Protein 6OW4 (pdb70)

Structure (mmCIF, N/CA/C/O backbone):
data_6OW4
#
_entry.id   6OW4
#
_cell.length_a   165.078
_cell.length_b   134.710
_cell.length_c   96.396
_cell.angle_alpha   90.00
_cell.angle_beta   100.15
_cell.angle_gamma   90.00
#
_symmetry.space_group_name_H-M   'C 1 2 1'
#
loop_
_entity.id
_entity.type
_entity.pdbx_description
1 polymer 'Oxidoreductase, short chain dehydrogenase/reductase family protein'
2 non-polymer NICOTINAMIDE-ADENINE-DINUCLEOTIDE
3 water water
#
loop_
_atom_site.group_PDB
_atom_site.id
_atom_site.type_symbol
_atom_site.label_atom_id
_atom_site.label_alt_id
_atom_site.label_comp_id
_atom_site.label_asym_id
_atom_site.label_entity_id
_atom_site.label_seq_id
_atom_site.pdbx_PDB_ins_code
_atom_site.Cartn_x
_atom_site.Cartn_y
_atom_site.Cartn_z
_atom_site.occupancy
_atom_site.B_iso_or_equiv
_atom_site.auth_seq_id
_atom_site.auth_comp_id
_atom_site.auth_asym_id
_atom_site.auth_atom_id
_atom_site.pdbx_PDB_model_num
ATOM 1 N N . PHE A 1 17 ? 51.271 38.448 32.825 1.00 67.00 17 PHE A N 1
ATOM 2 C CA . PHE A 1 17 ? 52.141 39.385 33.602 1.00 66.53 17 PHE A CA 1
ATOM 3 C C . PHE A 1 17 ? 53.338 39.788 32.737 1.00 67.93 17 PHE A C 1
ATOM 4 O O . PHE A 1 17 ? 53.760 38.965 31.902 1.00 68.61 17 PHE A O 1
ATOM 12 N N . ASP A 1 18 ? 53.853 41.008 32.929 1.00 70.45 18 ASP A N 1
ATOM 13 C CA . ASP A 1 18 ? 55.052 41.551 32.230 1.00 69.82 18 ASP A CA 1
ATOM 14 C C . ASP A 1 18 ? 54.750 41.700 30.734 1.00 66.11 18 ASP A C 1
ATOM 15 O O . ASP A 1 18 ? 54.888 42.822 30.209 1.00 64.96 18 ASP A O 1
ATOM 20 N N . GLU A 1 19 ? 54.366 40.595 30.088 1.00 63.56 19 GLU A N 1
ATOM 21 C CA . GLU A 1 19 ? 54.089 40.495 28.630 1.00 60.27 19 GLU A CA 1
ATOM 22 C C . GLU A 1 19 ? 52.838 41.310 28.269 1.00 53.92 19 GLU A C 1
ATOM 23 O O . GLU A 1 19 ? 52.808 41.859 27.148 1.00 54.95 19 GLU A O 1
ATOM 29 N N . ARG A 1 20 ? 51.850 41.396 29.171 1.00 48.91 20 ARG A N 1
ATOM 30 C CA . ARG A 1 20 ? 50.572 42.125 28.933 1.00 45.71 20 ARG A CA 1
ATOM 31 C C . ARG A 1 20 ? 50.547 43.462 29.688 1.00 41.90 20 ARG A C 1
ATOM 32 O O . ARG A 1 20 ? 49.560 44.202 29.512 1.00 41.44 20 ARG A O 1
ATOM 40 N N . TYR A 1 21 ? 51.577 43.767 30.486 1.00 38.46 21 TYR A N 1
ATOM 41 C CA . TYR A 1 21 ? 51.736 45.059 31.208 1.00 35.96 21 TYR A CA 1
ATOM 42 C C . TYR A 1 21 ? 53.113 45.650 30.911 1.00 35.17 21 TYR A C 1
ATOM 43 O O . TYR A 1 21 ? 53.984 45.649 31.779 1.00 36.07 21 TYR A O 1
ATOM 52 N N . PRO A 1 22 ? 53.360 46.171 29.684 1.00 34.25 22 PRO A N 1
ATOM 53 C CA . PRO A 1 22 ? 54.644 46.792 29.351 1.00 33.70 22 PRO A CA 1
ATOM 54 C C . PRO A 1 22 ? 54.989 47.970 30.277 1.00 33.20 22 PRO A C 1
ATOM 55 O O . PRO A 1 22 ? 54.131 48.804 30.515 1.00 33.01 22 PRO A O 1
ATOM 59 N N . LEU A 1 23 ? 56.234 48.014 30.761 1.00 32.85 23 LEU A N 1
ATOM 60 C CA . LEU A 1 23 ? 56.708 48.994 31.776 1.00 32.02 23 LEU A CA 1
ATOM 61 C C . LEU A 1 23 ? 57.143 50.297 31.094 1.00 31.68 23 LEU A C 1
ATOM 62 O O . LEU A 1 23 ? 56.900 51.369 31.686 1.00 31.67 23 LEU A O 1
ATOM 67 N N . ASP A 1 24 ? 57.761 50.212 29.910 1.00 31.63 24 ASP A N 1
ATOM 68 C CA . ASP A 1 24 ? 58.385 51.371 29.213 1.00 31.00 24 ASP A CA 1
ATOM 69 C C . ASP A 1 24 ? 58.143 51.275 27.702 1.00 30.97 24 ASP A C 1
ATOM 70 O O . ASP A 1 24 ? 59.073 50.870 26.977 1.00 30.35 24 ASP A O 1
ATOM 75 N N . LYS A 1 25 ? 56.948 51.668 27.249 1.00 30.30 25 LYS A N 1
ATOM 76 C CA . LYS A 1 25 ? 56.555 51.693 25.811 1.00 31.00 25 LYS A CA 1
ATOM 77 C C . LYS A 1 25 ? 57.378 52.747 25.058 1.00 32.34 25 LYS A C 1
ATOM 78 O O . LYS A 1 25 ? 57.633 52.539 23.854 1.00 33.06 25 LYS A O 1
ATOM 84 N N . TRP A 1 26 ? 57.776 53.829 25.740 1.00 32.24 26 TRP A N 1
ATOM 85 C CA . TRP A 1 26 ? 58.585 54.947 25.174 1.00 32.39 26 TRP A CA 1
ATOM 86 C C . TRP A 1 26 ? 59.925 54.435 24.624 1.00 34.46 26 TRP A C 1
ATOM 87 O O . TRP A 1 26 ? 60.518 55.145 23.785 1.00 34.69 26 TRP A O 1
ATOM 98 N N . LYS A 1 27 ? 60.389 53.263 25.076 1.00 35.42 27 LYS A N 1
ATOM 99 C CA . LYS A 1 27 ? 61.650 52.628 24.600 1.00 37.36 27 LYS A CA 1
ATOM 100 C C . LYS A 1 27 ? 61.472 52.091 23.171 1.00 38.83 27 LYS A C 1
ATOM 101 O O . LYS A 1 27 ? 62.501 51.810 22.528 1.00 39.13 27 LYS A O 1
ATOM 107 N N . ASP A 1 28 ? 60.227 51.942 22.700 1.00 39.75 28 ASP A N 1
ATOM 108 C CA . ASP A 1 28 ? 59.886 51.664 21.277 1.00 40.08 28 ASP A CA 1
ATOM 109 C C . ASP A 1 28 ? 59.923 52.988 20.504 1.00 40.51 28 ASP A C 1
ATOM 110 O O . ASP A 1 28 ? 59.128 53.885 20.840 1.00 40.73 28 ASP A O 1
ATOM 115 N N . SER A 1 29 ? 60.802 53.095 19.503 1.00 41.72 29 SER A N 1
ATOM 116 C CA . SER A 1 29 ? 61.069 54.336 18.726 1.00 43.14 29 SER A CA 1
ATOM 117 C C . SER A 1 29 ? 59.870 54.689 17.835 1.00 43.05 29 SER A C 1
ATOM 118 O O . SER A 1 29 ? 59.712 55.885 17.518 1.00 45.27 29 SER A O 1
ATOM 121 N N . ASN A 1 30 ? 59.063 53.693 17.447 1.00 42.08 30 ASN A N 1
ATOM 122 C CA . ASN A 1 30 ? 57.882 53.863 16.556 1.00 41.37 30 ASN A CA 1
ATOM 123 C C . ASN A 1 30 ? 56.627 54.172 17.383 1.00 39.95 30 ASN A C 1
ATOM 124 O O . ASN A 1 30 ? 55.566 54.393 16.766 1.00 41.60 30 ASN A O 1
ATOM 129 N N . TYR A 1 31 ? 56.737 54.185 18.716 1.00 37.00 31 TYR A N 1
ATOM 130 C CA . TYR A 1 31 ? 55.657 54.590 19.657 1.00 33.99 31 TYR A CA 1
ATOM 131 C C . TYR A 1 31 ? 55.793 56.088 19.957 1.00 32.01 31 TYR A C 1
ATOM 132 O O . TYR A 1 31 ? 56.930 56.602 19.955 1.00 32.10 31 TYR A O 1
ATOM 141 N N . SER A 1 32 ? 54.662 56.761 20.190 1.00 29.83 32 SER A N 1
ATOM 142 C CA . SER A 1 32 ? 54.592 58.171 20.657 1.00 28.54 32 SER A CA 1
ATOM 143 C C . SER A 1 32 ? 53.344 58.373 21.521 1.00 27.22 32 SER A C 1
ATOM 144 O O . SER A 1 32 ? 52.238 58.016 21.066 1.00 26.00 32 SER A O 1
ATOM 147 N N . ILE A 1 33 ? 53.530 58.946 22.713 1.00 26.86 33 ILE A N 1
ATOM 148 C CA . ILE A 1 33 ? 52.446 59.254 23.693 1.00 26.96 33 ILE A CA 1
ATOM 149 C C . ILE A 1 33 ? 51.379 60.124 23.011 1.00 26.83 33 ILE A C 1
ATOM 150 O O . ILE A 1 33 ? 50.190 59.958 23.341 1.00 26.02 33 ILE A O 1
ATOM 155 N N . LEU A 1 34 ? 51.795 61.002 22.090 1.00 27.67 34 LEU A N 1
ATOM 156 C CA . LEU A 1 34 ? 50.916 61.969 21.374 1.00 27.68 34 LEU A CA 1
ATOM 157 C C . LEU A 1 34 ? 49.929 61.224 20.462 1.00 27.01 34 LEU A C 1
ATOM 158 O O . LEU A 1 34 ? 48.838 61.770 20.226 1.00 25.97 34 LEU A O 1
ATOM 163 N N . ASP A 1 35 ? 50.283 60.023 19.989 1.00 28.12 35 ASP A N 1
ATOM 164 C CA . ASP A 1 35 ? 49.419 59.176 19.118 1.00 28.09 35 ASP A CA 1
ATOM 165 C C . ASP A 1 35 ? 48.140 58.765 19.862 1.00 27.31 35 ASP A C 1
ATOM 166 O O . ASP A 1 35 ? 47.171 58.388 19.182 1.00 26.72 35 ASP A O 1
ATOM 171 N N . LYS A 1 36 ? 48.140 58.822 21.198 1.00 26.80 36 LYS A N 1
ATOM 172 C CA . LYS A 1 36 ? 46.987 58.420 22.050 1.00 26.80 36 LYS A CA 1
ATOM 173 C C . LYS A 1 36 ? 45.860 59.458 21.953 1.00 25.49 36 LYS A C 1
ATOM 174 O O . LYS A 1 36 ? 44.708 59.096 22.270 1.00 24.80 36 LYS A O 1
ATOM 180 N N . PHE A 1 37 ? 46.175 60.688 21.535 1.00 24.43 37 PHE A N 1
ATOM 181 C CA . PHE A 1 37 ? 45.211 61.815 21.401 1.00 24.58 37 PHE A CA 1
ATOM 182 C C . PHE A 1 37 ? 44.604 61.841 19.992 1.00 24.13 37 PHE A C 1
ATOM 183 O O . PHE A 1 37 ? 43.691 62.661 19.754 1.00 24.26 37 PHE A O 1
ATOM 191 N N . SER A 1 38 ? 45.087 60.978 19.090 1.00 24.27 38 SER A N 1
ATOM 192 C CA . SER A 1 38 ? 44.547 60.802 17.715 1.00 24.20 38 SER A CA 1
ATOM 193 C C . SER A 1 38 ? 43.137 60.205 17.792 1.00 24.16 38 SER A C 1
ATOM 194 O O . SER A 1 38 ? 42.876 59.420 18.730 1.00 23.87 38 SER A O 1
ATOM 197 N N . MET A 1 39 ? 42.268 60.583 16.848 1.00 24.18 39 MET A N 1
ATOM 198 C CA . MET A 1 39 ? 40.891 60.039 16.694 1.00 24.44 39 MET A CA 1
ATOM 199 C C . MET A 1 39 ? 40.666 59.583 15.244 1.00 25.29 39 MET A C 1
ATOM 200 O O . MET A 1 39 ? 39.497 59.405 14.867 1.00 25.70 39 MET A O 1
ATOM 205 N N . ARG A 1 40 ? 41.733 59.386 14.460 1.00 27.06 40 ARG A N 1
ATOM 206 C CA . ARG A 1 40 ? 41.633 58.939 13.042 1.00 28.50 40 ARG A CA 1
ATOM 207 C C . ARG A 1 40 ? 41.168 57.478 13.027 1.00 28.31 40 ARG A C 1
ATOM 208 O O . ARG A 1 40 ? 41.752 56.661 13.764 1.00 27.87 40 ARG A O 1
ATOM 216 N N . GLY A 1 41 ? 40.133 57.183 12.234 1.00 27.93 41 GLY A N 1
ATOM 217 C CA . GLY A 1 41 ? 39.458 55.872 12.183 1.00 27.57 41 GLY A CA 1
ATOM 218 C C . GLY A 1 41 ? 38.314 55.781 13.181 1.00 26.76 41 GLY A C 1
ATOM 219 O O . GLY A 1 41 ? 37.695 54.707 13.259 1.00 27.88 41 GLY A O 1
ATOM 220 N N . ARG A 1 42 ? 38.033 56.864 13.913 1.00 25.45 42 ARG A N 1
ATOM 221 C CA . ARG A 1 42 ? 36.966 56.924 14.948 1.00 24.64 42 ARG A CA 1
ATOM 222 C C . ARG A 1 42 ? 35.738 57.635 14.371 1.00 23.36 42 ARG A C 1
ATOM 223 O O . ARG A 1 42 ? 35.911 58.532 13.523 1.00 22.76 42 ARG A O 1
ATOM 231 N N . LYS A 1 43 ? 34.547 57.240 14.825 1.00 22.33 43 LYS A N 1
ATOM 232 C CA . LYS A 1 43 ? 33.251 57.848 14.425 1.00 22.16 43 LYS A CA 1
ATOM 233 C C . LYS A 1 43 ? 32.366 57.975 15.666 1.00 19.97 43 LYS A C 1
ATOM 234 O O . LYS A 1 43 ? 32.365 57.037 16.483 1.00 20.21 43 LYS A O 1
ATOM 240 N N . GLY A 1 44 ? 31.648 59.092 15.788 1.00 17.95 44 GLY A N 1
ATOM 241 C CA . GLY A 1 44 ? 30.738 59.360 16.915 1.00 16.15 44 GLY A CA 1
ATOM 242 C C . GLY A 1 44 ? 29.846 60.554 16.648 1.00 14.89 44 GLY A C 1
ATOM 243 O O . GLY A 1 44 ? 29.764 60.986 15.480 1.00 14.61 44 GLY A O 1
ATOM 244 N N . PHE A 1 45 ? 29.202 61.074 17.693 1.00 13.59 45 PHE A N 1
ATOM 245 C CA . PHE A 1 45 ? 28.283 62.235 17.604 1.00 13.51 45 PHE A CA 1
ATOM 246 C C . PHE A 1 45 ? 28.373 63.095 18.869 1.00 13.12 45 PHE A C 1
ATOM 247 O O . PHE A 1 45 ? 28.989 62.684 19.877 1.00 12.84 45 PHE A O 1
ATOM 255 N N . VAL A 1 46 ? 27.773 64.283 18.785 1.00 13.17 46 VAL A N 1
ATOM 256 C CA . VAL A 1 46 ? 27.723 65.314 19.860 1.00 13.02 46 VAL A CA 1
ATOM 257 C C . VAL A 1 46 ? 26.314 65.911 19.868 1.00 13.04 46 VAL A C 1
ATOM 258 O O . VAL A 1 46 ? 25.911 66.448 18.823 1.00 13.21 46 VAL A O 1
ATOM 262 N N . THR A 1 47 ? 25.589 65.813 20.986 1.00 12.84 47 THR A N 1
ATOM 263 C CA . THR A 1 47 ? 24.279 66.492 21.174 1.00 13.24 47 THR A CA 1
ATOM 264 C C . THR A 1 47 ? 24.551 67.918 21.662 1.00 13.65 47 THR A C 1
ATOM 265 O O . THR A 1 47 ? 25.642 68.154 22.221 1.00 13.97 47 THR A O 1
ATOM 269 N N . GLY A 1 48 ? 23.606 68.832 21.429 1.00 14.05 48 GLY A N 1
ATOM 270 C CA . GLY A 1 48 ? 23.762 70.273 21.702 1.00 14.34 48 GLY A CA 1
ATOM 271 C C . GLY A 1 48 ? 24.855 70.896 20.845 1.00 14.49 48 GLY A C 1
ATOM 272 O O . GLY A 1 48 ? 25.475 71.875 21.305 1.00 14.68 48 GLY A O 1
ATOM 273 N N . ALA A 1 49 ? 25.055 70.377 19.626 1.00 14.55 49 ALA A N 1
ATOM 274 C CA . ALA A 1 49 ? 26.203 70.681 18.737 1.00 14.65 49 ALA A CA 1
ATOM 275 C C . ALA A 1 49 ? 26.051 72.060 18.084 1.00 14.69 49 ALA A C 1
ATOM 276 O O . ALA A 1 49 ? 26.990 72.473 17.379 1.00 14.59 49 ALA A O 1
ATOM 278 N N . ALA A 1 50 ? 24.911 72.729 18.275 1.00 14.97 50 ALA A N 1
ATOM 279 C CA . ALA A 1 50 ? 24.679 74.129 17.849 1.00 15.38 50 ALA A CA 1
ATOM 280 C C . ALA A 1 50 ? 25.282 75.078 18.890 1.00 14.94 50 ALA A C 1
ATOM 281 O O . ALA A 1 50 ? 25.711 76.179 18.497 1.00 14.90 50 ALA A O 1
ATOM 283 N N . GLY A 1 51 ? 25.322 74.647 20.158 1.00 14.64 51 GLY A N 1
ATOM 284 C CA . GLY A 1 51 ? 25.838 75.421 21.306 1.00 14.51 51 GLY A CA 1
ATOM 285 C C . GLY A 1 51 ? 27.358 75.424 21.371 1.00 14.30 51 GLY A C 1
ATOM 286 O O . GLY A 1 51 ? 27.984 74.599 20.676 1.00 14.14 51 GLY A O 1
ATOM 287 N N . GLY A 1 52 ? 27.924 76.311 22.196 1.00 14.20 52 GLY A N 1
ATOM 288 C CA . GLY A 1 52 ? 29.374 76.574 22.299 1.00 14.11 52 GLY A CA 1
ATOM 289 C C . GLY A 1 52 ? 30.180 75.313 22.562 1.00 13.75 52 GLY A C 1
ATOM 290 O O . GLY A 1 52 ? 31.047 74.983 21.727 1.00 13.58 52 GLY A O 1
ATOM 291 N N . LEU A 1 53 ? 29.913 74.641 23.685 1.00 13.62 53 LEU A N 1
ATOM 292 C CA . LEU A 1 53 ? 30.620 73.401 24.114 1.00 13.54 53 LEU A CA 1
ATOM 293 C C . LEU A 1 53 ? 30.524 72.346 23.004 1.00 13.74 53 LEU A C 1
ATOM 294 O O . LEU A 1 53 ? 31.580 71.829 22.590 1.00 13.91 53 LEU A O 1
ATOM 299 N N . GLY A 1 54 ? 29.303 72.061 22.538 1.00 13.90 54 GLY A N 1
ATOM 300 C CA . GLY A 1 54 ? 28.994 70.998 21.559 1.00 14.00 54 GLY A CA 1
ATOM 301 C C . GLY A 1 54 ? 29.766 71.143 20.256 1.00 14.03 54 GLY A C 1
ATOM 302 O O . GLY A 1 54 ? 30.426 70.165 19.850 1.00 13.95 54 GLY A O 1
ATOM 303 N N . ARG A 1 55 ? 29.693 72.309 19.608 1.00 13.98 55 ARG A N 1
ATOM 304 C CA . ARG A 1 55 ? 30.296 72.534 18.264 1.00 14.37 55 ARG A CA 1
ATOM 305 C C . ARG A 1 55 ? 31.827 72.544 18.374 1.00 14.22 55 ARG A C 1
ATOM 306 O O . ARG A 1 55 ? 32.488 72.049 17.446 1.00 14.26 55 ARG A O 1
ATOM 314 N N . ASN A 1 56 ? 32.372 73.072 19.469 1.00 14.21 56 ASN A N 1
ATOM 315 C CA . ASN A 1 56 ? 33.840 73.193 19.677 1.00 14.31 56 ASN A CA 1
ATOM 316 C C . ASN A 1 56 ? 34.429 71.810 19.980 1.00 14.17 56 ASN A C 1
ATOM 317 O O . ASN A 1 56 ? 35.532 71.520 19.477 1.00 14.37 56 ASN A O 1
ATOM 322 N N . ALA A 1 57 ? 33.720 70.992 20.764 1.00 13.79 57 ALA A N 1
ATOM 323 C CA . ALA A 1 57 ? 34.061 69.575 21.023 1.00 13.87 57 ALA A CA 1
ATOM 324 C C . ALA A 1 57 ? 34.062 68.806 19.694 1.00 14.17 57 ALA A C 1
ATOM 325 O O . ALA A 1 57 ? 35.053 68.108 19.407 1.00 14.20 57 ALA A O 1
ATOM 327 N N . ALA A 1 58 ? 32.995 68.956 18.905 1.00 14.23 58 ALA A N 1
ATOM 328 C CA . ALA A 1 58 ? 32.815 68.306 17.586 1.00 14.29 58 ALA A CA 1
ATOM 329 C C . ALA A 1 58 ? 33.976 68.672 16.652 1.00 14.39 58 ALA A C 1
ATOM 330 O O . ALA A 1 58 ? 34.461 67.775 15.945 1.00 14.71 58 ALA A O 1
ATOM 332 N N . ALA A 1 59 ? 34.412 69.936 16.662 1.00 14.67 59 ALA A N 1
ATOM 333 C CA . ALA A 1 59 ? 35.492 70.471 15.797 1.00 15.08 59 ALA A CA 1
ATOM 334 C C . ALA A 1 59 ? 36.848 69.919 16.253 1.00 15.15 59 ALA A C 1
ATOM 335 O O . ALA A 1 59 ? 37.688 69.618 15.384 1.00 15.23 59 ALA A O 1
ATOM 337 N N . ALA A 1 60 ? 37.051 69.803 17.569 1.00 15.33 60 ALA A N 1
ATOM 338 C CA . ALA A 1 60 ? 38.268 69.231 18.191 1.00 15.53 60 ALA A CA 1
ATOM 339 C C . ALA A 1 60 ? 38.428 67.772 17.750 1.00 15.45 60 ALA A C 1
ATOM 340 O O . ALA A 1 60 ? 39.521 67.415 17.266 1.00 15.62 60 ALA A O 1
ATOM 342 N N . LEU A 1 61 ? 37.368 66.975 17.906 1.00 15.42 61 LEU A N 1
ATOM 343 C CA . LEU A 1 61 ? 37.339 65.525 17.567 1.00 15.94 61 LEU A CA 1
ATOM 344 C C . LEU A 1 61 ? 37.598 65.336 16.067 1.00 16.48 61 LEU A C 1
ATOM 345 O O . LEU A 1 61 ? 38.354 64.409 15.717 1.00 16.77 61 LEU A O 1
ATOM 350 N N . ALA A 1 62 ? 37.012 66.192 15.225 1.00 16.92 62 ALA A N 1
ATOM 351 C CA . ALA A 1 62 ? 37.187 66.186 13.753 1.00 17.95 62 ALA A CA 1
ATOM 352 C C . ALA A 1 62 ? 38.637 66.537 13.396 1.00 18.55 62 ALA A C 1
ATOM 353 O O . ALA A 1 62 ? 39.214 65.853 12.528 1.00 18.74 62 ALA A O 1
ATOM 355 N N . GLN A 1 63 ? 39.206 67.555 14.048 1.00 18.97 63 GLN A N 1
ATOM 356 C CA . GLN A 1 63 ? 40.612 67.996 13.833 1.00 19.67 63 GLN A CA 1
ATOM 357 C C . GLN A 1 63 ? 41.570 66.885 14.281 1.00 19.69 63 GLN A C 1
ATOM 358 O O . GLN A 1 63 ? 42.664 66.788 13.694 1.00 20.36 63 GLN A O 1
ATOM 364 N N . ALA A 1 64 ? 41.170 66.086 15.278 1.00 20.25 64 ALA A N 1
ATOM 365 C CA . ALA A 1 64 ? 41.921 64.913 15.784 1.00 20.77 64 ALA A CA 1
ATOM 366 C C . ALA A 1 64 ? 41.796 63.744 14.797 1.00 21.00 64 ALA A C 1
ATOM 367 O O . ALA A 1 64 ? 42.621 62.815 14.890 1.00 21.44 64 ALA A O 1
ATOM 369 N N . GLY A 1 65 ? 40.791 63.786 13.911 1.00 20.95 65 GLY A N 1
ATOM 370 C CA . GLY A 1 65 ? 40.669 62.908 12.729 1.00 20.88 65 GLY A CA 1
ATOM 371 C C . GLY A 1 65 ? 39.397 62.069 12.710 1.00 20.40 65 GLY A C 1
ATOM 372 O O . GLY A 1 65 ? 39.332 61.151 11.874 1.00 20.48 65 GLY A O 1
ATOM 373 N N . ALA A 1 66 ? 38.409 62.375 13.559 1.00 20.00 66 ALA A N 1
ATOM 374 C CA . ALA A 1 66 ? 37.151 61.600 13.701 1.00 19.94 66 ALA A CA 1
ATOM 375 C C . ALA A 1 66 ? 36.087 62.101 12.717 1.00 20.03 66 ALA A C 1
ATOM 376 O O . ALA A 1 66 ? 36.101 63.297 12.364 1.00 19.86 66 ALA A O 1
ATOM 378 N N . ASP A 1 67 ? 35.190 61.206 12.301 1.00 20.28 67 ASP A N 1
ATOM 379 C CA . ASP A 1 67 ? 33.894 61.564 11.668 1.00 20.30 67 ASP A CA 1
ATOM 380 C C . ASP A 1 67 ? 32.916 61.888 12.801 1.00 19.00 67 ASP A C 1
ATOM 381 O O . ASP A 1 67 ? 32.846 61.094 13.758 1.00 18.52 67 ASP A O 1
ATOM 386 N N . VAL A 1 68 ? 32.207 63.014 12.704 1.00 18.78 68 VAL A N 1
ATOM 387 C CA . VAL A 1 68 ? 31.318 63.535 13.785 1.00 18.14 68 VAL A CA 1
ATOM 388 C C . VAL A 1 68 ? 29.939 63.852 13.197 1.00 18.04 68 VAL A C 1
ATOM 389 O O . VAL A 1 68 ? 29.880 64.509 12.140 1.00 18.23 68 VAL A O 1
ATOM 393 N N . ALA A 1 69 ? 28.876 63.414 13.878 1.00 17.53 69 ALA A N 1
ATOM 394 C CA . ALA A 1 69 ? 27.488 63.875 13.652 1.00 17.06 69 ALA A CA 1
ATOM 395 C C . ALA A 1 69 ? 27.182 65.003 14.644 1.00 16.71 69 ALA A C 1
ATOM 396 O O . ALA A 1 69 ? 27.328 64.780 15.864 1.00 16.00 69 ALA A O 1
ATOM 398 N N . LEU A 1 70 ? 26.812 66.177 14.125 1.00 16.99 70 LEU A N 1
ATOM 399 C CA . LEU A 1 70 ? 26.333 67.339 14.918 1.00 16.60 70 LEU A CA 1
ATOM 400 C C . LEU A 1 70 ? 24.832 67.147 15.152 1.00 16.67 70 LEU A C 1
ATOM 401 O O . LEU A 1 70 ? 24.071 67.177 14.166 1.00 16.50 70 LEU A O 1
ATOM 406 N N . VAL A 1 71 ? 24.434 66.916 16.404 1.00 16.56 71 VAL A N 1
ATOM 407 C CA . VAL A 1 71 ? 23.017 66.649 16.785 1.00 16.66 71 VAL A CA 1
ATOM 408 C C . VAL A 1 71 ? 22.510 67.814 17.641 1.00 16.54 71 VAL A C 1
ATOM 409 O O . VAL A 1 71 ? 23.219 68.217 18.587 1.00 15.82 71 VAL A O 1
ATOM 413 N N . ASP A 1 72 ? 21.338 68.349 17.288 1.00 17.58 72 ASP A N 1
ATOM 414 C CA . ASP A 1 72 ? 20.634 69.414 18.051 1.00 18.09 72 ASP A CA 1
ATOM 415 C C . ASP A 1 72 ? 19.157 69.412 17.639 1.00 18.64 72 ASP A C 1
ATOM 416 O O . ASP A 1 72 ? 18.738 68.451 16.962 1.00 19.39 72 ASP A O 1
ATOM 421 N N . LEU A 1 73 ? 18.400 70.437 18.040 1.00 18.51 73 LEU A N 1
ATOM 422 C CA . LEU A 1 73 ? 16.939 70.550 17.784 1.00 18.80 73 LEU A CA 1
ATOM 423 C C . LEU A 1 73 ? 16.679 70.704 16.286 1.00 19.58 73 LEU A C 1
ATOM 424 O O . LEU A 1 73 ? 17.532 71.206 15.556 1.00 19.88 73 LEU A O 1
ATOM 429 N N . PRO A 1 74 ? 15.507 70.247 15.781 1.00 19.91 74 PRO A N 1
ATOM 430 C CA . PRO A 1 74 ? 15.101 70.488 14.393 1.00 20.32 74 PRO A CA 1
ATOM 431 C C . PRO A 1 74 ? 15.261 71.941 13.912 1.00 20.60 74 PRO A C 1
ATOM 432 O O . PRO A 1 74 ? 15.628 72.133 12.767 1.00 20.28 74 PRO A O 1
ATOM 436 N N . SER A 1 75 ? 15.000 72.914 14.792 1.00 20.62 75 SER A N 1
ATOM 437 C CA . SER A 1 75 ? 15.067 74.374 14.509 1.00 20.58 75 SER A CA 1
ATOM 438 C C . SER A 1 75 ? 16.512 74.826 14.250 1.00 21.29 75 SER A C 1
ATOM 439 O O . SER A 1 75 ? 16.681 75.940 13.722 1.00 21.99 75 SER A O 1
ATOM 442 N N . GLN A 1 76 ? 17.510 74.007 14.608 1.00 21.17 76 GLN A N 1
ATOM 443 C CA . GLN A 1 76 ? 18.957 74.320 14.446 1.00 21.70 76 GLN A CA 1
ATOM 444 C C . GLN A 1 76 ? 19.518 73.681 13.166 1.00 21.95 76 GLN A C 1
ATOM 445 O O . GLN A 1 76 ? 20.740 73.808 12.950 1.00 21.71 76 GLN A O 1
ATOM 451 N N . GLU A 1 77 ? 18.674 73.046 12.342 1.00 22.24 77 GLU A N 1
ATOM 452 C CA . GLU A 1 77 ? 19.108 72.240 11.166 1.00 22.94 77 GLU A CA 1
ATOM 453 C C . GLU A 1 77 ? 19.996 73.072 10.231 1.00 23.19 77 GLU A C 1
ATOM 454 O O . GLU A 1 77 ? 21.030 72.540 9.783 1.00 22.89 77 GLU A O 1
ATOM 460 N N . ASP A 1 78 ? 19.586 74.304 9.914 1.00 23.74 78 ASP A N 1
ATOM 461 C CA . ASP A 1 78 ? 20.307 75.200 8.968 1.00 24.46 78 ASP A CA 1
ATOM 462 C C . ASP A 1 78 ? 21.702 75.497 9.528 1.00 23.60 78 ASP A C 1
ATOM 463 O O . ASP A 1 78 ? 22.689 75.316 8.784 1.00 22.37 78 ASP A O 1
ATOM 468 N N . LYS A 1 79 ? 21.777 75.904 10.798 1.00 23.05 79 LYS A N 1
ATOM 469 C CA . LYS A 1 79 ? 23.057 76.200 11.496 1.00 22.86 79 LYS A CA 1
ATOM 470 C C . LYS A 1 79 ? 23.933 74.941 11.516 1.00 21.52 79 LYS A C 1
ATOM 471 O O . LYS A 1 79 ? 25.125 75.054 11.168 1.00 21.76 79 LYS A O 1
ATOM 477 N N . LEU A 1 80 ? 23.363 73.794 11.901 1.00 20.30 80 LEU A N 1
ATOM 478 C CA . LEU A 1 80 ? 24.082 72.492 11.972 1.00 20.55 80 LEU A CA 1
ATOM 479 C C . LEU A 1 80 ? 24.682 72.164 10.600 1.00 21.10 80 LEU A C 1
ATOM 480 O O . LEU A 1 80 ? 25.875 71.798 10.550 1.00 21.36 80 LEU A O 1
ATOM 485 N N . THR A 1 81 ? 23.881 72.283 9.537 1.00 21.71 81 THR A N 1
ATOM 486 C CA . THR A 1 81 ? 24.279 71.989 8.133 1.00 22.32 81 THR A CA 1
ATOM 487 C C . THR A 1 81 ? 25.458 72.888 7.742 1.00 23.17 81 THR A C 1
ATOM 488 O O . THR A 1 81 ? 26.411 72.366 7.135 1.00 23.36 81 THR A O 1
ATOM 492 N N . GLU A 1 82 ? 25.385 74.179 8.084 1.00 23.98 82 GLU A N 1
ATOM 493 C CA . GLU A 1 82 ? 26.461 75.183 7.857 1.00 25.85 82 GLU A CA 1
ATOM 494 C C . GLU A 1 82 ? 27.735 74.734 8.589 1.00 24.89 82 GLU A C 1
ATOM 495 O O . GLU A 1 82 ? 28.796 74.642 7.936 1.00 25.30 82 GLU A O 1
ATOM 501 N N . LEU A 1 83 ? 27.625 74.451 9.891 1.00 23.30 83 LEU A N 1
ATOM 502 C CA . LEU A 1 83 ? 28.753 74.015 10.760 1.00 23.09 83 LEU A CA 1
ATOM 503 C C . LEU A 1 83 ? 29.373 72.727 10.206 1.00 23.54 83 LEU A C 1
ATOM 504 O O . LEU A 1 83 ? 30.611 72.672 10.085 1.00 22.68 83 LEU A O 1
ATOM 509 N N . ALA A 1 84 ? 28.539 71.733 9.891 1.00 24.24 84 ALA A N 1
ATOM 510 C CA . ALA A 1 84 ? 28.957 70.403 9.390 1.00 24.90 84 ALA A CA 1
ATOM 511 C C . ALA A 1 84 ? 29.782 70.569 8.107 1.00 26.17 84 ALA A C 1
ATOM 512 O O . ALA A 1 84 ? 30.842 69.923 7.998 1.00 25.38 84 ALA A O 1
ATOM 514 N N . LYS A 1 85 ? 29.319 71.419 7.185 1.00 27.36 85 LYS A N 1
ATOM 515 C CA . LYS A 1 85 ? 30.007 71.716 5.898 1.00 29.68 85 LYS A CA 1
ATOM 516 C C . LYS A 1 85 ? 31.370 72.355 6.185 1.00 27.92 85 LYS A C 1
ATOM 517 O O . LYS A 1 85 ? 32.367 71.927 5.567 1.00 28.38 85 LYS A O 1
ATOM 523 N N . ASP A 1 86 ? 31.397 73.335 7.095 1.00 26.48 86 ASP A N 1
ATOM 524 C CA . ASP A 1 86 ? 32.602 74.119 7.477 1.00 25.59 86 ASP A CA 1
ATOM 525 C C . ASP A 1 86 ? 33.686 73.178 8.022 1.00 24.19 86 ASP A C 1
ATOM 526 O O . ASP A 1 86 ? 34.844 73.282 7.574 1.00 24.57 86 ASP A O 1
ATOM 531 N N . MET A 1 87 ? 33.320 72.295 8.952 1.00 22.58 87 MET A N 1
ATOM 532 C CA . MET A 1 87 ? 34.265 71.399 9.667 1.00 22.36 87 MET A CA 1
ATOM 533 C C . MET A 1 87 ? 34.805 70.335 8.703 1.00 23.27 87 MET A C 1
ATOM 534 O O . MET A 1 87 ? 36.017 70.044 8.772 1.00 23.33 87 MET A O 1
ATOM 539 N N . SER A 1 88 ? 33.948 69.796 7.830 1.00 23.04 88 SER A N 1
ATOM 540 C CA . SER A 1 88 ? 34.313 68.800 6.788 1.00 23.21 88 SER A CA 1
ATOM 541 C C . SER A 1 88 ? 35.434 69.361 5.908 1.00 23.91 88 SER A C 1
ATOM 542 O O . SER A 1 88 ? 36.431 68.649 5.704 1.00 22.98 88 SER A O 1
ATOM 545 N N . GLU A 1 89 ? 35.274 70.597 5.427 1.00 25.92 89 GLU A N 1
ATOM 546 C CA . GLU A 1 89 ? 36.238 71.285 4.522 1.00 27.50 89 GLU A CA 1
ATOM 547 C C . GLU A 1 89 ? 37.558 71.539 5.258 1.00 26.39 89 GLU A C 1
ATOM 548 O O . GLU A 1 89 ? 38.620 71.285 4.662 1.00 26.31 89 GLU A O 1
ATOM 554 N N . ARG A 1 90 ? 37.486 72.016 6.504 1.00 25.70 90 ARG A N 1
ATOM 555 C CA . ARG A 1 90 ? 38.663 72.448 7.305 1.00 25.40 90 ARG A CA 1
ATOM 556 C C . ARG A 1 90 ? 39.523 71.239 7.692 1.00 25.62 90 ARG A C 1
ATOM 557 O O . ARG A 1 90 ? 40.762 71.354 7.606 1.00 26.29 90 ARG A O 1
ATOM 565 N N . PHE A 1 91 ? 38.895 70.135 8.108 1.00 24.82 91 PHE A N 1
ATOM 566 C CA . PHE A 1 91 ? 39.572 68.981 8.759 1.00 25.28 91 PHE A CA 1
ATOM 567 C C . PHE A 1 91 ? 39.591 67.749 7.843 1.00 26.27 91 PHE A C 1
ATOM 568 O O . PHE A 1 91 ? 40.357 66.816 8.156 1.00 27.66 91 PHE A O 1
ATOM 576 N N . GLY A 1 92 ? 38.793 67.738 6.768 1.00 26.16 92 GLY A N 1
ATOM 577 C CA . GLY A 1 92 ? 38.795 66.676 5.742 1.00 26.38 92 GLY A CA 1
ATOM 578 C C . GLY A 1 92 ? 38.242 65.361 6.268 1.00 26.27 92 GLY A C 1
ATOM 579 O O . GLY A 1 92 ? 38.710 64.300 5.812 1.00 27.78 92 GLY A O 1
ATOM 580 N N . THR A 1 93 ? 37.279 65.423 7.190 1.00 25.50 93 THR A N 1
ATOM 581 C CA . THR A 1 93 ? 36.572 64.249 7.765 1.00 25.70 93 THR A CA 1
ATOM 582 C C . THR A 1 93 ? 35.082 64.363 7.439 1.00 25.13 93 THR A C 1
ATOM 583 O O . THR A 1 93 ? 34.664 65.433 6.960 1.00 25.36 93 THR A O 1
ATOM 587 N N . ASN A 1 94 ? 34.323 63.295 7.688 1.00 24.33 94 ASN A N 1
ATOM 588 C CA . ASN A 1 94 ? 32.858 63.244 7.445 1.00 23.96 94 ASN A CA 1
ATOM 589 C C . ASN A 1 94 ? 32.145 63.860 8.652 1.00 23.11 94 ASN A C 1
ATOM 590 O O . ASN A 1 94 ? 31.912 63.132 9.636 1.00 23.29 94 ASN A O 1
ATOM 595 N N . VAL A 1 95 ? 31.836 65.159 8.578 1.00 22.43 95 VAL A N 1
ATOM 596 C CA . VAL A 1 95 ? 31.023 65.892 9.593 1.00 22.18 95 VAL A CA 1
ATOM 597 C C . VAL A 1 95 ? 29.648 66.178 8.979 1.00 21.98 95 VAL A C 1
ATOM 598 O O . VAL A 1 95 ? 29.599 66.830 7.918 1.00 22.43 95 VAL A O 1
ATOM 602 N N . ILE A 1 96 ? 28.583 65.700 9.630 1.00 21.48 96 ILE A N 1
ATOM 603 C CA . ILE A 1 96 ? 27.182 65.732 9.115 1.00 20.98 96 ILE A CA 1
ATOM 604 C C . ILE A 1 96 ? 26.267 66.333 10.187 1.00 19.89 96 ILE A C 1
ATOM 605 O O . ILE A 1 96 ? 26.618 66.262 11.379 1.00 18.76 96 ILE A O 1
ATOM 610 N N . ALA A 1 97 ? 25.138 66.898 9.757 1.00 20.01 97 ALA A N 1
ATOM 611 C CA . ALA A 1 97 ? 24.069 67.450 10.618 1.00 19.93 97 ALA A CA 1
ATOM 612 C C . ALA A 1 97 ? 22.939 66.422 10.725 1.00 20.26 97 ALA A C 1
ATOM 613 O O . ALA A 1 97 ? 22.480 65.943 9.672 1.00 20.21 97 ALA A O 1
ATOM 615 N N . LEU A 1 98 ? 22.531 66.086 11.952 1.00 20.47 98 LEU A N 1
ATOM 616 C CA . LEU A 1 98 ? 21.403 65.163 12.244 1.00 20.69 98 LEU A CA 1
ATOM 617 C C . LEU A 1 98 ? 20.559 65.759 13.369 1.00 20.79 98 LEU A C 1
ATOM 618 O O . LEU A 1 98 ? 21.078 65.892 14.483 1.00 21.38 98 LEU A O 1
ATOM 623 N N . THR A 1 99 ? 19.308 66.109 13.073 1.00 21.16 99 THR A N 1
ATOM 624 C CA . THR A 1 99 ? 18.377 66.759 14.028 1.00 21.86 99 THR A CA 1
ATOM 625 C C . THR A 1 99 ? 17.743 65.688 14.917 1.00 22.14 99 THR A C 1
ATOM 626 O O . THR A 1 99 ? 17.476 64.581 14.418 1.00 22.17 99 THR A O 1
ATOM 630 N N . CYS A 1 100 ? 17.540 66.016 16.193 1.00 22.02 100 CYS A N 1
ATOM 631 C CA . CYS A 1 100 ? 16.850 65.166 17.193 1.00 22.35 100 CYS A CA 1
ATOM 632 C C . CYS A 1 100 ? 16.465 66.018 18.404 1.00 21.92 100 CYS A C 1
ATOM 633 O O . CYS A 1 100 ? 17.370 66.616 19.018 1.00 21.85 100 CYS A O 1
ATOM 636 N N . ASP A 1 101 ? 15.167 66.091 18.699 1.00 21.51 101 ASP A N 1
ATOM 637 C CA . ASP A 1 101 ? 14.640 66.531 20.015 1.00 21.03 101 ASP A CA 1
ATOM 638 C C . ASP A 1 101 ? 14.732 65.331 20.962 1.00 20.52 101 ASP A C 1
ATOM 639 O O . ASP A 1 101 ? 14.045 64.324 20.703 1.00 20.28 101 ASP A O 1
ATOM 644 N N . VAL A 1 102 ? 15.552 65.440 22.012 1.00 19.89 102 VAL A N 1
ATOM 645 C CA . VAL A 1 102 ? 15.909 64.314 22.926 1.00 19.32 102 VAL A CA 1
ATOM 646 C C . VAL A 1 102 ? 14.725 64.001 23.851 1.00 18.73 102 VAL A C 1
ATOM 647 O O . VAL A 1 102 ? 14.758 62.934 24.488 1.00 17.93 102 VAL A O 1
ATOM 651 N N . THR A 1 103 ? 13.725 64.886 23.926 1.00 18.76 103 THR A N 1
ATOM 652 C CA . THR A 1 103 ? 12.453 64.643 24.661 1.00 18.64 103 THR A CA 1
ATOM 653 C C . THR A 1 103 ? 11.544 63.729 23.829 1.00 18.72 103 THR A C 1
ATOM 654 O O . THR A 1 103 ? 10.705 63.042 24.435 1.00 18.32 103 THR A O 1
ATOM 658 N N . ASP A 1 104 ? 11.710 63.727 22.501 1.00 18.95 104 ASP A N 1
ATOM 659 C CA . ASP A 1 104 ? 10.906 62.922 21.541 1.00 19.57 104 ASP A CA 1
ATOM 660 C C . ASP A 1 104 ? 11.586 61.565 21.328 1.00 18.78 104 ASP A C 1
ATOM 661 O O . ASP A 1 104 ? 12.661 61.535 20.699 1.00 18.51 104 ASP A O 1
ATOM 666 N N . THR A 1 105 ? 10.968 60.486 21.821 1.00 18.45 105 THR A N 1
ATOM 667 C CA . THR A 1 105 ? 11.502 59.096 21.767 1.00 18.81 105 THR A CA 1
ATOM 668 C C . THR A 1 105 ? 11.515 58.590 20.316 1.00 19.00 105 THR A C 1
ATOM 669 O O . THR A 1 105 ? 12.409 57.788 19.982 1.00 18.80 105 THR A O 1
ATOM 673 N N . VAL A 1 106 ? 10.567 59.040 19.485 1.00 19.41 106 VAL A N 1
ATOM 674 C CA . VAL A 1 106 ? 10.458 58.649 18.045 1.00 20.01 106 VAL A CA 1
ATOM 675 C C . VAL A 1 106 ? 11.690 59.179 17.299 1.00 19.88 106 VAL A C 1
ATOM 676 O O . VAL A 1 106 ? 12.278 58.411 16.518 1.00 20.14 106 VAL A O 1
ATOM 680 N N . GLN A 1 107 ? 12.061 60.440 17.538 1.00 20.00 107 GLN A N 1
ATOM 681 C CA . GLN A 1 107 ? 13.204 61.121 16.870 1.00 20.18 107 GLN A CA 1
ATOM 682 C C . GLN A 1 107 ? 14.524 60.490 17.323 1.00 20.08 107 GLN A C 1
ATOM 683 O O . GLN A 1 107 ? 15.463 60.439 16.505 1.00 20.14 107 GLN A O 1
ATOM 689 N N . VAL A 1 108 ? 14.588 60.051 18.582 1.00 20.15 108 VAL A N 1
ATOM 690 C CA . VAL A 1 108 ? 15.786 59.394 19.183 1.00 19.81 108 VAL A CA 1
ATOM 691 C C . VAL A 1 108 ? 15.958 58.014 18.537 1.00 19.49 108 VAL A C 1
ATOM 692 O O . VAL A 1 108 ? 17.107 57.659 18.223 1.00 20.20 108 VAL A O 1
ATOM 696 N N . ALA A 1 109 ? 14.861 57.282 18.321 1.00 19.94 109 ALA A N 1
ATOM 697 C CA . ALA A 1 109 ? 14.844 55.969 17.632 1.00 20.25 109 ALA A CA 1
ATOM 698 C C . ALA A 1 109 ? 15.339 56.140 16.190 1.00 20.13 109 ALA A C 1
ATOM 699 O O . ALA A 1 109 ? 16.100 55.275 15.715 1.00 19.07 109 ALA A O 1
ATOM 701 N N . GLU A 1 110 ? 14.920 57.221 15.526 1.00 20.32 110 GLU A N 1
ATOM 702 C CA A GLU A 1 110 ? 15.313 57.539 14.126 0.42 20.74 110 GLU A CA 1
ATOM 703 C CA B GLU A 1 110 ? 15.314 57.533 14.124 0.58 20.80 110 GLU A CA 1
ATOM 704 C C . GLU A 1 110 ? 16.784 57.973 14.097 1.00 21.04 110 GLU A C 1
ATOM 705 O O . GLU A 1 110 ? 17.466 57.658 13.102 1.00 22.27 110 GLU A O 1
ATOM 716 N N . LEU A 1 111 ? 17.238 58.666 15.148 1.00 20.71 111 LEU A N 1
ATOM 717 C CA . LEU A 1 111 ? 18.635 59.165 15.279 1.00 20.11 111 LEU A CA 1
ATOM 718 C C . LEU A 1 111 ? 19.597 57.972 15.271 1.00 20.22 111 LEU A C 1
ATOM 719 O O . LEU A 1 111 ? 20.615 58.043 14.560 1.00 20.73 111 LEU A O 1
ATOM 724 N N . LYS A 1 112 ? 19.275 56.923 16.035 1.00 20.21 112 LYS A N 1
ATOM 725 C CA . LYS A 1 112 ? 20.053 55.656 16.113 1.00 20.73 112 LYS A CA 1
ATOM 726 C C . LYS A 1 112 ? 20.281 55.119 14.695 1.00 21.07 112 LYS A C 1
ATOM 727 O O . LYS A 1 112 ? 21.439 54.815 14.353 1.00 21.98 112 LYS A O 1
ATOM 733 N N . THR A 1 113 ? 19.207 55.027 13.905 1.00 21.13 113 THR A N 1
ATOM 734 C CA . THR A 1 113 ? 19.194 54.474 12.525 1.00 21.18 113 THR A CA 1
ATOM 735 C C . THR A 1 113 ? 20.102 55.313 11.621 1.00 21.10 113 THR A C 1
ATOM 736 O O . THR A 1 113 ? 20.957 54.722 10.938 1.00 22.21 113 THR A O 1
ATOM 740 N N . GLN A 1 114 ? 19.917 56.634 11.626 1.00 20.92 114 GLN A N 1
ATOM 741 C CA . GLN A 1 114 ? 20.628 57.583 10.729 1.00 21.95 114 GLN A CA 1
ATOM 742 C C . GLN A 1 114 ? 22.110 57.674 11.115 1.00 21.40 114 GLN A C 1
ATOM 743 O O . GLN A 1 114 ? 22.940 57.827 10.196 1.00 21.11 114 GLN A O 1
ATOM 749 N N . LEU A 1 115 ? 22.432 57.593 12.411 1.00 20.97 115 LEU A N 1
ATOM 750 C CA . LEU A 1 115 ? 23.835 57.528 12.904 1.00 20.89 115 LEU A CA 1
ATOM 751 C C . LEU A 1 115 ? 24.541 56.356 12.212 1.00 21.36 115 LEU A C 1
ATOM 752 O O . LEU A 1 115 ? 25.607 56.577 11.616 1.00 22.12 115 LEU A O 1
ATOM 757 N N . VAL A 1 116 ? 23.939 55.165 12.267 1.00 21.10 116 VAL A N 1
ATOM 758 C CA . VAL A 1 116 ? 24.490 53.903 11.686 1.00 22.31 116 VAL A CA 1
ATOM 759 C C . VAL A 1 116 ? 24.561 54.031 10.156 1.00 23.17 116 VAL A C 1
ATOM 760 O O . VAL A 1 116 ? 25.574 53.606 9.571 1.00 23.22 116 VAL A O 1
ATOM 764 N N . GLU A 1 117 ? 23.526 54.596 9.532 1.00 24.21 117 GLU A N 1
ATOM 765 C CA . GLU A 1 117 ? 23.383 54.653 8.053 1.00 25.77 117 GLU A CA 1
ATOM 766 C C . GLU A 1 117 ? 24.370 55.665 7.454 1.00 26.36 117 GLU A C 1
ATOM 767 O O . GLU A 1 117 ? 24.936 55.356 6.388 1.00 27.83 117 GLU A O 1
ATOM 773 N N . GLN A 1 118 ? 24.582 56.813 8.109 1.00 26.14 118 GLN A N 1
ATOM 774 C CA . GLN A 1 118 ? 25.330 57.967 7.536 1.00 26.26 118 GLN A CA 1
ATOM 775 C C . GLN A 1 118 ? 26.786 57.990 8.032 1.00 25.85 118 GLN A C 1
ATOM 776 O O . GLN A 1 118 ? 27.633 58.506 7.274 1.00 25.97 118 GLN A O 1
ATOM 782 N N . LEU A 1 119 ? 27.077 57.460 9.231 1.00 26.02 119 LEU A N 1
ATOM 783 C CA . LEU A 1 119 ? 28.461 57.341 9.782 1.00 25.14 119 LEU A CA 1
ATOM 784 C C . LEU A 1 119 ? 29.008 55.926 9.552 1.00 25.37 119 LEU A C 1
ATOM 785 O O . LEU A 1 119 ? 30.174 55.812 9.125 1.00 25.98 119 LEU A O 1
ATOM 790 N N . GLY A 1 120 ? 28.213 54.897 9.862 1.00 24.07 120 GLY A N 1
ATOM 791 C CA . GLY A 1 120 ? 28.630 53.482 9.814 1.00 23.60 120 GLY A CA 1
ATOM 792 C C . GLY A 1 120 ? 28.582 52.839 11.189 1.00 23.17 120 GLY A C 1
ATOM 793 O O . GLY A 1 120 ? 28.048 51.721 11.295 1.00 22.82 120 GLY A O 1
ATOM 794 N N . THR A 1 121 ? 29.125 53.518 12.205 1.00 22.75 121 THR A N 1
ATOM 795 C CA . THR A 1 121 ? 29.100 53.080 13.629 1.00 22.26 121 THR A CA 1
ATOM 796 C C . THR A 1 121 ? 29.298 54.287 14.555 1.00 20.89 121 THR A C 1
ATOM 797 O O . THR A 1 121 ? 29.456 55.412 14.041 1.00 20.56 121 THR A O 1
ATOM 801 N N . VAL A 1 122 ? 29.288 54.043 15.870 1.00 20.06 122 VAL A N 1
ATOM 802 C CA . VAL A 1 122 ? 29.535 55.056 16.940 1.00 19.31 122 VAL A CA 1
ATOM 803 C C . VAL A 1 122 ? 30.609 54.506 17.886 1.00 19.13 122 VAL A C 1
ATOM 804 O O . VAL A 1 122 ? 30.334 53.488 18.547 1.00 19.33 122 VAL A O 1
ATOM 808 N N . ASP A 1 123 ? 31.779 55.156 17.923 1.00 18.91 123 ASP A N 1
ATOM 809 C CA . ASP A 1 123 ? 32.940 54.827 18.797 1.00 18.80 123 ASP A CA 1
ATOM 810 C C . ASP A 1 123 ? 33.012 55.798 19.982 1.00 17.64 123 ASP A C 1
ATOM 811 O O . ASP A 1 123 ? 33.770 55.514 20.929 1.00 17.46 123 ASP A O 1
ATOM 816 N N . PHE A 1 124 ? 32.301 56.925 19.909 1.00 16.23 124 PHE A N 1
ATOM 817 C CA . PHE A 1 124 ? 32.215 57.934 20.994 1.00 15.60 124 PHE A CA 1
ATOM 818 C C . PHE A 1 124 ? 30.899 58.706 20.874 1.00 15.11 124 PHE A C 1
ATOM 819 O O . PHE A 1 124 ? 30.349 58.826 19.765 1.00 15.42 124 PHE A O 1
ATOM 827 N N . ALA A 1 125 ? 30.412 59.214 22.003 1.00 14.45 125 ALA A N 1
ATOM 828 C CA . ALA A 1 125 ? 29.258 60.133 22.082 1.00 14.25 125 ALA A CA 1
ATOM 829 C C . ALA A 1 125 ? 29.541 61.175 23.166 1.00 14.02 125 ALA A C 1
ATOM 830 O O . ALA A 1 125 ? 29.914 60.778 24.289 1.00 14.04 125 ALA A O 1
ATOM 832 N N . PHE A 1 126 ? 29.416 62.457 22.816 1.00 14.05 126 PHE A N 1
ATOM 833 C CA . PHE A 1 126 ? 29.429 63.601 23.760 1.00 13.94 126 PHE A CA 1
ATOM 834 C C . PHE A 1 126 ? 27.979 64.048 23.986 1.00 13.87 126 PHE A C 1
ATOM 835 O O . PHE A 1 126 ? 27.433 64.818 23.180 1.00 13.54 126 PHE A O 1
ATOM 843 N N . LEU A 1 127 ? 27.372 63.543 25.060 1.00 14.15 127 LEU A N 1
ATOM 844 C CA . LEU A 1 127 ? 25.943 63.756 25.406 1.00 14.44 127 LEU A CA 1
ATOM 845 C C . LEU A 1 127 ? 25.845 65.040 26.235 1.00 14.44 127 LEU A C 1
ATOM 846 O O . LEU A 1 127 ? 25.876 64.963 27.481 1.00 14.59 127 LEU A O 1
ATOM 851 N N . ASN A 1 128 ? 25.753 66.171 25.533 1.00 14.46 128 ASN A N 1
ATOM 852 C CA . ASN A 1 128 ? 26.059 67.533 26.041 1.00 14.49 128 ASN A CA 1
ATOM 853 C C . ASN A 1 128 ? 24.775 68.373 26.110 1.00 15.00 128 ASN A C 1
ATOM 854 O O . ASN A 1 128 ? 24.784 69.396 26.815 1.00 15.53 128 ASN A O 1
ATOM 859 N N . ALA A 1 129 ? 23.706 67.957 25.422 1.00 15.50 129 ALA A N 1
ATOM 860 C CA . ALA A 1 129 ? 22.415 68.682 25.363 1.00 16.10 129 ALA A CA 1
ATOM 861 C C . ALA A 1 129 ? 21.908 68.928 26.789 1.00 16.65 129 ALA A C 1
ATOM 862 O O . ALA A 1 129 ? 21.932 67.983 27.601 1.00 17.28 129 ALA A O 1
ATOM 864 N N . GLY A 1 130 ? 21.491 70.162 27.080 1.00 16.96 130 GLY A N 1
ATOM 865 C CA . GLY A 1 130 ? 20.944 70.566 28.389 1.00 17.44 130 GLY A CA 1
ATOM 866 C C . GLY A 1 130 ? 20.401 71.982 28.350 1.00 18.01 130 GLY A C 1
ATOM 867 O O . GLY A 1 130 ? 20.815 72.749 27.457 1.00 17.62 130 GLY A O 1
ATOM 868 N N . VAL A 1 131 ? 19.496 72.308 29.278 1.00 18.96 131 VAL A N 1
ATOM 869 C CA . VAL A 1 131 ? 18.870 73.656 29.418 1.00 20.01 131 VAL A CA 1
ATOM 870 C C . VAL A 1 131 ? 18.910 74.073 30.889 1.00 20.92 131 VAL A C 1
ATOM 871 O O . VAL A 1 131 ? 19.004 73.185 31.758 1.00 21.04 131 VAL A O 1
ATOM 875 N N . ASN A 1 132 ? 18.821 75.382 31.132 1.00 22.03 132 ASN A N 1
ATOM 876 C CA . ASN A 1 132 ? 18.565 75.993 32.462 1.00 23.08 132 ASN A CA 1
ATOM 877 C C . ASN A 1 132 ? 17.218 76.721 32.372 1.00 22.82 132 ASN A C 1
ATOM 878 O O . ASN A 1 132 ? 17.186 77.850 31.845 1.00 23.42 132 ASN A O 1
ATOM 883 N N . VAL A 1 133 ? 16.140 76.077 32.824 1.00 21.89 133 VAL A N 1
ATOM 884 C CA . VAL A 1 133 ? 14.758 76.639 32.763 1.00 22.29 133 VAL A CA 1
ATOM 885 C C . VAL A 1 133 ? 14.679 77.784 33.770 1.00 22.44 133 VAL A C 1
ATOM 886 O O . VAL A 1 133 ? 15.106 77.627 34.911 1.00 23.06 133 VAL A O 1
ATOM 890 N N . PRO A 1 134 ? 14.179 78.980 33.380 1.00 22.62 134 PRO A N 1
ATOM 891 C CA . PRO A 1 134 ? 13.977 80.077 34.329 1.00 22.48 134 PRO A CA 1
ATOM 892 C C . PRO A 1 134 ? 13.012 79.717 35.470 1.00 22.58 134 PRO A C 1
ATOM 893 O O . PRO A 1 134 ? 12.171 78.858 35.277 1.00 22.40 134 PRO A O 1
ATOM 897 N N . GLY A 1 135 ? 13.162 80.380 36.622 1.00 22.77 135 GLY A N 1
ATOM 898 C CA . GLY A 1 135 ? 12.362 80.140 37.840 1.00 23.71 135 GLY A CA 1
ATOM 899 C C . GLY A 1 135 ? 12.679 78.795 38.477 1.00 24.13 135 GLY A C 1
ATOM 900 O O . GLY A 1 135 ? 11.773 78.211 39.108 1.00 25.12 135 GLY A O 1
ATOM 901 N N . ASP A 1 136 ? 13.922 78.324 38.330 1.00 24.15 136 ASP A N 1
ATOM 902 C CA . ASP A 1 136 ? 14.395 77.005 38.831 1.00 24.62 136 ASP A CA 1
ATOM 903 C C . ASP A 1 136 ? 14.968 77.197 40.243 1.00 24.98 136 ASP A C 1
ATOM 904 O O . ASP A 1 136 ? 16.164 76.914 40.449 1.00 23.67 136 ASP A O 1
ATOM 909 N N . ASP A 1 137 ? 14.128 77.651 41.180 1.00 26.39 137 ASP A N 1
ATOM 910 C CA . ASP A 1 137 ? 14.514 77.979 42.579 1.00 27.23 137 ASP A CA 1
ATOM 911 C C . ASP A 1 137 ? 13.743 77.054 43.531 1.00 27.18 137 ASP A C 1
ATOM 912 O O . ASP A 1 137 ? 13.295 75.985 43.070 1.00 25.23 137 ASP A O 1
ATOM 917 N N . GLN A 1 138 ? 13.626 77.435 44.810 1.00 28.01 138 GLN A N 1
ATOM 918 C CA . GLN A 1 138 ? 12.887 76.672 45.856 1.00 29.03 138 GLN A CA 1
ATOM 919 C C . GLN A 1 138 ? 11.415 76.517 45.445 1.00 29.84 138 GLN A C 1
ATOM 920 O O . GLN A 1 138 ? 10.824 75.462 45.759 1.00 30.33 138 GLN A O 1
ATOM 926 N N . ASP A 1 139 ? 10.855 77.521 44.759 1.00 30.28 139 ASP A N 1
ATOM 927 C CA . ASP A 1 139 ? 9.438 77.549 44.307 1.00 30.71 139 ASP A CA 1
ATOM 928 C C . ASP A 1 139 ? 9.358 77.131 42.834 1.00 31.09 139 ASP A C 1
ATOM 929 O O . ASP A 1 139 ? 8.551 77.730 42.090 1.00 30.79 139 ASP A O 1
ATOM 934 N N . ALA A 1 140 ? 10.143 76.125 42.434 1.00 31.01 140 ALA A N 1
ATOM 935 C CA . ALA A 1 140 ? 10.091 75.510 41.087 1.00 30.92 140 ALA A CA 1
ATOM 936 C C . ALA A 1 140 ? 8.704 74.889 40.889 1.00 30.86 140 ALA A C 1
ATOM 937 O O . ALA A 1 140 ? 8.306 74.055 41.726 1.00 30.12 140 ALA A O 1
ATOM 939 N N . THR A 1 141 ? 7.991 75.308 39.841 1.00 30.62 141 THR A N 1
ATOM 940 C CA . THR A 1 141 ? 6.642 74.798 39.474 1.00 30.11 141 THR A CA 1
ATOM 941 C C . THR A 1 141 ? 6.791 73.415 38.833 1.00 28.45 141 THR A C 1
ATOM 942 O O . THR A 1 141 ? 7.928 73.057 38.451 1.00 28.05 141 THR A O 1
ATOM 946 N N . GLU A 1 142 ? 5.682 72.678 38.721 1.00 27.21 142 GLU A N 1
ATOM 947 C CA . GLU A 1 142 ? 5.627 71.322 38.110 1.00 26.47 142 GLU A CA 1
ATOM 948 C C . GLU A 1 142 ? 6.245 71.377 36.711 1.00 26.09 142 GLU A C 1
ATOM 949 O O . GLU A 1 142 ? 6.995 70.449 36.360 1.00 24.45 142 GLU A O 1
ATOM 955 N N . GLU A 1 143 ? 5.947 72.444 35.965 1.00 26.75 143 GLU A N 1
ATOM 956 C CA . GLU A 1 143 ? 6.390 72.658 34.562 1.00 27.20 143 GLU A CA 1
ATOM 957 C C . GLU A 1 143 ? 7.914 72.814 34.539 1.00 26.02 143 GLU A C 1
ATOM 958 O O . GLU A 1 143 ? 8.571 72.065 33.793 1.00 25.13 143 GLU A O 1
ATOM 964 N N . VAL A 1 144 ? 8.440 73.743 35.343 1.00 25.43 144 VAL A N 1
ATOM 965 C CA . VAL A 1 144 ? 9.891 74.095 35.406 1.00 24.98 144 VAL A CA 1
ATOM 966 C C . VAL A 1 144 ? 10.684 72.839 35.787 1.00 24.12 144 VAL A C 1
ATOM 967 O O . VAL A 1 144 ? 11.718 72.575 35.143 1.00 23.64 144 VAL A O 1
ATOM 971 N N . TRP A 1 145 ? 10.207 72.095 36.787 1.00 24.49 145 TRP A N 1
ATOM 972 C CA . TRP A 1 145 ? 10.870 70.874 37.315 1.00 24.46 145 TRP A CA 1
ATOM 973 C C . TRP A 1 145 ? 10.890 69.786 36.232 1.00 24.16 145 TRP A C 1
ATOM 974 O O . TRP A 1 145 ? 11.993 69.400 35.801 1.00 24.04 145 TRP A O 1
ATOM 985 N N . THR A 1 146 ? 9.710 69.335 35.793 1.00 23.52 146 THR A N 1
ATOM 986 C CA . THR A 1 146 ? 9.523 68.201 34.846 1.00 22.97 146 THR A CA 1
ATOM 987 C C . THR A 1 146 ? 10.201 68.505 33.505 1.00 22.62 146 THR A C 1
ATOM 988 O O . THR A 1 146 ? 10.740 67.557 32.900 1.00 22.24 146 THR A O 1
ATOM 992 N N . ARG A 1 147 ? 10.156 69.761 33.050 1.00 22.18 147 ARG A N 1
ATOM 993 C CA . ARG A 1 147 ? 10.814 70.200 31.791 1.00 22.22 147 ARG A CA 1
ATOM 994 C C . ARG A 1 147 ? 12.328 69.987 31.915 1.00 21.07 147 ARG A C 1
ATOM 995 O O . ARG A 1 147 ? 12.938 69.495 30.945 1.00 20.66 147 ARG A O 1
ATOM 1003 N N . THR A 1 148 ? 12.905 70.344 33.066 1.00 20.18 148 THR A N 1
ATOM 1004 C CA . THR A 1 148 ? 14.360 70.225 33.351 1.00 19.30 148 THR A CA 1
ATOM 1005 C C . THR A 1 148 ? 14.749 68.742 33.383 1.00 18.63 148 THR A C 1
ATOM 1006 O O . THR A 1 148 ? 15.783 68.404 32.780 1.00 18.23 148 THR A O 1
ATOM 1010 N N . ILE A 1 149 ? 13.949 67.905 34.055 1.00 18.43 149 ILE A N 1
ATOM 1011 C CA . ILE A 1 149 ? 14.162 66.427 34.159 1.00 18.59 149 ILE A CA 1
ATOM 1012 C C . ILE A 1 149 ? 14.038 65.805 32.760 1.00 18.27 149 ILE A C 1
ATOM 1013 O O . ILE A 1 149 ? 14.932 65.021 32.383 1.00 17.31 149 ILE A O 1
ATOM 1018 N N . ASN A 1 150 ? 12.974 66.141 32.024 1.00 18.48 150 ASN A N 1
ATOM 1019 C CA . ASN A 1 150 ? 12.644 65.533 30.706 1.00 18.36 150 ASN A CA 1
ATOM 1020 C C . ASN A 1 150 ? 13.779 65.798 29.714 1.00 17.93 150 ASN A C 1
ATOM 1021 O O . ASN A 1 150 ? 14.119 64.867 28.963 1.00 17.82 150 ASN A O 1
ATOM 1026 N N . ILE A 1 151 ? 14.350 67.007 29.723 1.00 18.27 151 ILE A N 1
ATOM 1027 C CA . ILE A 1 151 ? 15.435 67.419 28.782 1.00 18.35 151 ILE A CA 1
ATOM 1028 C C . ILE A 1 151 ? 16.778 66.896 29.303 1.00 18.02 151 ILE A C 1
ATOM 1029 O O . ILE A 1 151 ? 17.436 66.135 28.566 1.00 18.52 151 ILE A O 1
ATOM 1034 N N . ASN A 1 152 ? 17.171 67.303 30.513 1.00 17.37 152 ASN A N 1
ATOM 1035 C CA . ASN A 1 152 ? 18.532 67.071 31.067 1.00 16.97 152 ASN A CA 1
ATOM 1036 C C . ASN A 1 152 ? 18.702 65.592 31.429 1.00 16.20 152 ASN A C 1
ATOM 1037 O O . ASN A 1 152 ? 19.718 65.005 31.016 1.00 15.61 152 ASN A O 1
ATOM 1042 N N . LEU A 1 153 ? 17.755 65.014 32.173 1.00 16.12 153 LEU A N 1
ATOM 1043 C CA . LEU A 1 153 ? 17.898 63.648 32.744 1.00 15.98 153 LEU A CA 1
ATOM 1044 C C . LEU A 1 153 ? 17.436 62.605 31.718 1.00 15.55 153 LEU A C 1
ATOM 1045 O O . LEU A 1 153 ? 18.296 61.849 31.224 1.00 15.30 153 LEU A O 1
ATOM 1050 N N . ASN A 1 154 ? 16.138 62.574 31.403 1.00 15.59 154 ASN A N 1
ATOM 1051 C CA . ASN A 1 154 ? 15.519 61.571 30.493 1.00 15.56 154 ASN A CA 1
ATOM 1052 C C . ASN A 1 154 ? 16.132 61.693 29.093 1.00 14.85 154 ASN A C 1
ATOM 1053 O O . ASN A 1 154 ? 16.465 60.646 28.504 1.00 14.85 154 ASN A O 1
ATOM 1058 N N . GLY A 1 155 ? 16.268 62.921 28.588 1.00 14.48 155 GLY A N 1
ATOM 1059 C CA . GLY A 1 155 ? 16.852 63.212 27.265 1.00 14.39 155 GLY A CA 1
ATOM 1060 C C . GLY A 1 155 ? 18.262 62.662 27.138 1.00 14.33 155 GLY A C 1
ATOM 1061 O O . GLY A 1 155 ? 18.568 62.051 26.098 1.00 14.03 155 GLY A O 1
ATOM 1062 N N . THR A 1 156 ? 19.091 62.864 28.164 1.00 14.37 156 THR A N 1
ATOM 1063 C CA . THR A 1 156 ? 20.516 62.441 28.193 1.00 14.47 156 THR A CA 1
ATOM 1064 C C . THR A 1 156 ? 20.597 60.914 28.302 1.00 14.56 156 THR A C 1
ATOM 1065 O O . THR A 1 156 ? 21.482 60.330 27.651 1.00 14.69 156 THR A O 1
ATOM 1069 N N . TYR A 1 157 ? 19.715 60.305 29.100 1.00 14.64 157 TYR A N 1
ATOM 1070 C CA . TYR A 1 157 ? 19.624 58.834 29.291 1.00 15.04 157 TYR A CA 1
ATOM 1071 C C . TYR A 1 157 ? 19.471 58.152 27.926 1.00 14.99 157 TYR A C 1
ATOM 1072 O O . TYR A 1 157 ? 20.321 57.317 27.572 1.00 14.88 157 TYR A O 1
ATOM 1081 N N . ARG A 1 158 ? 18.430 58.515 27.174 1.00 15.24 158 ARG A N 1
ATOM 1082 C CA . ARG A 1 158 ? 18.018 57.784 25.945 1.00 15.30 158 ARG A CA 1
ATOM 1083 C C . ARG A 1 158 ? 19.035 58.033 24.823 1.00 14.99 158 ARG A C 1
ATOM 1084 O O . ARG A 1 158 ? 19.296 57.076 24.066 1.00 14.99 158 ARG A O 1
ATOM 1092 N N . THR A 1 159 ? 19.601 59.241 24.732 1.00 14.76 159 THR A N 1
ATOM 1093 C CA . THR A 1 159 ? 20.696 59.581 23.779 1.00 14.76 159 THR A CA 1
ATOM 1094 C C . THR A 1 159 ? 21.962 58.800 24.157 1.00 14.50 159 THR A C 1
ATOM 1095 O O . THR A 1 159 ? 22.685 58.366 23.239 1.00 14.25 159 THR A O 1
ATOM 1099 N N . GLY A 1 160 ? 22.230 58.645 25.455 1.00 14.55 160 GLY A N 1
ATOM 1100 C CA . GLY A 1 160 ? 23.306 57.774 25.963 1.00 14.73 160 GLY A CA 1
ATOM 1101 C C . GLY A 1 160 ? 23.034 56.319 25.618 1.00 14.97 160 GLY A C 1
ATOM 1102 O O . GLY A 1 160 ? 23.987 55.607 25.234 1.00 14.74 160 GLY A O 1
ATOM 1103 N N . ARG A 1 161 ? 21.769 55.901 25.728 1.00 15.15 161 ARG A N 1
ATOM 1104 C CA . ARG A 1 161 ? 21.325 54.492 25.550 1.00 15.69 161 ARG A CA 1
ATOM 1105 C C . ARG A 1 161 ? 21.605 54.026 24.115 1.00 15.69 161 ARG A C 1
ATOM 1106 O O . ARG A 1 161 ? 22.149 52.916 23.966 1.00 15.50 161 ARG A O 1
ATOM 1114 N N . ILE A 1 162 ? 21.254 54.834 23.106 1.00 15.72 162 ILE A N 1
ATOM 1115 C CA . ILE A 1 162 ? 21.401 54.458 21.666 1.00 15.96 162 ILE A CA 1
ATOM 1116 C C . ILE A 1 162 ? 22.893 54.392 21.304 1.00 16.13 162 ILE A C 1
ATOM 1117 O O . ILE A 1 162 ? 23.239 53.603 20.401 1.00 15.95 162 ILE A O 1
ATOM 1122 N N . ALA A 1 163 ? 23.742 55.166 21.989 1.00 16.37 163 ALA A N 1
ATOM 1123 C CA . ALA A 1 163 ? 25.204 55.231 21.749 1.00 16.84 163 ALA A CA 1
ATOM 1124 C C . ALA A 1 163 ? 25.860 53.887 22.090 1.00 17.40 163 ALA A C 1
ATOM 1125 O O . ALA A 1 163 ? 26.613 53.372 21.238 1.00 18.08 163 ALA A O 1
ATOM 1127 N N . HIS A 1 164 ? 25.592 53.335 23.280 1.00 17.48 164 HIS A N 1
ATOM 1128 C CA . HIS A 1 164 ? 26.217 52.072 23.764 1.00 17.81 164 HIS A CA 1
ATOM 1129 C C . HIS A 1 164 ? 25.471 50.855 23.199 1.00 18.03 164 HIS A C 1
ATOM 1130 O O . HIS A 1 164 ? 26.091 49.772 23.140 1.00 18.39 164 HIS A O 1
ATOM 1137 N N . GLU A 1 165 ? 24.212 51.024 22.778 1.00 17.90 165 GLU A N 1
ATOM 1138 C CA . GLU A 1 165 ? 23.443 49.996 22.022 1.00 17.73 165 GLU A CA 1
ATOM 1139 C C . GLU A 1 165 ? 24.142 49.739 20.682 1.00 17.79 165 GLU A C 1
ATOM 1140 O O . GLU A 1 165 ? 24.373 48.564 20.360 1.00 17.73 165 GLU A O 1
ATOM 1146 N N . ILE A 1 166 ? 24.467 50.806 19.945 1.00 17.84 166 ILE A N 1
ATOM 1147 C CA . ILE A 1 166 ? 25.174 50.755 18.628 1.00 18.43 166 ILE A CA 1
ATOM 1148 C C . ILE A 1 166 ? 26.553 50.112 18.824 1.00 19.40 166 ILE A C 1
ATOM 1149 O O . ILE A 1 166 ? 26.920 49.247 17.999 1.00 20.31 166 ILE A O 1
ATOM 1154 N N . MET A 1 167 ? 27.286 50.527 19.864 1.00 19.83 167 MET A N 1
ATOM 1155 C CA . MET A 1 167 ? 28.650 50.023 20.186 1.00 20.24 167 MET A CA 1
ATOM 1156 C C . MET A 1 167 ? 28.611 48.499 20.347 1.00 20.45 167 MET A C 1
ATOM 1157 O O . MET A 1 167 ? 29.425 47.820 19.687 1.00 21.34 167 MET A O 1
ATOM 1162 N N . ARG A 1 168 ? 27.696 47.992 21.181 1.00 20.47 168 ARG A N 1
ATOM 1163 C CA . ARG A 1 168 ? 27.592 46.549 21.543 1.00 20.86 168 ARG A CA 1
ATOM 1164 C C . ARG A 1 168 ? 27.108 45.739 20.333 1.00 21.60 168 ARG A C 1
ATOM 1165 O O . ARG A 1 168 ? 27.666 44.651 20.101 1.00 21.57 168 ARG A O 1
ATOM 1173 N N . GLU A 1 169 ? 26.122 46.253 19.589 1.00 21.70 169 GLU A N 1
ATOM 1174 C CA . GLU A 1 169 ? 25.554 45.608 18.372 1.00 22.20 169 GLU A CA 1
ATOM 1175 C C . GLU A 1 169 ? 26.641 45.437 17.303 1.00 22.81 169 GLU A C 1
ATOM 1176 O O . GLU A 1 169 ? 26.576 44.443 16.560 1.00 22.98 169 GLU A O 1
ATOM 1182 N N . HIS A 1 170 ? 27.595 46.371 17.229 1.00 23.08 170 HIS A N 1
ATOM 1183 C CA . HIS A 1 170 ? 28.695 46.399 16.225 1.00 23.17 170 HIS A CA 1
ATOM 1184 C C . HIS A 1 170 ? 29.956 45.730 16.790 1.00 22.61 170 HIS A C 1
ATOM 1185 O O . HIS A 1 170 ? 30.969 45.680 16.061 1.00 22.96 170 HIS A O 1
ATOM 1192 N N . GLY A 1 171 ? 29.896 45.249 18.038 1.00 21.62 171 GLY A N 1
ATOM 1193 C CA . GLY A 1 171 ? 30.902 44.358 18.650 1.00 21.17 171 GLY A CA 1
ATOM 1194 C C . GLY A 1 171 ? 32.248 45.035 18.853 1.00 20.64 171 GLY A C 1
ATOM 1195 O O . GLY A 1 171 ? 33.276 44.372 18.623 1.00 20.04 171 GLY A O 1
ATOM 1196 N N . HIS A 1 172 ? 32.257 46.300 19.279 1.00 20.35 172 HIS A N 1
ATOM 1197 C CA . HIS A 1 172 ? 33.497 47.045 19.635 1.00 20.58 172 HIS A CA 1
ATOM 1198 C C . HIS A 1 172 ? 33.235 47.998 20.807 1.00 19.72 172 HIS A C 1
ATOM 1199 O O . HIS A 1 172 ? 32.057 48.260 21.129 1.00 19.47 172 HIS A O 1
ATOM 1206 N N . GLY A 1 173 ? 34.313 48.482 21.424 1.00 19.40 173 GLY A N 1
ATOM 1207 C CA . GLY A 1 173 ? 34.267 49.409 22.567 1.00 18.72 173 GLY A CA 1
ATOM 1208 C C . GLY A 1 173 ? 33.945 50.823 22.123 1.00 18.22 173 GLY A C 1
ATOM 1209 O O . GLY A 1 173 ? 33.485 51.002 20.978 1.00 18.71 173 GLY A O 1
ATOM 1210 N N . GLY A 1 174 ? 34.188 51.794 23.003 1.00 17.25 174 GLY A N 1
ATOM 1211 C CA . GLY A 1 174 ? 33.941 53.225 22.750 1.00 16.36 174 GLY A CA 1
ATOM 1212 C C . GLY A 1 174 ? 33.982 54.020 24.040 1.00 15.44 174 GLY A C 1
ATOM 1213 O O . GLY A 1 174 ? 34.227 53.410 25.095 1.00 15.31 174 GLY A O 1
ATOM 1214 N N . SER A 1 175 ? 33.749 55.331 23.959 1.00 14.73 175 SER A N 1
ATOM 1215 C CA . SER A 1 175 ? 33.836 56.275 25.102 1.00 14.19 175 SER A CA 1
ATOM 1216 C C . SER A 1 175 ? 32.596 57.174 25.133 1.00 13.68 175 SER A C 1
ATOM 1217 O O . SER A 1 175 ? 32.372 57.904 24.152 1.00 13.77 175 SER A O 1
ATOM 1220 N N . LEU A 1 176 ? 31.823 57.114 26.219 1.00 13.28 176 LEU A N 1
ATOM 1221 C CA . LEU A 1 176 ? 30.694 58.043 26.484 1.00 12.81 176 LEU A CA 1
ATOM 1222 C C . LEU A 1 176 ? 31.212 59.198 27.343 1.00 12.58 176 LEU A C 1
ATOM 1223 O O . LEU A 1 176 ? 31.858 58.921 28.375 1.00 12.70 176 LEU A O 1
ATOM 1228 N N . ILE A 1 177 ? 30.958 60.436 26.912 1.00 12.44 177 ILE A N 1
ATOM 1229 C CA . ILE A 1 177 ? 31.210 61.670 27.710 1.00 12.35 177 ILE A CA 1
ATOM 1230 C C . ILE A 1 177 ? 29.863 62.363 27.929 1.00 12.31 177 ILE A C 1
ATOM 1231 O O . ILE A 1 177 ? 29.239 62.770 26.931 1.00 12.30 177 ILE A O 1
ATOM 1236 N N . PHE A 1 178 ? 29.431 62.458 29.189 1.00 12.30 178 PHE A N 1
ATOM 1237 C CA . PHE A 1 178 ? 28.202 63.172 29.618 1.00 12.72 178 PHE A CA 1
ATOM 1238 C C . PHE A 1 178 ? 28.595 64.530 30.204 1.00 12.63 178 PHE A C 1
ATOM 1239 O O . PHE A 1 178 ? 29.432 64.563 31.118 1.00 12.55 178 PHE A O 1
ATOM 1247 N N . THR A 1 179 ? 28.015 65.620 29.701 1.00 12.92 179 THR A N 1
ATOM 1248 C CA . THR A 1 179 ? 28.155 66.961 30.319 1.00 13.27 179 THR A CA 1
ATOM 1249 C C . THR A 1 179 ? 27.279 67.000 31.572 1.00 13.88 179 THR A C 1
ATOM 1250 O O . THR A 1 179 ? 26.043 67.068 31.430 1.00 13.99 179 THR A O 1
ATOM 1254 N N . ALA A 1 180 ? 27.902 66.924 32.749 1.00 14.38 180 ALA A N 1
ATOM 1255 C CA . ALA A 1 180 ? 27.269 67.233 34.050 1.00 15.30 180 ALA A CA 1
ATOM 1256 C C . ALA A 1 180 ? 27.354 68.751 34.255 1.00 16.09 180 ALA A C 1
ATOM 1257 O O . ALA A 1 180 ? 27.237 69.492 33.258 1.00 15.70 180 ALA A O 1
ATOM 1259 N N . ALA A 1 181 ? 27.546 69.204 35.492 1.00 17.39 181 ALA A N 1
ATOM 1260 C CA . ALA A 1 181 ? 27.786 70.624 35.824 1.00 18.90 181 ALA A CA 1
ATOM 1261 C C . ALA A 1 181 ? 28.303 70.732 37.257 1.00 20.82 181 ALA A C 1
ATOM 1262 O O . ALA A 1 181 ? 28.114 69.784 38.049 1.00 21.78 181 ALA A O 1
ATOM 1264 N N . LEU A 1 182 ? 28.927 71.867 37.560 1.00 22.73 182 LEU A N 1
ATOM 1265 C CA . LEU A 1 182 ? 29.336 72.264 38.928 1.00 24.42 182 LEU A CA 1
ATOM 1266 C C . LEU A 1 182 ? 28.095 72.339 39.829 1.00 24.73 182 LEU A C 1
ATOM 1267 O O . LEU A 1 182 ? 28.218 72.012 41.021 1.00 25.77 182 LEU A O 1
ATOM 1272 N N . SER A 1 183 ? 26.948 72.743 39.269 1.00 25.02 183 SER A N 1
ATOM 1273 C CA . SER A 1 183 ? 25.622 72.782 39.945 1.00 25.59 183 SER A CA 1
ATOM 1274 C C . SER A 1 183 ? 25.260 71.394 40.492 1.00 26.54 183 SER A C 1
ATOM 1275 O O . SER A 1 183 ? 24.540 71.333 41.513 1.00 27.27 183 SER A O 1
ATOM 1278 N N . GLY A 1 184 ? 25.731 70.331 39.826 1.00 27.32 184 GLY A N 1
ATOM 1279 C CA . GLY A 1 184 ? 25.536 68.921 40.221 1.00 27.22 184 GLY A CA 1
ATOM 1280 C C . GLY A 1 184 ? 26.249 68.570 41.518 1.00 27.84 184 GLY A C 1
ATOM 1281 O O . GLY A 1 184 ? 25.759 67.666 42.218 1.00 26.48 184 GLY A O 1
ATOM 1282 N N . HIS A 1 185 ? 27.368 69.240 41.821 1.00 28.83 185 HIS A N 1
ATOM 1283 C CA . HIS A 1 185 ? 28.178 69.056 43.058 1.00 29.93 185 HIS A CA 1
ATOM 1284 C C . HIS A 1 185 ? 27.754 70.065 44.130 1.00 31.58 185 HIS A C 1
ATOM 1285 O O . HIS A 1 185 ? 27.504 69.648 45.283 1.00 30.24 185 HIS A O 1
ATOM 1292 N N . ASN A 1 186 ? 27.724 71.346 43.751 1.00 32.81 186 ASN A N 1
ATOM 1293 C CA . ASN A 1 186 ? 27.507 72.519 44.638 1.00 33.27 186 ASN A CA 1
ATOM 1294 C C . ASN A 1 186 ? 26.399 73.397 44.050 1.00 33.38 186 ASN A C 1
ATOM 1295 O O . ASN A 1 186 ? 26.229 73.379 42.819 1.00 31.95 186 ASN A O 1
ATOM 1300 N N . ALA A 1 187 ? 25.681 74.135 44.901 1.00 33.41 187 ALA A N 1
ATOM 1301 C CA . ALA A 1 187 ? 24.736 75.206 44.505 1.00 34.07 187 ALA A CA 1
ATOM 1302 C C . ALA A 1 187 ? 25.538 76.485 44.240 1.00 35.37 187 ALA A C 1
ATOM 1303 O O . ALA A 1 187 ? 26.238 76.939 45.161 1.00 36.06 187 ALA A O 1
ATOM 1305 N N . ASN A 1 188 ? 25.448 77.031 43.023 1.00 35.39 188 ASN A N 1
ATOM 1306 C CA . ASN A 1 188 ? 26.257 78.194 42.566 1.00 35.23 188 ASN A CA 1
ATOM 1307 C C . ASN A 1 188 ? 26.010 79.381 43.506 1.00 37.74 188 ASN A C 1
ATOM 1308 O O . ASN A 1 188 ? 24.853 79.827 43.604 1.00 37.86 188 ASN A O 1
ATOM 1313 N N . TYR A 1 189 ? 27.064 79.852 44.179 1.00 39.99 189 TYR A N 1
ATOM 1314 C CA . TYR A 1 189 ? 27.037 80.999 45.127 1.00 42.41 189 TYR A CA 1
ATOM 1315 C C . TYR A 1 189 ? 27.063 82.311 44.336 1.00 42.86 189 TYR A C 1
ATOM 1316 O O . TYR A 1 189 ? 27.873 82.431 43.397 1.00 42.41 189 TYR A O 1
ATOM 1325 N N . MET A 1 190 ? 26.208 83.265 44.717 1.00 44.79 190 MET A N 1
ATOM 1326 C CA . MET A 1 190 ? 26.267 84.672 44.238 1.00 45.80 190 MET A CA 1
ATOM 1327 C C . MET A 1 190 ? 25.660 85.600 45.297 1.00 45.93 190 MET A C 1
ATOM 1328 O O . MET A 1 190 ? 24.417 85.635 45.413 1.00 44.30 190 MET A O 1
ATOM 1333 N N . MET A 1 191 ? 26.525 86.304 46.039 1.00 46.88 191 MET A N 1
ATOM 1334 C CA . MET A 1 191 ? 26.175 87.415 46.967 1.00 46.93 191 MET A CA 1
ATOM 1335 C C . MET A 1 191 ? 25.207 86.912 48.046 1.00 44.18 191 MET A C 1
ATOM 1336 O O . MET A 1 191 ? 24.102 87.476 48.171 1.00 42.32 191 MET A O 1
ATOM 1341 N N . GLY A 1 192 ? 25.615 85.878 48.787 1.00 43.12 192 GLY A N 1
ATOM 1342 C CA . GLY A 1 192 ? 24.889 85.355 49.961 1.00 43.32 192 GLY A CA 1
ATOM 1343 C C . GLY A 1 192 ? 23.958 84.208 49.606 1.00 43.11 192 GLY A C 1
ATOM 1344 O O . GLY A 1 192 ? 23.943 83.217 50.358 1.00 44.92 192 GLY A O 1
ATOM 1345 N N . SER A 1 193 ? 23.203 84.333 48.510 1.00 43.13 193 SER A N 1
ATOM 1346 C CA . SER A 1 193 ? 22.144 83.376 48.090 1.00 42.31 193 SER A CA 1
ATOM 1347 C C . SER A 1 193 ? 22.639 82.497 46.942 1.00 40.31 193 SER A C 1
ATOM 1348 O O . SER A 1 193 ? 23.577 82.861 46.234 1.00 39.45 193 SER A O 1
ATOM 1351 N N . PRO A 1 194 ? 22.029 81.305 46.734 1.00 37.91 194 PRO A N 1
ATOM 1352 C CA . PRO A 1 194 ? 22.343 80.462 45.582 1.00 35.61 194 PRO A CA 1
ATOM 1353 C C . PRO A 1 194 ? 21.586 80.910 44.323 1.00 33.71 194 PRO A C 1
ATOM 1354 O O . PRO A 1 194 ? 20.529 81.499 44.459 1.00 33.67 194 PRO A O 1
ATOM 1358 N N . THR A 1 195 ? 22.134 80.612 43.142 1.00 31.14 195 THR A N 1
ATOM 1359 C CA . THR A 1 195 ? 21.478 80.857 41.829 1.00 29.71 195 THR A CA 1
ATOM 1360 C C . THR A 1 195 ? 20.394 79.801 41.636 1.00 28.90 195 THR A C 1
ATOM 1361 O O . THR A 1 195 ? 20.495 78.708 42.190 1.00 28.52 195 THR A O 1
ATOM 1365 N N . PRO A 1 196 ? 19.321 80.090 40.863 1.00 27.83 196 PRO A N 1
ATOM 1366 C CA . PRO A 1 196 ? 18.261 79.109 40.626 1.00 26.40 196 PRO A CA 1
ATOM 1367 C C . PRO A 1 196 ? 18.744 77.930 39.765 1.00 24.24 196 PRO A C 1
ATOM 1368 O O . PRO A 1 196 ? 18.736 78.033 38.551 1.00 23.31 196 PRO A O 1
ATOM 1372 N N . VAL A 1 197 ? 19.161 76.845 40.426 1.00 22.44 197 VAL A N 1
ATOM 1373 C CA . VAL A 1 197 ? 19.649 75.583 39.791 1.00 21.48 197 VAL A CA 1
ATOM 1374 C C . VAL A 1 197 ? 19.100 74.387 40.586 1.00 20.90 197 VAL A C 1
ATOM 1375 O O . VAL A 1 197 ? 19.793 73.352 40.657 1.00 20.63 197 VAL A O 1
ATOM 1379 N N . ASN A 1 198 ? 17.887 74.524 41.137 1.00 20.23 198 ASN A N 1
ATOM 1380 C CA . ASN A 1 198 ? 17.205 73.497 41.972 1.00 20.02 198 ASN A CA 1
ATOM 1381 C C . ASN A 1 198 ? 17.086 72.195 41.168 1.00 19.97 198 ASN A C 1
ATOM 1382 O O . ASN A 1 198 ? 17.770 71.217 41.524 1.00 21.18 198 ASN A O 1
ATOM 1387 N N . ALA A 1 199 ? 16.253 72.191 40.125 1.00 19.65 199 ALA A N 1
ATOM 1388 C CA . ALA A 1 199 ? 16.013 71.038 39.226 1.00 19.56 199 ALA A CA 1
ATOM 1389 C C . ALA A 1 199 ? 17.261 70.767 38.378 1.00 19.03 199 ALA A C 1
ATOM 1390 O O . ALA A 1 199 ? 17.606 69.585 38.207 1.00 19.30 199 ALA A O 1
ATOM 1392 N N . TYR A 1 200 ? 17.899 71.823 37.862 1.00 18.24 200 TYR A N 1
ATOM 1393 C CA . TYR A 1 200 ? 19.125 71.747 37.023 1.00 17.80 200 TYR A CA 1
ATOM 1394 C C . TYR A 1 200 ? 20.192 70.927 37.755 1.00 17.39 200 TYR A C 1
ATOM 1395 O O . TYR A 1 200 ? 20.663 69.919 37.199 1.00 17.32 200 TYR A O 1
ATOM 1404 N N . GLY A 1 201 ? 20.540 71.347 38.975 1.00 17.42 201 GLY A N 1
ATOM 1405 C CA . GLY A 1 201 ? 21.533 70.682 39.840 1.00 17.20 201 GLY A CA 1
ATOM 1406 C C . GLY A 1 201 ? 21.202 69.216 40.060 1.00 17.10 201 GLY A C 1
ATOM 1407 O O . GLY A 1 201 ? 22.136 68.393 40.023 1.00 17.20 201 GLY A O 1
ATOM 1408 N N . ALA A 1 202 ? 19.921 68.899 40.272 1.00 16.88 202 ALA A N 1
ATOM 1409 C CA . ALA A 1 202 ? 19.417 67.526 40.520 1.00 17.21 202 ALA A CA 1
ATOM 1410 C C . ALA A 1 202 ? 19.686 66.631 39.299 1.00 16.78 202 ALA A C 1
ATOM 1411 O O . ALA A 1 202 ? 20.168 65.496 39.498 1.00 16.67 202 ALA A O 1
ATOM 1413 N N . THR A 1 203 ? 19.407 67.120 38.085 1.00 16.60 203 THR A N 1
ATOM 1414 C CA . THR A 1 203 ? 19.559 66.348 36.819 1.00 16.62 203 THR A CA 1
ATOM 1415 C C . THR A 1 203 ? 21.045 66.074 36.548 1.00 16.52 203 THR A C 1
ATOM 1416 O O . THR A 1 203 ? 21.360 64.965 36.083 1.00 17.13 203 THR A O 1
ATOM 1420 N N . LYS A 1 204 ? 21.924 67.036 36.837 1.00 16.34 204 LYS A N 1
ATOM 1421 C CA . LYS A 1 204 ? 23.387 66.922 36.589 1.00 16.36 204 LYS A CA 1
ATOM 1422 C C . LYS A 1 204 ? 24.009 65.942 37.593 1.00 16.02 204 LYS A C 1
ATOM 1423 O O . LYS A 1 204 ? 24.953 65.226 37.207 1.00 15.64 204 LYS A O 1
ATOM 1429 N N . ALA A 1 205 ? 23.503 65.906 38.828 1.00 15.99 205 ALA A N 1
ATOM 1430 C CA . ALA A 1 205 ? 23.908 64.933 39.871 1.00 16.29 205 ALA A CA 1
ATOM 1431 C C . ALA A 1 205 ? 23.480 63.522 39.446 1.00 16.43 205 ALA A C 1
ATOM 1432 O O . ALA A 1 205 ? 24.266 62.578 39.660 1.00 16.86 205 ALA A O 1
ATOM 1434 N N . ALA A 1 206 ? 22.283 63.391 38.865 1.00 16.29 206 ALA A N 1
ATOM 1435 C CA . ALA A 1 206 ? 21.706 62.115 38.378 1.00 16.16 206 ALA A CA 1
ATOM 1436 C C . ALA A 1 206 ? 22.555 61.567 37.226 1.00 16.00 206 ALA A C 1
ATOM 1437 O O . ALA A 1 206 ? 22.851 60.354 37.237 1.00 16.02 206 ALA A O 1
ATOM 1439 N N . ILE A 1 207 ? 22.918 62.432 36.272 1.00 15.91 207 ILE A N 1
ATOM 1440 C CA . ILE A 1 207 ? 23.762 62.102 35.083 1.00 15.76 207 ILE A CA 1
ATOM 1441 C C . ILE A 1 207 ? 25.115 61.556 35.560 1.00 16.13 207 ILE A C 1
ATOM 1442 O O . ILE A 1 207 ? 25.624 60.604 34.935 1.00 15.92 207 ILE A O 1
ATOM 1447 N N . MET A 1 208 ? 25.683 62.140 36.618 1.00 16.89 208 MET A N 1
ATOM 1448 C CA . MET A 1 208 ? 27.004 61.729 37.167 1.00 17.63 208 MET A CA 1
ATOM 1449 C C . MET A 1 208 ? 26.913 60.306 37.735 1.00 17.60 208 MET A C 1
ATOM 1450 O O . MET A 1 208 ? 27.844 59.516 37.481 1.00 17.03 208 MET A O 1
ATOM 1455 N N . GLU A 1 209 ? 25.833 59.984 38.453 1.00 17.42 209 GLU A N 1
ATOM 1456 C CA . GLU A 1 209 ? 25.626 58.637 39.052 1.00 18.07 209 GLU A CA 1
ATOM 1457 C C . GLU A 1 209 ? 25.128 57.672 37.970 1.00 17.31 209 GLU A C 1
ATOM 1458 O O . GLU A 1 209 ? 25.348 56.456 38.122 1.00 17.51 209 GLU A O 1
ATOM 1464 N N . HIS A 1 210 ? 24.492 58.191 36.917 1.00 16.65 210 HIS A N 1
ATOM 1465 C CA . HIS A 1 210 ? 24.080 57.407 35.722 1.00 16.39 210 HIS A CA 1
ATOM 1466 C C . HIS A 1 210 ? 25.339 56.926 34.989 1.00 15.66 210 HIS A C 1
ATOM 1467 O O . HIS A 1 210 ? 25.461 55.704 34.771 1.00 16.00 210 HIS A O 1
ATOM 1474 N N . SER A 1 211 ? 26.243 57.851 34.652 1.00 15.11 211 SER A N 1
ATOM 1475 C CA . SER A 1 211 ? 27.522 57.579 33.941 1.00 15.34 211 SER A CA 1
ATOM 1476 C C . SER A 1 211 ? 28.370 56.583 34.739 1.00 15.96 211 SER A C 1
ATOM 1477 O O . SER A 1 211 ? 29.041 55.743 34.109 1.00 15.70 211 SER A O 1
ATOM 1480 N N . ARG A 1 212 ? 28.343 56.684 36.072 1.00 17.16 212 ARG A N 1
ATOM 1481 C CA . ARG A 1 212 ? 29.112 55.805 36.993 1.00 18.31 212 ARG A CA 1
ATOM 1482 C C . ARG A 1 212 ? 28.605 54.366 36.855 1.00 18.83 212 ARG A C 1
ATOM 1483 O O . ARG A 1 212 ? 29.450 53.462 36.705 1.00 19.01 212 ARG A O 1
ATOM 1491 N N . TYR A 1 213 ? 27.284 54.158 36.872 1.00 18.83 213 TYR A N 1
ATOM 1492 C CA . TYR A 1 213 ? 26.675 52.812 36.713 1.00 18.79 213 TYR A CA 1
ATOM 1493 C C . TYR A 1 213 ? 27.110 52.204 35.373 1.00 17.79 213 TYR A C 1
ATOM 1494 O O . TYR A 1 213 ? 27.564 51.042 35.361 1.00 17.78 213 TYR A O 1
ATOM 1503 N N . LEU A 1 214 ? 26.952 52.961 34.283 1.00 16.90 214 LEU A N 1
ATOM 1504 C CA . LEU A 1 214 ? 27.268 52.512 32.899 1.00 16.72 214 LEU A CA 1
ATOM 1505 C C . LEU A 1 214 ? 28.750 52.140 32.804 1.00 16.73 214 LEU A C 1
ATOM 1506 O O . LEU A 1 214 ? 29.050 51.126 32.154 1.00 16.19 214 LEU A O 1
ATOM 1511 N N . ALA A 1 215 ? 29.633 52.931 33.424 1.00 16.65 215 ALA A N 1
ATOM 1512 C CA . ALA A 1 215 ? 31.092 52.681 33.477 1.00 16.96 215 ALA A CA 1
ATOM 1513 C C . ALA A 1 215 ? 31.347 51.281 34.046 1.00 17.37 215 ALA A C 1
ATOM 1514 O O . ALA A 1 215 ? 32.175 50.554 33.472 1.00 17.90 215 ALA A O 1
ATOM 1516 N N . ALA A 1 216 ? 30.643 50.919 35.122 1.00 18.15 216 ALA A N 1
ATOM 1517 C CA . ALA A 1 216 ? 30.764 49.614 35.814 1.00 19.09 216 ALA A CA 1
ATOM 1518 C C . ALA A 1 216 ? 30.091 48.512 34.989 1.00 19.50 216 ALA A C 1
ATOM 1519 O O . ALA A 1 216 ? 30.670 47.416 34.891 1.00 20.56 216 ALA A O 1
ATOM 1521 N N . ALA A 1 217 ? 28.909 48.794 34.435 1.00 19.65 217 ALA A N 1
ATOM 1522 C CA . ALA A 1 217 ? 28.056 47.820 33.714 1.00 20.04 217 ALA A CA 1
ATOM 1523 C C . ALA A 1 217 ? 28.646 47.491 32.336 1.00 19.77 217 ALA A C 1
ATOM 1524 O O . ALA A 1 217 ? 28.529 46.325 31.921 1.00 20.31 217 ALA A O 1
ATOM 1526 N N . LEU A 1 218 ? 29.249 48.469 31.650 1.00 19.00 218 LEU A N 1
ATOM 1527 C CA . LEU A 1 218 ? 29.652 48.344 30.220 1.00 18.96 218 LEU A CA 1
ATOM 1528 C C . LEU A 1 218 ? 31.163 48.132 30.067 1.00 19.55 218 LEU A C 1
ATOM 1529 O O . LEU A 1 218 ? 31.629 48.138 28.907 1.00 19.47 218 LEU A O 1
ATOM 1534 N N . ALA A 1 219 ? 31.902 47.940 31.166 1.00 19.84 219 ALA A N 1
ATOM 1535 C CA . ALA A 1 219 ? 33.353 47.636 31.140 1.00 20.08 219 ALA A CA 1
ATOM 1536 C C . ALA A 1 219 ? 33.583 46.315 30.390 1.00 20.58 219 ALA A C 1
ATOM 1537 O O . ALA A 1 219 ? 34.513 46.273 29.566 1.00 20.27 219 ALA A O 1
ATOM 1539 N N . LYS A 1 220 ? 32.741 45.300 30.638 1.00 21.78 220 LYS A N 1
ATOM 1540 C CA . LYS A 1 220 ? 32.717 43.988 29.921 1.00 23.07 220 LYS A CA 1
ATOM 1541 C C . LYS A 1 220 ? 32.873 44.197 28.411 1.00 22.62 220 LYS A C 1
ATOM 1542 O O . LYS A 1 220 ? 33.592 43.403 27.776 1.00 23.12 220 LYS A O 1
ATOM 1548 N N . ASP A 1 221 ? 32.182 45.209 27.871 1.00 22.08 221 ASP A N 1
ATOM 1549 C CA . ASP A 1 221 ? 32.004 45.458 26.414 1.00 21.15 221 ASP A CA 1
ATOM 1550 C C . ASP A 1 221 ? 33.070 46.439 25.912 1.00 20.11 221 ASP A C 1
ATOM 1551 O O . ASP A 1 221 ? 32.995 46.828 24.732 1.00 20.34 221 ASP A O 1
ATOM 1556 N N . GLY A 1 222 ? 34.016 46.823 26.776 1.00 19.68 222 GLY A N 1
ATOM 1557 C CA . GLY A 1 222 ? 35.135 47.728 26.450 1.00 18.65 222 GLY A CA 1
ATOM 1558 C C . GLY A 1 222 ? 34.676 49.162 26.247 1.00 17.30 222 GLY A C 1
ATOM 1559 O O . GLY A 1 222 ? 35.349 49.887 25.495 1.00 16.99 222 GLY A O 1
ATOM 1560 N N . ILE A 1 223 ? 33.578 49.563 26.897 1.00 16.57 223 ILE A N 1
ATOM 1561 C CA . ILE A 1 223 ? 32.998 50.937 26.802 1.00 16.18 223 ILE A CA 1
ATOM 1562 C C . ILE A 1 223 ? 33.321 51.698 28.093 1.00 15.22 223 ILE A C 1
ATOM 1563 O O . ILE A 1 223 ? 33.020 51.172 29.184 1.00 15.08 223 ILE A O 1
ATOM 1568 N N . ARG A 1 224 ? 33.909 52.890 27.961 1.00 14.27 224 ARG A N 1
ATOM 1569 C CA . ARG A 1 224 ? 34.203 53.810 29.090 1.00 13.80 224 ARG A CA 1
ATOM 1570 C C . ARG A 1 224 ? 33.111 54.883 29.147 1.00 13.51 224 ARG A C 1
ATOM 1571 O O . ARG A 1 224 ? 32.642 55.315 28.073 1.00 13.49 224 ARG A O 1
ATOM 1579 N N . SER A 1 225 ? 32.703 55.265 30.359 1.00 13.22 225 SER A N 1
ATOM 1580 C CA . SER A 1 225 ? 31.701 56.329 30.629 1.00 13.08 225 SER A CA 1
ATOM 1581 C C . SER A 1 225 ? 32.246 57.285 31.693 1.00 12.95 225 SER A C 1
ATOM 1582 O O . SER A 1 225 ? 32.552 56.820 32.812 1.00 13.21 225 SER A O 1
ATOM 1585 N N . ASN A 1 226 ? 32.362 58.568 31.343 1.00 12.83 226 ASN A N 1
ATOM 1586 C CA . ASN A 1 226 ? 32.905 59.638 32.218 1.00 12.83 226 ASN A CA 1
ATOM 1587 C C . ASN A 1 226 ? 32.050 60.893 32.048 1.00 12.59 226 ASN A C 1
ATOM 1588 O O . ASN A 1 226 ? 31.374 61.005 31.009 1.00 12.94 226 ASN A O 1
ATOM 1593 N N . THR A 1 227 ? 32.078 61.790 33.036 1.00 12.36 227 THR A N 1
ATOM 1594 C CA . THR A 1 227 ? 31.393 63.105 32.993 1.00 12.35 227 THR A CA 1
ATOM 1595 C C . THR A 1 227 ? 32.428 64.231 32.992 1.00 12.16 227 THR A C 1
ATOM 1596 O O . THR A 1 227 ? 33.513 64.055 33.575 1.00 12.04 227 THR A O 1
ATOM 1600 N N . ILE A 1 228 ? 32.093 65.334 32.328 1.00 12.26 228 ILE A N 1
ATOM 1601 C CA . ILE A 1 228 ? 32.764 66.652 32.487 1.00 12.36 228 ILE A CA 1
ATOM 1602 C C . ILE A 1 228 ? 31.787 67.546 33.250 1.00 12.48 228 ILE A C 1
ATOM 1603 O O . ILE A 1 228 ? 30.591 67.545 32.898 1.00 12.45 228 ILE A O 1
ATOM 1608 N N . SER A 1 229 ? 32.278 68.228 34.284 1.00 12.72 229 SER A N 1
ATOM 1609 C CA . SER A 1 229 ? 31.519 69.199 35.110 1.00 13.16 229 SER A CA 1
ATOM 1610 C C . SER A 1 229 ? 32.098 70.591 34.879 1.00 13.31 229 SER A C 1
ATOM 1611 O O . SER A 1 229 ? 32.992 71.017 35.605 1.00 13.41 229 SER A O 1
ATOM 1614 N N . PRO A 1 230 ? 31.641 71.328 33.840 1.00 13.41 230 PRO A N 1
ATOM 1615 C CA . PRO A 1 230 ? 32.111 72.688 33.603 1.00 13.65 230 PRO A CA 1
ATOM 1616 C C . PRO A 1 230 ? 31.677 73.610 34.751 1.00 13.94 230 PRO A C 1
ATOM 1617 O O . PRO A 1 230 ? 30.608 73.399 35.300 1.00 14.19 230 PRO A O 1
ATOM 1621 N N . GLY A 1 231 ? 32.516 74.588 35.093 1.00 14.65 231 GLY A N 1
ATOM 1622 C CA . GLY A 1 231 ? 32.158 75.671 36.025 1.00 15.39 231 GLY A CA 1
ATOM 1623 C C . GLY A 1 231 ? 31.382 76.742 35.290 1.00 16.05 231 GLY A C 1
ATOM 1624 O O . GLY A 1 231 ? 30.253 76.459 34.862 1.00 17.34 231 GLY A O 1
ATOM 1625 N N . TYR A 1 232 ? 31.983 77.918 35.122 1.00 16.23 232 TYR A N 1
ATOM 1626 C CA . TYR A 1 232 ? 31.473 79.023 34.275 1.00 16.44 232 TYR A CA 1
ATOM 1627 C C . TYR A 1 232 ? 32.285 79.047 32.977 1.00 15.76 232 TYR A C 1
ATOM 1628 O O . TYR A 1 232 ? 33.486 79.365 33.028 1.00 15.31 232 TYR A O 1
ATOM 1637 N N . VAL A 1 233 ? 31.649 78.693 31.857 1.00 15.51 233 VAL A N 1
ATOM 1638 C CA . VAL A 1 233 ? 32.267 78.685 30.497 1.00 15.15 233 VAL A CA 1
ATOM 1639 C C . VAL A 1 233 ? 31.529 79.707 29.628 1.00 15.44 233 VAL A C 1
ATOM 1640 O O . VAL A 1 233 ? 30.302 79.565 29.464 1.00 15.26 233 VAL A O 1
ATOM 1644 N N . TRP A 1 234 ? 32.258 80.688 29.090 1.00 15.75 234 TRP A N 1
ATOM 1645 C CA . TRP A 1 234 ? 31.730 81.718 28.158 1.00 16.40 234 TRP A CA 1
ATOM 1646 C C . TRP A 1 234 ? 31.487 81.074 26.789 1.00 16.18 234 TRP A C 1
ATOM 1647 O O . TRP A 1 234 ? 32.321 81.266 25.880 1.00 15.67 234 TRP A O 1
ATOM 1658 N N . SER A 1 235 ? 30.378 80.338 26.662 1.00 16.23 235 SER A N 1
ATOM 1659 C CA . SER A 1 235 ? 30.061 79.437 25.521 1.00 16.30 235 SER A CA 1
ATOM 1660 C C . SER A 1 235 ? 29.340 80.197 24.403 1.00 16.68 235 SER A C 1
ATOM 1661 O O . SER A 1 235 ? 29.337 79.697 23.265 1.00 16.91 235 SER A O 1
ATOM 1664 N N . GLY A 1 236 ? 28.770 81.362 24.719 1.00 17.74 236 GLY A N 1
ATOM 1665 C CA . GLY A 1 236 ? 27.843 82.108 23.847 1.00 18.70 236 GLY A CA 1
ATOM 1666 C C . GLY A 1 236 ? 26.529 82.373 24.561 1.00 19.59 236 GLY A C 1
ATOM 1667 O O . GLY A 1 236 ? 25.830 83.331 24.178 1.00 20.39 236 GLY A O 1
ATOM 1668 N N . ILE A 1 237 ? 26.228 81.571 25.587 1.00 20.10 237 ILE A N 1
ATOM 1669 C CA . ILE A 1 237 ? 24.921 81.557 26.311 1.00 21.00 237 ILE A CA 1
ATOM 1670 C C . ILE A 1 237 ? 24.816 82.781 27.236 1.00 21.34 237 ILE A C 1
ATOM 1671 O O . ILE A 1 237 ? 23.680 83.142 27.588 1.00 22.29 237 ILE A O 1
ATOM 1676 N N . PHE A 1 238 ? 25.944 83.395 27.615 1.00 21.18 238 PHE A N 1
ATOM 1677 C CA . PHE A 1 238 ? 26.006 84.542 28.563 1.00 21.65 238 PHE A CA 1
ATOM 1678 C C . PHE A 1 238 ? 26.050 85.879 27.809 1.00 21.61 238 PHE A C 1
ATOM 1679 O O . PHE A 1 238 ? 25.884 86.926 28.463 1.00 20.61 238 PHE A O 1
ATOM 1687 N N . ASN A 1 239 ? 26.258 85.848 26.488 1.00 22.18 239 ASN A N 1
ATOM 1688 C CA . ASN A 1 239 ? 26.443 87.058 25.640 1.00 22.17 239 ASN A CA 1
ATOM 1689 C C . ASN A 1 239 ? 25.247 87.999 25.823 1.00 22.55 239 ASN A C 1
ATOM 1690 O O . ASN A 1 239 ? 24.104 87.557 25.588 1.00 21.23 239 ASN A O 1
ATOM 1695 N N . GLY A 1 240 ? 25.512 89.236 26.257 1.00 24.02 240 GLY A N 1
ATOM 1696 C CA . GLY A 1 240 ? 24.520 90.325 26.356 1.00 25.52 240 GLY A CA 1
ATOM 1697 C C . GLY A 1 240 ? 23.592 90.177 27.551 1.00 27.31 240 GLY A C 1
ATOM 1698 O O . GLY A 1 240 ? 22.673 91.005 27.669 1.00 29.00 240 GLY A O 1
ATOM 1699 N N . ARG A 1 241 ? 23.815 89.177 28.411 1.00 28.66 241 ARG A N 1
ATOM 1700 C CA . ARG A 1 241 ? 22.977 88.902 29.611 1.00 30.75 241 ARG A CA 1
ATOM 1701 C C . ARG A 1 241 ? 23.654 89.460 30.871 1.00 31.54 241 ARG A C 1
ATOM 1702 O O . ARG A 1 241 ? 22.918 89.818 31.815 1.00 31.11 241 ARG A O 1
ATOM 1710 N N . ILE A 1 242 ? 24.991 89.528 30.895 1.00 31.77 242 ILE A N 1
ATOM 1711 C CA . ILE A 1 242 ? 25.771 90.013 32.074 1.00 31.09 242 ILE A CA 1
ATOM 1712 C C . ILE A 1 242 ? 26.584 91.254 31.684 1.00 29.99 242 ILE A C 1
ATOM 1713 O O . ILE A 1 242 ? 26.973 91.374 30.505 1.00 29.90 242 ILE A O 1
ATOM 1718 N N . ASP A 1 243 ? 26.812 92.139 32.658 1.00 29.77 243 ASP A N 1
ATOM 1719 C CA . ASP A 1 243 ? 27.710 93.320 32.558 1.00 29.75 243 ASP A CA 1
ATOM 1720 C C . ASP A 1 243 ? 28.996 92.997 33.330 1.00 29.11 243 ASP A C 1
ATOM 1721 O O . ASP A 1 243 ? 29.094 91.871 33.858 1.00 28.50 243 ASP A O 1
ATOM 1726 N N . MET A 1 244 ? 29.942 93.939 33.393 1.00 29.82 244 MET A N 1
ATOM 1727 C CA . MET A 1 244 ? 31.277 93.720 34.012 1.00 30.12 244 MET A CA 1
ATOM 1728 C C . MET A 1 244 ? 31.135 93.507 35.519 1.00 30.45 244 MET A C 1
ATOM 1729 O O . MET A 1 244 ? 31.716 92.565 36.053 1.00 30.38 244 MET A O 1
ATOM 1734 N N . PRO A 1 245 ? 30.382 94.353 36.266 1.00 30.45 245 PRO A N 1
ATOM 1735 C CA . PRO A 1 245 ? 30.154 94.113 37.693 1.00 30.19 245 PRO A CA 1
ATOM 1736 C C . PRO A 1 245 ? 29.576 92.717 37.977 1.00 29.01 245 PRO A C 1
ATOM 1737 O O . PRO A 1 245 ? 30.039 92.077 38.901 1.00 30.63 245 PRO A O 1
ATOM 1741 N N . GLY A 1 246 ? 28.594 92.285 37.181 1.00 28.04 246 GLY A N 1
ATOM 1742 C CA . GLY A 1 246 ? 28.000 90.935 37.256 1.00 27.02 246 GLY A CA 1
ATOM 1743 C C . GLY A 1 246 ? 29.030 89.856 36.968 1.00 25.44 246 GLY A C 1
ATOM 1744 O O . GLY A 1 246 ? 29.069 88.863 37.716 1.00 24.25 246 GLY A O 1
ATOM 1745 N N . HIS A 1 247 ? 29.837 90.055 35.920 1.00 25.30 247 HIS A N 1
ATOM 1746 C CA . HIS A 1 247 ? 30.960 89.172 35.500 1.00 24.92 247 HIS A CA 1
ATOM 1747 C C . HIS A 1 247 ? 31.910 88.938 36.683 1.00 24.90 247 HIS A C 1
ATOM 1748 O O . HIS A 1 247 ? 32.140 87.766 37.038 1.00 23.41 247 HIS A O 1
ATOM 1755 N N . ASP A 1 248 ? 32.425 90.021 37.272 1.00 25.74 248 ASP A N 1
ATOM 1756 C CA . ASP A 1 248 ? 33.380 89.997 38.414 1.00 26.24 248 ASP A CA 1
ATOM 1757 C C . ASP A 1 248 ? 32.705 89.368 39.639 1.00 26.83 248 ASP A C 1
ATOM 1758 O O . ASP A 1 248 ? 33.370 88.573 40.329 1.00 26.70 248 ASP A O 1
ATOM 1763 N N . ALA A 1 249 ? 31.437 89.711 39.890 1.00 27.23 249 ALA A N 1
ATOM 1764 C CA . ALA A 1 249 ? 30.631 89.241 41.044 1.00 27.78 249 ALA A CA 1
ATOM 1765 C C . ALA A 1 249 ? 30.446 87.721 40.982 1.00 27.65 249 ALA A C 1
ATOM 1766 O O . ALA A 1 249 ? 30.548 87.074 42.042 1.00 27.42 249 ALA A O 1
ATOM 1768 N N . MET A 1 250 ? 30.168 87.182 39.792 1.00 27.34 250 MET A N 1
ATOM 1769 C CA . MET A 1 250 ? 29.991 85.723 39.547 1.00 27.49 250 MET A CA 1
ATOM 1770 C C . MET A 1 250 ? 31.312 84.984 39.790 1.00 25.66 250 MET A C 1
ATOM 1771 O O . MET A 1 250 ? 31.257 83.849 40.296 1.00 25.70 250 MET A O 1
ATOM 1776 N N . LEU A 1 251 ? 32.444 85.601 39.431 1.00 25.28 251 LEU A N 1
ATOM 1777 C CA . LEU A 1 251 ? 33.794 84.972 39.457 1.00 24.80 251 LEU A CA 1
ATOM 1778 C C . LEU A 1 251 ? 34.505 85.259 40.785 1.00 25.20 251 LEU A C 1
ATOM 1779 O O . LEU A 1 251 ? 35.717 84.978 40.864 1.00 24.48 251 LEU A O 1
ATOM 1784 N N . GLU A 1 252 ? 33.789 85.791 41.782 1.00 26.99 252 GLU A N 1
ATOM 1785 C CA . GLU A 1 252 ? 34.312 86.036 43.154 1.00 28.44 252 GLU A CA 1
ATOM 1786 C C . GLU A 1 252 ? 34.824 84.709 43.730 1.00 26.99 252 GLU A C 1
ATOM 1787 O O . GLU A 1 252 ? 35.913 84.711 44.334 1.00 27.46 252 GLU A O 1
ATOM 1793 N N . VAL A 1 253 ? 34.084 83.619 43.497 1.00 25.76 253 VAL A N 1
ATOM 1794 C CA . VAL A 1 253 ? 34.340 82.265 44.079 1.00 24.73 253 VAL A CA 1
ATOM 1795 C C . VAL A 1 253 ? 35.093 81.382 43.069 1.00 21.88 253 VAL A C 1
ATOM 1796 O O . VAL A 1 253 ? 35.152 80.158 43.294 1.00 20.73 253 VAL A O 1
ATOM 1800 N N . VAL A 1 254 ? 35.667 81.975 42.015 1.00 20.82 254 VAL A N 1
ATOM 1801 C CA . VAL A 1 254 ? 36.485 81.268 40.982 1.00 19.87 254 VAL A CA 1
ATOM 1802 C C . VAL A 1 254 ? 37.923 81.773 41.084 1.00 19.30 254 VAL A C 1
ATOM 1803 O O . VAL A 1 254 ? 38.217 82.892 40.666 1.00 19.22 254 VAL A O 1
ATOM 1807 N N . PRO A 1 255 ? 38.856 80.975 41.654 1.00 18.61 255 PRO A N 1
ATOM 1808 C CA . PRO A 1 255 ? 40.249 81.398 41.818 1.00 18.49 255 PRO A CA 1
ATOM 1809 C C . PRO A 1 255 ? 40.883 82.056 40.582 1.00 18.16 255 PRO A C 1
ATOM 1810 O O . PRO A 1 255 ? 41.519 83.082 40.737 1.00 18.22 255 PRO A O 1
ATOM 1814 N N . MET A 1 256 ? 40.696 81.472 39.395 1.00 17.45 256 MET A N 1
ATOM 1815 C CA . MET A 1 256 ? 41.305 81.969 38.130 1.00 17.89 256 MET A CA 1
ATOM 1816 C C . MET A 1 256 ? 40.703 83.329 37.750 1.00 18.52 256 MET A C 1
ATOM 1817 O O . MET A 1 256 ? 41.338 84.041 36.945 1.00 18.57 256 MET A O 1
ATOM 1822 N N . HIS A 1 257 ? 39.533 83.666 38.306 1.00 19.04 257 HIS A N 1
ATOM 1823 C CA . HIS A 1 257 ? 38.849 84.984 38.177 1.00 19.82 257 HIS A CA 1
ATOM 1824 C C . HIS A 1 257 ? 38.574 85.278 36.696 1.00 19.07 257 HIS A C 1
ATOM 1825 O O . HIS A 1 257 ? 38.781 86.424 36.253 1.00 19.23 257 HIS A O 1
ATOM 1832 N N . ARG A 1 258 ? 38.120 84.264 35.961 1.00 17.56 258 ARG A N 1
ATOM 1833 C CA . ARG A 1 258 ? 37.735 84.374 34.533 1.00 17.25 258 ARG A CA 1
ATOM 1834 C C . ARG A 1 258 ? 36.813 83.204 34.193 1.00 16.83 258 ARG A C 1
ATOM 1835 O O . ARG A 1 258 ? 36.954 82.139 34.829 1.00 16.89 258 ARG A O 1
ATOM 1843 N N . PHE A 1 259 ? 35.901 83.407 33.242 1.00 16.56 259 PHE A N 1
ATOM 1844 C CA . PHE A 1 259 ? 35.130 82.320 32.588 1.00 16.08 259 PHE A CA 1
ATOM 1845 C C . PHE A 1 259 ? 36.123 81.421 31.844 1.00 15.25 259 PHE A C 1
ATOM 1846 O O . PHE A 1 259 ? 37.161 81.923 31.368 1.00 14.37 259 PHE A O 1
ATOM 1854 N N . GLY A 1 260 ? 35.822 80.126 31.773 1.00 15.05 260 GLY A N 1
ATOM 1855 C CA . GLY A 1 260 ? 36.477 79.192 30.841 1.00 15.27 260 GLY A CA 1
ATOM 1856 C C . GLY A 1 260 ? 36.011 79.466 29.423 1.00 15.34 260 GLY A C 1
ATOM 1857 O O . GLY A 1 260 ? 35.008 80.189 29.266 1.00 15.91 260 GLY A O 1
ATOM 1858 N N . THR A 1 261 ? 36.710 78.929 28.423 1.00 15.18 261 THR A N 1
ATOM 1859 C CA . THR A 1 261 ? 36.354 79.070 26.987 1.00 15.46 261 THR A CA 1
ATOM 1860 C C . THR A 1 261 ? 36.006 77.689 26.421 1.00 15.48 261 THR A C 1
ATOM 1861 O O . THR A 1 261 ? 36.312 76.686 27.089 1.00 15.53 261 THR A O 1
ATOM 1865 N N . ASN A 1 262 ? 35.373 77.654 25.243 1.00 15.56 262 ASN A N 1
ATOM 1866 C CA . ASN A 1 262 ? 34.847 76.416 24.604 1.00 15.27 262 ASN A CA 1
ATOM 1867 C C . ASN A 1 262 ? 36.002 75.459 24.282 1.00 15.26 262 ASN A C 1
ATOM 1868 O O . ASN A 1 262 ? 35.788 74.236 24.376 1.00 15.32 262 ASN A O 1
ATOM 1873 N N . ASP A 1 263 ? 37.175 75.996 23.929 1.00 15.35 263 ASP A N 1
ATOM 1874 C CA . ASP A 1 263 ? 38.401 75.219 23.588 1.00 15.48 263 ASP A CA 1
ATOM 1875 C C . ASP A 1 263 ? 38.905 74.446 24.814 1.00 15.00 263 ASP A C 1
ATOM 1876 O O . ASP A 1 263 ? 39.510 73.373 24.624 1.00 14.68 263 ASP A O 1
ATOM 1881 N N . GLU A 1 264 ? 38.677 74.978 26.019 1.00 15.16 264 GLU A N 1
ATOM 1882 C CA . GLU A 1 264 ? 39.160 74.398 27.302 1.00 15.21 264 GLU A CA 1
ATOM 1883 C C . GLU A 1 264 ? 38.283 73.205 27.701 1.00 14.67 264 GLU A C 1
ATOM 1884 O O . GLU A 1 264 ? 38.799 72.295 28.380 1.00 14.84 264 GLU A O 1
ATOM 1890 N N . ILE A 1 265 ? 37.008 73.208 27.305 1.00 14.27 265 ILE A N 1
ATOM 1891 C CA . ILE A 1 265 ? 36.101 72.026 27.421 1.00 13.93 265 ILE A CA 1
ATOM 1892 C C . ILE A 1 265 ? 36.456 71.039 26.302 1.00 13.71 265 ILE A C 1
ATOM 1893 O O . ILE A 1 265 ? 36.520 69.830 26.583 1.00 13.37 265 ILE A O 1
ATOM 1898 N N . ALA A 1 266 ? 36.692 71.546 25.088 1.00 13.88 266 ALA A N 1
ATOM 1899 C CA . ALA A 1 266 ? 36.946 70.745 23.866 1.00 14.16 266 ALA A CA 1
ATOM 1900 C C . ALA A 1 266 ? 38.191 69.866 24.055 1.00 14.17 266 ALA A C 1
ATOM 1901 O O . ALA A 1 266 ? 38.141 68.686 23.660 1.00 14.11 266 ALA A O 1
ATOM 1903 N N . SER A 1 267 ? 39.262 70.412 24.638 1.00 14.16 267 SER A N 1
ATOM 1904 C CA . SER A 1 267 ? 40.527 69.681 24.921 1.00 14.20 267 SER A CA 1
ATOM 1905 C C . SER A 1 267 ? 40.260 68.538 25.910 1.00 14.20 267 SER A C 1
ATOM 1906 O O . SER A 1 267 ? 40.888 67.473 25.754 1.00 14.62 267 SER A O 1
ATOM 1909 N N . THR A 1 268 ? 39.361 68.749 26.878 1.00 14.26 268 THR A N 1
ATOM 1910 C CA . THR A 1 268 ? 38.990 67.753 27.921 1.00 14.59 268 THR A CA 1
ATOM 1911 C C . THR A 1 268 ? 38.161 66.625 27.294 1.00 14.66 268 THR A C 1
ATOM 1912 O O . THR A 1 268 ? 38.352 65.467 27.707 1.00 14.84 268 THR A O 1
ATOM 1916 N N . VAL A 1 269 ? 37.268 66.952 26.352 1.00 14.64 269 VAL A N 1
ATOM 1917 C CA . VAL A 1 269 ? 36.398 65.966 25.638 1.00 14.67 269 VAL A CA 1
ATOM 1918 C C . VAL A 1 269 ? 37.288 65.067 24.772 1.00 14.48 269 VAL A C 1
ATOM 1919 O O . VAL A 1 269 ? 37.008 63.861 24.701 1.00 14.15 269 VAL A O 1
ATOM 1923 N N . LEU A 1 270 ? 38.311 65.639 24.133 1.00 14.62 270 LEU A N 1
ATOM 1924 C CA . LEU A 1 270 ? 39.293 64.894 23.301 1.00 14.85 270 LEU A CA 1
ATOM 1925 C C . LEU A 1 270 ? 40.060 63.904 24.186 1.00 14.77 270 LEU A C 1
ATOM 1926 O O . LEU A 1 270 ? 40.241 62.754 23.757 1.00 15.13 270 LEU A O 1
ATOM 1931 N N . PHE A 1 271 ? 40.489 64.334 25.375 1.00 14.33 271 PHE A N 1
ATOM 1932 C CA . PHE A 1 271 ? 41.221 63.487 26.353 1.00 14.24 271 PHE A CA 1
ATOM 1933 C C . PHE A 1 271 ? 40.377 62.252 26.699 1.00 14.21 271 PHE A C 1
ATOM 1934 O O . PHE A 1 271 ? 40.887 61.125 26.546 1.00 14.28 271 PHE A O 1
ATOM 1942 N N . LEU A 1 272 ? 39.127 62.459 27.131 1.00 13.97 272 LEU A N 1
ATOM 1943 C CA . LEU A 1 272 ? 38.203 61.388 27.605 1.00 14.05 272 LEU A CA 1
ATOM 1944 C C . LEU A 1 272 ? 37.757 60.495 26.438 1.00 14.35 272 LEU A C 1
ATOM 1945 O O . LEU A 1 272 ? 37.551 59.289 26.678 1.00 14.44 272 LEU A O 1
ATOM 1950 N N . ALA A 1 273 ? 37.596 61.057 25.235 1.00 14.70 273 ALA A N 1
ATOM 1951 C CA . ALA A 1 273 ? 37.163 60.330 24.016 1.00 15.32 273 ALA A CA 1
ATOM 1952 C C . ALA A 1 273 ? 38.316 59.478 23.471 1.00 15.99 273 ALA A C 1
ATOM 1953 O O . ALA A 1 273 ? 38.050 58.354 23.011 1.00 16.11 273 ALA A O 1
ATOM 1955 N N . SER A 1 274 ? 39.546 59.996 23.527 1.00 16.84 274 SER A N 1
ATOM 1956 C CA . SER A 1 274 ? 40.769 59.360 22.969 1.00 17.51 274 SER A CA 1
ATOM 1957 C C . SER A 1 274 ? 41.315 58.298 23.934 1.00 17.95 274 SER A C 1
ATOM 1958 O O . SER A 1 274 ? 40.774 58.164 25.053 1.00 17.38 274 SER A O 1
ATOM 1961 N N . ASP A 1 275 ? 42.359 57.582 23.502 1.00 19.15 275 ASP A N 1
ATOM 1962 C CA . ASP A 1 275 ? 42.996 56.462 24.245 1.00 19.81 275 ASP A CA 1
ATOM 1963 C C . ASP A 1 275 ? 43.918 57.004 25.344 1.00 19.71 275 ASP A C 1
ATOM 1964 O O . ASP A 1 275 ? 44.411 56.185 26.148 1.00 20.69 275 ASP A O 1
ATOM 1969 N N . ALA A 1 276 ? 44.160 58.319 25.372 1.00 18.60 276 ALA A N 1
ATOM 1970 C CA . ALA A 1 276 ? 44.899 59.011 26.455 1.00 18.21 276 ALA A CA 1
ATOM 1971 C C . ALA A 1 276 ? 44.250 58.684 27.806 1.00 17.65 276 ALA A C 1
ATOM 1972 O O . ALA A 1 276 ? 44.984 58.589 28.809 1.00 18.51 276 ALA A O 1
ATOM 1974 N N . SER A 1 277 ? 42.925 58.503 27.817 1.00 16.85 277 SER A N 1
ATOM 1975 C CA . SER A 1 277 ? 42.098 58.227 29.020 1.00 16.36 277 SER A CA 1
ATOM 1976 C C . SER A 1 277 ? 41.686 56.750 29.065 1.00 16.42 277 SER A C 1
ATOM 1977 O O . SER A 1 277 ? 40.643 56.455 29.672 1.00 16.81 277 SER A O 1
ATOM 1980 N N . SER A 1 278 ? 42.491 55.856 28.480 1.00 16.66 278 SER A N 1
ATOM 1981 C CA . SER A 1 278 ? 42.171 54.417 28.272 1.00 16.99 278 SER A CA 1
ATOM 1982 C C . SER A 1 278 ? 41.852 53.706 29.596 1.00 17.06 278 SER A C 1
ATOM 1983 O O . SER A 1 278 ? 41.090 52.732 29.551 1.00 17.57 278 SER A O 1
ATOM 1986 N N . TYR A 1 279 ? 42.425 54.138 30.726 1.00 17.07 279 TYR A N 1
ATOM 1987 C CA . TYR A 1 279 ? 42.192 53.510 32.055 1.00 16.91 279 TYR A CA 1
ATOM 1988 C C . TYR A 1 279 ? 41.314 54.417 32.927 1.00 16.17 279 TYR A C 1
ATOM 1989 O O . TYR A 1 279 ? 41.226 54.164 34.146 1.00 16.53 279 TYR A O 1
ATOM 1998 N N . VAL A 1 280 ? 40.662 55.415 32.321 1.00 15.27 280 VAL A N 1
ATOM 1999 C CA . VAL A 1 280 ? 39.797 56.408 33.023 1.00 14.73 280 VAL A CA 1
ATOM 2000 C C . VAL A 1 280 ? 38.334 56.111 32.677 1.00 14.47 280 VAL A C 1
ATOM 2001 O O . VAL A 1 280 ? 37.942 56.313 31.506 1.00 14.14 280 VAL A O 1
ATOM 2005 N N . THR A 1 281 ? 37.559 55.660 33.666 1.00 14.51 281 THR A N 1
ATOM 2006 C CA . THR A 1 281 ? 36.118 55.329 33.520 1.00 14.37 281 THR A CA 1
ATOM 2007 C C . THR A 1 281 ? 35.426 55.466 34.882 1.00 14.61 281 THR A C 1
ATOM 2008 O O . THR A 1 281 ? 36.094 55.245 35.907 1.00 14.85 281 THR A O 1
ATOM 2012 N N . GLY A 1 282 ? 34.138 55.824 34.872 1.00 14.55 282 GLY A N 1
ATOM 2013 C CA . GLY A 1 282 ? 33.277 55.937 36.065 1.00 14.57 282 GLY A CA 1
ATOM 2014 C C . GLY A 1 282 ? 33.702 57.078 36.969 1.00 14.39 282 GLY A C 1
ATOM 2015 O O . GLY A 1 282 ? 33.471 56.980 38.190 1.00 14.53 282 GLY A O 1
ATOM 2016 N N . THR A 1 283 ? 34.296 58.129 36.398 1.00 14.45 283 THR A N 1
ATOM 2017 C CA . THR A 1 283 ? 34.821 59.298 37.148 1.00 14.69 283 THR A CA 1
ATOM 2018 C C . THR A 1 283 ? 34.325 60.591 36.497 1.00 14.65 283 THR A C 1
ATOM 2019 O O . THR A 1 283 ? 33.621 60.515 35.465 1.00 14.66 283 THR A O 1
ATOM 2023 N N . ASP A 1 284 ? 34.681 61.727 37.100 1.00 14.33 284 ASP A N 1
ATOM 2024 C CA . ASP A 1 284 ? 34.258 63.088 36.685 1.00 14.60 284 ASP A CA 1
ATOM 2025 C C . ASP A 1 284 ? 35.498 63.982 36.608 1.00 14.48 284 ASP A C 1
ATOM 2026 O O . ASP A 1 284 ? 36.324 63.907 37.529 1.00 14.88 284 ASP A O 1
ATOM 2031 N N . ILE A 1 285 ? 35.615 64.798 35.558 1.00 14.33 285 ILE A N 1
ATOM 2032 C CA . ILE A 1 285 ? 36.684 65.832 35.432 1.00 14.24 285 ILE A CA 1
ATOM 2033 C C . ILE A 1 285 ? 36.030 67.213 35.547 1.00 14.18 285 ILE A C 1
ATOM 2034 O O . ILE A 1 285 ? 35.334 67.621 34.595 1.00 14.34 285 ILE A O 1
ATOM 2039 N N . ARG A 1 286 ? 36.239 67.889 36.681 1.00 14.12 286 ARG A N 1
ATOM 2040 C CA . ARG A 1 286 ? 35.774 69.280 36.922 1.00 14.33 286 ARG A CA 1
ATOM 2041 C C . ARG A 1 286 ? 36.679 70.232 36.139 1.00 13.38 286 ARG A C 1
ATOM 2042 O O . ARG A 1 286 ? 37.913 70.099 36.245 1.00 13.06 286 ARG A O 1
ATOM 2050 N N . VAL A 1 287 ? 36.072 71.136 35.369 1.00 12.94 287 VAL A N 1
ATOM 2051 C CA . VAL A 1 287 ? 36.759 72.161 34.534 1.00 12.89 287 VAL A CA 1
ATOM 2052 C C . VAL A 1 287 ? 36.129 73.511 34.894 1.00 13.12 287 VAL A C 1
ATOM 2053 O O . VAL A 1 287 ? 35.290 74.006 34.115 1.00 12.74 287 VAL A O 1
ATOM 2057 N N . ASP A 1 288 ? 36.485 74.049 36.066 1.00 13.45 288 ASP A N 1
ATOM 2058 C CA . ASP A 1 288 ? 35.746 75.160 36.724 1.00 14.03 288 ASP A CA 1
ATOM 2059 C C . ASP A 1 288 ? 36.696 76.260 37.216 1.00 14.55 288 ASP A C 1
ATOM 2060 O O . ASP A 1 288 ? 36.212 77.152 37.934 1.00 14.83 288 ASP A O 1
ATOM 2065 N N . GLY A 1 289 ? 37.977 76.222 36.835 1.00 15.13 289 GLY A N 1
ATOM 2066 C CA . GLY A 1 289 ? 38.987 77.221 37.240 1.00 15.63 289 GLY A CA 1
ATOM 2067 C C . GLY A 1 289 ? 39.180 77.266 38.748 1.00 15.79 289 GLY A C 1
ATOM 2068 O O . GLY A 1 289 ? 39.490 78.354 39.268 1.00 15.52 289 GLY A O 1
ATOM 2069 N N . GLY A 1 290 ? 39.000 76.125 39.423 1.00 16.34 290 GLY A N 1
ATOM 2070 C CA . GLY A 1 290 ? 39.238 75.953 40.867 1.00 16.74 290 GLY A CA 1
ATOM 2071 C C . GLY A 1 290 ? 38.040 76.343 41.715 1.00 17.98 290 GLY A C 1
ATOM 2072 O O . GLY A 1 290 ? 38.223 76.494 42.937 1.00 17.95 290 GLY A O 1
ATOM 2073 N N . TYR A 1 291 ? 36.856 76.505 41.116 1.00 18.95 291 TYR A N 1
ATOM 2074 C CA . TYR A 1 291 ? 35.609 76.845 41.851 1.00 21.21 291 TYR A CA 1
ATOM 2075 C C . TYR A 1 291 ? 35.432 75.871 43.022 1.00 22.06 291 TYR A C 1
ATOM 2076 O O . TYR A 1 291 ? 35.339 76.336 44.179 1.00 22.90 291 TYR A O 1
ATOM 2085 N N . SER A 1 292 ? 35.403 74.566 42.722 1.00 22.65 292 SER A N 1
ATOM 2086 C CA . SER A 1 292 ? 35.040 73.462 43.654 1.00 23.51 292 SER A CA 1
ATOM 2087 C C . SER A 1 292 ? 35.901 73.505 44.922 1.00 24.58 292 SER A C 1
ATOM 2088 O O . SER A 1 292 ? 35.440 72.976 45.955 1.00 24.27 292 SER A O 1
ATOM 2091 N N . VAL A 1 293 ? 37.107 74.082 44.836 1.00 25.80 293 VAL A N 1
ATOM 2092 C CA . VAL A 1 293 ? 38.048 74.255 45.985 1.00 27.05 293 VAL A CA 1
ATOM 2093 C C . VAL A 1 293 ? 37.282 74.901 47.147 1.00 28.35 293 VAL A C 1
ATOM 2094 O O . VAL A 1 293 ? 37.349 74.357 48.267 1.00 28.84 293 VAL A O 1
ATOM 2098 N N . PHE A 1 294 ? 36.581 76.011 46.882 1.00 29.96 294 PHE A N 1
ATOM 2099 C CA . PHE A 1 294 ? 35.709 76.721 47.857 1.00 30.70 294 PHE A CA 1
ATOM 2100 C C . PHE A 1 294 ? 34.415 75.921 48.059 1.00 33.14 294 PHE A C 1
ATOM 2101 O O . PHE A 1 294 ? 33.820 75.386 47.116 1.00 34.13 294 PHE A O 1
ATOM 2109 N N . TYR B 1 21 ? 17.573 40.024 62.748 1.00 44.28 21 TYR B N 1
ATOM 2110 C CA . TYR B 1 21 ? 17.172 41.377 62.247 1.00 44.45 21 TYR B CA 1
ATOM 2111 C C . TYR B 1 21 ? 15.726 41.670 62.646 1.00 44.97 21 TYR B C 1
ATOM 2112 O O . TYR B 1 21 ? 14.805 41.394 61.880 1.00 46.77 21 TYR B O 1
ATOM 2121 N N . PRO B 1 22 ? 15.474 42.227 63.853 1.00 45.46 22 PRO B N 1
ATOM 2122 C CA . PRO B 1 22 ? 14.128 42.657 64.236 1.00 44.06 22 PRO B CA 1
ATOM 2123 C C . PRO B 1 22 ? 13.629 43.775 63.309 1.00 42.95 22 PRO B C 1
ATOM 2124 O O . PRO B 1 22 ? 14.438 44.586 62.896 1.00 45.05 22 PRO B O 1
ATOM 2128 N N . LEU B 1 23 ? 12.328 43.786 63.004 1.00 42.21 23 LEU B N 1
ATOM 2129 C CA . LEU B 1 23 ? 11.703 44.718 62.025 1.00 42.03 23 LEU B CA 1
ATOM 2130 C C . LEU B 1 23 ? 11.021 45.886 62.746 1.00 41.13 23 LEU B C 1
ATOM 2131 O O . LEU B 1 23 ? 10.951 46.975 62.146 1.00 39.78 23 LEU B O 1
ATOM 2136 N N . ASP B 1 24 ? 10.532 45.669 63.971 1.00 41.86 24 ASP B N 1
ATOM 2137 C CA . ASP B 1 24 ? 9.658 46.630 64.696 1.00 42.93 24 ASP B CA 1
ATOM 2138 C C . ASP B 1 24 ? 9.911 46.519 66.205 1.00 44.66 24 ASP B C 1
ATOM 2139 O O . ASP B 1 24 ? 9.058 45.949 66.915 1.00 44.81 24 ASP B O 1
ATOM 2144 N N . LYS B 1 25 ? 11.043 47.057 66.668 1.00 44.35 25 LYS B N 1
ATOM 2145 C CA . LYS B 1 25 ? 11.422 47.130 68.106 1.00 44.50 25 LYS B CA 1
ATOM 2146 C C . LYS B 1 25 ? 10.459 48.068 68.844 1.00 47.08 25 LYS B C 1
ATOM 2147 O O . LYS B 1 25 ? 10.210 47.823 70.041 1.00 47.80 25 LYS B O 1
ATOM 2153 N N . TRP B 1 26 ? 9.946 49.098 68.158 1.00 47.51 26 TRP B N 1
ATOM 2154 C CA . TRP B 1 26 ? 8.971 50.083 68.703 1.00 48.59 26 TRP B CA 1
ATOM 2155 C C . TRP B 1 26 ? 7.734 49.357 69.247 1.00 49.67 26 TRP B C 1
ATOM 2156 O O . TRP B 1 26 ? 7.129 49.870 70.207 1.00 48.06 26 TRP B O 1
ATOM 2167 N N . LYS B 1 27 ? 7.372 48.213 68.654 1.00 53.95 27 LYS B N 1
ATOM 2168 C CA . LYS B 1 27 ? 6.316 47.304 69.176 1.00 56.89 27 LYS B CA 1
ATOM 2169 C C . LYS B 1 27 ? 6.913 46.464 70.311 1.00 58.77 27 LYS B C 1
ATOM 2170 O O . LYS B 1 27 ? 7.069 45.240 70.136 1.00 62.28 27 LYS B O 1
ATOM 2176 N N . ASP B 1 28 ? 7.238 47.119 71.428 1.00 60.12 28 ASP B N 1
ATOM 2177 C CA . ASP B 1 28 ? 7.817 46.500 72.650 1.00 59.96 28 ASP B CA 1
ATOM 2178 C C . ASP B 1 28 ? 7.772 47.540 73.774 1.00 59.06 28 ASP B C 1
ATOM 2179 O O . ASP B 1 28 ? 8.343 48.633 73.585 1.00 54.54 28 ASP B O 1
ATOM 2184 N N . SER B 1 29 ? 7.097 47.212 74.881 1.00 60.57 29 SER B N 1
ATOM 2185 C CA . SER B 1 29 ? 6.928 48.080 76.077 1.00 60.21 29 SER B CA 1
ATOM 2186 C C . SER B 1 29 ? 8.289 48.353 76.732 1.00 59.30 29 SER B C 1
ATOM 2187 O O . SER B 1 29 ? 8.463 49.461 77.277 1.00 59.38 29 SER B O 1
ATOM 2190 N N . ASN B 1 30 ? 9.214 47.386 76.673 1.00 60.39 30 ASN B N 1
ATOM 2191 C CA . ASN B 1 30 ? 10.609 47.523 77.175 1.00 60.13 30 ASN B CA 1
ATOM 2192 C C . ASN B 1 30 ? 11.532 47.904 76.008 1.00 59.11 30 ASN B C 1
ATOM 2193 O O . ASN B 1 30 ? 12.482 47.146 75.723 1.00 59.38 30 ASN B O 1
ATOM 2198 N N . TYR B 1 31 ? 11.258 49.040 75.362 1.00 56.69 31 TYR B N 1
ATOM 2199 C CA . TYR B 1 31 ? 12.112 49.642 74.304 1.00 53.56 31 TYR B CA 1
ATOM 2200 C C . TYR B 1 31 ? 11.799 51.138 74.178 1.00 51.29 31 TYR B C 1
ATOM 2201 O O . TYR B 1 31 ? 10.608 51.507 74.176 1.00 52.29 31 TYR B O 1
ATOM 2210 N N . SER B 1 32 ? 12.847 51.962 74.076 1.00 49.18 32 SER B N 1
ATOM 2211 C CA . SER B 1 32 ? 12.771 53.418 73.790 1.00 48.78 32 SER B CA 1
ATOM 2212 C C . SER B 1 32 ? 13.918 53.813 72.856 1.00 47.48 32 SER B C 1
ATOM 2213 O O . SER B 1 32 ? 15.064 53.405 73.122 1.00 48.48 32 SER B O 1
ATOM 2216 N N . ILE B 1 33 ? 13.611 54.572 71.801 1.00 46.70 33 ILE B N 1
ATOM 2217 C CA . ILE B 1 33 ? 14.608 55.072 70.808 1.00 45.22 33 ILE B CA 1
ATOM 2218 C C . ILE B 1 33 ? 15.542 56.065 71.515 1.00 43.86 33 ILE B C 1
ATOM 2219 O O . ILE B 1 33 ? 16.732 56.121 71.141 1.00 43.48 33 ILE B O 1
ATOM 2224 N N . LEU B 1 34 ? 15.028 56.792 72.516 1.00 43.45 34 LEU B N 1
ATOM 2225 C CA . LEU B 1 34 ? 15.793 57.786 73.322 1.00 42.10 34 LEU B CA 1
ATOM 2226 C C . LEU B 1 34 ? 16.884 57.082 74.141 1.00 40.62 34 LEU B C 1
ATOM 2227 O O . LEU B 1 34 ? 17.932 57.714 74.377 1.00 38.68 34 LEU B O 1
ATOM 2232 N N . ASP B 1 35 ? 16.650 55.832 74.555 1.00 40.40 35 ASP B N 1
ATOM 2233 C CA . ASP B 1 35 ? 17.604 55.030 75.370 1.00 41.67 35 ASP B CA 1
ATOM 2234 C C . ASP B 1 35 ? 18.894 54.780 74.576 1.00 40.77 35 ASP B C 1
ATOM 2235 O O . ASP B 1 35 ? 19.946 54.610 75.220 1.00 40.94 35 ASP B O 1
ATOM 2240 N N . LYS B 1 36 ? 18.823 54.769 73.240 1.00 39.71 36 LYS B N 1
ATOM 2241 C CA . LYS B 1 36 ? 19.995 54.580 72.340 1.00 38.34 36 LYS B CA 1
ATOM 2242 C C . LYS B 1 36 ? 20.994 55.734 72.506 1.00 36.56 36 LYS B C 1
ATOM 2243 O O . LYS B 1 36 ? 22.174 55.526 72.161 1.00 35.52 36 LYS B O 1
ATOM 2249 N N . PHE B 1 37 ? 20.541 56.898 72.995 1.00 36.37 37 PHE B N 1
ATOM 2250 C CA . PHE B 1 37 ? 21.365 58.123 73.197 1.00 36.23 37 PHE B CA 1
ATOM 2251 C C . PHE B 1 37 ? 21.937 58.169 74.621 1.00 36.06 37 PHE B C 1
ATOM 2252 O O . PHE B 1 37 ? 22.561 59.191 74.970 1.00 34.58 37 PHE B O 1
ATOM 2260 N N . SER B 1 38 ? 21.739 57.110 75.414 1.00 36.72 38 SER B N 1
ATOM 2261 C CA . SER B 1 38 ? 22.284 56.971 76.791 1.00 36.44 38 SER B CA 1
ATOM 2262 C C . SER B 1 38 ? 23.750 56.528 76.727 1.00 37.02 38 SER B C 1
ATOM 2263 O O . SER B 1 38 ? 24.126 55.853 75.746 1.00 36.73 38 SER B O 1
ATOM 2266 N N . MET B 1 39 ? 24.537 56.901 77.740 1.00 36.05 39 MET B N 1
ATOM 2267 C CA . MET B 1 39 ? 25.965 56.513 77.894 1.00 35.93 39 MET B CA 1
ATOM 2268 C C . MET B 1 39 ? 26.192 55.960 79.308 1.00 36.89 39 MET B C 1
ATOM 2269 O O . MET B 1 39 ? 27.335 56.043 79.799 1.00 35.94 39 MET B O 1
ATOM 2274 N N . ARG B 1 40 ? 25.145 55.409 79.931 1.00 38.44 40 ARG B N 1
ATOM 2275 C CA . ARG B 1 40 ? 25.203 54.817 81.294 1.00 39.77 40 ARG B CA 1
ATOM 2276 C C . ARG B 1 40 ? 26.170 53.628 81.276 1.00 39.59 40 ARG B C 1
ATOM 2277 O O . ARG B 1 40 ? 25.940 52.697 80.481 1.00 38.26 40 ARG B O 1
ATOM 2285 N N . GLY B 1 41 ? 27.221 53.684 82.102 1.00 39.69 41 GLY B N 1
ATOM 2286 C CA . GLY B 1 41 ? 28.233 52.620 82.248 1.00 39.95 41 GLY B CA 1
ATOM 2287 C C . GLY B 1 41 ? 29.368 52.756 81.247 1.00 39.10 41 GLY B C 1
ATOM 2288 O O . GLY B 1 41 ? 30.344 51.986 81.361 1.00 39.74 41 GLY B O 1
ATOM 2289 N N . ARG B 1 42 ? 29.259 53.696 80.302 1.00 38.11 42 ARG B N 1
ATOM 2290 C CA . ARG B 1 42 ? 30.281 53.943 79.252 1.00 37.22 42 ARG B CA 1
ATOM 2291 C C . ARG B 1 42 ? 31.429 54.750 79.864 1.00 35.96 42 ARG B C 1
ATOM 2292 O O . ARG B 1 42 ? 31.152 55.647 80.684 1.00 36.92 42 ARG B O 1
ATOM 2300 N N . LYS B 1 43 ? 32.664 54.428 79.476 1.00 33.65 43 LYS B N 1
ATOM 2301 C CA . LYS B 1 43 ? 33.905 55.107 79.931 1.00 32.47 43 LYS B CA 1
ATOM 2302 C C . LYS B 1 43 ? 34.714 55.513 78.699 1.00 30.00 43 LYS B C 1
ATOM 2303 O O . LYS B 1 43 ? 34.742 54.733 77.728 1.00 29.20 43 LYS B O 1
ATOM 2309 N N . GLY B 1 44 ? 35.330 56.695 78.735 1.00 27.48 44 GLY B N 1
ATOM 2310 C CA . GLY B 1 44 ? 36.114 57.230 77.609 1.00 26.00 44 GLY B CA 1
ATOM 2311 C C . GLY B 1 44 ? 36.804 58.529 77.965 1.00 25.39 44 GLY B C 1
ATOM 2312 O O . GLY B 1 44 ? 36.736 58.932 79.141 1.00 25.63 44 GLY B O 1
ATOM 2313 N N . PHE B 1 45 ? 37.442 59.162 76.978 1.00 23.68 45 PHE B N 1
ATOM 2314 C CA . PHE B 1 45 ? 38.233 60.405 77.153 1.00 22.96 45 PHE B CA 1
ATOM 2315 C C . PHE B 1 45 ? 38.000 61.355 75.973 1.00 21.76 45 PHE B C 1
ATOM 2316 O O . PHE B 1 45 ? 37.552 60.917 74.895 1.00 20.89 45 PHE B O 1
ATOM 2324 N N . VAL B 1 46 ? 38.288 62.637 76.209 1.00 21.73 46 VAL B N 1
ATOM 2325 C CA . VAL B 1 46 ? 38.170 63.758 75.233 1.00 21.19 46 VAL B CA 1
ATOM 2326 C C . VAL B 1 46 ? 39.495 64.527 75.237 1.00 21.80 46 VAL B C 1
ATOM 2327 O O . VAL B 1 46 ? 39.824 65.120 76.284 1.00 22.17 46 VAL B O 1
ATOM 2331 N N . THR B 1 47 ? 40.234 64.509 74.125 1.00 21.20 47 THR B N 1
ATOM 2332 C CA . THR B 1 47 ? 41.451 65.342 73.932 1.00 21.71 47 THR B CA 1
ATOM 2333 C C . THR B 1 47 ? 40.990 66.745 73.519 1.00 22.40 47 THR B C 1
ATOM 2334 O O . THR B 1 47 ? 39.920 66.846 72.890 1.00 23.24 47 THR B O 1
ATOM 2338 N N . GLY B 1 48 ? 41.754 67.778 73.879 1.00 23.26 48 GLY B N 1
ATOM 2339 C CA . GLY B 1 48 ? 41.380 69.192 73.675 1.00 23.77 48 GLY B CA 1
ATOM 2340 C C . GLY B 1 48 ? 40.231 69.613 74.581 1.00 24.58 48 GLY B C 1
ATOM 2341 O O . GLY B 1 48 ? 39.453 70.494 74.170 1.00 25.16 48 GLY B O 1
ATOM 2342 N N . ALA B 1 49 ? 40.156 69.043 75.789 1.00 24.73 49 ALA B N 1
ATOM 2343 C CA . ALA B 1 49 ? 39.014 69.161 76.729 1.00 25.02 49 ALA B CA 1
ATOM 2344 C C . ALA B 1 49 ? 39.002 70.523 77.437 1.00 25.47 49 ALA B C 1
ATOM 2345 O O . ALA B 1 49 ? 38.019 70.787 78.147 1.00 26.81 49 ALA B O 1
ATOM 2347 N N . ALA B 1 50 ? 40.048 71.342 77.282 1.00 25.33 50 ALA B N 1
ATOM 2348 C CA . ALA B 1 50 ? 40.097 72.732 77.798 1.00 25.53 50 ALA B CA 1
ATOM 2349 C C . ALA B 1 50 ? 39.265 73.641 76.884 1.00 25.51 50 ALA B C 1
ATOM 2350 O O . ALA B 1 50 ? 38.519 74.487 77.416 1.00 26.51 50 ALA B O 1
ATOM 2352 N N . GLY B 1 51 ? 39.388 73.457 75.564 1.00 24.29 51 GLY B N 1
ATOM 2353 C CA . GLY B 1 51 ? 38.672 74.229 74.528 1.00 23.69 51 GLY B CA 1
ATOM 2354 C C . GLY B 1 51 ? 37.165 74.017 74.577 1.00 22.98 51 GLY B C 1
ATOM 2355 O O . GLY B 1 51 ? 36.709 73.120 75.317 1.00 22.19 51 GLY B O 1
ATOM 2356 N N . GLY B 1 52 ? 36.421 74.810 73.798 1.00 22.62 52 GLY B N 1
ATOM 2357 C CA . GLY B 1 52 ? 34.944 74.832 73.782 1.00 22.20 52 GLY B CA 1
ATOM 2358 C C . GLY B 1 52 ? 34.340 73.500 73.367 1.00 21.64 52 GLY B C 1
ATOM 2359 O O . GLY B 1 52 ? 33.465 73.002 74.100 1.00 22.46 52 GLY B O 1
ATOM 2360 N N . LEU B 1 53 ? 34.779 72.946 72.231 1.00 21.35 53 LEU B N 1
ATOM 2361 C CA . LEU B 1 53 ? 34.218 71.698 71.640 1.00 21.28 53 LEU B CA 1
ATOM 2362 C C . LEU B 1 53 ? 34.494 70.519 72.580 1.00 21.41 53 LEU B C 1
ATOM 2363 O O . LEU B 1 53 ? 33.563 69.729 72.814 1.00 21.69 53 LEU B O 1
ATOM 2368 N N . GLY B 1 54 ? 35.724 70.416 73.090 1.00 21.13 54 GLY B N 1
ATOM 2369 C CA . GLY B 1 54 ? 36.164 69.343 74.004 1.00 21.45 54 GLY B CA 1
ATOM 2370 C C . GLY B 1 54 ? 35.350 69.296 75.289 1.00 21.64 54 GLY B C 1
ATOM 2371 O O . GLY B 1 54 ? 34.756 68.239 75.568 1.00 20.76 54 GLY B O 1
ATOM 2372 N N . ARG B 1 55 ? 35.318 70.392 76.051 1.00 21.84 55 ARG B N 1
ATOM 2373 C CA . ARG B 1 55 ? 34.689 70.430 77.400 1.00 22.99 55 ARG B CA 1
ATOM 2374 C C . ARG B 1 55 ? 33.165 70.279 77.273 1.00 23.60 55 ARG B C 1
ATOM 2375 O O . ARG B 1 55 ? 32.572 69.629 78.153 1.00 24.49 55 ARG B O 1
ATOM 2383 N N . ASN B 1 56 ? 32.551 70.840 76.225 1.00 23.21 56 ASN B N 1
ATOM 2384 C CA . ASN B 1 56 ? 31.076 70.789 76.022 1.00 22.86 56 ASN B CA 1
ATOM 2385 C C . ASN B 1 56 ? 30.673 69.387 75.554 1.00 22.86 56 ASN B C 1
ATOM 2386 O O . ASN B 1 56 ? 29.588 68.931 75.961 1.00 22.84 56 ASN B O 1
ATOM 2391 N N . ALA B 1 57 ? 31.510 68.735 74.738 1.00 22.60 57 ALA B N 1
ATOM 2392 C CA . ALA B 1 57 ? 31.360 67.314 74.337 1.00 23.05 57 ALA B CA 1
ATOM 2393 C C . ALA B 1 57 ? 31.404 66.431 75.591 1.00 24.35 57 ALA B C 1
ATOM 2394 O O . ALA B 1 57 ? 30.482 65.606 75.776 1.00 25.19 57 ALA B O 1
ATOM 2396 N N . ALA B 1 58 ? 32.435 66.613 76.422 1.00 24.15 58 ALA B N 1
ATOM 2397 C CA . ALA B 1 58 ? 32.641 65.897 77.703 1.00 23.96 58 ALA B CA 1
ATOM 2398 C C . ALA B 1 58 ? 31.398 66.059 78.585 1.00 23.94 58 ALA B C 1
ATOM 2399 O O . ALA B 1 58 ? 30.892 65.036 79.082 1.00 23.82 58 ALA B O 1
ATOM 2401 N N . ALA B 1 59 ? 30.922 67.299 78.743 1.00 24.39 59 ALA B N 1
ATOM 2402 C CA . ALA B 1 59 ? 29.737 67.668 79.554 1.00 25.63 59 ALA B CA 1
ATOM 2403 C C . ALA B 1 59 ? 28.498 66.922 79.046 1.00 26.31 59 ALA B C 1
ATOM 2404 O O . ALA B 1 59 ? 27.728 66.414 79.884 1.00 27.90 59 ALA B O 1
ATOM 2406 N N . ALA B 1 60 ? 28.315 66.867 77.723 1.00 26.03 60 ALA B N 1
ATOM 2407 C CA . ALA B 1 60 ? 27.183 66.188 77.050 1.00 26.36 60 ALA B CA 1
ATOM 2408 C C . ALA B 1 60 ? 27.238 64.681 77.327 1.00 26.79 60 ALA B C 1
ATOM 2409 O O . ALA B 1 60 ? 26.184 64.106 77.657 1.00 27.84 60 ALA B O 1
ATOM 2411 N N . LEU B 1 61 ? 28.422 64.074 77.197 1.00 26.87 61 LEU B N 1
ATOM 2412 C CA . LEU B 1 61 ? 28.656 62.622 77.438 1.00 27.62 61 LEU B CA 1
ATOM 2413 C C . LEU B 1 61 ? 28.498 62.310 78.932 1.00 28.16 61 LEU B C 1
ATOM 2414 O O . LEU B 1 61 ? 27.971 61.230 79.255 1.00 27.94 61 LEU B O 1
ATOM 2419 N N . ALA B 1 62 ? 28.934 63.222 79.807 1.00 29.18 62 ALA B N 1
ATOM 2420 C CA . ALA B 1 62 ? 28.803 63.109 81.279 1.00 30.84 62 ALA B CA 1
ATOM 2421 C C . ALA B 1 62 ? 27.318 63.130 81.659 1.00 32.21 62 ALA B C 1
ATOM 2422 O O . ALA B 1 62 ? 26.894 62.244 82.426 1.00 33.65 62 ALA B O 1
ATOM 2424 N N . GLN B 1 63 ? 26.557 64.083 81.112 1.00 32.81 63 GLN B N 1
ATOM 2425 C CA . GLN B 1 63 ? 25.104 64.263 81.385 1.00 33.92 63 GLN B CA 1
ATOM 2426 C C . GLN B 1 63 ? 24.317 63.040 80.892 1.00 33.89 63 GLN B C 1
ATOM 2427 O O . GLN B 1 63 ? 23.258 62.752 81.482 1.00 33.41 63 GLN B O 1
ATOM 2433 N N . ALA B 1 64 ? 24.814 62.357 79.853 1.00 33.84 64 ALA B N 1
ATOM 2434 C CA . ALA B 1 64 ? 24.252 61.096 79.308 1.00 33.88 64 ALA B CA 1
ATOM 2435 C C . ALA B 1 64 ? 24.586 59.924 80.242 1.00 34.45 64 ALA B C 1
ATOM 2436 O O . ALA B 1 64 ? 23.970 58.851 80.083 1.00 34.37 64 ALA B O 1
ATOM 2438 N N . GLY B 1 65 ? 25.544 60.119 81.156 1.00 34.85 65 GLY B N 1
ATOM 2439 C CA . GLY B 1 65 ? 25.870 59.190 82.255 1.00 35.90 65 GLY B CA 1
ATOM 2440 C C . GLY B 1 65 ? 27.155 58.417 82.007 1.00 35.73 65 GLY B C 1
ATOM 2441 O O . GLY B 1 65 ? 27.228 57.255 82.448 1.00 36.90 65 GLY B O 1
ATOM 2442 N N . ALA B 1 66 ? 28.142 59.033 81.350 1.00 34.60 66 ALA B N 1
ATOM 2443 C CA . ALA B 1 66 ? 29.462 58.425 81.055 1.00 34.66 66 ALA B CA 1
ATOM 2444 C C . ALA B 1 66 ? 30.503 58.936 82.055 1.00 35.23 66 ALA B C 1
ATOM 2445 O O . ALA B 1 66 ? 30.386 60.099 82.493 1.00 35.95 66 ALA B O 1
ATOM 2447 N N . ASP B 1 67 ? 31.474 58.086 82.400 1.00 35.76 67 ASP B N 1
ATOM 2448 C CA . ASP B 1 67 ? 32.754 58.497 83.035 1.00 35.17 67 ASP B CA 1
ATOM 2449 C C . ASP B 1 67 ? 33.633 59.086 81.930 1.00 32.97 67 ASP B C 1
ATOM 2450 O O . ASP B 1 67 ? 33.822 58.405 80.903 1.00 32.24 67 ASP B O 1
ATOM 2455 N N . VAL B 1 68 ? 34.121 60.314 82.120 1.00 31.37 68 VAL B N 1
ATOM 2456 C CA . VAL B 1 68 ? 34.835 61.097 81.069 1.00 29.75 68 VAL B CA 1
ATOM 2457 C C . VAL B 1 68 ? 36.154 61.612 81.652 1.00 28.82 68 VAL B C 1
ATOM 2458 O O . VAL B 1 68 ? 36.126 62.207 82.742 1.00 28.12 68 VAL B O 1
ATOM 2462 N N . ALA B 1 69 ? 37.261 61.377 80.946 1.00 27.61 69 ALA B N 1
ATOM 2463 C CA . ALA B 1 69 ? 38.595 61.948 81.241 1.00 27.81 69 ALA B CA 1
ATOM 2464 C C . ALA B 1 69 ? 38.822 63.171 80.348 1.00 26.62 69 ALA B C 1
ATOM 2465 O O . ALA B 1 69 ? 38.819 63.009 79.114 1.00 26.32 69 ALA B O 1
ATOM 2467 N N . LEU B 1 70 ? 38.993 64.348 80.955 1.00 26.78 70 LEU B N 1
ATOM 2468 C CA . LEU B 1 70 ? 39.346 65.606 80.244 1.00 25.95 70 LEU B CA 1
ATOM 2469 C C . LEU B 1 70 ? 40.859 65.603 80.014 1.00 25.58 70 LEU B C 1
ATOM 2470 O O . LEU B 1 70 ? 41.607 65.599 81.007 1.00 25.81 70 LEU B O 1
ATOM 2475 N N . VAL B 1 71 ? 41.283 65.567 78.750 1.00 24.68 71 VAL B N 1
ATOM 2476 C CA . VAL B 1 71 ? 42.714 65.462 78.342 1.00 24.84 71 VAL B CA 1
ATOM 2477 C C . VAL B 1 71 ? 43.083 66.724 77.558 1.00 24.72 71 VAL B C 1
ATOM 2478 O O . VAL B 1 71 ? 42.388 67.032 76.570 1.00 25.00 71 VAL B O 1
ATOM 2482 N N . ASP B 1 72 ? 44.129 67.429 77.998 1.00 24.96 72 ASP B N 1
ATOM 2483 C CA . ASP B 1 72 ? 44.656 68.643 77.320 1.00 24.99 72 ASP B CA 1
ATOM 2484 C C . ASP B 1 72 ? 46.129 68.826 77.706 1.00 25.55 72 ASP B C 1
ATOM 2485 O O . ASP B 1 72 ? 46.689 67.906 78.330 1.00 26.84 72 ASP B O 1
ATOM 2490 N N . LEU B 1 73 ? 46.731 69.959 77.330 1.00 25.58 73 LEU B N 1
ATOM 2491 C CA . LEU B 1 73 ? 48.159 70.284 77.599 1.00 26.60 73 LEU B CA 1
ATOM 2492 C C . LEU B 1 73 ? 48.402 70.346 79.105 1.00 27.99 73 LEU B C 1
ATOM 2493 O O . LEU B 1 73 ? 47.501 70.700 79.865 1.00 27.63 73 LEU B O 1
ATOM 2498 N N . PRO B 1 74 ? 49.626 70.009 79.578 1.00 29.47 74 PRO B N 1
ATOM 2499 C CA . PRO B 1 74 ? 49.969 70.127 80.997 1.00 30.10 74 PRO B CA 1
ATOM 2500 C C . PRO B 1 74 ? 49.676 71.517 81.585 1.00 31.02 74 PRO B C 1
ATOM 2501 O O . PRO B 1 74 ? 49.329 71.593 82.749 1.00 32.46 74 PRO B O 1
ATOM 2505 N N . SER B 1 75 ? 49.799 72.567 80.766 1.00 30.53 75 SER B N 1
ATOM 2506 C CA . SER B 1 75 ? 49.535 73.985 81.132 1.00 30.73 75 SER B CA 1
ATOM 2507 C C . SER B 1 75 ? 48.061 74.201 81.510 1.00 31.80 75 SER B C 1
ATOM 2508 O O . SER B 1 75 ? 47.770 75.234 82.144 1.00 32.21 75 SER B O 1
ATOM 2511 N N . GLN B 1 76 ? 47.166 73.279 81.130 1.00 32.20 76 GLN B N 1
ATOM 2512 C CA . GLN B 1 76 ? 45.696 73.388 81.340 1.00 32.12 76 GLN B CA 1
ATOM 2513 C C . GLN B 1 76 ? 45.253 72.563 82.555 1.00 32.43 76 GLN B C 1
ATOM 2514 O O . GLN B 1 76 ? 44.033 72.496 82.792 1.00 31.57 76 GLN B O 1
ATOM 2520 N N . GLU B 1 77 ? 46.199 71.980 83.301 1.00 32.95 77 GLU B N 1
ATOM 2521 C CA . GLU B 1 77 ? 45.932 71.023 84.411 1.00 34.65 77 GLU B CA 1
ATOM 2522 C C . GLU B 1 77 ? 44.946 71.636 85.415 1.00 35.28 77 GLU B C 1
ATOM 2523 O O . GLU B 1 77 ? 43.986 70.939 85.789 1.00 34.38 77 GLU B O 1
ATOM 2529 N N . ASP B 1 78 ? 45.179 72.884 85.834 1.00 36.59 78 ASP B N 1
ATOM 2530 C CA . ASP B 1 78 ? 44.356 73.600 86.847 1.00 38.06 78 ASP B CA 1
ATOM 2531 C C . ASP B 1 78 ? 42.928 73.776 86.314 1.00 37.88 78 ASP B C 1
ATOM 2532 O O . ASP B 1 78 ? 41.977 73.458 87.057 1.00 39.96 78 ASP B O 1
ATOM 2537 N N . LYS B 1 79 ? 42.791 74.254 85.073 1.00 37.70 79 LYS B N 1
ATOM 2538 C CA . LYS B 1 79 ? 41.488 74.476 84.387 1.00 37.39 79 LYS B CA 1
ATOM 2539 C C . LYS B 1 79 ? 40.729 73.147 84.255 1.00 35.52 79 LYS B C 1
ATOM 2540 O O . LYS B 1 79 ? 39.503 73.144 84.508 1.00 34.64 79 LYS B O 1
ATOM 2546 N N . LEU B 1 80 ? 41.424 72.072 83.859 1.00 34.17 80 LEU B N 1
ATOM 2547 C CA . LEU B 1 80 ? 40.846 70.712 83.659 1.00 33.20 80 LEU B CA 1
ATOM 2548 C C . LEU B 1 80 ? 40.268 70.188 84.980 1.00 34.26 80 LEU B C 1
ATOM 2549 O O . LEU B 1 80 ? 39.153 69.633 84.951 1.00 33.53 80 LEU B O 1
ATOM 2554 N N . THR B 1 81 ? 41.010 70.343 86.082 1.00 34.57 81 THR B N 1
ATOM 2555 C CA . THR B 1 81 ? 40.625 69.882 87.445 1.00 35.46 81 THR B CA 1
ATOM 2556 C C . THR B 1 81 ? 39.333 70.586 87.876 1.00 35.81 81 THR B C 1
ATOM 2557 O O . THR B 1 81 ? 38.401 69.884 88.322 1.00 36.94 81 THR B O 1
ATOM 2561 N N . GLU B 1 82 ? 39.291 71.916 87.742 1.00 36.67 82 GLU B N 1
ATOM 2562 C CA . GLU B 1 82 ? 38.123 72.769 88.095 1.00 38.49 82 GLU B CA 1
ATOM 2563 C C . GLU B 1 82 ? 36.893 72.292 87.312 1.00 36.50 82 GLU B C 1
ATOM 2564 O O . GLU B 1 82 ? 35.817 72.176 87.927 1.00 36.86 82 GLU B O 1
ATOM 2570 N N . LEU B 1 83 ? 37.057 72.019 86.013 1.00 34.89 83 LEU B N 1
ATOM 2571 C CA . LEU B 1 83 ? 35.986 71.498 85.118 1.00 33.78 83 LEU B CA 1
ATOM 2572 C C . LEU B 1 83 ? 35.580 70.088 85.566 1.00 34.42 83 LEU B C 1
ATOM 2573 O O . LEU B 1 83 ? 34.374 69.862 85.766 1.00 34.74 83 LEU B O 1
ATOM 2578 N N . ALA B 1 84 ? 36.556 69.185 85.718 1.00 34.86 84 ALA B N 1
ATOM 2579 C CA . ALA B 1 84 ? 36.366 67.757 86.077 1.00 35.31 84 ALA B CA 1
ATOM 2580 C C . ALA B 1 84 ? 35.545 67.638 87.369 1.00 36.26 84 ALA B C 1
ATOM 2581 O O . ALA B 1 84 ? 34.688 66.733 87.449 1.00 35.18 84 ALA B O 1
ATOM 2583 N N . LYS B 1 85 ? 35.803 68.522 88.338 1.00 37.89 85 LYS B N 1
ATOM 2584 C CA . LYS B 1 85 ? 35.093 68.588 89.643 1.00 39.06 85 LYS B CA 1
ATOM 2585 C C . LYS B 1 85 ? 33.685 69.159 89.427 1.00 38.39 85 LYS B C 1
ATOM 2586 O O . LYS B 1 85 ? 32.728 68.600 89.999 1.00 39.08 85 LYS B O 1
ATOM 2592 N N . ASP B 1 86 ? 33.574 70.226 88.628 1.00 36.66 86 ASP B N 1
ATOM 2593 C CA . ASP B 1 86 ? 32.299 70.913 88.279 1.00 36.96 86 ASP B CA 1
ATOM 2594 C C . ASP B 1 86 ? 31.358 69.912 87.594 1.00 37.68 86 ASP B C 1
ATOM 2595 O O . ASP B 1 86 ? 30.179 69.845 87.992 1.00 38.66 86 ASP B O 1
ATOM 2600 N N . MET B 1 87 ? 31.866 69.160 86.613 1.00 37.69 87 MET B N 1
ATOM 2601 C CA . MET B 1 87 ? 31.082 68.190 85.798 1.00 38.48 87 MET B CA 1
ATOM 2602 C C . MET B 1 87 ? 30.672 66.985 86.656 1.00 40.16 87 MET B C 1
ATOM 2603 O O . MET B 1 87 ? 29.541 66.491 86.472 1.00 40.84 87 MET B O 1
ATOM 2608 N N . SER B 1 88 ? 31.554 66.526 87.550 1.00 40.78 88 SER B N 1
ATOM 2609 C CA . SER B 1 88 ? 31.314 65.372 88.458 1.00 41.48 88 SER B CA 1
ATOM 2610 C C . SER B 1 88 ? 30.154 65.685 89.411 1.00 41.72 88 SER B C 1
ATOM 2611 O O . SER B 1 88 ? 29.315 64.790 89.625 1.00 41.61 88 SER B O 1
ATOM 2614 N N . GLU B 1 89 ? 30.114 66.910 89.946 1.00 44.27 89 GLU B N 1
ATOM 2615 C CA . GLU B 1 89 ? 29.059 67.403 90.876 1.00 45.55 89 GLU B CA 1
ATOM 2616 C C . GLU B 1 89 ? 27.695 67.397 90.173 1.00 43.40 89 GLU B C 1
ATOM 2617 O O . GLU B 1 89 ? 26.737 66.858 90.757 1.00 44.03 89 GLU B O 1
ATOM 2623 N N . ARG B 1 90 ? 27.623 67.970 88.967 1.00 41.74 90 ARG B N 1
ATOM 2624 C CA . ARG B 1 90 ? 26.359 68.271 88.239 1.00 40.13 90 ARG B CA 1
ATOM 2625 C C . ARG B 1 90 ? 25.697 66.988 87.722 1.00 39.39 90 ARG B C 1
ATOM 2626 O O . ARG B 1 90 ? 24.452 66.917 87.770 1.00 38.07 90 ARG B O 1
ATOM 2634 N N . PHE B 1 91 ? 26.489 66.032 87.223 1.00 38.89 91 PHE B N 1
ATOM 2635 C CA . PHE B 1 91 ? 26.008 64.847 86.462 1.00 39.07 91 PHE B CA 1
ATOM 2636 C C . PHE B 1 91 ? 26.236 63.547 87.245 1.00 40.30 91 PHE B C 1
ATOM 2637 O O . PHE B 1 91 ? 25.790 62.490 86.758 1.00 40.96 91 PHE B O 1
ATOM 2645 N N . GLY B 1 92 ? 26.884 63.617 88.413 1.00 40.28 92 GLY B N 1
ATOM 2646 C CA . GLY B 1 92 ? 27.103 62.466 89.311 1.00 41.78 92 GLY B CA 1
ATOM 2647 C C . GLY B 1 92 ? 27.757 61.296 88.594 1.00 41.34 92 GLY B C 1
ATOM 2648 O O . GLY B 1 92 ? 27.239 60.167 88.712 1.00 42.23 92 GLY B O 1
ATOM 2649 N N . THR B 1 93 ? 28.845 61.558 87.864 1.00 40.35 93 THR B N 1
ATOM 2650 C CA . THR B 1 93 ? 29.697 60.536 87.198 1.00 39.59 93 THR B CA 1
ATOM 2651 C C . THR B 1 93 ? 31.169 60.853 87.477 1.00 38.75 93 THR B C 1
ATOM 2652 O O . THR B 1 93 ? 31.478 62.021 87.792 1.00 36.71 93 THR B O 1
ATOM 2656 N N . ASN B 1 94 ? 32.033 59.842 87.362 1.00 38.36 94 ASN B N 1
ATOM 2657 C CA . ASN B 1 94 ? 33.501 59.972 87.554 1.00 37.65 94 ASN B CA 1
ATOM 2658 C C . ASN B 1 94 ? 34.083 60.725 86.352 1.00 35.62 94 ASN B C 1
ATOM 2659 O O . ASN B 1 94 ? 34.470 60.064 85.367 1.00 34.21 94 ASN B O 1
ATOM 2664 N N . VAL B 1 95 ? 34.116 62.059 86.429 1.00 34.36 95 VAL B N 1
ATOM 2665 C CA . VAL B 1 95 ? 34.769 62.948 85.423 1.00 33.85 95 VAL B CA 1
ATOM 2666 C C . VAL B 1 95 ? 36.108 63.420 86.001 1.00 33.38 95 VAL B C 1
ATOM 2667 O O . VAL B 1 95 ? 36.093 64.154 87.006 1.00 32.48 95 VAL B O 1
ATOM 2671 N N . ILE B 1 96 ? 37.214 63.009 85.373 1.00 33.63 96 ILE B N 1
ATOM 2672 C CA . ILE B 1 96 ? 38.609 63.201 85.872 1.00 33.38 96 ILE B CA 1
ATOM 2673 C C . ILE B 1 96 ? 39.372 64.101 84.892 1.00 32.39 96 ILE B C 1
ATOM 2674 O O . ILE B 1 96 ? 38.829 64.395 83.810 1.00 30.94 96 ILE B O 1
ATOM 2679 N N . ALA B 1 97 ? 40.589 64.504 85.267 1.00 32.63 97 ALA B N 1
ATOM 2680 C CA . ALA B 1 97 ? 41.501 65.352 84.466 1.00 32.33 97 ALA B CA 1
ATOM 2681 C C . ALA B 1 97 ? 42.847 64.639 84.302 1.00 32.71 97 ALA B C 1
ATOM 2682 O O . ALA B 1 97 ? 43.399 64.193 85.322 1.00 34.08 97 ALA B O 1
ATOM 2684 N N . LEU B 1 98 ? 43.343 64.534 83.065 1.00 31.61 98 LEU B N 1
ATOM 2685 C CA . LEU B 1 98 ? 44.682 63.973 82.737 1.00 31.40 98 LEU B CA 1
ATOM 2686 C C . LEU B 1 98 ? 45.408 64.930 81.790 1.00 31.17 98 LEU B C 1
ATOM 2687 O O . LEU B 1 98 ? 44.811 65.334 80.781 1.00 32.27 98 LEU B O 1
ATOM 2692 N N . THR B 1 99 ? 46.648 65.288 82.121 1.00 31.78 99 THR B N 1
ATOM 2693 C CA . THR B 1 99 ? 47.546 66.105 81.266 1.00 31.33 99 THR B CA 1
ATOM 2694 C C . THR B 1 99 ? 48.191 65.188 80.225 1.00 28.77 99 THR B C 1
ATOM 2695 O O . THR B 1 99 ? 48.488 64.034 80.567 1.00 27.88 99 THR B O 1
ATOM 2699 N N . CYS B 1 100 ? 48.384 65.682 79.001 1.00 27.24 100 CYS B N 1
ATOM 2700 C CA . CYS B 1 100 ? 49.096 64.965 77.910 1.00 27.36 100 CYS B CA 1
ATOM 2701 C C . CYS B 1 100 ? 49.318 65.907 76.723 1.00 26.94 100 CYS B C 1
ATOM 2702 O O . CYS B 1 100 ? 48.323 66.428 76.186 1.00 27.56 100 CYS B O 1
ATOM 2705 N N . ASP B 1 101 ? 50.581 66.124 76.354 1.00 26.26 101 ASP B N 1
ATOM 2706 C CA . ASP B 1 101 ? 50.980 66.723 75.055 1.00 25.05 101 ASP B CA 1
ATOM 2707 C C . ASP B 1 101 ? 51.005 65.595 74.019 1.00 25.05 101 ASP B C 1
ATOM 2708 O O . ASP B 1 101 ? 51.783 64.641 74.207 1.00 25.20 101 ASP B O 1
ATOM 2713 N N . VAL B 1 102 ? 50.183 65.706 72.971 1.00 24.56 102 VAL B N 1
ATOM 2714 C CA . VAL B 1 102 ? 49.981 64.646 71.938 1.00 24.09 102 VAL B CA 1
ATOM 2715 C C . VAL B 1 102 ? 51.218 64.569 71.033 1.00 22.77 102 VAL B C 1
ATOM 2716 O O . VAL B 1 102 ? 51.336 63.569 70.311 1.00 22.62 102 VAL B O 1
ATOM 2720 N N . THR B 1 103 ? 52.097 65.578 71.069 1.00 22.73 103 THR B N 1
ATOM 2721 C CA . THR B 1 103 ? 53.391 65.605 70.330 1.00 22.73 103 THR B CA 1
ATOM 2722 C C . THR B 1 103 ? 54.442 64.770 71.074 1.00 23.03 103 THR B C 1
ATOM 2723 O O . THR B 1 103 ? 55.464 64.437 70.443 1.00 22.74 103 THR B O 1
ATOM 2727 N N . ASP B 1 104 ? 54.203 64.462 72.356 1.00 23.72 104 ASP B N 1
ATOM 2728 C CA . ASP B 1 104 ? 55.134 63.725 73.253 1.00 24.32 104 ASP B CA 1
ATOM 2729 C C . ASP B 1 104 ? 54.643 62.280 73.417 1.00 24.32 104 ASP B C 1
ATOM 2730 O O . ASP B 1 104 ? 53.638 62.073 74.124 1.00 24.69 104 ASP B O 1
ATOM 2735 N N . THR B 1 105 ? 55.353 61.323 72.809 1.00 23.55 105 THR B N 1
ATOM 2736 C CA . THR B 1 105 ? 55.010 59.874 72.777 1.00 23.44 105 THR B CA 1
ATOM 2737 C C . THR B 1 105 ? 55.060 59.274 74.191 1.00 24.53 105 THR B C 1
ATOM 2738 O O . THR B 1 105 ? 54.316 58.305 74.444 1.00 23.59 105 THR B O 1
ATOM 2742 N N . VAL B 1 106 ? 55.915 59.807 75.070 1.00 25.53 106 VAL B N 1
ATOM 2743 C CA . VAL B 1 106 ? 56.088 59.317 76.471 1.00 26.83 106 VAL B CA 1
ATOM 2744 C C . VAL B 1 106 ? 54.814 59.641 77.263 1.00 27.43 106 VAL B C 1
ATOM 2745 O O . VAL B 1 106 ? 54.358 58.772 78.026 1.00 28.51 106 VAL B O 1
ATOM 2749 N N . GLN B 1 107 ? 54.263 60.842 77.077 1.00 27.27 107 GLN B N 1
ATOM 2750 C CA . GLN B 1 107 ? 53.042 61.318 77.781 1.00 27.63 107 GLN B CA 1
ATOM 2751 C C . GLN B 1 107 ? 51.816 60.540 77.287 1.00 27.90 107 GLN B C 1
ATOM 2752 O O . GLN B 1 107 ? 50.900 60.312 78.102 1.00 27.69 107 GLN B O 1
ATOM 2758 N N . VAL B 1 108 ? 51.802 60.151 76.008 1.00 27.98 108 VAL B N 1
ATOM 2759 C CA . VAL B 1 108 ? 50.706 59.352 75.381 1.00 28.10 108 VAL B CA 1
ATOM 2760 C C . VAL B 1 108 ? 50.731 57.933 75.963 1.00 29.03 108 VAL B C 1
ATOM 2761 O O . VAL B 1 108 ? 49.642 57.396 76.249 1.00 30.02 108 VAL B O 1
ATOM 2765 N N . ALA B 1 109 ? 51.923 57.345 76.107 1.00 29.44 109 ALA B N 1
ATOM 2766 C CA . ALA B 1 109 ? 52.144 56.028 76.749 1.00 29.61 109 ALA B CA 1
ATOM 2767 C C . ALA B 1 109 ? 51.657 56.091 78.201 1.00 30.61 109 ALA B C 1
ATOM 2768 O O . ALA B 1 109 ? 50.954 55.157 78.633 1.00 31.06 109 ALA B O 1
ATOM 2770 N N . GLU B 1 110 ? 52.014 57.165 78.912 1.00 32.30 110 GLU B N 1
ATOM 2771 C CA . GLU B 1 110 ? 51.597 57.436 80.316 1.00 34.09 110 GLU B CA 1
ATOM 2772 C C . GLU B 1 110 ? 50.073 57.600 80.378 1.00 32.66 110 GLU B C 1
ATOM 2773 O O . GLU B 1 110 ? 49.469 57.120 81.359 1.00 33.28 110 GLU B O 1
ATOM 2779 N N . LEU B 1 111 ? 49.480 58.260 79.377 1.00 31.70 111 LEU B N 1
ATOM 2780 C CA . LEU B 1 111 ? 48.013 58.498 79.284 1.00 30.65 111 LEU B CA 1
ATOM 2781 C C . LEU B 1 111 ? 47.284 57.151 79.208 1.00 30.85 111 LEU B C 1
ATOM 2782 O O . LEU B 1 111 ? 46.329 56.961 79.987 1.00 31.64 111 LEU B O 1
ATOM 2787 N N . LYS B 1 112 ? 47.724 56.257 78.313 1.00 30.47 112 LYS B N 1
ATOM 2788 C CA . LYS B 1 112 ? 47.110 54.919 78.085 1.00 30.37 112 LYS B CA 1
ATOM 2789 C C . LYS B 1 112 ? 46.986 54.176 79.419 1.00 32.14 112 LYS B C 1
ATOM 2790 O O . LYS B 1 112 ? 45.893 53.658 79.717 1.00 32.28 112 LYS B O 1
ATOM 2796 N N . THR B 1 113 ? 48.080 54.121 80.180 1.00 33.60 113 THR B N 1
ATOM 2797 C CA . THR B 1 113 ? 48.174 53.409 81.481 1.00 34.92 113 THR B CA 1
ATOM 2798 C C . THR B 1 113 ? 47.261 54.105 82.499 1.00 34.97 113 THR B C 1
ATOM 2799 O O . THR B 1 113 ? 46.535 53.390 83.217 1.00 35.18 113 THR B O 1
ATOM 2803 N N . GLN B 1 114 ? 47.272 55.441 82.530 1.00 34.59 114 GLN B N 1
ATOM 2804 C CA . GLN B 1 114 ? 46.474 56.258 83.486 1.00 35.44 114 GLN B CA 1
ATOM 2805 C C . GLN B 1 114 ? 44.982 56.164 83.143 1.00 35.14 114 GLN B C 1
ATOM 2806 O O . GLN B 1 114 ? 44.173 56.134 84.091 1.00 35.04 114 GLN B O 1
ATOM 2812 N N . LEU B 1 115 ? 44.634 56.123 81.851 1.00 34.36 115 LEU B N 1
ATOM 2813 C CA . LEU B 1 115 ? 43.232 55.962 81.372 1.00 33.59 115 LEU B CA 1
ATOM 2814 C C . LEU B 1 115 ? 42.653 54.669 81.955 1.00 35.26 115 LEU B C 1
ATOM 2815 O O . LEU B 1 115 ? 41.592 54.735 82.600 1.00 35.54 115 LEU B O 1
ATOM 2820 N N . VAL B 1 116 ? 43.348 53.547 81.752 1.00 36.71 116 VAL B N 1
ATOM 2821 C CA . VAL B 1 116 ? 42.942 52.194 82.238 1.00 38.61 116 VAL B CA 1
ATOM 2822 C C . VAL B 1 116 ? 42.873 52.211 83.772 1.00 39.90 116 VAL B C 1
ATOM 2823 O O . VAL B 1 116 ? 41.918 51.632 84.322 1.00 41.90 116 VAL B O 1
ATOM 2827 N N . GLU B 1 117 ? 43.840 52.855 84.431 1.00 40.21 117 GLU B N 1
ATOM 2828 C CA . GLU B 1 117 ? 44.015 52.807 85.908 1.00 41.36 117 GLU B CA 1
ATOM 2829 C C . GLU B 1 117 ? 42.931 53.633 86.614 1.00 40.45 117 GLU B C 1
ATOM 2830 O O . GLU B 1 117 ? 42.476 53.190 87.686 1.00 41.22 117 GLU B O 1
ATOM 2836 N N . GLN B 1 118 ? 42.537 54.779 86.051 1.00 39.69 118 GLN B N 1
ATOM 2837 C CA . GLN B 1 118 ? 41.623 55.752 86.710 1.00 39.27 118 GLN B CA 1
ATOM 2838 C C . GLN B 1 118 ? 40.171 55.541 86.249 1.00 38.23 118 GLN B C 1
ATOM 2839 O O . GLN B 1 118 ? 39.270 55.791 87.073 1.00 37.95 118 GLN B O 1
ATOM 2845 N N . LEU B 1 119 ? 39.947 55.106 85.001 1.00 38.98 119 LEU B N 1
ATOM 2846 C CA . LEU B 1 119 ? 38.591 54.879 84.416 1.00 38.23 119 LEU B CA 1
ATOM 2847 C C . LEU B 1 119 ? 38.201 53.399 84.499 1.00 37.65 119 LEU B C 1
ATOM 2848 O O . LEU B 1 119 ? 37.004 53.123 84.723 1.00 36.50 119 LEU B O 1
ATOM 2853 N N . GLY B 1 120 ? 39.158 52.492 84.277 1.00 37.95 120 GLY B N 1
ATOM 2854 C CA . GLY B 1 120 ? 38.926 51.035 84.219 1.00 38.75 120 GLY B CA 1
ATOM 2855 C C . GLY B 1 120 ? 39.095 50.514 82.804 1.00 39.08 120 GLY B C 1
ATOM 2856 O O . GLY B 1 120 ? 39.857 49.548 82.616 1.00 40.27 120 GLY B O 1
ATOM 2857 N N . THR B 1 121 ? 38.406 51.135 81.843 1.00 38.30 121 THR B N 1
ATOM 2858 C CA . THR B 1 121 ? 38.528 50.850 80.388 1.00 37.06 121 THR B CA 1
ATOM 2859 C C . THR B 1 121 ? 38.092 52.078 79.582 1.00 35.22 121 THR B C 1
ATOM 2860 O O . THR B 1 121 ? 37.624 53.058 80.196 1.00 36.03 121 THR B O 1
ATOM 2864 N N . VAL B 1 122 ? 38.240 52.004 78.257 1.00 33.49 122 VAL B N 1
ATOM 2865 C CA . VAL B 1 122 ? 37.860 53.071 77.287 1.00 32.32 122 VAL B CA 1
ATOM 2866 C C . VAL B 1 122 ? 36.878 52.466 76.278 1.00 31.95 122 VAL B C 1
ATOM 2867 O O . VAL B 1 122 ? 37.307 51.602 75.488 1.00 31.46 122 VAL B O 1
ATOM 2871 N N . ASP B 1 123 ? 35.611 52.895 76.336 1.00 31.00 123 ASP B N 1
ATOM 2872 C CA . ASP B 1 123 ? 34.510 52.473 75.428 1.00 31.10 123 ASP B CA 1
ATOM 2873 C C . ASP B 1 123 ? 34.345 53.494 74.294 1.00 28.88 123 ASP B C 1
ATOM 2874 O O . ASP B 1 123 ? 33.638 53.176 73.316 1.00 28.82 123 ASP B O 1
ATOM 2879 N N . PHE B 1 124 ? 34.947 54.681 74.419 1.00 26.32 124 PHE B N 1
ATOM 2880 C CA . PHE B 1 124 ? 34.875 55.754 73.392 1.00 23.87 124 PHE B CA 1
ATOM 2881 C C . PHE B 1 124 ? 36.047 56.729 73.547 1.00 22.11 124 PHE B C 1
ATOM 2882 O O . PHE B 1 124 ? 36.595 56.867 74.655 1.00 21.27 124 PHE B O 1
ATOM 2890 N N . ALA B 1 125 ? 36.397 57.396 72.446 1.00 20.29 125 ALA B N 1
ATOM 2891 C CA . ALA B 1 125 ? 37.455 58.427 72.368 1.00 19.71 125 ALA B CA 1
ATOM 2892 C C . ALA B 1 125 ? 37.012 59.524 71.397 1.00 18.67 125 ALA B C 1
ATOM 2893 O O . ALA B 1 125 ? 36.688 59.194 70.237 1.00 17.86 125 ALA B O 1
ATOM 2895 N N . PHE B 1 126 ? 36.981 60.773 71.868 1.00 18.77 126 PHE B N 1
ATOM 2896 C CA . PHE B 1 126 ? 36.768 61.982 71.033 1.00 17.69 126 PHE B CA 1
ATOM 2897 C C . PHE B 1 126 ? 38.123 62.678 70.858 1.00 17.68 126 PHE B C 1
ATOM 2898 O O . PHE B 1 126 ? 38.506 63.500 71.717 1.00 17.58 126 PHE B O 1
ATOM 2906 N N . LEU B 1 127 ? 38.831 62.322 69.781 1.00 17.46 127 LEU B N 1
ATOM 2907 C CA . LEU B 1 127 ? 40.163 62.875 69.413 1.00 16.99 127 LEU B CA 1
ATOM 2908 C C . LEU B 1 127 ? 39.935 64.244 68.760 1.00 16.77 127 LEU B C 1
ATOM 2909 O O . LEU B 1 127 ? 39.795 64.300 67.518 1.00 15.85 127 LEU B O 1
ATOM 2914 N N . ASN B 1 128 ? 39.880 65.292 69.591 1.00 16.96 128 ASN B N 1
ATOM 2915 C CA . ASN B 1 128 ? 39.375 66.650 69.251 1.00 16.98 128 ASN B CA 1
ATOM 2916 C C . ASN B 1 128 ? 40.508 67.686 69.302 1.00 17.22 128 ASN B C 1
ATOM 2917 O O . ASN B 1 128 ? 40.309 68.788 68.761 1.00 17.14 128 ASN B O 1
ATOM 2922 N N . ALA B 1 129 ? 41.646 67.362 69.927 1.00 17.26 129 ALA B N 1
ATOM 2923 C CA . ALA B 1 129 ? 42.821 68.258 70.048 1.00 17.39 129 ALA B CA 1
ATOM 2924 C C . ALA B 1 129 ? 43.276 68.693 68.650 1.00 17.24 129 ALA B C 1
ATOM 2925 O O . ALA B 1 129 ? 43.389 67.821 67.766 1.00 17.02 129 ALA B O 1
ATOM 2927 N N . GLY B 1 130 ? 43.510 69.996 68.461 1.00 17.67 130 GLY B N 1
ATOM 2928 C CA . GLY B 1 130 ? 43.952 70.583 67.181 1.00 17.54 130 GLY B CA 1
ATOM 2929 C C . GLY B 1 130 ? 44.427 72.017 67.341 1.00 17.62 130 GLY B C 1
ATOM 2930 O O . GLY B 1 130 ? 44.086 72.646 68.364 1.00 17.00 130 GLY B O 1
ATOM 2931 N N . VAL B 1 131 ? 45.205 72.509 66.372 1.00 17.50 131 VAL B N 1
ATOM 2932 C CA . VAL B 1 131 ? 45.729 73.908 66.327 1.00 18.28 131 VAL B CA 1
ATOM 2933 C C . VAL B 1 131 ? 45.630 74.429 64.892 1.00 18.57 131 VAL B C 1
ATOM 2934 O O . VAL B 1 131 ? 45.761 73.617 63.958 1.00 17.85 131 VAL B O 1
ATOM 2938 N N . ASN B 1 132 ? 45.424 75.739 64.745 1.00 19.76 132 ASN B N 1
ATOM 2939 C CA . ASN B 1 132 ? 45.577 76.488 63.470 1.00 20.65 132 ASN B CA 1
ATOM 2940 C C . ASN B 1 132 ? 46.793 77.409 63.624 1.00 21.00 132 ASN B C 1
ATOM 2941 O O . ASN B 1 132 ? 46.671 78.425 64.333 1.00 22.23 132 ASN B O 1
ATOM 2946 N N . VAL B 1 133 ? 47.929 77.046 63.019 1.00 20.27 133 VAL B N 1
ATOM 2947 C CA . VAL B 1 133 ? 49.223 77.782 63.144 1.00 20.54 133 VAL B CA 1
ATOM 2948 C C . VAL B 1 133 ? 49.195 78.975 62.191 1.00 20.37 133 VAL B C 1
ATOM 2949 O O . VAL B 1 133 ? 48.933 78.807 61.002 1.00 20.61 133 VAL B O 1
ATOM 2953 N N . PRO B 1 134 ? 49.458 80.213 62.673 1.00 20.47 134 PRO B N 1
ATOM 2954 C CA . PRO B 1 134 ? 49.549 81.381 61.794 1.00 20.32 134 PRO B CA 1
ATOM 2955 C C . PRO B 1 134 ? 50.708 81.279 60.787 1.00 19.84 134 PRO B C 1
ATOM 2956 O O . PRO B 1 134 ? 51.715 80.672 61.111 1.00 19.53 134 PRO B O 1
ATOM 2960 N N . GLY B 1 135 ? 50.537 81.888 59.609 1.00 19.64 135 GLY B N 1
ATOM 2961 C CA . GLY B 1 135 ? 51.483 81.821 58.478 1.00 19.34 135 GLY B CA 1
ATOM 2962 C C . GLY B 1 135 ? 51.341 80.528 57.690 1.00 18.84 135 GLY B C 1
ATOM 2963 O O . GLY B 1 135 ? 52.309 80.155 56.999 1.00 19.38 135 GLY B O 1
ATOM 2964 N N . ASP B 1 136 ? 50.177 79.872 57.779 1.00 18.09 136 ASP B N 1
ATOM 2965 C CA . ASP B 1 136 ? 49.885 78.560 57.139 1.00 17.87 136 ASP B CA 1
ATOM 2966 C C . ASP B 1 136 ? 49.215 78.821 55.785 1.00 17.52 136 ASP B C 1
ATOM 2967 O O . ASP B 1 136 ? 48.071 78.367 55.582 1.00 17.24 136 ASP B O 1
ATOM 2972 N N . ASP B 1 137 ? 49.912 79.539 54.900 1.00 18.01 137 ASP B N 1
ATOM 2973 C CA . ASP B 1 137 ? 49.433 79.900 53.540 1.00 18.07 137 ASP B CA 1
ATOM 2974 C C . ASP B 1 137 ? 50.276 79.132 52.514 1.00 18.29 137 ASP B C 1
ATOM 2975 O O . ASP B 1 137 ? 50.872 78.108 52.899 1.00 17.74 137 ASP B O 1
ATOM 2980 N N . GLN B 1 138 ? 50.305 79.590 51.257 1.00 18.97 138 GLN B N 1
ATOM 2981 C CA . GLN B 1 138 ? 51.062 78.936 50.154 1.00 19.50 138 GLN B CA 1
ATOM 2982 C C . GLN B 1 138 ? 52.558 78.944 50.493 1.00 19.59 138 GLN B C 1
ATOM 2983 O O . GLN B 1 138 ? 53.272 78.052 50.001 1.00 19.45 138 GLN B O 1
ATOM 2989 N N . ASP B 1 139 ? 53.001 79.909 51.306 1.00 19.95 139 ASP B N 1
ATOM 2990 C CA . ASP B 1 139 ? 54.403 80.044 51.785 1.00 20.25 139 ASP B CA 1
ATOM 2991 C C . ASP B 1 139 ? 54.503 79.583 53.244 1.00 20.32 139 ASP B C 1
ATOM 2992 O O . ASP B 1 139 ? 55.312 80.168 53.991 1.00 20.82 139 ASP B O 1
ATOM 2997 N N . ALA B 1 140 ? 53.730 78.565 53.634 1.00 19.99 140 ALA B N 1
ATOM 2998 C CA . ALA B 1 140 ? 53.877 77.874 54.937 1.00 19.94 140 ALA B CA 1
ATOM 2999 C C . ALA B 1 140 ? 55.304 77.322 55.020 1.00 20.26 140 ALA B C 1
ATOM 3000 O O . ALA B 1 140 ? 55.686 76.526 54.140 1.00 19.61 140 ALA B O 1
ATOM 3002 N N . THR B 1 141 ? 56.071 77.768 56.019 1.00 20.69 141 THR B N 1
ATOM 3003 C CA . THR B 1 141 ? 57.491 77.381 56.231 1.00 21.06 141 THR B CA 1
ATOM 3004 C C . THR B 1 141 ? 57.550 75.943 56.755 1.00 20.80 141 THR B C 1
ATOM 3005 O O . THR B 1 141 ? 56.487 75.400 57.133 1.00 20.27 141 THR B O 1
ATOM 3009 N N . GLU B 1 142 ? 58.750 75.359 56.766 1.00 21.27 142 GLU B N 1
ATOM 3010 C CA . GLU B 1 142 ? 59.037 74.028 57.363 1.00 21.26 142 GLU B CA 1
ATOM 3011 C C . GLU B 1 142 ? 58.488 73.984 58.792 1.00 20.82 142 GLU B C 1
ATOM 3012 O O . GLU B 1 142 ? 57.854 72.980 59.150 1.00 19.98 142 GLU B O 1
ATOM 3018 N N . GLU B 1 143 ? 58.713 75.056 59.554 1.00 20.86 143 GLU B N 1
ATOM 3019 C CA . GLU B 1 143 ? 58.350 75.165 60.991 1.00 20.77 143 GLU B CA 1
ATOM 3020 C C . GLU B 1 143 ? 56.822 75.162 61.134 1.00 20.05 143 GLU B C 1
ATOM 3021 O O . GLU B 1 143 ? 56.321 74.414 61.994 1.00 19.57 143 GLU B O 1
ATOM 3027 N N . VAL B 1 144 ? 56.113 75.958 60.324 1.00 19.42 144 VAL B N 1
ATOM 3028 C CA . VAL B 1 144 ? 54.625 76.099 60.377 1.00 19.35 144 VAL B CA 1
ATOM 3029 C C . VAL B 1 144 ? 53.980 74.789 59.909 1.00 18.55 144 VAL B C 1
ATOM 3030 O O . VAL B 1 144 ? 53.011 74.347 60.555 1.00 18.17 144 VAL B O 1
ATOM 3034 N N . TRP B 1 145 ? 54.494 74.205 58.823 1.00 18.31 145 TRP B N 1
ATOM 3035 C CA . TRP B 1 145 ? 53.976 72.951 58.216 1.00 18.02 145 TRP B CA 1
ATOM 3036 C C . TRP B 1 145 ? 54.125 71.794 59.210 1.00 18.09 145 TRP B C 1
ATOM 3037 O O . TRP B 1 145 ? 53.092 71.205 59.589 1.00 18.17 145 TRP B O 1
ATOM 3048 N N . THR B 1 146 ? 55.362 71.491 59.614 1.00 18.31 146 THR B N 1
ATOM 3049 C CA . THR B 1 146 ? 55.726 70.320 60.462 1.00 18.17 146 THR B CA 1
ATOM 3050 C C . THR B 1 146 ? 55.033 70.410 61.825 1.00 17.83 146 THR B C 1
ATOM 3051 O O . THR B 1 146 ? 54.655 69.352 62.345 1.00 18.00 146 THR B O 1
ATOM 3055 N N . ARG B 1 147 ? 54.881 71.616 62.378 1.00 17.62 147 ARG B N 1
ATOM 3056 C CA . ARG B 1 147 ? 54.186 71.847 63.673 1.00 18.17 147 ARG B CA 1
ATOM 3057 C C . ARG B 1 147 ? 52.726 71.396 63.557 1.00 17.18 147 ARG B C 1
ATOM 3058 O O . ARG B 1 147 ? 52.227 70.764 64.510 1.00 17.06 147 ARG B O 1
ATOM 3066 N N . THR B 1 148 ? 52.072 71.721 62.437 1.00 16.76 148 THR B N 1
ATOM 3067 C CA . THR B 1 148 ? 50.648 71.393 62.163 1.00 16.14 148 THR B CA 1
ATOM 3068 C C . THR B 1 148 ? 50.498 69.877 61.998 1.00 15.27 148 THR B C 1
ATOM 3069 O O . THR B 1 148 ? 49.524 69.334 62.542 1.00 14.97 148 THR B O 1
ATOM 3073 N N . ILE B 1 149 ? 51.421 69.233 61.272 1.00 15.02 149 ILE B N 1
ATOM 3074 C CA . ILE B 1 149 ? 51.435 67.753 61.056 1.00 15.07 149 ILE B CA 1
ATOM 3075 C C . ILE B 1 149 ? 51.679 67.074 62.408 1.00 15.15 149 ILE B C 1
ATOM 3076 O O . ILE B 1 149 ? 50.926 66.146 62.747 1.00 14.87 149 ILE B O 1
ATOM 3081 N N . ASN B 1 150 ? 52.693 67.525 63.149 1.00 15.20 150 ASN B N 1
ATOM 3082 C CA . ASN B 1 150 ? 53.082 66.947 64.462 1.00 15.64 150 ASN B CA 1
ATOM 3083 C C . ASN B 1 150 ? 51.849 66.914 65.367 1.00 15.39 150 ASN B C 1
ATOM 3084 O O . ASN B 1 150 ? 51.514 65.829 65.863 1.00 15.68 150 ASN B O 1
ATOM 3089 N N . ILE B 1 151 ? 51.182 68.056 65.528 1.00 15.58 151 ILE B N 1
ATOM 3090 C CA . ILE B 1 151 ? 50.028 68.225 66.459 1.00 15.98 151 ILE B CA 1
ATOM 3091 C C . ILE B 1 151 ? 48.785 67.544 65.871 1.00 15.81 151 ILE B C 1
ATOM 3092 O O . ILE B 1 151 ? 48.265 66.615 66.521 1.00 16.50 151 ILE B O 1
ATOM 3097 N N . ASN B 1 152 ? 48.323 67.986 64.698 1.00 15.35 152 ASN B N 1
ATOM 3098 C CA . ASN B 1 152 ? 46.987 67.624 64.149 1.00 15.16 152 ASN B CA 1
ATOM 3099 C C . ASN B 1 152 ? 46.991 66.174 63.655 1.00 14.94 152 ASN B C 1
ATOM 3100 O O . ASN B 1 152 ? 46.050 65.443 63.998 1.00 15.06 152 ASN B O 1
ATOM 3105 N N . LEU B 1 153 ? 47.992 65.775 62.869 1.00 14.69 153 LEU B N 1
ATOM 3106 C CA . LEU B 1 153 ? 48.014 64.436 62.221 1.00 14.48 153 LEU B CA 1
ATOM 3107 C C . LEU B 1 153 ? 48.577 63.398 63.200 1.00 14.49 153 LEU B C 1
ATOM 3108 O O . LEU B 1 153 ? 47.797 62.532 63.643 1.00 14.13 153 LEU B O 1
ATOM 3113 N N . ASN B 1 154 ? 49.870 63.494 63.528 1.00 14.69 154 ASN B N 1
ATOM 3114 C CA . ASN B 1 154 ? 50.622 62.471 64.308 1.00 15.24 154 ASN B CA 1
ATOM 3115 C C . ASN B 1 154 ? 50.041 62.363 65.725 1.00 15.48 154 ASN B C 1
ATOM 3116 O O . ASN B 1 154 ? 49.968 61.234 66.242 1.00 15.20 154 ASN B O 1
ATOM 3121 N N . GLY B 1 155 ? 49.646 63.493 66.323 1.00 15.94 155 GLY B N 1
ATOM 3122 C CA . GLY B 1 155 ? 49.080 63.564 67.686 1.00 16.37 155 GLY B CA 1
ATOM 3123 C C . GLY B 1 155 ? 47.710 62.912 67.770 1.00 16.32 155 GLY B C 1
ATOM 3124 O O . GLY B 1 155 ? 47.438 62.232 68.782 1.00 16.62 155 GLY B O 1
ATOM 3125 N N . THR B 1 156 ? 46.877 63.109 66.743 1.00 16.21 156 THR B N 1
ATOM 3126 C CA . THR B 1 156 ? 45.503 62.550 66.631 1.00 16.18 156 THR B CA 1
ATOM 3127 C C . THR B 1 156 ? 45.588 61.037 66.402 1.00 16.35 156 THR B C 1
ATOM 3128 O O . THR B 1 156 ? 44.757 60.309 66.981 1.00 16.58 156 THR B O 1
ATOM 3132 N N . TYR B 1 157 ? 46.548 60.591 65.586 1.00 16.80 157 TYR B N 1
ATOM 3133 C CA . TYR B 1 157 ? 46.831 59.157 65.310 1.00 17.35 157 TYR B CA 1
ATOM 3134 C C . TYR B 1 157 ? 47.210 58.451 66.620 1.00 17.76 157 TYR B C 1
ATOM 3135 O O . TYR B 1 157 ? 46.634 57.386 66.901 1.00 18.33 157 TYR B O 1
ATOM 3144 N N . ARG B 1 158 ? 48.143 59.030 67.385 1.00 18.07 158 ARG B N 1
ATOM 3145 C CA . ARG B 1 158 ? 48.634 58.509 68.694 1.00 18.97 158 ARG B CA 1
ATOM 3146 C C . ARG B 1 158 ? 47.466 58.285 69.656 1.00 18.77 158 ARG B C 1
ATOM 3147 O O . ARG B 1 158 ? 47.306 57.145 70.138 1.00 19.24 158 ARG B O 1
ATOM 3155 N N . THR B 1 159 ? 46.715 59.352 69.944 1.00 18.09 159 THR B N 1
ATOM 3156 C CA . THR B 1 159 ? 45.596 59.366 70.921 1.00 17.93 159 THR B CA 1
ATOM 3157 C C . THR B 1 159 ? 44.497 58.420 70.433 1.00 17.58 159 THR B C 1
ATOM 3158 O O . THR B 1 159 ? 43.856 57.781 71.285 1.00 18.16 159 THR B O 1
ATOM 3162 N N . GLY B 1 160 ? 44.304 58.333 69.115 1.00 17.35 160 GLY B N 1
ATOM 3163 C CA . GLY B 1 160 ? 43.412 57.346 68.479 1.00 17.56 160 GLY B CA 1
ATOM 3164 C C . GLY B 1 160 ? 43.918 55.926 68.681 1.00 17.83 160 GLY B C 1
ATOM 3165 O O . GLY B 1 160 ? 43.093 55.051 69.001 1.00 18.32 160 GLY B O 1
ATOM 3166 N N . ARG B 1 161 ? 45.225 55.704 68.506 1.00 17.83 161 ARG B N 1
ATOM 3167 C CA . ARG B 1 161 ? 45.856 54.357 68.535 1.00 18.90 161 ARG B CA 1
ATOM 3168 C C . ARG B 1 161 ? 45.713 53.743 69.934 1.00 19.54 161 ARG B C 1
ATOM 3169 O O . ARG B 1 161 ? 45.361 52.553 70.017 1.00 19.93 161 ARG B O 1
ATOM 3177 N N . ILE B 1 162 ? 45.976 54.515 70.993 1.00 20.11 162 ILE B N 1
ATOM 3178 C CA . ILE B 1 162 ? 45.915 54.018 72.402 1.00 20.76 162 ILE B CA 1
ATOM 3179 C C . ILE B 1 162 ? 44.455 53.706 72.761 1.00 21.23 162 ILE B C 1
ATOM 3180 O O . ILE B 1 162 ? 44.240 52.822 73.606 1.00 21.63 162 ILE B O 1
ATOM 3185 N N . ALA B 1 163 ? 43.498 54.396 72.133 1.00 21.54 163 ALA B N 1
ATOM 3186 C CA . ALA B 1 163 ? 42.043 54.241 72.370 1.00 21.68 163 ALA B CA 1
ATOM 3187 C C . ALA B 1 163 ? 41.581 52.856 71.903 1.00 21.87 163 ALA B C 1
ATOM 3188 O O . ALA B 1 163 ? 40.947 52.147 72.709 1.00 22.41 163 ALA B O 1
ATOM 3190 N N . HIS B 1 164 ? 41.883 52.481 70.655 1.00 21.74 164 HIS B N 1
ATOM 3191 C CA . HIS B 1 164 ? 41.450 51.189 70.053 1.00 22.25 164 HIS B CA 1
ATOM 3192 C C . HIS B 1 164 ? 42.382 50.060 70.511 1.00 22.84 164 HIS B C 1
ATOM 3193 O O . HIS B 1 164 ? 41.971 48.889 70.408 1.00 23.64 164 HIS B O 1
ATOM 3200 N N . GLU B 1 165 ? 43.577 50.396 71.010 1.00 23.03 165 GLU B N 1
ATOM 3201 C CA . GLU B 1 165 ? 44.484 49.438 71.699 1.00 23.63 165 GLU B CA 1
ATOM 3202 C C . GLU B 1 165 ? 43.793 48.932 72.971 1.00 24.25 165 GLU B C 1
ATOM 3203 O O . GLU B 1 165 ? 43.714 47.703 73.152 1.00 25.04 165 GLU B O 1
ATOM 3209 N N . ILE B 1 166 ? 43.303 49.849 73.809 1.00 24.59 166 ILE B N 1
ATOM 3210 C CA . ILE B 1 166 ? 42.609 49.536 75.095 1.00 25.74 166 ILE B CA 1
ATOM 3211 C C . ILE B 1 166 ? 41.359 48.698 74.790 1.00 26.73 166 ILE B C 1
ATOM 3212 O O . ILE B 1 166 ? 41.246 47.591 75.349 1.00 26.91 166 ILE B O 1
ATOM 3217 N N . MET B 1 167 ? 40.472 49.204 73.925 1.00 27.46 167 MET B N 1
ATOM 3218 C CA . MET B 1 167 ? 39.197 48.541 73.533 1.00 28.25 167 MET B CA 1
ATOM 3219 C C . MET B 1 167 ? 39.452 47.059 73.219 1.00 29.42 167 MET B C 1
ATOM 3220 O O . MET B 1 167 ? 38.742 46.204 73.788 1.00 31.16 167 MET B O 1
ATOM 3225 N N . ARG B 1 168 ? 40.437 46.774 72.359 1.00 28.52 168 ARG B N 1
ATOM 3226 C CA . ARG B 1 168 ? 40.729 45.412 71.833 1.00 28.70 168 ARG B CA 1
ATOM 3227 C C . ARG B 1 168 ? 41.399 44.556 72.914 1.00 30.13 168 ARG B C 1
ATOM 3228 O O . ARG B 1 168 ? 41.001 43.383 73.062 1.00 30.77 168 ARG B O 1
ATOM 3236 N N . GLU B 1 169 ? 42.375 45.115 73.636 1.00 30.93 169 GLU B N 1
ATOM 3237 C CA . GLU B 1 169 ? 43.057 44.449 74.780 1.00 31.78 169 GLU B CA 1
ATOM 3238 C C . GLU B 1 169 ? 42.013 44.020 75.819 1.00 33.22 169 GLU B C 1
ATOM 3239 O O . GLU B 1 169 ? 42.163 42.920 76.388 1.00 33.65 169 GLU B O 1
ATOM 3245 N N . HIS B 1 170 ? 40.992 44.854 76.039 1.00 33.19 170 HIS B N 1
ATOM 3246 C CA . HIS B 1 170 ? 39.906 44.636 77.033 1.00 34.03 170 HIS B CA 1
ATOM 3247 C C . HIS B 1 170 ? 38.746 43.868 76.385 1.00 34.29 170 HIS B C 1
ATOM 3248 O O . HIS B 1 170 ? 37.748 43.609 77.087 1.00 34.78 170 HIS B O 1
ATOM 3255 N N . GLY B 1 171 ? 38.874 43.536 75.094 1.00 34.15 171 GLY B N 1
ATOM 3256 C CA . GLY B 1 171 ? 38.042 42.547 74.380 1.00 34.32 171 GLY B CA 1
ATOM 3257 C C . GLY B 1 171 ? 36.599 42.992 74.213 1.00 34.32 171 GLY B C 1
ATOM 3258 O O . GLY B 1 171 ? 35.711 42.119 74.255 1.00 36.08 171 GLY B O 1
ATOM 3259 N N . HIS B 1 172 ? 36.366 44.292 74.009 1.00 33.07 172 HIS B N 1
ATOM 3260 C CA . HIS B 1 172 ? 35.018 44.881 73.783 1.00 32.35 172 HIS B CA 1
ATOM 3261 C C . HIS B 1 172 ? 35.093 45.990 72.729 1.00 30.83 172 HIS B C 1
ATOM 3262 O O . HIS B 1 172 ? 36.195 46.530 72.499 1.00 31.02 172 HIS B O 1
ATOM 3269 N N . GLY B 1 173 ? 33.945 46.322 72.135 1.00 29.81 173 GLY B N 1
ATOM 3270 C CA . GLY B 1 173 ? 33.817 47.349 71.087 1.00 27.74 173 GLY B CA 1
ATOM 3271 C C . GLY B 1 173 ? 33.843 48.751 71.667 1.00 26.22 173 GLY B C 1
ATOM 3272 O O . GLY B 1 173 ? 34.112 48.897 72.875 1.00 25.73 173 GLY B O 1
ATOM 3273 N N . GLY B 1 174 ? 33.565 49.748 70.826 1.00 24.64 174 GLY B N 1
ATOM 3274 C CA . GLY B 1 174 ? 33.584 51.172 71.203 1.00 23.96 174 GLY B CA 1
ATOM 3275 C C . GLY B 1 174 ? 33.378 52.076 70.002 1.00 22.30 174 GLY B C 1
ATOM 3276 O O . GLY B 1 174 ? 33.164 51.554 68.890 1.00 22.40 174 GLY B O 1
ATOM 3277 N N . SER B 1 175 ? 33.448 53.390 70.223 1.00 21.27 175 SER B N 1
ATOM 3278 C CA . SER B 1 175 ? 33.164 54.441 69.215 1.00 19.99 175 SER B CA 1
ATOM 3279 C C . SER B 1 175 ? 34.297 55.469 69.231 1.00 19.44 175 SER B C 1
ATOM 3280 O O . SER B 1 175 ? 34.456 56.148 70.261 1.00 19.40 175 SER B O 1
ATOM 3283 N N . LEU B 1 176 ? 35.065 55.548 68.141 1.00 19.14 176 LEU B N 1
ATOM 3284 C CA . LEU B 1 176 ? 36.094 56.596 67.913 1.00 19.24 176 LEU B CA 1
ATOM 3285 C C . LEU B 1 176 ? 35.438 57.757 67.162 1.00 18.58 176 LEU B C 1
ATOM 3286 O O . LEU B 1 176 ? 34.721 57.492 66.178 1.00 18.90 176 LEU B O 1
ATOM 3291 N N . ILE B 1 177 ? 35.667 58.984 67.633 1.00 18.50 177 ILE B N 1
ATOM 3292 C CA . ILE B 1 177 ? 35.178 60.244 67.002 1.00 17.69 177 ILE B CA 1
ATOM 3293 C C . ILE B 1 177 ? 36.376 61.186 66.846 1.00 17.26 177 ILE B C 1
ATOM 3294 O O . ILE B 1 177 ? 36.937 61.608 67.871 1.00 16.86 177 ILE B O 1
ATOM 3299 N N . PHE B 1 178 ? 36.765 61.472 65.603 1.00 16.51 178 PHE B N 1
ATOM 3300 C CA . PHE B 1 178 ? 37.875 62.392 65.252 1.00 16.33 178 PHE B CA 1
ATOM 3301 C C . PHE B 1 178 ? 37.286 63.718 64.769 1.00 16.06 178 PHE B C 1
ATOM 3302 O O . PHE B 1 178 ? 36.443 63.695 63.865 1.00 15.97 178 PHE B O 1
ATOM 3310 N N . THR B 1 179 ? 37.711 64.840 65.352 1.00 16.47 179 THR B N 1
ATOM 3311 C CA . THR B 1 179 ? 37.351 66.195 64.859 1.00 16.89 179 THR B CA 1
ATOM 3312 C C . THR B 1 179 ? 38.180 66.482 63.606 1.00 17.04 179 THR B C 1
ATOM 3313 O O . THR B 1 179 ? 39.393 66.740 63.739 1.00 17.10 179 THR B O 1
ATOM 3317 N N . ALA B 1 180 ? 37.550 66.397 62.434 1.00 17.30 180 ALA B N 1
ATOM 3318 C CA . ALA B 1 180 ? 38.117 66.854 61.146 1.00 17.99 180 ALA B CA 1
ATOM 3319 C C . ALA B 1 180 ? 37.864 68.363 61.033 1.00 18.67 180 ALA B C 1
ATOM 3320 O O . ALA B 1 180 ? 37.953 69.055 62.062 1.00 18.59 180 ALA B O 1
ATOM 3322 N N . ALA B 1 181 ? 37.564 68.864 59.836 1.00 20.22 181 ALA B N 1
ATOM 3323 C CA . ALA B 1 181 ? 37.198 70.278 59.602 1.00 21.27 181 ALA B CA 1
ATOM 3324 C C . ALA B 1 181 ? 36.602 70.425 58.205 1.00 22.48 181 ALA B C 1
ATOM 3325 O O . ALA B 1 181 ? 36.854 69.548 57.347 1.00 22.93 181 ALA B O 1
ATOM 3327 N N . LEU B 1 182 ? 35.849 71.509 58.004 1.00 23.29 182 LEU B N 1
ATOM 3328 C CA . LEU B 1 182 ? 35.423 72.013 56.674 1.00 23.18 182 LEU B CA 1
ATOM 3329 C C . LEU B 1 182 ? 36.673 72.201 55.800 1.00 22.77 182 LEU B C 1
ATOM 3330 O O . LEU B 1 182 ? 36.624 71.829 54.608 1.00 21.64 182 LEU B O 1
ATOM 3335 N N . SER B 1 183 ? 37.754 72.722 56.398 1.00 22.32 183 SER B N 1
ATOM 3336 C CA . SER B 1 183 ? 39.096 72.945 55.788 1.00 21.68 183 SER B CA 1
ATOM 3337 C C . SER B 1 183 ? 39.665 71.647 55.195 1.00 21.55 183 SER B C 1
ATOM 3338 O O . SER B 1 183 ? 40.505 71.743 54.280 1.00 21.10 183 SER B O 1
ATOM 3341 N N . GLY B 1 184 ? 39.247 70.487 55.713 1.00 21.35 184 GLY B N 1
ATOM 3342 C CA . GLY B 1 184 ? 39.620 69.156 55.193 1.00 21.19 184 GLY B CA 1
ATOM 3343 C C . GLY B 1 184 ? 38.957 68.844 53.859 1.00 21.43 184 GLY B C 1
ATOM 3344 O O . GLY B 1 184 ? 39.567 68.102 53.067 1.00 20.65 184 GLY B O 1
ATOM 3345 N N . HIS B 1 185 ? 37.750 69.375 53.625 1.00 21.49 185 HIS B N 1
ATOM 3346 C CA . HIS B 1 185 ? 36.948 69.190 52.384 1.00 21.80 185 HIS B CA 1
ATOM 3347 C C . HIS B 1 185 ? 37.207 70.334 51.395 1.00 22.81 185 HIS B C 1
ATOM 3348 O O . HIS B 1 185 ? 37.404 70.052 50.196 1.00 22.20 185 HIS B O 1
ATOM 3355 N N . ASN B 1 186 ? 37.148 71.576 51.886 1.00 23.50 186 ASN B N 1
ATOM 3356 C CA . ASN B 1 186 ? 37.213 72.819 51.074 1.00 24.71 186 ASN B CA 1
ATOM 3357 C C . ASN B 1 186 ? 38.153 73.819 51.750 1.00 26.03 186 ASN B C 1
ATOM 3358 O O . ASN B 1 186 ? 38.156 73.871 52.994 1.00 26.96 186 ASN B O 1
ATOM 3363 N N . ALA B 1 187 ? 38.908 74.586 50.957 1.00 27.02 187 ALA B N 1
ATOM 3364 C CA . ALA B 1 187 ? 39.677 75.765 51.418 1.00 27.24 187 ALA B CA 1
ATOM 3365 C C . ALA B 1 187 ? 38.686 76.870 51.798 1.00 27.77 187 ALA B C 1
ATOM 3366 O O . ALA B 1 187 ? 37.977 77.357 50.896 1.00 27.08 187 ALA B O 1
ATOM 3368 N N . ASN B 1 188 ? 38.622 77.222 53.087 1.00 27.89 188 ASN B N 1
ATOM 3369 C CA . ASN B 1 188 ? 37.723 78.271 53.641 1.00 28.81 188 ASN B CA 1
ATOM 3370 C C . ASN B 1 188 ? 37.800 79.527 52.762 1.00 30.99 188 ASN B C 1
ATOM 3371 O O . ASN B 1 188 ? 38.925 79.950 52.423 1.00 31.58 188 ASN B O 1
ATOM 3376 N N . TYR B 1 189 ? 36.641 80.095 52.415 1.00 32.41 189 TYR B N 1
ATOM 3377 C CA . TYR B 1 189 ? 36.491 81.246 51.486 1.00 35.06 189 TYR B CA 1
ATOM 3378 C C . TYR B 1 189 ? 36.212 82.528 52.280 1.00 36.23 189 TYR B C 1
ATOM 3379 O O . TYR B 1 189 ? 35.328 82.508 53.160 1.00 36.41 189 TYR B O 1
ATOM 3388 N N . MET B 1 190 ? 36.930 83.609 51.958 1.00 38.41 190 MET B N 1
ATOM 3389 C CA . MET B 1 190 ? 36.713 84.961 52.539 1.00 42.19 190 MET B CA 1
ATOM 3390 C C . MET B 1 190 ? 37.105 86.029 51.512 1.00 44.05 190 MET B C 1
ATOM 3391 O O . MET B 1 190 ? 38.285 86.053 51.104 1.00 44.63 190 MET B O 1
ATOM 3396 N N . MET B 1 191 ? 36.137 86.865 51.119 1.00 46.55 191 MET B N 1
ATOM 3397 C CA . MET B 1 191 ? 36.280 87.981 50.143 1.00 48.48 191 MET B CA 1
ATOM 3398 C C . MET B 1 191 ? 37.277 87.593 49.040 1.00 44.61 191 MET B C 1
ATOM 3399 O O . MET B 1 191 ? 38.336 88.244 48.927 1.00 42.68 191 MET B O 1
ATOM 3404 N N . GLY B 1 192 ? 36.947 86.540 48.286 1.00 41.52 192 GLY B N 1
ATOM 3405 C CA . GLY B 1 192 ? 37.571 86.190 46.994 1.00 39.28 192 GLY B CA 1
ATOM 3406 C C . GLY B 1 192 ? 38.884 85.436 47.133 1.00 37.01 192 GLY B C 1
ATOM 3407 O O . GLY B 1 192 ? 39.496 85.151 46.085 1.00 36.66 192 GLY B O 1
ATOM 3408 N N . SER B 1 193 ? 39.309 85.109 48.357 1.00 34.32 193 SER B N 1
ATOM 3409 C CA . SER B 1 193 ? 40.614 84.451 48.640 1.00 32.50 193 SER B CA 1
ATOM 3410 C C . SER B 1 193 ? 40.438 83.312 49.641 1.00 30.00 193 SER B C 1
ATOM 3411 O O . SER B 1 193 ? 39.554 83.360 50.496 1.00 30.49 193 SER B O 1
ATOM 3414 N N . PRO B 1 194 ? 41.284 82.257 49.564 1.00 26.82 194 PRO B N 1
ATOM 3415 C CA . PRO B 1 194 ? 41.312 81.217 50.591 1.00 25.33 194 PRO B CA 1
ATOM 3416 C C . PRO B 1 194 ? 41.999 81.738 51.861 1.00 23.91 194 PRO B C 1
ATOM 3417 O O . PRO B 1 194 ? 42.980 82.448 51.737 1.00 23.87 194 PRO B O 1
ATOM 3421 N N . THR B 1 195 ? 41.468 81.386 53.035 1.00 22.76 195 THR B N 1
ATOM 3422 C CA . THR B 1 195 ? 42.069 81.698 54.360 1.00 21.94 195 THR B CA 1
ATOM 3423 C C . THR B 1 195 ? 43.265 80.768 54.552 1.00 20.74 195 THR B C 1
ATOM 3424 O O . THR B 1 195 ? 43.334 79.720 53.914 1.00 20.51 195 THR B O 1
ATOM 3428 N N . PRO B 1 196 ? 44.254 81.120 55.406 1.00 20.33 196 PRO B N 1
ATOM 3429 C CA . PRO B 1 196 ? 45.467 80.311 55.542 1.00 19.79 196 PRO B CA 1
ATOM 3430 C C . PRO B 1 196 ? 45.214 78.998 56.302 1.00 18.88 196 PRO B C 1
ATOM 3431 O O . PRO B 1 196 ? 45.282 78.996 57.516 1.00 19.12 196 PRO B O 1
ATOM 3435 N N . VAL B 1 197 ? 44.926 77.920 55.561 1.00 18.06 197 VAL B N 1
ATOM 3436 C CA . VAL B 1 197 ? 44.640 76.556 56.103 1.00 17.36 197 VAL B CA 1
ATOM 3437 C C . VAL B 1 197 ? 45.343 75.510 55.227 1.00 16.14 197 VAL B C 1
ATOM 3438 O O . VAL B 1 197 ? 44.767 74.426 55.030 1.00 15.29 197 VAL B O 1
ATOM 3442 N N . ASN B 1 198 ? 46.559 75.816 54.757 1.00 16.03 198 ASN B N 1
ATOM 3443 C CA . ASN B 1 198 ? 47.366 74.954 53.848 1.00 16.15 198 ASN B CA 1
ATOM 3444 C C . ASN B 1 198 ? 47.618 73.597 54.524 1.00 15.67 198 ASN B C 1
ATOM 3445 O O . ASN B 1 198 ? 46.968 72.610 54.121 1.00 14.98 198 ASN B O 1
ATOM 3450 N N . ALA B 1 199 ? 48.517 73.556 55.516 1.00 15.64 199 ALA B N 1
ATOM 3451 C CA . ALA B 1 199 ? 48.857 72.360 56.325 1.00 15.32 199 ALA B CA 1
ATOM 3452 C C . ALA B 1 199 ? 47.629 71.895 57.111 1.00 14.77 199 ALA B C 1
ATOM 3453 O O . ALA B 1 199 ? 47.409 70.678 57.183 1.00 14.36 199 ALA B O 1
ATOM 3455 N N . TYR B 1 200 ? 46.870 72.835 57.684 1.00 14.79 200 TYR B N 1
ATOM 3456 C CA . TYR B 1 200 ? 45.654 72.566 58.497 1.00 15.14 200 TYR B CA 1
ATOM 3457 C C . TYR B 1 200 ? 44.703 71.667 57.702 1.00 14.90 200 TYR B C 1
ATOM 3458 O O . TYR B 1 200 ? 44.399 70.554 58.170 1.00 15.55 200 TYR B O 1
ATOM 3467 N N . GLY B 1 201 ? 44.267 72.138 56.529 1.00 14.68 201 GLY B N 1
ATOM 3468 C CA . GLY B 1 201 ? 43.360 71.411 55.623 1.00 14.39 201 GLY B CA 1
ATOM 3469 C C . GLY B 1 201 ? 43.888 70.026 55.295 1.00 14.11 201 GLY B C 1
ATOM 3470 O O . GLY B 1 201 ? 43.084 69.076 55.307 1.00 14.14 201 GLY B O 1
ATOM 3471 N N . ALA B 1 202 ? 45.191 69.918 55.018 1.00 14.08 202 ALA B N 1
ATOM 3472 C CA . ALA B 1 202 ? 45.894 68.652 54.699 1.00 14.23 202 ALA B CA 1
ATOM 3473 C C . ALA B 1 202 ? 45.737 67.653 55.854 1.00 13.86 202 ALA B C 1
ATOM 3474 O O . ALA B 1 202 ? 45.394 66.491 55.575 1.00 13.89 202 ALA B O 1
ATOM 3476 N N . THR B 1 203 ? 45.973 68.084 57.098 1.00 14.07 203 THR B N 1
ATOM 3477 C CA . THR B 1 203 ? 45.924 67.216 58.309 1.00 14.30 203 THR B CA 1
ATOM 3478 C C . THR B 1 203 ? 44.488 66.735 58.539 1.00 14.48 203 THR B C 1
ATOM 3479 O O . THR B 1 203 ? 44.308 65.545 58.849 1.00 15.01 203 THR B O 1
ATOM 3483 N N . LYS B 1 204 ? 43.511 67.630 58.389 1.00 14.15 204 LYS B N 1
ATOM 3484 C CA . LYS B 1 204 ? 42.073 67.341 58.634 1.00 14.21 204 LYS B CA 1
ATOM 3485 C C . LYS B 1 204 ? 41.563 66.348 57.580 1.00 14.12 204 LYS B C 1
ATOM 3486 O O . LYS B 1 204 ? 40.746 65.478 57.949 1.00 14.19 204 LYS B O 1
ATOM 3492 N N . ALA B 1 205 ? 42.044 66.454 56.335 1.00 13.83 205 ALA B N 1
ATOM 3493 C CA . ALA B 1 205 ? 41.760 65.509 55.227 1.00 13.93 205 ALA B CA 1
ATOM 3494 C C . ALA B 1 205 ? 42.379 64.138 55.534 1.00 14.17 205 ALA B C 1
ATOM 3495 O O . ALA B 1 205 ? 41.703 63.119 55.303 1.00 14.92 205 ALA B O 1
ATOM 3497 N N . ALA B 1 206 ? 43.617 64.117 56.033 1.00 14.16 206 ALA B N 1
ATOM 3498 C CA . ALA B 1 206 ? 44.357 62.893 56.426 1.00 14.10 206 ALA B CA 1
ATOM 3499 C C . ALA B 1 206 ? 43.616 62.175 57.560 1.00 13.93 206 ALA B C 1
ATOM 3500 O O . ALA B 1 206 ? 43.548 60.935 57.524 1.00 13.52 206 ALA B O 1
ATOM 3502 N N . ILE B 1 207 ? 43.088 62.935 58.524 1.00 14.05 207 ILE B N 1
ATOM 3503 C CA . ILE B 1 207 ? 42.356 62.403 59.714 1.00 14.48 207 ILE B CA 1
ATOM 3504 C C . ILE B 1 207 ? 41.082 61.694 59.242 1.00 14.80 207 ILE B C 1
ATOM 3505 O O . ILE B 1 207 ? 40.716 60.673 59.857 1.00 14.68 207 ILE B O 1
ATOM 3510 N N . MET B 1 208 ? 40.431 62.216 58.198 1.00 15.37 208 MET B N 1
ATOM 3511 C CA . MET B 1 208 ? 39.158 61.657 57.672 1.00 15.82 208 MET B CA 1
ATOM 3512 C C . MET B 1 208 ? 39.424 60.295 57.018 1.00 15.92 208 MET B C 1
ATOM 3513 O O . MET B 1 208 ? 38.659 59.356 57.311 1.00 16.50 208 MET B O 1
ATOM 3518 N N . GLU B 1 209 ? 40.481 60.173 56.207 1.00 15.83 209 GLU B N 1
ATOM 3519 C CA . GLU B 1 209 ? 40.841 58.894 55.534 1.00 16.12 209 GLU B CA 1
ATOM 3520 C C . GLU B 1 209 ? 41.430 57.922 56.565 1.00 16.31 209 GLU B C 1
ATOM 3521 O O . GLU B 1 209 ? 41.226 56.705 56.407 1.00 16.15 209 GLU B O 1
ATOM 3527 N N . HIS B 1 210 ? 42.134 58.438 57.576 1.00 16.48 210 HIS B N 1
ATOM 3528 C CA . HIS B 1 210 ? 42.621 57.660 58.747 1.00 16.91 210 HIS B CA 1
ATOM 3529 C C . HIS B 1 210 ? 41.418 56.998 59.435 1.00 16.95 210 HIS B C 1
ATOM 3530 O O . HIS B 1 210 ? 41.439 55.762 59.592 1.00 17.50 210 HIS B O 1
ATOM 3537 N N . SER B 1 211 ? 40.403 57.790 59.794 1.00 16.61 211 SER B N 1
ATOM 3538 C CA . SER B 1 211 ? 39.150 57.335 60.457 1.00 16.84 211 SER B CA 1
ATOM 3539 C C . SER B 1 211 ? 38.447 56.281 59.595 1.00 17.41 211 SER B C 1
ATOM 3540 O O . SER B 1 211 ? 37.957 55.284 60.159 1.00 17.06 211 SER B O 1
ATOM 3543 N N . ARG B 1 212 ? 38.385 56.510 58.280 1.00 18.02 212 ARG B N 1
ATOM 3544 C CA . ARG B 1 212 ? 37.751 55.586 57.302 1.00 18.72 212 ARG B CA 1
ATOM 3545 C C . ARG B 1 212 ? 38.492 54.242 57.315 1.00 18.88 212 ARG B C 1
ATOM 3546 O O . ARG B 1 212 ? 37.805 53.200 57.339 1.00 19.08 212 ARG B O 1
ATOM 3554 N N . TYR B 1 213 ? 39.830 54.251 57.319 1.00 18.62 213 TYR B N 1
ATOM 3555 C CA . TYR B 1 213 ? 40.650 53.011 57.349 1.00 19.12 213 TYR B CA 1
ATOM 3556 C C . TYR B 1 213 ? 40.363 52.235 58.642 1.00 18.92 213 TYR B C 1
ATOM 3557 O O . TYR B 1 213 ? 40.193 51.001 58.580 1.00 18.95 213 TYR B O 1
ATOM 3566 N N . LEU B 1 214 ? 40.346 52.930 59.781 1.00 18.39 214 LEU B N 1
ATOM 3567 C CA . LEU B 1 214 ? 40.102 52.311 61.110 1.00 18.69 214 LEU B CA 1
ATOM 3568 C C . LEU B 1 214 ? 38.710 51.669 61.117 1.00 18.91 214 LEU B C 1
ATOM 3569 O O . LEU B 1 214 ? 38.603 50.513 61.565 1.00 19.28 214 LEU B O 1
ATOM 3574 N N . ALA B 1 215 ? 37.701 52.375 60.601 1.00 18.81 215 ALA B N 1
ATOM 3575 C CA . ALA B 1 215 ? 36.303 51.896 60.497 1.00 18.87 215 ALA B CA 1
ATOM 3576 C C . ALA B 1 215 ? 36.276 50.525 59.809 1.00 18.91 215 ALA B C 1
ATOM 3577 O O . ALA B 1 215 ? 35.590 49.624 60.321 1.00 19.51 215 ALA B O 1
ATOM 3579 N N . ALA B 1 216 ? 37.012 50.370 58.705 1.00 18.92 216 ALA B N 1
ATOM 3580 C CA . ALA B 1 216 ? 37.079 49.121 57.907 1.00 19.73 216 ALA B CA 1
ATOM 3581 C C . ALA B 1 216 ? 37.892 48.055 58.653 1.00 20.12 216 ALA B C 1
ATOM 3582 O O . ALA B 1 216 ? 37.463 46.886 58.655 1.00 20.45 216 ALA B O 1
ATOM 3584 N N . ALA B 1 217 ? 39.015 48.450 59.261 1.00 20.36 217 ALA B N 1
ATOM 3585 C CA . ALA B 1 217 ? 40.002 47.548 59.906 1.00 20.61 217 ALA B CA 1
ATOM 3586 C C . ALA B 1 217 ? 39.465 46.999 61.235 1.00 20.74 217 ALA B C 1
ATOM 3587 O O . ALA B 1 217 ? 39.767 45.829 61.542 1.00 20.19 217 ALA B O 1
ATOM 3589 N N . LEU B 1 218 ? 38.710 47.805 61.993 1.00 21.30 218 LEU B N 1
ATOM 3590 C CA . LEU B 1 218 ? 38.317 47.509 63.399 1.00 22.30 218 LEU B CA 1
ATOM 3591 C C . LEU B 1 218 ? 36.828 47.153 63.504 1.00 23.40 218 LEU B C 1
ATOM 3592 O O . LEU B 1 218 ? 36.367 46.946 64.645 1.00 24.36 218 LEU B O 1
ATOM 3597 N N . ALA B 1 219 ? 36.108 47.071 62.380 1.00 23.93 219 ALA B N 1
ATOM 3598 C CA . ALA B 1 219 ? 34.672 46.699 62.336 1.00 25.26 219 ALA B CA 1
ATOM 3599 C C . ALA B 1 219 ? 34.451 45.382 63.093 1.00 26.19 219 ALA B C 1
ATOM 3600 O O . ALA B 1 219 ? 33.536 45.332 63.939 1.00 27.38 219 ALA B O 1
ATOM 3602 N N . LYS B 1 220 ? 35.276 44.369 62.808 1.00 27.17 220 LYS B N 1
ATOM 3603 C CA . LYS B 1 220 ? 35.192 43.000 63.394 1.00 27.96 220 LYS B CA 1
ATOM 3604 C C . LYS B 1 220 ? 35.405 43.042 64.914 1.00 27.31 220 LYS B C 1
ATOM 3605 O O . LYS B 1 220 ? 34.921 42.119 65.590 1.00 26.91 220 LYS B O 1
ATOM 3611 N N . ASP B 1 221 ? 36.100 44.064 65.427 1.00 26.84 221 ASP B N 1
ATOM 3612 C CA . ASP B 1 221 ? 36.384 44.252 66.876 1.00 26.54 221 ASP B CA 1
ATOM 3613 C C . ASP B 1 221 ? 35.215 44.969 67.562 1.00 25.93 221 ASP B C 1
ATOM 3614 O O . ASP B 1 221 ? 35.319 45.210 68.780 1.00 25.89 221 ASP B O 1
ATOM 3619 N N . GLY B 1 222 ? 34.154 45.300 66.817 1.00 25.49 222 GLY B N 1
ATOM 3620 C CA . GLY B 1 222 ? 32.970 46.021 67.324 1.00 25.05 222 GLY B CA 1
ATOM 3621 C C . GLY B 1 222 ? 33.260 47.496 67.549 1.00 23.87 222 GLY B C 1
ATOM 3622 O O . GLY B 1 222 ? 32.494 48.143 68.288 1.00 23.53 222 GLY B O 1
ATOM 3623 N N . ILE B 1 223 ? 34.321 48.016 66.927 1.00 22.97 223 ILE B N 1
ATOM 3624 C CA . ILE B 1 223 ? 34.771 49.432 67.068 1.00 22.73 223 ILE B CA 1
ATOM 3625 C C . ILE B 1 223 ? 34.307 50.212 65.834 1.00 21.66 223 ILE B C 1
ATOM 3626 O O . ILE B 1 223 ? 34.543 49.734 64.702 1.00 21.09 223 ILE B O 1
ATOM 3631 N N . ARG B 1 224 ? 33.655 51.358 66.055 1.00 20.81 224 ARG B N 1
ATOM 3632 C CA . ARG B 1 224 ? 33.236 52.308 64.991 1.00 19.66 224 ARG B CA 1
ATOM 3633 C C . ARG B 1 224 ? 34.201 53.495 64.985 1.00 18.50 224 ARG B C 1
ATOM 3634 O O . ARG B 1 224 ? 34.648 53.892 66.077 1.00 18.22 224 ARG B O 1
ATOM 3642 N N . SER B 1 225 ? 34.508 54.021 63.796 1.00 17.31 225 SER B N 1
ATOM 3643 C CA . SER B 1 225 ? 35.361 55.218 63.575 1.00 16.65 225 SER B CA 1
ATOM 3644 C C . SER B 1 225 ? 34.647 56.186 62.624 1.00 15.96 225 SER B C 1
ATOM 3645 O O . SER B 1 225 ? 34.368 55.791 61.471 1.00 15.64 225 SER B O 1
ATOM 3648 N N . ASN B 1 226 ? 34.357 57.398 63.105 1.00 16.05 226 ASN B N 1
ATOM 3649 C CA . ASN B 1 226 ? 33.668 58.474 62.344 1.00 15.76 226 ASN B CA 1
ATOM 3650 C C . ASN B 1 226 ? 34.379 59.803 62.599 1.00 15.22 226 ASN B C 1
ATOM 3651 O O . ASN B 1 226 ? 35.085 59.904 63.619 1.00 15.19 226 ASN B O 1
ATOM 3656 N N . THR B 1 227 ? 34.184 60.779 61.710 1.00 14.71 227 THR B N 1
ATOM 3657 C CA . THR B 1 227 ? 34.690 62.165 61.868 1.00 14.63 227 THR B CA 1
ATOM 3658 C C . THR B 1 227 ? 33.509 63.133 61.971 1.00 14.58 227 THR B C 1
ATOM 3659 O O . THR B 1 227 ? 32.425 62.814 61.455 1.00 13.45 227 THR B O 1
ATOM 3663 N N . ILE B 1 228 ? 33.724 64.251 62.666 1.00 15.33 228 ILE B N 1
ATOM 3664 C CA . ILE B 1 228 ? 32.864 65.468 62.632 1.00 16.07 228 ILE B CA 1
ATOM 3665 C C . ILE B 1 228 ? 33.687 66.577 61.974 1.00 15.82 228 ILE B C 1
ATOM 3666 O O . ILE B 1 228 ? 34.850 66.757 62.376 1.00 15.73 228 ILE B O 1
ATOM 3671 N N . SER B 1 229 ? 33.102 67.268 60.994 1.00 16.20 229 SER B N 1
ATOM 3672 C CA . SER B 1 229 ? 33.725 68.386 60.240 1.00 16.20 229 SER B CA 1
ATOM 3673 C C . SER B 1 229 ? 32.970 69.676 60.543 1.00 16.57 229 SER B C 1
ATOM 3674 O O . SER B 1 229 ? 32.048 70.035 59.816 1.00 16.81 229 SER B O 1
ATOM 3677 N N . PRO B 1 230 ? 33.310 70.392 61.641 1.00 16.80 230 PRO B N 1
ATOM 3678 C CA . PRO B 1 230 ? 32.686 71.679 61.941 1.00 16.68 230 PRO B CA 1
ATOM 3679 C C . PRO B 1 230 ? 33.035 72.734 60.881 1.00 16.53 230 PRO B C 1
ATOM 3680 O O . PRO B 1 230 ? 34.119 72.677 60.326 1.00 15.46 230 PRO B O 1
ATOM 3684 N N . GLY B 1 231 ? 32.104 73.654 60.622 1.00 17.19 231 GLY B N 1
ATOM 3685 C CA . GLY B 1 231 ? 32.340 74.851 59.796 1.00 17.92 231 GLY B CA 1
ATOM 3686 C C . GLY B 1 231 ? 32.949 75.955 60.638 1.00 18.51 231 GLY B C 1
ATOM 3687 O O . GLY B 1 231 ? 34.139 75.850 60.964 1.00 19.76 231 GLY B O 1
ATOM 3688 N N . TYR B 1 232 ? 32.151 76.963 60.992 1.00 18.80 232 TYR B N 1
ATOM 3689 C CA . TYR B 1 232 ? 32.516 78.055 61.929 1.00 19.09 232 TYR B CA 1
ATOM 3690 C C . TYR B 1 232 ? 31.690 77.885 63.205 1.00 19.44 232 TYR B C 1
ATOM 3691 O O . TYR B 1 232 ? 30.456 78.033 63.149 1.00 19.60 232 TYR B O 1
ATOM 3700 N N . VAL B 1 233 ? 32.360 77.551 64.310 1.00 19.28 233 VAL B N 1
ATOM 3701 C CA . VAL B 1 233 ? 31.737 77.334 65.648 1.00 19.35 233 VAL B CA 1
ATOM 3702 C C . VAL B 1 233 ? 32.369 78.330 66.619 1.00 19.66 233 VAL B C 1
ATOM 3703 O O . VAL B 1 233 ? 33.612 78.323 66.746 1.00 19.45 233 VAL B O 1
ATOM 3707 N N . TRP B 1 234 ? 31.544 79.163 67.256 1.00 20.17 234 TRP B N 1
ATOM 3708 C CA . TRP B 1 234 ? 31.986 80.124 68.298 1.00 20.85 234 TRP B CA 1
ATOM 3709 C C . TRP B 1 234 ? 32.276 79.348 69.587 1.00 20.53 234 TRP B C 1
ATOM 3710 O O . TRP B 1 234 ? 31.405 79.315 70.480 1.00 20.21 234 TRP B O 1
ATOM 3721 N N . SER B 1 235 ? 33.458 78.730 69.655 1.00 19.89 235 SER B N 1
ATOM 3722 C CA . SER B 1 235 ? 33.889 77.807 70.736 1.00 20.18 235 SER B CA 1
ATOM 3723 C C . SER B 1 235 ? 34.584 78.580 71.863 1.00 20.40 235 SER B C 1
ATOM 3724 O O . SER B 1 235 ? 34.678 78.033 72.974 1.00 20.42 235 SER B O 1
ATOM 3727 N N . GLY B 1 236 ? 35.036 79.805 71.580 1.00 21.08 236 GLY B N 1
ATOM 3728 C CA . GLY B 1 236 ? 35.869 80.625 72.479 1.00 21.35 236 GLY B CA 1
ATOM 3729 C C . GLY B 1 236 ? 37.176 81.014 71.811 1.00 21.63 236 GLY B C 1
ATOM 3730 O O . GLY B 1 236 ? 37.774 82.017 72.233 1.00 22.24 236 GLY B O 1
ATOM 3731 N N . ILE B 1 237 ? 37.593 80.257 70.791 1.00 21.40 237 ILE B N 1
ATOM 3732 C CA . ILE B 1 237 ? 38.895 80.435 70.080 1.00 22.31 237 ILE B CA 1
ATOM 3733 C C . ILE B 1 237 ? 38.867 81.734 69.257 1.00 22.18 237 ILE B C 1
ATOM 3734 O O . ILE B 1 237 ? 39.957 82.294 69.007 1.00 23.11 237 ILE B O 1
ATOM 3739 N N . PHE B 1 238 ? 37.680 82.206 68.862 1.00 21.54 238 PHE B N 1
ATOM 3740 C CA . PHE B 1 238 ? 37.494 83.425 68.031 1.00 22.07 238 PHE B CA 1
ATOM 3741 C C . PHE B 1 238 ? 37.334 84.669 68.915 1.00 22.75 238 PHE B C 1
ATOM 3742 O O . PHE B 1 238 ? 37.325 85.781 68.352 1.00 24.09 238 PHE B O 1
ATOM 3750 N N . ASN B 1 239 ? 37.209 84.501 70.236 1.00 22.73 239 ASN B N 1
ATOM 3751 C CA . ASN B 1 239 ? 36.937 85.616 71.185 1.00 23.08 239 ASN B CA 1
ATOM 3752 C C . ASN B 1 239 ? 38.027 86.683 71.045 1.00 23.48 239 ASN B C 1
ATOM 3753 O O . ASN B 1 239 ? 39.197 86.370 71.319 1.00 23.73 239 ASN B O 1
ATOM 3758 N N . GLY B 1 240 ? 37.641 87.882 70.599 1.00 24.65 240 GLY B N 1
ATOM 3759 C CA . GLY B 1 240 ? 38.507 89.074 70.507 1.00 25.56 240 GLY B CA 1
ATOM 3760 C C . GLY B 1 240 ? 39.431 89.050 69.298 1.00 26.31 240 GLY B C 1
ATOM 3761 O O . GLY B 1 240 ? 40.284 89.953 69.207 1.00 26.61 240 GLY B O 1
ATOM 3762 N N . ARG B 1 241 ? 39.271 88.078 68.393 1.00 27.13 241 ARG B N 1
ATOM 3763 C CA . ARG B 1 241 ? 40.192 87.852 67.244 1.00 27.45 241 ARG B CA 1
ATOM 3764 C C . ARG B 1 241 ? 39.533 88.279 65.923 1.00 27.09 241 ARG B C 1
ATOM 3765 O O . ARG B 1 241 ? 40.272 88.418 64.925 1.00 26.01 241 ARG B O 1
ATOM 3773 N N . ILE B 1 242 ? 38.208 88.474 65.905 1.00 27.17 242 ILE B N 1
ATOM 3774 C CA . ILE B 1 242 ? 37.454 88.956 64.707 1.00 27.03 242 ILE B CA 1
ATOM 3775 C C . ILE B 1 242 ? 36.477 90.064 65.125 1.00 27.16 242 ILE B C 1
ATOM 3776 O O . ILE B 1 242 ? 35.939 89.996 66.249 1.00 27.54 242 ILE B O 1
ATOM 3781 N N . ASP B 1 243 ? 36.272 91.045 64.240 1.00 27.35 243 ASP B N 1
ATOM 3782 C CA . ASP B 1 243 ? 35.286 92.150 64.398 1.00 27.77 243 ASP B CA 1
ATOM 3783 C C . ASP B 1 243 ? 34.013 91.779 63.624 1.00 27.67 243 ASP B C 1
ATOM 3784 O O . ASP B 1 243 ? 33.990 90.688 63.014 1.00 25.67 243 ASP B O 1
ATOM 3789 N N . MET B 1 244 ? 32.990 92.640 63.660 1.00 28.38 244 MET B N 1
ATOM 3790 C CA . MET B 1 244 ? 31.657 92.382 63.047 1.00 28.87 244 MET B CA 1
ATOM 3791 C C . MET B 1 244 ? 31.773 92.288 61.525 1.00 28.69 244 MET B C 1
ATOM 3792 O O . MET B 1 244 ? 31.265 91.333 60.944 1.00 28.01 244 MET B O 1
ATOM 3797 N N . PRO B 1 245 ? 32.406 93.256 60.816 1.00 29.22 245 PRO B N 1
ATOM 3798 C CA . PRO B 1 245 ? 32.618 93.125 59.372 1.00 29.46 245 PRO B CA 1
ATOM 3799 C C . PRO B 1 245 ? 33.301 91.803 58.978 1.00 29.06 245 PRO B C 1
ATOM 3800 O O . PRO B 1 245 ? 32.850 91.176 58.036 1.00 29.63 245 PRO B O 1
ATOM 3804 N N . GLY B 1 246 ? 34.354 91.410 59.701 1.00 27.87 246 GLY B N 1
ATOM 3805 C CA . GLY B 1 246 ? 35.059 90.127 59.508 1.00 27.42 246 GLY B CA 1
ATOM 3806 C C . GLY B 1 246 ? 34.135 88.944 59.743 1.00 27.22 246 GLY B C 1
ATOM 3807 O O . GLY B 1 246 ? 34.187 87.986 58.948 1.00 26.80 246 GLY B O 1
ATOM 3808 N N . HIS B 1 247 ? 33.317 89.016 60.798 1.00 27.52 247 HIS B N 1
ATOM 3809 C CA . HIS B 1 247 ? 32.291 88.007 61.181 1.00 27.31 247 HIS B CA 1
ATOM 3810 C C . HIS B 1 247 ? 31.323 87.785 60.012 1.00 27.69 247 HIS B C 1
ATOM 3811 O O . HIS B 1 247 ? 31.125 86.618 59.626 1.00 28.56 247 HIS B O 1
ATOM 3818 N N . ASP B 1 248 ? 30.767 88.872 59.468 1.00 27.79 248 ASP B N 1
ATOM 3819 C CA . ASP B 1 248 ? 29.741 88.855 58.390 1.00 27.74 248 ASP B CA 1
ATOM 3820 C C . ASP B 1 248 ? 30.379 88.390 57.075 1.00 27.97 248 ASP B C 1
ATOM 3821 O O . ASP B 1 248 ? 29.709 87.646 56.330 1.00 29.12 248 ASP B O 1
ATOM 3826 N N . ALA B 1 249 ? 31.619 88.811 56.806 1.00 28.04 249 ALA B N 1
ATOM 3827 C CA . ALA B 1 249 ? 32.397 88.457 55.594 1.00 27.52 249 ALA B CA 1
ATOM 3828 C C . ALA B 1 249 ? 32.626 86.941 55.539 1.00 27.31 249 ALA B C 1
ATOM 3829 O O . ALA B 1 249 ? 32.694 86.394 54.423 1.00 26.60 249 ALA B O 1
ATOM 3831 N N . MET B 1 250 ? 32.738 86.292 56.701 1.00 27.26 250 MET B N 1
ATOM 3832 C CA . MET B 1 250 ? 32.957 84.825 56.828 1.00 27.27 250 MET B CA 1
ATOM 3833 C C . MET B 1 250 ? 31.635 84.071 56.623 1.00 25.75 250 MET B C 1
ATOM 3834 O O . MET B 1 250 ? 31.683 82.955 56.073 1.00 23.83 250 MET B O 1
ATOM 3839 N N . LEU B 1 251 ? 30.508 84.659 57.042 1.00 25.65 251 LEU B N 1
ATOM 3840 C CA . LEU B 1 251 ? 29.160 84.020 57.025 1.00 25.78 251 LEU B CA 1
ATOM 3841 C C . LEU B 1 251 ? 28.442 84.290 55.696 1.00 26.47 251 LEU B C 1
ATOM 3842 O O . LEU B 1 251 ? 27.287 83.838 55.560 1.00 24.97 251 LEU B O 1
ATOM 3847 N N . GLU B 1 252 ? 29.092 84.992 54.759 1.00 28.25 252 GLU B N 1
ATOM 3848 C CA . GLU B 1 252 ? 28.613 85.180 53.362 1.00 29.80 252 GLU B CA 1
ATOM 3849 C C . GLU B 1 252 ? 28.246 83.820 52.751 1.00 28.49 252 GLU B C 1
ATOM 3850 O O . GLU B 1 252 ? 27.195 83.741 52.085 1.00 29.21 252 GLU B O 1
ATOM 3856 N N . VAL B 1 253 ? 29.083 82.800 52.980 1.00 27.23 253 VAL B N 1
ATOM 3857 C CA . VAL B 1 253 ? 28.987 81.452 52.338 1.00 25.71 253 VAL B CA 1
ATOM 3858 C C . VAL B 1 253 ? 28.367 80.445 53.318 1.00 23.27 253 VAL B C 1
ATOM 3859 O O . VAL B 1 253 ? 28.376 79.244 53.000 1.00 23.27 253 VAL B O 1
ATOM 3863 N N . VAL B 1 254 ? 27.843 80.910 54.455 1.00 21.68 254 VAL B N 1
ATOM 3864 C CA . VAL B 1 254 ? 27.078 80.074 55.428 1.00 21.40 254 VAL B CA 1
ATOM 3865 C C . VAL B 1 254 ? 25.610 80.488 55.342 1.00 21.56 254 VAL B C 1
ATOM 3866 O O . VAL B 1 254 ? 25.239 81.564 55.806 1.00 21.84 254 VAL B O 1
ATOM 3870 N N . PRO B 1 255 ? 24.738 79.662 54.715 1.00 22.03 255 PRO B N 1
ATOM 3871 C CA . PRO B 1 255 ? 23.322 80.000 54.552 1.00 22.22 255 PRO B CA 1
ATOM 3872 C C . PRO B 1 255 ? 22.598 80.354 55.861 1.00 22.64 255 PRO B C 1
ATOM 3873 O O . PRO B 1 255 ? 21.764 81.237 55.835 1.00 23.10 255 PRO B O 1
ATOM 3877 N N . MET B 1 256 ? 22.924 79.666 56.960 1.00 22.57 256 MET B N 1
ATOM 3878 C CA . MET B 1 256 ? 22.346 79.939 58.304 1.00 23.01 256 MET B CA 1
ATOM 3879 C C . MET B 1 256 ? 22.820 81.309 58.812 1.00 23.28 256 MET B C 1
ATOM 3880 O O . MET B 1 256 ? 22.181 81.833 59.744 1.00 23.95 256 MET B O 1
ATOM 3885 N N . HIS B 1 257 ? 23.895 81.857 58.230 1.00 23.74 257 HIS B N 1
ATOM 3886 C CA . HIS B 1 257 ? 24.380 83.250 58.435 1.00 25.06 257 HIS B CA 1
ATOM 3887 C C . HIS B 1 257 ? 24.684 83.494 59.917 1.00 23.84 257 HIS B C 1
ATOM 3888 O O . HIS B 1 257 ? 24.446 84.618 60.397 1.00 24.30 257 HIS B O 1
ATOM 3895 N N . ARG B 1 258 ? 25.201 82.474 60.606 1.00 22.55 258 ARG B N 1
ATOM 3896 C CA . ARG B 1 258 ? 25.639 82.556 62.022 1.00 21.78 258 ARG B CA 1
ATOM 3897 C C . ARG B 1 258 ? 26.694 81.476 62.270 1.00 20.85 258 ARG B C 1
ATOM 3898 O O . ARG B 1 258 ? 26.703 80.473 61.529 1.00 19.84 258 ARG B O 1
ATOM 3906 N N . PHE B 1 259 ? 27.550 81.694 63.268 1.00 20.36 259 PHE B N 1
ATOM 3907 C CA . PHE B 1 259 ? 28.477 80.671 63.812 1.00 20.13 259 PHE B CA 1
ATOM 3908 C C . PHE B 1 259 ? 27.644 79.604 64.524 1.00 19.96 259 PHE B C 1
ATOM 3909 O O . PHE B 1 259 ? 26.566 79.933 65.056 1.00 19.46 259 PHE B O 1
ATOM 3917 N N . GLY B 1 260 ? 28.128 78.362 64.519 1.00 19.94 260 GLY B N 1
ATOM 3918 C CA . GLY B 1 260 ? 27.616 77.290 65.387 1.00 20.40 260 GLY B CA 1
ATOM 3919 C C . GLY B 1 260 ? 27.998 77.551 66.834 1.00 20.83 260 GLY B C 1
ATOM 3920 O O . GLY B 1 260 ? 28.833 78.446 67.077 1.00 20.73 260 GLY B O 1
ATOM 3921 N N . THR B 1 261 ? 27.401 76.804 67.765 1.00 21.21 261 THR B N 1
ATOM 3922 C CA . THR B 1 261 ? 27.707 76.863 69.216 1.00 21.60 261 THR B CA 1
ATOM 3923 C C . THR B 1 261 ? 28.129 75.468 69.689 1.00 22.31 261 THR B C 1
ATOM 3924 O O . THR B 1 261 ? 27.770 74.478 69.019 1.00 22.85 261 THR B O 1
ATOM 3928 N N . ASN B 1 262 ? 28.872 75.410 70.797 1.00 22.48 262 ASN B N 1
ATOM 3929 C CA . ASN B 1 262 ? 29.539 74.183 71.307 1.00 22.42 262 ASN B CA 1
ATOM 3930 C C . ASN B 1 262 ? 28.503 73.071 71.514 1.00 22.67 262 ASN B C 1
ATOM 3931 O O . ASN B 1 262 ? 28.846 71.902 71.256 1.00 22.72 262 ASN B O 1
ATOM 3936 N N . ASP B 1 263 ? 27.289 73.426 71.949 1.00 23.05 263 ASP B N 1
ATOM 3937 C CA . ASP B 1 263 ? 26.167 72.478 72.205 1.00 23.72 263 ASP B CA 1
ATOM 3938 C C . ASP B 1 263 ? 25.779 71.746 70.913 1.00 23.50 263 ASP B C 1
ATOM 3939 O O . ASP B 1 263 ? 25.418 70.553 70.998 1.00 24.50 263 ASP B O 1
ATOM 3944 N N . GLU B 1 264 ? 25.843 72.430 69.768 1.00 22.65 264 GLU B N 1
ATOM 3945 C CA . GLU B 1 264 ? 25.437 71.880 68.446 1.00 22.31 264 GLU B CA 1
ATOM 3946 C C . GLU B 1 264 ? 26.462 70.834 67.986 1.00 20.84 264 GLU B C 1
ATOM 3947 O O . GLU B 1 264 ? 26.060 69.896 67.275 1.00 20.69 264 GLU B O 1
ATOM 3953 N N . ILE B 1 265 ? 27.729 70.983 68.387 1.00 20.38 265 ILE B N 1
ATOM 3954 C CA . ILE B 1 265 ? 28.805 69.970 68.162 1.00 19.90 265 ILE B CA 1
ATOM 3955 C C . ILE B 1 265 ? 28.629 68.825 69.168 1.00 19.62 265 ILE B C 1
ATOM 3956 O O . ILE B 1 265 ? 28.786 67.657 68.764 1.00 18.84 265 ILE B O 1
ATOM 3961 N N . ALA B 1 266 ? 28.315 69.150 70.426 1.00 19.75 266 ALA B N 1
ATOM 3962 C CA . ALA B 1 266 ? 28.196 68.183 71.542 1.00 21.01 266 ALA B CA 1
ATOM 3963 C C . ALA B 1 266 ? 27.096 67.158 71.232 1.00 21.49 266 ALA B C 1
ATOM 3964 O O . ALA B 1 266 ? 27.350 65.947 71.411 1.00 21.89 266 ALA B O 1
ATOM 3966 N N . SER B 1 267 ? 25.929 67.626 70.776 1.00 22.03 267 SER B N 1
ATOM 3967 C CA . SER B 1 267 ? 24.767 66.780 70.393 1.00 22.42 267 SER B CA 1
ATOM 3968 C C . SER B 1 267 ? 25.176 65.797 69.286 1.00 22.25 267 SER B C 1
ATOM 3969 O O . SER B 1 267 ? 24.738 64.631 69.349 1.00 22.17 267 SER B O 1
ATOM 3972 N N . THR B 1 268 ? 25.998 66.242 68.327 1.00 22.30 268 THR B N 1
ATOM 3973 C CA . THR B 1 268 ? 26.522 65.413 67.203 1.00 22.36 268 THR B CA 1
ATOM 3974 C C . THR B 1 268 ? 27.503 64.366 67.751 1.00 22.84 268 THR B C 1
ATOM 3975 O O . THR B 1 268 ? 27.412 63.198 67.320 1.00 23.42 268 THR B O 1
ATOM 3979 N N . VAL B 1 269 ? 28.405 64.769 68.656 1.00 22.94 269 VAL B N 1
ATOM 3980 C CA . VAL B 1 269 ? 29.414 63.876 69.306 1.00 22.66 269 VAL B CA 1
ATOM 3981 C C . VAL B 1 269 ? 28.673 62.761 70.058 1.00 22.75 269 VAL B C 1
ATOM 3982 O O . VAL B 1 269 ? 29.094 61.595 69.937 1.00 22.42 269 VAL B O 1
ATOM 3986 N N . LEU B 1 270 ? 27.612 63.109 70.796 1.00 23.05 270 LEU B N 1
ATOM 3987 C CA . LEU B 1 270 ? 26.793 62.156 71.598 1.00 23.85 270 LEU B CA 1
ATOM 3988 C C . LEU B 1 270 ? 26.158 61.108 70.672 1.00 23.78 270 LEU B C 1
ATOM 3989 O O . LEU B 1 270 ? 26.217 59.909 71.013 1.00 24.39 270 LEU B O 1
ATOM 3994 N N . PHE B 1 271 ? 25.577 61.543 69.550 1.00 23.18 271 PHE B N 1
ATOM 3995 C CA . PHE B 1 271 ? 24.950 60.670 68.522 1.00 23.07 271 PHE B CA 1
ATOM 3996 C C . PHE B 1 271 ? 25.969 59.631 68.035 1.00 23.05 271 PHE B C 1
ATOM 3997 O O . PHE B 1 271 ? 25.631 58.430 67.998 1.00 23.50 271 PHE B O 1
ATOM 4005 N N . LEU B 1 272 ? 27.178 60.081 67.685 1.00 22.61 272 LEU B N 1
ATOM 4006 C CA . LEU B 1 272 ? 28.256 59.231 67.107 1.00 22.69 272 LEU B CA 1
ATOM 4007 C C . LEU B 1 272 ? 28.852 58.313 68.182 1.00 23.25 272 LEU B C 1
ATOM 4008 O O . LEU B 1 272 ? 29.276 57.198 67.822 1.00 24.00 272 LEU B O 1
ATOM 4013 N N . ALA B 1 273 ? 28.898 58.763 69.441 1.00 24.31 273 ALA B N 1
ATOM 4014 C CA . ALA B 1 273 ? 29.434 57.996 70.592 1.00 25.05 273 ALA B CA 1
ATOM 4015 C C . ALA B 1 273 ? 28.435 56.910 71.003 1.00 26.00 273 ALA B C 1
ATOM 4016 O O . ALA B 1 273 ? 28.877 55.776 71.272 1.00 27.09 273 ALA B O 1
ATOM 4018 N N . SER B 1 274 ? 27.144 57.256 71.049 1.00 26.66 274 SER B N 1
ATOM 4019 C CA . SER B 1 274 ? 26.046 56.414 71.595 1.00 26.81 274 SER B CA 1
ATOM 4020 C C . SER B 1 274 ? 25.592 55.382 70.556 1.00 26.85 274 SER B C 1
ATOM 4021 O O . SER B 1 274 ? 26.011 55.489 69.384 1.00 26.52 274 SER B O 1
ATOM 4024 N N . ASP B 1 275 ? 24.749 54.435 70.984 1.00 27.74 275 ASP B N 1
ATOM 4025 C CA . ASP B 1 275 ? 24.219 53.312 70.162 1.00 28.46 275 ASP B CA 1
ATOM 4026 C C . ASP B 1 275 ? 23.264 53.840 69.083 1.00 28.40 275 ASP B C 1
ATOM 4027 O O . ASP B 1 275 ? 23.011 53.097 68.113 1.00 28.21 275 ASP B O 1
ATOM 4032 N N . ALA B 1 276 ? 22.753 55.066 69.240 1.00 27.49 276 ALA B N 1
ATOM 4033 C CA . ALA B 1 276 ? 21.906 55.767 68.245 1.00 27.02 276 ALA B CA 1
ATOM 4034 C C . ALA B 1 276 ? 22.511 55.628 66.840 1.00 26.30 276 ALA B C 1
ATOM 4035 O O . ALA B 1 276 ? 21.729 55.532 65.873 1.00 27.10 276 ALA B O 1
ATOM 4037 N N . SER B 1 277 ? 23.847 55.614 66.739 1.00 24.88 277 SER B N 1
ATOM 4038 C CA . SER B 1 277 ? 24.620 55.545 65.470 1.00 23.18 277 SER B CA 1
ATOM 4039 C C . SER B 1 277 ? 25.301 54.177 65.318 1.00 22.57 277 SER B C 1
ATOM 4040 O O . SER B 1 277 ? 26.406 54.131 64.742 1.00 21.41 277 SER B O 1
ATOM 4043 N N . SER B 1 278 ? 24.645 53.101 65.769 1.00 23.13 278 SER B N 1
ATOM 4044 C CA . SER B 1 278 ? 25.208 51.725 65.854 1.00 23.49 278 SER B CA 1
ATOM 4045 C C . SER B 1 278 ? 25.601 51.188 64.470 1.00 23.23 278 SER B C 1
ATOM 4046 O O . SER B 1 278 ? 26.479 50.309 64.424 1.00 23.52 278 SER B O 1
ATOM 4049 N N . TYR B 1 279 ? 24.981 51.674 63.388 1.00 22.41 279 TYR B N 1
ATOM 4050 C CA . TYR B 1 279 ? 25.264 51.223 61.998 1.00 22.16 279 TYR B CA 1
ATOM 4051 C C . TYR B 1 279 ? 25.997 52.319 61.211 1.00 20.76 279 TYR B C 1
ATOM 4052 O O . TYR B 1 279 ? 26.121 52.185 59.978 1.00 20.31 279 TYR B O 1
ATOM 4061 N N . VAL B 1 280 ? 26.498 53.348 61.903 1.00 20.11 280 VAL B N 1
ATOM 4062 C CA . VAL B 1 280 ? 27.233 54.502 61.305 1.00 19.39 280 VAL B CA 1
ATOM 4063 C C . VAL B 1 280 ? 28.724 54.341 61.612 1.00 18.59 280 VAL B C 1
ATOM 4064 O O . VAL B 1 280 ? 29.101 54.470 62.791 1.00 19.15 280 VAL B O 1
ATOM 4068 N N . THR B 1 281 ? 29.540 54.080 60.589 1.00 17.88 281 THR B N 1
ATOM 4069 C CA . THR B 1 281 ? 31.016 53.953 60.711 1.00 17.73 281 THR B CA 1
ATOM 4070 C C . THR B 1 281 ? 31.675 54.287 59.365 1.00 17.55 281 THR B C 1
ATOM 4071 O O . THR B 1 281 ? 31.035 54.067 58.320 1.00 17.40 281 THR B O 1
ATOM 4075 N N . GLY B 1 282 ? 32.899 54.817 59.408 1.00 17.62 282 GLY B N 1
ATOM 4076 C CA . GLY B 1 282 ? 33.730 55.115 58.226 1.00 17.78 282 GLY B CA 1
ATOM 4077 C C . GLY B 1 282 ? 33.153 56.242 57.391 1.00 17.84 282 GLY B C 1
ATOM 4078 O O . GLY B 1 282 ? 33.377 56.239 56.163 1.00 17.89 282 GLY B O 1
ATOM 4079 N N . THR B 1 283 ? 32.440 57.174 58.031 1.00 18.26 283 THR B N 1
ATOM 4080 C CA . THR B 1 283 ? 31.774 58.329 57.372 1.00 17.99 283 THR B CA 1
ATOM 4081 C C . THR B 1 283 ? 32.074 59.603 58.166 1.00 17.65 283 THR B C 1
ATOM 4082 O O . THR B 1 283 ? 32.826 59.520 59.158 1.00 17.47 283 THR B O 1
ATOM 4086 N N . ASP B 1 284 ? 31.495 60.726 57.733 1.00 17.03 284 ASP B N 1
ATOM 4087 C CA . ASP B 1 284 ? 31.740 62.082 58.287 1.00 16.95 284 ASP B CA 1
ATOM 4088 C C . ASP B 1 284 ? 30.404 62.821 58.395 1.00 16.76 284 ASP B C 1
ATOM 4089 O O . ASP B 1 284 ? 29.622 62.756 57.435 1.00 16.24 284 ASP B O 1
ATOM 4094 N N . ILE B 1 285 ? 30.164 63.502 59.518 1.00 16.99 285 ILE B N 1
ATOM 4095 C CA . ILE B 1 285 ? 28.995 64.408 59.710 1.00 17.38 285 ILE B CA 1
ATOM 4096 C C . ILE B 1 285 ? 29.507 65.850 59.692 1.00 17.44 285 ILE B C 1
ATOM 4097 O O . ILE B 1 285 ? 30.181 66.248 60.664 1.00 17.12 285 ILE B O 1
ATOM 4102 N N . ARG B 1 286 ? 29.206 66.585 58.617 1.00 17.68 286 ARG B N 1
ATOM 4103 C CA . ARG B 1 286 ? 29.515 68.031 58.481 1.00 18.12 286 ARG B CA 1
ATOM 4104 C C . ARG B 1 286 ? 28.504 68.820 59.316 1.00 17.74 286 ARG B C 1
ATOM 4105 O O . ARG B 1 286 ? 27.290 68.565 59.178 1.00 17.74 286 ARG B O 1
ATOM 4113 N N . VAL B 1 287 ? 29.002 69.722 60.162 1.00 17.55 287 VAL B N 1
ATOM 4114 C CA . VAL B 1 287 ? 28.192 70.612 61.040 1.00 17.32 287 VAL B CA 1
ATOM 4115 C C . VAL B 1 287 ? 28.649 72.048 60.760 1.00 17.10 287 VAL B C 1
ATOM 4116 O O . VAL B 1 287 ? 29.424 72.594 61.568 1.00 16.72 287 VAL B O 1
ATOM 4120 N N . ASP B 1 288 ? 28.213 72.609 59.627 1.00 17.00 288 ASP B N 1
ATOM 4121 C CA . ASP B 1 288 ? 28.746 73.878 59.058 1.00 17.16 288 ASP B CA 1
ATOM 4122 C C . ASP B 1 288 ? 27.608 74.845 58.693 1.00 17.22 288 ASP B C 1
ATOM 4123 O O . ASP B 1 288 ? 27.896 75.854 58.022 1.00 16.75 288 ASP B O 1
ATOM 4128 N N . GLY B 1 289 ? 26.372 74.558 59.115 1.00 17.48 289 GLY B N 1
ATOM 4129 C CA . GLY B 1 289 ? 25.188 75.399 58.849 1.00 17.91 289 GLY B CA 1
ATOM 4130 C C . GLY B 1 289 ? 24.960 75.632 57.362 1.00 17.88 289 GLY B C 1
ATOM 4131 O O . GLY B 1 289 ? 24.448 76.713 57.013 1.00 17.61 289 GLY B O 1
ATOM 4132 N N . GLY B 1 290 ? 25.329 74.659 56.518 1.00 18.24 290 GLY B N 1
ATOM 4133 C CA . GLY B 1 290 ? 25.071 74.666 55.066 1.00 18.36 290 GLY B CA 1
ATOM 4134 C C . GLY B 1 290 ? 26.269 75.085 54.226 1.00 19.16 290 GLY B C 1
ATOM 4135 O O . GLY B 1 290 ? 26.099 75.157 52.999 1.00 18.81 290 GLY B O 1
ATOM 4136 N N . TYR B 1 291 ? 27.438 75.337 54.830 1.00 19.77 291 TYR B N 1
ATOM 4137 C CA . TYR B 1 291 ? 28.652 75.826 54.119 1.00 21.35 291 TYR B CA 1
ATOM 4138 C C . TYR B 1 291 ? 28.924 74.962 52.882 1.00 21.53 291 TYR B C 1
ATOM 4139 O O . TYR B 1 291 ? 29.173 75.534 51.805 1.00 20.45 291 TYR B O 1
ATOM 4148 N N . SER B 1 292 ? 28.887 73.634 53.049 1.00 22.27 292 SER B N 1
ATOM 4149 C CA . SER B 1 292 ? 29.342 72.619 52.059 1.00 23.40 292 SER B CA 1
ATOM 4150 C C . SER B 1 292 ? 28.553 72.730 50.746 1.00 24.56 292 SER B C 1
ATOM 4151 O O . SER B 1 292 ? 29.065 72.238 49.721 1.00 24.14 292 SER B O 1
ATOM 4154 N N . VAL B 1 293 ? 27.361 73.336 50.773 1.00 26.16 293 VAL B N 1
ATOM 4155 C CA . VAL B 1 293 ? 26.451 73.445 49.592 1.00 27.76 293 VAL B CA 1
ATOM 4156 C C . VAL B 1 293 ? 27.075 74.383 48.548 1.00 29.17 293 VAL B C 1
ATOM 4157 O O . VAL B 1 293 ? 26.818 74.161 47.351 1.00 32.63 293 VAL B O 1
ATOM 4161 N N . PHE B 1 294 ? 27.860 75.381 48.974 1.00 29.87 294 PHE B N 1
ATOM 4162 C CA . PHE B 1 294 ? 28.538 76.364 48.084 1.00 30.81 294 PHE B CA 1
ATOM 4163 C C . PHE B 1 294 ? 29.922 75.837 47.686 1.00 30.65 294 PHE B C 1
ATOM 4164 O O . PHE B 1 294 ? 30.413 74.849 48.230 1.00 31.17 294 PHE B O 1
ATOM 4172 N N . PHE C 1 17 ? 83.352 3.822 81.305 1.00 53.25 17 PHE C N 1
ATOM 4173 C CA . PHE C 1 17 ? 83.755 4.900 82.266 1.00 54.88 17 PHE C CA 1
ATOM 4174 C C . PHE C 1 17 ? 84.770 5.832 81.594 1.00 54.97 17 PHE C C 1
ATOM 4175 O O . PHE C 1 17 ? 84.408 6.984 81.284 1.00 56.93 17 PHE C O 1
ATOM 4183 N N . ASP C 1 18 ? 85.995 5.343 81.373 1.00 55.60 18 ASP C N 1
ATOM 4184 C CA . ASP C 1 18 ? 87.087 6.084 80.682 1.00 56.41 18 ASP C CA 1
ATOM 4185 C C . ASP C 1 18 ? 86.633 6.398 79.252 1.00 53.99 18 ASP C C 1
ATOM 4186 O O . ASP C 1 18 ? 86.924 7.510 78.762 1.00 52.92 18 ASP C O 1
ATOM 4191 N N . GLU C 1 19 ? 85.936 5.444 78.626 1.00 52.87 19 GLU C N 1
ATOM 4192 C CA . GLU C 1 19 ? 85.393 5.542 77.245 1.00 50.47 19 GLU C CA 1
ATOM 4193 C C . GLU C 1 19 ? 84.149 6.437 77.245 1.00 45.74 19 GLU C C 1
ATOM 4194 O O . GLU C 1 19 ? 84.031 7.275 76.332 1.00 45.55 19 GLU C O 1
ATOM 4200 N N . ARG C 1 20 ? 83.261 6.265 78.228 1.00 42.01 20 ARG C N 1
ATOM 4201 C CA . ARG C 1 20 ? 81.956 6.978 78.294 1.00 41.16 20 ARG C CA 1
ATOM 4202 C C . ARG C 1 20 ? 82.175 8.444 78.694 1.00 37.66 20 ARG C C 1
ATOM 4203 O O . ARG C 1 20 ? 81.358 9.290 78.280 1.00 36.08 20 ARG C O 1
ATOM 4211 N N . TYR C 1 21 ? 83.230 8.731 79.463 1.00 35.49 21 TYR C N 1
ATOM 4212 C CA . TYR C 1 21 ? 83.540 10.079 80.010 1.00 34.05 21 TYR C CA 1
ATOM 4213 C C . TYR C 1 21 ? 84.992 10.445 79.715 1.00 33.74 21 TYR C C 1
ATOM 4214 O O . TYR C 1 21 ? 85.852 10.312 80.582 1.00 33.67 21 TYR C O 1
ATOM 4223 N N . PRO C 1 22 ? 85.315 10.915 78.487 1.00 33.73 22 PRO C N 1
ATOM 4224 C CA . PRO C 1 22 ? 86.656 11.417 78.182 1.00 32.97 22 PRO C CA 1
ATOM 4225 C C . PRO C 1 22 ? 87.021 12.616 79.071 1.00 32.25 22 PRO C C 1
ATOM 4226 O O . PRO C 1 22 ? 86.170 13.461 79.287 1.00 30.48 22 PRO C O 1
ATOM 4230 N N . LEU C 1 23 ? 88.266 12.658 79.554 1.00 32.48 23 LEU C N 1
ATOM 4231 C CA . LEU C 1 23 ? 88.753 13.657 80.545 1.00 32.22 23 LEU C CA 1
ATOM 4232 C C . LEU C 1 23 ? 89.319 14.887 79.825 1.00 31.88 23 LEU C C 1
ATOM 4233 O O . LEU C 1 23 ? 89.098 16.007 80.328 1.00 30.38 23 LEU C O 1
ATOM 4238 N N . ASP C 1 24 ? 90.022 14.684 78.704 1.00 32.61 24 ASP C N 1
ATOM 4239 C CA . ASP C 1 24 ? 90.815 15.736 78.011 1.00 32.00 24 ASP C CA 1
ATOM 4240 C C . ASP C 1 24 ? 90.611 15.629 76.495 1.00 32.24 24 ASP C C 1
ATOM 4241 O O . ASP C 1 24 ? 91.531 15.153 75.803 1.00 33.27 24 ASP C O 1
ATOM 4246 N N . LYS C 1 25 ? 89.454 16.086 76.006 1.00 31.02 25 LYS C N 1
ATOM 4247 C CA . LYS C 1 25 ? 89.093 16.112 74.561 1.00 31.04 25 LYS C CA 1
ATOM 4248 C C . LYS C 1 25 ? 90.020 17.080 73.814 1.00 31.72 25 LYS C C 1
ATOM 4249 O O . LYS C 1 25 ? 90.246 16.863 72.605 1.00 31.29 25 LYS C O 1
ATOM 4255 N N . TRP C 1 26 ? 90.531 18.102 74.513 1.00 31.38 26 TRP C N 1
ATOM 4256 C CA . TRP C 1 26 ? 91.428 19.158 73.964 1.00 31.46 26 TRP C CA 1
ATOM 4257 C C . TRP C 1 26 ? 92.741 18.547 73.456 1.00 32.59 26 TRP C C 1
ATOM 4258 O O . TRP C 1 26 ? 93.386 19.186 72.604 1.00 33.46 26 TRP C O 1
ATOM 4269 N N . LYS C 1 27 ? 93.113 17.360 73.947 1.00 33.99 27 LYS C N 1
ATOM 4270 C CA . LYS C 1 27 ? 94.359 16.645 73.553 1.00 35.30 27 LYS C CA 1
ATOM 4271 C C . LYS C 1 27 ? 94.211 16.051 72.144 1.00 35.45 27 LYS C C 1
ATOM 4272 O O . LYS C 1 27 ? 95.241 15.640 71.579 1.00 35.22 27 LYS C O 1
ATOM 4278 N N . ASP C 1 28 ? 92.987 15.994 71.605 1.00 36.11 28 ASP C N 1
ATOM 4279 C CA . ASP C 1 28 ? 92.704 15.653 70.183 1.00 36.30 28 ASP C CA 1
ATOM 4280 C C . ASP C 1 28 ? 92.833 16.930 69.341 1.00 36.01 28 ASP C C 1
ATOM 4281 O O . ASP C 1 28 ? 91.998 17.840 69.511 1.00 33.77 28 ASP C O 1
ATOM 4286 N N . SER C 1 29 ? 93.835 16.983 68.457 1.00 36.79 29 SER C N 1
ATOM 4287 C CA . SER C 1 29 ? 94.222 18.187 67.673 1.00 37.57 29 SER C CA 1
ATOM 4288 C C . SER C 1 29 ? 93.120 18.569 66.675 1.00 38.22 29 SER C C 1
ATOM 4289 O O . SER C 1 29 ? 93.100 19.741 66.248 1.00 40.04 29 SER C O 1
ATOM 4292 N N . ASN C 1 30 ? 92.243 17.624 66.315 1.00 38.43 30 ASN C N 1
ATOM 4293 C CA . ASN C 1 30 ? 91.066 17.868 65.437 1.00 38.54 30 ASN C CA 1
ATOM 4294 C C . ASN C 1 30 ? 89.957 18.554 66.244 1.00 36.49 30 ASN C C 1
ATOM 4295 O O . ASN C 1 30 ? 89.273 19.420 65.669 1.00 38.21 30 ASN C O 1
ATOM 4300 N N . TYR C 1 31 ? 89.790 18.183 67.519 1.00 34.98 31 TYR C N 1
ATOM 4301 C CA . TYR C 1 31 ? 88.715 18.684 68.421 1.00 32.86 31 TYR C CA 1
ATOM 4302 C C . TYR C 1 31 ? 88.917 20.177 68.704 1.00 31.31 31 TYR C C 1
ATOM 4303 O O . TYR C 1 31 ? 90.075 20.612 68.864 1.00 30.84 31 TYR C O 1
ATOM 4312 N N . SER C 1 32 ? 87.809 20.923 68.777 1.00 29.67 32 SER C N 1
ATOM 4313 C CA . SER C 1 32 ? 87.755 22.360 69.156 1.00 29.66 32 SER C CA 1
ATOM 4314 C C . SER C 1 32 ? 86.523 22.624 70.027 1.00 29.37 32 SER C C 1
ATOM 4315 O O . SER C 1 32 ? 85.425 22.166 69.662 1.00 29.52 32 SER C O 1
ATOM 4318 N N . ILE C 1 33 ? 86.709 23.345 71.135 1.00 29.69 33 ILE C N 1
ATOM 4319 C CA . ILE C 1 33 ? 85.617 23.775 72.060 1.00 29.40 33 ILE C CA 1
ATOM 4320 C C . ILE C 1 33 ? 84.666 24.716 71.306 1.00 29.71 33 ILE C C 1
ATOM 4321 O O . ILE C 1 33 ? 83.461 24.703 71.613 1.00 31.24 33 ILE C O 1
ATOM 4326 N N . LEU C 1 34 ? 85.193 25.487 70.348 1.00 29.55 34 LEU C N 1
ATOM 4327 C CA . LEU C 1 34 ? 84.454 26.545 69.605 1.00 29.18 34 LEU C CA 1
ATOM 4328 C C . LEU C 1 34 ? 83.425 25.917 68.654 1.00 28.58 34 LEU C C 1
ATOM 4329 O O . LEU C 1 34 ? 82.465 26.620 68.290 1.00 27.79 34 LEU C O 1
ATOM 4334 N N . ASP C 1 35 ? 83.611 24.648 68.274 1.00 28.47 35 ASP C N 1
ATOM 4335 C CA . ASP C 1 35 ? 82.688 23.898 67.379 1.00 28.37 35 ASP C CA 1
ATOM 4336 C C . ASP C 1 35 ? 81.359 23.624 68.095 1.00 26.77 35 ASP C C 1
ATOM 4337 O O . ASP C 1 35 ? 80.362 23.388 67.391 1.00 26.07 35 ASP C O 1
ATOM 4342 N N . LYS C 1 36 ? 81.344 23.653 69.431 1.00 25.98 36 LYS C N 1
ATOM 4343 C CA . LYS C 1 36 ? 80.129 23.432 70.262 1.00 26.10 36 LYS C CA 1
ATOM 4344 C C . LYS C 1 36 ? 79.085 24.523 69.984 1.00 25.23 36 LYS C C 1
ATOM 4345 O O . LYS C 1 36 ? 77.882 24.224 70.108 1.00 25.33 36 LYS C O 1
ATOM 4351 N N . PHE C 1 37 ? 79.528 25.733 69.624 1.00 24.77 37 PHE C N 1
ATOM 4352 C CA . PHE C 1 37 ? 78.675 26.939 69.448 1.00 25.53 37 PHE C CA 1
ATOM 4353 C C . PHE C 1 37 ? 78.133 27.030 68.015 1.00 25.47 37 PHE C C 1
ATOM 4354 O O . PHE C 1 37 ? 77.324 27.945 67.748 1.00 25.42 37 PHE C O 1
ATOM 4362 N N . SER C 1 38 ? 78.564 26.132 67.123 1.00 25.58 38 SER C N 1
ATOM 4363 C CA . SER C 1 38 ? 78.051 26.023 65.732 1.00 25.64 38 SER C CA 1
ATOM 4364 C C . SER C 1 38 ? 76.632 25.447 65.756 1.00 25.59 38 SER C C 1
ATOM 4365 O O . SER C 1 38 ? 76.327 24.644 66.661 1.00 25.06 38 SER C O 1
ATOM 4368 N N . MET C 1 39 ? 75.804 25.856 64.793 1.00 25.97 39 MET C N 1
ATOM 4369 C CA . MET C 1 39 ? 74.427 25.339 64.578 1.00 25.56 39 MET C CA 1
ATOM 4370 C C . MET C 1 39 ? 74.319 24.793 63.149 1.00 26.61 39 MET C C 1
ATOM 4371 O O . MET C 1 39 ? 73.200 24.778 62.605 1.00 27.23 39 MET C O 1
ATOM 4376 N N . ARG C 1 40 ? 75.446 24.359 62.573 1.00 28.25 40 ARG C N 1
ATOM 4377 C CA . ARG C 1 40 ? 75.524 23.787 61.201 1.00 29.74 40 ARG C CA 1
ATOM 4378 C C . ARG C 1 40 ? 74.658 22.525 61.135 1.00 29.73 40 ARG C C 1
ATOM 4379 O O . ARG C 1 40 ? 74.891 21.611 61.945 1.00 30.90 40 ARG C O 1
ATOM 4387 N N . GLY C 1 41 ? 73.687 22.498 60.218 1.00 29.65 41 GLY C N 1
ATOM 4388 C CA . GLY C 1 41 ? 72.793 21.346 59.986 1.00 30.12 41 GLY C CA 1
ATOM 4389 C C . GLY C 1 41 ? 71.605 21.333 60.934 1.00 29.61 41 GLY C C 1
ATOM 4390 O O . GLY C 1 41 ? 70.807 20.381 60.850 1.00 31.39 41 GLY C O 1
ATOM 4391 N N . ARG C 1 42 ? 71.485 22.342 61.803 1.00 28.47 42 ARG C N 1
ATOM 4392 C CA . ARG C 1 42 ? 70.360 22.486 62.764 1.00 27.57 42 ARG C CA 1
ATOM 4393 C C . ARG C 1 42 ? 69.211 23.226 62.071 1.00 26.28 42 ARG C C 1
ATOM 4394 O O . ARG C 1 42 ? 69.483 24.036 61.161 1.00 25.83 42 ARG C O 1
ATOM 4402 N N . LYS C 1 43 ? 67.976 22.939 62.487 1.00 25.31 43 LYS C N 1
ATOM 4403 C CA . LYS C 1 43 ? 66.741 23.622 62.022 1.00 24.77 43 LYS C CA 1
ATOM 4404 C C . LYS C 1 43 ? 65.835 23.846 63.233 1.00 22.60 43 LYS C C 1
ATOM 4405 O O . LYS C 1 43 ? 65.797 22.966 64.110 1.00 23.06 43 LYS C O 1
ATOM 4411 N N . GLY C 1 44 ? 65.142 24.981 63.273 1.00 21.08 44 GLY C N 1
ATOM 4412 C CA . GLY C 1 44 ? 64.245 25.347 64.383 1.00 20.12 44 GLY C CA 1
ATOM 4413 C C . GLY C 1 44 ? 63.438 26.583 64.054 1.00 19.66 44 GLY C C 1
ATOM 4414 O O . GLY C 1 44 ? 63.463 27.007 62.881 1.00 19.80 44 GLY C O 1
ATOM 4415 N N . PHE C 1 45 ? 62.755 27.145 65.052 1.00 18.41 45 PHE C N 1
ATOM 4416 C CA . PHE C 1 45 ? 61.872 28.327 64.889 1.00 18.37 45 PHE C CA 1
ATOM 4417 C C . PHE C 1 45 ? 61.956 29.232 66.123 1.00 17.84 45 PHE C C 1
ATOM 4418 O O . PHE C 1 45 ? 62.420 28.793 67.194 1.00 17.51 45 PHE C O 1
ATOM 4426 N N . VAL C 1 46 ? 61.531 30.482 65.941 1.00 17.65 46 VAL C N 1
ATOM 4427 C CA . VAL C 1 46 ? 61.547 31.565 66.965 1.00 17.68 46 VAL C CA 1
ATOM 4428 C C . VAL C 1 46 ? 60.180 32.255 66.935 1.00 17.81 46 VAL C C 1
ATOM 4429 O O . VAL C 1 46 ? 59.849 32.844 65.890 1.00 18.18 46 VAL C O 1
ATOM 4433 N N . THR C 1 47 ? 59.410 32.172 68.022 1.00 17.52 47 THR C N 1
ATOM 4434 C CA . THR C 1 47 ? 58.109 32.880 68.168 1.00 18.00 47 THR C CA 1
ATOM 4435 C C . THR C 1 47 ? 58.395 34.310 68.634 1.00 18.48 47 THR C C 1
ATOM 4436 O O . THR C 1 47 ? 59.451 34.526 69.264 1.00 19.07 47 THR C O 1
ATOM 4440 N N . GLY C 1 48 ? 57.501 35.249 68.318 1.00 18.83 48 GLY C N 1
ATOM 4441 C CA . GLY C 1 48 ? 57.711 36.691 68.550 1.00 19.25 48 GLY C CA 1
ATOM 4442 C C . GLY C 1 48 ? 58.887 37.230 67.745 1.00 19.31 48 GLY C C 1
ATOM 4443 O O . GLY C 1 48 ? 59.571 38.145 68.242 1.00 19.06 48 GLY C O 1
ATOM 4444 N N . ALA C 1 49 ? 59.090 36.707 66.530 1.00 19.49 49 ALA C N 1
ATOM 4445 C CA . ALA C 1 49 ? 60.285 36.930 65.679 1.00 19.96 49 ALA C CA 1
ATOM 4446 C C . ALA C 1 49 ? 60.281 38.335 65.064 1.00 20.41 49 ALA C C 1
ATOM 4447 O O . ALA C 1 49 ? 61.330 38.729 64.533 1.00 21.36 49 ALA C O 1
ATOM 4449 N N . ALA C 1 50 ? 59.151 39.048 65.097 1.00 20.76 50 ALA C N 1
ATOM 4450 C CA . ALA C 1 50 ? 59.039 40.455 64.642 1.00 21.12 50 ALA C CA 1
ATOM 4451 C C . ALA C 1 50 ? 59.727 41.375 65.656 1.00 21.02 50 ALA C C 1
ATOM 4452 O O . ALA C 1 50 ? 60.287 42.407 65.231 1.00 20.92 50 ALA C O 1
ATOM 4454 N N . GLY C 1 51 ? 59.684 41.002 66.942 1.00 20.86 51 GLY C N 1
ATOM 4455 C CA . GLY C 1 51 ? 60.253 41.765 68.069 1.00 20.60 51 GLY C CA 1
ATOM 4456 C C . GLY C 1 51 ? 61.773 41.722 68.097 1.00 20.49 51 GLY C C 1
ATOM 4457 O O . GLY C 1 51 ? 62.364 40.923 67.346 1.00 20.04 51 GLY C O 1
ATOM 4458 N N . GLY C 1 52 ? 62.380 42.546 68.958 1.00 20.74 52 GLY C N 1
ATOM 4459 C CA . GLY C 1 52 ? 63.841 42.713 69.085 1.00 20.50 52 GLY C CA 1
ATOM 4460 C C . GLY C 1 52 ? 64.549 41.414 69.432 1.00 20.03 52 GLY C C 1
ATOM 4461 O O . GLY C 1 52 ? 65.461 41.025 68.672 1.00 20.76 52 GLY C O 1
ATOM 4462 N N . LEU C 1 53 ? 64.154 40.765 70.534 1.00 18.80 53 LEU C N 1
ATOM 4463 C CA . LEU C 1 53 ? 64.796 39.515 71.029 1.00 18.11 53 LEU C CA 1
ATOM 4464 C C . LEU C 1 53 ? 64.658 38.424 69.961 1.00 17.88 53 LEU C C 1
ATOM 4465 O O . LEU C 1 53 ? 65.671 37.763 69.662 1.00 17.51 53 LEU C O 1
ATOM 4470 N N . GLY C 1 54 ? 63.449 38.256 69.415 1.00 17.56 54 GLY C N 1
ATOM 4471 C CA . GLY C 1 54 ? 63.105 37.213 68.430 1.00 17.61 54 GLY C CA 1
ATOM 4472 C C . GLY C 1 54 ? 63.974 37.279 67.184 1.00 17.91 54 GLY C C 1
ATOM 4473 O O . GLY C 1 54 ? 64.646 36.272 66.883 1.00 17.50 54 GLY C O 1
ATOM 4474 N N . ARG C 1 55 ? 63.970 38.418 66.481 1.00 18.41 55 ARG C N 1
ATOM 4475 C CA . ARG C 1 55 ? 64.647 38.574 65.164 1.00 19.26 55 ARG C CA 1
ATOM 4476 C C . ARG C 1 55 ? 66.170 38.495 65.344 1.00 19.76 55 ARG C C 1
ATOM 4477 O O . ARG C 1 55 ? 66.836 37.978 64.430 1.00 21.16 55 ARG C O 1
ATOM 4485 N N . ASN C 1 56 ? 66.699 38.968 66.476 1.00 19.68 56 ASN C N 1
ATOM 4486 C CA . ASN C 1 56 ? 68.160 38.962 66.768 1.00 19.71 56 ASN C CA 1
ATOM 4487 C C . ASN C 1 56 ? 68.612 37.546 67.155 1.00 19.53 56 ASN C C 1
ATOM 4488 O O . ASN C 1 56 ? 69.743 37.175 66.788 1.00 19.35 56 ASN C O 1
ATOM 4493 N N . ALA C 1 57 ? 67.769 36.781 67.854 1.00 19.89 57 ALA C N 1
ATOM 4494 C CA . ALA C 1 57 ? 68.013 35.357 68.188 1.00 20.50 57 ALA C CA 1
ATOM 4495 C C . ALA C 1 57 ? 68.086 34.534 66.893 1.00 20.94 57 ALA C C 1
ATOM 4496 O O . ALA C 1 57 ? 69.056 33.764 66.727 1.00 21.90 57 ALA C O 1
ATOM 4498 N N . ALA C 1 58 ? 67.100 34.703 66.006 1.00 20.56 58 ALA C N 1
ATOM 4499 C CA . ALA C 1 58 ? 67.028 34.048 64.679 1.00 20.23 58 ALA C CA 1
ATOM 4500 C C . ALA C 1 58 ? 68.297 34.364 63.877 1.00 19.93 58 ALA C C 1
ATOM 4501 O O . ALA C 1 58 ? 68.906 33.424 63.332 1.00 19.28 58 ALA C O 1
ATOM 4503 N N . ALA C 1 59 ? 68.678 35.645 63.823 1.00 19.96 59 ALA C N 1
ATOM 4504 C CA . ALA C 1 59 ? 69.847 36.160 63.072 1.00 20.34 59 ALA C CA 1
ATOM 4505 C C . ALA C 1 59 ? 71.129 35.508 63.599 1.00 20.32 59 ALA C C 1
ATOM 4506 O O . ALA C 1 59 ? 71.999 35.167 62.777 1.00 20.86 59 ALA C O 1
ATOM 4508 N N . ALA C 1 60 ? 71.229 35.339 64.922 1.00 20.08 60 ALA C N 1
ATOM 4509 C CA . ALA C 1 60 ? 72.377 34.707 65.615 1.00 19.96 60 ALA C CA 1
ATOM 4510 C C . ALA C 1 60 ? 72.462 33.224 65.235 1.00 19.83 60 ALA C C 1
ATOM 4511 O O . ALA C 1 60 ? 73.559 32.775 64.854 1.00 20.25 60 ALA C O 1
ATOM 4513 N N . LEU C 1 61 ? 71.343 32.501 65.336 1.00 19.48 61 LEU C N 1
ATOM 4514 C CA . LEU C 1 61 ? 71.260 31.042 65.054 1.00 19.76 61 LEU C CA 1
ATOM 4515 C C . LEU C 1 61 ? 71.543 30.789 63.569 1.00 20.26 61 LEU C C 1
ATOM 4516 O O . LEU C 1 61 ? 72.222 29.793 63.264 1.00 20.58 61 LEU C O 1
ATOM 4521 N N . ALA C 1 62 ? 71.039 31.660 62.690 1.00 20.97 62 ALA C N 1
ATOM 4522 C CA . ALA C 1 62 ? 71.261 31.614 61.225 1.00 21.75 62 ALA C CA 1
ATOM 4523 C C . ALA C 1 62 ? 72.753 31.800 60.930 1.00 22.00 62 ALA C C 1
ATOM 4524 O O . ALA C 1 62 ? 73.311 30.994 60.165 1.00 21.90 62 ALA C O 1
ATOM 4526 N N . GLN C 1 63 ? 73.374 32.816 61.536 1.00 22.65 63 GLN C N 1
ATOM 4527 C CA . GLN C 1 63 ? 74.817 33.127 61.362 1.00 23.41 63 GLN C CA 1
ATOM 4528 C C . GLN C 1 63 ? 75.655 31.965 61.909 1.00 23.44 63 GLN C C 1
ATOM 4529 O O . GLN C 1 63 ? 76.730 31.696 61.338 1.00 22.74 63 GLN C O 1
ATOM 4535 N N . ALA C 1 64 ? 75.170 31.300 62.964 1.00 24.15 64 ALA C N 1
ATOM 4536 C CA . ALA C 1 64 ? 75.778 30.088 63.565 1.00 24.52 64 ALA C CA 1
ATOM 4537 C C . ALA C 1 64 ? 75.633 28.897 62.607 1.00 25.40 64 ALA C C 1
ATOM 4538 O O . ALA C 1 64 ? 76.378 27.913 62.787 1.00 26.34 64 ALA C O 1
ATOM 4540 N N . GLY C 1 65 ? 74.700 28.979 61.648 1.00 25.41 65 GLY C N 1
ATOM 4541 C CA . GLY C 1 65 ? 74.606 28.070 60.488 1.00 25.77 65 GLY C CA 1
ATOM 4542 C C . GLY C 1 65 ? 73.310 27.273 60.438 1.00 26.09 65 GLY C C 1
ATOM 4543 O O . GLY C 1 65 ? 73.254 26.320 59.638 1.00 27.30 65 GLY C O 1
ATOM 4544 N N . ALA C 1 66 ? 72.297 27.643 61.229 1.00 26.00 66 ALA C N 1
ATOM 4545 C CA . ALA C 1 66 ? 70.996 26.937 61.313 1.00 26.01 66 ALA C CA 1
ATOM 4546 C C . ALA C 1 66 ? 70.017 27.490 60.271 1.00 26.18 66 ALA C C 1
ATOM 4547 O O . ALA C 1 66 ? 70.158 28.666 59.878 1.00 26.48 66 ALA C O 1
ATOM 4549 N N . ASP C 1 67 ? 69.064 26.655 59.844 1.00 26.63 67 ASP C N 1
ATOM 4550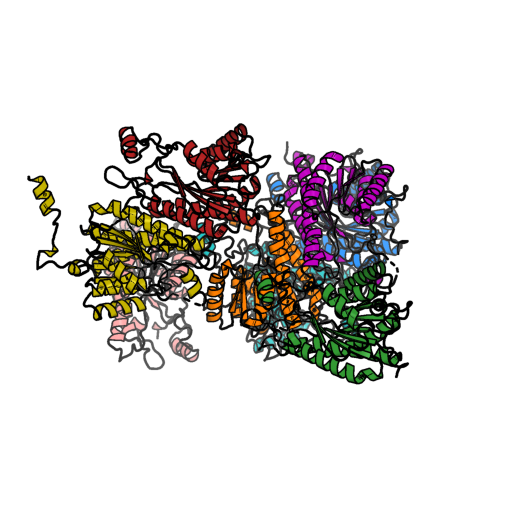 C CA . ASP C 1 67 ? 67.807 27.078 59.173 1.00 26.43 67 ASP C CA 1
ATOM 4551 C C . ASP C 1 67 ? 66.838 27.521 60.270 1.00 25.00 67 ASP C C 1
ATOM 4552 O O . ASP C 1 67 ? 66.765 26.823 61.298 1.00 24.82 67 ASP C O 1
ATOM 4557 N N . VAL C 1 68 ? 66.144 28.644 60.069 1.00 24.26 68 VAL C N 1
ATOM 4558 C CA . VAL C 1 68 ? 65.276 29.274 61.107 1.00 23.86 68 VAL C CA 1
ATOM 4559 C C . VAL C 1 68 ? 63.935 29.656 60.475 1.00 23.72 68 VAL C C 1
ATOM 4560 O O . VAL C 1 68 ? 63.931 30.148 59.332 1.00 23.79 68 VAL C O 1
ATOM 4564 N N . ALA C 1 69 ? 62.843 29.425 61.208 1.00 22.87 69 ALA C N 1
ATOM 4565 C CA . ALA C 1 69 ? 61.479 29.889 60.874 1.00 22.72 69 ALA C CA 1
ATOM 4566 C C . ALA C 1 69 ? 61.125 31.070 61.782 1.00 22.44 69 ALA C C 1
ATOM 4567 O O . ALA C 1 69 ? 61.064 30.880 63.014 1.00 22.00 69 ALA C O 1
ATOM 4569 N N . LEU C 1 70 ? 60.934 32.249 61.187 1.00 22.59 70 LEU C N 1
ATOM 4570 C CA . LEU C 1 70 ? 60.439 33.468 61.878 1.00 22.63 70 LEU C CA 1
ATOM 4571 C C . LEU C 1 70 ? 58.923 33.330 62.053 1.00 22.94 70 LEU C C 1
ATOM 4572 O O . LEU C 1 70 ? 58.220 33.222 61.027 1.00 22.78 70 LEU C O 1
ATOM 4577 N N . VAL C 1 71 ? 58.452 33.303 63.303 1.00 22.94 71 VAL C N 1
ATOM 4578 C CA . VAL C 1 71 ? 57.016 33.114 63.667 1.00 22.94 71 VAL C CA 1
ATOM 4579 C C . VAL C 1 71 ? 56.541 34.328 64.474 1.00 23.05 71 VAL C C 1
ATOM 4580 O O . VAL C 1 71 ? 57.230 34.705 65.442 1.00 23.37 71 VAL C O 1
ATOM 4584 N N . ASP C 1 72 ? 55.405 34.913 64.082 1.00 23.46 72 ASP C N 1
ATOM 4585 C CA . ASP C 1 72 ? 54.754 36.049 64.790 1.00 23.68 72 ASP C CA 1
ATOM 4586 C C . ASP C 1 72 ? 53.310 36.180 64.290 1.00 24.16 72 ASP C C 1
ATOM 4587 O O . ASP C 1 72 ? 52.893 35.340 63.466 1.00 24.96 72 ASP C O 1
ATOM 4592 N N . LEU C 1 73 ? 52.581 37.191 64.772 1.00 24.08 73 LEU C N 1
ATOM 4593 C CA . LEU C 1 73 ? 51.154 37.442 64.430 1.00 24.45 73 LEU C CA 1
ATOM 4594 C C . LEU C 1 73 ? 50.995 37.556 62.915 1.00 25.36 73 LEU C C 1
ATOM 4595 O O . LEU C 1 73 ? 51.901 38.028 62.228 1.00 25.81 73 LEU C O 1
ATOM 4600 N N . PRO C 1 74 ? 49.841 37.123 62.351 1.00 26.13 74 PRO C N 1
ATOM 4601 C CA . PRO C 1 74 ? 49.539 37.332 60.933 1.00 26.34 74 PRO C CA 1
ATOM 4602 C C . PRO C 1 74 ? 49.763 38.778 60.461 1.00 26.57 74 PRO C C 1
ATOM 4603 O O . PRO C 1 74 ? 50.184 38.960 59.334 1.00 27.50 74 PRO C O 1
ATOM 4607 N N . SER C 1 75 ? 49.501 39.754 61.338 1.00 25.86 75 SER C N 1
ATOM 4608 C CA . SER C 1 75 ? 49.626 41.213 61.073 1.00 26.23 75 SER C CA 1
ATOM 4609 C C . SER C 1 75 ? 51.085 41.606 60.796 1.00 26.85 75 SER C C 1
ATOM 4610 O O . SER C 1 75 ? 51.300 42.759 60.370 1.00 27.25 75 SER C O 1
ATOM 4613 N N . GLN C 1 76 ? 52.043 40.700 61.032 1.00 26.42 76 GLN C N 1
ATOM 4614 C CA . GLN C 1 76 ? 53.503 40.955 60.891 1.00 26.32 76 GLN C CA 1
ATOM 4615 C C . GLN C 1 76 ? 54.076 40.224 59.668 1.00 26.49 76 GLN C C 1
ATOM 4616 O O . GLN C 1 76 ? 55.311 40.255 59.506 1.00 24.59 76 GLN C O 1
ATOM 4622 N N . GLU C 1 77 ? 53.225 39.624 58.825 1.00 27.51 77 GLU C N 1
ATOM 4623 C CA . GLU C 1 77 ? 53.641 38.743 57.696 1.00 28.44 77 GLU C CA 1
ATOM 4624 C C . GLU C 1 77 ? 54.662 39.457 56.796 1.00 27.73 77 GLU C C 1
ATOM 4625 O O . GLU C 1 77 ? 55.664 38.814 56.425 1.00 27.29 77 GLU C O 1
ATOM 4631 N N . ASP C 1 78 ? 54.411 40.724 56.448 1.00 27.78 78 ASP C N 1
ATOM 4632 C CA . ASP C 1 78 ? 55.237 41.510 55.489 1.00 28.66 78 ASP C CA 1
ATOM 4633 C C . ASP C 1 78 ? 56.629 41.764 56.082 1.00 27.50 78 ASP C C 1
ATOM 4634 O O . ASP C 1 78 ? 57.623 41.567 55.357 1.00 26.23 78 ASP C O 1
ATOM 4639 N N . LYS C 1 79 ? 56.697 42.181 57.349 1.00 27.34 79 LYS C N 1
ATOM 4640 C CA . LYS C 1 79 ? 57.973 42.430 58.073 1.00 27.57 79 LYS C CA 1
ATOM 4641 C C . LYS C 1 79 ? 58.764 41.120 58.208 1.00 26.60 79 LYS C C 1
ATOM 4642 O O . LYS C 1 79 ? 60.000 41.170 58.049 1.00 26.30 79 LYS C O 1
ATOM 4648 N N . LEU C 1 80 ? 58.086 40.004 58.500 1.00 25.72 80 LEU C N 1
ATOM 4649 C CA . LEU C 1 80 ? 58.711 38.664 58.693 1.00 25.70 80 LEU C CA 1
ATOM 4650 C C . LEU C 1 80 ? 59.344 38.194 57.379 1.00 25.89 80 LEU C C 1
ATOM 4651 O O . LEU C 1 80 ? 60.503 37.741 57.409 1.00 24.50 80 LEU C O 1
ATOM 4656 N N . THR C 1 81 ? 58.598 38.285 56.276 1.00 26.00 81 THR C N 1
ATOM 4657 C CA . THR C 1 81 ? 59.056 37.906 54.914 1.00 27.10 81 THR C CA 1
ATOM 4658 C C . THR C 1 81 ? 60.284 38.748 54.553 1.00 27.89 81 THR C C 1
ATOM 4659 O O . THR C 1 81 ? 61.257 38.177 54.032 1.00 28.76 81 THR C O 1
ATOM 4663 N N . GLU C 1 82 ? 60.234 40.051 54.844 1.00 29.21 82 GLU C N 1
ATOM 4664 C CA . GLU C 1 82 ? 61.337 41.019 54.595 1.00 31.43 82 GLU C CA 1
ATOM 4665 C C . GLU C 1 82 ? 62.595 40.574 55.356 1.00 29.93 82 GLU C C 1
ATOM 4666 O O . GLU C 1 82 ? 63.671 40.513 54.731 1.00 30.80 82 GLU C O 1
ATOM 4672 N N . LEU C 1 83 ? 62.455 40.275 56.652 1.00 28.09 83 LEU C N 1
ATOM 4673 C CA . LEU C 1 83 ? 63.563 39.838 57.545 1.00 28.04 83 LEU C CA 1
ATOM 4674 C C . LEU C 1 83 ? 64.110 38.484 57.075 1.00 28.19 83 LEU C C 1
ATOM 4675 O O . LEU C 1 83 ? 65.348 38.349 56.972 1.00 26.29 83 LEU C O 1
ATOM 4680 N N . ALA C 1 84 ? 63.219 37.525 56.809 1.00 28.27 84 ALA C N 1
ATOM 4681 C CA . ALA C 1 84 ? 63.556 36.146 56.382 1.00 28.62 84 ALA C CA 1
ATOM 4682 C C . ALA C 1 84 ? 64.402 36.198 55.103 1.00 30.10 84 ALA C C 1
ATOM 4683 O O . ALA C 1 84 ? 65.420 35.480 55.033 1.00 31.46 84 ALA C O 1
ATOM 4685 N N . LYS C 1 85 ? 63.998 37.032 54.141 1.00 31.15 85 LYS C N 1
ATOM 4686 C CA . LYS C 1 85 ? 64.735 37.294 52.874 1.00 33.30 85 LYS C CA 1
ATOM 4687 C C . LYS C 1 85 ? 66.123 37.857 53.208 1.00 32.46 85 LYS C C 1
ATOM 4688 O O . LYS C 1 85 ? 67.123 37.341 52.665 1.00 33.00 85 LYS C O 1
ATOM 4694 N N . ASP C 1 86 ? 66.164 38.871 54.080 1.00 31.60 86 ASP C N 1
ATOM 4695 C CA . ASP C 1 86 ? 67.386 39.610 54.501 1.00 30.48 86 ASP C CA 1
ATOM 4696 C C . ASP C 1 86 ? 68.387 38.625 55.116 1.00 29.69 86 ASP C C 1
ATOM 4697 O O . ASP C 1 86 ? 69.550 38.610 54.669 1.00 28.42 86 ASP C O 1
ATOM 4702 N N . MET C 1 87 ? 67.938 37.829 56.093 1.00 28.85 87 MET C N 1
ATOM 4703 C CA . MET C 1 87 ? 68.786 36.876 56.860 1.00 29.49 87 MET C CA 1
ATOM 4704 C C . MET C 1 87 ? 69.312 35.771 55.932 1.00 30.37 87 MET C C 1
ATOM 4705 O O . MET C 1 87 ? 70.509 35.441 56.039 1.00 31.96 87 MET C O 1
ATOM 4710 N N . SER C 1 88 ? 68.458 35.225 55.059 1.00 30.65 88 SER C N 1
ATOM 4711 C CA . SER C 1 88 ? 68.813 34.173 54.068 1.00 31.15 88 SER C CA 1
ATOM 4712 C C . SER C 1 88 ? 69.979 34.651 53.195 1.00 31.92 88 SER C C 1
ATOM 4713 O O . SER C 1 88 ? 70.933 33.871 53.001 1.00 30.96 88 SER C O 1
ATOM 4716 N N . GLU C 1 89 ? 69.897 35.892 52.702 1.00 33.59 89 GLU C N 1
ATOM 4717 C CA . GLU C 1 89 ? 70.906 36.526 51.809 1.00 35.31 89 GLU C CA 1
ATOM 4718 C C . GLU C 1 89 ? 72.227 36.739 52.561 1.00 35.18 89 GLU C C 1
ATOM 4719 O O . GLU C 1 89 ? 73.283 36.660 51.909 1.00 38.63 89 GLU C O 1
ATOM 4725 N N . ARG C 1 90 ? 72.172 36.999 53.871 1.00 32.99 90 ARG C N 1
ATOM 4726 C CA . ARG C 1 90 ? 73.353 37.377 54.696 1.00 31.76 90 ARG C CA 1
ATOM 4727 C C . ARG C 1 90 ? 74.099 36.128 55.178 1.00 30.72 90 ARG C C 1
ATOM 4728 O O . ARG C 1 90 ? 75.340 36.111 55.059 1.00 30.04 90 ARG C O 1
ATOM 4736 N N . PHE C 1 91 ? 73.378 35.137 55.711 1.00 29.45 91 PHE C N 1
ATOM 4737 C CA . PHE C 1 91 ? 73.948 33.980 56.456 1.00 28.87 91 PHE C CA 1
ATOM 4738 C C . PHE C 1 91 ? 73.921 32.703 55.602 1.00 29.25 91 PHE C C 1
ATOM 4739 O O . PHE C 1 91 ? 74.489 31.691 56.052 1.00 28.60 91 PHE C O 1
ATOM 4747 N N . GLY C 1 92 ? 73.300 32.750 54.417 1.00 29.63 92 GLY C N 1
ATOM 4748 C CA . GLY C 1 92 ? 73.292 31.651 53.429 1.00 30.43 92 GLY C CA 1
ATOM 4749 C C . GLY C 1 92 ? 72.655 30.380 53.971 1.00 30.03 92 GLY C C 1
ATOM 4750 O O . GLY C 1 92 ? 73.198 29.289 53.705 1.00 31.79 92 GLY C O 1
ATOM 4751 N N . THR C 1 93 ? 71.543 30.511 54.701 1.00 28.97 93 THR C N 1
ATOM 4752 C CA . THR C 1 93 ? 70.741 29.386 55.253 1.00 27.99 93 THR C CA 1
ATOM 4753 C C . THR C 1 93 ? 69.264 29.626 54.932 1.00 27.08 93 THR C C 1
ATOM 4754 O O . THR C 1 93 ? 68.906 30.782 54.637 1.00 27.44 93 THR C O 1
ATOM 4758 N N . ASN C 1 94 ? 68.447 28.572 54.989 1.00 26.48 94 ASN C N 1
ATOM 4759 C CA . ASN C 1 94 ? 66.987 28.64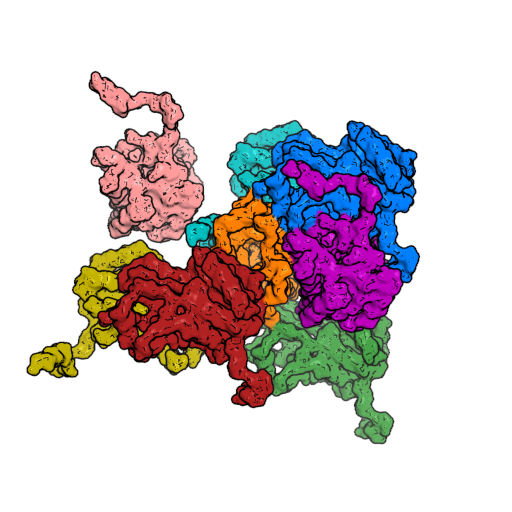6 54.727 1.00 26.06 94 ASN C CA 1
ATOM 4760 C C . ASN C 1 94 ? 66.299 29.302 55.929 1.00 24.85 94 ASN C C 1
ATOM 4761 O O . ASN C 1 94 ? 65.962 28.577 56.883 1.00 24.35 94 ASN C O 1
ATOM 4766 N N . VAL C 1 95 ? 66.115 30.625 55.878 1.00 24.59 95 VAL C N 1
ATOM 4767 C CA . VAL C 1 95 ? 65.312 31.409 56.863 1.00 24.39 95 VAL C CA 1
ATOM 4768 C C . VAL C 1 95 ? 63.995 31.811 56.192 1.00 24.52 95 VAL C C 1
ATOM 4769 O O . VAL C 1 95 ? 64.050 32.485 55.149 1.00 23.98 95 VAL C O 1
ATOM 4773 N N . ILE C 1 96 ? 62.864 31.418 56.787 1.00 24.47 96 ILE C N 1
ATOM 4774 C CA . ILE C 1 96 ? 61.495 31.558 56.204 1.00 24.42 96 ILE C CA 1
ATOM 4775 C C . ILE C 1 96 ? 60.581 32.257 57.218 1.00 23.87 96 ILE C C 1
ATOM 4776 O O . ILE C 1 96 ? 60.892 32.222 58.423 1.00 23.26 96 ILE C O 1
ATOM 4781 N N . ALA C 1 97 ? 59.491 32.857 56.730 1.00 24.40 97 ALA C N 1
ATOM 4782 C CA . ALA C 1 97 ? 58.432 33.507 57.536 1.00 24.54 97 ALA C CA 1
ATOM 4783 C C . ALA C 1 97 ? 57.206 32.590 57.594 1.00 24.86 97 ALA C C 1
ATOM 4784 O O . ALA C 1 97 ? 56.705 32.208 56.521 1.00 25.08 97 ALA C O 1
ATOM 4786 N N . LEU C 1 98 ? 56.758 32.241 58.802 1.00 24.92 98 LEU C N 1
ATOM 4787 C CA . LEU C 1 98 ? 55.509 31.473 59.052 1.00 25.53 98 LEU C CA 1
ATOM 4788 C C . LEU C 1 98 ? 54.697 32.207 60.121 1.00 26.68 98 LEU C C 1
ATOM 4789 O O . LEU C 1 98 ? 55.168 32.272 61.269 1.00 27.98 98 LEU C O 1
ATOM 4794 N N . THR C 1 99 ? 53.531 32.743 59.754 1.00 27.06 99 THR C N 1
ATOM 4795 C CA . THR C 1 99 ? 52.645 33.503 60.673 1.00 26.44 99 THR C CA 1
ATOM 4796 C C . THR C 1 99 ? 51.900 32.510 61.567 1.00 25.24 99 THR C C 1
ATOM 4797 O O . THR C 1 99 ? 51.653 31.380 61.115 1.00 24.69 99 THR C O 1
ATOM 4801 N N . CYS C 1 100 ? 51.579 32.924 62.792 1.00 24.24 100 CYS C N 1
ATOM 4802 C CA . CYS C 1 100 ? 50.772 32.149 63.769 1.00 24.25 100 CYS C CA 1
ATOM 4803 C C . CYS C 1 100 ? 50.378 33.053 64.939 1.00 24.11 100 CYS C C 1
ATOM 4804 O O . CYS C 1 100 ? 51.249 33.786 65.446 1.00 23.51 100 CYS C O 1
ATOM 4807 N N . ASP C 1 101 ? 49.099 33.012 65.314 1.00 24.51 101 ASP C N 1
ATOM 4808 C CA . ASP C 1 101 ? 48.572 33.530 66.602 1.00 24.15 101 ASP C CA 1
ATOM 4809 C C . ASP C 1 101 ? 48.579 32.362 67.595 1.00 24.09 101 ASP C C 1
ATOM 4810 O O . ASP C 1 101 ? 47.853 31.378 67.347 1.00 25.90 101 ASP C O 1
ATOM 4815 N N . VAL C 1 102 ? 49.374 32.464 68.665 1.00 23.07 102 VAL C N 1
ATOM 4816 C CA . VAL C 1 102 ? 49.604 31.367 69.655 1.00 22.13 102 VAL C CA 1
ATOM 4817 C C . VAL C 1 102 ? 48.335 31.159 70.494 1.00 20.59 102 VAL C C 1
ATOM 4818 O O . VAL C 1 102 ? 48.228 30.099 71.134 1.00 19.93 102 VAL C O 1
ATOM 4822 N N . THR C 1 103 ? 47.414 32.128 70.490 1.00 20.27 103 THR C N 1
ATOM 4823 C CA . THR C 1 103 ? 46.091 32.046 71.165 1.00 19.92 103 THR C CA 1
ATOM 4824 C C . THR C 1 103 ? 45.124 31.209 70.315 1.00 20.16 103 THR C C 1
ATOM 4825 O O . THR C 1 103 ? 44.102 30.762 70.871 1.00 20.37 103 THR C O 1
ATOM 4829 N N . ASP C 1 104 ? 45.427 31.019 69.023 1.00 20.24 104 ASP C N 1
ATOM 4830 C CA . ASP C 1 104 ? 44.593 30.262 68.051 1.00 21.15 104 ASP C CA 1
ATOM 4831 C C . ASP C 1 104 ? 45.146 28.838 67.907 1.00 20.67 104 ASP C C 1
ATOM 4832 O O . ASP C 1 104 ? 46.168 28.669 67.215 1.00 20.79 104 ASP C O 1
ATOM 4837 N N . THR C 1 105 ? 44.475 27.857 68.521 1.00 20.41 105 THR C N 1
ATOM 4838 C CA . THR C 1 105 ? 44.855 26.416 68.534 1.00 20.66 105 THR C CA 1
ATOM 4839 C C . THR C 1 105 ? 44.897 25.859 67.102 1.00 21.06 105 THR C C 1
ATOM 4840 O O . THR C 1 105 ? 45.758 24.996 66.827 1.00 20.91 105 THR C O 1
ATOM 4844 N N . VAL C 1 106 ? 43.998 26.324 66.230 1.00 21.67 106 VAL C N 1
ATOM 4845 C CA . VAL C 1 106 ? 43.892 25.872 64.809 1.00 22.04 106 VAL C CA 1
ATOM 4846 C C . VAL C 1 106 ? 45.136 26.343 64.045 1.00 21.77 106 VAL C C 1
ATOM 4847 O O . VAL C 1 106 ? 45.641 25.566 63.217 1.00 22.70 106 VAL C O 1
ATOM 4851 N N . GLN C 1 107 ? 45.606 27.564 64.311 1.00 21.31 107 GLN C N 1
ATOM 4852 C CA . GLN C 1 107 ? 46.809 28.151 63.660 1.00 21.86 107 GLN C CA 1
ATOM 4853 C C . GLN C 1 107 ? 48.071 27.445 64.168 1.00 21.68 107 GLN C C 1
ATOM 4854 O O . GLN C 1 107 ? 48.993 27.231 63.356 1.00 22.21 107 GLN C O 1
ATOM 4860 N N . VAL C 1 108 ? 48.117 27.111 65.461 1.00 21.27 108 VAL C N 1
ATOM 4861 C CA . VAL C 1 108 ? 49.260 26.386 66.091 1.00 20.97 108 VAL C CA 1
ATOM 4862 C C . VAL C 1 108 ? 49.358 24.985 65.471 1.00 21.02 108 VAL C C 1
ATOM 4863 O O . VAL C 1 108 ? 50.491 24.559 65.173 1.00 20.09 108 VAL C O 1
ATOM 4867 N N . ALA C 1 109 ? 48.223 24.303 65.281 1.00 21.85 109 ALA C N 1
ATOM 4868 C CA . ALA C 1 109 ? 48.136 22.969 64.637 1.00 22.59 109 ALA C CA 1
ATOM 4869 C C . ALA C 1 109 ? 48.649 23.058 63.193 1.00 23.52 109 ALA C C 1
ATOM 4870 O O . ALA C 1 109 ? 49.350 22.125 62.754 1.00 24.14 109 ALA C O 1
ATOM 4872 N N . GLU C 1 110 ? 48.314 24.142 62.488 1.00 24.49 110 GLU C N 1
ATOM 4873 C CA . GLU C 1 110 ? 48.783 24.418 61.102 1.00 26.10 110 GLU C CA 1
ATOM 4874 C C . GLU C 1 110 ? 50.283 24.741 61.124 1.00 25.25 110 GLU C C 1
ATOM 4875 O O . GLU C 1 110 ? 50.999 24.275 60.216 1.00 26.21 110 GLU C O 1
ATOM 4881 N N . LEU C 1 111 ? 50.740 25.505 62.123 1.00 24.18 111 LEU C N 1
ATOM 4882 C CA . LEU C 1 111 ? 52.169 25.888 62.291 1.00 22.95 111 LEU C CA 1
ATOM 4883 C C . LEU C 1 111 ? 53.029 24.620 62.357 1.00 22.46 111 LEU C C 1
ATOM 4884 O O . LEU C 1 111 ? 54.064 24.584 61.668 1.00 23.30 111 LEU C O 1
ATOM 4889 N N . LYS C 1 112 ? 52.608 23.622 63.142 1.00 21.79 112 LYS C N 1
ATOM 4890 C CA . LYS C 1 112 ? 53.316 22.319 63.279 1.00 21.51 112 LYS C CA 1
ATOM 4891 C C . LYS C 1 112 ? 53.540 21.722 61.886 1.00 22.19 112 LYS C C 1
ATOM 4892 O O . LYS C 1 112 ? 54.689 21.358 61.578 1.00 21.80 112 LYS C O 1
ATOM 4898 N N . THR C 1 113 ? 52.476 21.641 61.083 1.00 22.73 113 THR C N 1
ATOM 4899 C CA . THR C 1 113 ? 52.472 21.066 59.711 1.00 23.77 113 THR C CA 1
ATOM 4900 C C . THR C 1 113 ? 53.486 21.811 58.838 1.00 24.27 113 THR C C 1
ATOM 4901 O O . THR C 1 113 ? 54.351 21.142 58.241 1.00 25.08 113 THR C O 1
ATOM 4905 N N . GLN C 1 114 ? 53.379 23.142 58.782 1.00 24.32 114 GLN C N 1
ATOM 4906 C CA . GLN C 1 114 ? 54.210 24.017 57.912 1.00 25.28 114 GLN C CA 1
ATOM 4907 C C . GLN C 1 114 ? 55.686 23.913 58.322 1.00 25.03 114 GLN C C 1
ATOM 4908 O O . GLN C 1 114 ? 56.539 23.877 57.412 1.00 26.41 114 GLN C O 1
ATOM 4914 N N . LEU C 1 115 ? 55.977 23.866 59.629 1.00 24.33 115 LEU C N 1
ATOM 4915 C CA . LEU C 1 115 ? 57.357 23.711 60.169 1.00 23.84 115 LEU C CA 1
ATOM 4916 C C . LEU C 1 115 ? 57.992 22.452 59.568 1.00 23.96 115 LEU C C 1
ATOM 4917 O O . LEU C 1 115 ? 59.111 22.550 59.038 1.00 24.09 115 LEU C O 1
ATOM 4922 N N . VAL C 1 116 ? 57.284 21.323 59.632 1.00 23.80 116 VAL C N 1
ATOM 4923 C CA . VAL C 1 116 ? 57.748 20.005 59.106 1.00 25.09 116 VAL C CA 1
ATOM 4924 C C . VAL C 1 116 ? 57.878 20.096 57.579 1.00 25.93 116 VAL C C 1
ATOM 4925 O O . VAL C 1 116 ? 58.904 19.634 57.052 1.00 27.44 116 VAL C O 1
ATOM 4929 N N . GLU C 1 117 ? 56.879 20.675 56.903 1.00 27.19 117 GLU C N 1
ATOM 4930 C CA . GLU C 1 117 ? 56.803 20.764 55.417 1.00 28.62 117 GLU C CA 1
ATOM 4931 C C . GLU C 1 117 ? 57.954 21.611 54.863 1.00 29.28 117 GLU C C 1
ATOM 4932 O O . GLU C 1 117 ? 58.546 21.191 53.853 1.00 31.11 117 GLU C O 1
ATOM 4938 N N . GLN C 1 118 ? 58.246 22.757 55.486 1.00 28.53 118 GLN C N 1
ATOM 4939 C CA . GLN C 1 118 ? 59.104 23.829 54.906 1.00 29.13 118 GLN C CA 1
ATOM 4940 C C . GLN C 1 118 ? 60.531 23.763 55.472 1.00 28.57 118 GLN C C 1
ATOM 4941 O O . GLN C 1 118 ? 61.463 24.061 54.700 1.00 28.57 118 GLN C O 1
ATOM 4947 N N . LEU C 1 119 ? 60.707 23.398 56.750 1.00 28.25 119 LEU C N 1
ATOM 4948 C CA . LEU C 1 119 ? 62.048 23.220 57.381 1.00 28.30 119 LEU C CA 1
ATOM 4949 C C . LEU C 1 119 ? 62.526 21.776 57.194 1.00 28.08 119 LEU C C 1
ATOM 4950 O O . LEU C 1 119 ? 63.713 21.591 56.865 1.00 28.65 119 LEU C O 1
ATOM 4955 N N . GLY C 1 120 ? 61.637 20.801 57.409 1.00 27.48 120 GLY C N 1
ATOM 4956 C CA . GLY C 1 120 ? 61.950 19.360 57.362 1.00 26.79 120 GLY C CA 1
ATOM 4957 C C . GLY C 1 120 ? 61.837 18.739 58.741 1.00 26.04 120 GLY C C 1
ATOM 4958 O O . GLY C 1 120 ? 61.186 17.683 58.869 1.00 26.81 120 GLY C O 1
ATOM 4959 N N . THR C 1 121 ? 62.445 19.382 59.739 1.00 24.92 121 THR C N 1
ATOM 4960 C CA . THR C 1 121 ? 62.392 18.977 61.168 1.00 24.81 121 THR C CA 1
ATOM 4961 C C . THR C 1 121 ? 62.632 20.204 62.055 1.00 23.72 121 THR C C 1
ATOM 4962 O O . THR C 1 121 ? 62.910 21.287 61.507 1.00 23.39 121 THR C O 1
ATOM 4966 N N . VAL C 1 122 ? 62.526 20.021 63.373 1.00 23.68 122 VAL C N 1
ATOM 4967 C CA . VAL C 1 122 ? 62.773 21.067 64.407 1.00 23.33 122 VAL C CA 1
ATOM 4968 C C . VAL C 1 122 ? 63.764 20.500 65.429 1.00 23.14 122 VAL C C 1
ATOM 4969 O O . VAL C 1 122 ? 63.394 19.543 66.134 1.00 23.23 122 VAL C O 1
ATOM 4973 N N . ASP C 1 123 ? 64.977 21.063 65.473 1.00 22.60 123 ASP C N 1
ATOM 4974 C CA . ASP C 1 123 ? 66.078 20.678 66.398 1.00 22.55 123 ASP C CA 1
ATOM 4975 C C . ASP C 1 123 ? 66.133 21.644 67.588 1.00 21.96 123 ASP C C 1
ATOM 4976 O O . ASP C 1 123 ? 66.731 21.271 68.611 1.00 22.32 123 ASP C O 1
ATOM 4981 N N . PHE C 1 124 ? 65.574 22.850 67.453 1.00 20.60 124 PHE C N 1
ATOM 4982 C CA . PHE C 1 124 ? 65.505 23.865 68.536 1.00 19.72 124 PHE C CA 1
ATOM 4983 C C . PHE C 1 124 ? 64.241 24.714 68.380 1.00 19.03 124 PHE C C 1
ATOM 4984 O O . PHE C 1 124 ? 63.718 24.831 67.260 1.00 19.36 124 PHE C O 1
ATOM 4992 N N . ALA C 1 125 ? 63.781 25.300 69.485 1.00 18.27 125 ALA C N 1
ATOM 4993 C CA . ALA C 1 125 ? 62.636 26.236 69.539 1.00 18.13 125 ALA C CA 1
ATOM 4994 C C . ALA C 1 125 ? 62.924 27.320 70.580 1.00 17.75 125 ALA C C 1
ATOM 4995 O O . ALA C 1 125 ? 63.288 26.974 71.720 1.00 17.98 125 ALA C O 1
ATOM 4997 N N . PHE C 1 126 ? 62.787 28.584 70.182 1.00 17.85 126 PHE C N 1
ATOM 4998 C CA . PHE C 1 126 ? 62.852 29.760 71.081 1.00 17.43 126 PHE C CA 1
ATOM 4999 C C . PHE C 1 126 ? 61.428 30.302 71.242 1.00 17.24 126 PHE C C 1
ATOM 5000 O O . PHE C 1 126 ? 60.959 31.055 70.366 1.00 17.03 126 PHE C O 1
ATOM 5008 N N . LEU C 1 127 ? 60.754 29.888 72.318 1.00 17.40 127 LEU C N 1
ATOM 5009 C CA . LEU C 1 127 ? 59.364 30.295 72.650 1.00 17.50 127 LEU C CA 1
ATOM 5010 C C . LEU C 1 127 ? 59.438 31.653 73.359 1.00 18.16 127 LEU C C 1
ATOM 5011 O O . LEU C 1 127 ? 59.449 31.688 74.610 1.00 17.90 127 LEU C O 1
ATOM 5016 N N . ASN C 1 128 ? 59.522 32.720 72.558 1.00 18.36 128 ASN C N 1
ATOM 5017 C CA . ASN C 1 128 ? 59.911 34.092 72.974 1.00 18.64 128 ASN C CA 1
ATOM 5018 C C . ASN C 1 128 ? 58.687 35.017 72.942 1.00 19.41 128 ASN C C 1
ATOM 5019 O O . ASN C 1 128 ? 58.738 36.071 73.595 1.00 19.72 128 ASN C O 1
ATOM 5024 N N . ALA C 1 129 ? 57.632 34.650 72.207 1.00 20.42 129 ALA C N 1
ATOM 5025 C CA . ALA C 1 129 ? 56.393 35.452 72.075 1.00 20.88 129 ALA C CA 1
ATOM 5026 C C . ALA C 1 129 ? 55.847 35.762 73.475 1.00 20.90 129 ALA C C 1
ATOM 5027 O O . ALA C 1 129 ? 55.734 34.826 74.291 1.00 21.63 129 ALA C O 1
ATOM 5029 N N . GLY C 1 130 ? 55.552 37.035 73.741 1.00 21.28 130 GLY C N 1
ATOM 5030 C CA . GLY C 1 130 ? 55.018 37.506 75.033 1.00 21.12 130 GLY C CA 1
ATOM 5031 C C . GLY C 1 130 ? 54.435 38.904 74.929 1.00 21.46 130 GLY C C 1
ATOM 5032 O O . GLY C 1 130 ? 54.745 39.614 73.948 1.00 20.83 130 GLY C O 1
ATOM 5033 N N . VAL C 1 131 ? 53.616 39.280 75.911 1.00 21.37 131 VAL C N 1
ATOM 5034 C CA . VAL C 1 131 ? 52.907 40.590 75.962 1.00 22.29 131 VAL C CA 1
ATOM 5035 C C . VAL C 1 131 ? 52.838 41.056 77.420 1.00 23.27 131 VAL C C 1
ATOM 5036 O O . VAL C 1 131 ? 52.878 40.198 78.319 1.00 22.83 131 VAL C O 1
ATOM 5040 N N . ASN C 1 132 ? 52.731 42.369 77.627 1.00 24.59 132 ASN C N 1
ATOM 5041 C CA . ASN C 1 132 ? 52.517 43.011 78.950 1.00 25.46 132 ASN C CA 1
ATOM 5042 C C . ASN C 1 132 ? 51.275 43.904 78.839 1.00 26.12 132 ASN C C 1
ATOM 5043 O O . ASN C 1 132 ? 51.412 45.053 78.383 1.00 28.03 132 ASN C O 1
ATOM 5048 N N . VAL C 1 133 ? 50.106 43.382 79.221 1.00 24.89 133 VAL C N 1
ATOM 5049 C CA . VAL C 1 133 ? 48.788 44.071 79.073 1.00 25.79 133 VAL C CA 1
ATOM 5050 C C . VAL C 1 133 ? 48.737 45.234 80.063 1.00 26.30 133 VAL C C 1
ATOM 5051 O O . VAL C 1 133 ? 48.989 45.045 81.249 1.00 27.71 133 VAL C O 1
ATOM 5055 N N . PRO C 1 134 ? 48.450 46.478 79.611 1.00 26.08 134 PRO C N 1
ATOM 5056 C CA . PRO C 1 134 ? 48.216 47.598 80.526 1.00 25.93 134 PRO C CA 1
ATOM 5057 C C . PRO C 1 134 ? 47.060 47.360 81.514 1.00 25.62 134 PRO C C 1
ATOM 5058 O O . PRO C 1 134 ? 46.134 46.640 81.176 1.00 25.56 134 PRO C O 1
ATOM 5062 N N . GLY C 1 135 ? 47.151 47.972 82.701 1.00 25.18 135 GLY C N 1
ATOM 5063 C CA . GLY C 1 135 ? 46.192 47.818 83.815 1.00 23.92 135 GLY C CA 1
ATOM 5064 C C . GLY C 1 135 ? 46.476 46.576 84.645 1.00 22.93 135 GLY C C 1
ATOM 5065 O O . GLY C 1 135 ? 45.574 46.149 85.395 1.00 21.75 135 GLY C O 1
ATOM 5066 N N . ASP C 1 136 ? 47.690 46.026 84.531 1.00 22.54 136 ASP C N 1
ATOM 5067 C CA . ASP C 1 136 ? 48.094 44.733 85.148 1.00 22.42 136 ASP C CA 1
ATOM 5068 C C . ASP C 1 136 ? 48.660 45.007 86.548 1.00 22.38 136 ASP C C 1
ATOM 5069 O O . ASP C 1 136 ? 49.848 44.705 86.789 1.00 21.60 136 ASP C O 1
ATOM 5074 N N . ASP C 1 137 ? 47.823 45.549 87.437 1.00 22.68 137 ASP C N 1
ATOM 5075 C CA . ASP C 1 137 ? 48.183 45.900 88.836 1.00 23.60 137 ASP C CA 1
ATOM 5076 C C . ASP C 1 137 ? 47.387 44.990 89.781 1.00 23.72 137 ASP C C 1
ATOM 5077 O O . ASP C 1 137 ? 46.923 43.928 89.320 1.00 23.43 137 ASP C O 1
ATOM 5082 N N . GLN C 1 138 ? 47.242 45.382 91.051 1.00 24.54 138 GLN C N 1
ATOM 5083 C CA . GLN C 1 138 ? 46.490 44.616 92.083 1.00 25.00 138 GLN C CA 1
ATOM 5084 C C . GLN C 1 138 ? 45.005 44.535 91.698 1.00 25.24 138 GLN C C 1
ATOM 5085 O O . GLN C 1 138 ? 44.341 43.574 92.133 1.00 26.71 138 GLN C O 1
ATOM 5091 N N . ASP C 1 139 ? 44.507 45.500 90.915 1.00 24.92 139 ASP C N 1
ATOM 5092 C CA . ASP C 1 139 ? 43.083 45.597 90.495 1.00 25.29 139 ASP C CA 1
ATOM 5093 C C . ASP C 1 139 ? 42.913 45.100 89.054 1.00 25.22 139 ASP C C 1
ATOM 5094 O O . ASP C 1 139 ? 41.837 45.361 88.475 1.00 25.12 139 ASP C O 1
ATOM 5099 N N . ALA C 1 140 ? 43.914 44.398 88.507 1.00 25.41 140 ALA C N 1
ATOM 5100 C CA . ALA C 1 140 ? 43.891 43.805 87.147 1.00 24.55 140 ALA C CA 1
ATOM 5101 C C . ALA C 1 140 ? 42.576 43.041 86.957 1.00 24.26 140 ALA C C 1
ATOM 5102 O O . ALA C 1 140 ? 42.276 42.160 87.785 1.00 24.02 140 ALA C O 1
ATOM 5104 N N . THR C 1 141 ? 41.821 43.388 85.912 1.00 24.28 141 THR C N 1
ATOM 5105 C CA . THR C 1 141 ? 40.456 42.868 85.635 1.00 24.36 141 THR C CA 1
ATOM 5106 C C . THR C 1 141 ? 40.541 41.470 85.010 1.00 23.51 141 THR C C 1
ATOM 5107 O O . THR C 1 141 ? 41.648 41.067 84.592 1.00 23.72 141 THR C O 1
ATOM 5111 N N . GLU C 1 142 ? 39.402 40.773 84.952 1.00 23.52 142 GLU C N 1
ATOM 5112 C CA . GLU C 1 142 ? 39.242 39.447 84.296 1.00 23.34 142 GLU C CA 1
ATOM 5113 C C . GLU C 1 142 ? 39.850 39.504 82.890 1.00 23.31 142 GLU C C 1
ATOM 5114 O O . GLU C 1 142 ? 40.523 38.536 82.499 1.00 23.07 142 GLU C O 1
ATOM 5120 N N . GLU C 1 143 ? 39.625 40.614 82.180 1.00 23.61 143 GLU C N 1
ATOM 5121 C CA . GLU C 1 143 ? 40.071 40.842 80.779 1.00 23.74 143 GLU C CA 1
ATOM 5122 C C . GLU C 1 143 ? 41.603 40.912 80.738 1.00 22.31 143 GLU C C 1
ATOM 5123 O O . GLU C 1 143 ? 42.203 40.162 79.941 1.00 21.56 143 GLU C O 1
ATOM 5129 N N . VAL C 1 144 ? 42.206 41.771 81.567 1.00 22.09 144 VAL C N 1
ATOM 5130 C CA . VAL C 1 144 ? 43.686 41.973 81.630 1.00 21.76 144 VAL C CA 1
ATOM 5131 C C . VAL C 1 144 ? 44.336 40.641 82.019 1.00 21.13 144 VAL C C 1
ATOM 5132 O O . VAL C 1 144 ? 45.296 40.228 81.337 1.00 21.05 144 VAL C O 1
ATOM 5136 N N . TRP C 1 145 ? 43.820 40.000 83.070 1.00 20.63 145 TRP C N 1
ATOM 5137 C CA . TRP C 1 145 ? 44.376 38.747 83.643 1.00 20.68 145 TRP C CA 1
ATOM 5138 C C . TRP C 1 145 ? 44.369 37.643 82.579 1.00 20.18 145 TRP C C 1
ATOM 5139 O O . TRP C 1 145 ? 45.462 37.162 82.224 1.00 19.82 145 TRP C O 1
ATOM 5150 N N . THR C 1 146 ? 43.183 37.283 82.080 1.00 19.87 146 THR C N 1
ATOM 5151 C CA . THR C 1 146 ? 42.959 36.131 81.164 1.00 19.66 146 THR C CA 1
ATOM 5152 C C . THR C 1 146 ? 43.709 36.346 79.844 1.00 19.54 146 THR C C 1
ATOM 5153 O O . THR C 1 146 ? 44.281 35.362 79.339 1.00 20.20 146 THR C O 1
ATOM 5157 N N . ARG C 1 147 ? 43.711 37.570 79.308 1.00 19.37 147 ARG C N 1
ATOM 5158 C CA . ARG C 1 147 ? 44.441 37.911 78.056 1.00 20.05 147 ARG C CA 1
ATOM 5159 C C . ARG C 1 147 ? 45.930 37.600 78.245 1.00 19.19 147 ARG C C 1
ATOM 5160 O O . ARG C 1 147 ? 46.520 36.984 77.330 1.00 18.38 147 ARG C O 1
ATOM 5168 N N . THR C 1 148 ? 46.500 38.005 79.388 1.00 18.59 148 THR C N 1
ATOM 5169 C CA . THR C 1 148 ? 47.932 37.807 79.748 1.00 17.98 148 THR C CA 1
ATOM 5170 C C . THR C 1 148 ? 48.233 36.306 79.828 1.00 16.97 148 THR C C 1
ATOM 5171 O O . THR C 1 148 ? 49.231 35.879 79.217 1.00 16.66 148 THR C O 1
ATOM 5175 N N . ILE C 1 149 ? 47.402 35.547 80.553 1.00 16.71 149 ILE C N 1
ATOM 5176 C CA . ILE C 1 149 ? 47.518 34.064 80.703 1.00 16.66 149 ILE C CA 1
ATOM 5177 C C . ILE C 1 149 ? 47.375 33.419 79.318 1.00 16.62 149 ILE C C 1
ATOM 5178 O O . ILE C 1 149 ? 48.251 32.618 78.946 1.00 16.28 149 ILE C O 1
ATOM 5183 N N . ASN C 1 150 ? 46.317 33.770 78.582 1.00 16.74 150 ASN C N 1
ATOM 5184 C CA . ASN C 1 150 ? 45.987 33.183 77.255 1.00 16.89 150 ASN C CA 1
ATOM 5185 C C . ASN C 1 150 ? 47.204 33.287 76.330 1.00 16.33 150 ASN C C 1
ATOM 5186 O O . ASN C 1 150 ? 47.534 32.278 75.687 1.00 16.30 150 ASN C O 1
ATOM 5191 N N . ILE C 1 151 ? 47.850 34.453 76.281 1.00 16.43 151 ILE C N 1
ATOM 5192 C CA . ILE C 1 151 ? 48.980 34.731 75.345 1.00 16.34 151 ILE C CA 1
ATOM 5193 C C . ILE C 1 151 ? 50.271 34.149 75.931 1.00 15.95 151 ILE C C 1
ATOM 5194 O O . ILE C 1 151 ? 50.870 33.280 75.271 1.00 15.65 151 ILE C O 1
ATOM 5199 N N . ASN C 1 152 ? 50.679 34.610 77.117 1.00 15.67 152 ASN C N 1
ATOM 5200 C CA . ASN C 1 152 ? 52.014 34.320 77.709 1.00 15.44 152 ASN C CA 1
ATOM 5201 C C . ASN C 1 152 ? 52.107 32.846 78.120 1.00 15.00 152 ASN C C 1
ATOM 5202 O O . ASN C 1 152 ? 53.122 32.215 77.779 1.00 15.32 152 ASN C O 1
ATOM 5207 N N . LEU C 1 153 ? 51.109 32.327 78.841 1.00 14.72 153 LEU C N 1
ATOM 5208 C CA . LEU C 1 153 ? 51.173 30.975 79.462 1.00 14.66 153 LEU C CA 1
ATOM 5209 C C . LEU C 1 153 ? 50.692 29.916 78.463 1.00 14.44 153 LEU C C 1
ATOM 5210 O O . LEU C 1 153 ? 51.517 29.070 78.063 1.00 14.40 153 LEU C O 1
ATOM 5215 N N . ASN C 1 154 ? 49.411 29.960 78.084 1.00 14.69 154 ASN C N 1
ATOM 5216 C CA . ASN C 1 154 ? 48.758 28.943 77.215 1.00 14.71 154 ASN C CA 1
ATOM 5217 C C . ASN C 1 154 ? 49.432 28.949 75.838 1.00 14.64 154 ASN C C 1
ATOM 5218 O O . ASN C 1 154 ? 49.719 27.855 75.320 1.00 14.70 154 ASN C O 1
ATOM 5223 N N . GLY C 1 155 ? 49.676 30.137 75.278 1.00 14.73 155 GLY C N 1
ATOM 5224 C CA . GLY C 1 155 ? 50.309 30.318 73.958 1.00 15.20 155 GLY C CA 1
ATOM 5225 C C . GLY C 1 155 ? 51.705 29.718 73.902 1.00 15.49 155 GLY C C 1
ATOM 5226 O O . GLY C 1 155 ? 52.029 29.074 72.881 1.00 16.29 155 GLY C O 1
ATOM 5227 N N . THR C 1 156 ? 52.506 29.916 74.954 1.00 15.44 156 THR C N 1
ATOM 5228 C CA . THR C 1 156 ? 53.909 29.428 75.054 1.00 15.36 156 THR C CA 1
ATOM 5229 C C . THR C 1 156 ? 53.905 27.904 75.221 1.00 15.63 156 THR C C 1
ATOM 5230 O O . THR C 1 156 ? 54.766 27.238 74.600 1.00 16.13 156 THR C O 1
ATOM 5234 N N . TYR C 1 157 ? 52.982 27.381 76.033 1.00 15.58 157 TYR C N 1
ATOM 5235 C CA . TYR C 1 157 ? 52.745 25.927 76.224 1.00 15.60 157 TYR C CA 1
ATOM 5236 C C . TYR C 1 157 ? 52.487 25.277 74.858 1.00 15.79 157 TYR C C 1
ATOM 5237 O O . TYR C 1 157 ? 53.180 24.297 74.524 1.00 15.83 157 TYR C O 1
ATOM 5246 N N . ARG C 1 158 ? 51.525 25.819 74.102 1.00 16.09 158 ARG C N 1
ATOM 5247 C CA . ARG C 1 158 ? 51.127 25.362 72.739 1.00 16.65 158 ARG C CA 1
ATOM 5248 C C . ARG C 1 158 ? 52.359 25.235 71.840 1.00 16.30 158 ARG C C 1
ATOM 5249 O O . ARG C 1 158 ? 52.627 24.118 71.354 1.00 16.36 158 ARG C O 1
ATOM 5257 N N . THR C 1 159 ? 53.046 26.356 71.613 1.00 16.09 159 THR C N 1
ATOM 5258 C CA . THR C 1 159 ? 54.198 26.481 70.681 1.00 15.72 159 THR C CA 1
ATOM 5259 C C . THR C 1 159 ? 55.340 25.586 71.172 1.00 15.18 159 THR C C 1
ATOM 5260 O O . THR C 1 159 ? 56.051 25.029 70.322 1.00 14.97 159 THR C O 1
ATOM 5264 N N . GLY C 1 160 ? 55.497 25.452 72.491 1.00 15.17 160 GLY C N 1
ATOM 5265 C CA . GLY C 1 160 ? 56.446 24.511 73.113 1.00 15.22 160 GLY C CA 1
ATOM 5266 C C . GLY C 1 160 ? 56.080 23.068 72.807 1.00 15.13 160 GLY C C 1
ATOM 5267 O O . GLY C 1 160 ? 56.994 22.285 72.481 1.00 15.08 160 GLY C O 1
ATOM 5268 N N . ARG C 1 161 ? 54.791 22.728 72.908 1.00 15.09 161 ARG C N 1
ATOM 5269 C CA . ARG C 1 161 ? 54.278 21.339 72.754 1.00 15.69 161 ARG C CA 1
ATOM 5270 C C . ARG C 1 161 ? 54.554 20.835 71.332 1.00 15.99 161 ARG C C 1
ATOM 5271 O O . ARG C 1 161 ? 55.007 19.679 71.199 1.00 16.32 161 ARG C O 1
ATOM 5279 N N . ILE C 1 162 ? 54.287 21.657 70.312 1.00 15.74 162 ILE C N 1
ATOM 5280 C CA . ILE C 1 162 ? 54.445 21.257 68.881 1.00 15.97 162 ILE C CA 1
ATOM 5281 C C . ILE C 1 162 ? 55.939 21.066 68.588 1.00 16.33 162 ILE C C 1
ATOM 5282 O O . ILE C 1 162 ? 56.258 20.253 67.700 1.00 16.79 162 ILE C O 1
ATOM 5287 N N . ALA C 1 163 ? 56.811 21.767 69.324 1.00 16.30 163 ALA C N 1
ATOM 5288 C CA . ALA C 1 163 ? 58.286 21.725 69.168 1.00 16.34 163 ALA C CA 1
ATOM 5289 C C . ALA C 1 163 ? 58.826 20.355 69.594 1.00 16.39 163 ALA C C 1
ATOM 5290 O O . ALA C 1 163 ? 59.557 19.745 68.794 1.00 16.13 163 ALA C O 1
ATOM 5292 N N . HIS C 1 164 ? 58.487 19.889 70.801 1.00 16.75 164 HIS C N 1
ATOM 5293 C CA . HIS C 1 164 ? 59.003 18.609 71.364 1.00 17.40 164 HIS C CA 1
ATOM 5294 C C . HIS C 1 164 ? 58.210 17.419 70.805 1.00 17.70 164 HIS C C 1
ATOM 5295 O O . HIS C 1 164 ? 58.722 16.293 70.903 1.00 18.18 164 HIS C O 1
ATOM 5302 N N . GLU C 1 165 ? 57.028 17.656 70.225 1.00 17.66 165 GLU C N 1
ATOM 5303 C CA . GLU C 1 165 ? 56.255 16.629 69.471 1.00 17.74 165 GLU C CA 1
ATOM 5304 C C . GLU C 1 165 ? 57.013 16.263 68.190 1.00 18.38 165 GLU C C 1
ATOM 5305 O O . GLU C 1 165 ? 57.234 15.058 67.959 1.00 18.45 165 GLU C O 1
ATOM 5311 N N . ILE C 1 166 ? 57.388 17.269 67.395 1.00 18.38 166 ILE C N 1
ATOM 5312 C CA . ILE C 1 166 ? 58.139 17.106 66.113 1.00 19.38 166 ILE C CA 1
ATOM 5313 C C . ILE C 1 166 ? 59.461 16.380 66.398 1.00 19.88 166 ILE C C 1
ATOM 5314 O O . ILE C 1 166 ? 59.810 15.460 65.623 1.00 20.48 166 ILE C O 1
ATOM 5319 N N . MET C 1 167 ? 60.163 16.779 67.466 1.00 19.76 167 MET C N 1
ATOM 5320 C CA . MET C 1 167 ? 61.478 16.213 67.871 1.00 19.84 167 MET C CA 1
ATOM 5321 C C . MET C 1 167 ? 61.345 14.704 68.106 1.00 19.91 167 MET C C 1
ATOM 5322 O O . MET C 1 167 ? 62.168 13.948 67.555 1.00 20.68 167 MET C O 1
ATOM 5327 N N . ARG C 1 168 ? 60.345 14.292 68.891 1.00 19.79 168 ARG C N 1
ATOM 5328 C CA . ARG C 1 168 ? 60.141 12.881 69.316 1.00 20.44 168 ARG C CA 1
ATOM 5329 C C . ARG C 1 168 ? 59.616 12.053 68.137 1.00 21.21 168 ARG C C 1
ATOM 5330 O O . ARG C 1 168 ? 60.071 10.902 67.982 1.00 20.94 168 ARG C O 1
ATOM 5338 N N . GLU C 1 169 ? 58.709 12.623 67.337 1.00 21.75 169 GLU C N 1
ATOM 5339 C CA . GLU C 1 169 ? 58.122 11.975 66.133 1.00 22.75 169 GLU C CA 1
ATOM 5340 C C . GLU C 1 169 ? 59.224 11.684 65.105 1.00 23.01 169 GLU C C 1
ATOM 5341 O O . GLU C 1 169 ? 59.110 10.660 64.406 1.00 23.43 169 GLU C O 1
ATOM 5347 N N . HIS C 1 170 ? 60.247 12.543 65.020 1.00 22.95 170 HIS C N 1
ATOM 5348 C CA . HIS C 1 170 ? 61.400 12.408 64.086 1.00 23.17 170 HIS C CA 1
ATOM 5349 C C . HIS C 1 170 ? 62.569 11.690 64.772 1.00 23.00 170 HIS C C 1
ATOM 5350 O O . HIS C 1 170 ? 63.627 11.548 64.131 1.00 22.46 170 HIS C O 1
ATOM 5357 N N . GLY C 1 171 ? 62.383 11.262 66.024 1.00 22.99 171 GLY C N 1
ATOM 5358 C CA . GLY C 1 171 ? 63.296 10.359 66.751 1.00 23.34 171 GLY C CA 1
ATOM 5359 C C . GLY C 1 171 ? 64.678 10.957 66.960 1.00 23.40 171 GLY C C 1
ATOM 5360 O O . GLY C 1 171 ? 65.664 10.194 66.862 1.00 23.47 171 GLY C O 1
ATOM 5361 N N . HIS C 1 172 ? 64.762 12.261 67.249 1.00 23.47 172 HIS C N 1
ATOM 5362 C CA . HIS C 1 172 ? 66.029 12.951 67.619 1.00 23.17 172 HIS C CA 1
ATOM 5363 C C . HIS C 1 172 ? 65.791 13.962 68.749 1.00 22.11 172 HIS C C 1
ATOM 5364 O O . HIS C 1 172 ? 64.635 14.385 68.962 1.00 21.69 172 HIS C O 1
ATOM 5371 N N . GLY C 1 173 ? 66.869 14.325 69.444 1.00 21.68 173 GLY C N 1
ATOM 5372 C CA . GLY C 1 173 ? 66.853 15.295 70.551 1.00 21.20 173 GLY C CA 1
ATOM 5373 C C . GLY C 1 173 ? 66.748 16.719 70.038 1.00 20.96 173 GLY C C 1
ATOM 5374 O O . GLY C 1 173 ? 66.550 16.903 68.820 1.00 21.50 173 GLY C O 1
ATOM 5375 N N . GLY C 1 174 ? 66.883 17.692 70.939 1.00 19.88 174 GLY C N 1
ATOM 5376 C CA . GLY C 1 174 ? 66.794 19.128 70.619 1.00 19.27 174 GLY C CA 1
ATOM 5377 C C . GLY C 1 174 ? 66.893 19.990 71.861 1.00 18.26 174 GLY C C 1
ATOM 5378 O O . GLY C 1 174 ? 67.115 19.439 72.955 1.00 18.53 174 GLY C O 1
ATOM 5379 N N . SER C 1 175 ? 66.730 21.301 71.697 1.00 17.61 175 SER C N 1
ATOM 5380 C CA . SER C 1 175 ? 66.878 22.317 72.769 1.00 17.03 175 SER C CA 1
ATOM 5381 C C . SER C 1 175 ? 65.686 23.280 72.734 1.00 16.74 175 SER C C 1
ATOM 5382 O O . SER C 1 175 ? 65.504 23.963 71.708 1.00 16.68 175 SER C O 1
ATOM 5385 N N . LEU C 1 176 ? 64.895 23.315 73.808 1.00 16.09 176 LEU C N 1
ATOM 5386 C CA . LEU C 1 176 ? 63.812 24.314 74.003 1.00 15.62 176 LEU C CA 1
ATOM 5387 C C . LEU C 1 176 ? 64.359 25.456 74.864 1.00 14.93 176 LEU C C 1
ATOM 5388 O O . LEU C 1 176 ? 64.931 25.164 75.932 1.00 14.86 176 LEU C O 1
ATOM 5393 N N . ILE C 1 177 ? 64.207 26.700 74.402 1.00 14.44 177 ILE C N 1
ATOM 5394 C CA . ILE C 1 177 ? 64.492 27.926 75.201 1.00 14.21 177 ILE C CA 1
ATOM 5395 C C . ILE C 1 177 ? 63.192 28.726 75.323 1.00 13.68 177 ILE C C 1
ATOM 5396 O O . ILE C 1 177 ? 62.641 29.119 74.280 1.00 13.40 177 ILE C O 1
ATOM 5401 N N . PHE C 1 178 ? 62.726 28.930 76.558 1.00 13.51 178 PHE C N 1
ATOM 5402 C CA . PHE C 1 178 ? 61.511 29.706 76.910 1.00 13.71 178 PHE C CA 1
ATOM 5403 C C . PHE C 1 178 ? 61.927 31.048 77.517 1.00 14.17 178 PHE C C 1
ATOM 5404 O O . PHE C 1 178 ? 62.630 31.053 78.542 1.00 14.09 178 PHE C O 1
ATOM 5412 N N . THR C 1 179 ? 61.507 32.159 76.912 1.00 14.89 179 THR C N 1
ATOM 5413 C CA . THR C 1 179 ? 61.715 33.513 77.482 1.00 15.30 179 THR C CA 1
ATOM 5414 C C . THR C 1 179 ? 60.770 33.676 78.674 1.00 15.92 179 THR C C 1
ATOM 5415 O O . THR C 1 179 ? 59.569 33.910 78.457 1.00 16.08 179 THR C O 1
ATOM 5419 N N . ALA C 1 180 ? 61.300 33.508 79.885 1.00 16.55 180 ALA C N 1
ATOM 5420 C CA . ALA C 1 180 ? 60.647 33.909 81.148 1.00 17.70 180 ALA C CA 1
ATOM 5421 C C . ALA C 1 180 ? 60.842 35.421 81.302 1.00 18.92 180 ALA C C 1
ATOM 5422 O O . ALA C 1 180 ? 60.769 36.134 80.283 1.00 19.24 180 ALA C O 1
ATOM 5424 N N . ALA C 1 181 ? 61.085 35.898 82.521 1.00 20.92 181 ALA C N 1
ATOM 5425 C CA . ALA C 1 181 ? 61.464 37.299 82.803 1.00 22.37 181 ALA C CA 1
ATOM 5426 C C . ALA C 1 181 ? 61.945 37.405 84.248 1.00 23.60 181 ALA C C 1
ATOM 5427 O O . ALA C 1 181 ? 61.662 36.485 85.045 1.00 24.39 181 ALA C O 1
ATOM 5429 N N . LEU C 1 182 ? 62.654 38.492 84.549 1.00 24.99 182 LEU C N 1
ATOM 5430 C CA . LEU C 1 182 ? 62.956 38.953 85.926 1.00 25.17 182 LEU C CA 1
ATOM 5431 C C . LEU C 1 182 ? 61.643 39.044 86.715 1.00 24.49 182 LEU C C 1
ATOM 5432 O O . LEU C 1 182 ? 61.632 38.628 87.890 1.00 24.11 182 LEU C O 1
ATOM 5437 N N . SER C 1 183 ? 60.579 39.540 86.069 1.00 23.83 183 SER C N 1
ATOM 5438 C CA . SER C 1 183 ? 59.207 39.698 86.626 1.00 23.89 183 SER C CA 1
ATOM 5439 C C . SER C 1 183 ? 58.692 38.373 87.210 1.00 24.08 183 SER C C 1
ATOM 5440 O O . SER C 1 183 ? 57.924 38.427 88.191 1.00 24.40 183 SER C O 1
ATOM 5443 N N . GLY C 1 184 ? 59.091 37.238 86.625 1.00 24.39 184 GLY C N 1
ATOM 5444 C CA . GLY C 1 184 ? 58.771 35.881 87.114 1.00 24.68 184 GLY C CA 1
ATOM 5445 C C . GLY C 1 184 ? 59.434 35.567 88.449 1.00 25.11 184 GLY C C 1
ATOM 5446 O O . GLY C 1 184 ? 58.832 34.811 89.239 1.00 23.72 184 GLY C O 1
ATOM 5447 N N . HIS C 1 185 ? 60.634 36.110 88.689 1.00 25.64 185 HIS C N 1
ATOM 5448 C CA . HIS C 1 185 ? 61.413 35.948 89.946 1.00 26.50 185 HIS C CA 1
ATOM 5449 C C . HIS C 1 185 ? 60.979 36.999 90.976 1.00 28.20 185 HIS C C 1
ATOM 5450 O O . HIS C 1 185 ? 60.711 36.617 92.134 1.00 29.20 185 HIS C O 1
ATOM 5457 N N . ASN C 1 186 ? 60.936 38.271 90.563 1.00 29.20 186 ASN C N 1
ATOM 5458 C CA . ASN C 1 186 ? 60.696 39.452 91.438 1.00 30.11 186 ASN C CA 1
ATOM 5459 C C . ASN C 1 186 ? 59.647 40.370 90.802 1.00 30.33 186 ASN C C 1
ATOM 5460 O O . ASN C 1 186 ? 59.434 40.267 89.582 1.00 30.46 186 ASN C O 1
ATOM 5465 N N . ALA C 1 187 ? 59.024 41.236 91.606 1.00 30.35 187 ALA C N 1
ATOM 5466 C CA . ALA C 1 187 ? 58.163 42.353 91.147 1.00 30.83 187 ALA C CA 1
ATOM 5467 C C . ALA C 1 187 ? 59.047 43.583 90.908 1.00 31.74 187 ALA C C 1
ATOM 5468 O O . ALA C 1 187 ? 59.599 44.114 91.892 1.00 31.76 187 ALA C O 1
ATOM 5470 N N . ASN C 1 188 ? 59.186 44.002 89.647 1.00 32.85 188 ASN C N 1
ATOM 5471 C CA . ASN C 1 188 ? 60.073 45.121 89.224 1.00 33.44 188 ASN C CA 1
ATOM 5472 C C . ASN C 1 188 ? 59.808 46.345 90.111 1.00 35.22 188 ASN C C 1
ATOM 5473 O O . ASN C 1 188 ? 58.651 46.805 90.155 1.00 34.15 188 ASN C O 1
ATOM 5478 N N . TYR C 1 189 ? 60.846 46.835 90.796 1.00 37.46 189 TYR C N 1
ATOM 5479 C CA . TYR C 1 189 ? 60.831 48.061 91.638 1.00 41.73 189 TYR C CA 1
ATOM 5480 C C . TYR C 1 189 ? 61.241 49.249 90.759 1.00 44.16 189 TYR C C 1
ATOM 5481 O O . TYR C 1 189 ? 62.049 49.038 89.835 1.00 49.09 189 TYR C O 1
ATOM 5490 N N . MET C 1 190 ? 60.713 50.449 91.028 1.00 47.55 190 MET C N 1
ATOM 5491 C CA . MET C 1 190 ? 61.095 51.684 90.286 1.00 50.66 190 MET C CA 1
ATOM 5492 C C . MET C 1 190 ? 61.378 52.838 91.260 1.00 53.39 190 MET C C 1
ATOM 5493 O O . MET C 1 190 ? 62.515 53.358 91.228 1.00 54.21 190 MET C O 1
ATOM 5498 N N . MET C 1 191 ? 60.392 53.233 92.075 1.00 54.37 191 MET C N 1
ATOM 5499 C CA . MET C 1 191 ? 60.527 54.337 93.067 1.00 54.21 191 MET C CA 1
ATOM 5500 C C . MET C 1 191 ? 59.519 54.136 94.207 1.00 49.56 191 MET C C 1
ATOM 5501 O O . MET C 1 191 ? 58.546 54.914 94.296 1.00 44.90 191 MET C O 1
ATOM 5506 N N . GLY C 1 192 ? 59.756 53.116 95.038 1.00 46.88 192 GLY C N 1
ATOM 5507 C CA . GLY C 1 192 ? 59.003 52.843 96.278 1.00 45.53 192 GLY C CA 1
ATOM 5508 C C . GLY C 1 192 ? 57.723 52.063 96.031 1.00 43.29 192 GLY C C 1
ATOM 5509 O O . GLY C 1 192 ? 56.863 52.058 96.932 1.00 46.91 192 GLY C O 1
ATOM 5510 N N . SER C 1 193 ? 57.587 51.424 94.864 1.00 39.59 193 SER C N 1
ATOM 5511 C CA . SER C 1 193 ? 56.398 50.612 94.491 1.00 38.14 193 SER C CA 1
ATOM 5512 C C . SER C 1 193 ? 56.742 49.661 93.348 1.00 35.17 193 SER C C 1
ATOM 5513 O O . SER C 1 193 ? 57.679 49.909 92.589 1.00 35.26 193 SER C O 1
ATOM 5516 N N . PRO C 1 194 ? 55.997 48.540 93.196 1.00 32.65 194 PRO C N 1
ATOM 5517 C CA . PRO C 1 194 ? 56.195 47.629 92.071 1.00 30.65 194 PRO C CA 1
ATOM 5518 C C . PRO C 1 194 ? 55.487 48.144 90.808 1.00 28.21 194 PRO C C 1
ATOM 5519 O O . PRO C 1 194 ? 54.467 48.801 90.932 1.00 28.36 194 PRO C O 1
ATOM 5523 N N . THR C 1 195 ? 56.043 47.837 89.634 1.00 26.13 195 THR C N 1
ATOM 5524 C CA . THR C 1 195 ? 55.461 48.172 88.308 1.00 25.29 195 THR C CA 1
ATOM 5525 C C . THR C 1 195 ? 54.309 47.204 88.045 1.00 24.60 195 THR C C 1
ATOM 5526 O O . THR C 1 195 ? 54.259 46.132 88.645 1.00 23.77 195 THR C O 1
ATOM 5530 N N . PRO C 1 196 ? 53.341 47.547 87.165 1.00 24.40 196 PRO C N 1
ATOM 5531 C CA . PRO C 1 196 ? 52.188 46.679 86.917 1.00 23.65 196 PRO C CA 1
ATOM 5532 C C . PRO C 1 196 ? 52.550 45.432 86.093 1.00 22.79 196 PRO C C 1
ATOM 5533 O O . PRO C 1 196 ? 52.451 45.477 84.881 1.00 23.08 196 PRO C O 1
ATOM 5537 N N . VAL C 1 197 ? 52.957 44.358 86.777 1.00 21.19 197 VAL C N 1
ATOM 5538 C CA . VAL C 1 197 ? 53.375 43.055 86.174 1.00 20.10 197 VAL C CA 1
ATOM 5539 C C . VAL C 1 197 ? 52.752 41.911 86.986 1.00 18.71 197 VAL C C 1
ATOM 5540 O O . VAL C 1 197 ? 53.414 40.870 87.150 1.00 17.96 197 VAL C O 1
ATOM 5544 N N . ASN C 1 198 ? 51.509 42.102 87.441 1.00 18.23 198 ASN C N 1
ATOM 5545 C CA . ASN C 1 198 ? 50.746 41.162 88.306 1.00 18.17 198 ASN C CA 1
ATOM 5546 C C . ASN C 1 198 ? 50.597 39.821 87.574 1.00 17.56 198 ASN C C 1
ATOM 5547 O O . ASN C 1 198 ? 51.277 38.852 87.971 1.00 17.86 198 ASN C O 1
ATOM 5552 N N . ALA C 1 199 ? 49.745 39.778 86.544 1.00 17.10 199 ALA C N 1
ATOM 5553 C CA . ALA C 1 199 ? 49.514 38.611 85.661 1.00 16.60 199 ALA C CA 1
ATOM 5554 C C . ALA C 1 199 ? 50.804 38.258 84.912 1.00 15.98 199 ALA C C 1
ATOM 5555 O O . ALA C 1 199 ? 51.101 37.060 84.790 1.00 15.34 199 ALA C O 1
ATOM 5557 N N . TYR C 1 200 ? 51.533 39.267 84.422 1.00 15.72 200 TYR C N 1
ATOM 5558 C CA . TYR C 1 200 ? 52.776 39.097 83.623 1.00 15.74 200 TYR C CA 1
ATOM 5559 C C . TYR C 1 200 ? 53.770 38.233 84.405 1.00 15.57 200 TYR C C 1
ATOM 5560 O O . TYR C 1 200 ? 54.204 37.192 83.880 1.00 15.63 200 TYR C O 1
ATOM 5569 N N . GLY C 1 201 ? 54.106 38.659 85.625 1.00 15.51 201 GLY C N 1
ATOM 5570 C CA . GLY C 1 201 ? 55.004 37.936 86.545 1.00 15.33 201 GLY C CA 1
ATOM 5571 C C . GLY C 1 201 ? 54.532 36.513 86.781 1.00 14.94 201 GLY C C 1
ATOM 5572 O O . GLY C 1 201 ? 55.372 35.595 86.709 1.00 15.29 201 GLY C O 1
ATOM 5573 N N . ALA C 1 202 ? 53.234 36.335 87.042 1.00 14.71 202 ALA C N 1
ATOM 5574 C CA . ALA C 1 202 ? 52.591 35.023 87.291 1.00 15.01 202 ALA C CA 1
ATOM 5575 C C . ALA C 1 202 ? 52.830 34.086 86.097 1.00 14.71 202 ALA C C 1
ATOM 5576 O O . ALA C 1 202 ? 53.289 32.952 86.330 1.00 15.01 202 ALA C O 1
ATOM 5578 N N . THR C 1 203 ? 52.559 34.540 84.868 1.00 14.31 203 THR C N 1
ATOM 5579 C CA . THR C 1 203 ? 52.693 33.717 83.634 1.00 14.47 203 THR C CA 1
ATOM 5580 C C . THR C 1 203 ? 54.160 33.324 83.425 1.00 14.70 203 THR C C 1
ATOM 5581 O O . THR C 1 203 ? 54.402 32.170 83.034 1.00 14.69 203 THR C O 1
ATOM 5585 N N . LYS C 1 204 ? 55.097 34.246 83.674 1.00 14.90 204 LYS C N 1
ATOM 5586 C CA . LYS C 1 204 ? 56.552 34.032 83.443 1.00 15.37 204 LYS C CA 1
ATOM 5587 C C . LYS C 1 204 ? 57.107 33.066 84.499 1.00 15.28 204 LYS C C 1
ATOM 5588 O O . LYS C 1 204 ? 58.019 32.283 84.158 1.00 15.04 204 LYS C O 1
ATOM 5594 N N . ALA C 1 205 ? 56.571 33.101 85.723 1.00 15.50 205 ALA C N 1
ATOM 5595 C CA . ALA C 1 205 ? 56.887 32.137 86.804 1.00 15.65 205 ALA C CA 1
ATOM 5596 C C . ALA C 1 205 ? 56.380 30.743 86.408 1.00 15.67 205 ALA C C 1
ATOM 5597 O O . ALA C 1 205 ? 57.091 29.755 86.679 1.00 15.47 205 ALA C O 1
ATOM 5599 N N . ALA C 1 206 ? 55.200 30.670 85.785 1.00 15.42 206 ALA C N 1
ATOM 5600 C CA . ALA C 1 206 ? 54.560 29.413 85.331 1.00 15.11 206 ALA C CA 1
ATOM 5601 C C . ALA C 1 206 ? 55.420 28.768 84.240 1.00 14.92 206 ALA C C 1
ATOM 5602 O O . ALA C 1 206 ? 55.627 27.540 84.302 1.00 14.63 206 ALA C O 1
ATOM 5604 N N . ILE C 1 207 ? 55.896 29.578 83.288 1.00 15.04 207 ILE C N 1
ATOM 5605 C CA . ILE C 1 207 ? 56.743 29.151 82.133 1.00 15.26 207 ILE C CA 1
ATOM 5606 C C . ILE C 1 207 ? 58.030 28.504 82.659 1.00 15.59 207 ILE C C 1
ATOM 5607 O O . ILE C 1 207 ? 58.466 27.499 82.067 1.00 16.03 207 ILE C O 1
ATOM 5612 N N . MET C 1 208 ? 58.621 29.064 83.718 1.00 16.04 208 MET C N 1
ATOM 5613 C CA . MET C 1 208 ? 59.909 28.583 84.290 1.00 16.40 208 MET C CA 1
ATOM 5614 C C . MET C 1 208 ? 59.727 27.185 84.893 1.00 15.97 208 MET C C 1
ATOM 5615 O O . MET C 1 208 ? 60.623 26.349 84.690 1.00 15.83 208 MET C O 1
ATOM 5620 N N . GLU C 1 209 ? 58.610 26.936 85.585 1.00 15.64 209 GLU C N 1
ATOM 5621 C CA . GLU C 1 209 ? 58.319 25.625 86.225 1.00 15.83 209 GLU C CA 1
ATOM 5622 C C . GLU C 1 209 ? 57.780 24.647 85.174 1.00 15.53 209 GLU C C 1
ATOM 5623 O O . GLU C 1 209 ? 57.942 23.432 85.373 1.00 15.65 209 GLU C O 1
ATOM 5629 N N . HIS C 1 210 ? 57.159 25.153 84.105 1.00 15.29 210 HIS C N 1
ATOM 5630 C CA . HIS C 1 210 ? 56.756 24.353 82.917 1.00 15.39 210 HIS C CA 1
ATOM 5631 C C . HIS C 1 210 ? 58.021 23.784 82.265 1.00 14.99 210 HIS C C 1
ATOM 5632 O O . HIS C 1 210 ? 58.112 22.548 82.126 1.00 14.92 210 HIS C O 1
ATOM 5639 N N . SER C 1 211 ? 58.963 24.664 81.911 1.00 14.83 211 SER C N 1
ATOM 5640 C CA . SER C 1 211 ? 60.267 24.326 81.283 1.00 14.72 211 SER C CA 1
ATOM 5641 C C . SER C 1 211 ? 61.028 23.333 82.165 1.00 15.07 211 SER C C 1
ATOM 5642 O O . SER C 1 211 ? 61.658 22.414 81.610 1.00 14.79 211 SER C O 1
ATOM 5645 N N . ARG C 1 212 ? 60.970 23.525 83.487 1.00 15.51 212 ARG C N 1
ATOM 5646 C CA . ARG C 1 212 ? 61.642 22.654 84.489 1.00 16.04 212 ARG C CA 1
ATOM 5647 C C . ARG C 1 212 ? 61.032 21.249 84.439 1.00 16.06 212 ARG C C 1
ATOM 5648 O O . ARG C 1 212 ? 61.812 20.278 84.468 1.00 15.90 212 ARG C O 1
ATOM 5656 N N . TYR C 1 213 ? 59.702 21.139 84.352 1.00 15.83 213 TYR C N 1
ATOM 5657 C CA . TYR C 1 213 ? 59.004 19.832 84.241 1.00 15.80 213 TYR C CA 1
ATOM 5658 C C . TYR C 1 213 ? 59.415 19.132 82.939 1.00 15.32 213 TYR C C 1
ATOM 5659 O O . TYR C 1 213 ? 59.746 17.930 82.982 1.00 14.87 213 TYR C O 1
ATOM 5668 N N . LEU C 1 214 ? 59.356 19.853 81.815 1.00 15.05 214 LEU C N 1
ATOM 5669 C CA . LEU C 1 214 ? 59.669 19.313 80.465 1.00 15.07 214 LEU C CA 1
ATOM 5670 C C . LEU C 1 214 ? 61.114 18.804 80.450 1.00 15.18 214 LEU C C 1
ATOM 5671 O O . LEU C 1 214 ? 61.343 17.735 79.864 1.00 15.58 214 LEU C O 1
ATOM 5676 N N . ALA C 1 215 ? 62.037 19.536 81.082 1.00 14.95 215 ALA C N 1
ATOM 5677 C CA . ALA C 1 215 ? 63.474 19.189 81.178 1.00 15.12 215 ALA C CA 1
ATOM 5678 C C . ALA C 1 215 ? 63.627 17.800 81.808 1.00 15.50 215 ALA C C 1
ATOM 5679 O O . ALA C 1 215 ? 64.393 16.986 81.263 1.00 15.39 215 ALA C O 1
ATOM 5681 N N . ALA C 1 216 ? 62.913 17.544 82.909 1.00 16.09 216 ALA C N 1
ATOM 5682 C CA . ALA C 1 216 ? 62.933 16.261 83.652 1.00 16.73 216 ALA C CA 1
ATOM 5683 C C . ALA C 1 216 ? 62.264 15.160 82.823 1.00 17.20 216 ALA C C 1
ATOM 5684 O O . ALA C 1 216 ? 62.807 14.038 82.787 1.00 17.71 216 ALA C O 1
ATOM 5686 N N . 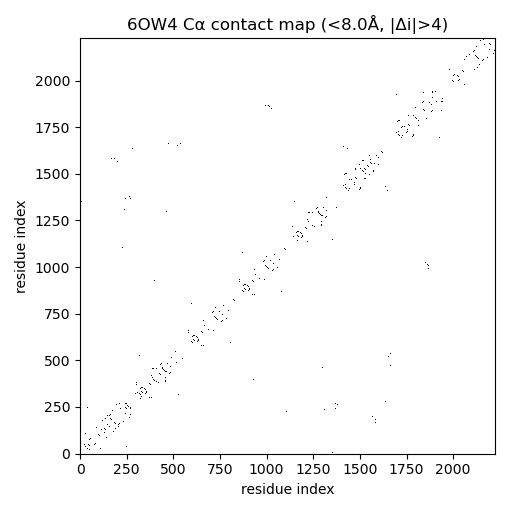ALA C 1 217 ? 61.129 15.472 82.190 1.00 17.62 217 ALA C N 1
ATOM 5687 C CA . ALA C 1 217 ? 60.270 14.510 81.458 1.00 18.03 217 ALA C CA 1
ATOM 5688 C C . ALA C 1 217 ? 60.923 14.098 80.131 1.00 18.12 217 ALA C C 1
ATOM 5689 O O . ALA C 1 217 ? 60.828 12.907 79.781 1.00 18.64 217 ALA C O 1
ATOM 5691 N N . LEU C 1 218 ? 61.563 15.035 79.425 1.00 18.20 218 LEU C N 1
ATOM 5692 C CA . LEU C 1 218 ? 62.009 14.847 78.016 1.00 18.79 218 LEU C CA 1
ATOM 5693 C C . LEU C 1 218 ? 63.519 14.591 77.933 1.00 19.46 218 LEU C C 1
ATOM 5694 O O . LEU C 1 218 ? 64.023 14.495 76.795 1.00 20.08 218 LEU C O 1
ATOM 5699 N N . ALA C 1 219 ? 64.211 14.472 79.072 1.00 19.50 219 ALA C N 1
ATOM 5700 C CA . ALA C 1 219 ? 65.648 14.113 79.140 1.00 19.68 219 ALA C CA 1
ATOM 5701 C C . ALA C 1 219 ? 65.881 12.766 78.438 1.00 20.26 219 ALA C C 1
ATOM 5702 O O . ALA C 1 219 ? 66.901 12.643 77.738 1.00 19.94 219 ALA C O 1
ATOM 5704 N N . LYS C 1 220 ? 64.961 11.806 78.605 1.00 21.06 220 LYS C N 1
ATOM 5705 C CA . LYS C 1 220 ? 65.028 10.451 77.979 1.00 21.91 220 LYS C CA 1
ATOM 5706 C C . LYS C 1 220 ? 65.113 10.586 76.452 1.00 21.25 220 LYS C C 1
ATOM 5707 O O . LYS C 1 220 ? 65.788 9.747 75.822 1.00 20.93 220 LYS C O 1
ATOM 5713 N N . ASP C 1 221 ? 64.434 11.593 75.892 1.00 20.30 221 ASP C N 1
ATOM 5714 C CA . ASP C 1 221 ? 64.255 11.799 74.430 1.00 20.01 221 ASP C CA 1
ATOM 5715 C C . ASP C 1 221 ? 65.383 12.680 73.872 1.00 18.86 221 ASP C C 1
ATOM 5716 O O . ASP C 1 221 ? 65.308 13.032 72.679 1.00 19.19 221 ASP C O 1
ATOM 5721 N N . GLY C 1 222 ? 66.388 13.016 74.690 1.00 18.54 222 GLY C N 1
ATOM 5722 C CA . GLY C 1 222 ? 67.540 13.849 74.293 1.00 18.03 222 GLY C CA 1
ATOM 5723 C C . GLY C 1 222 ? 67.156 15.309 74.106 1.00 17.55 222 GLY C C 1
ATOM 5724 O O . GLY C 1 222 ? 67.907 16.033 73.428 1.00 16.93 222 GLY C O 1
ATOM 5725 N N . ILE C 1 223 ? 66.033 15.735 74.693 1.00 18.00 223 ILE C N 1
ATOM 5726 C CA . ILE C 1 223 ? 65.497 17.125 74.582 1.00 18.24 223 ILE C CA 1
ATOM 5727 C C . ILE C 1 223 ? 65.821 17.873 75.877 1.00 17.83 223 ILE C C 1
ATOM 5728 O O . ILE C 1 223 ? 65.463 17.362 76.959 1.00 18.47 223 ILE C O 1
ATOM 5733 N N . ARG C 1 224 ? 66.468 19.036 75.753 1.00 16.91 224 ARG C N 1
ATOM 5734 C CA . ARG C 1 224 ? 66.770 19.962 76.874 1.00 16.05 224 ARG C CA 1
ATOM 5735 C C . ARG C 1 224 ? 65.738 21.094 76.861 1.00 15.87 224 ARG C C 1
ATOM 5736 O O . ARG C 1 224 ? 65.342 21.529 75.758 1.00 16.01 224 ARG C O 1
ATOM 5744 N N . SER C 1 225 ? 65.311 21.530 78.047 1.00 15.55 225 SER C N 1
ATOM 5745 C CA . SER C 1 225 ? 64.395 22.679 78.260 1.00 15.26 225 SER C CA 1
ATOM 5746 C C . SER C 1 225 ? 64.995 23.615 79.313 1.00 15.06 225 SER C C 1
ATOM 5747 O O . SER C 1 225 ? 65.207 23.166 80.455 1.00 15.43 225 SER C O 1
ATOM 5750 N N . ASN C 1 226 ? 65.269 24.862 78.925 1.00 14.83 226 ASN C N 1
ATOM 5751 C CA . ASN C 1 226 ? 65.829 25.920 79.806 1.00 14.64 226 ASN C CA 1
ATOM 5752 C C . ASN C 1 226 ? 65.051 27.215 79.570 1.00 14.48 226 ASN C C 1
ATOM 5753 O O . ASN C 1 226 ? 64.386 27.320 78.518 1.00 14.87 226 ASN C O 1
ATOM 5758 N N . THR C 1 227 ? 65.135 28.158 80.510 1.00 13.91 227 THR C N 1
ATOM 5759 C CA . THR C 1 227 ? 64.545 29.514 80.384 1.00 14.04 227 THR C CA 1
ATOM 5760 C C . THR C 1 227 ? 65.654 30.569 80.354 1.00 13.88 227 THR C C 1
ATOM 5761 O O . THR C 1 227 ? 66.758 30.298 80.854 1.00 13.46 227 THR C O 1
ATOM 5765 N N . ILE C 1 228 ? 65.353 31.716 79.748 1.00 14.21 228 ILE C N 1
ATOM 5766 C CA . ILE C 1 228 ? 66.121 32.984 79.886 1.00 14.52 228 ILE C CA 1
ATOM 5767 C C . ILE C 1 228 ? 65.202 33.980 80.592 1.00 14.53 228 ILE C C 1
ATOM 5768 O O . ILE C 1 228 ? 64.022 34.068 80.204 1.00 14.38 228 ILE C O 1
ATOM 5773 N N . SER C 1 229 ? 65.722 34.673 81.606 1.00 14.84 229 SER C N 1
ATOM 5774 C CA . SER C 1 229 ? 65.009 35.720 82.381 1.00 15.43 229 SER C CA 1
ATOM 5775 C C . SER C 1 229 ? 65.684 37.067 82.142 1.00 15.81 229 SER C C 1
ATOM 5776 O O . SER C 1 229 ? 66.570 37.458 82.900 1.00 16.34 229 SER C O 1
ATOM 5779 N N . PRO C 1 230 ? 65.308 37.805 81.071 1.00 16.03 230 PRO C N 1
ATOM 5780 C CA . PRO C 1 230 ? 65.842 39.144 80.833 1.00 16.39 230 PRO C CA 1
ATOM 5781 C C . PRO C 1 230 ? 65.369 40.138 81.905 1.00 16.90 230 PRO C C 1
ATOM 5782 O O . PRO C 1 230 ? 64.279 39.973 82.427 1.00 16.90 230 PRO C O 1
ATOM 5786 N N . GLY C 1 231 ? 66.201 41.135 82.210 1.00 17.89 231 GLY C N 1
ATOM 5787 C CA . GLY C 1 231 ? 65.872 42.222 83.149 1.00 18.85 231 GLY C CA 1
ATOM 5788 C C . GLY C 1 231 ? 65.223 43.377 82.414 1.00 19.68 231 GLY C C 1
ATOM 5789 O O . GLY C 1 231 ? 63.986 43.396 82.317 1.00 21.47 231 GLY C O 1
ATOM 5790 N N . TYR C 1 232 ? 66.041 44.297 81.904 1.00 20.00 232 TYR C N 1
ATOM 5791 C CA . TYR C 1 232 ? 65.631 45.416 81.021 1.00 20.20 232 TYR C CA 1
ATOM 5792 C C . TYR C 1 232 ? 66.505 45.381 79.768 1.00 19.83 232 TYR C C 1
ATOM 5793 O O . TYR C 1 232 ? 67.720 45.640 79.875 1.00 18.68 232 TYR C O 1
ATOM 5802 N N . VAL C 1 233 ? 65.902 45.044 78.625 1.00 19.87 233 VAL C N 1
ATOM 5803 C CA . VAL C 1 233 ? 66.586 44.994 77.301 1.00 20.07 233 VAL C CA 1
ATOM 5804 C C . VAL C 1 233 ? 65.921 46.020 76.384 1.00 20.32 233 VAL C C 1
ATOM 5805 O O . VAL C 1 233 ? 64.694 45.938 76.191 1.00 20.39 233 VAL C O 1
ATOM 5809 N N . TRP C 1 234 ? 66.712 46.956 75.855 1.00 21.01 234 TRP C N 1
ATOM 5810 C CA . TRP C 1 234 ? 66.261 47.964 74.863 1.00 21.88 234 TRP C CA 1
ATOM 5811 C C . TRP C 1 234 ? 66.090 47.262 73.513 1.00 21.88 234 TRP C C 1
ATOM 5812 O O . TRP C 1 234 ? 66.973 47.400 72.647 1.00 22.24 234 TRP C O 1
ATOM 5823 N N . SER C 1 235 ? 64.995 46.512 73.372 1.00 22.04 235 SER C N 1
ATOM 5824 C CA . SER C 1 235 ? 64.701 45.612 72.227 1.00 22.47 235 SER C CA 1
ATOM 5825 C C . SER C 1 235 ? 64.052 46.395 71.082 1.00 23.39 235 SER C C 1
ATOM 5826 O O . SER C 1 235 ? 64.079 45.896 69.944 1.00 24.34 235 SER C O 1
ATOM 5829 N N . GLY C 1 236 ? 63.510 47.578 71.383 1.00 24.60 236 GLY C N 1
ATOM 5830 C CA . GLY C 1 236 ? 62.682 48.386 70.468 1.00 24.85 236 GLY C CA 1
ATOM 5831 C C . GLY C 1 236 ? 61.315 48.661 71.072 1.00 25.22 236 GLY C C 1
ATOM 5832 O O . GLY C 1 236 ? 60.672 49.634 70.641 1.00 26.38 236 GLY C O 1
ATOM 5833 N N . ILE C 1 237 ? 60.902 47.849 72.052 1.00 24.62 237 ILE C N 1
ATOM 5834 C CA . ILE C 1 237 ? 59.553 47.909 72.691 1.00 25.33 237 ILE C CA 1
ATOM 5835 C C . ILE C 1 237 ? 59.412 49.188 73.533 1.00 25.02 237 ILE C C 1
ATOM 5836 O O . ILE C 1 237 ? 58.260 49.647 73.695 1.00 25.76 237 ILE C O 1
ATOM 5841 N N . PHE C 1 238 ? 60.518 49.738 74.050 1.00 24.03 238 PHE C N 1
ATOM 5842 C CA . PHE C 1 238 ? 60.533 50.930 74.945 1.00 24.19 238 PHE C CA 1
ATOM 5843 C C . PHE C 1 238 ? 60.674 52.231 74.141 1.00 24.12 238 PHE C C 1
ATOM 5844 O O . PHE C 1 238 ? 60.562 53.309 74.761 1.00 23.57 238 PHE C O 1
ATOM 5852 N N . ASN C 1 239 ? 60.916 52.147 72.827 1.00 24.49 239 ASN C N 1
ATOM 5853 C CA . ASN C 1 239 ? 61.141 53.328 71.947 1.00 24.32 239 ASN C CA 1
ATOM 5854 C C . ASN C 1 239 ? 59.953 54.287 72.077 1.00 24.28 239 ASN C C 1
ATOM 5855 O O . ASN C 1 239 ? 58.819 53.857 71.804 1.00 23.01 239 ASN C O 1
ATOM 5860 N N . GLY C 1 240 ? 60.216 55.522 72.520 1.00 25.24 240 GLY C N 1
ATOM 5861 C CA . GLY C 1 240 ? 59.228 56.614 72.627 1.00 26.22 240 GLY C CA 1
ATOM 5862 C C . GLY C 1 240 ? 58.326 56.494 73.848 1.00 27.51 240 GLY C C 1
ATOM 5863 O O . GLY C 1 240 ? 57.486 57.395 74.032 1.00 27.31 240 GLY C O 1
ATOM 5864 N N . ARG C 1 241 ? 58.480 55.437 74.656 1.00 28.65 241 ARG C N 1
ATOM 5865 C CA . ARG C 1 241 ? 57.637 55.163 75.853 1.00 30.98 241 ARG C CA 1
ATOM 5866 C C . ARG C 1 241 ? 58.292 55.737 77.116 1.00 31.54 241 ARG C C 1
ATOM 5867 O O . ARG C 1 241 ? 57.565 55.942 78.108 1.00 32.22 241 ARG C O 1
ATOM 5875 N N . ILE C 1 242 ? 59.606 55.987 77.079 1.00 32.27 242 ILE C N 1
ATOM 5876 C CA . ILE C 1 242 ? 60.449 56.258 78.283 1.00 32.29 242 ILE C CA 1
ATOM 5877 C C . ILE C 1 242 ? 61.322 57.494 78.037 1.00 32.42 242 ILE C C 1
ATOM 5878 O O . ILE C 1 242 ? 61.932 57.582 76.957 1.00 33.37 242 ILE C O 1
ATOM 5883 N N . ASP C 1 243 ? 61.373 58.401 79.019 1.00 32.49 243 ASP C N 1
ATOM 5884 C CA . ASP C 1 243 ? 62.264 59.594 79.042 1.00 33.08 243 ASP C CA 1
ATOM 5885 C C . ASP C 1 243 ? 63.494 59.258 79.897 1.00 32.93 243 ASP C C 1
ATOM 5886 O O . ASP C 1 243 ? 63.541 58.137 80.442 1.00 33.31 243 ASP C O 1
ATOM 5891 N N . MET C 1 244 ? 64.451 60.184 80.006 1.00 33.10 244 MET C N 1
ATOM 5892 C CA . MET C 1 244 ? 65.742 59.957 80.711 1.00 33.34 244 MET C CA 1
ATOM 5893 C C . MET C 1 244 ? 65.507 59.771 82.211 1.00 33.96 244 MET C C 1
ATOM 5894 O O . MET C 1 244 ? 66.127 58.899 82.818 1.00 33.80 244 MET C O 1
ATOM 5899 N N . PRO C 1 245 ? 64.633 60.573 82.868 1.00 34.76 245 PRO C N 1
ATOM 5900 C CA . PRO C 1 245 ? 64.285 60.341 84.272 1.00 34.87 245 PRO C CA 1
ATOM 5901 C C . PRO C 1 245 ? 63.750 58.924 84.546 1.00 33.49 245 PRO C C 1
ATOM 5902 O O . PRO C 1 245 ? 64.131 58.345 85.547 1.00 35.12 245 PRO C O 1
ATOM 5906 N N . GLY C 1 246 ? 62.887 58.408 83.665 1.00 32.25 246 GLY C N 1
ATOM 5907 C CA . GLY C 1 246 ? 62.348 57.036 83.750 1.00 31.41 246 GLY C CA 1
ATOM 5908 C C . GLY C 1 246 ? 63.440 56.002 83.537 1.00 29.52 246 GLY C C 1
ATOM 5909 O O . GLY C 1 246 ? 63.568 55.092 84.379 1.00 28.66 246 GLY C O 1
ATOM 5910 N N . HIS C 1 247 ? 64.202 56.148 82.447 1.00 29.28 247 HIS C N 1
ATOM 5911 C CA . HIS C 1 247 ? 65.374 55.304 82.088 1.00 27.73 247 HIS C CA 1
ATOM 5912 C C . HIS C 1 247 ? 66.269 55.105 83.319 1.00 28.25 247 HIS C C 1
ATOM 5913 O O . HIS C 1 247 ? 66.535 53.941 83.665 1.00 26.23 247 HIS C O 1
ATOM 5920 N N . ASP C 1 248 ? 66.686 56.202 83.961 1.00 28.27 248 ASP C N 1
ATOM 5921 C CA . ASP C 1 248 ? 67.626 56.209 85.117 1.00 28.42 248 ASP C CA 1
ATOM 5922 C C . ASP C 1 248 ? 66.937 55.622 86.356 1.00 28.71 248 ASP C C 1
ATOM 5923 O O . ASP C 1 248 ? 67.605 54.873 87.095 1.00 29.37 248 ASP C O 1
ATOM 5928 N N . ALA C 1 249 ? 65.659 55.952 86.574 1.00 29.04 249 ALA C N 1
ATOM 5929 C CA . ALA C 1 249 ? 64.841 55.494 87.724 1.00 28.75 249 ALA C CA 1
ATOM 5930 C C . ALA C 1 249 ? 64.678 53.970 87.677 1.00 29.02 249 ALA C C 1
ATOM 5931 O O . ALA C 1 249 ? 64.690 53.340 88.757 1.00 28.80 249 ALA C O 1
ATOM 5933 N N . MET C 1 250 ? 64.525 53.407 86.474 1.00 28.74 250 MET C N 1
ATOM 5934 C CA . MET C 1 250 ? 64.437 51.940 86.233 1.00 29.10 250 MET C CA 1
ATOM 5935 C C . MET C 1 250 ? 65.795 51.289 86.517 1.00 27.65 250 MET C C 1
ATOM 5936 O O . MET C 1 250 ? 65.804 50.198 87.117 1.00 25.82 250 MET C O 1
ATOM 5941 N N . LEU C 1 251 ? 66.890 51.941 86.107 1.00 27.58 251 LEU C N 1
ATOM 5942 C CA . LEU C 1 251 ? 68.279 51.405 86.181 1.00 27.60 251 LEU C CA 1
ATOM 5943 C C . LEU C 1 251 ? 68.919 51.726 87.536 1.00 28.34 251 LEU C C 1
ATOM 5944 O O . LEU C 1 251 ? 70.121 51.435 87.688 1.00 28.35 251 LEU C O 1
ATOM 5949 N N . GLU C 1 252 ? 68.159 52.295 88.478 1.00 29.66 252 GLU C N 1
ATOM 5950 C CA . GLU C 1 252 ? 68.614 52.560 89.870 1.00 30.96 252 GLU C CA 1
ATOM 5951 C C . GLU C 1 252 ? 69.025 51.232 90.520 1.00 29.38 252 GLU C C 1
ATOM 5952 O O . GLU C 1 252 ? 70.041 51.222 91.237 1.00 28.76 252 GLU C O 1
ATOM 5958 N N . VAL C 1 253 ? 68.285 50.153 90.234 1.00 28.94 253 VAL C N 1
ATOM 5959 C CA . VAL C 1 253 ? 68.450 48.808 90.867 1.00 27.81 253 VAL C CA 1
ATOM 5960 C C . VAL C 1 253 ? 69.164 47.845 89.903 1.00 25.04 253 VAL C C 1
ATOM 5961 O O . VAL C 1 253 ? 69.150 46.630 90.175 1.00 24.14 253 VAL C O 1
ATOM 5965 N N . VAL C 1 254 ? 69.782 48.359 88.835 1.00 23.46 254 VAL C N 1
ATOM 5966 C CA . VAL C 1 254 ? 70.605 47.563 87.875 1.00 22.93 254 VAL C CA 1
ATOM 5967 C C . VAL C 1 254 ? 72.057 48.002 88.038 1.00 22.31 254 VAL C C 1
ATOM 5968 O O . VAL C 1 254 ? 72.420 49.100 87.615 1.00 21.70 254 VAL C O 1
ATOM 5972 N N . PRO C 1 255 ? 72.917 47.173 88.677 1.00 21.61 255 PRO C N 1
ATOM 5973 C CA . PRO C 1 255 ? 74.321 47.524 88.902 1.00 21.79 255 PRO C CA 1
ATOM 5974 C C . PRO C 1 255 ? 75.069 48.037 87.662 1.00 22.20 255 PRO C C 1
ATOM 5975 O O . PRO C 1 255 ? 75.846 48.961 87.803 1.00 22.81 255 PRO C O 1
ATOM 5979 N N . MET C 1 256 ? 74.819 47.445 86.490 1.00 21.69 256 MET C N 1
ATOM 5980 C CA . MET C 1 256 ? 75.465 47.845 85.208 1.00 22.11 256 MET C CA 1
ATOM 5981 C C . MET C 1 256 ? 74.908 49.193 84.729 1.00 22.64 256 MET C C 1
ATOM 5982 O O . MET C 1 256 ? 75.489 49.755 83.777 1.00 22.33 256 MET C O 1
ATOM 5987 N N . HIS C 1 257 ? 73.834 49.687 85.360 1.00 23.10 257 HIS C N 1
ATOM 5988 C CA . HIS C 1 257 ? 73.241 51.036 85.140 1.00 24.38 257 HIS C CA 1
ATOM 5989 C C . HIS C 1 257 ? 73.077 51.283 83.635 1.00 23.37 257 HIS C C 1
ATOM 5990 O O . HIS C 1 257 ? 73.520 52.336 83.144 1.00 22.82 257 HIS C O 1
ATOM 5997 N N . ARG C 1 258 ? 72.478 50.320 82.932 1.00 22.12 258 ARG C N 1
ATOM 5998 C CA . ARG C 1 258 ? 72.163 50.404 81.483 1.00 21.06 258 ARG C CA 1
ATOM 5999 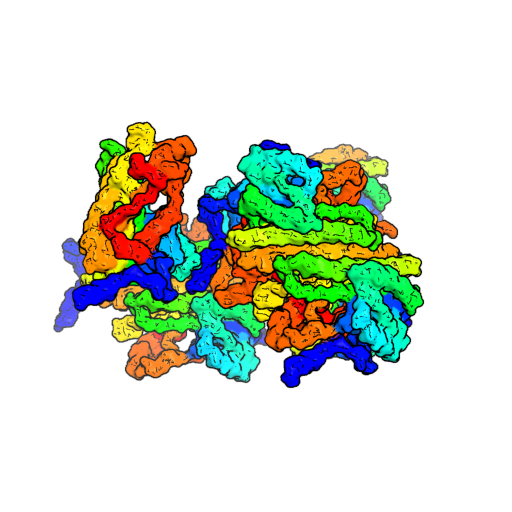C C . ARG C 1 258 ? 71.208 49.267 81.121 1.00 20.60 258 ARG C C 1
ATOM 6000 O O . ARG C 1 258 ? 71.245 48.222 81.801 1.00 20.76 258 ARG C O 1
ATOM 6008 N N . PHE C 1 259 ? 70.391 49.475 80.089 1.00 20.03 259 PHE C N 1
ATOM 6009 C CA . PHE C 1 259 ? 69.581 48.413 79.443 1.00 19.77 259 PHE C CA 1
ATOM 6010 C C . PHE C 1 259 ? 70.537 47.461 78.721 1.00 19.31 259 PHE C C 1
ATOM 6011 O O . PHE C 1 259 ? 71.602 47.906 78.253 1.00 18.97 259 PHE C O 1
ATOM 6019 N N . GLY C 1 260 ? 70.172 46.182 78.655 1.00 19.07 260 GLY C N 1
ATOM 6020 C CA . GLY C 1 260 ? 70.815 45.210 77.756 1.00 18.90 260 GLY C CA 1
ATOM 6021 C C . GLY C 1 260 ? 70.414 45.489 76.319 1.00 18.57 260 GLY C C 1
ATOM 6022 O O . GLY C 1 260 ? 69.477 46.281 76.112 1.00 17.88 260 GLY C O 1
ATOM 6023 N N . THR C 1 261 ? 71.104 44.872 75.361 1.00 18.79 261 THR C N 1
ATOM 6024 C CA . THR C 1 261 ? 70.789 44.955 73.912 1.00 18.89 261 THR C CA 1
ATOM 6025 C C . THR C 1 261 ? 70.440 43.552 73.407 1.00 19.01 261 THR C C 1
ATOM 6026 O O . THR C 1 261 ? 70.757 42.573 74.109 1.00 18.84 261 THR C O 1
ATOM 6030 N N . ASN C 1 262 ? 69.796 43.473 72.240 1.00 18.97 262 ASN C N 1
ATOM 6031 C CA . ASN C 1 262 ? 69.239 42.217 71.669 1.00 18.85 262 ASN C CA 1
ATOM 6032 C C . ASN C 1 262 ? 70.363 41.190 71.477 1.00 18.81 262 ASN C C 1
ATOM 6033 O O . ASN C 1 262 ? 70.088 39.986 71.659 1.00 18.91 262 ASN C O 1
ATOM 6038 N N . ASP C 1 263 ? 71.572 41.652 71.136 1.00 18.48 263 ASP C N 1
ATOM 6039 C CA . ASP C 1 263 ? 72.762 40.799 70.857 1.00 18.59 263 ASP C CA 1
ATOM 6040 C C . ASP C 1 263 ? 73.178 40.043 72.126 1.00 18.22 263 ASP C C 1
ATOM 6041 O O . ASP C 1 263 ? 73.684 38.906 71.992 1.00 18.39 263 ASP C O 1
ATOM 6046 N N . GLU C 1 264 ? 72.971 40.644 73.303 1.00 18.07 264 GLU C N 1
ATOM 6047 C CA . GLU C 1 264 ? 73.356 40.065 74.620 1.00 17.67 264 GLU C CA 1
ATOM 6048 C C . GLU C 1 264 ? 72.395 38.925 74.983 1.00 16.85 264 GLU C C 1
ATOM 6049 O O . GLU C 1 264 ? 72.855 37.945 75.600 1.00 16.82 264 GLU C O 1
ATOM 6055 N N . ILE C 1 265 ? 71.119 39.036 74.600 1.00 16.32 265 ILE C N 1
ATOM 6056 C CA . ILE C 1 265 ? 70.107 37.943 74.725 1.00 15.85 265 ILE C CA 1
ATO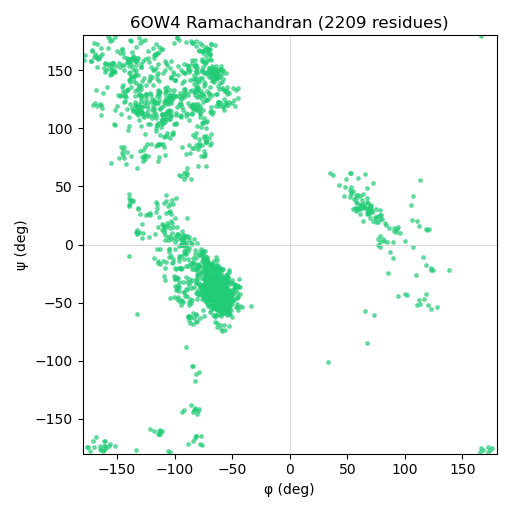M 6057 C C . ILE C 1 265 ? 70.399 36.884 73.654 1.00 15.38 265 ILE C C 1
ATOM 6058 O O . ILE C 1 265 ? 70.355 35.687 73.983 1.00 15.06 265 ILE C O 1
ATOM 6063 N N . ALA C 1 266 ? 70.685 37.320 72.423 1.00 15.19 266 ALA C N 1
ATOM 6064 C CA . ALA C 1 266 ? 70.916 36.457 71.240 1.00 15.56 266 ALA C CA 1
ATOM 6065 C C . ALA C 1 266 ? 72.071 35.483 71.506 1.00 15.53 266 ALA C C 1
ATOM 6066 O O . ALA C 1 266 ? 71.926 34.293 71.176 1.00 15.53 266 ALA C O 1
ATOM 6068 N N . SER C 1 267 ? 73.175 35.976 72.072 1.00 15.71 267 SER C N 1
ATOM 6069 C CA . SER C 1 267 ? 74.387 35.183 72.407 1.00 16.10 267 SER C CA 1
ATOM 6070 C C . SER C 1 267 ? 74.037 34.092 73.427 1.00 15.74 267 SER C C 1
ATOM 6071 O O . SER C 1 267 ? 74.564 32.973 73.292 1.00 15.68 267 SER C O 1
ATOM 6074 N N . THR C 1 268 ? 73.180 34.410 74.405 1.00 15.59 268 THR C N 1
ATOM 6075 C CA . THR C 1 268 ? 72.707 33.469 75.457 1.00 15.61 268 THR C CA 1
ATOM 6076 C C . THR C 1 268 ? 71.806 32.401 74.823 1.00 15.83 268 THR C C 1
ATOM 6077 O O . THR C 1 268 ? 71.914 31.230 75.232 1.00 15.25 268 THR C O 1
ATOM 6081 N N . VAL C 1 269 ? 70.950 32.789 73.870 1.00 16.01 269 VAL C N 1
ATOM 6082 C CA . VAL C 1 269 ? 70.041 31.856 73.136 1.00 16.44 269 VAL C CA 1
ATOM 6083 C C . VAL C 1 269 ? 70.897 30.868 72.334 1.00 16.88 269 VAL C C 1
ATOM 6084 O O . VAL C 1 269 ? 70.553 29.669 72.325 1.00 17.19 269 VAL C O 1
ATOM 6088 N N . LEU C 1 270 ? 71.967 31.351 71.695 1.00 17.24 270 LEU C N 1
ATOM 6089 C CA . LEU C 1 270 ? 72.914 30.513 70.911 1.00 17.94 270 LEU C CA 1
ATOM 6090 C C . LEU C 1 270 ? 73.570 29.482 71.838 1.00 18.14 270 LEU C C 1
ATOM 6091 O O . LEU C 1 270 ? 73.653 28.307 71.441 1.00 19.45 270 LEU C O 1
ATOM 6096 N N . PHE C 1 271 ? 74.016 29.908 73.022 1.00 17.82 271 PHE C N 1
ATOM 6097 C CA . PHE C 1 271 ? 74.625 29.038 74.064 1.00 17.54 271 PHE C CA 1
ATOM 6098 C C . PHE C 1 271 ? 73.667 27.888 74.407 1.00 17.21 271 PHE C C 1
ATOM 6099 O O . PHE C 1 271 ? 74.083 26.713 74.325 1.00 16.76 271 PHE C O 1
ATOM 6107 N N . LEU C 1 272 ? 72.421 28.223 74.761 1.00 16.81 272 LEU C N 1
ATOM 6108 C CA . LEU C 1 272 ? 71.394 27.268 75.264 1.00 16.46 272 LEU C CA 1
ATOM 6109 C C . LEU C 1 272 ? 70.931 26.333 74.141 1.00 16.74 272 LEU C C 1
ATOM 6110 O O . LEU C 1 272 ? 70.636 25.161 74.445 1.00 16.53 272 LEU C O 1
ATOM 6115 N N . ALA C 1 273 ? 70.860 26.830 72.903 1.00 17.51 273 ALA C N 1
ATOM 6116 C CA . ALA C 1 273 ? 70.413 26.065 71.715 1.00 18.24 273 ALA C CA 1
ATOM 6117 C C . ALA C 1 273 ? 71.524 25.116 71.253 1.00 18.54 273 ALA C C 1
ATOM 6118 O O . ALA C 1 273 ? 71.186 24.004 70.802 1.00 19.46 273 ALA C O 1
ATOM 6120 N N . SER C 1 274 ? 72.789 25.536 71.357 1.00 18.54 274 SER C N 1
ATOM 6121 C CA . SER C 1 274 ? 73.969 24.799 70.830 1.00 19.59 274 SER C CA 1
ATOM 6122 C C . SER C 1 274 ? 74.449 23.752 71.846 1.00 19.77 274 SER C C 1
ATOM 6123 O O . SER C 1 274 ? 73.926 23.734 72.978 1.00 20.26 274 SER C O 1
ATOM 6126 N N . ASP C 1 275 ? 75.414 22.919 71.443 1.00 20.95 275 ASP C N 1
ATOM 6127 C CA . ASP C 1 275 ? 75.982 21.808 72.255 1.00 21.50 275 ASP C CA 1
ATOM 6128 C C . ASP C 1 275 ? 76.935 22.355 73.325 1.00 21.40 275 ASP C C 1
ATOM 6129 O O . ASP C 1 275 ? 77.428 21.543 74.134 1.00 21.50 275 ASP C O 1
ATOM 6134 N N . ALA C 1 276 ? 77.203 23.666 73.320 1.00 20.89 276 ALA C N 1
ATOM 6135 C CA . ALA C 1 276 ? 77.936 24.383 74.390 1.00 20.53 276 ALA C CA 1
ATOM 6136 C C . ALA C 1 276 ? 77.254 24.125 75.740 1.00 20.07 276 ALA C C 1
ATOM 6137 O O . ALA C 1 276 ? 77.975 23.988 76.752 1.00 20.56 276 ALA C O 1
ATOM 6139 N N . SER C 1 277 ? 75.918 24.052 75.744 1.00 18.85 277 SER C N 1
ATOM 6140 C CA . SER C 1 277 ? 75.065 23.874 76.948 1.00 18.32 277 SER C CA 1
ATOM 6141 C C . SER C 1 277 ? 74.518 22.442 77.018 1.00 17.98 277 SER C C 1
ATOM 6142 O O . SER C 1 277 ? 73.402 22.268 77.545 1.00 17.89 277 SER C O 1
ATOM 6145 N N . SER C 1 278 ? 75.290 21.453 76.549 1.00 18.24 278 SER C N 1
ATOM 6146 C CA . SER C 1 278 ? 74.847 20.048 76.332 1.00 18.43 278 SER C CA 1
ATOM 6147 C C . SER C 1 278 ? 74.482 19.357 77.654 1.00 18.47 278 SER C C 1
ATOM 6148 O O . SER C 1 278 ? 73.715 18.378 77.596 1.00 19.10 278 SER C O 1
ATOM 6151 N N . TYR C 1 279 ? 75.011 19.817 78.793 1.00 17.82 279 TYR C N 1
ATOM 6152 C CA . TYR C 1 279 ? 74.697 19.267 80.140 1.00 17.76 279 TYR C CA 1
ATOM 6153 C C . TYR C 1 279 ? 73.879 20.279 80.956 1.00 17.19 279 TYR C C 1
ATOM 6154 O O . TYR C 1 279 ? 73.720 20.073 82.176 1.00 17.54 279 TYR C O 1
ATOM 6163 N N . VAL C 1 280 ? 73.364 21.327 80.303 1.00 16.57 280 VAL C N 1
ATOM 6164 C CA . VAL C 1 280 ? 72.505 22.377 80.928 1.00 15.87 280 VAL C CA 1
ATOM 6165 C C . VAL C 1 280 ? 71.050 22.115 80.525 1.00 15.57 280 VAL C C 1
ATOM 6166 O O . VAL C 1 280 ? 70.728 22.285 79.333 1.00 15.70 280 VAL C O 1
ATOM 6170 N N . THR C 1 281 ? 70.209 21.721 81.482 1.00 15.06 281 THR C N 1
ATOM 6171 C CA . THR C 1 281 ? 68.754 21.497 81.280 1.00 15.01 281 THR C CA 1
ATOM 6172 C C . THR C 1 281 ? 68.002 21.739 82.596 1.00 14.94 281 THR C C 1
ATOM 6173 O O . THR C 1 281 ? 68.588 21.505 83.667 1.00 14.92 281 THR C O 1
ATOM 6177 N N . GLY C 1 282 ? 66.755 22.207 82.504 1.00 14.89 282 GLY C N 1
ATOM 6178 C CA . GLY C 1 282 ? 65.845 22.410 83.648 1.00 14.96 282 GLY C CA 1
ATOM 6179 C C . GLY C 1 282 ? 66.299 23.538 84.557 1.00 14.95 282 GLY C C 1
ATOM 6180 O O . GLY C 1 282 ? 65.967 23.493 85.761 1.00 14.73 282 GLY C O 1
ATOM 6181 N N . THR C 1 283 ? 67.021 24.520 84.008 1.00 14.98 283 THR C N 1
ATOM 6182 C CA . THR C 1 283 ? 67.563 25.684 84.757 1.00 15.12 283 THR C CA 1
ATOM 6183 C C . THR C 1 283 ? 67.202 26.974 84.011 1.00 15.16 283 THR C C 1
ATOM 6184 O O . THR C 1 283 ? 66.648 26.884 82.895 1.00 14.69 283 THR C O 1
ATOM 6188 N N . ASP C 1 284 ? 67.503 28.119 84.629 1.00 15.29 284 ASP C N 1
ATOM 6189 C CA . ASP C 1 284 ? 67.201 29.482 84.120 1.00 15.63 284 ASP C CA 1
ATOM 6190 C C . ASP C 1 284 ? 68.502 30.289 84.072 1.00 15.76 284 ASP C C 1
ATOM 6191 O O . ASP C 1 284 ? 69.281 30.199 85.035 1.00 15.89 284 ASP C O 1
ATOM 6196 N N . ILE C 1 285 ? 68.716 31.055 83.001 1.00 15.73 285 ILE C N 1
ATOM 6197 C CA . ILE C 1 285 ? 69.867 31.995 82.867 1.00 16.14 285 ILE C CA 1
ATOM 6198 C C . ILE C 1 285 ? 69.326 33.427 82.909 1.00 16.49 285 ILE C C 1
ATOM 6199 O O . ILE C 1 285 ? 68.694 33.847 81.922 1.00 16.14 285 ILE C O 1
ATOM 6204 N N . ARG C 1 286 ? 69.568 34.136 84.017 1.00 16.91 286 ARG C N 1
ATOM 6205 C CA . ARG C 1 286 ? 69.192 35.561 84.205 1.00 17.61 286 ARG C CA 1
ATOM 6206 C C . ARG C 1 286 ? 70.149 36.440 83.394 1.00 17.10 286 ARG C C 1
ATOM 6207 O O . ARG C 1 286 ? 71.374 36.274 83.544 1.00 17.51 286 ARG C O 1
ATOM 6215 N N . VAL C 1 287 ? 69.601 37.334 82.568 1.00 16.75 287 VAL C N 1
ATOM 6216 C CA . VAL C 1 287 ? 70.372 38.312 81.746 1.00 16.84 287 VAL C CA 1
ATOM 6217 C C . VAL C 1 287 ? 69.826 39.707 82.072 1.00 16.87 287 VAL C C 1
ATOM 6218 O O . VAL C 1 287 ? 69.094 40.273 81.239 1.00 16.16 287 VAL C O 1
ATOM 6222 N N . ASP C 1 288 ? 70.159 40.219 83.262 1.00 16.75 288 ASP C N 1
ATOM 6223 C CA . ASP C 1 288 ? 69.515 41.413 83.873 1.00 17.31 288 ASP C CA 1
ATOM 6224 C C . ASP C 1 288 ? 70.558 42.453 84.307 1.00 17.42 288 ASP C C 1
ATOM 6225 O O . ASP C 1 288 ? 70.150 43.455 84.922 1.00 17.36 288 ASP C O 1
ATOM 6230 N N . GLY C 1 289 ? 71.841 42.243 83.993 1.00 17.53 289 GLY C N 1
ATOM 6231 C CA . GLY C 1 289 ? 72.943 43.152 84.368 1.00 18.18 289 GLY C CA 1
ATOM 6232 C C . GLY C 1 289 ? 73.086 43.295 85.876 1.00 18.52 289 GLY C C 1
ATOM 6233 O O . GLY C 1 289 ? 73.511 44.375 86.321 1.00 18.49 289 GLY C O 1
ATOM 6234 N N . GLY C 1 290 ? 72.747 42.244 86.631 1.00 19.15 290 GLY C N 1
ATOM 6235 C CA . GLY C 1 290 ? 72.949 42.156 88.090 1.00 19.74 290 GLY C CA 1
ATOM 6236 C C . GLY C 1 290 ? 71.729 42.580 88.891 1.00 20.95 290 GLY C C 1
ATOM 6237 O O . GLY C 1 290 ? 71.892 42.807 90.106 1.00 21.35 290 GLY C O 1
ATOM 6238 N N . TYR C 1 291 ? 70.551 42.680 88.264 1.00 21.54 291 TYR C N 1
ATOM 6239 C CA . TYR C 1 291 ? 69.280 43.046 88.947 1.00 23.61 291 TYR C CA 1
ATOM 6240 C C . TYR C 1 291 ? 69.014 42.068 90.097 1.00 24.09 291 TYR C C 1
ATOM 6241 O O . TYR C 1 291 ? 68.722 42.533 91.214 1.00 24.44 291 TYR C O 1
ATOM 6250 N N . SER C 1 292 ? 69.109 40.762 89.819 1.00 25.67 292 SER C N 1
ATOM 6251 C CA . SER C 1 292 ? 68.837 39.642 90.763 1.00 26.25 292 SER C CA 1
ATOM 6252 C C . SER C 1 292 ? 69.473 39.921 92.132 1.00 26.54 292 SER C C 1
ATOM 6253 O O . SER C 1 292 ? 68.926 39.444 93.143 1.00 25.99 292 SER C O 1
ATOM 6256 N N . VAL C 1 293 ? 70.582 40.665 92.155 1.00 27.60 293 VAL C N 1
ATOM 6257 C CA . VAL C 1 293 ? 71.285 41.118 93.393 1.00 29.27 293 VAL C CA 1
ATOM 6258 C C . VAL C 1 293 ? 70.510 42.303 93.991 1.00 29.66 293 VAL C C 1
ATOM 6259 O O . VAL C 1 293 ? 69.419 42.185 94.554 1.00 30.25 293 VAL C O 1
ATOM 6263 N N . TYR D 1 21 ? 82.242 74.384 78.524 1.00 39.37 21 TYR D N 1
ATOM 6264 C CA . TYR D 1 21 ? 82.264 75.869 78.698 1.00 39.00 21 TYR D CA 1
ATOM 6265 C C . TYR D 1 21 ? 83.615 76.421 78.250 1.00 39.67 21 TYR D C 1
ATOM 6266 O O . TYR D 1 21 ? 84.601 76.307 78.975 1.00 39.07 21 TYR D O 1
ATOM 6275 N N . PRO D 1 22 ? 83.710 77.023 77.041 1.00 41.08 22 PRO D N 1
ATOM 6276 C CA . PRO D 1 22 ? 84.927 77.717 76.616 1.00 40.98 22 PRO D CA 1
ATOM 6277 C C . PRO D 1 22 ? 85.373 78.792 77.622 1.00 40.52 22 PRO D C 1
ATOM 6278 O O . PRO D 1 22 ? 84.528 79.540 78.091 1.00 40.77 22 PRO D O 1
ATOM 6282 N N . LEU D 1 23 ? 86.676 78.837 77.923 1.00 39.93 23 LEU D N 1
ATOM 6283 C CA . LEU D 1 23 ? 87.289 79.771 78.909 1.00 39.32 23 LEU D CA 1
ATOM 6284 C C . LEU D 1 23 ? 87.874 80.996 78.195 1.00 38.73 23 LEU D C 1
ATOM 6285 O O . LEU D 1 23 ? 87.828 82.089 78.788 1.00 38.16 23 LEU D O 1
ATOM 6290 N N . ASP D 1 24 ? 88.417 80.817 76.985 1.00 38.95 24 ASP D N 1
ATOM 6291 C CA . ASP D 1 24 ? 89.189 81.857 76.253 1.00 37.99 24 ASP D CA 1
ATOM 6292 C C . ASP D 1 24 ? 88.897 81.747 74.751 1.00 37.99 24 ASP D C 1
ATOM 6293 O O . ASP D 1 24 ? 89.781 81.271 74.009 1.00 37.50 24 ASP D O 1
ATOM 6298 N N . LYS D 1 25 ? 87.708 82.190 74.327 1.00 37.78 25 LYS D N 1
ATOM 6299 C CA . LYS D 1 25 ? 87.260 82.184 72.906 1.00 38.36 25 LYS D CA 1
ATOM 6300 C C . LYS D 1 25 ? 87.932 83.327 72.133 1.00 39.44 25 LYS D C 1
ATOM 6301 O O . LYS D 1 25 ? 87.878 83.299 70.887 1.00 39.31 25 LYS D O 1
ATOM 6307 N N . TRP D 1 26 ? 88.541 84.287 72.839 1.00 39.51 26 TRP D N 1
ATOM 6308 C CA . TRP D 1 26 ? 89.326 85.408 72.249 1.00 39.89 26 TRP D CA 1
ATOM 6309 C C . TRP D 1 26 ? 90.586 84.876 71.549 1.00 38.97 26 TRP D C 1
ATOM 6310 O O . TRP D 1 26 ? 91.208 85.656 70.804 1.00 38.03 26 TRP D O 1
ATOM 6321 N N . LYS D 1 27 ? 90.956 83.613 71.789 1.00 39.54 27 LYS D N 1
ATOM 6322 C CA . LYS D 1 27 ? 92.112 82.939 71.137 1.00 42.19 27 LYS D CA 1
ATOM 6323 C C . LYS D 1 27 ? 91.648 82.146 69.907 1.00 42.83 27 LYS D C 1
ATOM 6324 O O . LYS D 1 27 ? 92.506 81.853 69.051 1.00 43.94 27 LYS D O 1
ATOM 6330 N N . ASP D 1 28 ? 90.356 81.800 69.827 1.00 44.36 28 ASP D N 1
ATOM 6331 C CA . ASP D 1 28 ? 89.753 81.063 68.682 1.00 44.21 28 ASP D CA 1
ATOM 6332 C C . ASP D 1 28 ? 89.848 81.917 67.414 1.00 44.17 28 ASP D C 1
ATOM 6333 O O . ASP D 1 28 ? 89.689 83.154 67.514 1.00 42.14 28 ASP D O 1
ATOM 6338 N N . SER D 1 29 ? 90.090 81.270 66.271 1.00 44.27 29 SER D N 1
ATOM 6339 C CA . SER D 1 29 ? 90.047 81.888 64.920 1.00 43.64 29 SER D CA 1
ATOM 6340 C C . SER D 1 29 ? 88.585 82.172 64.555 1.00 45.41 29 SER D C 1
ATOM 6341 O O . SER D 1 29 ? 87.706 81.403 65.000 1.00 45.84 29 SER D O 1
ATOM 6344 N N . ASN D 1 30 ? 88.339 83.247 63.798 1.00 45.90 30 ASN D N 1
ATOM 6345 C CA . ASN D 1 30 ? 86.993 83.647 63.305 1.00 46.22 30 ASN D CA 1
ATOM 6346 C C . ASN D 1 30 ? 86.114 84.066 64.493 1.00 43.93 30 ASN D C 1
ATOM 6347 O O . ASN D 1 30 ? 84.902 83.776 64.457 1.00 45.26 30 ASN D O 1
ATOM 6352 N N . TYR D 1 31 ? 86.696 84.727 65.502 1.00 41.58 31 TYR D N 1
ATOM 6353 C CA . TYR D 1 31 ? 85.979 85.254 66.696 1.00 39.92 31 TYR D CA 1
ATOM 6354 C C . TYR D 1 31 ? 86.235 86.758 66.845 1.00 38.05 31 TYR D C 1
ATOM 6355 O O . TYR D 1 31 ? 87.406 87.162 66.968 1.00 37.37 31 TYR D O 1
ATOM 6364 N N . SER D 1 32 ? 85.158 87.550 66.852 1.00 36.69 32 SER D N 1
ATOM 6365 C CA . SER D 1 32 ? 85.158 89.000 67.179 1.00 35.42 32 SER D CA 1
ATOM 6366 C C . SER D 1 32 ? 84.100 89.277 68.250 1.00 33.25 32 SER D C 1
ATOM 6367 O O . SER D 1 32 ? 82.940 88.863 68.056 1.00 31.84 32 SER D O 1
ATOM 6370 N N . ILE D 1 33 ? 84.495 89.946 69.337 1.00 32.62 33 ILE D N 1
ATOM 6371 C CA . ILE D 1 33 ? 83.575 90.395 70.424 1.00 31.29 33 ILE D CA 1
ATOM 6372 C C . ILE D 1 33 ? 82.520 91.325 69.808 1.00 29.85 33 ILE D C 1
ATOM 6373 O O . ILE D 1 33 ? 81.362 91.275 70.259 1.00 27.58 33 ILE D O 1
ATOM 6378 N N . LEU D 1 34 ? 82.909 92.112 68.798 1.00 30.39 34 LEU D N 1
ATOM 6379 C CA . LEU D 1 34 ? 82.038 93.097 68.097 1.00 30.54 34 LEU D CA 1
ATOM 6380 C C . LEU D 1 34 ? 80.944 92.372 67.299 1.00 30.60 34 LEU D C 1
ATOM 6381 O O . LEU D 1 34 ? 79.856 92.962 67.130 1.00 29.74 34 LEU D O 1
ATOM 6386 N N . ASP D 1 35 ? 81.209 91.146 66.836 1.00 31.45 35 ASP D N 1
ATOM 6387 C CA . ASP D 1 35 ? 80.244 90.333 66.044 1.00 32.35 35 ASP D CA 1
ATOM 6388 C C . ASP D 1 35 ? 79.077 89.880 66.933 1.00 30.75 35 ASP D C 1
ATOM 6389 O O . ASP D 1 35 ? 78.016 89.559 66.371 1.00 31.75 35 ASP D O 1
ATOM 6394 N N . LYS D 1 36 ? 79.250 89.862 68.259 1.00 29.79 36 LYS D N 1
ATOM 6395 C CA . LYS D 1 36 ? 78.171 89.526 69.231 1.00 29.26 36 LYS D CA 1
ATOM 6396 C C . LYS D 1 36 ? 77.059 90.584 69.188 1.00 28.22 36 LYS D C 1
ATOM 6397 O O . LYS D 1 36 ? 75.946 90.269 69.651 1.00 26.06 36 LYS D O 1
ATOM 6403 N N . PHE D 1 37 ? 77.352 91.784 68.672 1.00 27.86 37 PHE D N 1
ATOM 6404 C CA . PHE D 1 37 ? 76.412 92.934 68.579 1.00 28.24 37 PHE D CA 1
ATOM 6405 C C . PHE D 1 37 ? 75.726 92.972 67.207 1.00 28.66 37 PHE D C 1
ATOM 6406 O O . PHE D 1 37 ? 74.897 93.878 66.991 1.00 29.09 37 PHE D O 1
ATOM 6414 N N . SER D 1 38 ? 76.051 92.028 66.316 1.00 28.50 38 SER D N 1
ATOM 6415 C CA . SER D 1 38 ? 75.441 91.887 64.966 1.00 28.04 38 SER D CA 1
ATOM 6416 C C . SER D 1 38 ? 74.026 91.306 65.093 1.00 27.88 38 SER D C 1
ATOM 6417 O O . SER D 1 38 ? 73.791 90.510 66.027 1.00 27.82 38 SER D O 1
ATOM 6420 N N . MET D 1 39 ? 73.121 91.704 64.191 1.00 26.27 39 MET D N 1
ATOM 6421 C CA . MET D 1 39 ? 71.727 91.190 64.096 1.00 25.85 39 MET D CA 1
ATOM 6422 C C . MET D 1 39 ? 71.473 90.655 62.678 1.00 26.69 39 MET D C 1
ATOM 6423 O O . MET D 1 39 ? 70.303 90.630 62.254 1.00 26.59 39 MET D O 1
ATOM 6428 N N . ARG D 1 40 ? 72.531 90.236 61.976 1.00 28.81 40 ARG D N 1
ATOM 6429 C CA . ARG D 1 40 ? 72.446 89.683 60.599 1.00 30.31 40 ARG D CA 1
ATOM 6430 C C . ARG D 1 40 ? 71.636 88.383 60.640 1.00 29.58 40 ARG D C 1
ATOM 6431 O O . ARG D 1 40 ? 71.929 87.529 61.499 1.00 30.14 40 ARG D O 1
ATOM 6439 N N . GLY D 1 41 ? 70.631 88.266 59.768 1.00 29.04 41 GLY D N 1
ATOM 6440 C CA . GLY D 1 41 ? 69.744 87.091 59.665 1.00 29.02 41 GLY D CA 1
ATOM 6441 C C . GLY D 1 41 ? 68.673 87.078 60.743 1.00 28.55 41 GLY D C 1
ATOM 6442 O O . GLY D 1 41 ? 67.891 86.105 60.778 1.00 29.07 41 GLY D O 1
ATOM 6443 N N . ARG D 1 42 ? 68.626 88.111 61.592 1.00 28.00 42 ARG D N 1
ATOM 6444 C CA . ARG D 1 42 ? 67.633 88.243 62.692 1.00 26.80 42 ARG D CA 1
ATOM 6445 C C . ARG D 1 42 ? 66.443 89.055 62.176 1.00 25.78 42 ARG D C 1
ATOM 6446 O O . ARG D 1 42 ? 66.668 90.031 61.436 1.00 24.70 42 ARG D O 1
ATOM 6454 N N . LYS D 1 43 ? 65.226 88.647 62.542 1.00 24.30 43 LYS D N 1
ATOM 6455 C CA . LYS D 1 43 ? 63.962 89.327 62.155 1.00 23.25 43 LYS D CA 1
ATOM 6456 C C . LYS D 1 43 ? 63.154 89.614 63.421 1.00 20.65 43 LYS D C 1
ATOM 6457 O O . LYS D 1 43 ? 63.191 88.780 64.344 1.00 20.04 43 LYS D O 1
ATOM 6463 N N . GLY D 1 44 ? 62.470 90.758 63.460 1.00 18.57 44 GLY D N 1
ATOM 6464 C CA . GLY D 1 44 ? 61.647 91.170 64.610 1.00 17.44 44 GLY D CA 1
ATOM 6465 C C . GLY D 1 44 ? 60.900 92.463 64.351 1.00 16.66 44 GLY D C 1
ATOM 6466 O O . GLY D 1 44 ? 60.964 92.970 63.216 1.00 16.18 44 GLY D O 1
ATOM 6467 N N . PHE D 1 45 ? 60.214 92.976 65.374 1.00 15.43 45 PHE D N 1
ATOM 6468 C CA . PHE D 1 45 ? 59.367 94.191 65.287 1.00 15.25 45 PHE D CA 1
ATOM 6469 C C . PHE D 1 45 ? 59.588 95.080 66.514 1.00 14.69 45 PHE D C 1
ATOM 6470 O O . PHE D 1 45 ? 60.108 94.613 67.549 1.00 14.37 45 PHE D O 1
ATOM 6478 N N . VAL D 1 46 ? 59.204 96.347 66.361 1.00 14.69 46 VAL D N 1
ATOM 6479 C CA . VAL D 1 46 ? 59.298 97.427 67.383 1.00 14.19 46 VAL D CA 1
ATOM 6480 C C . VAL D 1 46 ? 57.933 98.118 67.435 1.00 14.53 46 VAL D C 1
ATOM 6481 O O . VAL D 1 46 ? 57.541 98.690 66.403 1.00 14.35 46 VAL D O 1
ATOM 6485 N N . THR D 1 47 ? 57.227 98.049 68.567 1.00 14.59 47 THR D N 1
ATOM 6486 C CA . THR D 1 47 ? 55.964 98.806 68.785 1.00 15.16 47 THR D CA 1
ATOM 6487 C C . THR D 1 47 ? 56.332 100.232 69.209 1.00 15.75 47 THR D C 1
ATOM 6488 O O . THR D 1 47 ? 57.478 100.436 69.658 1.00 15.97 47 THR D O 1
ATOM 6492 N N . GLY D 1 48 ? 55.402 101.176 69.044 1.00 16.32 48 GLY D N 1
ATOM 6493 C CA . GLY D 1 48 ? 55.638 102.618 69.252 1.00 16.63 48 GLY D CA 1
ATOM 6494 C C . GLY D 1 48 ? 56.707 103.151 68.311 1.00 17.22 48 GLY D C 1
ATOM 6495 O O . GLY D 1 48 ? 57.424 104.085 68.710 1.00 17.89 48 GLY D O 1
ATOM 6496 N N . ALA D 1 49 ? 56.782 102.605 67.091 1.00 17.62 49 ALA D N 1
ATOM 6497 C CA . ALA D 1 49 ? 57.894 102.801 66.128 1.00 17.60 49 ALA D CA 1
ATOM 6498 C C . ALA D 1 49 ? 57.819 104.178 65.455 1.00 17.50 49 ALA D C 1
ATOM 6499 O O . ALA D 1 49 ? 58.771 104.506 64.727 1.00 17.48 49 ALA D O 1
ATOM 6501 N N . ALA D 1 50 ? 56.740 104.939 65.660 1.00 17.48 50 ALA D N 1
ATOM 6502 C CA . ALA D 1 50 ? 56.602 106.332 65.169 1.00 17.89 50 ALA D CA 1
ATOM 6503 C C . ALA D 1 50 ? 57.335 107.288 66.119 1.00 17.71 50 ALA D C 1
ATOM 6504 O O . ALA D 1 50 ? 57.823 108.327 65.636 1.00 18.43 50 ALA D O 1
ATOM 6506 N N . GLY D 1 51 ? 57.409 106.939 67.410 1.00 17.21 51 GLY D N 1
ATOM 6507 C CA . GLY D 1 51 ? 58.035 107.752 68.474 1.00 17.12 51 GLY D CA 1
ATOM 6508 C C . GLY D 1 51 ? 59.555 107.695 68.432 1.00 16.88 51 GLY D C 1
ATOM 6509 O O . GLY D 1 51 ? 60.099 106.869 67.672 1.00 17.03 51 GLY D O 1
ATOM 6510 N N . GLY D 1 52 ? 60.213 108.532 69.241 1.00 16.86 52 GLY D N 1
ATOM 6511 C CA . GLY D 1 52 ? 61.679 108.716 69.263 1.00 16.55 52 GLY D CA 1
ATOM 6512 C C . GLY D 1 52 ? 62.431 107.435 69.590 1.00 16.18 52 GLY D C 1
ATOM 6513 O O . GLY D 1 52 ? 63.294 107.039 68.779 1.00 16.46 52 GLY D O 1
ATOM 6514 N N . LEU D 1 53 ? 62.135 106.818 70.739 1.00 15.65 53 LEU D N 1
ATOM 6515 C CA . LEU D 1 53 ? 62.796 105.570 71.215 1.00 15.44 53 LEU D CA 1
ATOM 6516 C C . LEU D 1 53 ? 62.582 104.454 70.185 1.00 15.19 53 LEU D C 1
ATOM 6517 O O . LEU D 1 53 ? 63.574 103.789 69.824 1.00 14.50 53 LEU D O 1
ATOM 6522 N N . GLY D 1 54 ? 61.338 104.280 69.728 1.00 15.17 54 GLY D N 1
ATOM 6523 C CA . GLY D 1 54 ? 60.904 103.193 68.827 1.00 15.45 54 GLY D CA 1
ATOM 6524 C C . GLY D 1 54 ? 61.642 103.192 67.496 1.00 15.83 54 GLY D C 1
ATOM 6525 O O . GLY D 1 54 ? 62.199 102.138 67.132 1.00 16.15 54 GLY D O 1
ATOM 6526 N N . ARG D 1 55 ? 61.650 104.321 66.782 1.00 15.97 55 ARG D N 1
ATOM 6527 C CA . ARG D 1 55 ? 62.203 104.408 65.402 1.00 16.53 55 ARG D CA 1
ATOM 6528 C C . ARG D 1 55 ? 63.737 104.364 65.448 1.00 16.88 55 ARG D C 1
ATOM 6529 O O . ARG D 1 55 ? 64.332 103.808 64.508 1.00 17.95 55 ARG D O 1
ATOM 6537 N N . ASN D 1 56 ? 64.355 104.915 66.495 1.00 16.50 56 ASN D N 1
ATOM 6538 C CA . ASN D 1 56 ? 65.835 104.946 66.640 1.00 16.75 56 ASN D CA 1
ATOM 6539 C C . ASN D 1 56 ? 66.344 103.544 66.997 1.00 16.78 56 ASN D C 1
ATOM 6540 O O . ASN D 1 56 ? 67.402 103.153 66.462 1.00 17.29 56 ASN D O 1
ATOM 6545 N N . ALA D 1 57 ? 65.622 102.817 67.856 1.00 16.46 57 ALA D N 1
ATOM 6546 C CA . ALA D 1 57 ? 65.882 101.392 68.171 1.00 16.26 57 ALA D CA 1
ATOM 6547 C C . ALA D 1 57 ? 65.760 100.565 66.884 1.00 16.54 57 ALA D C 1
ATOM 6548 O O . ALA D 1 57 ? 66.670 99.756 66.600 1.00 16.14 57 ALA D O 1
ATOM 6550 N N . ALA D 1 58 ? 64.683 100.783 66.124 1.00 16.63 58 ALA D N 1
ATOM 6551 C CA . ALA D 1 58 ? 64.407 100.118 64.828 1.00 16.85 58 ALA D CA 1
ATOM 6552 C C . ALA D 1 58 ? 65.562 100.380 63.854 1.00 17.21 58 ALA D C 1
ATOM 6553 O O . ALA D 1 58 ? 66.046 99.417 63.244 1.00 17.42 58 ALA D O 1
ATOM 6555 N N . ALA D 1 59 ? 65.992 101.638 63.734 1.00 17.91 59 ALA D N 1
ATOM 6556 C CA . ALA D 1 59 ? 67.125 102.078 62.885 1.00 18.89 59 ALA D CA 1
ATOM 6557 C C . ALA D 1 59 ? 68.419 101.376 63.321 1.00 19.19 59 ALA D C 1
ATOM 6558 O O . ALA D 1 59 ? 69.207 100.984 62.437 1.00 19.91 59 ALA D O 1
ATOM 6560 N N . ALA D 1 60 ? 68.627 101.232 64.634 1.00 19.01 60 ALA D N 1
ATOM 6561 C CA . ALA D 1 60 ? 69.823 100.602 65.239 1.00 18.94 60 ALA D CA 1
ATOM 6562 C C . ALA D 1 60 ? 69.853 99.108 64.907 1.00 18.93 60 ALA D C 1
ATOM 6563 O O . ALA D 1 60 ? 70.922 98.616 64.495 1.00 19.81 60 ALA D O 1
ATOM 6565 N N . LEU D 1 61 ? 68.724 98.417 65.087 1.00 18.59 61 LEU D N 1
ATOM 6566 C CA . LEU D 1 61 ? 68.586 96.959 64.821 1.00 18.96 61 LEU D CA 1
ATOM 6567 C C . LEU D 1 61 ? 68.744 96.694 63.319 1.00 19.49 61 LEU D C 1
ATOM 6568 O O . LEU D 1 61 ? 69.396 95.693 62.962 1.00 20.17 61 LEU D O 1
ATOM 6573 N N . ALA D 1 62 ? 68.183 97.569 62.481 1.00 19.88 62 ALA D N 1
ATOM 6574 C CA . ALA D 1 62 ? 68.270 97.507 61.003 1.00 20.71 62 ALA D CA 1
ATOM 6575 C C . ALA D 1 62 ? 69.735 97.639 60.573 1.00 21.21 62 ALA D C 1
ATOM 6576 O O . ALA D 1 62 ? 70.215 96.758 59.840 1.00 21.10 62 ALA D O 1
ATOM 6578 N N . GLN D 1 63 ? 70.422 98.683 61.045 1.00 22.29 63 GLN D N 1
ATOM 6579 C CA . GLN D 1 63 ? 71.844 98.975 60.713 1.00 23.31 63 GLN D CA 1
ATOM 6580 C C . GLN D 1 63 ? 72.734 97.797 61.135 1.00 23.50 63 GLN D C 1
ATOM 6581 O O . GLN D 1 63 ? 73.739 97.552 60.444 1.00 24.23 63 GLN D O 1
ATOM 6587 N N . ALA D 1 64 ? 72.376 97.098 62.219 1.00 23.50 64 ALA D N 1
ATOM 6588 C CA . ALA D 1 64 ? 73.090 95.904 62.735 1.00 24.05 64 ALA D CA 1
ATOM 6589 C C . ALA D 1 64 ? 72.831 94.689 61.830 1.00 24.76 64 ALA D C 1
ATOM 6590 O O . ALA D 1 64 ? 73.527 93.667 62.007 1.00 24.69 64 ALA D O 1
ATOM 6592 N N . GLY D 1 65 ? 71.860 94.788 60.914 1.00 24.39 65 GLY D N 1
ATOM 6593 C CA . GLY D 1 65 ? 71.601 93.798 59.847 1.00 24.47 65 GLY D CA 1
ATOM 6594 C C . GLY D 1 65 ? 70.288 93.049 60.025 1.00 23.74 65 GLY D C 1
ATOM 6595 O O . GLY D 1 65 ? 70.119 92.019 59.350 1.00 24.27 65 GLY D O 1
ATOM 6596 N N . ALA D 1 66 ? 69.378 93.539 60.873 1.00 22.94 66 ALA D N 1
ATOM 6597 C CA . ALA D 1 66 ? 68.073 92.896 61.158 1.00 22.31 66 ALA D CA 1
ATOM 6598 C C . ALA D 1 66 ? 67.013 93.371 60.159 1.00 22.63 66 ALA D C 1
ATOM 6599 O O . ALA D 1 66 ? 67.116 94.515 59.671 1.00 22.47 66 ALA D O 1
ATOM 6601 N N . ASP D 1 67 ? 66.037 92.505 59.873 1.00 22.81 67 ASP D N 1
ATOM 6602 C CA . ASP D 1 67 ? 64.741 92.867 59.238 1.00 23.01 67 ASP D CA 1
ATOM 6603 C C . ASP D 1 67 ? 63.803 93.331 60.355 1.00 22.23 67 ASP D C 1
ATOM 6604 O O . ASP D 1 67 ? 63.551 92.535 61.279 1.00 21.84 67 ASP D O 1
ATOM 6609 N N . VAL D 1 68 ? 63.327 94.576 60.282 1.00 21.74 68 VAL D N 1
ATOM 6610 C CA . VAL D 1 68 ? 62.521 95.225 61.357 1.00 20.61 68 VAL D CA 1
ATOM 6611 C C . VAL D 1 68 ? 61.145 95.582 60.792 1.00 20.74 68 VAL D C 1
ATOM 6612 O O . VAL D 1 68 ? 61.090 96.076 59.657 1.00 20.59 68 VAL D O 1
ATOM 6616 N N . ALA D 1 69 ? 60.087 95.331 61.567 1.00 20.29 69 ALA D N 1
ATOM 6617 C CA . ALA D 1 69 ? 58.706 95.799 61.305 1.00 20.15 69 ALA D CA 1
ATOM 6618 C C . ALA D 1 69 ? 58.390 96.961 62.252 1.00 19.66 69 ALA D C 1
ATOM 6619 O O . ALA D 1 69 ? 58.365 96.735 63.480 1.00 19.21 69 ALA D O 1
ATOM 6621 N N . LEU D 1 70 ? 58.181 98.158 61.696 1.00 19.39 70 LEU D N 1
ATOM 6622 C CA . LEU D 1 70 ? 57.776 99.375 62.447 1.00 19.06 70 LEU D CA 1
ATOM 6623 C C . LEU D 1 70 ? 56.282 99.266 62.752 1.00 19.12 70 LEU D C 1
ATOM 6624 O O . LEU D 1 70 ? 55.486 99.296 61.792 1.00 19.70 70 LEU D O 1
ATOM 6629 N N . VAL D 1 71 ? 55.923 99.130 64.031 1.00 18.58 71 VAL D N 1
ATOM 6630 C CA . VAL D 1 71 ? 54.511 98.979 64.489 1.00 18.60 71 VAL D CA 1
ATOM 6631 C C . VAL D 1 71 ? 54.120 100.213 65.312 1.00 18.63 71 VAL D C 1
ATOM 6632 O O . VAL D 1 71 ? 54.871 100.573 66.243 1.00 17.94 71 VAL D O 1
ATOM 6636 N N . ASP D 1 72 ? 53.001 100.850 64.949 1.00 19.28 72 ASP D N 1
ATOM 6637 C CA . ASP D 1 72 ? 52.381 101.980 65.694 1.00 19.26 72 ASP D CA 1
ATOM 6638 C C . ASP D 1 72 ? 50.892 102.047 65.325 1.00 19.72 72 ASP D C 1
ATOM 6639 O O . ASP D 1 72 ? 50.417 101.124 64.633 1.00 20.11 72 ASP D O 1
ATOM 6644 N N . LEU D 1 73 ? 50.178 103.082 65.784 1.00 19.64 73 LEU D N 1
ATOM 6645 C CA . LEU D 1 73 ? 48.714 103.260 65.566 1.00 19.73 73 LEU D CA 1
ATOM 6646 C C . LEU D 1 73 ? 48.413 103.413 64.075 1.00 20.20 73 LEU D C 1
ATOM 6647 O O . LEU D 1 73 ? 49.243 103.913 63.319 1.00 20.03 73 LEU D O 1
ATOM 6652 N N . PRO D 1 74 ? 47.215 102.987 63.607 1.00 20.77 74 PRO D N 1
ATOM 6653 C CA . PRO D 1 74 ? 46.784 103.220 62.226 1.00 21.22 74 PRO D CA 1
ATOM 6654 C C . PRO D 1 74 ? 46.975 104.658 61.714 1.00 22.42 74 PRO D C 1
ATOM 6655 O O . PRO D 1 74 ? 47.288 104.817 60.548 1.00 23.33 74 PRO D O 1
ATOM 6659 N N . SER D 1 75 ? 46.797 105.660 62.583 1.00 22.29 75 SER D N 1
ATOM 6660 C CA . SER D 1 75 ? 46.934 107.105 62.254 1.00 22.84 75 SER D CA 1
ATOM 6661 C C . SER D 1 75 ? 48.381 107.441 61.867 1.00 23.68 75 SER D C 1
ATOM 6662 O O . SER D 1 75 ? 48.581 108.481 61.214 1.00 24.47 75 SER D O 1
ATOM 6665 N N . GLN D 1 76 ? 49.345 106.598 62.255 1.00 23.75 76 GLN D N 1
ATOM 6666 C CA . GLN D 1 76 ? 50.797 106.800 61.996 1.00 24.09 76 GLN D CA 1
ATOM 6667 C C . GLN D 1 76 ? 51.224 106.115 60.690 1.00 25.01 76 GLN D C 1
ATOM 6668 O O . GLN D 1 76 ? 52.416 106.235 60.344 1.00 25.64 76 GLN D O 1
ATOM 6674 N N . GLU D 1 77 ? 50.298 105.456 59.982 1.00 25.60 77 GLU D N 1
ATOM 6675 C CA . GLU D 1 77 ? 50.600 104.565 58.825 1.00 26.71 77 GLU D CA 1
ATOM 6676 C C . GLU D 1 77 ? 51.498 105.289 57.809 1.00 27.30 77 GLU D C 1
ATOM 6677 O O . GLU D 1 77 ? 52.494 104.681 57.380 1.00 27.32 77 GLU D O 1
ATOM 6683 N N . ASP D 1 78 ? 51.155 106.526 57.434 1.00 27.89 78 ASP D N 1
ATOM 6684 C CA . ASP D 1 78 ? 51.899 107.328 56.422 1.00 28.23 78 ASP D CA 1
ATOM 6685 C C . ASP D 1 78 ? 53.349 107.525 56.887 1.00 27.24 78 ASP D C 1
ATOM 6686 O O . ASP D 1 78 ? 54.267 107.321 56.065 1.00 26.92 78 ASP D O 1
ATOM 6691 N N . LYS D 1 79 ? 53.547 107.901 58.154 1.00 26.36 79 LYS D N 1
ATOM 6692 C CA . LYS D 1 79 ? 54.888 108.162 58.743 1.00 25.72 79 LYS D CA 1
ATOM 6693 C C . LYS D 1 79 ? 55.695 106.858 58.795 1.00 24.20 79 LYS D C 1
ATOM 6694 O O . LYS D 1 79 ? 56.883 106.888 58.417 1.00 23.10 79 LYS D O 1
ATOM 6700 N N . LEU D 1 80 ? 55.076 105.766 59.256 1.00 23.42 80 LEU D N 1
ATOM 6701 C CA . LEU D 1 80 ? 55.711 104.423 59.348 1.00 23.81 80 LEU D CA 1
ATOM 6702 C C . LEU D 1 80 ? 56.193 103.985 57.960 1.00 24.87 80 LEU D C 1
ATOM 6703 O O . LEU D 1 80 ? 57.318 103.452 57.870 1.00 25.43 80 LEU D O 1
ATOM 6708 N N . THR D 1 81 ? 55.371 104.197 56.928 1.00 25.51 81 THR D N 1
ATOM 6709 C CA . THR D 1 81 ? 55.656 103.813 55.518 1.00 25.99 81 THR D CA 1
ATOM 6710 C C . THR D 1 81 ? 56.927 104.523 55.037 1.00 26.04 81 THR D C 1
ATOM 6711 O O . THR D 1 81 ? 57.790 103.832 54.461 1.00 25.75 81 THR D O 1
ATOM 6715 N N . GLU D 1 82 ? 57.040 105.837 55.261 1.00 26.61 82 GLU D N 1
ATOM 6716 C CA . GLU D 1 82 ? 58.188 106.648 54.771 1.00 28.57 82 GLU D CA 1
ATOM 6717 C C . GLU D 1 82 ? 59.436 106.306 55.599 1.00 28.24 82 GLU D C 1
ATOM 6718 O O . GLU D 1 82 ? 60.521 106.201 54.996 1.00 29.54 82 GLU D O 1
ATOM 6724 N N . LEU D 1 83 ? 59.287 106.111 56.915 1.00 26.83 83 LEU D N 1
ATOM 6725 C CA . LEU D 1 83 ? 60.386 105.665 57.813 1.00 26.42 83 LEU D CA 1
ATOM 6726 C C . LEU D 1 83 ? 60.896 104.297 57.345 1.00 26.23 83 LEU D C 1
ATOM 6727 O O . LEU D 1 83 ? 62.126 104.147 57.201 1.00 25.97 83 LEU D O 1
ATOM 6732 N N . ALA D 1 84 ? 59.981 103.351 57.108 1.00 26.04 84 ALA D N 1
ATOM 6733 C CA . ALA D 1 84 ? 60.279 101.952 56.713 1.00 26.80 84 ALA D CA 1
ATOM 6734 C C . ALA D 1 84 ? 61.022 101.925 55.370 1.00 27.69 84 ALA D C 1
ATOM 6735 O O . ALA D 1 84 ? 61.946 101.100 55.230 1.00 27.96 84 ALA D O 1
ATOM 6737 N N . LYS D 1 85 ? 60.640 102.790 54.423 1.00 28.54 85 LYS D N 1
ATOM 6738 C CA . LYS D 1 85 ? 61.313 102.919 53.102 1.00 30.56 85 LYS D CA 1
ATOM 6739 C C . LYS D 1 85 ? 62.690 103.570 53.290 1.00 30.91 85 LYS D C 1
ATOM 6740 O O . LYS D 1 85 ? 63.650 103.113 52.636 1.00 32.39 85 LYS D O 1
ATOM 6746 N N . ASP D 1 86 ? 62.775 104.596 54.144 1.00 30.25 86 ASP D N 1
ATOM 6747 C CA . ASP D 1 86 ? 64.025 105.344 54.454 1.00 30.26 86 ASP D CA 1
ATOM 6748 C C . ASP D 1 86 ? 65.059 104.377 55.047 1.00 29.21 86 ASP D C 1
ATOM 6749 O O . ASP D 1 86 ? 66.192 104.328 54.528 1.00 28.95 86 ASP D O 1
ATOM 6754 N N . MET D 1 87 ? 64.678 103.634 56.089 1.00 27.98 87 MET D N 1
ATOM 6755 C CA . MET D 1 87 ? 65.573 102.686 56.807 1.00 28.00 87 MET D CA 1
ATOM 6756 C C . MET D 1 87 ? 65.966 101.534 55.875 1.00 29.52 87 MET D C 1
ATOM 6757 O O . MET D 1 87 ? 67.139 101.116 55.928 1.00 31.54 87 MET D O 1
ATOM 6762 N N . SER D 1 88 ? 65.032 101.051 55.050 1.00 28.57 88 SER D N 1
ATOM 6763 C CA . SER D 1 88 ? 65.262 99.969 54.056 1.00 28.66 88 SER D CA 1
ATOM 6764 C C . SER D 1 88 ? 66.353 100.396 53.069 1.00 29.16 88 SER D C 1
ATOM 6765 O O . SER D 1 88 ? 67.254 99.579 52.804 1.00 28.86 88 SER D O 1
ATOM 6768 N N . GLU D 1 89 ? 66.272 101.633 52.566 1.00 30.52 89 GLU D N 1
ATOM 6769 C CA . GLU D 1 89 ? 67.202 102.205 51.553 1.00 32.04 89 GLU D CA 1
ATOM 6770 C C . GLU D 1 89 ? 68.605 102.368 52.153 1.00 31.21 89 GLU D C 1
ATOM 6771 O O . GLU D 1 89 ? 69.581 102.009 51.467 1.00 31.75 89 GLU D O 1
ATOM 6777 N N . ARG D 1 90 ? 68.691 102.886 53.382 1.00 30.10 90 ARG D N 1
ATOM 6778 C CA . ARG D 1 90 ? 69.964 103.262 54.057 1.00 29.20 90 ARG D CA 1
ATOM 6779 C C . ARG D 1 90 ? 70.754 102.016 54.474 1.00 28.59 90 ARG D C 1
ATOM 6780 O O . ARG D 1 90 ? 71.996 102.060 54.371 1.00 27.60 90 ARG D O 1
ATOM 6788 N N . PHE D 1 91 ? 70.070 100.968 54.950 1.00 27.69 91 PHE D N 1
ATOM 6789 C CA . PHE D 1 91 ? 70.686 99.803 55.641 1.00 28.59 91 PHE D CA 1
ATOM 6790 C C . PHE D 1 91 ? 70.502 98.507 54.840 1.00 29.26 91 PHE D C 1
ATOM 6791 O O . PHE D 1 91 ? 71.049 97.474 55.268 1.00 30.30 91 PHE D O 1
ATOM 6799 N N . GLY D 1 92 ? 69.779 98.554 53.717 1.00 29.73 92 GLY D N 1
ATOM 6800 C CA . GLY D 1 92 ? 69.625 97.421 52.783 1.00 30.46 92 GLY D CA 1
ATOM 6801 C C . GLY D 1 92 ? 69.084 96.172 53.462 1.00 29.82 92 GLY D C 1
ATOM 6802 O O . GLY D 1 92 ? 69.561 95.070 53.132 1.00 30.26 92 GLY D O 1
ATOM 6803 N N . THR D 1 93 ? 68.127 96.335 54.380 1.00 29.70 93 THR D N 1
ATOM 6804 C CA . THR D 1 93 ? 67.370 95.232 55.028 1.00 29.41 93 THR D CA 1
ATOM 6805 C C . THR D 1 93 ? 65.879 95.457 54.772 1.00 28.85 93 THR D C 1
ATOM 6806 O O . THR D 1 93 ? 65.506 96.597 54.433 1.00 28.85 93 THR D O 1
ATOM 6810 N N . ASN D 1 94 ? 65.071 94.405 54.919 1.00 28.64 94 ASN D N 1
ATOM 6811 C CA . ASN D 1 94 ? 63.591 94.470 54.790 1.00 28.24 94 ASN D CA 1
ATOM 6812 C C . ASN D 1 94 ? 63.033 95.147 56.046 1.00 27.21 94 ASN D C 1
ATOM 6813 O O . ASN D 1 94 ? 62.795 94.442 57.047 1.00 26.76 94 ASN D O 1
ATOM 6818 N N . VAL D 1 95 ? 62.873 96.473 55.997 1.00 26.27 95 VAL D N 1
ATOM 6819 C CA . VAL D 1 95 ? 62.158 97.271 57.034 1.00 25.75 95 VAL D CA 1
ATOM 6820 C C . VAL D 1 95 ? 60.777 97.630 56.479 1.00 25.00 95 VAL D C 1
ATOM 6821 O O . VAL D 1 95 ? 60.718 98.278 55.420 1.00 25.94 95 VAL D O 1
ATOM 6825 N N . ILE D 1 96 ? 59.719 97.218 57.181 1.00 23.68 96 ILE D N 1
ATOM 6826 C CA . ILE D 1 96 ? 58.300 97.306 56.728 1.00 23.62 96 ILE D CA 1
ATOM 6827 C C . ILE D 1 96 ? 57.496 98.100 57.764 1.00 22.59 96 ILE D C 1
ATOM 6828 O O . ILE D 1 96 ? 58.011 98.313 58.877 1.00 22.16 96 ILE D O 1
ATOM 6833 N N . ALA D 1 97 ? 56.279 98.509 57.398 1.00 22.28 97 ALA D N 1
ATOM 6834 C CA . ALA D 1 97 ? 55.326 99.251 58.254 1.00 21.85 97 ALA D CA 1
ATOM 6835 C C . ALA D 1 97 ? 54.065 98.406 58.458 1.00 21.70 97 ALA D C 1
ATOM 6836 O O . ALA D 1 97 ? 53.445 98.022 57.450 1.00 21.74 97 ALA D O 1
ATOM 6838 N N . LEU D 1 98 ? 53.721 98.114 59.714 1.00 21.11 98 LEU D N 1
ATOM 6839 C CA . LEU D 1 98 ? 52.463 97.425 60.104 1.00 21.40 98 LEU D CA 1
ATOM 6840 C C . LEU D 1 98 ? 51.785 98.241 61.202 1.00 21.32 98 LEU D C 1
ATOM 6841 O O . LEU D 1 98 ? 52.446 98.529 62.204 1.00 21.72 98 LEU D O 1
ATOM 6846 N N . THR D 1 99 ? 50.521 98.609 61.005 1.00 21.34 99 THR D N 1
ATOM 6847 C CA . THR D 1 99 ? 49.717 99.372 61.992 1.00 21.11 99 THR D CA 1
ATOM 6848 C C . THR D 1 99 ? 49.063 98.380 62.956 1.00 21.31 99 THR D C 1
ATOM 6849 O O . THR D 1 99 ? 48.661 97.294 62.498 1.00 21.41 99 THR D O 1
ATOM 6853 N N . CYS D 1 100 ? 48.989 98.735 64.240 1.00 20.19 100 CYS D N 1
ATOM 6854 C CA . CYS D 1 100 ? 48.263 97.967 65.283 1.00 20.11 100 CYS D CA 1
ATOM 6855 C C . CYS D 1 100 ? 48.037 98.845 66.516 1.00 19.24 100 CYS D C 1
ATOM 6856 O O . CYS D 1 100 ? 49.030 99.287 67.122 1.00 18.71 100 CYS D O 1
ATOM 6859 N N . ASP D 1 101 ? 46.769 99.101 66.844 1.00 19.51 101 ASP D N 1
ATOM 6860 C CA . ASP D 1 101 ? 46.330 99.602 68.171 1.00 19.27 101 ASP D CA 1
ATOM 6861 C C . ASP D 1 101 ? 46.400 98.427 69.152 1.00 19.29 101 ASP D C 1
ATOM 6862 O O . ASP D 1 101 ? 45.652 97.448 68.959 1.00 18.90 101 ASP D O 1
ATOM 6867 N N . VAL D 1 102 ? 47.269 98.524 70.162 1.00 19.19 102 VAL D N 1
ATOM 6868 C CA . VAL D 1 102 ? 47.572 97.416 71.116 1.00 19.31 102 VAL D CA 1
ATOM 6869 C C . VAL D 1 102 ? 46.389 97.229 72.079 1.00 19.46 102 VAL D C 1
ATOM 6870 O O . VAL D 1 102 ? 46.367 96.192 72.765 1.00 19.68 102 VAL D O 1
ATOM 6874 N N . THR D 1 103 ? 45.444 98.177 72.122 1.00 19.72 103 THR D N 1
ATOM 6875 C CA . THR D 1 103 ? 44.190 98.079 72.920 1.00 20.04 103 THR D CA 1
ATOM 6876 C C . THR D 1 103 ? 43.155 97.232 72.168 1.00 20.56 103 THR D C 1
ATOM 6877 O O . THR D 1 103 ? 42.215 96.741 72.826 1.00 21.01 103 THR D O 1
ATOM 6881 N N . ASP D 1 104 ? 43.321 97.081 70.849 1.00 20.76 104 ASP D N 1
ATOM 6882 C CA . ASP D 1 104 ? 42.419 96.298 69.962 1.00 20.94 104 ASP D CA 1
ATOM 6883 C C . ASP D 1 104 ? 42.996 94.888 69.788 1.00 20.43 104 ASP D C 1
ATOM 6884 O O . ASP D 1 104 ? 44.039 94.759 69.116 1.00 20.28 104 ASP D O 1
ATOM 6889 N N . THR D 1 105 ? 42.334 93.878 70.365 1.00 19.85 105 THR D N 1
ATOM 6890 C CA . THR D 1 105 ? 42.763 92.452 70.346 1.00 19.62 105 THR D CA 1
ATOM 6891 C C . THR D 1 105 ? 42.663 91.891 68.920 1.00 20.35 105 THR D C 1
ATOM 6892 O O . THR D 1 105 ? 43.437 90.965 68.598 1.00 20.19 105 THR D O 1
ATOM 6896 N N . VAL D 1 106 ? 41.744 92.421 68.105 1.00 20.59 106 VAL D N 1
ATOM 6897 C CA . VAL D 1 106 ? 41.517 91.990 66.691 1.00 20.89 106 VAL D CA 1
ATOM 6898 C C . VAL D 1 106 ? 42.746 92.389 65.868 1.00 20.98 106 VAL D C 1
ATOM 6899 O O . VAL D 1 106 ? 43.268 91.534 65.131 1.00 21.13 106 VAL D O 1
ATOM 6903 N N . GLN D 1 107 ? 43.189 93.641 66.005 1.00 20.86 107 GLN D N 1
ATOM 6904 C CA . GLN D 1 107 ? 44.353 94.199 65.266 1.00 20.76 107 GLN D CA 1
ATOM 6905 C C . GLN D 1 107 ? 45.627 93.472 65.715 1.00 20.60 107 GLN D C 1
ATOM 6906 O O . GLN D 1 107 ? 46.477 93.185 64.845 1.00 21.87 107 GLN D O 1
ATOM 6912 N N . VAL D 1 108 ? 45.741 93.178 67.016 1.00 20.06 108 VAL D N 1
ATOM 6913 C CA . VAL D 1 108 ? 46.867 92.403 67.616 1.00 19.69 108 VAL D CA 1
ATOM 6914 C C . VAL D 1 108 ? 46.899 91.010 66.972 1.00 19.82 108 VAL D C 1
ATOM 6915 O O . VAL D 1 108 ? 48.003 90.545 66.619 1.00 18.46 108 VAL D O 1
ATOM 6919 N N . ALA D 1 109 ? 45.734 90.368 66.837 1.00 20.82 109 ALA D N 1
ATOM 6920 C CA . ALA D 1 109 ? 45.571 89.037 66.204 1.00 21.79 109 ALA D CA 1
ATOM 6921 C C . ALA D 1 109 ? 46.011 89.115 64.738 1.00 22.85 109 ALA D C 1
ATOM 6922 O O . ALA D 1 109 ? 46.745 88.213 64.292 1.00 23.21 109 ALA D O 1
ATOM 6924 N N . GLU D 1 110 ? 45.577 90.159 64.027 1.00 24.09 110 GLU D N 1
ATOM 6925 C CA . GLU D 1 110 ? 45.946 90.426 62.610 1.00 25.48 110 GLU D CA 1
ATOM 6926 C C . GLU D 1 110 ? 47.462 90.660 62.525 1.00 24.56 110 GLU D C 1
ATOM 6927 O O . GLU D 1 110 ? 48.090 90.110 61.593 1.00 25.16 110 GLU D O 1
ATOM 6933 N N . LEU D 1 111 ? 48.019 91.431 63.468 1.00 23.36 111 LEU D N 1
ATOM 6934 C CA . LEU D 1 111 ? 49.462 91.792 63.521 1.00 21.80 111 LEU D CA 1
ATOM 6935 C C . LEU D 1 111 ? 50.317 90.518 63.531 1.00 21.57 111 LEU D C 1
ATOM 6936 O O . LEU D 1 111 ? 51.329 90.492 62.802 1.00 21.39 111 LEU D O 1
ATOM 6941 N N . LYS D 1 112 ? 49.928 89.509 64.319 1.00 21.22 112 LYS D N 1
ATOM 6942 C CA . LYS D 1 112 ? 50.680 88.231 64.467 1.00 21.51 112 LYS D CA 1
ATOM 6943 C C . LYS D 1 112 ? 50.797 87.534 63.104 1.00 22.70 112 LYS D C 1
ATOM 6944 O O . LYS D 1 112 ? 51.896 87.045 62.782 1.00 22.69 112 LYS D O 1
ATOM 6950 N N . THR D 1 113 ? 49.702 87.480 62.343 1.00 23.65 113 THR D N 1
ATOM 6951 C CA . THR D 1 113 ? 49.626 86.812 61.016 1.00 24.45 113 THR D CA 1
ATOM 6952 C C . THR D 1 113 ? 50.548 87.536 60.031 1.00 24.41 113 THR D C 1
ATOM 6953 O O . THR D 1 113 ? 51.336 86.851 59.350 1.00 24.82 113 THR D O 1
ATOM 6957 N N . GLN D 1 114 ? 50.448 88.867 59.974 1.00 24.78 114 GLN D N 1
ATOM 6958 C CA . GLN D 1 114 ? 51.201 89.727 59.023 1.00 25.69 114 GLN D CA 1
ATOM 6959 C C . GLN D 1 114 ? 52.686 89.749 59.402 1.00 25.16 114 GLN D C 1
ATOM 6960 O O . GLN D 1 114 ? 53.520 89.864 58.483 1.00 25.60 114 GLN D O 1
ATOM 6966 N N . LEU D 1 115 ? 53.006 89.640 60.694 1.00 24.45 115 LEU D N 1
ATOM 6967 C CA . LEU D 1 115 ? 54.411 89.525 61.172 1.00 23.82 115 LEU D CA 1
ATOM 6968 C C . LEU D 1 115 ? 55.026 88.255 60.572 1.00 24.71 115 LEU D C 1
ATOM 6969 O O . LEU D 1 115 ? 56.120 88.346 59.990 1.00 25.07 115 LEU D O 1
ATOM 6974 N N . VAL D 1 116 ? 54.325 87.126 60.677 1.00 25.38 116 VAL D N 1
ATOM 6975 C CA . VAL D 1 116 ? 54.801 85.804 60.169 1.00 27.02 116 VAL D CA 1
ATOM 6976 C C . VAL D 1 116 ? 54.811 85.835 58.635 1.00 27.75 116 VAL D C 1
ATOM 6977 O O . VAL D 1 116 ? 55.802 85.366 58.052 1.00 28.52 116 VAL D O 1
ATOM 6981 N N . GLU D 1 117 ? 53.759 86.378 58.013 1.00 29.06 117 GLU D N 1
ATOM 6982 C CA . GLU D 1 117 ? 53.563 86.364 56.536 1.00 30.09 117 GLU D CA 1
ATOM 6983 C C . GLU D 1 117 ? 54.635 87.212 55.839 1.00 29.86 117 GLU D C 1
ATOM 6984 O O . GLU D 1 117 ? 55.131 86.766 54.789 1.00 29.93 117 GLU D O 1
ATOM 6990 N N . GLN D 1 118 ? 54.977 88.379 56.396 1.00 29.51 118 GLN D N 1
ATOM 6991 C CA . GLN D 1 118 ? 55.771 89.430 55.700 1.00 29.31 118 GLN D CA 1
ATOM 6992 C C . GLN D 1 118 ? 57.254 89.352 56.090 1.00 28.39 118 GLN D C 1
ATOM 6993 O O . GLN D 1 118 ? 58.091 89.615 55.207 1.00 28.62 118 GLN D O 1
ATOM 6999 N N . LEU D 1 119 ? 57.573 89.025 57.349 1.00 27.79 119 LEU D N 1
ATOM 7000 C CA . LEU D 1 119 ? 58.975 88.873 57.834 1.00 26.97 119 LEU D CA 1
ATOM 7001 C C . LEU D 1 119 ? 59.419 87.412 57.699 1.00 27.18 119 LEU D C 1
ATOM 7002 O O . LEU D 1 119 ? 60.581 87.188 57.311 1.00 27.71 119 LEU D O 1
ATOM 7007 N N . GLY D 1 120 ? 58.536 86.464 58.028 1.00 26.83 120 GLY D N 1
ATOM 7008 C CA . GLY D 1 120 ? 58.827 85.017 58.029 1.00 27.25 120 GLY D CA 1
ATOM 7009 C C . GLY D 1 120 ? 58.787 84.449 59.436 1.00 26.91 120 GLY D C 1
ATOM 7010 O O . GLY D 1 120 ? 58.089 83.440 59.652 1.00 27.94 120 GLY D O 1
ATOM 7011 N N . THR D 1 121 ? 59.514 85.079 60.362 1.00 26.11 121 THR D N 1
ATOM 7012 C CA . THR D 1 121 ? 59.552 84.719 61.804 1.00 25.28 121 THR D CA 1
ATOM 7013 C C . THR D 1 121 ? 59.863 85.970 62.632 1.00 24.84 121 THR D C 1
ATOM 7014 O O . THR D 1 121 ? 60.064 87.045 62.032 1.00 26.51 121 THR D O 1
ATOM 7018 N N . VAL D 1 122 ? 59.904 85.819 63.956 1.00 23.98 122 VAL D N 1
ATOM 7019 C CA . VAL D 1 122 ? 60.264 86.893 64.929 1.00 22.83 122 VAL D CA 1
ATOM 7020 C C . VAL D 1 122 ? 61.343 86.339 65.868 1.00 22.15 122 VAL D C 1
ATOM 7021 O O . VAL D 1 122 ? 61.043 85.376 66.598 1.00 22.32 122 VAL D O 1
ATOM 7025 N N . ASP D 1 123 ? 62.552 86.907 65.810 1.00 20.91 123 ASP D N 1
ATOM 7026 C CA . ASP D 1 123 ? 63.721 86.544 66.659 1.00 20.84 123 ASP D CA 1
ATOM 7027 C C . ASP D 1 123 ? 63.889 87.566 67.794 1.00 19.49 123 ASP D C 1
ATOM 7028 O O . ASP D 1 123 ? 64.689 87.296 68.710 1.00 18.34 123 ASP D O 1
ATOM 7033 N N . PHE D 1 124 ? 63.196 88.707 67.726 1.00 18.20 124 PHE D N 1
ATOM 7034 C CA . PHE D 1 124 ? 63.239 89.774 68.761 1.00 16.95 124 PHE D CA 1
ATOM 7035 C C . PHE D 1 124 ? 61.992 90.656 68.664 1.00 15.90 124 PHE D C 1
ATOM 7036 O O . PHE D 1 124 ? 61.396 90.746 67.577 1.00 15.83 124 PHE D O 1
ATOM 7044 N N . ALA D 1 125 ? 61.629 91.299 69.776 1.00 14.79 125 ALA D N 1
ATOM 7045 C CA . ALA D 1 125 ? 60.533 92.291 69.865 1.00 14.11 125 ALA D CA 1
ATOM 7046 C C . ALA D 1 125 ? 60.885 93.356 70.908 1.00 13.51 125 ALA D C 1
ATOM 7047 O O . ALA D 1 125 ? 61.253 92.981 72.040 1.00 13.37 125 ALA D O 1
ATOM 7049 N N . PHE D 1 126 ? 60.795 94.631 70.523 1.00 13.22 126 PHE D N 1
ATOM 7050 C CA . PHE D 1 126 ? 60.896 95.805 71.426 1.00 12.70 126 PHE D CA 1
ATOM 7051 C C . PHE D 1 126 ? 59.475 96.328 71.668 1.00 12.48 126 PHE D C 1
ATOM 7052 O O . PHE D 1 126 ? 58.960 97.094 70.831 1.00 12.72 126 PHE D O 1
ATOM 7060 N N . LEU D 1 127 ? 58.855 95.884 72.768 1.00 12.32 127 LEU D N 1
ATOM 7061 C CA . LEU D 1 127 ? 57.482 96.274 73.189 1.00 12.12 127 LEU D CA 1
ATOM 7062 C C . LEU D 1 127 ? 57.585 97.631 73.893 1.00 11.91 127 LEU D C 1
ATOM 7063 O O . LEU D 1 127 ? 57.716 97.658 75.129 1.00 11.53 127 LEU D O 1
ATOM 7068 N N . ASN D 1 128 ? 57.549 98.709 73.107 1.00 12.20 128 ASN D N 1
ATOM 7069 C CA . ASN D 1 128 ? 57.989 100.073 73.502 1.00 12.47 128 ASN D CA 1
ATOM 7070 C C . ASN D 1 128 ? 56.798 101.041 73.529 1.00 12.89 128 ASN D C 1
ATOM 7071 O O . ASN D 1 128 ? 56.956 102.139 74.085 1.00 13.03 128 ASN D O 1
ATOM 7076 N N . ALA D 1 129 ? 55.652 100.661 72.954 1.00 13.78 129 ALA D N 1
ATOM 7077 C CA . ALA D 1 129 ? 54.429 101.496 72.908 1.00 14.29 129 ALA D CA 1
ATOM 7078 C C . ALA D 1 129 ? 53.996 101.827 74.342 1.00 14.72 129 ALA D C 1
ATOM 7079 O O . ALA D 1 129 ? 54.010 100.913 75.191 1.00 14.83 129 ALA D O 1
ATOM 7081 N N . GLY D 1 130 ? 53.654 103.092 74.602 1.00 15.40 130 GLY D N 1
ATOM 7082 C CA . GLY D 1 130 ? 53.198 103.566 75.923 1.00 15.58 130 GLY D CA 1
ATOM 7083 C C . GLY D 1 130 ? 52.710 105.002 75.877 1.00 16.13 130 GLY D C 1
ATOM 7084 O O . GLY D 1 130 ? 53.107 105.736 74.947 1.00 15.81 130 GLY D O 1
ATOM 7085 N N . VAL D 1 131 ? 51.874 105.385 76.846 1.00 16.51 131 VAL D N 1
ATOM 7086 C CA . VAL D 1 131 ? 51.297 106.755 76.979 1.00 17.35 131 VAL D CA 1
ATOM 7087 C C . VAL D 1 131 ? 51.421 107.208 78.436 1.00 17.76 131 VAL D C 1
ATOM 7088 O O . VAL D 1 131 ? 51.379 106.348 79.335 1.00 17.68 131 VAL D O 1
ATOM 7092 N N . ASN D 1 132 ? 51.554 108.521 78.634 1.00 18.82 132 ASN D N 1
ATOM 7093 C CA . ASN D 1 132 ? 51.467 109.204 79.949 1.00 19.41 132 ASN D CA 1
ATOM 7094 C C . ASN D 1 132 ? 50.199 110.064 79.923 1.00 19.72 132 ASN D C 1
ATOM 7095 O O . ASN D 1 132 ? 50.260 111.194 79.405 1.00 20.69 132 ASN D O 1
ATOM 7100 N N . VAL D 1 133 ? 49.086 109.526 80.424 1.00 19.26 133 VAL D N 1
ATOM 7101 C CA . VAL D 1 133 ? 47.739 110.165 80.351 1.00 19.30 133 VAL D CA 1
ATOM 7102 C C . VAL D 1 133 ? 47.727 111.354 81.310 1.00 19.18 133 VAL D C 1
ATOM 7103 O O . VAL D 1 133 ? 48.174 111.231 82.446 1.00 19.33 133 VAL D O 1
ATOM 7107 N N . PRO D 1 134 ? 47.251 112.547 80.881 1.00 19.27 134 PRO D N 1
ATOM 7108 C CA . PRO D 1 134 ? 47.145 113.702 81.774 1.00 19.10 134 PRO D CA 1
ATOM 7109 C C . PRO D 1 134 ? 46.155 113.473 82.927 1.00 18.97 134 PRO D C 1
ATOM 7110 O O . PRO D 1 134 ? 45.200 112.733 82.741 1.00 18.85 134 PRO D O 1
ATOM 7114 N N . GLY D 1 135 ? 46.401 114.124 84.069 1.00 18.83 135 GLY D N 1
ATOM 7115 C CA . GLY D 1 135 ? 45.589 114.008 85.296 1.00 19.35 135 GLY D CA 1
ATOM 7116 C C . GLY D 1 135 ? 45.872 112.716 86.044 1.00 19.60 135 GLY D C 1
ATOM 7117 O O . GLY D 1 135 ? 44.992 112.268 86.803 1.00 19.55 135 GLY D O 1
ATOM 7118 N N . ASP D 1 136 ? 47.065 112.144 85.853 1.00 19.96 136 ASP D N 1
ATOM 7119 C CA . ASP D 1 136 ? 47.483 110.843 86.441 1.00 20.46 136 ASP D CA 1
ATOM 7120 C C . ASP D 1 136 ? 48.121 111.100 87.814 1.00 20.74 136 ASP D C 1
ATOM 7121 O O . ASP D 1 136 ? 49.301 110.750 87.997 1.00 20.31 136 ASP D O 1
ATOM 7126 N N . ASP D 1 137 ? 47.353 111.676 88.744 1.00 22.03 137 ASP D N 1
ATOM 7127 C CA . ASP D 1 137 ? 47.809 112.036 90.114 1.00 22.92 137 ASP D CA 1
ATOM 7128 C C . ASP D 1 137 ? 47.053 111.161 91.125 1.00 23.77 137 ASP D C 1
ATOM 7129 O O . ASP D 1 137 ? 46.510 110.121 90.707 1.00 24.00 137 ASP D O 1
ATOM 7134 N N . GLN D 1 138 ? 47.044 111.556 92.403 1.00 24.72 138 GLN D N 1
ATOM 7135 C CA . GLN D 1 138 ? 46.362 110.828 93.511 1.00 25.46 138 GLN D CA 1
ATOM 7136 C C . GLN D 1 138 ? 44.858 110.714 93.221 1.00 25.91 138 GLN D C 1
ATOM 7137 O O . GLN D 1 138 ? 44.245 109.727 93.677 1.00 25.98 138 GLN D O 1
ATOM 7143 N N . ASP D 1 139 ? 44.292 111.681 92.489 1.00 26.16 139 ASP D N 1
ATOM 7144 C CA . ASP D 1 139 ? 42.847 111.738 92.135 1.00 26.32 139 ASP D CA 1
ATOM 7145 C C . ASP D 1 139 ? 42.631 111.227 90.704 1.00 26.25 139 ASP D C 1
ATOM 7146 O O . ASP D 1 139 ? 41.601 111.589 90.108 1.00 25.85 139 ASP D O 1
ATOM 7151 N N . ALA D 1 140 ? 43.549 110.408 90.179 1.00 26.07 140 ALA D N 1
ATOM 7152 C CA . ALA D 1 140 ? 43.435 109.772 88.844 1.00 26.31 140 ALA D CA 1
ATOM 7153 C C . ALA D 1 140 ? 42.037 109.158 88.714 1.00 27.01 140 ALA D C 1
ATOM 7154 O O . ALA D 1 140 ? 41.701 108.284 89.538 1.00 27.03 140 ALA D O 1
ATOM 7156 N N . THR D 1 141 ? 41.252 109.621 87.735 1.00 26.94 141 THR D N 1
ATOM 7157 C CA . THR D 1 141 ? 39.864 109.157 87.469 1.00 26.76 141 THR D CA 1
ATOM 7158 C C . THR D 1 141 ? 39.900 107.723 86.930 1.00 26.30 141 THR D C 1
ATOM 7159 O O . THR D 1 141 ? 40.980 107.282 86.480 1.00 26.18 141 THR D O 1
ATOM 7163 N N . GLU D 1 142 ? 38.752 107.040 86.970 1.00 26.04 142 GLU D N 1
ATOM 7164 C CA . GLU D 1 142 ? 38.545 105.676 86.413 1.00 25.06 142 GLU D CA 1
ATOM 7165 C C . GLU D 1 142 ? 39.049 105.635 84.967 1.00 24.12 142 GLU D C 1
ATOM 7166 O O . GLU D 1 142 ? 39.656 104.623 84.583 1.00 23.07 142 GLU D O 1
ATOM 7172 N N . GLU D 1 143 ? 38.812 106.710 84.211 1.00 23.82 143 GLU D N 1
ATOM 7173 C CA . GLU D 1 143 ? 39.136 106.818 82.764 1.00 23.74 143 GLU D CA 1
ATOM 7174 C C . GLU D 1 143 ? 40.656 106.929 82.593 1.00 22.40 143 GLU D C 1
ATOM 7175 O O . GLU D 1 143 ? 41.213 106.155 81.791 1.00 21.22 143 GLU D O 1
ATOM 7181 N N . VAL D 1 144 ? 41.296 107.845 83.328 1.00 22.14 144 VAL D N 1
ATOM 7182 C CA . VAL D 1 144 ? 42.774 108.073 83.295 1.00 21.85 144 VAL D CA 1
ATOM 7183 C C . VAL D 1 144 ? 43.488 106.783 83.714 1.00 21.15 144 VAL D C 1
ATOM 7184 O O . VAL D 1 144 ? 44.482 106.419 83.057 1.00 21.04 144 VAL D O 1
ATOM 7188 N N . TRP D 1 145 ? 43.006 106.131 84.776 1.00 21.13 145 TRP D N 1
ATOM 7189 C CA . TRP D 1 145 ? 43.572 104.864 85.309 1.00 20.56 145 TRP D CA 1
ATOM 7190 C C . TRP D 1 145 ? 43.425 103.752 84.263 1.00 20.41 145 TRP D C 1
ATOM 7191 O O . TRP D 1 145 ? 44.462 103.216 83.824 1.00 19.60 145 TRP D O 1
ATOM 7202 N N . THR D 1 146 ? 42.187 103.429 83.870 1.00 20.38 146 THR D N 1
ATOM 7203 C CA . THR D 1 146 ? 41.860 102.298 82.959 1.00 20.25 146 THR D CA 1
ATOM 7204 C C . THR D 1 146 ? 42.570 102.493 81.614 1.00 19.48 146 THR D C 1
ATOM 7205 O O . THR D 1 146 ? 43.106 101.498 81.097 1.00 19.04 146 THR D O 1
ATOM 7209 N N . ARG D 1 147 ? 42.579 103.719 81.079 1.00 19.40 147 ARG D N 1
ATOM 7210 C CA . ARG D 1 147 ? 43.234 104.049 79.784 1.00 19.60 147 ARG D CA 1
ATOM 7211 C C . ARG D 1 147 ? 44.723 103.693 79.863 1.00 18.28 147 ARG D C 1
ATOM 7212 O O . ARG D 1 147 ? 45.213 102.999 78.951 1.00 18.34 147 ARG D O 1
ATOM 7220 N N . THR D 1 148 ? 45.409 104.156 80.913 1.00 17.40 148 THR D N 1
ATOM 7221 C CA . THR D 1 148 ? 46.862 103.928 81.142 1.00 16.44 148 THR D CA 1
ATOM 7222 C C . THR D 1 148 ? 47.136 102.423 81.232 1.00 15.76 148 THR D C 1
ATOM 7223 O O . THR D 1 148 ? 48.140 101.978 80.643 1.00 15.15 148 THR D O 1
ATOM 7227 N N . ILE D 1 149 ? 46.279 101.691 81.956 1.00 15.30 149 ILE D N 1
ATOM 7228 C CA . ILE D 1 149 ? 46.399 100.223 82.210 1.00 14.98 149 ILE D CA 1
ATOM 7229 C C . ILE D 1 149 ? 46.124 99.475 80.900 1.00 14.82 149 ILE D C 1
ATOM 7230 O O . ILE D 1 149 ? 46.917 98.579 80.555 1.00 14.57 149 ILE D O 1
ATOM 7235 N N . ASN D 1 150 ? 45.046 99.840 80.200 1.00 14.85 150 ASN D N 1
ATOM 7236 C CA . ASN D 1 150 ? 44.627 99.220 78.914 1.00 14.84 150 ASN D CA 1
ATOM 7237 C C . ASN D 1 150 ? 45.765 99.334 77.896 1.00 14.31 150 ASN D C 1
ATOM 7238 O O . ASN D 1 150 ? 46.059 98.325 77.230 1.00 14.71 150 ASN D O 1
ATOM 7243 N N . ILE D 1 151 ? 46.386 100.511 77.792 1.00 14.15 151 ILE D N 1
ATOM 7244 C CA . ILE D 1 151 ? 47.467 100.785 76.800 1.00 14.20 151 ILE D CA 1
ATOM 7245 C C . ILE D 1 151 ? 48.781 100.172 77.300 1.00 14.17 151 ILE D C 1
ATOM 7246 O O . ILE D 1 151 ? 49.311 99.275 76.612 1.00 14.71 151 ILE D O 1
ATOM 7251 N N . ASN D 1 152 ? 49.290 100.641 78.442 1.00 13.78 152 ASN D N 1
ATOM 7252 C CA . ASN D 1 152 ? 50.667 100.333 78.912 1.00 13.51 152 ASN D CA 1
ATOM 7253 C C . ASN D 1 152 ? 50.765 98.862 79.334 1.00 13.30 152 ASN D C 1
ATOM 7254 O O . ASN D 1 152 ? 51.734 98.208 78.922 1.00 13.61 152 ASN D O 1
ATOM 7259 N N . LEU D 1 153 ? 49.810 98.362 80.122 1.00 12.90 153 LEU D N 1
ATOM 7260 C CA . LEU D 1 153 ? 49.922 97.028 80.768 1.00 12.55 153 LEU D CA 1
ATOM 7261 C C . LEU D 1 153 ? 49.363 95.944 79.838 1.00 12.55 153 LEU D C 1
ATOM 7262 O O . LEU D 1 153 ? 50.140 95.039 79.456 1.00 12.03 153 LEU D O 1
ATOM 7267 N N . ASN D 1 154 ? 48.075 96.028 79.489 1.00 12.53 154 ASN D N 1
ATOM 7268 C CA . ASN D 1 154 ? 47.361 94.987 78.700 1.00 12.75 154 ASN D CA 1
ATOM 7269 C C . ASN D 1 154 ? 47.866 94.997 77.251 1.00 12.76 154 ASN D C 1
ATOM 7270 O O . ASN D 1 154 ? 48.008 93.902 76.675 1.00 12.85 154 ASN D O 1
ATOM 7275 N N . GLY D 1 155 ? 48.126 96.183 76.690 1.00 12.83 155 GLY D N 1
ATOM 7276 C CA . GLY D 1 155 ? 48.661 96.350 75.324 1.00 13.15 155 GLY D CA 1
ATOM 7277 C C . GLY D 1 155 ? 50.050 95.745 75.178 1.00 13.21 155 GLY D C 1
ATOM 7278 O O . GLY D 1 155 ? 50.297 95.074 74.151 1.00 13.55 155 GLY D O 1
ATOM 7279 N N . THR D 1 156 ? 50.922 95.969 76.168 1.00 13.22 156 THR D N 1
ATOM 7280 C CA . THR D 1 156 ? 52.328 95.479 76.207 1.00 13.43 156 THR D CA 1
ATOM 7281 C C . THR D 1 156 ? 52.338 93.954 76.360 1.00 13.64 156 THR D C 1
ATOM 7282 O O . THR D 1 156 ? 53.152 93.302 75.679 1.00 13.77 156 THR D O 1
ATOM 7286 N N . TYR D 1 157 ? 51.482 93.418 77.236 1.00 14.12 157 TYR D N 1
ATOM 7287 C CA . TYR D 1 157 ? 51.281 91.959 77.443 1.00 14.68 157 TYR D CA 1
ATOM 7288 C C . TYR D 1 157 ? 50.941 91.296 76.101 1.00 15.22 157 TYR D C 1
ATOM 7289 O O . TYR D 1 157 ? 51.631 90.335 75.724 1.00 15.87 157 TYR D O 1
ATOM 7298 N N . ARG D 1 158 ? 49.921 91.812 75.404 1.00 15.54 158 ARG D N 1
ATOM 7299 C CA . ARG D 1 158 ? 49.400 91.281 74.112 1.00 15.95 158 ARG D CA 1
ATOM 7300 C C . ARG D 1 158 ? 50.520 91.184 73.074 1.00 15.37 158 ARG D C 1
ATOM 7301 O O . ARG D 1 158 ? 50.697 90.100 72.488 1.00 15.49 158 ARG D O 1
ATOM 7309 N N . THR D 1 159 ? 51.207 92.301 72.829 1.00 14.93 159 THR D N 1
ATOM 7310 C CA . THR D 1 159 ? 52.259 92.441 71.790 1.00 14.86 159 THR D CA 1
ATOM 7311 C C . THR D 1 159 ? 53.463 91.577 72.169 1.00 14.80 159 THR D C 1
ATOM 7312 O O . THR D 1 159 ? 54.120 91.057 71.253 1.00 14.77 159 THR D O 1
ATOM 7316 N N . GLY D 1 160 ? 53.734 91.433 73.467 1.00 14.89 160 GLY D N 1
ATOM 7317 C CA . GLY D 1 160 ? 54.746 90.499 73.990 1.00 15.09 160 GLY D CA 1
ATOM 7318 C C . GLY D 1 160 ? 54.318 89.058 73.778 1.00 15.19 160 GLY D C 1
ATOM 7319 O O . GLY D 1 160 ? 55.170 88.243 73.372 1.00 15.51 160 GLY D O 1
ATOM 7320 N N . ARG D 1 161 ? 53.040 88.758 74.032 1.00 15.04 161 ARG D N 1
ATOM 7321 C CA . ARG D 1 161 ? 52.474 87.385 73.969 1.00 15.67 161 ARG D CA 1
ATOM 7322 C C . ARG D 1 161 ? 52.607 86.832 72.546 1.00 15.70 161 ARG D C 1
ATOM 7323 O O . ARG D 1 161 ? 53.039 85.673 72.409 1.00 15.97 161 ARG D O 1
ATOM 7331 N N . ILE D 1 162 ? 52.255 87.621 71.527 1.00 15.42 162 ILE D N 1
ATOM 7332 C CA . ILE D 1 162 ? 52.306 87.176 70.101 1.00 15.60 162 ILE D CA 1
ATOM 7333 C C . ILE D 1 162 ? 53.772 87.006 69.680 1.00 15.58 162 ILE D C 1
ATOM 7334 O O . ILE D 1 162 ? 54.024 86.169 68.798 1.00 15.55 162 ILE D O 1
ATOM 7339 N N . ALA D 1 163 ? 54.696 87.750 70.298 1.00 15.66 163 ALA D N 1
ATOM 7340 C CA . ALA D 1 163 ? 56.151 87.691 70.020 1.00 15.65 163 ALA D CA 1
ATOM 7341 C C . ALA D 1 163 ? 56.713 86.321 70.424 1.00 15.70 163 ALA D C 1
ATOM 7342 O O . ALA D 1 163 ? 57.389 85.695 69.588 1.00 15.67 163 ALA D O 1
ATOM 7344 N N . HIS D 1 164 ? 56.455 85.869 71.656 1.00 15.83 164 HIS D N 1
ATOM 7345 C CA . HIS D 1 164 ? 57.014 84.598 72.194 1.00 16.31 164 HIS D CA 1
ATOM 7346 C C . HIS D 1 164 ? 56.177 83.407 71.709 1.00 16.72 164 HIS D C 1
ATOM 7347 O O . HIS D 1 164 ? 56.717 82.285 71.692 1.00 17.16 164 HIS D O 1
ATOM 7354 N N . GLU D 1 165 ? 54.924 83.637 71.310 1.00 16.96 165 GLU D N 1
ATOM 7355 C CA . GLU D 1 165 ? 54.080 82.623 70.622 1.00 17.39 165 GLU D CA 1
ATOM 7356 C C . GLU D 1 165 ? 54.748 82.230 69.296 1.00 18.04 165 GLU D C 1
ATOM 7357 O O . GLU D 1 165 ? 54.944 81.018 69.065 1.00 18.21 165 GLU D O 1
ATOM 7363 N N . ILE D 1 166 ? 55.091 83.222 68.468 1.00 18.17 166 ILE D N 1
ATOM 7364 C CA . ILE D 1 166 ? 55.732 83.034 67.131 1.00 18.74 166 ILE D CA 1
ATOM 7365 C C . ILE D 1 166 ? 57.060 82.289 67.313 1.00 19.45 166 ILE D C 1
ATOM 7366 O O . ILE D 1 166 ? 57.291 81.315 66.569 1.00 19.63 166 ILE D O 1
ATOM 7371 N N . MET D 1 167 ? 57.892 82.734 68.262 1.00 19.94 167 MET D N 1
ATOM 7372 C CA . MET D 1 167 ? 59.226 82.144 68.567 1.00 20.63 167 MET D CA 1
ATOM 7373 C C . MET D 1 167 ? 59.081 80.643 68.849 1.00 21.46 167 MET D C 1
ATOM 7374 O O . MET D 1 167 ? 59.840 79.854 68.254 1.00 22.96 167 MET D O 1
ATOM 7379 N N . ARG D 1 168 ? 58.141 80.276 69.725 1.00 21.32 168 ARG D N 1
ATOM 7380 C CA . ARG D 1 168 ? 57.934 78.885 70.211 1.00 21.46 168 ARG D CA 1
ATOM 7381 C C . ARG D 1 168 ? 57.255 78.045 69.122 1.00 22.30 168 ARG D C 1
ATOM 7382 O O . ARG D 1 168 ? 57.581 76.848 69.021 1.00 23.33 168 ARG D O 1
ATOM 7390 N N . GLU D 1 169 ? 56.350 78.648 68.345 1.00 23.17 169 GLU D N 1
ATOM 7391 C CA . GLU D 1 169 ? 55.655 77.985 67.206 1.00 23.72 169 GLU D CA 1
ATOM 7392 C C . GLU D 1 169 ? 56.671 77.661 66.105 1.00 24.13 169 GLU D C 1
ATOM 7393 O O . GLU D 1 169 ? 56.471 76.660 65.400 1.00 24.23 169 GLU D O 1
ATOM 7399 N N . HIS D 1 170 ? 57.719 78.478 65.969 1.00 24.53 170 HIS D N 1
ATOM 7400 C CA . HIS D 1 170 ? 58.775 78.338 64.931 1.00 25.10 170 HIS D CA 1
ATOM 7401 C C . HIS D 1 170 ? 59.991 77.603 65.512 1.00 25.70 170 HIS D C 1
ATOM 7402 O O . HIS D 1 170 ? 61.026 77.537 64.818 1.00 26.27 170 HIS D O 1
ATOM 7409 N N . GLY D 1 171 ? 59.862 77.063 66.729 1.00 25.92 171 GLY D N 1
ATOM 7410 C CA . GLY D 1 171 ? 60.845 76.166 67.365 1.00 26.60 171 GLY D CA 1
ATOM 7411 C C . GLY D 1 171 ? 62.232 76.780 67.429 1.00 26.63 171 GLY D C 1
ATOM 7412 O O . GLY D 1 171 ? 63.201 76.078 67.083 1.00 28.91 171 GLY D O 1
ATOM 7413 N N . HIS D 1 172 ? 62.330 78.043 67.850 1.00 25.44 172 HIS D N 1
ATOM 7414 C CA . HIS D 1 172 ? 63.619 78.747 68.083 1.00 25.18 172 HIS D CA 1
ATOM 7415 C C . HIS D 1 172 ? 63.459 79.803 69.184 1.00 24.73 172 HIS D C 1
ATOM 7416 O O . HIS D 1 172 ? 62.307 80.136 69.547 1.00 25.89 172 HIS D O 1
ATOM 7423 N N . GLY D 1 173 ? 64.590 80.306 69.685 1.00 23.62 173 GLY D N 1
ATOM 7424 C CA . GLY D 1 173 ? 64.655 81.316 70.756 1.00 22.04 173 GLY D CA 1
ATOM 7425 C C . GLY D 1 173 ? 64.614 82.728 70.203 1.00 20.80 173 GLY D C 1
ATOM 7426 O O . GLY D 1 173 ? 64.383 82.890 68.987 1.00 20.77 173 GLY D O 1
ATOM 7427 N N . GLY D 1 174 ? 64.840 83.715 71.070 1.00 18.99 174 GLY D N 1
ATOM 7428 C CA . GLY D 1 174 ? 64.785 85.146 70.727 1.00 18.44 174 GLY D CA 1
ATOM 7429 C C . GLY D 1 174 ? 64.907 86.020 71.960 1.00 17.61 174 GLY D C 1
ATOM 7430 O O . GLY D 1 174 ? 65.124 85.470 73.055 1.00 18.04 174 GLY D O 1
ATOM 7431 N N . SER D 1 175 ? 64.753 87.334 71.788 1.00 17.01 175 SER D N 1
ATOM 7432 C CA . SER D 1 175 ? 64.976 88.366 72.832 1.00 16.46 175 SER D CA 1
ATOM 7433 C C . SER D 1 175 ? 63.765 89.304 72.908 1.00 16.07 175 SER D C 1
ATOM 7434 O O . SER D 1 175 ? 63.491 90.001 71.911 1.00 15.90 175 SER D O 1
ATOM 7437 N N . LEU D 1 176 ? 63.072 89.312 74.050 1.00 15.75 176 LEU D N 1
ATOM 7438 C CA . LEU D 1 176 ? 62.004 90.296 74.375 1.00 15.57 176 LEU D CA 1
ATOM 7439 C C . LEU D 1 176 ? 62.634 91.478 75.120 1.00 14.96 176 LEU D C 1
ATOM 7440 O O . LEU D 1 176 ? 63.346 91.238 76.117 1.00 15.47 176 LEU D O 1
ATOM 7445 N N . ILE D 1 177 ? 62.395 92.699 74.636 1.00 14.06 177 ILE D N 1
ATOM 7446 C CA . ILE D 1 177 ? 62.834 93.972 75.280 1.00 13.32 177 ILE D CA 1
ATOM 7447 C C . ILE D 1 177 ? 61.585 94.820 75.541 1.00 13.06 177 ILE D C 1
ATOM 7448 O O . ILE D 1 177 ? 60.958 95.266 74.567 1.00 12.78 177 ILE D O 1
ATOM 7453 N N . PHE D 1 178 ? 61.229 95.004 76.813 1.00 12.78 178 PHE D N 1
ATOM 7454 C CA . PHE D 1 178 ? 60.081 95.829 77.267 1.00 12.82 178 PHE D CA 1
ATOM 7455 C C . PHE D 1 178 ? 60.601 97.187 77.740 1.00 12.94 178 PHE D C 1
ATOM 7456 O O . PHE D 1 178 ? 61.580 97.222 78.500 1.00 12.76 178 PHE D O 1
ATOM 7464 N N . THR D 1 179 ? 59.968 98.275 77.304 1.00 13.21 179 THR D N 1
ATOM 7465 C CA . THR D 1 179 ? 60.226 99.632 77.847 1.00 13.62 179 THR D CA 1
ATOM 7466 C C . THR D 1 179 ? 59.454 99.785 79.159 1.00 14.09 179 THR D C 1
ATOM 7467 O O . THR D 1 179 ? 58.228 99.998 79.105 1.00 14.30 179 THR D O 1
ATOM 7471 N N . ALA D 1 180 ? 60.148 99.659 80.291 1.00 14.77 180 ALA D N 1
ATOM 7472 C CA . ALA D 1 180 ? 59.647 100.059 81.624 1.00 15.48 180 ALA D CA 1
ATOM 7473 C C . ALA D 1 180 ? 59.837 101.576 81.742 1.00 16.50 180 ALA D C 1
ATOM 7474 O O . ALA D 1 180 ? 59.716 102.263 80.710 1.00 16.56 180 ALA D O 1
ATOM 7476 N N . ALA D 1 181 ? 60.129 102.092 82.936 1.00 18.14 181 ALA D N 1
ATOM 7477 C CA . ALA D 1 181 ? 60.427 103.525 83.154 1.00 19.58 181 ALA D CA 1
ATOM 7478 C C . ALA D 1 181 ? 61.098 103.711 84.514 1.00 21.54 181 ALA D C 1
ATOM 7479 O O . ALA D 1 181 ? 61.108 102.751 85.318 1.00 22.37 181 ALA D O 1
ATOM 7481 N N . LEU D 1 182 ? 61.628 104.911 84.751 1.00 23.45 182 LEU D N 1
ATOM 7482 C CA . LEU D 1 182 ? 62.073 105.363 86.093 1.00 24.67 182 LEU D CA 1
ATOM 7483 C C . LEU D 1 182 ? 60.850 105.372 87.019 1.00 24.98 182 LEU D C 1
ATOM 7484 O O . LEU D 1 182 ? 60.972 104.880 88.160 1.00 24.97 182 LEU D O 1
ATOM 7489 N N . SER D 1 183 ? 59.712 105.871 86.520 1.00 24.72 183 SER D N 1
ATOM 7490 C CA . SER D 1 183 ? 58.397 105.925 87.220 1.00 24.72 183 SER D CA 1
ATOM 7491 C C . SER D 1 183 ? 58.004 104.538 87.752 1.00 24.87 183 SER D C 1
ATOM 7492 O O . SER D 1 183 ? 57.196 104.482 88.704 1.00 24.66 183 SER D O 1
ATOM 7495 N N . GLY D 1 184 ? 58.542 103.468 87.151 1.00 24.92 184 GLY D N 1
ATOM 7496 C CA . GLY D 1 184 ? 58.378 102.072 87.599 1.00 24.32 184 GLY D CA 1
ATOM 7497 C C . GLY D 1 184 ? 59.067 101.796 88.928 1.00 24.18 184 GLY D C 1
ATOM 7498 O O . GLY D 1 184 ? 58.510 101.011 89.715 1.00 24.35 184 GLY D O 1
ATOM 7499 N N . HIS D 1 185 ? 60.238 102.398 89.167 1.00 23.96 185 HIS D N 1
ATOM 7500 C CA . HIS D 1 185 ? 61.056 102.227 90.400 1.00 24.23 185 HIS D CA 1
ATOM 7501 C C . HIS D 1 185 ? 60.704 103.309 91.430 1.00 25.26 185 HIS D C 1
ATOM 7502 O O . HIS D 1 185 ? 60.479 102.962 92.607 1.00 25.35 185 HIS D O 1
ATOM 7509 N N . ASN D 1 186 ? 60.690 104.573 90.994 1.00 25.88 186 ASN D N 1
ATOM 7510 C CA . ASN D 1 186 ? 60.525 105.777 91.852 1.00 26.38 186 ASN D CA 1
ATOM 7511 C C . ASN D 1 186 ? 59.489 106.711 91.223 1.00 27.29 186 ASN D C 1
ATOM 7512 O O . ASN D 1 186 ? 59.435 106.773 89.981 1.00 26.96 186 ASN D O 1
ATOM 7517 N N . ALA D 1 187 ? 58.714 107.418 92.052 1.00 28.77 187 ALA D N 1
ATOM 7518 C CA . ALA D 1 187 ? 57.858 108.555 91.639 1.00 29.70 187 ALA D CA 1
ATOM 7519 C C . ALA D 1 187 ? 58.768 109.748 91.325 1.00 31.21 187 ALA D C 1
ATOM 7520 O O . ALA D 1 187 ? 59.569 110.120 92.202 1.00 32.77 187 ALA D O 1
ATOM 7522 N N . ASN D 1 188 ? 58.660 110.309 90.117 1.00 31.25 188 ASN D N 1
ATOM 7523 C CA . ASN D 1 188 ? 59.562 111.382 89.616 1.00 31.08 188 ASN D CA 1
ATOM 7524 C C . ASN D 1 188 ? 59.472 112.591 90.555 1.00 33.04 188 ASN D C 1
ATOM 7525 O O . ASN D 1 188 ? 58.355 113.109 90.747 1.00 32.27 188 ASN D O 1
ATOM 7530 N N . TYR D 1 189 ? 60.608 113.003 91.124 1.00 34.49 189 TYR D N 1
ATOM 7531 C CA . TYR D 1 189 ? 60.724 114.153 92.058 1.00 36.79 189 TYR D CA 1
ATOM 7532 C C . TYR D 1 189 ? 60.607 115.467 91.277 1.00 38.09 189 TYR D C 1
ATOM 7533 O O . TYR D 1 189 ? 61.245 115.606 90.215 1.00 36.28 189 TYR D O 1
ATOM 7542 N N . MET D 1 190 ? 59.838 116.412 91.825 1.00 41.84 190 MET D N 1
ATOM 7543 C CA . MET D 1 190 ? 59.528 117.731 91.211 1.00 44.94 190 MET D CA 1
ATOM 7544 C C . MET D 1 190 ? 59.268 118.742 92.334 1.00 45.68 190 MET D C 1
ATOM 7545 O O . MET D 1 190 ? 58.187 118.671 92.950 1.00 46.31 190 MET D O 1
ATOM 7550 N N . MET D 1 191 ? 60.247 119.609 92.614 1.00 46.36 191 MET D N 1
ATOM 7551 C CA . MET D 1 191 ? 60.139 120.743 93.573 1.00 45.81 191 MET D CA 1
ATOM 7552 C C . MET D 1 191 ? 59.298 120.320 94.786 1.00 42.58 191 MET D C 1
ATOM 7553 O O . MET D 1 191 ? 58.236 120.932 95.026 1.00 41.21 191 MET D O 1
ATOM 7558 N N . GLY D 1 192 ? 59.754 119.285 95.496 1.00 40.73 192 GLY D N 1
ATOM 7559 C CA . GLY D 1 192 ? 59.164 118.786 96.754 1.00 40.89 192 GLY D CA 1
ATOM 7560 C C . GLY D 1 192 ? 57.834 118.084 96.539 1.00 40.40 192 GLY D C 1
ATOM 7561 O O . GLY D 1 192 ? 57.014 118.095 97.477 1.00 42.30 192 GLY D O 1
ATOM 7562 N N . SER D 1 193 ? 57.623 117.484 95.362 1.00 38.77 193 SER D N 1
ATOM 7563 C CA . SER D 1 193 ? 56.359 116.801 94.976 1.00 37.69 193 SER D CA 1
ATOM 7564 C C . SER D 1 193 ? 56.631 115.734 93.917 1.00 35.14 193 SER D C 1
ATOM 7565 O O . SER D 1 193 ? 57.633 115.799 93.208 1.00 35.20 193 SER D O 1
ATOM 7568 N N . PRO D 1 194 ? 55.753 114.711 93.789 1.00 32.49 194 PRO D N 1
ATOM 7569 C CA . PRO D 1 194 ? 55.817 113.775 92.668 1.00 29.89 194 PRO D CA 1
ATOM 7570 C C . PRO D 1 194 ? 55.099 114.336 91.432 1.00 28.40 194 PRO D C 1
ATOM 7571 O O . PRO D 1 194 ? 54.121 115.037 91.604 1.00 28.15 194 PRO D O 1
ATOM 7575 N N . THR D 1 195 ? 55.597 114.023 90.231 1.00 26.82 195 THR D N 1
ATOM 7576 C CA . THR D 1 195 ? 54.898 114.286 88.942 1.00 25.95 195 THR D CA 1
ATOM 7577 C C . THR D 1 195 ? 53.682 113.367 88.859 1.00 25.39 195 THR D C 1
ATOM 7578 O O . THR D 1 195 ? 53.627 112.360 89.562 1.00 25.50 195 THR D O 1
ATOM 7582 N N . PRO D 1 196 ? 52.670 113.675 88.013 1.00 24.08 196 PRO D N 1
ATOM 7583 C CA . PRO D 1 196 ? 51.523 112.786 87.838 1.00 22.72 196 PRO D CA 1
ATOM 7584 C C . PRO D 1 196 ? 51.926 111.507 87.082 1.00 20.62 196 PRO D C 1
ATOM 7585 O O . PRO D 1 196 ? 51.894 111.503 85.868 1.00 20.55 196 PRO D O 1
ATOM 7589 N N . VAL D 1 197 ? 52.309 110.459 87.819 1.00 19.07 197 VAL D N 1
ATOM 7590 C CA . VAL D 1 197 ? 52.682 109.127 87.253 1.00 17.85 197 VAL D CA 1
ATOM 7591 C C . VAL D 1 197 ? 52.109 108.020 88.150 1.00 17.26 197 VAL D C 1
ATOM 7592 O O . VAL D 1 197 ? 52.752 106.957 88.265 1.00 16.49 197 VAL D O 1
ATOM 7596 N N . ASN D 1 198 ? 50.930 108.257 88.736 1.00 17.13 198 ASN D N 1
ATOM 7597 C CA . ASN D 1 198 ? 50.211 107.301 89.623 1.00 17.36 198 ASN D CA 1
ATOM 7598 C C . ASN D 1 198 ? 50.000 105.979 88.872 1.00 17.07 198 ASN D C 1
ATOM 7599 O O . ASN D 1 198 ? 50.710 105.002 89.191 1.00 17.27 198 ASN D O 1
ATOM 7604 N N . ALA D 1 199 ? 49.071 105.959 87.909 1.00 16.59 199 ALA D N 1
ATOM 7605 C CA . ALA D 1 199 ? 48.720 104.781 87.080 1.00 16.05 199 ALA D CA 1
ATOM 7606 C C . ALA D 1 199 ? 49.912 104.391 86.202 1.00 15.14 199 ALA D C 1
ATOM 7607 O O . ALA D 1 199 ? 50.200 103.185 86.104 1.00 14.54 199 ALA D O 1
ATOM 7609 N N . TYR D 1 200 ? 50.570 105.377 85.588 1.00 14.57 200 TYR D N 1
ATOM 7610 C CA . TYR D 1 200 ? 51.747 105.184 84.700 1.00 14.45 200 TYR D CA 1
ATOM 7611 C C . TYR D 1 200 ? 52.795 104.326 85.416 1.00 13.85 200 TYR D C 1
ATOM 7612 O O . TYR D 1 200 ? 53.126 103.239 84.912 1.00 13.51 200 TYR D O 1
ATOM 7621 N N . GLY D 1 201 ? 53.278 104.802 86.566 1.00 13.76 201 GLY D N 1
ATOM 7622 C CA . GLY D 1 201 ? 54.299 104.127 87.391 1.00 13.46 201 GLY D CA 1
ATOM 7623 C C . GLY D 1 201 ? 53.902 102.700 87.728 1.00 13.03 201 GLY D C 1
ATOM 7624 O O . GLY D 1 201 ? 54.795 101.825 87.719 1.00 12.97 201 GLY D O 1
ATOM 7625 N N . ALA D 1 202 ? 52.615 102.472 88.010 1.00 12.75 202 ALA D N 1
ATOM 7626 C CA . ALA D 1 202 ? 52.042 101.146 88.343 1.00 12.87 202 ALA D CA 1
ATOM 7627 C C . ALA D 1 202 ? 52.198 100.191 87.151 1.00 12.64 202 ALA D C 1
ATOM 7628 O O . ALA D 1 202 ? 52.579 99.025 87.384 1.00 12.57 202 ALA D O 1
ATOM 7630 N N . THR D 1 203 ? 51.928 100.664 85.927 1.00 12.51 203 THR D N 1
ATOM 7631 C CA . THR D 1 203 ? 51.978 99.846 84.683 1.00 12.43 203 THR D CA 1
ATOM 7632 C C . THR D 1 203 ? 53.429 99.475 84.363 1.00 12.48 203 THR D C 1
ATOM 7633 O O . THR D 1 203 ? 53.651 98.343 83.905 1.00 12.82 203 THR D O 1
ATOM 7637 N N . LYS D 1 204 ? 54.378 100.382 84.602 1.00 12.26 204 LYS D N 1
ATOM 7638 C CA . LYS D 1 204 ? 55.818 100.158 84.310 1.00 12.38 204 LYS D CA 1
ATOM 7639 C C . LYS D 1 204 ? 56.390 99.149 85.315 1.00 12.38 204 LYS D C 1
ATOM 7640 O O . LYS D 1 204 ? 57.149 98.260 84.878 1.00 12.25 204 LYS D O 1
ATOM 7646 N N . ALA D 1 205 ? 56.018 99.256 86.594 1.00 12.31 205 ALA D N 1
ATOM 7647 C CA . ALA D 1 205 ? 56.332 98.258 87.646 1.00 12.54 205 ALA D CA 1
ATOM 7648 C C . ALA D 1 205 ? 55.796 96.884 87.223 1.00 12.67 205 ALA D C 1
ATOM 7649 O O . ALA D 1 205 ? 56.563 95.906 87.281 1.00 12.90 205 ALA D O 1
ATOM 7651 N N . ALA D 1 206 ? 54.534 96.825 86.788 1.00 12.55 206 ALA D N 1
ATOM 7652 C CA . ALA D 1 206 ? 53.844 95.592 86.341 1.00 12.58 206 ALA D CA 1
ATOM 7653 C C . ALA D 1 206 ? 54.616 94.949 85.182 1.00 12.48 206 ALA D C 1
ATOM 7654 O O . ALA D 1 206 ? 54.838 93.724 85.228 1.00 11.94 206 ALA D O 1
ATOM 7656 N N . ILE D 1 207 ? 55.008 95.750 84.185 1.00 12.65 207 ILE D N 1
ATOM 7657 C CA . ILE D 1 207 ? 55.758 95.297 82.974 1.00 12.94 207 ILE D CA 1
ATOM 7658 C C . ILE D 1 207 ? 57.084 94.650 83.405 1.00 13.66 207 ILE D C 1
ATOM 7659 O O . ILE D 1 207 ? 57.471 93.633 82.788 1.00 13.88 207 ILE D O 1
ATOM 7664 N N . MET D 1 208 ? 57.756 95.207 84.418 1.00 14.37 208 MET D N 1
ATOM 7665 C CA . MET D 1 208 ? 59.079 94.712 84.885 1.00 14.89 208 MET D CA 1
ATOM 7666 C C . MET D 1 208 ? 58.929 93.310 85.491 1.00 14.72 208 MET D C 1
ATOM 7667 O O . MET D 1 208 ? 59.750 92.441 85.140 1.00 14.30 208 MET D O 1
ATOM 7672 N N . GLU D 1 209 ? 57.916 93.088 86.335 1.00 14.39 209 GLU D N 1
ATOM 7673 C CA . GLU D 1 209 ? 57.665 91.770 86.980 1.00 14.80 209 GLU D CA 1
ATOM 7674 C C . GLU D 1 209 ? 57.070 90.794 85.953 1.00 14.35 209 GLU D C 1
ATOM 7675 O O . GLU D 1 209 ? 57.295 89.573 86.096 1.00 13.85 209 GLU D O 1
ATOM 7681 N N . HIS D 1 210 ? 56.346 91.304 84.952 1.00 13.93 210 HIS D N 1
ATOM 7682 C CA . HIS D 1 210 ? 55.825 90.511 83.806 1.00 13.51 210 HIS D CA 1
ATOM 7683 C C . HIS D 1 210 ? 57.013 89.970 83.001 1.00 13.14 210 HIS D C 1
ATOM 7684 O O . HIS D 1 210 ? 57.049 88.751 82.759 1.00 13.15 210 HIS D O 1
ATOM 7691 N N . SER D 1 211 ? 57.953 90.845 82.633 1.00 12.98 211 SER D N 1
ATOM 7692 C CA . SER D 1 211 ? 59.218 90.507 81.926 1.00 13.17 211 SER D CA 1
ATOM 7693 C C . SER D 1 211 ? 60.012 89.468 82.730 1.00 13.62 211 SER D C 1
ATOM 7694 O O . SER D 1 211 ? 60.547 88.527 82.115 1.00 13.54 211 SER D O 1
ATOM 7697 N N . ARG D 1 212 ? 60.086 89.642 84.053 1.00 14.14 212 ARG D N 1
ATOM 7698 C CA . ARG D 1 212 ? 60.820 88.730 84.973 1.00 14.84 212 ARG D CA 1
ATOM 7699 C C . ARG D 1 212 ? 60.197 87.330 84.913 1.00 15.25 212 ARG D C 1
ATOM 7700 O O . ARG D 1 212 ? 60.965 86.357 84.778 1.00 15.12 212 ARG D O 1
ATOM 7708 N N . TYR D 1 213 ? 58.865 87.226 84.987 1.00 15.48 213 TYR D N 1
ATOM 7709 C CA . TYR D 1 213 ? 58.143 85.927 84.941 1.00 15.97 213 TYR D CA 1
ATOM 7710 C C . TYR D 1 213 ? 58.428 85.219 83.610 1.00 15.41 213 TYR D C 1
ATOM 7711 O O . TYR D 1 213 ? 58.704 84.006 83.626 1.00 15.31 213 TYR D O 1
ATOM 7720 N N . LEU D 1 214 ? 58.332 85.951 82.497 1.00 15.02 214 LEU D N 1
ATOM 7721 C CA . LEU D 1 214 ? 58.566 85.420 81.128 1.00 15.05 214 LEU D CA 1
ATOM 7722 C C . LEU D 1 214 ? 59.996 84.880 81.034 1.00 14.93 214 LEU D C 1
ATOM 7723 O O . LEU D 1 214 ? 60.169 83.798 80.446 1.00 14.96 214 LEU D O 1
ATOM 7728 N N . ALA D 1 215 ? 60.970 85.605 81.595 1.00 14.90 215 ALA D N 1
ATOM 7729 C CA . ALA D 1 215 ? 62.405 85.237 81.602 1.00 15.25 215 ALA D CA 1
ATOM 7730 C C . ALA D 1 215 ? 62.579 83.864 82.261 1.00 15.57 215 ALA D C 1
ATOM 7731 O O . ALA D 1 215 ? 63.396 83.069 81.760 1.00 15.95 215 ALA D O 1
ATOM 7733 N N . ALA D 1 216 ? 61.829 83.597 83.335 1.00 15.99 216 ALA D N 1
ATOM 7734 C CA . ALA D 1 216 ? 61.837 82.309 84.069 1.00 16.56 216 ALA D CA 1
ATOM 7735 C C . ALA D 1 216 ? 61.082 81.241 83.268 1.00 17.01 216 ALA D C 1
ATOM 7736 O O . ALA D 1 216 ? 61.599 80.115 83.162 1.00 17.35 216 ALA D O 1
ATOM 7738 N N . ALA D 1 217 ? 59.907 81.584 82.730 1.00 17.19 217 ALA D N 1
ATOM 7739 C CA . ALA D 1 217 ? 58.971 80.642 82.070 1.00 17.77 217 ALA D CA 1
ATOM 7740 C C . ALA D 1 217 ? 59.507 80.206 80.698 1.00 18.32 217 ALA D C 1
ATOM 7741 O O . ALA D 1 217 ? 59.316 79.025 80.354 1.00 18.95 217 ALA D O 1
ATOM 7743 N N . LEU D 1 218 ? 60.147 81.113 79.949 1.00 18.22 218 LEU D N 1
ATOM 7744 C CA . LEU D 1 218 ? 60.536 80.896 78.526 1.00 18.66 218 LEU D CA 1
ATOM 7745 C C . LEU D 1 218 ? 62.045 80.646 78.381 1.00 19.25 218 LEU D C 1
ATOM 7746 O O . LEU D 1 218 ? 62.493 80.506 77.224 1.00 19.78 218 LEU D O 1
ATOM 7751 N N . ALA D 1 219 ? 62.798 80.577 79.485 1.00 19.40 219 ALA D N 1
ATOM 7752 C CA . ALA D 1 219 ? 64.249 80.269 79.491 1.00 19.85 219 ALA D CA 1
ATOM 7753 C C . ALA D 1 219 ? 64.505 78.957 78.739 1.00 20.47 219 ALA D C 1
ATOM 7754 O O . ALA D 1 219 ? 65.442 78.916 77.918 1.00 20.41 219 ALA D O 1
ATOM 7756 N N . LYS D 1 220 ? 63.687 77.934 79.009 1.00 21.01 220 LYS D N 1
ATOM 7757 C CA . LYS D 1 220 ? 63.793 76.566 78.428 1.00 22.03 220 LYS D CA 1
ATOM 7758 C C . LYS D 1 220 ? 63.582 76.607 76.908 1.00 21.75 220 LYS D C 1
ATOM 7759 O O . LYS D 1 220 ? 64.115 75.719 76.222 1.00 21.88 220 LYS D O 1
ATOM 7765 N N . ASP D 1 221 ? 62.824 77.587 76.408 1.00 21.29 221 ASP D N 1
ATOM 7766 C CA . ASP D 1 221 ? 62.542 77.784 74.959 1.00 21.02 221 ASP D CA 1
ATOM 7767 C C . ASP D 1 221 ? 63.621 78.687 74.343 1.00 20.38 221 ASP D C 1
ATOM 7768 O O . ASP D 1 221 ? 63.462 79.069 73.169 1.00 20.97 221 ASP D O 1
ATOM 7773 N N . GLY D 1 222 ? 64.674 79.008 75.103 1.00 19.99 222 GLY D N 1
ATOM 7774 C CA . GLY D 1 222 ? 65.801 79.857 74.669 1.00 19.31 222 GLY D CA 1
ATOM 7775 C C . GLY D 1 222 ? 65.377 81.291 74.399 1.00 17.93 222 GLY D C 1
ATOM 7776 O O . GLY D 1 222 ? 65.988 81.922 73.519 1.00 18.03 222 GLY D O 1
ATOM 7777 N N . ILE D 1 223 ? 64.381 81.796 75.133 1.00 16.89 223 ILE D N 1
ATOM 7778 C CA . ILE D 1 223 ? 63.832 83.178 74.977 1.00 16.01 223 ILE D CA 1
ATOM 7779 C C . ILE D 1 223 ? 64.246 84.014 76.194 1.00 15.04 223 ILE D C 1
ATOM 7780 O O . ILE D 1 223 ? 63.862 83.646 77.325 1.00 14.89 223 ILE D O 1
ATOM 7785 N N . ARG D 1 224 ? 64.987 85.101 75.956 1.00 14.45 224 ARG D N 1
ATOM 7786 C CA . ARG D 1 224 ? 65.413 86.082 76.989 1.00 13.71 224 ARG D CA 1
ATOM 7787 C C . ARG D 1 224 ? 64.375 87.208 77.065 1.00 13.15 224 ARG D C 1
ATOM 7788 O O . ARG D 1 224 ? 63.855 87.602 76.007 1.00 12.82 224 ARG D O 1
ATOM 7796 N N . SER D 1 225 ? 64.075 87.675 78.281 1.00 12.76 225 SER D N 1
ATOM 7797 C CA . SER D 1 225 ? 63.110 88.767 78.575 1.00 12.51 225 SER D CA 1
ATOM 7798 C C . SER D 1 225 ? 63.743 89.760 79.556 1.00 12.08 225 SER D C 1
ATOM 7799 O O . SER D 1 225 ? 63.993 89.376 80.717 1.00 12.06 225 SER D O 1
ATOM 7802 N N . ASN D 1 226 ? 63.993 90.985 79.088 1.00 12.05 226 ASN D N 1
ATOM 7803 C CA . ASN D 1 226 ? 64.628 92.080 79.866 1.00 11.56 226 ASN D CA 1
ATOM 7804 C C . ASN D 1 226 ? 63.831 93.369 79.658 1.00 11.42 226 ASN D C 1
ATOM 7805 O O . ASN D 1 226 ? 63.158 93.490 78.616 1.00 11.08 226 ASN D O 1
ATOM 7810 N N . THR D 1 227 ? 63.905 94.287 80.624 1.00 11.39 227 THR D N 1
ATOM 7811 C CA . THR D 1 227 ? 63.323 95.649 80.542 1.00 11.61 227 THR D CA 1
ATOM 7812 C C . THR D 1 227 ? 64.446 96.677 80.395 1.00 11.71 227 THR D C 1
ATOM 7813 O O . THR D 1 227 ? 65.564 96.410 80.872 1.00 11.51 227 THR D O 1
ATOM 7817 N N . ILE D 1 228 ? 64.144 97.791 79.727 1.00 11.99 228 ILE D N 1
ATOM 7818 C CA . ILE D 1 228 ? 64.909 99.067 79.809 1.00 12.15 228 ILE D CA 1
ATOM 7819 C C . ILE D 1 228 ? 64.037 100.053 80.586 1.00 12.20 228 ILE D C 1
ATOM 7820 O O . ILE D 1 228 ? 62.826 100.115 80.298 1.00 12.09 228 ILE D O 1
ATOM 7825 N N . SER D 1 229 ? 64.630 100.767 81.543 1.00 12.44 229 SER D N 1
ATOM 7826 C CA . SER D 1 229 ? 63.965 101.789 82.392 1.00 12.69 229 SER D CA 1
ATOM 7827 C C . SER D 1 229 ? 64.598 103.148 82.113 1.00 13.08 229 SER D C 1
ATOM 7828 O O . SER D 1 229 ? 65.533 103.545 82.801 1.00 13.06 229 SER D O 1
ATOM 7831 N N . PRO D 1 230 ? 64.145 103.886 81.073 1.00 13.48 230 PRO D N 1
ATOM 7832 C CA . PRO D 1 230 ? 64.699 105.204 80.775 1.00 13.73 230 PRO D CA 1
ATOM 7833 C C . PRO D 1 230 ? 64.325 106.219 81.864 1.00 13.91 230 PRO D C 1
ATOM 7834 O O . PRO D 1 230 ? 63.255 106.102 82.437 1.00 13.81 230 PRO D O 1
ATOM 7838 N N . GLY D 1 231 ? 65.226 107.165 82.134 1.00 14.67 231 GLY D N 1
ATOM 7839 C CA . GLY D 1 231 ? 64.950 108.352 82.964 1.00 15.21 231 GLY D CA 1
ATOM 7840 C C . GLY D 1 231 ? 64.275 109.421 82.130 1.00 15.63 231 GLY D C 1
ATOM 7841 O O . GLY D 1 231 ? 63.181 109.155 81.620 1.00 16.20 231 GLY D O 1
ATOM 7842 N N . TYR D 1 232 ? 64.920 110.576 81.969 1.00 16.19 232 TYR D N 1
ATOM 7843 C CA . TYR D 1 232 ? 64.460 111.687 81.099 1.00 16.63 232 TYR D CA 1
ATOM 7844 C C . TYR D 1 232 ? 65.209 111.608 79.764 1.00 16.54 232 TYR D C 1
ATOM 7845 O O . TYR D 1 232 ? 66.403 111.952 79.725 1.00 16.29 232 TYR D O 1
ATOM 7854 N N . VAL D 1 233 ? 64.525 111.136 78.718 1.00 16.28 233 VAL D N 1
ATOM 7855 C CA . VAL D 1 233 ? 65.043 111.057 77.319 1.00 16.36 233 VAL D CA 1
ATOM 7856 C C . VAL D 1 233 ? 64.323 112.115 76.476 1.00 16.58 233 VAL D C 1
ATOM 7857 O O . VAL D 1 233 ? 63.078 112.093 76.439 1.00 16.12 233 VAL D O 1
ATOM 7861 N N . TRP D 1 234 ? 65.083 112.999 75.824 1.00 17.11 234 TRP D N 1
ATOM 7862 C CA . TRP D 1 234 ? 64.561 114.006 74.863 1.00 17.82 234 TRP D CA 1
ATOM 7863 C C . TRP D 1 234 ? 64.246 113.305 73.538 1.00 17.99 234 TRP D C 1
ATOM 7864 O O . TRP D 1 234 ? 65.043 113.434 72.584 1.00 17.93 234 TRP D O 1
ATOM 7875 N N . SER D 1 235 ? 63.125 112.581 73.502 1.00 17.89 235 SER D N 1
ATOM 7876 C CA . SER D 1 235 ? 62.723 111.674 72.396 1.00 18.03 235 SER D CA 1
ATOM 7877 C C . SER D 1 235 ? 62.009 112.452 71.285 1.00 18.25 235 SER D C 1
ATOM 7878 O O . SER D 1 235 ? 61.915 111.912 70.173 1.00 18.59 235 SER D O 1
ATOM 7881 N N . GLY D 1 236 ? 61.546 113.670 71.579 1.00 18.63 236 GLY D N 1
ATOM 7882 C CA . GLY D 1 236 ? 60.612 114.440 70.735 1.00 19.12 236 GLY D CA 1
ATOM 7883 C C . GLY D 1 236 ? 59.313 114.722 71.471 1.00 19.55 236 GLY D C 1
ATOM 7884 O O . GLY D 1 236 ? 58.582 115.637 71.053 1.00 19.64 236 GLY D O 1
ATOM 7885 N N . ILE D 1 237 ? 59.053 113.969 72.545 1.00 20.23 237 ILE D N 1
ATOM 7886 C CA . ILE D 1 237 ? 57.784 113.987 73.334 1.00 21.12 237 ILE D CA 1
ATOM 7887 C C . ILE D 1 237 ? 57.675 115.294 74.135 1.00 21.52 237 ILE D C 1
ATOM 7888 O O . ILE D 1 237 ? 56.533 115.719 74.405 1.00 21.90 237 ILE D O 1
ATOM 7893 N N . PHE D 1 238 ? 58.806 115.907 74.505 1.00 21.76 238 PHE D N 1
ATOM 7894 C CA . PHE D 1 238 ? 58.872 117.124 75.360 1.00 22.93 238 PHE D CA 1
ATOM 7895 C C . PHE D 1 238 ? 58.988 118.394 74.508 1.00 23.59 238 PHE D C 1
ATOM 7896 O O . PHE D 1 238 ? 58.880 119.497 75.083 1.00 23.60 238 PHE D O 1
ATOM 7904 N N . ASN D 1 239 ? 59.218 118.252 73.199 1.00 23.96 239 ASN D N 1
ATOM 7905 C CA . ASN D 1 239 ? 59.514 119.391 72.289 1.00 23.83 239 ASN D CA 1
ATOM 7906 C C . ASN D 1 239 ? 58.424 120.456 72.454 1.00 24.37 239 ASN D C 1
ATOM 7907 O O . ASN D 1 239 ? 57.235 120.111 72.310 1.00 24.48 239 ASN D O 1
ATOM 7912 N N . GLY D 1 240 ? 58.828 121.680 72.813 1.00 25.19 240 GLY D N 1
ATOM 7913 C CA . GLY D 1 240 ? 57.952 122.860 72.941 1.00 25.55 240 GLY D CA 1
ATOM 7914 C C . GLY D 1 240 ? 57.113 122.854 74.212 1.00 26.42 240 GLY D C 1
ATOM 7915 O O . GLY D 1 240 ? 56.372 123.830 74.409 1.00 26.91 240 GLY D O 1
ATOM 7916 N N . ARG D 1 241 ? 57.227 121.821 75.058 1.00 27.54 241 ARG D N 1
ATOM 7917 C CA . ARG D 1 241 ? 56.355 121.627 76.252 1.00 29.37 241 ARG D CA 1
ATOM 7918 C C . ARG D 1 241 ? 57.077 122.057 77.537 1.00 28.97 241 ARG D C 1
ATOM 7919 O O . ARG D 1 241 ? 56.378 122.221 78.557 1.00 30.83 241 ARG D O 1
ATOM 7927 N N . ILE D 1 242 ? 58.404 122.231 77.505 1.00 28.28 242 ILE D N 1
ATOM 7928 C CA . ILE D 1 242 ? 59.202 122.710 78.676 1.00 28.07 242 ILE D CA 1
ATOM 7929 C C . ILE D 1 242 ? 60.092 123.885 78.250 1.00 27.69 242 ILE D C 1
ATOM 7930 O O . ILE D 1 242 ? 60.454 123.961 77.060 1.00 27.34 242 ILE D O 1
ATOM 7935 N N . ASP D 1 243 ? 60.420 124.760 79.205 1.00 28.27 243 ASP D N 1
ATOM 7936 C CA . ASP D 1 243 ? 61.351 125.911 79.046 1.00 28.53 243 ASP D CA 1
ATOM 7937 C C . ASP D 1 243 ? 62.666 125.557 79.753 1.00 28.48 243 ASP D C 1
ATOM 7938 O O . ASP D 1 243 ? 62.769 124.422 80.257 1.00 28.00 243 ASP D O 1
ATOM 7943 N N . MET D 1 244 ? 63.637 126.476 79.780 1.00 28.47 244 MET D N 1
ATOM 7944 C CA . MET D 1 244 ? 64.985 126.219 80.356 1.00 29.72 244 MET D CA 1
ATOM 7945 C C . MET D 1 244 ? 64.889 126.079 81.876 1.00 29.57 244 MET D C 1
ATOM 7946 O O . MET D 1 244 ? 65.479 125.157 82.434 1.00 30.30 244 MET D O 1
ATOM 7951 N N . PRO D 1 245 ? 64.164 126.966 82.603 1.00 29.44 245 PRO D N 1
ATOM 7952 C CA . PRO D 1 245 ? 63.934 126.769 84.037 1.00 28.57 245 PRO D CA 1
ATOM 7953 C C . PRO D 1 245 ? 63.356 125.385 84.371 1.00 27.71 245 PRO D C 1
ATOM 7954 O O . PRO D 1 245 ? 63.835 124.761 85.304 1.00 28.72 245 PRO D O 1
ATOM 7958 N N . GLY D 1 246 ? 62.352 124.944 83.606 1.00 26.30 246 GLY D N 1
ATOM 7959 C CA . GLY D 1 246 ? 61.699 123.630 83.761 1.00 25.76 246 GLY D CA 1
ATOM 7960 C C . GLY D 1 246 ? 62.642 122.491 83.413 1.00 24.88 246 GLY D C 1
ATOM 7961 O O . GLY D 1 246 ? 62.588 121.451 84.097 1.00 24.11 246 GLY D O 1
ATOM 7962 N N . HIS D 1 247 ? 63.471 122.682 82.382 1.00 24.95 247 HIS D N 1
ATOM 7963 C CA . HIS D 1 247 ? 64.529 121.733 81.939 1.00 25.04 247 HIS D CA 1
ATOM 7964 C C . HIS D 1 247 ? 65.529 121.514 83.079 1.00 24.98 247 HIS D C 1
ATOM 7965 O O . HIS D 1 247 ? 65.829 120.345 83.379 1.00 24.78 247 HIS D O 1
ATOM 7972 N N . ASP D 1 248 ? 66.005 122.602 83.691 1.00 25.39 248 ASP D N 1
ATOM 7973 C CA . ASP D 1 248 ? 67.011 122.589 84.788 1.00 25.59 248 ASP D CA 1
ATOM 7974 C C . ASP D 1 248 ? 66.373 122.045 86.071 1.00 25.95 248 ASP D C 1
ATOM 7975 O O . ASP D 1 248 ? 67.041 121.249 86.758 1.00 26.35 248 ASP D O 1
ATOM 7980 N N . ALA D 1 249 ? 65.137 122.454 86.375 1.00 25.73 249 ALA D N 1
ATOM 7981 C CA . ALA D 1 249 ? 64.365 122.001 87.558 1.00 26.75 249 ALA D CA 1
ATOM 7982 C C . ALA D 1 249 ? 64.221 120.474 87.533 1.00 27.12 249 ALA D C 1
ATOM 7983 O O . ALA D 1 249 ? 64.323 119.854 88.608 1.00 27.81 249 ALA D O 1
ATOM 7985 N N . MET D 1 250 ? 64.000 119.899 86.348 1.00 27.63 250 MET D N 1
ATOM 7986 C CA . MET D 1 250 ? 63.823 118.436 86.133 1.00 27.64 250 MET D CA 1
ATOM 7987 C C . MET D 1 250 ? 65.154 117.698 86.331 1.00 27.07 250 MET D C 1
ATOM 7988 O O . MET D 1 250 ? 65.116 116.565 86.850 1.00 27.25 250 MET D O 1
ATOM 7993 N N . LEU D 1 251 ? 66.276 118.307 85.929 1.00 26.54 251 LEU D N 1
ATOM 7994 C CA . LEU D 1 251 ? 67.621 117.666 85.921 1.00 26.34 251 LEU D CA 1
ATOM 7995 C C . LEU D 1 251 ? 68.377 117.952 87.225 1.00 27.36 251 LEU D C 1
ATOM 7996 O O . LEU D 1 251 ? 69.550 117.534 87.318 1.00 27.54 251 LEU D O 1
ATOM 8001 N N . GLU D 1 252 ? 67.744 118.627 88.192 1.00 28.51 252 GLU D N 1
ATOM 8002 C CA . GLU D 1 252 ? 68.313 118.852 89.549 1.00 29.48 252 GLU D CA 1
ATOM 8003 C C . GLU D 1 252 ? 68.697 117.505 90.170 1.00 28.24 252 GLU D C 1
ATOM 8004 O O . GLU D 1 252 ? 69.772 117.436 90.787 1.00 28.54 252 GLU D O 1
ATOM 8010 N N . VAL D 1 253 ? 67.860 116.478 89.982 1.00 27.25 253 VAL D N 1
ATOM 8011 C CA . VAL D 1 253 ? 68.017 115.124 90.597 1.00 25.93 253 VAL D CA 1
ATOM 8012 C C . VAL D 1 253 ? 68.677 114.161 89.598 1.00 23.32 253 VAL D C 1
ATOM 8013 O O . VAL D 1 253 ? 68.732 112.958 89.904 1.00 23.87 253 VAL D O 1
ATOM 8017 N N . VAL D 1 254 ? 69.172 114.663 88.463 1.00 21.54 254 VAL D N 1
ATOM 8018 C CA . VAL D 1 254 ? 69.934 113.864 87.457 1.00 21.14 254 VAL D CA 1
ATOM 8019 C C . VAL D 1 254 ? 71.391 114.317 87.503 1.00 21.32 254 VAL D C 1
ATOM 8020 O O . VAL D 1 254 ? 71.708 115.417 87.054 1.00 21.26 254 VAL D O 1
ATOM 8024 N N . PRO D 1 255 ? 72.310 113.490 88.056 1.00 21.02 255 PRO D N 1
ATOM 8025 C CA . PRO D 1 255 ? 73.722 113.860 88.176 1.00 21.00 255 PRO D CA 1
ATOM 8026 C C . PRO D 1 255 ? 74.354 114.392 86.881 1.00 20.66 255 PRO D C 1
ATOM 8027 O O . PRO D 1 255 ? 75.078 115.360 86.956 1.00 20.73 255 PRO D O 1
ATOM 8031 N N . MET D 1 256 ? 74.063 113.767 85.737 1.00 19.99 256 MET D N 1
ATOM 8032 C CA . MET D 1 256 ? 74.637 114.156 84.418 1.00 20.69 256 MET D CA 1
ATOM 8033 C C . MET D 1 256 ? 74.095 115.521 83.967 1.00 21.46 256 MET D C 1
ATOM 8034 O O . MET D 1 256 ? 74.707 116.107 83.056 1.00 22.19 256 MET D O 1
ATOM 8039 N N . HIS D 1 257 ? 72.994 115.995 84.565 1.00 21.80 257 HIS D N 1
ATOM 8040 C CA . HIS D 1 257 ? 72.417 117.355 84.370 1.00 22.51 257 HIS D CA 1
ATOM 8041 C C . HIS D 1 257 ? 72.099 117.582 82.887 1.00 21.57 257 HIS D C 1
ATOM 8042 O O . HIS D 1 257 ? 72.372 118.684 82.373 1.00 22.45 257 HIS D O 1
ATOM 8049 N N . ARG D 1 258 ? 71.531 116.567 82.236 1.00 20.13 258 ARG D N 1
ATOM 8050 C CA . ARG D 1 258 ? 71.055 116.623 80.832 1.00 19.08 258 ARG D CA 1
ATOM 8051 C C . ARG D 1 258 ? 70.065 115.481 80.610 1.00 17.78 258 ARG D C 1
ATOM 8052 O O . ARG D 1 258 ? 70.139 114.476 81.352 1.00 16.94 258 ARG D O 1
ATOM 8060 N N . PHE D 1 259 ? 69.176 115.641 79.629 1.00 17.53 259 PHE D N 1
ATOM 8061 C CA . PHE D 1 259 ? 68.299 114.559 79.116 1.00 16.71 259 PHE D CA 1
ATOM 8062 C C . PHE D 1 259 ? 69.171 113.552 78.360 1.00 16.04 259 PHE D C 1
ATOM 8063 O O . PHE D 1 259 ? 70.238 113.936 77.836 1.00 15.41 259 PHE D O 1
ATOM 8071 N N . GLY D 1 260 ? 68.732 112.293 78.329 1.00 15.57 260 GLY D N 1
ATOM 8072 C CA . GLY D 1 260 ? 69.250 111.275 77.401 1.00 15.58 260 GLY D CA 1
ATOM 8073 C C . GLY D 1 260 ? 68.759 111.562 75.996 1.00 15.64 260 GLY D C 1
ATOM 8074 O O . GLY D 1 260 ? 67.800 112.347 75.856 1.00 15.64 260 GLY D O 1
ATOM 8075 N N . THR D 1 261 ? 69.404 110.974 74.989 1.00 15.74 261 THR D N 1
ATOM 8076 C CA . THR D 1 261 ? 69.006 111.080 73.561 1.00 16.02 261 THR D CA 1
ATOM 8077 C C . THR D 1 261 ? 68.603 109.690 73.064 1.00 15.99 261 THR D C 1
ATOM 8078 O O . THR D 1 261 ? 68.923 108.699 73.751 1.00 15.93 261 THR D O 1
ATOM 8082 N N . ASN D 1 262 ? 67.917 109.633 71.921 1.00 15.93 262 ASN D N 1
ATOM 8083 C CA . ASN D 1 262 ? 67.278 108.402 71.382 1.00 15.67 262 ASN D CA 1
ATOM 8084 C C . ASN D 1 262 ? 68.346 107.338 71.098 1.00 15.84 262 ASN D C 1
ATOM 8085 O O . ASN D 1 262 ? 68.051 106.142 71.297 1.00 15.58 262 ASN D O 1
ATOM 8090 N N . ASP D 1 263 ? 69.538 107.759 70.665 1.00 16.27 263 ASP D N 1
ATOM 8091 C CA . ASP D 1 263 ? 70.665 106.866 70.275 1.00 16.75 263 ASP D CA 1
ATOM 8092 C C . ASP D 1 263 ? 71.201 106.124 71.507 1.00 16.27 263 ASP D C 1
ATOM 8093 O O . ASP D 1 263 ? 71.669 104.976 71.350 1.00 15.51 263 ASP D O 1
ATOM 8098 N N . GLU D 1 264 ? 71.132 106.754 72.683 1.00 16.44 264 GLU D N 1
ATOM 8099 C CA . GLU D 1 264 ? 71.655 106.204 73.963 1.00 16.47 264 GLU D CA 1
ATOM 8100 C C . GLU D 1 264 ? 70.737 105.078 74.455 1.00 15.82 264 GLU D C 1
ATOM 8101 O O . GLU D 1 264 ? 71.244 104.178 75.151 1.00 15.47 264 GLU D O 1
ATOM 8107 N N . ILE D 1 265 ? 69.448 105.126 74.098 1.00 15.78 265 ILE D N 1
ATOM 8108 C CA . ILE D 1 265 ? 68.459 104.029 74.344 1.00 15.53 265 ILE D CA 1
ATOM 8109 C C . ILE D 1 265 ? 68.654 102.935 73.286 1.00 15.58 265 ILE D C 1
ATOM 8110 O O . ILE D 1 265 ? 68.596 101.748 73.655 1.00 15.61 265 ILE D O 1
ATOM 8115 N N . ALA D 1 266 ? 68.854 103.322 72.022 1.00 15.77 266 ALA D N 1
ATOM 8116 C CA . ALA D 1 266 ? 68.939 102.409 70.856 1.00 16.26 266 ALA D CA 1
ATOM 8117 C C . ALA D 1 266 ? 70.109 101.431 71.026 1.00 16.36 266 ALA D C 1
ATOM 8118 O O . ALA D 1 266 ? 69.922 100.230 70.742 1.00 16.13 266 ALA D O 1
ATOM 8120 N N . SER D 1 267 ? 71.269 101.926 71.470 1.00 16.42 267 SER D N 1
ATOM 8121 C CA . SER D 1 267 ? 72.488 101.115 71.729 1.00 16.32 267 SER D CA 1
ATOM 8122 C C . SER D 1 267 ? 72.206 100.097 72.841 1.00 15.93 267 SER D C 1
ATOM 8123 O O . SER D 1 267 ? 72.720 98.967 72.741 1.00 16.27 267 SER D O 1
ATOM 8126 N N . THR D 1 268 ? 71.407 100.473 73.847 1.00 15.36 268 THR D N 1
ATOM 8127 C CA . THR D 1 268 ? 70.990 99.589 74.972 1.00 15.34 268 THR D CA 1
ATOM 8128 C C . THR D 1 268 ? 70.059 98.490 74.441 1.00 15.01 268 THR D C 1
ATOM 8129 O O . THR D 1 268 ? 70.232 97.326 74.858 1.00 14.39 268 THR D O 1
ATOM 8133 N N . VAL D 1 269 ? 69.111 98.844 73.566 1.00 15.08 269 VAL D N 1
ATOM 8134 C CA . VAL D 1 269 ? 68.155 97.888 72.928 1.00 15.04 269 VAL D CA 1
ATOM 8135 C C . VAL D 1 269 ? 68.962 96.875 72.107 1.00 15.23 269 VAL D C 1
ATOM 8136 O O . VAL D 1 269 ? 68.655 95.672 72.197 1.00 15.25 269 VAL D O 1
ATOM 8140 N N . LEU D 1 270 ? 69.953 97.345 71.344 1.00 15.80 270 LEU D N 1
ATOM 8141 C CA . LEU D 1 270 ? 70.833 96.487 70.503 1.00 16.66 270 LEU D CA 1
ATOM 8142 C C . LEU D 1 270 ? 71.588 95.491 71.394 1.00 16.94 270 LEU D C 1
ATOM 8143 O O . LEU D 1 270 ? 71.681 94.314 71.001 1.00 17.64 270 LEU D O 1
ATOM 8148 N N . PHE D 1 271 ? 72.102 95.942 72.544 1.00 16.98 271 PHE D N 1
ATOM 8149 C CA . PHE D 1 271 ? 72.832 95.098 73.529 1.00 17.04 271 PHE D CA 1
ATOM 8150 C C . PHE D 1 271 ? 71.933 93.941 73.989 1.00 16.65 271 PHE D C 1
ATOM 8151 O O . PHE D 1 271 ? 72.383 92.780 73.933 1.00 17.27 271 PHE D O 1
ATOM 8159 N N . LEU D 1 272 ? 70.706 94.252 74.421 1.00 16.18 272 LEU D N 1
ATOM 8160 C CA . LEU D 1 272 ? 69.723 93.270 74.959 1.00 15.87 272 LEU D CA 1
ATOM 8161 C C . LEU D 1 272 ? 69.209 92.358 73.838 1.00 16.19 272 LEU D C 1
ATOM 8162 O O . LEU D 1 272 ? 68.923 91.179 74.132 1.00 15.73 272 LEU D O 1
ATOM 8167 N N . ALA D 1 273 ? 69.082 92.882 72.613 1.00 16.63 273 ALA D N 1
ATOM 8168 C CA . ALA D 1 273 ? 68.570 92.155 71.427 1.00 16.99 273 ALA D CA 1
ATOM 8169 C C . ALA D 1 273 ? 69.623 91.163 70.920 1.00 17.54 273 ALA D C 1
ATOM 8170 O O . ALA D 1 273 ? 69.246 90.023 70.592 1.00 18.45 273 ALA D O 1
ATOM 8172 N N . SER D 1 274 ? 70.889 91.585 70.855 1.00 17.84 274 SER D N 1
ATOM 8173 C CA . SER D 1 274 ? 72.015 90.821 70.256 1.00 18.87 274 SER D CA 1
ATOM 8174 C C . SER D 1 274 ? 72.510 89.732 71.218 1.00 19.05 274 SER D C 1
ATOM 8175 O O . SER D 1 274 ? 72.050 89.700 72.377 1.00 19.15 274 SER D O 1
ATOM 8178 N N . ASP D 1 275 ? 73.432 88.886 70.744 1.00 19.96 275 ASP D N 1
ATOM 8179 C CA . ASP D 1 275 ? 74.075 87.796 71.528 1.00 20.34 275 ASP D CA 1
ATOM 8180 C C . ASP D 1 275 ? 74.991 88.384 72.608 1.00 20.18 275 ASP D C 1
ATOM 8181 O O . ASP D 1 275 ? 75.303 87.649 73.562 1.00 20.71 275 ASP D O 1
ATOM 8186 N N . ALA D 1 276 ? 75.414 89.646 72.462 1.00 19.57 276 ALA D N 1
ATOM 8187 C CA . ALA D 1 276 ? 76.244 90.384 73.446 1.00 18.98 276 ALA D CA 1
ATOM 8188 C C . ALA D 1 276 ? 75.702 90.160 74.862 1.00 18.09 276 ALA D C 1
ATOM 8189 O O . ALA D 1 276 ? 76.517 90.077 75.795 1.00 18.09 276 ALA D O 1
ATOM 8191 N N . SER D 1 277 ? 74.377 90.068 75.006 1.00 17.51 277 SER D N 1
ATOM 8192 C CA . SER D 1 277 ? 73.663 89.893 76.298 1.00 17.00 277 SER D CA 1
ATOM 8193 C C . SER D 1 277 ? 73.098 88.470 76.411 1.00 16.83 277 SER D C 1
ATOM 8194 O O . SER D 1 277 ? 72.010 88.316 76.998 1.00 16.85 277 SER D O 1
ATOM 8197 N N . SER D 1 278 ? 73.831 87.467 75.912 1.00 17.03 278 SER D N 1
ATOM 8198 C CA . SER D 1 278 ? 73.375 86.057 75.772 1.00 17.19 278 SER D CA 1
ATOM 8199 C C . SER D 1 278 ? 73.074 85.421 77.137 1.00 17.00 278 SER D C 1
ATOM 8200 O O . SER D 1 278 ? 72.276 84.470 77.158 1.00 16.76 278 SER D O 1
ATOM 8203 N N . TYR D 1 279 ? 73.700 85.891 78.222 1.00 16.77 279 TYR D N 1
ATOM 8204 C CA . TYR D 1 279 ? 73.517 85.341 79.594 1.00 16.49 279 TYR D CA 1
ATOM 8205 C C . TYR D 1 279 ? 72.760 86.346 80.471 1.00 15.73 279 TYR D C 1
ATOM 8206 O O . TYR D 1 279 ? 72.771 86.189 81.708 1.00 15.78 279 TYR D O 1
ATOM 8215 N N . VAL D 1 280 ? 72.098 87.324 79.845 1.00 15.36 280 VAL D N 1
ATOM 8216 C CA . VAL D 1 280 ? 71.324 88.406 80.523 1.00 14.66 280 VAL D CA 1
ATOM 8217 C C . VAL D 1 280 ? 69.833 88.178 80.252 1.00 14.23 280 VAL D C 1
ATOM 8218 O O . VAL D 1 280 ? 69.411 88.338 79.088 1.00 14.09 280 VAL D O 1
ATOM 8222 N N . THR D 1 281 ? 69.069 87.822 81.289 1.00 13.89 281 THR D N 1
ATOM 8223 C CA . THR D 1 281 ? 67.600 87.607 81.212 1.00 13.65 281 THR D CA 1
ATOM 8224 C C . THR D 1 281 ? 66.961 87.870 82.581 1.00 13.40 281 THR D C 1
ATOM 8225 O O . THR D 1 281 ? 67.629 87.637 83.605 1.00 13.14 281 THR D O 1
ATOM 8229 N N . GLY D 1 282 ? 65.710 88.335 82.577 1.00 13.32 282 GLY D N 1
ATOM 8230 C CA . GLY D 1 282 ? 64.897 88.584 83.783 1.00 13.20 282 GLY D CA 1
ATOM 8231 C C . GLY D 1 282 ? 65.449 89.727 84.611 1.00 12.97 282 GLY D C 1
ATOM 8232 O O . GLY D 1 282 ? 65.212 89.733 85.834 1.00 12.98 282 GLY D O 1
ATOM 8233 N N . THR D 1 283 ? 66.161 90.659 83.971 1.00 12.84 283 THR D N 1
ATOM 8234 C CA . THR D 1 283 ? 66.797 91.828 84.632 1.00 12.73 283 THR D CA 1
ATOM 8235 C C . THR D 1 283 ? 66.339 93.120 83.949 1.00 12.36 283 THR D C 1
ATOM 8236 O O . THR D 1 283 ? 65.599 93.047 82.944 1.00 12.17 283 THR D O 1
ATOM 8240 N N . ASP D 1 284 ? 66.779 94.250 84.497 1.00 12.10 284 ASP D N 1
ATOM 8241 C CA . ASP D 1 284 ? 66.422 95.619 84.053 1.00 12.20 284 ASP D CA 1
ATOM 8242 C C . ASP D 1 284 ? 67.720 96.411 83.871 1.00 12.30 284 ASP D C 1
ATOM 8243 O O . ASP D 1 284 ? 68.609 96.284 84.734 1.00 12.09 284 ASP D O 1
ATOM 8248 N N . ILE D 1 285 ? 67.832 97.173 82.781 1.00 12.37 285 ILE D N 1
ATOM 8249 C CA . ILE D 1 285 ? 68.945 98.140 82.557 1.00 12.67 285 ILE D CA 1
ATOM 8250 C C . ILE D 1 285 ? 68.368 99.552 82.670 1.00 12.65 285 ILE D C 1
ATOM 8251 O O . ILE D 1 285 ? 67.597 99.945 81.778 1.00 12.49 285 ILE D O 1
ATOM 8256 N N . ARG D 1 286 ? 68.727 100.269 83.738 1.00 12.92 286 ARG D N 1
ATOM 8257 C CA . ARG D 1 286 ? 68.333 101.686 83.956 1.00 13.15 286 ARG D CA 1
ATOM 8258 C C . ARG D 1 286 ? 69.228 102.582 83.096 1.00 12.49 286 ARG D C 1
ATOM 8259 O O . ARG D 1 286 ? 70.462 102.433 83.161 1.00 11.93 286 ARG D O 1
ATOM 8267 N N . VAL D 1 287 ? 68.609 103.457 82.303 1.00 12.43 287 VAL D N 1
ATOM 8268 C CA . VAL D 1 287 ? 69.297 104.426 81.401 1.00 12.68 287 VAL D CA 1
ATOM 8269 C C . VAL D 1 287 ? 68.747 105.818 81.730 1.00 13.04 287 VAL D C 1
ATOM 8270 O O . VAL D 1 287 ? 67.914 106.331 80.955 1.00 12.82 287 VAL D O 1
ATOM 8274 N N . ASP D 1 288 ? 69.189 106.381 82.860 1.00 13.27 288 ASP D N 1
ATOM 8275 C CA . ASP D 1 288 ? 68.603 107.593 83.492 1.00 13.80 288 ASP D CA 1
ATOM 8276 C C . ASP D 1 288 ? 69.696 108.599 83.882 1.00 14.18 288 ASP D C 1
ATOM 8277 O O . ASP D 1 288 ? 69.373 109.543 84.627 1.00 14.10 288 ASP D O 1
ATOM 8282 N N . GLY D 1 289 ? 70.932 108.414 83.409 1.00 14.42 289 GLY D N 1
ATOM 8283 C CA . GLY D 1 289 ? 72.074 109.300 83.707 1.00 15.26 289 GLY D CA 1
ATOM 8284 C C . GLY D 1 289 ? 72.306 109.479 85.203 1.00 15.74 289 GLY D C 1
ATOM 8285 O O . GLY D 1 289 ? 72.778 110.562 85.591 1.00 16.17 289 GLY D O 1
ATOM 8286 N N . GLY D 1 290 ? 71.988 108.463 86.015 1.00 16.36 290 GLY D N 1
ATOM 8287 C CA . GLY D 1 290 ? 72.298 108.418 87.458 1.00 16.73 290 GLY D CA 1
ATOM 8288 C C . GLY D 1 290 ? 71.154 108.876 88.352 1.00 17.56 290 GLY D C 1
ATOM 8289 O O . GLY D 1 290 ? 71.403 109.033 89.560 1.00 17.18 290 GLY D O 1
ATOM 8290 N N . TYR D 1 291 ? 69.947 109.076 87.812 1.00 18.27 291 TYR D N 1
ATOM 8291 C CA . TYR D 1 291 ? 68.743 109.461 88.597 1.00 20.78 291 TYR D CA 1
ATOM 8292 C C . TYR D 1 291 ? 68.551 108.487 89.769 1.00 21.59 291 TYR D C 1
ATOM 8293 O O . TYR D 1 291 ? 68.348 108.952 90.904 1.00 21.99 291 TYR D O 1
ATOM 8302 N N . SER D 1 292 ? 68.596 107.180 89.486 1.00 23.25 292 SER D N 1
ATOM 8303 C CA . SER D 1 292 ? 68.304 106.066 90.429 1.00 24.75 292 SER D CA 1
ATOM 8304 C C . SER D 1 292 ? 69.119 106.214 91.720 1.00 26.97 292 SER D C 1
ATOM 8305 O O . SER D 1 292 ? 68.604 105.824 92.791 1.00 27.27 292 SER D O 1
ATOM 8308 N N . VAL D 1 293 ? 70.342 106.746 91.616 1.00 29.18 293 VAL D N 1
ATOM 8309 C CA . VAL D 1 293 ? 71.275 106.960 92.763 1.00 31.29 293 VAL D CA 1
ATOM 8310 C C . VAL D 1 293 ? 70.534 107.755 93.847 1.00 32.93 293 VAL D C 1
ATOM 8311 O O . VAL D 1 293 ? 70.481 107.270 94.994 1.00 36.04 293 VAL D O 1
ATOM 8315 N N . PHE D 1 294 ? 69.978 108.917 93.491 1.00 33.77 294 PHE D N 1
ATOM 8316 C CA . PHE D 1 294 ? 69.129 109.755 94.379 1.00 35.08 294 PHE D CA 1
ATOM 8317 C C . PHE D 1 294 ? 67.771 109.069 94.569 1.00 36.76 294 PHE D C 1
ATOM 8318 O O . PHE D 1 294 ? 67.446 108.600 95.661 1.00 39.07 294 PHE D O 1
ATOM 8326 N N . LYS E 1 11 ? 35.884 98.541 23.571 1.00 47.00 11 LYS E N 1
ATOM 8327 C CA . LYS E 1 11 ? 35.442 99.735 24.366 1.00 47.54 11 LYS E CA 1
ATOM 8328 C C . LYS E 1 11 ? 34.058 99.475 24.981 1.00 47.50 11 LYS E C 1
ATOM 8329 O O . LYS E 1 11 ? 33.847 99.910 26.129 1.00 50.64 11 LYS E O 1
ATOM 8335 N N . THR E 1 12 ? 33.156 98.800 24.256 1.00 47.24 12 THR E N 1
ATOM 8336 C CA . THR E 1 12 ? 31.865 98.280 24.787 1.00 45.60 12 THR E CA 1
ATOM 8337 C C . THR E 1 12 ? 32.166 97.088 25.703 1.00 43.40 12 THR E C 1
ATOM 8338 O O . THR E 1 12 ? 33.153 96.376 25.431 1.00 42.84 12 THR E O 1
ATOM 8342 N N . VAL E 1 13 ? 31.354 96.889 26.746 1.00 41.06 13 VAL E N 1
ATOM 8343 C CA . VAL E 1 13 ? 31.507 95.773 27.731 1.00 40.02 13 VAL E CA 1
ATOM 8344 C C . VAL E 1 13 ? 31.517 94.440 26.970 1.00 38.79 13 VAL E C 1
ATOM 8345 O O . VAL E 1 13 ? 32.329 93.568 27.326 1.00 37.70 13 VAL E O 1
ATOM 8349 N N . GLU E 1 14 ? 30.660 94.307 25.951 1.00 39.60 14 GLU E N 1
ATOM 8350 C CA . GLU E 1 14 ? 30.481 93.065 25.152 1.00 38.94 14 GLU E CA 1
ATOM 8351 C C . GLU E 1 14 ? 31.679 92.872 24.214 1.00 37.71 14 GLU E C 1
ATOM 8352 O O . GLU E 1 14 ? 32.062 91.708 23.999 1.00 37.39 14 GLU E O 1
ATOM 8358 N N . GLN E 1 15 ? 32.240 93.963 23.679 1.00 38.14 15 GLN E N 1
ATOM 8359 C CA . GLN E 1 15 ? 33.459 93.948 22.823 1.00 37.85 15 GLN E CA 1
ATOM 8360 C C . GLN E 1 15 ? 34.650 93.412 23.630 1.00 35.24 15 GLN E C 1
ATOM 8361 O O . GLN E 1 15 ? 35.479 92.690 23.040 1.00 33.99 15 GLN E O 1
ATOM 8367 N N . ILE E 1 16 ? 34.731 93.749 24.923 1.00 33.89 16 ILE E N 1
ATOM 8368 C CA . ILE E 1 16 ? 35.817 93.289 25.841 1.00 33.01 16 ILE E CA 1
ATOM 8369 C C . ILE E 1 16 ? 35.652 91.784 26.084 1.00 30.25 16 ILE E C 1
ATOM 8370 O O . ILE E 1 16 ? 36.670 91.069 26.026 1.00 30.14 16 ILE E O 1
ATOM 8375 N N . PHE E 1 17 ? 34.424 91.329 26.357 1.00 28.95 17 PHE E N 1
ATOM 8376 C CA . PHE E 1 17 ? 34.080 89.896 26.569 1.00 28.60 17 PHE E CA 1
ATOM 8377 C C . PHE E 1 17 ? 34.386 89.090 25.300 1.00 28.05 17 PHE E C 1
ATOM 8378 O O . PHE E 1 17 ? 34.879 87.957 25.426 1.00 27.54 17 PHE E O 1
ATOM 8386 N N . ASP E 1 18 ? 34.096 89.651 24.120 1.00 28.82 18 ASP E N 1
ATOM 8387 C CA . ASP E 1 18 ? 34.327 88.999 22.800 1.00 29.53 18 ASP E CA 1
ATOM 8388 C C . ASP E 1 18 ? 35.832 88.788 22.594 1.00 29.85 18 ASP E C 1
ATOM 8389 O O . ASP E 1 18 ? 36.208 87.749 22.014 1.00 29.80 18 ASP E O 1
ATOM 8394 N N . GLU E 1 19 ? 36.656 89.734 23.056 1.00 30.26 19 GLU E N 1
ATOM 8395 C CA . GLU E 1 19 ? 38.139 89.688 22.944 1.00 31.06 19 GLU E CA 1
ATOM 8396 C C . GLU E 1 19 ? 38.717 88.773 24.033 1.00 28.83 19 GLU E C 1
ATOM 8397 O O . GLU E 1 19 ? 39.678 88.044 23.734 1.00 28.55 19 GLU E O 1
ATOM 8403 N N . ARG E 1 20 ? 38.162 88.809 25.248 1.00 27.19 20 ARG E N 1
ATOM 8404 C CA . ARG E 1 20 ? 38.605 87.951 26.381 1.00 26.16 20 ARG E CA 1
ATOM 8405 C C . ARG E 1 20 ? 38.325 86.479 26.058 1.00 23.97 20 ARG E C 1
ATOM 8406 O O . ARG E 1 20 ? 39.222 85.645 26.285 1.00 24.22 20 ARG E O 1
ATOM 8414 N N . TYR E 1 21 ? 37.131 86.177 25.542 1.00 21.94 21 TYR E N 1
ATOM 8415 C CA . TYR E 1 21 ? 36.589 84.800 25.413 1.00 21.07 21 TYR E CA 1
ATOM 8416 C C . TYR E 1 21 ? 36.204 84.500 23.965 1.00 20.90 21 TYR E C 1
ATOM 8417 O O . TYR E 1 21 ? 35.049 84.680 23.587 1.00 21.19 21 TYR E O 1
ATOM 8426 N N . PRO E 1 22 ? 37.144 84.023 23.112 1.00 20.45 22 PRO E N 1
ATOM 8427 C CA . PRO E 1 22 ? 36.796 83.530 21.778 1.00 20.25 22 PRO E CA 1
ATOM 8428 C C . PRO E 1 22 ? 35.888 82.293 21.858 1.00 19.69 22 PRO E C 1
ATOM 8429 O O . PRO E 1 22 ? 36.081 81.483 22.750 1.00 18.78 22 PRO E O 1
ATOM 8433 N N . LEU E 1 23 ? 34.939 82.182 20.925 1.00 19.50 23 LEU E N 1
ATOM 8434 C CA . LEU E 1 23 ? 33.874 81.144 20.921 1.00 19.69 23 LEU E CA 1
ATOM 8435 C C . LEU E 1 23 ? 34.282 79.958 20.039 1.00 19.47 23 LEU E C 1
ATOM 8436 O O . LEU E 1 23 ? 33.949 78.820 20.412 1.00 19.31 23 LEU E O 1
ATOM 8441 N N . ASP E 1 24 ? 34.967 80.211 18.919 1.00 20.10 24 ASP E N 1
ATOM 8442 C CA . ASP E 1 24 ? 35.192 79.208 17.842 1.00 20.23 24 ASP E CA 1
ATOM 8443 C C . ASP E 1 24 ? 36.603 79.374 17.270 1.00 20.58 24 ASP E C 1
ATOM 8444 O O . ASP E 1 24 ? 36.727 79.784 16.100 1.00 20.75 24 ASP E O 1
ATOM 8449 N N . LYS E 1 25 ? 37.617 79.030 18.067 1.00 20.66 25 LYS E N 1
ATOM 8450 C CA . LYS E 1 25 ? 39.057 79.145 17.712 1.00 21.43 25 LYS E CA 1
ATOM 8451 C C . LYS E 1 25 ? 39.384 78.245 16.514 1.00 22.07 25 LYS E C 1
ATOM 8452 O O . LYS E 1 25 ? 40.341 78.564 15.789 1.00 23.21 25 LYS E O 1
ATOM 8458 N N . TRP E 1 26 ? 38.624 77.162 16.322 1.00 21.88 26 TRP E N 1
ATOM 8459 C CA . TRP E 1 26 ? 38.790 76.193 15.203 1.00 22.09 26 TRP E CA 1
ATOM 8460 C C . TRP E 1 26 ? 38.583 76.880 13.843 1.00 22.92 26 TRP E C 1
ATOM 8461 O O . TRP E 1 26 ? 39.035 76.311 12.829 1.00 23.09 26 TRP E O 1
ATOM 8472 N N . LYS E 1 27 ? 37.923 78.044 13.812 1.00 24.02 27 LYS E N 1
ATOM 8473 C CA . LYS E 1 27 ? 37.690 78.842 12.575 1.00 25.44 27 LYS E CA 1
ATOM 8474 C C . LYS E 1 27 ? 38.930 79.685 12.258 1.00 26.31 27 LYS E C 1
ATOM 8475 O O . LYS E 1 27 ? 38.921 80.361 11.215 1.00 26.11 27 LYS E O 1
ATOM 8481 N N . ASP E 1 28 ? 39.936 79.662 13.137 1.00 27.07 28 ASP E N 1
ATOM 8482 C CA . ASP E 1 28 ? 41.330 80.080 12.832 1.00 27.92 28 ASP E CA 1
ATOM 8483 C C . ASP E 1 28 ? 42.033 78.889 12.170 1.00 27.47 28 ASP E C 1
ATOM 8484 O O . ASP E 1 28 ? 42.154 77.837 12.820 1.00 27.24 28 ASP E O 1
ATOM 8489 N N . SER E 1 29 ? 42.458 79.046 10.915 1.00 28.21 29 SER E N 1
ATOM 8490 C CA . SER E 1 29 ? 43.084 77.982 10.087 1.00 28.87 29 SER E CA 1
ATOM 8491 C C . SER E 1 29 ? 44.486 77.655 10.614 1.00 29.57 29 SER E C 1
ATOM 8492 O O . SER E 1 29 ? 44.981 76.558 10.307 1.00 31.68 29 SER E O 1
ATOM 8495 N N . ASN E 1 30 ? 45.095 78.571 11.372 1.00 29.55 30 ASN E N 1
ATOM 8496 C CA . ASN E 1 30 ? 46.449 78.411 11.966 1.00 30.79 30 ASN E CA 1
ATOM 8497 C C . ASN E 1 30 ? 46.344 77.687 13.317 1.00 29.25 30 ASN E C 1
ATOM 8498 O O . ASN E 1 30 ? 47.385 77.203 13.806 1.00 29.50 30 ASN E O 1
ATOM 8503 N N . TYR E 1 31 ? 45.138 77.609 13.890 1.00 27.22 31 TYR E N 1
ATOM 8504 C CA . TYR E 1 31 ? 44.852 76.996 15.215 1.00 25.73 31 TYR E CA 1
ATOM 8505 C C . TYR E 1 31 ? 44.673 75.480 15.063 1.00 25.81 31 TYR E C 1
ATOM 8506 O O . TYR E 1 31 ? 44.094 75.036 14.055 1.00 26.09 31 TYR E O 1
ATOM 8515 N N . SER E 1 32 ? 45.156 74.716 16.047 1.00 25.59 32 SER E N 1
ATOM 8516 C CA . SER E 1 32 ? 44.942 73.250 16.177 1.00 25.11 32 SER E CA 1
ATOM 8517 C C . SER E 1 32 ? 44.817 72.868 17.656 1.00 24.32 32 SER E C 1
ATOM 8518 O O . SER E 1 32 ? 45.671 73.295 18.451 1.00 24.70 32 SER E O 1
ATOM 8521 N N . ILE E 1 33 ? 43.792 72.079 17.992 1.00 23.73 33 ILE E N 1
ATOM 8522 C CA . ILE E 1 33 ? 43.483 71.607 19.375 1.00 22.71 33 ILE E CA 1
ATOM 8523 C C . ILE E 1 33 ? 44.638 70.728 19.877 1.00 22.84 33 ILE E C 1
ATOM 8524 O O . ILE E 1 33 ? 44.892 70.732 21.097 1.00 21.57 33 ILE E O 1
ATOM 8529 N N . LEU E 1 34 ? 45.319 70.026 18.964 1.00 23.50 34 LEU E N 1
ATOM 8530 C CA . LEU E 1 34 ? 46.426 69.077 19.267 1.00 23.72 34 LEU E CA 1
ATOM 8531 C C . LEU E 1 34 ? 47.664 69.835 19.766 1.00 23.65 34 LEU E C 1
ATOM 8532 O O . LEU E 1 34 ? 48.480 69.212 20.473 1.00 23.48 34 LEU E O 1
ATOM 8537 N N . ASP E 1 35 ? 47.805 71.119 19.413 1.00 23.89 35 ASP E N 1
ATOM 8538 C CA . ASP E 1 35 ? 48.939 71.984 19.842 1.00 24.20 35 ASP E CA 1
ATOM 8539 C C . ASP E 1 35 ? 48.868 72.242 21.353 1.00 23.46 35 ASP E C 1
ATOM 8540 O O . ASP E 1 35 ? 49.922 72.552 21.936 1.00 23.35 35 ASP E O 1
ATOM 8545 N N . LYS E 1 36 ? 47.681 72.119 21.957 1.00 22.89 36 LYS E N 1
ATOM 8546 C CA . LYS E 1 36 ? 47.455 72.302 23.417 1.00 22.71 36 LYS E CA 1
ATOM 8547 C C . LYS E 1 36 ? 48.192 71.228 24.226 1.00 22.50 36 LYS E C 1
ATOM 8548 O O . LYS E 1 36 ? 48.379 71.452 25.435 1.00 22.72 36 LYS E O 1
ATOM 8554 N N . PHE E 1 37 ? 48.560 70.104 23.601 1.00 22.64 37 PHE E N 1
ATOM 8555 C CA . PHE E 1 37 ? 49.208 68.937 24.259 1.00 22.74 37 PHE E CA 1
ATOM 8556 C C . PHE E 1 37 ? 50.734 69.031 24.133 1.00 22.92 37 PHE E C 1
ATOM 8557 O O . PHE E 1 37 ? 51.436 68.247 24.806 1.00 22.43 37 PHE E O 1
ATOM 8565 N N . SER E 1 38 ? 51.235 69.964 23.317 1.00 22.74 38 SER E N 1
ATOM 8566 C CA . SER E 1 38 ? 52.684 70.268 23.182 1.00 23.72 38 SER E CA 1
ATOM 8567 C C . SER E 1 38 ? 53.227 70.792 24.518 1.00 24.13 38 SER E C 1
ATOM 8568 O O . SER E 1 38 ? 52.490 71.523 25.218 1.00 23.93 38 SER E O 1
ATOM 8571 N N . MET E 1 39 ? 54.461 70.409 24.858 1.00 24.86 39 MET E N 1
ATOM 8572 C CA . MET E 1 39 ? 55.231 70.937 26.014 1.00 24.86 39 MET E CA 1
ATOM 8573 C C . MET E 1 39 ? 56.540 71.548 25.498 1.00 25.44 39 MET E C 1
ATOM 8574 O O . MET E 1 39 ? 57.510 71.622 26.275 1.00 25.33 39 MET E O 1
ATOM 8579 N N . ARG E 1 40 ? 56.562 71.980 24.233 1.00 26.38 40 ARG E N 1
ATOM 8580 C CA . ARG E 1 40 ? 57.749 72.604 23.590 1.00 27.88 40 ARG E CA 1
ATOM 8581 C C . ARG E 1 40 ? 58.020 73.958 24.259 1.00 26.72 40 ARG E C 1
ATOM 8582 O O . ARG E 1 40 ? 57.073 74.757 24.392 1.00 25.73 40 ARG E O 1
ATOM 8590 N N . GLY E 1 41 ? 59.267 74.181 24.685 1.00 26.45 41 GLY E N 1
ATOM 8591 C CA . GLY E 1 41 ? 59.705 75.404 25.384 1.00 26.63 41 GLY E CA 1
ATOM 8592 C C . GLY E 1 41 ? 59.358 75.381 26.865 1.00 25.93 41 GLY E C 1
ATOM 8593 O O . GLY E 1 41 ? 59.610 76.398 27.534 1.00 26.29 41 GLY E O 1
ATOM 8594 N N . ARG E 1 42 ? 58.806 74.270 27.365 1.00 26.18 42 ARG E N 1
ATOM 8595 C CA . ARG E 1 42 ? 58.435 74.089 28.795 1.00 26.39 42 ARG E CA 1
ATOM 8596 C C . ARG E 1 42 ? 59.533 73.277 29.491 1.00 26.87 42 ARG E C 1
ATOM 8597 O O . ARG E 1 42 ? 60.072 72.350 28.858 1.00 27.16 42 ARG E O 1
ATOM 8605 N N . LYS E 1 43 ? 59.851 73.626 30.741 1.00 26.44 43 LYS E N 1
ATOM 8606 C CA . LYS E 1 43 ? 60.904 72.971 31.562 1.00 26.50 43 LYS E CA 1
ATOM 8607 C C . LYS E 1 43 ? 60.315 72.630 32.934 1.00 24.98 43 LYS E C 1
ATOM 8608 O O . LYS E 1 43 ? 59.584 73.469 33.487 1.00 25.58 43 LYS E O 1
ATOM 8614 N N . GLY E 1 44 ? 60.618 71.439 33.453 1.00 23.69 44 GLY E N 1
ATOM 8615 C CA . GLY E 1 44 ? 60.085 70.959 34.741 1.00 22.59 44 GLY E CA 1
ATOM 8616 C C . GLY E 1 44 ? 60.860 69.766 35.261 1.00 22.04 44 GLY E C 1
ATOM 8617 O O . GLY E 1 44 ? 61.892 69.421 34.655 1.00 22.17 44 GLY E O 1
ATOM 8618 N N . PHE E 1 45 ? 60.382 69.160 36.350 1.00 21.23 45 PHE E N 1
ATOM 8619 C CA . PHE E 1 45 ? 61.024 67.992 37.003 1.00 20.54 45 PHE E CA 1
ATOM 8620 C C . PHE E 1 45 ? 59.957 67.010 37.495 1.00 19.61 45 PHE E C 1
ATOM 8621 O O . PHE E 1 45 ? 58.789 67.403 37.712 1.00 18.95 45 PHE E O 1
ATOM 8629 N N . VAL E 1 46 ? 60.374 65.753 37.648 1.00 19.59 46 VAL E N 1
ATOM 8630 C CA . VAL E 1 46 ? 59.542 64.611 38.123 1.00 18.73 46 VAL E CA 1
ATOM 8631 C C . VAL E 1 46 ? 60.281 63.962 39.293 1.00 18.67 46 VAL E C 1
ATOM 8632 O O . VAL E 1 46 ? 61.442 63.565 39.091 1.00 19.01 46 VAL E O 1
ATOM 8636 N N . THR E 1 47 ? 59.643 63.871 40.463 1.00 18.49 47 THR E N 1
ATOM 8637 C CA . THR E 1 47 ? 60.183 63.160 41.653 1.00 18.54 47 THR E CA 1
ATOM 8638 C C . THR E 1 47 ? 59.776 61.687 41.550 1.00 18.37 47 THR E C 1
ATOM 8639 O O . THR E 1 47 ? 58.759 61.406 40.891 1.00 18.07 47 THR E O 1
ATOM 8643 N N . GLY E 1 48 ? 60.557 60.791 42.155 1.00 18.75 48 GLY E N 1
ATOM 8644 C CA . GLY E 1 48 ? 60.384 59.331 42.032 1.00 19.32 48 GLY E CA 1
ATOM 8645 C C . GLY E 1 48 ? 60.557 58.874 40.594 1.00 19.78 48 GLY E C 1
ATOM 8646 O O . GLY E 1 48 ? 59.885 57.905 40.201 1.00 20.27 48 GLY E O 1
ATOM 8647 N N . ALA E 1 49 ? 61.450 59.534 39.847 1.00 20.47 49 ALA E N 1
ATOM 8648 C CA . ALA E 1 49 ? 61.617 59.402 38.379 1.00 21.12 49 ALA E CA 1
ATOM 8649 C C . ALA E 1 49 ? 62.296 58.078 38.004 1.00 22.07 49 ALA E C 1
ATOM 8650 O O . ALA E 1 49 ? 62.412 57.818 36.794 1.00 23.06 49 ALA E O 1
ATOM 8652 N N . ALA E 1 50 ? 62.752 57.287 38.983 1.00 22.62 50 ALA E N 1
ATOM 8653 C CA . ALA E 1 50 ? 63.339 55.942 38.772 1.00 23.37 50 ALA E CA 1
ATOM 8654 C C . ALA E 1 50 ? 62.221 54.894 38.700 1.00 23.64 50 ALA E C 1
ATOM 8655 O O . ALA E 1 50 ? 62.408 53.881 37.999 1.00 24.86 50 ALA E O 1
ATOM 8657 N N . GLY E 1 51 ? 61.106 55.131 39.401 1.00 23.11 51 GLY E N 1
ATOM 8658 C CA . GLY E 1 51 ? 59.915 54.258 39.389 1.00 22.89 51 GLY E CA 1
ATOM 8659 C C . GLY E 1 51 ? 59.213 54.277 38.040 1.00 22.36 51 GLY E C 1
ATOM 8660 O O . GLY E 1 51 ? 59.591 55.102 37.183 1.00 21.78 51 GLY E O 1
ATOM 8661 N N . GLY E 1 52 ? 58.217 53.402 37.865 1.00 22.51 52 GLY E N 1
ATOM 8662 C CA . GLY E 1 52 ? 57.460 53.223 36.610 1.00 22.05 52 GLY E CA 1
ATOM 8663 C C . GLY E 1 52 ? 56.681 54.469 36.227 1.00 21.04 52 GLY E C 1
ATOM 8664 O O . GLY E 1 52 ? 56.846 54.933 35.086 1.00 20.67 52 GLY E O 1
ATOM 8665 N N . LEU E 1 53 ? 55.859 54.989 37.141 1.00 20.42 53 LEU E N 1
ATOM 8666 C CA . LEU E 1 53 ? 55.041 56.215 36.921 1.00 20.73 53 LEU E CA 1
ATOM 8667 C C . LEU E 1 53 ? 55.961 57.393 36.574 1.00 20.89 53 LEU E C 1
ATOM 8668 O O . LEU E 1 53 ? 55.656 58.112 35.605 1.00 21.77 53 LEU E O 1
ATOM 8673 N N . GLY E 1 54 ? 57.045 57.566 37.333 1.00 20.93 54 GLY E N 1
ATOM 8674 C CA . GLY E 1 54 ? 57.977 58.704 37.211 1.00 21.23 54 GLY E CA 1
ATOM 8675 C C . GLY E 1 54 ? 58.625 58.786 35.838 1.00 21.66 54 GLY E C 1
ATOM 8676 O O . GLY E 1 54 ? 58.450 59.824 35.168 1.00 20.87 54 GLY E O 1
ATOM 8677 N N . ARG E 1 55 ? 59.350 57.736 35.434 1.00 22.38 55 ARG E N 1
ATOM 8678 C CA . ARG E 1 55 ? 60.183 57.721 34.198 1.00 22.66 55 ARG E CA 1
ATOM 8679 C C . ARG E 1 55 ? 59.288 57.836 32.958 1.00 22.22 55 ARG E C 1
ATOM 8680 O O . ARG E 1 55 ? 59.696 58.527 32.005 1.00 21.71 55 ARG E O 1
ATOM 8688 N N . ASN E 1 56 ? 58.115 57.197 32.975 1.00 21.82 56 ASN E N 1
ATOM 8689 C CA . ASN E 1 56 ? 57.156 57.179 31.836 1.00 21.51 56 ASN E CA 1
ATOM 8690 C C . ASN E 1 56 ? 56.538 58.573 31.665 1.00 20.78 56 ASN E C 1
ATOM 8691 O O . ASN E 1 56 ? 56.445 59.035 30.507 1.00 20.36 56 ASN E O 1
ATOM 8696 N N . ALA E 1 57 ? 56.137 59.210 32.770 1.00 19.91 57 ALA E N 1
ATOM 8697 C CA . ALA E 1 57 ? 55.619 60.599 32.807 1.00 19.63 57 ALA E CA 1
ATOM 8698 C C . ALA E 1 57 ? 56.670 61.545 32.211 1.00 19.96 57 ALA E C 1
ATOM 8699 O O . ALA E 1 57 ? 56.305 62.374 31.353 1.00 19.41 57 ALA E O 1
ATOM 8701 N N . ALA E 1 58 ? 57.927 61.405 32.644 1.00 20.33 58 ALA E N 1
ATOM 8702 C CA . ALA E 1 58 ? 59.094 62.186 32.169 1.00 20.70 58 ALA E CA 1
ATOM 8703 C C . ALA E 1 58 ? 59.318 61.935 30.671 1.00 20.79 58 ALA E C 1
ATOM 8704 O O . ALA E 1 58 ? 59.508 62.919 29.927 1.00 19.78 58 ALA E O 1
ATOM 8706 N N . ALA E 1 59 ? 59.289 60.666 30.249 1.00 21.10 59 ALA E N 1
ATOM 8707 C CA . ALA E 1 59 ? 59.455 60.241 28.838 1.00 21.95 59 ALA E CA 1
ATOM 8708 C C . ALA E 1 59 ? 58.354 60.869 27.972 1.00 22.30 59 ALA E C 1
ATOM 8709 O O . ALA E 1 59 ? 58.665 61.305 26.844 1.00 23.49 59 ALA E O 1
ATOM 8711 N N . ALA E 1 60 ? 57.118 60.913 28.483 1.00 21.57 60 ALA E N 1
ATOM 8712 C CA . ALA E 1 60 ? 55.946 61.528 27.817 1.00 21.49 60 ALA E CA 1
ATOM 8713 C C . ALA E 1 60 ? 56.189 63.031 27.633 1.00 21.72 60 ALA E C 1
ATOM 8714 O O . ALA E 1 60 ? 56.109 63.511 26.483 1.00 22.93 60 ALA E O 1
ATOM 8716 N N . LEU E 1 61 ? 56.486 63.738 28.726 1.00 21.38 61 LEU E N 1
ATOM 8717 C CA . LEU E 1 61 ? 56.661 65.216 28.753 1.00 21.42 61 LEU E CA 1
ATOM 8718 C C . LEU E 1 61 ? 57.837 65.620 27.853 1.00 22.12 61 LEU E C 1
ATOM 8719 O O . LEU E 1 61 ? 57.725 66.656 27.165 1.00 21.25 61 LEU E O 1
ATOM 8724 N N . ALA E 1 62 ? 58.916 64.832 27.852 1.00 22.94 62 ALA E N 1
ATOM 8725 C CA . ALA E 1 62 ? 60.104 65.026 26.986 1.00 23.70 62 ALA E CA 1
ATOM 8726 C C . ALA E 1 62 ? 59.685 64.886 25.518 1.00 23.91 62 ALA E C 1
ATOM 8727 O O . ALA E 1 62 ? 60.048 65.771 24.714 1.00 24.05 62 ALA E O 1
ATOM 8729 N N . GLN E 1 63 ? 58.924 63.831 25.200 1.00 24.08 63 GLN E N 1
ATOM 8730 C CA . GLN E 1 63 ? 58.425 63.527 23.829 1.00 24.01 63 GLN E CA 1
ATOM 8731 C C . GLN E 1 63 ? 57.461 64.625 23.361 1.00 23.62 63 GLN E C 1
ATOM 8732 O O . GLN E 1 63 ? 57.407 64.866 22.141 1.00 24.24 63 GLN E O 1
ATOM 8738 N N . ALA E 1 64 ? 56.727 65.255 24.286 1.00 23.02 64 ALA E N 1
ATOM 8739 C CA . ALA E 1 64 ? 55.837 66.413 24.021 1.00 22.97 64 ALA E CA 1
ATOM 8740 C C . ALA E 1 64 ? 56.675 67.677 23.775 1.00 23.02 64 ALA E C 1
ATOM 8741 O O . ALA E 1 64 ? 56.109 68.659 23.263 1.00 23.34 64 ALA E O 1
ATOM 8743 N N . GLY E 1 65 ? 57.959 67.658 24.153 1.00 22.97 65 GLY E N 1
ATOM 8744 C CA . GLY E 1 65 ? 58.962 68.677 23.780 1.00 23.10 65 GLY E CA 1
ATOM 8745 C C . GLY E 1 65 ? 59.567 69.408 24.971 1.00 22.87 65 GLY E C 1
ATOM 8746 O O . GLY E 1 65 ? 60.250 70.422 24.735 1.00 22.66 65 GLY E O 1
ATOM 8747 N N . ALA E 1 66 ? 59.365 68.921 26.200 1.00 22.77 66 ALA E N 1
ATOM 8748 C CA . ALA E 1 66 ? 59.841 69.579 27.442 1.00 23.06 66 ALA E CA 1
ATOM 8749 C C . ALA E 1 66 ? 61.272 69.143 27.781 1.00 23.94 66 ALA E C 1
ATOM 8750 O O . ALA E 1 66 ? 61.648 67.997 27.462 1.00 24.03 66 ALA E O 1
ATOM 8752 N N . ASP E 1 67 ? 62.036 70.045 28.407 1.00 24.61 67 ASP E N 1
ATOM 8753 C CA . ASP E 1 67 ? 63.261 69.719 29.185 1.00 25.37 67 ASP E CA 1
ATOM 8754 C C . ASP E 1 67 ? 62.806 69.214 30.558 1.00 24.66 67 ASP E C 1
ATOM 8755 O O . ASP E 1 67 ? 61.920 69.862 31.151 1.00 23.76 67 ASP E O 1
ATOM 8760 N N . VAL E 1 68 ? 63.372 68.101 31.037 1.00 24.92 68 VAL E N 1
ATOM 8761 C CA . VAL E 1 68 ? 62.917 67.411 32.283 1.00 24.21 68 VAL E CA 1
ATOM 8762 C C . VAL E 1 68 ? 64.130 67.044 33.147 1.00 23.84 68 VAL E C 1
ATOM 8763 O O . VAL E 1 68 ? 65.053 66.395 32.630 1.00 23.20 68 VAL E O 1
ATOM 8767 N N . ALA E 1 69 ? 64.102 67.435 34.424 1.00 23.48 69 ALA E N 1
ATOM 8768 C CA . ALA E 1 69 ? 64.998 66.927 35.489 1.00 23.59 69 ALA E CA 1
ATOM 8769 C C . ALA E 1 69 ? 64.357 65.686 36.122 1.00 23.57 69 ALA E C 1
ATOM 8770 O O . ALA E 1 69 ? 63.215 65.791 36.611 1.00 22.48 69 ALA E O 1
ATOM 8772 N N . LEU E 1 70 ? 65.064 64.552 36.085 1.00 24.18 70 LEU E N 1
ATOM 8773 C CA . LEU E 1 70 ? 64.646 63.261 36.693 1.00 23.86 70 LEU E CA 1
ATOM 8774 C C . LEU E 1 70 ? 65.168 63.213 38.134 1.00 23.85 70 LEU E C 1
ATOM 8775 O O . LEU E 1 70 ? 66.402 63.152 38.308 1.00 24.75 70 LEU E O 1
ATOM 8780 N N . VAL E 1 71 ? 64.268 63.241 39.123 1.00 22.23 71 VAL E N 1
ATOM 8781 C CA . VAL E 1 71 ? 64.611 63.376 40.572 1.00 22.27 71 VAL E CA 1
ATOM 8782 C C . VAL E 1 71 ? 64.203 62.099 41.318 1.00 22.09 71 VAL E C 1
ATOM 8783 O O . VAL E 1 71 ? 63.034 61.685 41.190 1.00 22.00 71 VAL E O 1
ATOM 8787 N N . ASP E 1 72 ? 65.140 61.514 42.074 1.00 21.87 72 ASP E N 1
ATOM 8788 C CA . ASP E 1 72 ? 64.917 60.332 42.952 1.00 22.14 72 ASP E CA 1
ATOM 8789 C C . ASP E 1 72 ? 66.056 60.248 43.981 1.00 22.34 72 ASP E C 1
ATOM 8790 O O . ASP E 1 72 ? 66.912 61.154 43.997 1.00 21.78 72 ASP E O 1
ATOM 8795 N N . LEU E 1 73 ? 66.059 59.199 44.811 1.00 23.03 73 LEU E N 1
ATOM 8796 C CA . LEU E 1 73 ? 67.033 58.995 45.916 1.00 23.98 73 LEU E CA 1
ATOM 8797 C C . LEU E 1 73 ? 68.456 58.961 45.364 1.00 25.15 73 LEU E C 1
ATOM 8798 O O . LEU E 1 73 ? 68.673 58.550 44.226 1.00 25.05 73 LEU E O 1
ATOM 8803 N N . PRO E 1 74 ? 69.459 59.402 46.161 1.00 26.73 74 PRO E N 1
ATOM 8804 C CA . PRO E 1 74 ? 70.874 59.253 45.808 1.00 27.76 74 PRO E CA 1
ATOM 8805 C C . PRO E 1 74 ? 71.283 57.847 45.336 1.00 28.00 74 PRO E C 1
ATOM 8806 O O . PRO E 1 74 ? 72.145 57.751 44.485 1.00 29.75 74 PRO E O 1
ATOM 8810 N N . SER E 1 75 ? 70.666 56.802 45.898 1.00 27.92 75 SER E N 1
ATOM 8811 C CA . SER E 1 75 ? 70.926 55.372 45.577 1.00 28.45 75 SER E CA 1
ATOM 8812 C C . SER E 1 75 ? 70.583 55.060 44.111 1.00 29.13 75 SER E C 1
ATOM 8813 O O . SER E 1 75 ? 71.153 54.089 43.575 1.00 29.44 75 SER E O 1
ATOM 8816 N N . GLN E 1 76 ? 69.692 55.846 43.491 1.00 29.57 76 GLN E N 1
ATOM 8817 C CA . GLN E 1 76 ? 69.176 55.625 42.110 1.00 30.31 76 GLN E CA 1
ATOM 8818 C C . GLN E 1 76 ? 69.955 56.467 41.087 1.00 31.36 76 GLN E C 1
ATOM 8819 O O . GLN E 1 76 ? 69.535 56.483 39.913 1.00 31.75 76 GLN E O 1
ATOM 8825 N N . GLU E 1 77 ? 71.047 57.125 41.498 1.00 31.86 77 GLU E N 1
ATOM 8826 C CA . GLU E 1 77 ? 71.784 58.120 40.670 1.00 33.23 77 GLU E CA 1
ATOM 8827 C C . GLU E 1 77 ? 72.125 57.520 39.301 1.00 33.55 77 GLU E C 1
ATOM 8828 O O . GLU E 1 77 ? 71.804 58.162 38.284 1.00 34.30 77 GLU E O 1
ATOM 8834 N N . ASP E 1 78 ? 72.761 56.346 39.284 1.00 35.00 78 ASP E N 1
ATOM 8835 C CA . ASP E 1 78 ? 73.219 55.659 38.045 1.00 34.98 78 ASP E CA 1
ATOM 8836 C C . ASP E 1 78 ? 72.020 55.439 37.117 1.00 34.03 78 ASP E C 1
ATOM 8837 O O . ASP E 1 78 ? 72.141 55.751 35.915 1.00 33.84 78 ASP E O 1
ATOM 8842 N N . LYS E 1 79 ? 70.912 54.929 37.663 1.00 33.91 79 LYS E N 1
ATOM 8843 C CA . LYS E 1 79 ? 69.667 54.630 36.906 1.00 34.99 79 LYS E CA 1
ATOM 8844 C C . LYS E 1 79 ? 69.134 55.927 36.282 1.00 33.93 79 LYS E C 1
ATOM 8845 O O . LYS E 1 79 ? 68.822 55.908 35.074 1.00 34.15 79 LYS E O 1
ATOM 8851 N N . LEU E 1 80 ? 69.054 57.006 37.072 1.00 33.28 80 LEU E N 1
ATOM 8852 C CA . LEU E 1 80 ? 68.582 58.345 36.620 1.00 32.89 80 LEU E CA 1
ATOM 8853 C C . LEU E 1 80 ? 69.468 58.842 35.471 1.00 34.06 80 LEU E C 1
ATOM 8854 O O . LEU E 1 80 ? 68.905 59.317 34.466 1.00 34.29 80 LEU E O 1
ATOM 8859 N N . THR E 1 81 ? 70.793 58.737 35.618 1.00 34.02 81 THR E N 1
ATOM 8860 C CA . THR E 1 81 ? 71.797 59.155 34.601 1.00 35.26 81 THR E CA 1
ATOM 8861 C C . THR E 1 81 ? 71.532 58.405 33.289 1.00 36.35 81 THR E C 1
ATOM 8862 O O . THR E 1 81 ? 71.442 59.073 32.241 1.00 37.19 81 THR E O 1
ATOM 8866 N N . GLU E 1 82 ? 71.401 57.074 33.358 1.00 37.24 82 GLU E N 1
ATOM 8867 C CA . GLU E 1 82 ? 71.140 56.185 32.192 1.00 38.23 82 GLU E CA 1
ATOM 8868 C C . GLU E 1 82 ? 69.832 56.605 31.508 1.00 35.77 82 GLU E C 1
ATOM 8869 O O . GLU E 1 82 ? 69.848 56.791 30.277 1.00 36.47 82 GLU E O 1
ATOM 8875 N N . LEU E 1 83 ? 68.752 56.753 32.284 1.00 33.91 83 LEU E N 1
ATOM 8876 C CA . LEU E 1 83 ? 67.402 57.151 31.795 1.00 33.16 83 LEU E CA 1
ATOM 8877 C C . LEU E 1 83 ? 67.456 58.558 31.183 1.00 32.83 83 LEU E C 1
ATOM 8878 O O . LEU E 1 83 ? 66.821 58.764 30.131 1.00 31.90 83 LEU E O 1
ATOM 8883 N N . ALA E 1 84 ? 68.174 59.486 31.825 1.00 33.30 84 ALA E N 1
ATOM 8884 C CA . ALA E 1 84 ? 68.308 60.903 31.405 1.00 32.79 84 ALA E CA 1
ATOM 8885 C C . ALA E 1 84 ? 69.061 60.984 30.071 1.00 33.44 84 ALA E C 1
ATOM 8886 O O . ALA E 1 84 ? 68.664 61.803 29.221 1.00 32.09 84 ALA E O 1
ATOM 8888 N N . LYS E 1 85 ? 70.113 60.175 29.907 1.00 35.01 85 LYS E N 1
ATOM 8889 C CA . LYS E 1 85 ? 70.921 60.095 28.659 1.00 36.34 85 LYS E CA 1
ATOM 8890 C C . LYS E 1 85 ? 70.084 59.429 27.561 1.00 36.11 85 LYS E C 1
ATOM 8891 O O . LYS E 1 85 ? 70.196 59.857 26.394 1.00 37.23 85 LYS E O 1
ATOM 8897 N N . ASP E 1 86 ? 69.275 58.430 27.931 1.00 35.17 86 ASP E N 1
ATOM 8898 C CA . ASP E 1 86 ? 68.390 57.664 27.013 1.00 34.96 86 ASP E CA 1
ATOM 8899 C C . ASP E 1 86 ? 67.335 58.608 26.419 1.00 34.61 86 ASP E C 1
ATOM 8900 O O . ASP E 1 86 ? 67.258 58.692 25.178 1.00 35.25 86 ASP E O 1
ATOM 8905 N N . MET E 1 87 ? 66.569 59.297 27.273 1.00 33.05 87 MET E N 1
ATOM 8906 C CA . MET E 1 87 ? 65.430 60.171 26.874 1.00 32.39 87 MET E CA 1
ATOM 8907 C C . MET E 1 87 ? 65.935 61.372 26.061 1.00 33.16 87 MET E C 1
ATOM 8908 O O . MET E 1 87 ? 65.194 61.823 25.165 1.00 32.80 87 MET E O 1
ATOM 8913 N N . SER E 1 88 ? 67.137 61.874 26.361 1.00 34.31 88 SER E N 1
ATOM 8914 C CA . SER E 1 88 ? 67.773 63.022 25.660 1.00 36.55 88 SER E CA 1
ATOM 8915 C C . SER E 1 88 ? 68.024 62.663 24.189 1.00 38.03 88 SER E C 1
ATOM 8916 O O . SER E 1 88 ? 67.643 63.468 23.317 1.00 38.19 88 SER E O 1
ATOM 8919 N N . GLU E 1 89 ? 68.638 61.501 23.936 1.00 40.50 89 GLU E N 1
ATOM 8920 C CA . GLU E 1 89 ? 68.921 60.969 22.573 1.00 42.12 89 GLU E CA 1
ATOM 8921 C C . GLU E 1 89 ? 67.610 60.764 21.806 1.00 40.98 89 GLU E C 1
ATOM 8922 O O . GLU E 1 89 ? 67.581 61.086 20.604 1.00 40.36 89 GLU E O 1
ATOM 8928 N N . ARG E 1 90 ? 66.580 60.240 22.480 1.00 38.94 90 ARG E N 1
ATOM 8929 C CA . ARG E 1 90 ? 65.297 59.804 21.863 1.00 37.87 90 ARG E CA 1
ATOM 8930 C C . ARG E 1 90 ? 64.478 61.017 21.411 1.00 37.54 90 ARG E C 1
ATOM 8931 O O . ARG E 1 90 ? 64.075 61.043 20.235 1.00 39.77 90 ARG E O 1
ATOM 8939 N N . PHE E 1 91 ? 64.236 61.972 22.312 1.00 35.22 91 PHE E N 1
ATOM 8940 C CA . PHE E 1 91 ? 63.246 63.068 22.135 1.00 34.76 91 PHE E CA 1
ATOM 8941 C C . PHE E 1 91 ? 63.946 64.399 21.828 1.00 33.74 91 PHE E C 1
ATOM 8942 O O . PHE E 1 91 ? 63.233 65.389 21.580 1.00 33.64 91 PHE E O 1
ATOM 8950 N N . GLY E 1 92 ? 65.284 64.420 21.833 1.00 33.14 92 GLY E N 1
ATOM 8951 C CA . GLY E 1 92 ? 66.101 65.592 21.460 1.00 32.57 92 GLY E CA 1
ATOM 8952 C C . GLY E 1 92 ? 65.837 66.798 22.347 1.00 31.71 92 GLY E C 1
ATOM 8953 O O . GLY E 1 92 ? 65.950 67.928 21.839 1.00 32.00 92 GLY E O 1
ATOM 8954 N N . THR E 1 93 ? 65.502 66.574 23.622 1.00 31.16 93 THR E N 1
ATOM 8955 C CA . THR E 1 93 ? 65.339 67.627 24.661 1.00 30.86 93 THR E CA 1
ATOM 8956 C C . THR E 1 93 ? 66.471 67.500 25.683 1.00 30.63 93 THR E C 1
ATOM 8957 O O . THR E 1 93 ? 67.188 66.476 25.651 1.00 30.96 93 THR E O 1
ATOM 8961 N N . ASN E 1 94 ? 66.618 68.509 26.547 1.00 31.09 94 ASN E N 1
ATOM 8962 C CA . ASN E 1 94 ? 67.553 68.503 27.703 1.00 31.11 94 ASN E CA 1
ATOM 8963 C C . ASN E 1 94 ? 66.877 67.761 28.861 1.00 29.61 94 ASN E C 1
ATOM 8964 O O . ASN E 1 94 ? 66.114 68.405 29.607 1.00 29.66 94 ASN E O 1
ATOM 8969 N N . VAL E 1 95 ? 67.121 66.450 28.975 1.00 29.20 95 VAL E N 1
ATOM 8970 C CA . VAL E 1 95 ? 66.661 65.597 30.112 1.00 27.84 95 VAL E CA 1
ATOM 8971 C C . VAL E 1 95 ? 67.877 65.279 30.988 1.00 28.21 95 VAL E C 1
ATOM 8972 O O . VAL E 1 95 ? 68.792 64.580 30.507 1.00 28.28 95 VAL E O 1
ATOM 8976 N N . ILE E 1 96 ? 67.872 65.776 32.226 1.00 27.69 96 ILE E N 1
ATOM 8977 C CA . ILE E 1 96 ? 69.015 65.698 33.183 1.00 28.36 96 ILE E CA 1
ATOM 8978 C C . ILE E 1 96 ? 68.578 64.876 34.400 1.00 28.07 96 ILE E C 1
ATOM 8979 O O . ILE E 1 96 ? 67.358 64.682 34.581 1.00 28.15 96 ILE E O 1
ATOM 8984 N N . ALA E 1 97 ? 69.548 64.401 35.183 1.00 28.07 97 ALA E N 1
ATOM 8985 C CA . ALA E 1 97 ? 69.341 63.703 36.472 1.00 27.53 97 ALA E CA 1
ATOM 8986 C C . ALA E 1 97 ? 69.749 64.643 37.611 1.00 27.27 97 ALA E C 1
ATOM 8987 O O . ALA E 1 97 ? 70.796 65.303 37.479 1.00 26.95 97 ALA E O 1
ATOM 8989 N N . LEU E 1 98 ? 68.930 64.721 38.663 1.00 26.98 98 LEU E N 1
ATOM 8990 C CA . LEU E 1 98 ? 69.210 65.493 39.904 1.00 26.97 98 LEU E CA 1
ATOM 8991 C C . LEU E 1 98 ? 68.714 64.686 41.108 1.00 27.44 98 LEU E C 1
ATOM 8992 O O . LEU E 1 98 ? 67.502 64.725 41.384 1.00 27.35 98 LEU E O 1
ATOM 8997 N N . THR E 1 99 ? 69.622 63.974 41.784 1.00 27.59 99 THR E N 1
ATOM 8998 C CA . THR E 1 99 ? 69.324 63.143 42.981 1.00 27.19 99 THR E CA 1
ATOM 8999 C C . THR E 1 99 ? 68.933 64.064 44.143 1.00 26.42 99 THR E C 1
ATOM 9000 O O . THR E 1 99 ? 69.544 65.140 44.272 1.00 27.03 99 THR E O 1
ATOM 9004 N N . CYS E 1 100 ? 67.942 63.658 44.942 1.00 25.27 100 CYS E N 1
ATOM 9005 C CA . CYS E 1 100 ? 67.449 64.409 46.127 1.00 24.81 100 CYS E CA 1
ATOM 9006 C C . CYS E 1 100 ? 66.591 63.504 47.018 1.00 24.21 100 CYS E C 1
ATOM 9007 O O . CYS E 1 100 ? 65.568 62.987 46.527 1.00 24.06 100 CYS E O 1
ATOM 9010 N N . ASP E 1 101 ? 66.995 63.328 48.278 1.00 24.08 101 ASP E N 1
ATOM 9011 C CA . ASP E 1 101 ? 66.148 62.737 49.347 1.00 23.90 101 ASP E CA 1
ATOM 9012 C C . ASP E 1 101 ? 65.181 63.823 49.832 1.00 24.38 101 ASP E C 1
ATOM 9013 O O . ASP E 1 101 ? 65.659 64.824 50.402 1.00 25.20 101 ASP E O 1
ATOM 9018 N N . VAL E 1 102 ? 63.876 63.621 49.628 1.00 24.03 102 VAL E N 1
ATOM 9019 C CA . VAL E 1 102 ? 62.812 64.648 49.849 1.00 24.20 102 VAL E CA 1
ATOM 9020 C C . VAL E 1 102 ? 62.634 64.894 51.353 1.00 24.09 102 VAL E C 1
ATOM 9021 O O . VAL E 1 102 ? 62.003 65.909 51.703 1.00 23.66 102 VAL E O 1
ATOM 9025 N N . THR E 1 103 ? 63.157 64.000 52.201 1.00 24.45 103 THR E N 1
ATOM 9026 C CA . THR E 1 103 ? 63.141 64.123 53.684 1.00 24.26 103 THR E CA 1
ATOM 9027 C C . THR E 1 103 ? 64.253 65.074 54.150 1.00 24.25 103 THR E C 1
ATOM 9028 O O . THR E 1 103 ? 64.168 65.544 55.300 1.00 24.64 103 THR E O 1
ATOM 9032 N N . ASP E 1 104 ? 65.249 65.342 53.298 1.00 24.42 104 ASP E N 1
ATOM 9033 C CA . ASP E 1 104 ? 66.424 66.198 53.616 1.00 25.12 104 ASP E CA 1
ATOM 9034 C C . ASP E 1 104 ? 66.201 67.609 53.058 1.00 24.00 104 ASP E C 1
ATOM 9035 O O . ASP E 1 104 ? 66.203 67.762 51.823 1.00 25.12 104 ASP E O 1
ATOM 9040 N N . THR E 1 105 ? 66.057 68.602 53.941 1.00 23.79 105 THR E N 1
ATOM 9041 C CA . THR E 1 105 ? 65.757 70.020 53.595 1.00 24.30 105 THR E CA 1
ATOM 9042 C C . THR E 1 105 ? 66.954 70.667 52.885 1.00 23.75 105 THR E C 1
ATOM 9043 O O . THR E 1 105 ? 66.722 71.587 52.083 1.00 22.97 105 THR E O 1
ATOM 9047 N N . VAL E 1 106 ? 68.179 70.218 53.178 1.00 23.95 106 VAL E N 1
ATOM 9048 C CA . VAL E 1 106 ? 69.438 70.746 52.568 1.00 24.32 106 VAL E CA 1
ATOM 9049 C C . VAL E 1 106 ? 69.538 70.250 51.118 1.00 24.16 106 VAL E C 1
ATOM 9050 O O . VAL E 1 106 ? 69.927 71.054 50.249 1.00 24.72 106 VAL E O 1
ATOM 9054 N N . GLN E 1 107 ? 69.206 68.980 50.867 1.00 23.52 107 GLN E N 1
ATOM 9055 C CA . GLN E 1 107 ? 69.207 68.371 49.507 1.00 23.82 107 GLN E CA 1
ATOM 9056 C C . GLN E 1 107 ? 68.123 69.022 48.633 1.00 23.87 107 GLN E C 1
ATOM 9057 O O . GLN E 1 107 ? 68.359 69.162 47.417 1.00 24.65 107 GLN E O 1
ATOM 9063 N N . VAL E 1 108 ? 66.981 69.391 49.223 1.00 23.27 108 VAL E N 1
ATOM 9064 C CA . VAL E 1 108 ? 65.829 70.028 48.513 1.00 22.67 108 VAL E CA 1
ATOM 9065 C C . VAL E 1 108 ? 66.177 71.490 48.193 1.00 23.47 108 VAL E C 1
ATOM 9066 O O . VAL E 1 108 ? 65.719 71.983 47.145 1.00 24.00 108 VAL E O 1
ATOM 9070 N N . ALA E 1 109 ? 66.944 72.162 49.058 1.00 23.69 109 ALA E N 1
ATOM 9071 C CA . ALA E 1 109 ? 67.483 73.523 48.819 1.00 23.42 109 ALA E CA 1
ATOM 9072 C C . ALA E 1 109 ? 68.531 73.462 47.701 1.00 23.62 109 ALA E C 1
ATOM 9073 O O . ALA E 1 109 ? 68.560 74.384 46.859 1.00 22.77 109 ALA E O 1
ATOM 9075 N N . GLU E 1 110 ? 69.356 72.408 47.701 1.00 24.40 110 GLU E N 1
ATOM 9076 C CA . GLU E 1 110 ? 70.381 72.127 46.659 1.00 24.69 110 GLU E CA 1
ATOM 9077 C C . GLU E 1 110 ? 69.679 71.791 45.337 1.00 23.86 110 GLU E C 1
ATOM 9078 O O . GLU E 1 110 ? 70.185 72.210 44.278 1.00 24.07 110 GLU E O 1
ATOM 9084 N N . LEU E 1 111 ? 68.553 71.072 45.397 1.00 22.88 111 LEU E N 1
ATOM 9085 C CA . LEU E 1 111 ? 67.733 70.720 44.205 1.00 22.74 111 LEU E CA 1
ATOM 9086 C C . LEU E 1 111 ? 67.201 72.004 43.554 1.00 22.57 111 LEU E C 1
ATOM 9087 O O . LEU E 1 111 ? 67.344 72.141 42.324 1.00 22.73 111 LEU E O 1
ATOM 9092 N N . LYS E 1 112 ? 66.620 72.902 44.357 1.00 22.39 112 LYS E N 1
ATOM 9093 C CA . LYS E 1 112 ? 66.044 74.202 43.912 1.00 22.91 112 LYS E CA 1
ATOM 9094 C C . LYS E 1 112 ? 67.108 75.009 43.159 1.00 23.55 112 LYS E C 1
ATOM 9095 O O . LYS E 1 112 ? 66.758 75.642 42.150 1.00 23.34 112 LYS E O 1
ATOM 9101 N N . THR E 1 113 ? 68.354 74.995 43.642 1.00 24.45 113 THR E N 1
ATOM 9102 C CA . THR E 1 113 ? 69.505 75.712 43.030 1.00 25.48 113 THR E CA 1
ATOM 9103 C C . THR E 1 113 ? 69.818 75.094 41.663 1.00 26.35 113 THR E C 1
ATOM 9104 O O . THR E 1 113 ? 69.884 75.853 40.677 1.00 27.14 113 THR E O 1
ATOM 9108 N N . GLN E 1 114 ? 69.997 73.770 41.615 1.00 26.77 114 GLN E N 1
ATOM 9109 C CA . GLN E 1 114 ? 70.445 73.036 40.401 1.00 27.12 114 GLN E CA 1
ATOM 9110 C C . GLN E 1 114 ? 69.341 73.056 39.338 1.00 26.65 114 GLN E C 1
ATOM 9111 O O . GLN E 1 114 ? 69.691 73.108 38.144 1.00 27.42 114 GLN E O 1
ATOM 9117 N N . LEU E 1 115 ? 68.068 73.030 39.749 1.00 25.39 115 LEU E N 1
ATOM 9118 C CA . LEU E 1 115 ? 66.902 73.170 38.835 1.00 24.95 115 LEU E CA 1
ATOM 9119 C C . LEU E 1 115 ? 67.016 74.494 38.069 1.00 26.08 115 LEU E C 1
ATOM 9120 O O . LEU E 1 115 ? 66.902 74.470 36.834 1.00 26.87 115 LEU E O 1
ATOM 9125 N N . VAL E 1 116 ? 67.254 75.600 38.777 1.00 26.80 116 VAL E N 1
ATOM 9126 C CA . VAL E 1 116 ? 67.411 76.962 38.182 1.00 28.69 116 VAL E CA 1
ATOM 9127 C C . VAL E 1 116 ? 68.731 77.027 37.397 1.00 31.09 116 VAL E C 1
ATOM 9128 O O . VAL E 1 116 ? 68.750 77.685 36.339 1.00 31.59 116 VAL E O 1
ATOM 9132 N N . GLU E 1 117 ? 69.788 76.368 37.885 1.00 33.20 117 GLU E N 1
ATOM 9133 C CA . GLU E 1 117 ? 71.162 76.461 37.319 1.00 35.33 117 GLU E CA 1
ATOM 9134 C C . GLU E 1 117 ? 71.261 75.643 36.023 1.00 35.73 117 GLU E C 1
ATOM 9135 O O . GLU E 1 117 ? 71.895 76.141 35.071 1.00 36.63 117 GLU E O 1
ATOM 9141 N N . GLN E 1 118 ? 70.661 74.447 35.984 1.00 34.62 118 GLN E N 1
ATOM 9142 C CA . GLN E 1 118 ? 70.852 73.450 34.893 1.00 34.73 118 GLN E CA 1
ATOM 9143 C C . GLN E 1 118 ? 69.691 73.518 33.887 1.00 34.44 118 GLN E C 1
ATOM 9144 O O . GLN E 1 118 ? 69.973 73.399 32.677 1.00 36.27 118 GLN E O 1
ATOM 9150 N N . LEU E 1 119 ? 68.446 73.703 34.345 1.00 32.69 119 LEU E N 1
ATOM 9151 C CA . LEU E 1 119 ? 67.253 73.839 33.459 1.00 31.61 119 LEU E CA 1
ATOM 9152 C C . LEU E 1 119 ? 67.070 75.305 33.054 1.00 30.91 119 LEU E C 1
ATOM 9153 O O . LEU E 1 119 ? 66.897 75.557 31.848 1.00 32.07 119 LEU E O 1
ATOM 9158 N N . GLY E 1 120 ? 67.088 76.222 34.025 1.00 29.51 120 GLY E N 1
ATOM 9159 C CA . GLY E 1 120 ? 66.851 77.665 33.814 1.00 28.84 120 GLY E CA 1
ATOM 9160 C C . GLY E 1 120 ? 65.628 78.142 34.575 1.00 27.11 120 GLY E C 1
ATOM 9161 O O . GLY E 1 120 ? 65.689 79.230 35.171 1.00 26.69 120 GLY E O 1
ATOM 9162 N N . THR E 1 121 ? 64.549 77.355 34.549 1.00 25.80 121 THR E N 1
ATOM 9163 C CA . THR E 1 121 ? 63.302 77.607 35.318 1.00 24.85 121 THR E CA 1
ATOM 9164 C C . THR E 1 121 ? 62.513 76.301 35.462 1.00 23.81 121 THR E C 1
ATOM 9165 O O . THR E 1 121 ? 63.025 75.244 35.044 1.00 24.01 121 THR E O 1
ATOM 9169 N N . VAL E 1 122 ? 61.314 76.391 36.040 1.00 22.74 122 VAL E N 1
ATOM 9170 C CA . VAL E 1 122 ? 60.389 75.247 36.287 1.00 22.84 122 VAL E CA 1
ATOM 9171 C C . VAL E 1 122 ? 58.960 75.716 35.982 1.00 23.04 122 VAL E C 1
ATOM 9172 O O . VAL E 1 122 ? 58.443 76.560 36.745 1.00 23.36 122 VAL E O 1
ATOM 9176 N N . ASP E 1 123 ? 58.374 75.202 34.893 1.00 22.72 123 ASP E N 1
ATOM 9177 C CA . ASP E 1 123 ? 57.007 75.523 34.397 1.00 22.61 123 ASP E CA 1
ATOM 9178 C C . ASP E 1 123 ? 56.019 74.434 34.822 1.00 21.56 123 ASP E C 1
ATOM 9179 O O . ASP E 1 123 ? 54.805 74.698 34.787 1.00 21.27 123 ASP E O 1
ATOM 9184 N N . PHE E 1 124 ? 56.515 73.239 35.151 1.00 20.75 124 PHE E N 1
ATOM 9185 C CA . PHE E 1 124 ? 55.698 72.101 35.640 1.00 19.59 124 PHE E CA 1
ATOM 9186 C C . PHE E 1 124 ? 56.514 71.274 36.637 1.00 18.70 124 PHE E C 1
ATOM 9187 O O . PHE E 1 124 ? 57.754 71.266 36.549 1.00 18.46 124 PHE E O 1
ATOM 9195 N N . ALA E 1 125 ? 55.817 70.601 37.553 1.00 17.64 125 ALA E N 1
ATOM 9196 C CA . ALA E 1 125 ? 56.393 69.666 38.544 1.00 17.21 125 ALA E CA 1
ATOM 9197 C C . ALA E 1 125 ? 55.427 68.494 38.741 1.00 16.29 125 ALA E C 1
ATOM 9198 O O . ALA E 1 125 ? 54.225 68.748 38.964 1.00 15.98 125 ALA E O 1
ATOM 9200 N N . PHE E 1 126 ? 55.933 67.264 38.624 1.00 15.99 126 PHE E N 1
ATOM 9201 C CA . PHE E 1 126 ? 55.193 66.015 38.939 1.00 15.72 126 PHE E CA 1
ATOM 9202 C C . PHE E 1 126 ? 55.742 65.452 40.255 1.00 15.49 126 PHE E C 1
ATOM 9203 O O . PHE E 1 126 ? 56.757 64.725 40.237 1.00 15.58 126 PHE E O 1
ATOM 9211 N N . LEU E 1 127 ? 55.093 65.812 41.366 1.00 15.48 127 LEU E N 1
ATOM 9212 C CA . LEU E 1 127 ? 55.467 65.374 42.735 1.00 15.63 127 LEU E CA 1
ATOM 9213 C C . LEU E 1 127 ? 54.938 63.949 42.926 1.00 16.08 127 LEU E C 1
ATOM 9214 O O . LEU E 1 127 ? 53.821 63.787 43.457 1.00 16.47 127 LEU E O 1
ATOM 9219 N N . ASN E 1 128 ? 55.722 62.966 42.477 1.00 16.66 128 ASN E N 1
ATOM 9220 C CA . ASN E 1 128 ? 55.298 61.555 42.284 1.00 17.41 128 ASN E CA 1
ATOM 9221 C C . ASN E 1 128 ? 55.960 60.651 43.330 1.00 18.06 128 ASN E C 1
ATOM 9222 O O . ASN E 1 128 ? 55.367 59.601 43.647 1.00 18.50 128 ASN E O 1
ATOM 9227 N N . ALA E 1 129 ? 57.135 61.038 43.842 1.00 18.62 129 ALA E N 1
ATOM 9228 C CA . ALA E 1 129 ? 57.892 60.295 44.879 1.00 18.86 129 ALA E CA 1
ATOM 9229 C C . ALA E 1 129 ? 56.952 59.944 46.036 1.00 18.99 129 ALA E C 1
ATOM 9230 O O . ALA E 1 129 ? 56.177 60.819 46.465 1.00 19.12 129 ALA E O 1
ATOM 9232 N N . GLY E 1 130 ? 57.019 58.698 46.502 1.00 19.59 130 GLY E N 1
ATOM 9233 C CA . GLY E 1 130 ? 56.135 58.150 47.544 1.00 20.17 130 GLY E CA 1
ATOM 9234 C C . GLY E 1 130 ? 56.517 56.722 47.877 1.00 21.52 130 GLY E C 1
ATOM 9235 O O . GLY E 1 130 ? 57.240 56.093 47.074 1.00 21.59 130 GLY E O 1
ATOM 9236 N N . VAL E 1 131 ? 56.051 56.223 49.020 1.00 22.35 131 VAL E N 1
ATOM 9237 C CA . VAL E 1 131 ? 56.444 54.890 49.557 1.00 24.27 131 VAL E CA 1
ATOM 9238 C C . VAL E 1 131 ? 55.230 54.256 50.240 1.00 25.78 131 VAL E C 1
ATOM 9239 O O . VAL E 1 131 ? 54.371 55.007 50.749 1.00 25.53 131 VAL E O 1
ATOM 9243 N N . ASN E 1 132 ? 55.170 52.923 50.220 1.00 28.15 132 ASN E N 1
ATOM 9244 C CA . ASN E 1 132 ? 54.213 52.101 51.004 1.00 29.44 132 ASN E CA 1
ATOM 9245 C C . ASN E 1 132 ? 55.037 51.265 51.990 1.00 29.16 132 ASN E C 1
ATOM 9246 O O . ASN E 1 132 ? 55.788 50.384 51.529 1.00 30.10 132 ASN E O 1
ATOM 9251 N N . VAL E 1 133 ? 54.926 51.566 53.287 1.00 28.77 133 VAL E N 1
ATOM 9252 C CA . VAL E 1 133 ? 55.785 50.996 54.369 1.00 28.80 133 VAL E CA 1
ATOM 9253 C C . VAL E 1 133 ? 55.127 49.720 54.890 1.00 29.43 133 VAL E C 1
ATOM 9254 O O . VAL E 1 133 ? 53.937 49.720 55.194 1.00 30.32 133 VAL E O 1
ATOM 9258 N N . PRO E 1 134 ? 55.872 48.594 54.999 1.00 29.61 134 PRO E N 1
ATOM 9259 C CA . PRO E 1 134 ? 55.322 47.353 55.550 1.00 29.83 134 PRO E CA 1
ATOM 9260 C C . PRO E 1 134 ? 54.776 47.520 56.977 1.00 29.10 134 PRO E C 1
ATOM 9261 O O . PRO E 1 134 ? 55.374 48.244 57.750 1.00 30.22 134 PRO E O 1
ATOM 9265 N N . GLY E 1 135 ? 53.665 46.842 57.284 1.00 28.57 135 GLY E N 1
ATOM 9266 C CA . GLY E 1 135 ? 53.001 46.867 58.603 1.00 27.12 135 GLY E CA 1
ATOM 9267 C C . GLY E 1 135 ? 52.176 48.128 58.804 1.00 25.81 135 GLY E C 1
ATOM 9268 O O . GLY E 1 135 ? 52.021 48.550 59.966 1.00 25.46 135 GLY E O 1
ATOM 9269 N N . ASP E 1 136 ? 51.645 48.696 57.715 1.00 25.36 136 ASP E N 1
ATOM 9270 C CA . ASP E 1 136 ? 50.875 49.971 57.707 1.00 24.25 136 ASP E CA 1
ATOM 9271 C C . ASP E 1 136 ? 49.388 49.652 57.912 1.00 23.47 136 ASP E C 1
ATOM 9272 O O . ASP E 1 136 ? 48.576 50.021 57.043 1.00 22.96 136 ASP E O 1
ATOM 9277 N N . ASP E 1 137 ? 49.048 49.007 59.032 1.00 23.56 137 ASP E N 1
ATOM 9278 C CA . ASP E 1 137 ? 47.664 48.571 59.359 1.00 23.84 137 ASP E CA 1
ATOM 9279 C C . ASP E 1 137 ? 47.169 49.349 60.587 1.00 23.23 137 ASP E C 1
ATOM 9280 O O . ASP E 1 137 ? 47.763 50.400 60.893 1.00 22.03 137 ASP E O 1
ATOM 9285 N N . GLN E 1 138 ? 46.103 48.871 61.241 1.00 23.91 138 GLN E N 1
ATOM 9286 C CA . GLN E 1 138 ? 45.485 49.518 62.432 1.00 24.77 138 GLN E CA 1
ATOM 9287 C C . GLN E 1 138 ? 46.523 49.634 63.558 1.00 25.40 138 GLN E C 1
ATOM 9288 O O . GLN E 1 138 ? 46.416 50.587 64.354 1.00 26.45 138 GLN E O 1
ATOM 9294 N N . ASP E 1 139 ? 47.485 48.705 63.612 1.00 25.61 139 ASP E N 1
ATOM 9295 C CA . ASP E 1 139 ? 48.593 48.675 64.605 1.00 26.06 139 ASP E CA 1
ATOM 9296 C C . ASP E 1 139 ? 49.884 49.184 63.952 1.00 25.68 139 ASP E C 1
ATOM 9297 O O . ASP E 1 139 ? 50.952 48.619 64.244 1.00 26.03 139 ASP E O 1
ATOM 9302 N N . ALA E 1 140 ? 49.790 50.208 63.100 1.00 25.63 140 ALA E N 1
ATOM 9303 C CA . ALA E 1 140 ? 50.952 50.930 62.532 1.00 25.02 140 ALA E CA 1
ATOM 9304 C C . ALA E 1 140 ? 51.718 51.586 63.686 1.00 24.81 140 ALA E C 1
ATOM 9305 O O . ALA E 1 140 ? 51.095 52.354 64.447 1.00 24.27 140 ALA E O 1
ATOM 9307 N N . THR E 1 141 ? 53.008 51.268 63.820 1.00 24.77 141 THR E N 1
ATOM 9308 C CA . THR E 1 141 ? 53.904 51.774 64.895 1.00 24.47 141 THR E CA 1
ATOM 9309 C C . THR E 1 141 ? 54.281 53.231 64.608 1.00 23.54 141 THR E C 1
ATOM 9310 O O . THR E 1 141 ? 54.057 53.687 63.471 1.00 22.95 141 THR E O 1
ATOM 9314 N N . GLU E 1 142 ? 54.847 53.919 65.604 1.00 23.01 142 GLU E N 1
ATOM 9315 C CA . GLU E 1 142 ? 55.374 55.306 65.480 1.00 23.17 142 GLU E CA 1
ATOM 9316 C C . GLU E 1 142 ? 56.378 55.357 64.319 1.00 23.97 142 GLU E C 1
ATOM 9317 O O . GLU E 1 142 ? 56.361 56.347 63.565 1.00 23.49 142 GLU E O 1
ATOM 9323 N N . GLU E 1 143 ? 57.194 54.308 64.171 1.00 24.18 143 GLU E N 1
ATOM 9324 C CA . GLU E 1 143 ? 58.263 54.201 63.143 1.00 25.24 143 GLU E CA 1
ATOM 9325 C C . GLU E 1 143 ? 57.619 54.149 61.751 1.00 24.12 143 GLU E C 1
ATOM 9326 O O . GLU E 1 143 ? 57.995 54.972 60.894 1.00 23.11 143 GLU E O 1
ATOM 9332 N N . VAL E 1 144 ? 56.674 53.226 61.548 1.00 24.41 144 VAL E N 1
ATOM 9333 C CA . VAL E 1 144 ? 55.953 53.008 60.255 1.00 23.98 144 VAL E CA 1
ATOM 9334 C C . VAL E 1 144 ? 55.162 54.274 59.900 1.00 23.25 144 VAL E C 1
ATOM 9335 O O . VAL E 1 144 ? 55.284 54.744 58.746 1.00 23.54 144 VAL E O 1
ATOM 9339 N N . TRP E 1 145 ? 54.381 54.795 60.852 1.00 21.87 145 TRP E N 1
ATOM 9340 C CA . TRP E 1 145 ? 53.516 55.991 60.671 1.00 20.56 145 TRP E CA 1
ATOM 9341 C C . TRP E 1 145 ? 54.360 57.202 60.256 1.00 20.47 145 TRP E C 1
ATOM 9342 O O . TRP E 1 145 ? 54.097 57.752 59.177 1.00 20.00 145 TRP E O 1
ATOM 9353 N N . THR E 1 146 ? 55.324 57.606 61.088 1.00 20.47 146 THR E N 1
ATOM 9354 C CA . THR E 1 146 ? 56.099 58.866 60.921 1.00 20.29 146 THR E CA 1
ATOM 9355 C C . THR E 1 146 ? 56.924 58.799 59.630 1.00 20.37 146 THR E C 1
ATOM 9356 O O . THR E 1 146 ? 57.020 59.836 58.946 1.00 18.85 146 THR E O 1
ATOM 9360 N N . ARG E 1 147 ? 57.482 57.628 59.306 1.00 21.38 147 ARG E N 1
ATOM 9361 C CA . ARG E 1 147 ? 58.280 57.407 58.070 1.00 22.56 147 ARG E CA 1
ATOM 9362 C C . ARG E 1 147 ? 57.410 57.712 56.846 1.00 21.50 147 ARG E C 1
ATOM 9363 O O . ARG E 1 147 ? 57.898 58.411 55.933 1.00 21.42 147 ARG E O 1
ATOM 9371 N N . THR E 1 148 ? 56.181 57.187 56.828 1.00 20.90 148 THR E N 1
ATOM 9372 C CA . THR E 1 148 ? 55.181 57.400 55.746 1.00 20.52 148 THR E CA 1
ATOM 9373 C C . THR E 1 148 ? 54.899 58.902 55.626 1.00 19.40 148 THR E C 1
ATOM 9374 O O . THR E 1 148 ? 55.017 59.430 54.499 1.00 19.10 148 THR E O 1
ATOM 9378 N N . ILE E 1 149 ? 54.570 59.558 56.746 1.00 18.25 149 ILE E N 1
ATOM 9379 C CA . ILE E 1 149 ? 54.233 61.014 56.813 1.00 18.05 149 ILE E CA 1
ATOM 9380 C C . ILE E 1 149 ? 55.451 61.840 56.380 1.00 18.07 149 ILE E C 1
ATOM 9381 O O . ILE E 1 149 ? 55.262 62.787 55.602 1.00 17.69 149 ILE E O 1
ATOM 9386 N N . ASN E 1 150 ? 56.648 61.500 56.868 1.00 18.63 150 ASN E N 1
ATOM 9387 C CA . ASN E 1 150 ? 57.908 62.231 56.560 1.00 19.03 150 ASN E CA 1
ATOM 9388 C C . ASN E 1 150 ? 58.155 62.220 55.047 1.00 18.97 150 ASN E C 1
ATOM 9389 O O . ASN E 1 150 ? 58.534 63.275 54.506 1.00 19.52 150 ASN E O 1
ATOM 9394 N N . ILE E 1 151 ? 57.943 61.076 54.394 1.00 19.00 151 ILE E N 1
ATOM 9395 C CA . ILE E 1 151 ? 58.222 60.889 52.939 1.00 19.38 151 ILE E CA 1
ATOM 9396 C C . ILE E 1 151 ? 57.028 61.411 52.133 1.00 18.65 151 ILE E C 1
ATOM 9397 O O . ILE E 1 151 ? 57.211 62.385 51.372 1.00 19.11 151 ILE E O 1
ATOM 9402 N N . ASN E 1 152 ? 55.856 60.792 52.302 1.00 17.86 152 ASN E N 1
ATOM 9403 C CA . ASN E 1 152 ? 54.667 61.009 51.432 1.00 17.20 152 ASN E CA 1
ATOM 9404 C C . ASN E 1 152 ? 54.176 62.454 51.567 1.00 16.57 152 ASN E C 1
ATOM 9405 O O . ASN E 1 152 ? 54.058 63.125 50.528 1.00 16.45 152 ASN E O 1
ATOM 9410 N N . LEU E 1 153 ? 53.906 62.917 52.791 1.00 15.75 153 LEU E N 1
ATOM 9411 C CA . LEU E 1 153 ? 53.263 64.237 53.028 1.00 15.42 153 LEU E CA 1
ATOM 9412 C C . LEU E 1 153 ? 54.324 65.344 53.051 1.00 15.51 153 LEU E C 1
ATOM 9413 O O . LEU E 1 153 ? 54.264 66.228 52.179 1.00 15.79 153 LEU E O 1
ATOM 9418 N N . ASN E 1 154 ? 55.256 65.290 54.005 1.00 15.97 154 ASN E N 1
ATOM 9419 C CA . ASN E 1 154 ? 56.245 66.370 54.267 1.00 16.44 154 ASN E CA 1
ATOM 9420 C C . ASN E 1 154 ? 57.188 66.510 53.065 1.00 16.57 154 ASN E C 1
ATOM 9421 O O . ASN E 1 154 ? 57.466 67.656 52.677 1.00 16.61 154 ASN E O 1
ATOM 9426 N N . GLY E 1 155 ? 57.646 65.394 52.493 1.00 16.84 155 GLY E N 1
ATOM 9427 C CA . GLY E 1 155 ? 58.540 65.375 51.317 1.00 17.22 155 GLY E CA 1
ATOM 9428 C C . GLY E 1 155 ? 57.885 66.002 50.099 1.00 17.25 155 GLY E C 1
ATOM 9429 O O . GLY E 1 155 ? 58.508 66.883 49.475 1.00 17.85 155 GLY E O 1
ATOM 9430 N N . THR E 1 156 ? 56.665 65.566 49.772 1.00 17.05 156 THR E N 1
ATOM 9431 C CA . THR E 1 156 ? 55.848 66.065 48.633 1.00 16.71 156 THR E CA 1
ATOM 9432 C C . THR E 1 156 ? 55.623 67.575 48.790 1.00 16.11 156 THR E C 1
ATOM 9433 O O . THR E 1 156 ? 55.728 68.296 47.775 1.00 15.85 156 THR E O 1
ATOM 9437 N N . TYR E 1 157 ? 55.325 68.026 50.013 1.00 15.67 157 TYR E N 1
ATOM 9438 C CA . TYR E 1 157 ? 55.117 69.455 50.370 1.00 15.56 157 TYR E CA 1
ATOM 9439 C C . TYR E 1 157 ? 56.358 70.278 49.991 1.00 16.04 157 TYR E C 1
ATOM 9440 O O . TYR E 1 157 ? 56.189 71.345 49.372 1.00 15.80 157 TYR E O 1
ATOM 9449 N N . ARG E 1 158 ? 57.555 69.800 50.352 1.00 16.56 158 ARG E N 1
ATOM 9450 C CA . ARG E 1 158 ? 58.854 70.500 50.131 1.00 17.27 158 ARG E CA 1
ATOM 9451 C C . ARG E 1 158 ? 59.118 70.653 48.634 1.00 17.20 158 ARG E C 1
ATOM 9452 O O . ARG E 1 158 ? 59.406 71.783 48.196 1.00 17.08 158 ARG E O 1
ATOM 9460 N N . THR E 1 159 ? 59.053 69.543 47.896 1.00 17.58 159 THR E N 1
ATOM 9461 C CA . THR E 1 159 ? 59.357 69.475 46.442 1.00 18.06 159 THR E CA 1
ATOM 9462 C C . THR E 1 159 ? 58.334 70.329 45.682 1.00 17.67 159 THR E C 1
ATOM 9463 O O . THR E 1 159 ? 58.751 71.075 44.774 1.00 18.85 159 THR E O 1
ATOM 9467 N N . GLY E 1 160 ? 57.055 70.243 46.063 1.00 17.07 160 GLY E N 1
ATOM 9468 C CA . GLY E 1 160 ? 55.978 71.108 45.544 1.00 16.87 160 GLY E CA 1
ATOM 9469 C C . GLY E 1 160 ? 56.252 72.577 45.827 1.00 16.95 160 GLY E C 1
ATOM 9470 O O . GLY E 1 160 ? 56.008 73.407 44.929 1.00 16.82 160 GLY E O 1
ATOM 9471 N N . ARG E 1 161 ? 56.757 72.891 47.025 1.00 16.99 161 ARG E N 1
ATOM 9472 C CA . ARG E 1 161 ? 56.982 74.286 47.496 1.00 17.29 161 ARG E CA 1
ATOM 9473 C C . ARG E 1 161 ? 58.029 74.974 46.608 1.00 17.38 161 ARG E C 1
ATOM 9474 O O . ARG E 1 161 ? 57.742 76.088 46.124 1.00 16.55 161 ARG E O 1
ATOM 9482 N N . ILE E 1 162 ? 59.187 74.340 46.395 1.00 17.62 162 ILE E N 1
ATOM 9483 C CA . ILE E 1 162 ? 60.328 74.932 45.629 1.00 18.28 162 ILE E CA 1
ATOM 9484 C C . ILE E 1 162 ? 59.904 75.138 44.167 1.00 18.21 162 ILE E C 1
ATOM 9485 O O . ILE E 1 162 ? 60.405 76.095 43.542 1.00 18.89 162 ILE E O 1
ATOM 9490 N N . ALA E 1 163 ? 59.015 74.281 43.650 1.00 18.10 163 ALA E N 1
ATOM 9491 C CA . ALA E 1 163 ? 58.470 74.354 42.274 1.00 18.09 163 ALA E CA 1
ATOM 9492 C C . ALA E 1 163 ? 57.730 75.681 42.079 1.00 17.90 163 ALA E C 1
ATOM 9493 O O . ALA E 1 163 ? 58.083 76.409 41.133 1.00 18.33 163 ALA E O 1
ATOM 9495 N N . HIS E 1 164 ? 56.752 75.987 42.941 1.00 17.20 164 HIS E N 1
ATOM 9496 C CA . HIS E 1 164 ? 55.894 77.200 42.831 1.00 17.13 164 HIS E CA 1
ATOM 9497 C C . HIS E 1 164 ? 56.634 78.424 43.382 1.00 17.56 164 HIS E C 1
ATOM 9498 O O . HIS E 1 164 ? 56.232 79.550 43.034 1.00 17.05 164 HIS E O 1
ATOM 9505 N N . GLU E 1 165 ? 57.671 78.216 44.199 1.00 18.01 165 GLU E N 1
ATOM 9506 C CA . GLU E 1 165 ? 58.615 79.287 44.618 1.00 18.74 165 GLU E CA 1
ATOM 9507 C C . GLU E 1 165 ? 59.385 79.769 43.382 1.00 19.26 165 GLU E C 1
ATOM 9508 O O . GLU E 1 165 ? 59.442 80.993 43.174 1.00 20.35 165 GLU E O 1
ATOM 9514 N N . ILE E 1 166 ? 59.941 78.842 42.593 1.00 19.32 166 ILE E N 1
ATOM 9515 C CA . ILE E 1 166 ? 60.737 79.151 41.365 1.00 19.84 166 ILE E CA 1
ATOM 9516 C C . ILE E 1 166 ? 59.842 79.886 40.359 1.00 20.18 166 ILE E C 1
ATOM 9517 O O . ILE E 1 166 ? 60.311 80.886 39.777 1.00 20.78 166 ILE E O 1
ATOM 9522 N N . MET E 1 167 ? 58.617 79.394 40.153 1.00 19.73 167 MET E N 1
ATOM 9523 C CA . MET E 1 167 ? 57.627 79.971 39.202 1.00 19.83 167 MET E CA 1
ATOM 9524 C C . MET E 1 167 ? 57.387 81.447 39.540 1.00 20.33 167 MET E C 1
ATOM 9525 O O . MET E 1 167 ? 57.525 82.294 38.630 1.00 21.26 167 MET E O 1
ATOM 9530 N N . ARG E 1 168 ? 57.046 81.736 40.800 1.00 20.04 168 ARG E N 1
ATOM 9531 C CA . ARG E 1 168 ? 56.671 83.092 41.281 1.00 20.62 168 ARG E CA 1
ATOM 9532 C C . ARG E 1 168 ? 57.902 84.004 41.283 1.00 21.49 168 ARG E C 1
ATOM 9533 O O . ARG E 1 168 ? 57.753 85.188 40.917 1.00 22.04 168 ARG E O 1
ATOM 9541 N N . GLU E 1 169 ? 59.065 83.469 41.669 1.00 22.01 169 GLU E N 1
ATOM 9542 C CA . GLU E 1 169 ? 60.366 84.190 41.657 1.00 22.72 169 GLU E CA 1
ATOM 9543 C C . GLU E 1 169 ? 60.727 84.583 40.218 1.00 23.25 169 GLU E C 1
ATOM 9544 O O . GLU E 1 169 ? 61.306 85.670 40.039 1.00 23.18 169 GLU E O 1
ATOM 9550 N N . HIS E 1 170 ? 60.389 83.740 39.236 1.00 23.28 170 HIS E N 1
ATOM 9551 C CA . HIS E 1 170 ? 60.687 83.955 37.792 1.00 24.16 170 HIS E CA 1
ATOM 9552 C C . HIS E 1 170 ? 59.516 84.663 37.097 1.00 23.95 170 HIS E C 1
ATOM 9553 O O . HIS E 1 170 ? 59.608 84.877 35.871 1.00 24.52 170 HIS E O 1
ATOM 9560 N N . GLY E 1 171 ? 58.461 85.004 37.846 1.00 23.38 171 GLY E N 1
ATOM 9561 C CA . GLY E 1 171 ? 57.349 85.865 37.398 1.00 22.98 171 GLY E CA 1
ATOM 9562 C C . GLY E 1 171 ? 56.555 85.253 36.255 1.00 22.50 171 GLY E C 1
ATOM 9563 O O . GLY E 1 171 ? 56.229 85.989 35.306 1.00 22.17 171 GLY E O 1
ATOM 9564 N N . HIS E 1 172 ? 56.241 83.958 36.337 1.00 22.36 172 HIS E N 1
ATOM 9565 C CA . HIS E 1 172 ? 55.386 83.243 35.352 1.00 21.79 172 HIS E CA 1
ATOM 9566 C C . HIS E 1 172 ? 54.584 82.140 36.050 1.00 21.75 172 HIS E C 1
ATOM 9567 O O . HIS E 1 172 ? 54.927 81.777 37.199 1.00 22.05 172 HIS E O 1
ATOM 9574 N N . GLY E 1 173 ? 53.556 81.633 35.365 1.00 20.80 173 GLY E N 1
ATOM 9575 C CA . GLY E 1 173 ? 52.676 80.555 35.850 1.00 19.51 173 GLY E CA 1
ATOM 9576 C C . GLY E 1 173 ? 53.299 79.186 35.642 1.00 18.57 173 GLY E C 1
ATOM 9577 O O . GLY E 1 173 ? 54.515 79.115 35.374 1.00 18.53 173 GLY E O 1
ATOM 9578 N N . GLY E 1 174 ? 52.487 78.134 35.752 1.00 17.38 174 GLY E N 1
ATOM 9579 C CA . GLY E 1 174 ? 52.929 76.734 35.624 1.00 17.15 174 GLY E CA 1
ATOM 9580 C C . GLY E 1 174 ? 51.876 75.768 36.135 1.00 16.70 174 GLY E C 1
ATOM 9581 O O . GLY E 1 174 ? 50.774 76.225 36.486 1.00 17.05 174 GLY E O 1
ATOM 9582 N N . SER E 1 175 ? 52.199 74.476 36.175 1.00 16.66 175 SER E N 1
ATOM 9583 C CA . SER E 1 175 ? 51.254 73.392 36.546 1.00 16.49 175 SER E CA 1
ATOM 9584 C C . SER E 1 175 ? 51.918 72.432 37.537 1.00 15.98 175 SER E C 1
ATOM 9585 O O . SER E 1 175 ? 52.956 71.843 37.183 1.00 16.51 175 SER E O 1
ATOM 9588 N N . LEU E 1 176 ? 51.333 72.292 38.729 1.00 15.47 176 LEU E N 1
ATOM 9589 C CA . LEU E 1 176 ? 51.737 71.288 39.748 1.00 15.35 176 LEU E CA 1
ATOM 9590 C C . LEU E 1 176 ? 50.837 70.058 39.603 1.00 15.17 176 LEU E C 1
ATOM 9591 O O . LEU E 1 176 ? 49.605 70.231 39.540 1.00 15.53 176 LEU E O 1
ATOM 9596 N N . ILE E 1 177 ? 51.444 68.870 39.537 1.00 15.22 177 ILE E N 1
ATOM 9597 C CA . ILE E 1 177 ? 50.738 67.558 39.488 1.00 15.15 177 ILE E CA 1
ATOM 9598 C C . ILE E 1 177 ? 51.257 66.712 40.652 1.00 15.00 177 ILE E C 1
ATOM 9599 O O . ILE E 1 177 ? 52.454 66.380 40.645 1.00 15.36 177 ILE E O 1
ATOM 9604 N N . PHE E 1 178 ? 50.390 66.405 41.617 1.00 14.91 178 PHE E N 1
ATOM 9605 C CA . PHE E 1 178 ? 50.709 65.583 42.811 1.00 15.43 178 PHE E CA 1
ATOM 9606 C C . PHE E 1 178 ? 50.095 64.193 42.640 1.00 15.73 178 PHE E C 1
ATOM 9607 O O . PHE E 1 178 ? 48.881 64.105 42.386 1.00 15.94 178 PHE E O 1
ATOM 9615 N N . THR E 1 179 ? 50.902 63.138 42.772 1.00 16.38 179 THR E N 1
ATOM 9616 C CA . THR E 1 179 ? 50.420 61.732 42.761 1.00 16.99 179 THR E CA 1
ATOM 9617 C C . THR E 1 179 ? 49.762 61.431 44.111 1.00 17.44 179 THR E C 1
ATOM 9618 O O . THR E 1 179 ? 50.499 61.274 45.105 1.00 17.84 179 THR E O 1
ATOM 9622 N N . ALA E 1 180 ? 48.428 61.382 44.143 1.00 17.44 180 ALA E N 1
ATOM 9623 C CA . ALA E 1 180 ? 47.633 60.914 45.301 1.00 18.12 180 ALA E CA 1
ATOM 9624 C C . ALA E 1 180 ? 47.515 59.387 45.204 1.00 19.09 180 ALA E C 1
ATOM 9625 O O . ALA E 1 180 ? 48.531 58.742 44.865 1.00 19.54 180 ALA E O 1
ATOM 9627 N N . ALA E 1 181 ? 46.336 58.825 45.484 1.00 19.92 181 ALA E N 1
ATOM 9628 C CA . ALA E 1 181 ? 46.024 57.391 45.285 1.00 20.71 181 ALA E CA 1
ATOM 9629 C C . ALA E 1 181 ? 44.530 57.146 45.507 1.00 21.69 181 ALA E C 1
ATOM 9630 O O . ALA E 1 181 ? 43.845 58.032 46.062 1.00 20.78 181 ALA E O 1
ATOM 9632 N N . LEU E 1 182 ? 44.064 55.969 45.086 1.00 23.02 182 LEU E N 1
ATOM 9633 C CA . LEU E 1 182 ? 42.736 55.407 45.443 1.00 24.35 182 LEU E CA 1
ATOM 9634 C C . LEU E 1 182 ? 42.622 55.345 46.973 1.00 24.45 182 LEU E C 1
ATOM 9635 O O . LEU E 1 182 ? 41.536 55.666 47.500 1.00 24.35 182 LEU E O 1
ATOM 9640 N N . SER E 1 183 ? 43.718 54.981 47.652 1.00 24.10 183 SER E N 1
ATOM 9641 C CA . SER E 1 183 ? 43.821 54.822 49.128 1.00 23.95 183 SER E CA 1
ATOM 9642 C C . SER E 1 183 ? 43.438 56.124 49.852 1.00 24.10 183 SER E C 1
ATOM 9643 O O . SER E 1 183 ? 42.981 56.034 51.010 1.00 24.64 183 SER E O 1
ATOM 9646 N N . GLY E 1 184 ? 43.627 57.281 49.204 1.00 24.07 184 GLY E N 1
ATOM 9647 C CA . GLY E 1 184 ? 43.267 58.612 49.735 1.00 23.88 184 GLY E CA 1
ATOM 9648 C C . GLY E 1 184 ? 41.763 58.841 49.781 1.00 23.82 184 GLY E C 1
ATOM 9649 O O . GLY E 1 184 ? 41.321 59.670 50.598 1.00 24.08 184 GLY E O 1
ATOM 9650 N N . HIS E 1 185 ? 40.999 58.149 48.930 1.00 24.19 185 HIS E N 1
ATOM 9651 C CA . HIS E 1 185 ? 39.515 58.234 48.847 1.00 25.04 185 HIS E CA 1
ATOM 9652 C C . HIS E 1 185 ? 38.870 57.095 49.642 1.00 25.88 185 HIS E C 1
ATOM 9653 O O . HIS E 1 185 ? 37.889 57.357 50.366 1.00 26.53 185 HIS E O 1
ATOM 9660 N N . ASN E 1 186 ? 39.389 55.876 49.468 1.00 26.76 186 ASN E N 1
ATOM 9661 C CA . ASN E 1 186 ? 38.809 54.611 49.992 1.00 28.30 186 ASN E CA 1
ATOM 9662 C C . ASN E 1 186 ? 39.934 53.709 50.508 1.00 29.50 186 ASN E C 1
ATOM 9663 O O . ASN E 1 186 ? 41.079 53.877 50.054 1.00 27.97 186 ASN E O 1
ATOM 9668 N N . ALA E 1 187 ? 39.609 52.786 51.418 1.00 31.23 187 ALA E N 1
ATOM 9669 C CA . ALA E 1 187 ? 40.498 51.686 51.857 1.00 32.62 187 ALA E CA 1
ATOM 9670 C C . ALA E 1 187 ? 40.447 50.573 50.805 1.00 35.14 187 ALA E C 1
ATOM 9671 O O . ALA E 1 187 ? 39.339 50.064 50.554 1.00 36.90 187 ALA E O 1
ATOM 9673 N N . ASN E 1 188 ? 41.596 50.226 50.212 1.00 36.39 188 ASN E N 1
ATOM 9674 C CA . ASN E 1 188 ? 41.717 49.212 49.126 1.00 36.86 188 ASN E CA 1
ATOM 9675 C C . ASN E 1 188 ? 41.125 47.881 49.606 1.00 38.28 188 ASN E C 1
ATOM 9676 O O . ASN E 1 188 ? 41.470 47.451 50.723 1.00 36.86 188 ASN E O 1
ATOM 9681 N N . TYR E 1 189 ? 40.274 47.259 48.783 1.00 40.33 189 TYR E N 1
ATOM 9682 C CA . TYR E 1 189 ? 39.478 46.054 49.135 1.00 41.97 189 TYR E CA 1
ATOM 9683 C C . TYR E 1 189 ? 40.240 44.782 48.745 1.00 44.22 189 TYR E C 1
ATOM 9684 O O . TYR E 1 189 ? 40.676 44.673 47.583 1.00 45.00 189 TYR E O 1
ATOM 9693 N N . MET E 1 190 ? 40.380 43.855 49.698 1.00 46.71 190 MET E N 1
ATOM 9694 C CA . MET E 1 190 ? 40.916 42.484 49.487 1.00 50.46 190 MET E CA 1
ATOM 9695 C C . MET E 1 190 ? 40.083 41.495 50.311 1.00 52.88 190 MET E C 1
ATOM 9696 O O . MET E 1 190 ? 40.285 41.430 51.541 1.00 52.99 190 MET E O 1
ATOM 9701 N N . MET E 1 191 ? 39.167 40.784 49.644 1.00 55.14 191 MET E N 1
ATOM 9702 C CA . MET E 1 191 ? 38.411 39.610 50.164 1.00 57.51 191 MET E CA 1
ATOM 9703 C C . MET E 1 191 ? 37.942 39.853 51.609 1.00 55.93 191 MET E C 1
ATOM 9704 O O . MET E 1 191 ? 38.195 38.987 52.470 1.00 58.61 191 MET E O 1
ATOM 9709 N N . GLY E 1 192 ? 37.278 40.989 51.857 1.00 52.50 192 GLY E N 1
ATOM 9710 C CA . GLY E 1 192 ? 36.526 41.269 53.098 1.00 50.69 192 GLY E CA 1
ATOM 9711 C C . GLY E 1 192 ? 37.185 42.318 53.983 1.00 47.97 192 GLY E C 1
ATOM 9712 O O . GLY E 1 192 ? 36.449 42.970 54.757 1.00 44.84 192 GLY E O 1
ATOM 9713 N N . SER E 1 193 ? 38.511 42.475 53.891 1.00 46.02 193 SER E N 1
ATOM 9714 C CA . SER E 1 193 ? 39.337 43.352 54.766 1.00 43.23 193 SER E CA 1
ATOM 9715 C C . SER E 1 193 ? 40.063 44.407 53.935 1.00 40.46 193 SER E C 1
ATOM 9716 O O . SER E 1 193 ? 40.359 44.184 52.764 1.00 40.51 193 SER E O 1
ATOM 9719 N N . PRO E 1 194 ? 40.390 45.582 54.521 1.00 37.70 194 PRO E N 1
ATOM 9720 C CA . PRO E 1 194 ? 41.222 46.575 53.841 1.00 35.04 194 PRO E CA 1
ATOM 9721 C C . PRO E 1 194 ? 42.698 46.149 53.816 1.00 33.47 194 PRO E C 1
ATOM 9722 O O . PRO E 1 194 ? 43.127 45.492 54.746 1.00 34.67 194 PRO E O 1
ATOM 9726 N N . THR E 1 195 ? 43.429 46.533 52.766 1.00 30.83 195 THR E N 1
ATOM 9727 C CA . THR E 1 195 ? 44.897 46.325 52.636 1.00 29.72 195 THR E CA 1
ATOM 9728 C C . THR E 1 195 ? 45.595 47.285 53.597 1.00 28.09 195 THR E C 1
ATOM 9729 O O . THR E 1 195 ? 45.007 48.286 53.995 1.00 28.23 195 THR E O 1
ATOM 9733 N N . PRO E 1 196 ? 46.857 47.023 54.004 1.00 26.80 196 PRO E N 1
ATOM 9734 C CA . PRO E 1 196 ? 47.548 47.905 54.946 1.00 26.31 196 PRO E CA 1
ATOM 9735 C C . PRO E 1 196 ? 47.974 49.234 54.295 1.00 25.05 196 PRO E C 1
ATOM 9736 O O . PRO E 1 196 ? 49.072 49.318 53.768 1.00 24.91 196 PRO E O 1
ATOM 9740 N N . VAL E 1 197 ? 47.094 50.240 54.360 1.00 24.04 197 VAL E N 1
ATOM 9741 C CA . VAL E 1 197 ? 47.321 51.618 53.823 1.00 23.09 197 VAL E CA 1
ATOM 9742 C C . VAL E 1 197 ? 46.757 52.638 54.824 1.00 21.83 197 VAL E C 1
ATOM 9743 O O . VAL E 1 197 ? 46.112 53.611 54.385 1.00 21.68 197 VAL E O 1
ATOM 9747 N N . ASN E 1 198 ? 47.009 52.434 56.121 1.00 21.10 198 ASN E N 1
ATOM 9748 C CA . ASN E 1 198 ? 46.498 53.301 57.218 1.00 20.31 198 ASN E CA 1
ATOM 9749 C C . ASN E 1 198 ? 47.117 54.700 57.085 1.00 19.05 198 ASN E C 1
ATOM 9750 O O . ASN E 1 198 ? 46.365 55.658 56.802 1.00 18.34 198 ASN E O 1
ATOM 9755 N N . ALA E 1 199 ? 48.435 54.801 57.286 1.00 18.28 199 ALA E N 1
ATOM 9756 C CA . ALA E 1 199 ? 49.233 56.044 57.160 1.00 17.50 199 ALA E CA 1
ATOM 9757 C C . ALA E 1 199 ? 49.266 56.487 55.694 1.00 16.52 199 ALA E C 1
ATOM 9758 O O . ALA E 1 199 ? 49.085 57.690 55.437 1.00 15.50 199 ALA E O 1
ATOM 9760 N N . TYR E 1 200 ? 49.493 55.543 54.774 1.00 16.39 200 TYR E N 1
ATOM 9761 C CA . TYR E 1 200 ? 49.606 55.789 53.313 1.00 16.05 200 TYR E CA 1
ATOM 9762 C C . TYR E 1 200 ? 48.359 56.535 52.827 1.00 15.48 200 TYR E C 1
ATOM 9763 O O . TYR E 1 200 ? 48.500 57.642 52.274 1.00 14.78 200 TYR E O 1
ATOM 9772 N N . GLY E 1 201 ? 47.180 55.947 53.051 1.00 15.24 201 GLY E N 1
ATOM 9773 C CA . GLY E 1 201 ? 45.874 56.543 52.709 1.00 15.26 201 GLY E CA 1
ATOM 9774 C C . GLY E 1 201 ? 45.754 57.961 53.240 1.00 15.00 201 GLY E C 1
ATOM 9775 O O . GLY E 1 201 ? 45.358 58.853 52.462 1.00 14.98 201 GLY E O 1
ATOM 9776 N N . ALA E 1 202 ? 46.111 58.166 54.512 1.00 14.89 202 ALA E N 1
ATOM 9777 C CA . ALA E 1 202 ? 46.065 59.470 55.215 1.00 14.58 202 ALA E CA 1
ATOM 9778 C C . ALA E 1 202 ? 46.904 60.511 54.458 1.00 14.19 202 ALA E C 1
ATOM 9779 O O . ALA E 1 202 ? 46.387 61.622 54.226 1.00 14.05 202 ALA E O 1
ATOM 9781 N N . THR E 1 203 ? 48.136 60.165 54.067 1.00 13.92 203 THR E N 1
ATOM 9782 C CA . THR E 1 203 ? 49.090 61.097 53.403 1.00 14.03 203 THR E CA 1
ATOM 9783 C C . THR E 1 203 ? 48.567 61.478 52.016 1.00 13.76 203 THR E C 1
ATOM 9784 O O . THR E 1 203 ? 48.740 62.647 51.627 1.00 13.93 203 THR E O 1
ATOM 9788 N N . LYS E 1 204 ? 47.962 60.531 51.297 1.00 13.73 204 LYS E N 1
ATOM 9789 C CA . LYS E 1 204 ? 47.478 60.750 49.908 1.00 13.90 204 LYS E CA 1
ATOM 9790 C C . LYS E 1 204 ? 46.228 61.638 49.941 1.00 13.75 204 LYS E C 1
ATOM 9791 O O . LYS E 1 204 ? 46.076 62.464 49.021 1.00 13.97 204 LYS E O 1
ATOM 9797 N N . ALA E 1 205 ? 45.385 61.492 50.968 1.00 13.39 205 ALA E N 1
ATOM 9798 C CA . ALA E 1 205 ? 44.204 62.354 51.216 1.00 13.13 205 ALA E CA 1
ATOM 9799 C C . ALA E 1 205 ? 44.669 63.764 51.604 1.00 12.99 205 ALA E C 1
ATOM 9800 O O . ALA E 1 205 ? 44.006 64.734 51.200 1.00 12.58 205 ALA E O 1
ATOM 9802 N N . ALA E 1 206 ? 45.769 63.869 52.358 1.00 13.05 206 ALA E N 1
ATOM 9803 C CA . ALA E 1 206 ? 46.379 65.147 52.796 1.00 13.01 206 ALA E CA 1
ATOM 9804 C C . ALA E 1 206 ? 46.942 65.894 51.583 1.00 12.82 206 ALA E C 1
ATOM 9805 O O . ALA E 1 206 ? 46.725 67.113 51.496 1.00 12.59 206 ALA E O 1
ATOM 9807 N N . ILE E 1 207 ? 47.643 65.183 50.694 1.00 13.03 207 ILE E N 1
ATOM 9808 C CA . ILE E 1 207 ? 48.221 65.734 49.431 1.00 13.20 207 ILE E CA 1
ATOM 9809 C C . ILE E 1 207 ? 47.094 66.342 48.586 1.00 13.42 207 ILE E C 1
ATOM 9810 O O . ILE E 1 207 ? 47.308 67.423 48.009 1.00 13.51 207 ILE E O 1
ATOM 9815 N N . MET E 1 208 ? 45.943 65.668 48.510 1.00 13.98 208 MET E N 1
ATOM 9816 C CA . MET E 1 208 ? 44.783 66.111 47.693 1.00 14.21 208 MET E CA 1
ATOM 9817 C C . MET E 1 208 ? 44.296 67.479 48.190 1.00 13.85 208 MET E C 1
ATOM 9818 O O . MET E 1 208 ? 44.199 68.396 47.355 1.00 14.06 208 MET E O 1
ATOM 9823 N N . GLU E 1 209 ? 44.025 67.626 49.490 1.00 13.39 209 GLU E N 1
ATOM 9824 C CA . GLU E 1 209 ? 43.499 68.894 50.065 1.00 13.46 209 GLU E CA 1
ATOM 9825 C C . GLU E 1 209 ? 44.619 69.943 50.108 1.00 12.94 209 GLU E C 1
ATOM 9826 O O . GLU E 1 209 ? 44.294 71.146 50.081 1.00 13.26 209 GLU E O 1
ATOM 9832 N N . HIS E 1 210 ? 45.882 69.510 50.171 1.00 12.55 210 HIS E N 1
ATOM 9833 C CA . HIS E 1 210 ? 47.083 70.383 50.050 1.00 12.28 210 HIS E CA 1
ATOM 9834 C C . HIS E 1 210 ? 47.111 70.997 48.647 1.00 11.83 210 HIS E C 1
ATOM 9835 O O . HIS E 1 210 ? 47.255 72.231 48.538 1.00 11.42 210 HIS E O 1
ATOM 9842 N N . SER E 1 211 ? 46.972 70.158 47.617 1.00 11.63 211 SER E N 1
ATOM 9843 C CA . SER E 1 211 ? 46.910 70.573 46.192 1.00 11.67 211 SER E CA 1
ATOM 9844 C C . SER E 1 211 ? 45.746 71.550 45.992 1.00 11.67 211 SER E C 1
ATOM 9845 O O . SER E 1 211 ? 45.944 72.576 45.313 1.00 11.92 211 SER E O 1
ATOM 9848 N N . ARG E 1 212 ? 44.586 71.248 46.581 1.00 11.73 212 ARG E N 1
ATOM 9849 C CA . ARG E 1 212 ? 43.353 72.071 46.468 1.00 12.12 212 ARG E CA 1
ATOM 9850 C C . ARG E 1 212 ? 43.600 73.462 47.062 1.00 12.09 212 ARG E C 1
ATOM 9851 O O . ARG E 1 212 ? 43.137 74.439 46.455 1.00 12.11 212 ARG E O 1
ATOM 9859 N N . TYR E 1 213 ? 44.313 73.568 48.187 1.00 12.28 213 TYR E N 1
ATOM 9860 C CA . TYR E 1 213 ? 44.635 74.885 48.794 1.00 12.53 213 TYR E CA 1
ATOM 9861 C C . TYR E 1 213 ? 45.529 75.688 47.839 1.00 12.39 213 TYR E C 1
ATOM 9862 O O . TYR E 1 213 ? 45.265 76.892 47.650 1.00 12.36 213 TYR E O 1
ATOM 9871 N N . LEU E 1 214 ? 46.566 75.057 47.282 1.00 12.30 214 LEU E N 1
ATOM 9872 C CA . LEU E 1 214 ? 47.561 75.724 46.397 1.00 12.73 214 LEU E CA 1
ATOM 9873 C C . LEU E 1 214 ? 46.857 76.260 45.146 1.00 12.77 214 LEU E C 1
ATOM 9874 O O . LEU E 1 214 ? 47.193 77.384 44.723 1.00 13.28 214 LEU E O 1
ATOM 9879 N N . ALA E 1 215 ? 45.914 75.488 44.595 1.00 12.62 215 ALA E N 1
ATOM 9880 C CA . ALA E 1 215 ? 45.114 75.842 43.400 1.00 12.50 215 ALA E CA 1
ATOM 9881 C C . ALA E 1 215 ? 44.388 77.169 43.646 1.00 12.77 215 ALA E C 1
ATOM 9882 O O . ALA E 1 215 ? 44.432 78.036 42.752 1.00 12.55 215 ALA E O 1
ATOM 9884 N N . ALA E 1 216 ? 43.763 77.325 44.817 1.00 13.07 216 ALA E N 1
ATOM 9885 C CA . ALA E 1 216 ? 43.028 78.551 45.215 1.00 13.67 216 ALA E CA 1
ATOM 9886 C C . ALA E 1 216 ? 44.018 79.697 45.454 1.00 14.04 216 ALA E C 1
ATOM 9887 O O . ALA E 1 216 ? 43.744 80.822 44.985 1.00 14.39 216 ALA E O 1
ATOM 9889 N N . ALA E 1 217 ? 45.124 79.412 46.152 1.00 14.24 217 ALA E N 1
ATOM 9890 C CA . ALA E 1 217 ? 46.134 80.401 46.597 1.00 14.58 217 ALA E CA 1
ATOM 9891 C C . ALA E 1 217 ? 46.952 80.913 45.405 1.00 15.06 217 ALA E C 1
ATOM 9892 O O . ALA E 1 217 ? 47.221 82.130 45.364 1.00 15.16 217 ALA E O 1
ATOM 9894 N N . LEU E 1 218 ? 47.327 80.024 44.478 1.00 15.25 218 LEU E N 1
ATOM 9895 C CA . LEU E 1 218 ? 48.335 80.308 43.418 1.00 15.46 218 LEU E CA 1
ATOM 9896 C C . LEU E 1 218 ? 47.675 80.655 42.074 1.00 15.73 218 LEU E C 1
ATOM 9897 O O . LEU E 1 218 ? 48.432 80.994 41.140 1.00 15.36 218 LEU E O 1
ATOM 9902 N N . ALA E 1 219 ? 46.342 80.592 41.968 1.00 15.84 219 ALA E N 1
ATOM 9903 C CA . ALA E 1 219 ? 45.590 80.938 40.735 1.00 15.89 219 ALA E CA 1
ATOM 9904 C C . ALA E 1 219 ? 45.978 82.349 40.272 1.00 16.54 219 ALA E C 1
ATOM 9905 O O . ALA E 1 219 ? 46.198 82.529 39.062 1.00 15.85 219 ALA E O 1
ATOM 9907 N N . LYS E 1 220 ? 46.089 83.302 41.206 1.00 17.55 220 LYS E N 1
ATOM 9908 C CA . LYS E 1 220 ? 46.472 84.717 40.930 1.00 19.21 220 LYS E CA 1
ATOM 9909 C C . LYS E 1 220 ? 47.890 84.781 40.341 1.00 19.35 220 LYS E C 1
ATOM 9910 O O . LYS E 1 220 ? 48.170 85.748 39.612 1.00 20.37 220 LYS E O 1
ATOM 9916 N N . ASP E 1 221 ? 48.745 83.798 40.645 1.00 19.16 221 ASP E N 1
ATOM 9917 C CA . ASP E 1 221 ? 50.151 83.718 40.162 1.00 19.45 221 ASP E CA 1
ATOM 9918 C C . ASP E 1 221 ? 50.214 82.915 38.857 1.00 18.45 221 ASP E C 1
ATOM 9919 O O . ASP E 1 221 ? 51.337 82.689 38.362 1.00 19.47 221 ASP E O 1
ATOM 9924 N N . GLY E 1 222 ? 49.060 82.501 38.326 1.00 17.45 222 GLY E N 1
ATOM 9925 C CA . GLY E 1 222 ? 48.945 81.764 37.054 1.00 16.93 222 GLY E CA 1
ATOM 9926 C C . GLY E 1 222 ? 49.405 80.322 37.184 1.00 16.11 222 GLY E C 1
ATOM 9927 O O . GLY E 1 222 ? 49.771 79.730 36.155 1.00 15.74 222 GLY E O 1
ATOM 9928 N N . ILE E 1 223 ? 49.368 79.765 38.398 1.00 15.51 223 ILE E N 1
ATOM 9929 C CA . ILE E 1 223 ? 49.829 78.377 38.696 1.00 15.19 223 ILE E CA 1
ATOM 9930 C C . ILE E 1 223 ? 48.600 77.507 38.976 1.00 14.41 223 ILE E C 1
ATOM 9931 O O . ILE E 1 223 ? 47.750 77.927 39.783 1.00 14.99 223 ILE E O 1
ATOM 9936 N N . ARG E 1 224 ? 48.528 76.346 38.320 1.00 13.94 224 ARG E N 1
ATOM 9937 C CA . ARG E 1 224 ? 47.455 75.330 38.479 1.00 13.53 224 ARG E CA 1
ATOM 9938 C C . ARG E 1 224 ? 47.998 74.174 39.327 1.00 12.86 224 ARG E C 1
ATOM 9939 O O . ARG E 1 224 ? 49.201 73.864 39.203 1.00 12.72 224 ARG E O 1
ATOM 9947 N N . SER E 1 225 ? 47.150 73.575 40.167 1.00 12.31 225 SER E N 1
ATOM 9948 C CA . SER E 1 225 ? 47.504 72.432 41.048 1.00 12.16 225 SER E CA 1
ATOM 9949 C C . SER E 1 225 ? 46.414 71.364 40.966 1.00 12.13 225 SER E C 1
ATOM 9950 O O . SER E 1 225 ? 45.253 71.668 41.298 1.00 11.98 225 SER E O 1
ATOM 9953 N N . ASN E 1 226 ? 46.790 70.160 40.538 1.00 12.40 226 ASN E N 1
ATOM 9954 C CA . ASN E 1 226 ? 45.864 69.014 40.349 1.00 12.89 226 ASN E CA 1
ATOM 9955 C C . ASN E 1 226 ? 46.534 67.746 40.879 1.00 13.35 226 ASN E C 1
ATOM 9956 O O . ASN E 1 226 ? 47.781 67.714 40.937 1.00 13.20 226 ASN E O 1
ATOM 9961 N N . THR E 1 227 ? 45.721 66.758 41.260 1.00 13.63 227 THR E N 1
ATOM 9962 C CA . THR E 1 227 ? 46.166 65.424 41.731 1.00 13.61 227 THR E CA 1
ATOM 9963 C C . THR E 1 227 ? 45.691 64.354 40.745 1.00 13.80 227 THR E C 1
ATOM 9964 O O . THR E 1 227 ? 44.583 64.497 40.200 1.00 13.63 227 THR E O 1
ATOM 9968 N N . ILE E 1 228 ? 46.522 63.337 40.521 1.00 14.17 228 ILE E N 1
ATOM 9969 C CA . ILE E 1 228 ? 46.150 62.065 39.838 1.00 14.62 228 ILE E CA 1
ATOM 9970 C C . ILE E 1 228 ? 46.044 60.987 40.919 1.00 15.17 228 ILE E C 1
ATOM 9971 O O . ILE E 1 228 ? 46.986 60.868 41.720 1.00 15.09 228 ILE E O 1
ATOM 9976 N N . SER E 1 229 ? 44.932 60.253 40.949 1.00 15.46 229 SER E N 1
ATOM 9977 C CA . SER E 1 229 ? 44.686 59.125 41.884 1.00 16.00 229 SER E CA 1
ATOM 9978 C C . SER E 1 229 ? 44.695 57.811 41.109 1.00 16.52 229 SER E C 1
ATOM 9979 O O . SER E 1 229 ? 43.645 57.340 40.675 1.00 16.39 229 SER E O 1
ATOM 9982 N N . PRO E 1 230 ? 45.881 57.191 40.904 1.00 17.34 230 PRO E N 1
ATOM 9983 C CA . PRO E 1 230 ? 45.960 55.865 40.296 1.00 18.02 230 PRO E CA 1
ATOM 9984 C C . PRO E 1 230 ? 45.241 54.817 41.157 1.00 18.85 230 PRO E C 1
ATOM 9985 O O . PRO E 1 230 ? 45.268 54.940 42.373 1.00 18.50 230 PRO E O 1
ATOM 9989 N N . GLY E 1 231 ? 44.611 53.835 40.507 1.00 20.22 231 GLY E N 1
ATOM 9990 C CA . GLY E 1 231 ? 44.079 52.623 41.156 1.00 21.77 231 GLY E CA 1
ATOM 9991 C C . GLY E 1 231 ? 45.169 51.578 41.300 1.00 23.87 231 GLY E C 1
ATOM 9992 O O . GLY E 1 231 ? 46.035 51.748 42.178 1.00 25.15 231 GLY E O 1
ATOM 9993 N N . TYR E 1 232 ? 45.138 50.547 40.453 1.00 25.19 232 TYR E N 1
ATOM 9994 C CA . TYR E 1 232 ? 46.150 49.462 40.383 1.00 26.56 232 TYR E CA 1
ATOM 9995 C C . TYR E 1 232 ? 46.903 49.584 39.058 1.00 27.21 232 TYR E C 1
ATOM 9996 O O . TYR E 1 232 ? 46.351 49.187 38.016 1.00 27.34 232 TYR E O 1
ATOM 10005 N N . VAL E 1 233 ? 48.110 50.153 39.107 1.00 27.91 233 VAL E N 1
ATOM 10006 C CA . VAL E 1 233 ? 49.032 50.305 37.943 1.00 28.78 233 VAL E CA 1
ATOM 10007 C C . VAL E 1 233 ? 50.185 49.311 38.109 1.00 29.77 233 VAL E C 1
ATOM 10008 O O . VAL E 1 233 ? 50.868 49.360 39.150 1.00 28.95 233 VAL E O 1
ATOM 10012 N N . TRP E 1 234 ? 50.385 48.443 37.115 1.00 31.62 234 TRP E N 1
ATOM 10013 C CA . TRP E 1 234 ? 51.537 47.509 37.040 1.00 33.29 234 TRP E CA 1
ATOM 10014 C C . TRP E 1 234 ? 52.780 48.300 36.615 1.00 33.81 234 TRP E C 1
ATOM 10015 O O . TRP E 1 234 ? 53.067 48.350 35.402 1.00 32.56 234 TRP E O 1
ATOM 10026 N N . SER E 1 235 ? 53.469 48.912 37.585 1.00 35.18 235 SER E N 1
ATOM 10027 C CA . SER E 1 235 ? 54.568 49.892 37.370 1.00 35.31 235 SER E CA 1
ATOM 10028 C C . SER E 1 235 ? 55.940 49.208 37.411 1.00 37.03 235 SER E C 1
ATOM 10029 O O . SER E 1 235 ? 56.900 49.801 36.880 1.00 38.04 235 SER E O 1
ATOM 10032 N N . GLY E 1 236 ? 56.026 48.013 38.007 1.00 39.38 236 GLY E N 1
ATOM 10033 C CA . GLY E 1 236 ? 57.289 47.284 38.238 1.00 41.30 236 GLY E CA 1
ATOM 10034 C C . GLY E 1 236 ? 57.580 47.115 39.721 1.00 43.49 236 GLY E C 1
ATOM 10035 O O . GLY E 1 236 ? 58.508 46.353 40.055 1.00 42.69 236 GLY E O 1
ATOM 10036 N N . ILE E 1 237 ? 56.819 47.809 40.577 1.00 46.38 237 ILE E N 1
ATOM 10037 C CA . ILE E 1 237 ? 56.844 47.656 42.065 1.00 49.54 237 ILE E CA 1
ATOM 10038 C C . ILE E 1 237 ? 56.396 46.231 42.422 1.00 53.66 237 ILE E C 1
ATOM 10039 O O . ILE E 1 237 ? 56.832 45.724 43.473 1.00 57.51 237 ILE E O 1
ATOM 10044 N N . PHE E 1 238 ? 55.558 45.617 41.576 1.00 56.72 238 PHE E N 1
ATOM 10045 C CA . PHE E 1 238 ? 55.090 44.211 41.694 1.00 59.03 238 PHE E CA 1
ATOM 10046 C C . PHE E 1 238 ? 55.989 43.309 40.838 1.00 61.74 238 PHE E C 1
ATOM 10047 O O . PHE E 1 238 ? 56.082 43.552 39.617 1.00 63.80 238 PHE E O 1
ATOM 10055 N N . ASN E 1 239 ? 56.632 42.318 41.470 1.00 64.42 239 ASN E N 1
ATOM 10056 C CA . ASN E 1 239 ? 57.484 41.277 40.827 1.00 63.80 239 ASN E CA 1
ATOM 10057 C C . ASN E 1 239 ? 58.198 41.868 39.605 1.00 65.99 239 ASN E C 1
ATOM 10058 O O . ASN E 1 239 ? 57.742 41.581 38.479 1.00 65.96 239 ASN E O 1
ATOM 10063 N N . MET E 1 244 ? 47.503 34.333 38.289 1.00 79.63 244 MET E N 1
ATOM 10064 C CA . MET E 1 244 ? 46.054 34.013 38.430 1.00 82.00 244 MET E CA 1
ATOM 10065 C C . MET E 1 244 ? 45.576 34.339 39.847 1.00 81.63 244 MET E C 1
ATOM 10066 O O . MET E 1 244 ? 44.608 35.081 39.999 1.00 83.25 244 MET E O 1
ATOM 10071 N N . PRO E 1 245 ? 46.216 33.829 40.931 1.00 80.53 245 PRO E N 1
ATOM 10072 C CA . PRO E 1 245 ? 45.742 34.102 42.289 1.00 76.06 245 PRO E CA 1
ATOM 10073 C C . PRO E 1 245 ? 46.207 35.474 42.801 1.00 73.39 245 PRO E C 1
ATOM 10074 O O . PRO E 1 245 ? 47.219 35.962 42.322 1.00 70.65 245 PRO E O 1
ATOM 10078 N N . GLY E 1 246 ? 45.461 36.057 43.747 1.00 67.67 246 GLY E N 1
ATOM 10079 C CA . GLY E 1 246 ? 45.752 37.374 44.349 1.00 64.60 246 GLY E CA 1
ATOM 10080 C C . GLY E 1 246 ? 45.459 38.507 43.380 1.00 65.04 246 GLY E C 1
ATOM 10081 O O . GLY E 1 246 ? 44.612 39.357 43.709 1.00 67.38 246 GLY E O 1
ATOM 10082 N N . HIS E 1 247 ? 46.150 38.516 42.234 1.00 61.77 247 HIS E N 1
ATOM 10083 C CA . HIS E 1 247 ? 45.938 39.430 41.077 1.00 60.19 247 HIS E CA 1
ATOM 10084 C C . HIS E 1 247 ? 44.437 39.576 40.790 1.00 56.52 247 HIS E C 1
ATOM 10085 O O . HIS E 1 247 ? 43.960 40.725 40.745 1.00 57.06 247 HIS E O 1
ATOM 10092 N N . ASP E 1 248 ? 43.729 38.453 40.628 1.00 57.73 248 ASP E N 1
ATOM 10093 C CA . ASP E 1 248 ? 42.278 38.407 40.297 1.00 54.72 248 ASP E CA 1
ATOM 10094 C C . ASP E 1 248 ? 41.448 38.857 41.507 1.00 51.00 248 ASP E C 1
ATOM 10095 O O . ASP E 1 248 ? 40.406 39.503 41.288 1.00 50.67 248 ASP E O 1
ATOM 10100 N N . ALA E 1 249 ? 41.882 38.525 42.728 1.00 48.81 249 ALA E N 1
ATOM 10101 C CA . ALA E 1 249 ? 41.223 38.918 43.998 1.00 49.13 249 ALA E CA 1
ATOM 10102 C C . ALA E 1 249 ? 41.183 40.448 44.109 1.00 47.13 249 ALA E C 1
ATOM 10103 O O . ALA E 1 249 ? 40.151 40.983 44.565 1.00 44.16 249 ALA E O 1
ATOM 10105 N N . MET E 1 250 ? 42.267 41.117 43.699 1.00 47.64 250 MET E N 1
ATOM 10106 C CA . MET E 1 250 ? 42.403 42.599 43.727 1.00 47.32 250 MET E CA 1
ATOM 10107 C C . MET E 1 250 ? 41.595 43.216 42.578 1.00 46.34 250 MET E C 1
ATOM 10108 O O . MET E 1 250 ? 41.026 44.307 42.786 1.00 47.75 250 MET E O 1
ATOM 10113 N N . LEU E 1 251 ? 41.548 42.545 41.420 1.00 43.62 251 LEU E N 1
ATOM 10114 C CA . LEU E 1 251 ? 40.838 43.023 40.201 1.00 43.65 251 LEU E CA 1
ATOM 10115 C C . LEU E 1 251 ? 39.359 42.614 40.248 1.00 44.24 251 LEU E C 1
ATOM 10116 O O . LEU E 1 251 ? 38.635 42.933 39.282 1.00 46.46 251 LEU E O 1
ATOM 10121 N N . GLU E 1 252 ? 38.923 41.954 41.326 1.00 44.13 252 GLU E N 1
ATOM 10122 C CA . GLU E 1 252 ? 37.503 41.576 41.566 1.00 43.27 252 GLU E CA 1
ATOM 10123 C C . GLU E 1 252 ? 36.629 42.839 41.571 1.00 39.95 252 GLU E C 1
ATOM 10124 O O . GLU E 1 252 ? 35.495 42.763 41.062 1.00 41.75 252 GLU E O 1
ATOM 10130 N N . VAL E 1 253 ? 37.147 43.954 42.103 1.00 36.47 253 VAL E N 1
ATOM 10131 C CA . VAL E 1 253 ? 36.403 45.237 42.301 1.00 34.32 253 VAL E CA 1
ATOM 10132 C C . VAL E 1 253 ? 36.872 46.289 41.283 1.00 31.12 253 VAL E C 1
ATOM 10133 O O . VAL E 1 253 ? 36.612 47.484 41.521 1.00 31.33 253 VAL E O 1
ATOM 10137 N N . VAL E 1 254 ? 37.520 45.871 40.190 1.00 29.16 254 VAL E N 1
ATOM 10138 C CA . VAL E 1 254 ? 37.941 46.759 39.063 1.00 27.94 254 VAL E CA 1
ATOM 10139 C C . VAL E 1 254 ? 37.169 46.337 37.815 1.00 27.64 254 VAL E C 1
ATOM 10140 O O . VAL E 1 254 ? 37.503 45.328 37.198 1.00 27.86 254 VAL E O 1
ATOM 10144 N N . PRO E 1 255 ? 36.118 47.090 37.410 1.00 26.97 255 PRO E N 1
ATOM 10145 C CA . PRO E 1 255 ? 35.286 46.723 36.263 1.00 26.84 255 PRO E CA 1
ATOM 10146 C C . PRO E 1 255 ? 36.066 46.259 35.023 1.00 26.50 255 PRO E C 1
ATOM 10147 O O . PRO E 1 255 ? 35.683 45.262 34.442 1.00 26.01 255 PRO E O 1
ATOM 10151 N N . MET E 1 256 ? 37.134 46.979 34.663 1.00 26.40 256 MET E N 1
ATOM 10152 C CA . MET E 1 256 ? 37.956 46.712 33.450 1.00 26.93 256 MET E CA 1
ATOM 10153 C C . MET E 1 256 ? 38.806 45.447 33.646 1.00 28.19 256 MET E C 1
ATOM 10154 O O . MET E 1 256 ? 39.397 44.993 32.651 1.00 29.75 256 MET E O 1
ATOM 10159 N N . HIS E 1 257 ? 38.874 44.915 34.875 1.00 29.87 257 HIS E N 1
ATOM 10160 C CA . HIS E 1 257 ? 39.486 43.603 35.231 1.00 31.07 257 HIS E CA 1
ATOM 10161 C C . HIS E 1 257 ? 40.916 43.507 34.683 1.00 28.91 257 HIS E C 1
ATOM 10162 O O . HIS E 1 257 ? 41.286 42.430 34.182 1.00 28.05 257 HIS E O 1
ATOM 10169 N N . ARG E 1 258 ? 41.684 44.594 34.778 1.00 27.28 258 ARG E N 1
ATOM 10170 C CA . ARG E 1 258 ? 43.123 44.637 34.408 1.00 26.85 258 ARG E CA 1
ATOM 10171 C C . ARG E 1 258 ? 43.798 45.788 35.161 1.00 26.92 258 ARG E C 1
ATOM 10172 O O . ARG E 1 258 ? 43.102 46.774 35.483 1.00 25.67 258 ARG E O 1
ATOM 10180 N N . PHE E 1 259 ? 45.099 45.656 35.432 1.00 27.23 259 PHE E N 1
ATOM 10181 C CA . PHE E 1 259 ? 45.954 46.748 35.965 1.00 27.26 259 PHE E CA 1
ATOM 10182 C C . PHE E 1 259 ? 46.103 47.818 34.882 1.00 25.65 259 PHE E C 1
ATOM 10183 O O . PHE E 1 259 ? 46.090 47.472 33.685 1.00 25.64 259 PHE E O 1
ATOM 10191 N N . GLY E 1 260 ? 46.237 49.079 35.293 1.00 25.05 260 GLY E N 1
ATOM 10192 C CA . GLY E 1 260 ? 46.695 50.164 34.411 1.00 24.68 260 GLY E CA 1
ATOM 10193 C C . GLY E 1 260 ? 48.154 49.960 34.044 1.00 24.69 260 GLY E C 1
ATOM 10194 O O . GLY E 1 260 ? 48.845 49.215 34.769 1.00 24.47 260 GLY E O 1
ATOM 10195 N N . THR E 1 261 ? 48.605 50.570 32.947 1.00 24.52 261 THR E N 1
ATOM 10196 C CA . THR E 1 261 ? 50.032 50.610 32.532 1.00 24.26 261 THR E CA 1
ATOM 10197 C C . THR E 1 261 ? 50.557 52.031 32.759 1.00 23.75 261 THR E C 1
ATOM 10198 O O . THR E 1 261 ? 49.730 52.962 32.825 1.00 23.28 261 THR E O 1
ATOM 10202 N N . ASN E 1 262 ? 51.879 52.173 32.892 1.00 23.69 262 ASN E N 1
ATOM 10203 C CA . ASN E 1 262 ? 52.578 53.446 33.219 1.00 22.96 262 ASN E CA 1
ATOM 10204 C C . ASN E 1 262 ? 52.215 54.526 32.191 1.00 22.71 262 ASN E C 1
ATOM 10205 O O . ASN E 1 262 ? 52.118 55.704 32.590 1.00 22.06 262 ASN E O 1
ATOM 10210 N N . ASP E 1 263 ? 52.023 54.139 30.925 1.00 22.72 263 ASP E N 1
ATOM 10211 C CA . ASP E 1 263 ? 51.714 55.069 29.804 1.00 23.18 263 ASP E CA 1
ATOM 10212 C C . ASP E 1 263 ? 50.299 55.647 29.961 1.00 21.76 263 ASP E C 1
ATOM 10213 O O . ASP E 1 263 ? 50.066 56.765 29.456 1.00 20.86 263 ASP E O 1
ATOM 10218 N N . GLU E 1 264 ? 49.390 54.924 30.623 1.00 21.16 264 GLU E N 1
ATOM 10219 C CA . GLU E 1 264 ? 47.992 55.374 30.865 1.00 21.13 264 GLU E CA 1
ATOM 10220 C C . GLU E 1 264 ? 47.983 56.468 31.942 1.00 20.72 264 GLU E C 1
ATOM 10221 O O . GLU E 1 264 ? 47.075 57.319 31.904 1.00 22.11 264 GLU E O 1
ATOM 10227 N N . ILE E 1 265 ? 48.951 56.446 32.864 1.00 20.06 265 ILE E N 1
ATOM 10228 C CA . ILE E 1 265 ? 49.174 57.530 33.869 1.00 19.60 265 ILE E CA 1
ATOM 10229 C C . ILE E 1 265 ? 49.944 58.670 33.190 1.00 19.06 265 ILE E C 1
ATOM 10230 O O . ILE E 1 265 ? 49.616 59.842 33.456 1.00 19.03 265 ILE E O 1
ATOM 10235 N N . ALA E 1 266 ? 50.929 58.335 32.351 1.00 18.85 266 ALA E N 1
ATOM 10236 C CA . ALA E 1 266 ? 51.806 59.302 31.649 1.00 18.66 266 ALA E CA 1
ATOM 10237 C C . ALA E 1 266 ? 50.963 60.246 30.781 1.00 18.17 266 ALA E C 1
ATOM 10238 O O . ALA E 1 266 ? 51.257 61.456 30.775 1.00 18.33 266 ALA E O 1
ATOM 10240 N N . SER E 1 267 ? 49.951 59.717 30.082 1.00 17.83 267 SER E N 1
ATOM 10241 C CA . SER E 1 267 ? 49.039 60.494 29.198 1.00 17.22 267 SER E CA 1
ATOM 10242 C C . SER E 1 267 ? 48.166 61.435 30.041 1.00 16.50 267 SER E C 1
ATOM 10243 O O . SER E 1 267 ? 47.867 62.548 29.559 1.00 16.14 267 SER E O 1
ATOM 10246 N N . THR E 1 268 ? 47.788 61.016 31.255 1.00 16.02 268 THR E N 1
ATOM 10247 C CA . THR E 1 268 ? 47.013 61.837 32.226 1.00 15.83 268 THR E CA 1
ATOM 10248 C C . THR E 1 268 ? 47.892 62.984 32.739 1.00 15.82 268 THR E C 1
ATOM 10249 O O . THR E 1 268 ? 47.374 64.105 32.874 1.00 15.34 268 THR E O 1
ATOM 10253 N N . VAL E 1 269 ? 49.170 62.711 33.017 1.00 16.16 269 VAL E N 1
ATOM 10254 C CA . VAL E 1 269 ? 50.156 63.733 33.482 1.00 16.40 269 VAL E CA 1
ATOM 10255 C C . VAL E 1 269 ? 50.312 64.793 32.385 1.00 16.57 269 VAL E C 1
ATOM 10256 O O . VAL E 1 269 ? 50.220 65.991 32.714 1.00 17.17 269 VAL E O 1
ATOM 10260 N N . LEU E 1 270 ? 50.528 64.371 31.135 1.00 16.36 270 LEU E N 1
ATOM 10261 C CA . LEU E 1 270 ? 50.736 65.283 29.975 1.00 16.44 270 LEU E CA 1
ATOM 10262 C C . LEU E 1 270 ? 49.513 66.193 29.804 1.00 16.12 270 LEU E C 1
ATOM 10263 O O . LEU E 1 270 ? 49.709 67.384 29.495 1.00 16.36 270 LEU E O 1
ATOM 10268 N N . PHE E 1 271 ? 48.303 65.654 29.988 1.00 15.44 271 PHE E N 1
ATOM 10269 C CA . PHE E 1 271 ? 47.032 66.423 29.945 1.00 14.83 271 PHE E CA 1
ATOM 10270 C C . PHE E 1 271 ? 47.082 67.555 30.979 1.00 14.82 271 PHE E C 1
ATOM 10271 O O . PHE E 1 271 ? 46.806 68.713 30.610 1.00 14.53 271 PHE E O 1
ATOM 10279 N N . LEU E 1 272 ? 47.443 67.229 32.225 1.00 14.95 272 LEU E N 1
ATOM 10280 C CA . LEU E 1 272 ? 47.439 68.174 33.376 1.00 14.81 272 LEU E CA 1
ATOM 10281 C C . LEU E 1 272 ? 48.619 69.152 33.287 1.00 15.04 272 LEU E C 1
ATOM 10282 O O . LEU E 1 272 ? 48.473 70.285 33.785 1.00 15.29 272 LEU E O 1
ATOM 10287 N N . ALA E 1 273 ? 49.742 68.741 32.690 1.00 15.51 273 ALA E N 1
ATOM 10288 C CA . ALA E 1 273 ? 50.971 69.563 32.566 1.00 16.17 273 ALA E CA 1
ATOM 10289 C C . ALA E 1 273 ? 50.822 70.561 31.411 1.00 16.76 273 ALA E C 1
ATOM 10290 O O . ALA E 1 273 ? 51.475 71.623 31.467 1.00 16.89 273 ALA E O 1
ATOM 10292 N N . SER E 1 274 ? 49.986 70.239 30.415 1.00 17.00 274 SER E N 1
ATOM 10293 C CA . SER E 1 274 ? 49.842 70.985 29.136 1.00 17.72 274 SER E CA 1
ATOM 10294 C C . SER E 1 274 ? 48.673 71.976 29.202 1.00 18.05 274 SER E C 1
ATOM 10295 O O . SER E 1 274 ? 47.950 71.992 30.223 1.00 17.61 274 SER E O 1
ATOM 10298 N N . ASP E 1 275 ? 48.499 72.756 28.127 1.00 18.77 275 ASP E N 1
ATOM 10299 C CA . ASP E 1 275 ? 47.430 73.779 27.965 1.00 18.89 275 ASP E CA 1
ATOM 10300 C C . ASP E 1 275 ? 46.080 73.094 27.719 1.00 18.18 275 ASP E C 1
ATOM 10301 O O . ASP E 1 275 ? 45.053 73.794 27.795 1.00 18.62 275 ASP E O 1
ATOM 10306 N N . ALA E 1 276 ? 46.078 71.787 27.437 1.00 17.31 276 ALA E N 1
ATOM 10307 C CA . ALA E 1 276 ? 44.859 70.956 27.290 1.00 16.69 276 ALA E CA 1
ATOM 10308 C C . ALA E 1 276 ? 43.975 71.095 28.537 1.00 16.05 276 ALA E C 1
ATOM 10309 O O . ALA E 1 276 ? 42.749 70.937 28.410 1.00 16.39 276 ALA E O 1
ATOM 10311 N N . SER E 1 277 ? 44.575 71.383 29.696 1.00 15.42 277 SER E N 1
ATOM 10312 C CA . SER E 1 277 ? 43.902 71.443 31.020 1.00 14.62 277 SER E CA 1
ATOM 10313 C C . SER E 1 277 ? 43.963 72.861 31.605 1.00 13.90 277 SER E C 1
ATOM 10314 O O . SER E 1 277 ? 43.909 72.981 32.844 1.00 14.21 277 SER E O 1
ATOM 10317 N N . SER E 1 278 ? 44.026 73.891 30.753 1.00 13.57 278 SER E N 1
ATOM 10318 C CA . SER E 1 278 ? 44.290 75.305 31.140 1.00 13.04 278 SER E CA 1
ATOM 10319 C C . SER E 1 278 ? 43.210 75.847 32.088 1.00 12.71 278 SER E C 1
ATOM 10320 O O . SER E 1 278 ? 43.525 76.810 32.810 1.00 12.72 278 SER E O 1
ATOM 10323 N N . TYR E 1 279 ? 41.992 75.285 32.087 1.00 12.16 279 TYR E N 1
ATOM 10324 C CA . TYR E 1 279 ? 40.892 75.692 33.006 1.00 12.27 279 TYR E CA 1
ATOM 10325 C C . TYR E 1 279 ? 40.630 74.600 34.056 1.00 12.37 279 TYR E C 1
ATOM 10326 O O . TYR E 1 279 ? 39.578 74.644 34.736 1.00 12.44 279 TYR E O 1
ATOM 10335 N N . VAL E 1 280 ?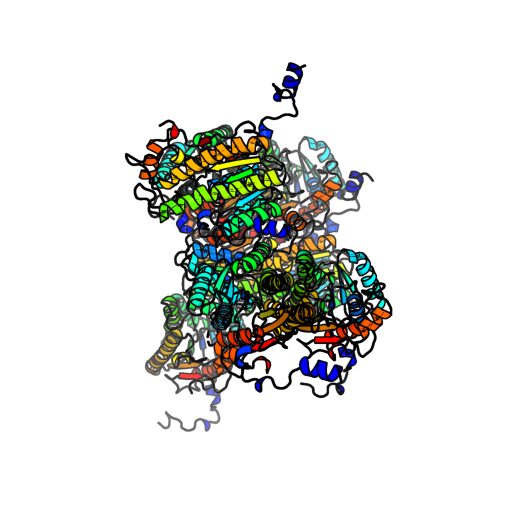 41.570 73.665 34.210 1.00 12.45 280 VAL E N 1
ATOM 10336 C CA . VAL E 1 280 ? 41.500 72.556 35.206 1.00 12.44 280 VAL E CA 1
ATOM 10337 C C . VAL E 1 280 ? 42.502 72.858 36.324 1.00 12.41 280 VAL E C 1
ATOM 10338 O O . VAL E 1 280 ? 43.717 72.855 36.044 1.00 12.71 280 VAL E O 1
ATOM 10342 N N . THR E 1 281 ? 42.002 73.120 37.533 1.00 12.31 281 THR E N 1
ATOM 10343 C CA . THR E 1 281 ? 42.818 73.352 38.753 1.00 12.06 281 THR E CA 1
ATOM 10344 C C . THR E 1 281 ? 42.002 72.974 39.994 1.00 11.92 281 THR E C 1
ATOM 10345 O O . THR E 1 281 ? 40.761 73.100 39.952 1.00 11.55 281 THR E O 1
ATOM 10349 N N . GLY E 1 282 ? 42.689 72.522 41.046 1.00 11.82 282 GLY E N 1
ATOM 10350 C CA . GLY E 1 282 ? 42.104 72.221 42.366 1.00 11.98 282 GLY E CA 1
ATOM 10351 C C . GLY E 1 282 ? 41.181 71.017 42.328 1.00 11.98 282 GLY E C 1
ATOM 10352 O O . GLY E 1 282 ? 40.213 70.994 43.114 1.00 12.10 282 GLY E O 1
ATOM 10353 N N . THR E 1 283 ? 41.461 70.046 41.454 1.00 12.23 283 THR E N 1
ATOM 10354 C CA . THR E 1 283 ? 40.661 68.802 41.327 1.00 12.63 283 THR E CA 1
ATOM 10355 C C . THR E 1 283 ? 41.574 67.584 41.164 1.00 12.76 283 THR E C 1
ATOM 10356 O O . THR E 1 283 ? 42.806 67.758 41.068 1.00 12.82 283 THR E O 1
ATOM 10360 N N . ASP E 1 284 ? 40.953 66.402 41.135 1.00 12.78 284 ASP E N 1
ATOM 10361 C CA . ASP E 1 284 ? 41.609 65.072 41.081 1.00 12.85 284 ASP E CA 1
ATOM 10362 C C . ASP E 1 284 ? 41.122 64.339 39.828 1.00 12.70 284 ASP E C 1
ATOM 10363 O O . ASP E 1 284 ? 39.953 64.530 39.457 1.00 12.65 284 ASP E O 1
ATOM 10368 N N . ILE E 1 285 ? 41.991 63.544 39.199 1.00 12.89 285 ILE E N 1
ATOM 10369 C CA . ILE E 1 285 ? 41.638 62.638 38.065 1.00 13.17 285 ILE E CA 1
ATOM 10370 C C . ILE E 1 285 ? 41.947 61.202 38.492 1.00 13.88 285 ILE E C 1
ATOM 10371 O O . ILE E 1 285 ? 43.143 60.860 38.615 1.00 13.73 285 ILE E O 1
ATOM 10376 N N . ARG E 1 286 ? 40.901 60.408 38.726 1.00 14.43 286 ARG E N 1
ATOM 10377 C CA . ARG E 1 286 ? 41.011 58.977 39.101 1.00 15.73 286 ARG E CA 1
ATOM 10378 C C . ARG E 1 286 ? 41.319 58.171 37.837 1.00 16.12 286 ARG E C 1
ATOM 10379 O O . ARG E 1 286 ? 40.500 58.210 36.895 1.00 16.31 286 ARG E O 1
ATOM 10387 N N . VAL E 1 287 ? 42.469 57.494 37.825 1.00 16.24 287 VAL E N 1
ATOM 10388 C CA . VAL E 1 287 ? 42.907 56.558 36.749 1.00 16.64 287 VAL E CA 1
ATOM 10389 C C . VAL E 1 287 ? 42.966 55.158 37.373 1.00 17.33 287 VAL E C 1
ATOM 10390 O O . VAL E 1 287 ? 44.080 54.661 37.619 1.00 17.34 287 VAL E O 1
ATOM 10394 N N . ASP E 1 288 ? 41.797 54.567 37.652 1.00 18.13 288 ASP E N 1
ATOM 10395 C CA . ASP E 1 288 ? 41.653 53.342 38.487 1.00 19.06 288 ASP E CA 1
ATOM 10396 C C . ASP E 1 288 ? 40.836 52.258 37.765 1.00 19.61 288 ASP E C 1
ATOM 10397 O O . ASP E 1 288 ? 40.485 51.261 38.424 1.00 19.80 288 ASP E O 1
ATOM 10402 N N . GLY E 1 289 ? 40.543 52.435 36.473 1.00 19.92 289 GLY E N 1
ATOM 10403 C CA . GLY E 1 289 ? 39.787 51.463 35.659 1.00 20.91 289 GLY E CA 1
ATOM 10404 C C . GLY E 1 289 ? 38.381 51.216 36.187 1.00 21.63 289 GLY E C 1
ATOM 10405 O O . GLY E 1 289 ? 37.845 50.120 35.930 1.00 22.71 289 GLY E O 1
ATOM 10406 N N . GLY E 1 290 ? 37.794 52.191 36.890 1.00 22.19 290 GLY E N 1
ATOM 10407 C CA . GLY E 1 290 ? 36.392 52.159 37.348 1.00 23.05 290 GLY E CA 1
ATOM 10408 C C . GLY E 1 290 ? 36.232 51.605 38.754 1.00 24.75 290 GLY E C 1
ATOM 10409 O O . GLY E 1 290 ? 35.082 51.303 39.125 1.00 25.81 290 GLY E O 1
ATOM 10410 N N . TYR E 1 291 ? 37.324 51.469 39.516 1.00 25.72 291 TYR E N 1
ATOM 10411 C CA . TYR E 1 291 ? 37.311 50.981 40.921 1.00 27.88 291 TYR E CA 1
ATOM 10412 C C . TYR E 1 291 ? 36.329 51.832 41.734 1.00 28.28 291 TYR E C 1
ATOM 10413 O O . TYR E 1 291 ? 35.409 51.263 42.352 1.00 27.62 291 TYR E O 1
ATOM 10422 N N . SER E 1 292 ? 36.540 53.154 41.714 1.00 29.55 292 SER E N 1
ATOM 10423 C CA . SER E 1 292 ? 35.810 54.189 42.497 1.00 30.53 292 SER E CA 1
ATOM 10424 C C . SER E 1 292 ? 34.299 53.943 42.455 1.00 32.72 292 SER E C 1
ATOM 10425 O O . SER E 1 292 ? 33.630 54.220 43.470 1.00 33.57 292 SER E O 1
ATOM 10428 N N . VAL E 1 293 ? 33.792 53.472 41.312 1.00 34.50 293 VAL E N 1
ATOM 10429 C CA . VAL E 1 293 ? 32.346 53.175 41.089 1.00 36.08 293 VAL E CA 1
ATOM 10430 C C . VAL E 1 293 ? 31.871 52.205 42.179 1.00 38.28 293 VAL E C 1
ATOM 10431 O O . VAL E 1 293 ? 30.862 52.518 42.839 1.00 40.23 293 VAL E O 1
ATOM 10435 N N . PHE E 1 294 ? 32.572 51.080 42.358 1.00 39.67 294 PHE E N 1
ATOM 10436 C CA . PHE E 1 294 ? 32.284 50.064 43.406 1.00 42.37 294 PHE E CA 1
ATOM 10437 C C . PHE E 1 294 ? 32.707 50.611 44.774 1.00 45.20 294 PHE E C 1
ATOM 10438 O O . PHE E 1 294 ? 31.867 51.021 45.577 1.00 47.66 294 PHE E O 1
ATOM 10446 N N . LYS F 1 11 ? 35.102 95.259 73.589 1.00 57.41 11 LYS F N 1
ATOM 10447 C CA . LYS F 1 11 ? 34.151 96.250 72.983 1.00 56.79 11 LYS F CA 1
ATOM 10448 C C . LYS F 1 11 ? 32.720 95.701 73.050 1.00 55.01 11 LYS F C 1
ATOM 10449 O O . LYS F 1 11 ? 32.548 94.529 73.449 1.00 52.79 11 LYS F O 1
ATOM 10455 N N . THR F 1 12 ? 31.735 96.526 72.676 1.00 54.51 12 THR F N 1
ATOM 10456 C CA . THR F 1 12 ? 30.301 96.143 72.568 1.00 52.07 12 THR F CA 1
ATOM 10457 C C . THR F 1 12 ? 30.160 95.049 71.500 1.00 49.72 12 THR F C 1
ATOM 10458 O O . THR F 1 12 ? 29.249 94.212 71.639 1.00 50.53 12 THR F O 1
ATOM 10462 N N . VAL F 1 13 ? 31.038 95.049 70.489 1.00 44.04 13 VAL F N 1
ATOM 10463 C CA . VAL F 1 13 ? 31.081 94.015 69.410 1.00 42.09 13 VAL F CA 1
ATOM 10464 C C . VAL F 1 13 ? 31.297 92.641 70.058 1.00 39.39 13 VAL F C 1
ATOM 10465 O O . VAL F 1 13 ? 30.612 91.687 69.650 1.00 38.84 13 VAL F O 1
ATOM 10469 N N . GLU F 1 14 ? 32.194 92.558 71.046 1.00 38.18 14 GLU F N 1
ATOM 10470 C CA . GLU F 1 14 ? 32.571 91.297 71.742 1.00 36.91 14 GLU F CA 1
ATOM 10471 C C . GLU F 1 14 ? 31.429 90.863 72.670 1.00 36.85 14 GLU F C 1
ATOM 10472 O O . GLU F 1 14 ? 31.178 89.647 72.760 1.00 35.50 14 GLU F O 1
ATOM 10478 N N . GLN F 1 15 ? 30.769 91.826 73.326 1.00 36.75 15 GLN F N 1
ATOM 10479 C CA . GLN F 1 15 ? 29.590 91.606 74.209 1.00 35.82 15 GLN F CA 1
ATOM 10480 C C . GLN F 1 15 ? 28.413 91.072 73.383 1.00 34.43 15 GLN F C 1
ATOM 10481 O O . GLN F 1 15 ? 27.640 90.257 73.923 1.00 35.19 15 GLN F O 1
ATOM 10487 N N . ILE F 1 16 ? 28.276 91.525 72.133 1.00 32.93 16 ILE F N 1
ATOM 10488 C CA . ILE F 1 16 ? 27.217 91.062 71.187 1.00 32.63 16 ILE F CA 1
ATOM 10489 C C . ILE F 1 16 ? 27.457 89.578 70.877 1.00 31.59 16 ILE F C 1
ATOM 10490 O O . ILE F 1 16 ? 26.488 88.800 70.969 1.00 31.20 16 ILE F O 1
ATOM 10495 N N . PHE F 1 17 ? 28.697 89.207 70.536 1.00 31.10 17 PHE F N 1
ATOM 10496 C CA . PHE F 1 17 ? 29.099 87.816 70.191 1.00 30.90 17 PHE F CA 1
ATOM 10497 C C . PHE F 1 17 ? 28.863 86.892 71.391 1.00 30.44 17 PHE F C 1
ATOM 10498 O O . PHE F 1 17 ? 28.340 85.776 71.201 1.00 29.94 17 PHE F O 1
ATOM 10506 N N . ASP F 1 18 ? 29.241 87.350 72.587 1.00 31.15 18 ASP F N 1
ATOM 10507 C CA . ASP F 1 18 ? 29.180 86.563 73.847 1.00 31.87 18 ASP F CA 1
ATOM 10508 C C . ASP F 1 18 ? 27.716 86.292 74.216 1.00 31.98 18 ASP F C 1
ATOM 10509 O O . ASP F 1 18 ? 27.459 85.252 74.851 1.00 31.16 18 ASP F O 1
ATOM 10514 N N . GLU F 1 19 ? 26.801 87.189 73.831 1.00 32.90 19 GLU F N 1
ATOM 10515 C CA . GLU F 1 19 ? 25.334 87.054 74.052 1.00 34.02 19 GLU F CA 1
ATOM 10516 C C . GLU F 1 19 ? 24.745 86.130 72.976 1.00 32.37 19 GLU F C 1
ATOM 10517 O O . GLU F 1 19 ? 23.965 85.230 73.342 1.00 32.30 19 GLU F O 1
ATOM 10523 N N . ARG F 1 20 ? 25.110 86.347 71.707 1.00 31.36 20 ARG F N 1
ATOM 10524 C CA . ARG F 1 20 ? 24.630 85.562 70.535 1.00 30.65 20 ARG F CA 1
ATOM 10525 C C . ARG F 1 20 ? 25.059 84.095 70.658 1.00 29.54 20 ARG F C 1
ATOM 10526 O O . ARG F 1 20 ? 24.264 83.221 70.259 1.00 29.09 20 ARG F O 1
ATOM 10534 N N . TYR F 1 21 ? 26.270 83.846 71.169 1.00 28.41 21 TYR F N 1
ATOM 10535 C CA . TYR F 1 21 ? 26.938 82.517 71.181 1.00 27.46 21 TYR F CA 1
ATOM 10536 C C . TYR F 1 21 ? 27.360 82.141 72.601 1.00 28.20 21 TYR F C 1
ATOM 10537 O O . TYR F 1 21 ? 28.511 82.357 72.977 1.00 28.08 21 TYR F O 1
ATOM 10546 N N . PRO F 1 22 ? 26.461 81.562 73.433 1.00 28.57 22 PRO F N 1
ATOM 10547 C CA . PRO F 1 22 ? 26.850 81.058 74.752 1.00 28.59 22 PRO F CA 1
ATOM 10548 C C . PRO F 1 22 ? 27.753 79.818 74.639 1.00 28.19 22 PRO F C 1
ATOM 10549 O O . PRO F 1 22 ? 27.450 78.943 73.845 1.00 28.79 22 PRO F O 1
ATOM 10553 N N . LEU F 1 23 ? 28.823 79.781 75.442 1.00 27.53 23 LEU F N 1
ATOM 10554 C CA . LEU F 1 23 ? 29.945 78.806 75.337 1.00 27.07 23 LEU F CA 1
ATOM 10555 C C . LEU F 1 23 ? 29.634 77.522 76.115 1.00 26.78 23 LEU F C 1
ATOM 10556 O O . LEU F 1 23 ? 30.123 76.457 75.689 1.00 26.18 23 LEU F O 1
ATOM 10561 N N . ASP F 1 24 ? 28.882 77.615 77.218 1.00 26.71 24 ASP F N 1
ATOM 10562 C CA . ASP F 1 24 ? 28.728 76.511 78.204 1.00 26.72 24 ASP F CA 1
ATOM 10563 C C . ASP F 1 24 ? 27.310 76.515 78.787 1.00 27.74 24 ASP F C 1
ATOM 10564 O O . ASP F 1 24 ? 27.127 77.017 79.912 1.00 27.87 24 ASP F O 1
ATOM 10569 N N . LYS F 1 25 ? 26.354 75.944 78.049 1.00 28.12 25 LYS F N 1
ATOM 10570 C CA . LYS F 1 25 ? 24.943 75.761 78.487 1.00 29.27 25 LYS F CA 1
ATOM 10571 C C . LYS F 1 25 ? 24.869 74.656 79.550 1.00 30.36 25 LYS F C 1
ATOM 10572 O O . LYS F 1 25 ? 23.903 74.668 80.336 1.00 32.23 25 LYS F O 1
ATOM 10578 N N . TRP F 1 26 ? 25.847 73.742 79.566 1.00 30.71 26 TRP F N 1
ATOM 10579 C CA . TRP F 1 26 ? 25.929 72.596 80.515 1.00 31.11 26 TRP F CA 1
ATOM 10580 C C . TRP F 1 26 ? 26.051 73.100 81.958 1.00 32.79 26 TRP F C 1
ATOM 10581 O O . TRP F 1 26 ? 25.761 72.308 82.878 1.00 33.02 26 TRP F O 1
ATOM 10592 N N . LYS F 1 27 ? 26.461 74.360 82.145 1.00 34.28 27 LYS F N 1
ATOM 10593 C CA . LYS F 1 27 ? 26.576 75.020 83.473 1.00 35.80 27 LYS F CA 1
ATOM 10594 C C . LYS F 1 27 ? 25.250 75.705 83.839 1.00 36.46 27 LYS F C 1
ATOM 10595 O O . LYS F 1 27 ? 25.282 76.633 84.669 1.00 37.42 27 LYS F O 1
ATOM 10601 N N . ASP F 1 28 ? 24.133 75.261 83.250 1.00 36.53 28 ASP F N 1
ATOM 10602 C CA . ASP F 1 28 ? 22.754 75.589 83.697 1.00 37.69 28 ASP F CA 1
ATOM 10603 C C . ASP F 1 28 ? 22.079 74.295 84.164 1.00 37.77 28 ASP F C 1
ATOM 10604 O O . ASP F 1 28 ? 21.990 73.350 83.356 1.00 35.98 28 ASP F O 1
ATOM 10609 N N . SER F 1 29 ? 21.629 74.267 85.422 1.00 39.59 29 SER F N 1
ATOM 10610 C CA . SER F 1 29 ? 20.949 73.115 86.073 1.00 41.89 29 SER F CA 1
ATOM 10611 C C . SER F 1 29 ? 19.714 72.706 85.263 1.00 42.26 29 SER F C 1
ATOM 10612 O O . SER F 1 29 ? 19.480 71.491 85.116 1.00 43.13 29 SER F O 1
ATOM 10615 N N . ASN F 1 30 ? 18.961 73.691 84.762 1.00 42.53 30 ASN F N 1
ATOM 10616 C CA . ASN F 1 30 ? 17.677 73.491 84.037 1.00 42.92 30 ASN F CA 1
ATOM 10617 C C . ASN F 1 30 ? 17.944 72.921 82.639 1.00 42.55 30 ASN F C 1
ATOM 10618 O O . ASN F 1 30 ? 17.047 72.236 82.109 1.00 42.62 30 ASN F O 1
ATOM 10623 N N . TYR F 1 31 ? 19.119 73.200 82.064 1.00 41.53 31 TYR F N 1
ATOM 10624 C CA . TYR F 1 31 ? 19.524 72.743 80.708 1.00 38.61 31 TYR F CA 1
ATOM 10625 C C . TYR F 1 31 ? 19.944 71.270 80.757 1.00 37.12 31 TYR F C 1
ATOM 10626 O O . TYR F 1 31 ? 20.565 70.849 81.751 1.00 38.00 31 TYR F O 1
ATOM 10635 N N . SER F 1 32 ? 19.609 70.518 79.704 1.00 35.51 32 SER F N 1
ATOM 10636 C CA . SER F 1 32 ? 20.086 69.134 79.450 1.00 35.01 32 SER F CA 1
ATOM 10637 C C . SER F 1 32 ? 20.278 68.921 77.945 1.00 34.19 32 SER F C 1
ATOM 10638 O O . SER F 1 32 ? 19.408 69.356 77.167 1.00 34.91 32 SER F O 1
ATOM 10641 N N . ILE F 1 33 ? 21.378 68.266 77.565 1.00 33.72 33 ILE F N 1
ATOM 10642 C CA . ILE F 1 33 ? 21.733 67.942 76.151 1.00 32.33 33 ILE F CA 1
ATOM 10643 C C . ILE F 1 33 ? 20.738 66.910 75.602 1.00 33.42 33 ILE F C 1
ATOM 10644 O O . ILE F 1 33 ? 20.563 66.869 74.369 1.00 33.17 33 ILE F O 1
ATOM 10649 N N . LEU F 1 34 ? 20.110 66.116 76.478 1.00 33.78 34 LEU F N 1
ATOM 10650 C CA . LEU F 1 34 ? 19.135 65.052 76.103 1.00 34.72 34 LEU F CA 1
ATOM 10651 C C . LEU F 1 34 ? 17.826 65.690 75.617 1.00 34.62 34 LEU F C 1
ATOM 10652 O O . LEU F 1 34 ? 17.152 65.062 74.776 1.00 34.42 34 LEU F O 1
ATOM 10657 N N . ASP F 1 35 ? 17.485 66.885 76.119 1.00 35.24 35 ASP F N 1
ATOM 10658 C CA . ASP F 1 35 ? 16.262 67.644 75.736 1.00 35.84 35 ASP F CA 1
ATOM 10659 C C . ASP F 1 35 ? 16.267 67.929 74.229 1.00 35.71 35 ASP F C 1
ATOM 10660 O O . ASP F 1 35 ? 15.171 68.088 73.662 1.00 37.57 35 ASP F O 1
ATOM 10665 N N . LYS F 1 36 ? 17.451 68.005 73.613 1.00 34.63 36 LYS F N 1
ATOM 10666 C CA . LYS F 1 36 ? 17.633 68.333 72.173 1.00 34.25 36 LYS F CA 1
ATOM 10667 C C . LYS F 1 36 ? 16.999 67.253 71.286 1.00 33.58 36 LYS F C 1
ATOM 10668 O O . LYS F 1 36 ? 16.552 67.602 70.181 1.00 34.02 36 LYS F O 1
ATOM 10674 N N . PHE F 1 37 ? 16.965 66.000 71.752 1.00 33.80 37 PHE F N 1
ATOM 10675 C CA . PHE F 1 37 ? 16.477 64.816 70.994 1.00 33.96 37 PHE F CA 1
ATOM 10676 C C . PHE F 1 37 ? 14.963 64.646 71.171 1.00 34.23 37 PHE F C 1
ATOM 10677 O O . PHE F 1 37 ? 14.387 63.725 70.555 1.00 33.44 37 PHE F O 1
ATOM 10685 N N . SER F 1 38 ? 14.337 65.501 71.986 1.00 34.60 38 SER F N 1
ATOM 10686 C CA . SER F 1 38 ? 12.864 65.575 72.160 1.00 36.02 38 SER F CA 1
ATOM 10687 C C . SER F 1 38 ? 12.222 66.062 70.857 1.00 36.75 38 SER F C 1
ATOM 10688 O O . SER F 1 38 ? 12.891 66.789 70.097 1.00 36.51 38 SER F O 1
ATOM 10691 N N . MET F 1 39 ? 10.975 65.658 70.613 1.00 38.71 39 MET F N 1
ATOM 10692 C CA . MET F 1 39 ? 10.138 66.147 69.487 1.00 40.63 39 MET F CA 1
ATOM 10693 C C . MET F 1 39 ? 8.753 66.525 70.028 1.00 41.76 39 MET F C 1
ATOM 10694 O O . MET F 1 39 ? 7.767 66.409 69.274 1.00 41.67 39 MET F O 1
ATOM 10699 N N . ARG F 1 40 ? 8.693 66.977 71.285 1.00 43.10 40 ARG F N 1
ATOM 10700 C CA . ARG F 1 40 ? 7.436 67.369 71.976 1.00 44.82 40 ARG F CA 1
ATOM 10701 C C . ARG F 1 40 ? 6.960 68.713 71.418 1.00 45.38 40 ARG F C 1
ATOM 10702 O O . ARG F 1 40 ? 7.810 69.597 71.192 1.00 45.96 40 ARG F O 1
ATOM 10710 N N . GLY F 1 41 ? 5.648 68.840 71.195 1.00 46.01 41 GLY F N 1
ATOM 10711 C CA . GLY F 1 41 ? 5.001 70.041 70.634 1.00 46.23 41 GLY F CA 1
ATOM 10712 C C . GLY F 1 41 ? 5.347 70.248 69.168 1.00 45.49 41 GLY F C 1
ATOM 10713 O O . GLY F 1 41 ? 5.222 71.399 68.701 1.00 49.92 41 GLY F O 1
ATOM 10714 N N . ARG F 1 42 ? 5.751 69.182 68.464 1.00 43.39 42 ARG F N 1
ATOM 10715 C CA A ARG F 1 42 ? 6.132 69.234 67.026 0.41 41.97 42 ARG F CA 1
ATOM 10716 C CA B ARG F 1 42 ? 6.136 69.229 67.027 0.59 42.25 42 ARG F CA 1
ATOM 10717 C C . ARG F 1 42 ? 5.229 68.291 66.225 1.00 42.25 42 ARG F C 1
ATOM 10718 O O . ARG F 1 42 ? 4.754 67.292 66.803 1.00 42.73 42 ARG F O 1
ATOM 10733 N N . LYS F 1 43 ? 5.011 68.623 64.952 1.00 41.61 43 LYS F N 1
ATOM 10734 C CA . LYS F 1 43 ? 4.098 67.900 64.030 1.00 41.88 43 LYS F CA 1
ATOM 10735 C C . LYS F 1 43 ? 4.781 67.768 62.666 1.00 40.11 43 LYS F C 1
ATOM 10736 O O . LYS F 1 43 ? 5.515 68.697 62.280 1.00 40.61 43 LYS F O 1
ATOM 10742 N N . GLY F 1 44 ? 4.545 66.652 61.974 1.00 37.59 44 GLY F N 1
ATOM 10743 C CA . GLY F 1 44 ? 5.151 66.357 60.664 1.00 35.98 44 GLY F CA 1
ATOM 10744 C C . GLY F 1 44 ? 4.575 65.092 60.062 1.00 35.25 44 GLY F C 1
ATOM 10745 O O . GLY F 1 44 ? 3.674 64.506 60.686 1.00 36.70 44 GLY F O 1
ATOM 10746 N N . PHE F 1 45 ? 5.078 64.682 58.896 1.00 34.14 45 PHE F N 1
ATOM 10747 C CA . PHE F 1 45 ? 4.600 63.481 58.166 1.00 34.40 45 PHE F CA 1
ATOM 10748 C C . PHE F 1 45 ? 5.791 62.655 57.670 1.00 32.68 45 PHE F C 1
ATOM 10749 O O . PHE F 1 45 ? 6.912 63.186 57.548 1.00 31.03 45 PHE F O 1
ATOM 10757 N N . VAL F 1 46 ? 5.526 61.374 57.409 1.00 33.40 46 VAL F N 1
ATOM 10758 C CA . VAL F 1 46 ? 6.506 60.366 56.911 1.00 32.73 46 VAL F CA 1
ATOM 10759 C C . VAL F 1 46 ? 5.883 59.673 55.696 1.00 31.94 46 VAL F C 1
ATOM 10760 O O . VAL F 1 46 ? 4.776 59.123 55.844 1.00 31.29 46 VAL F O 1
ATOM 10764 N N . THR F 1 47 ? 6.565 59.709 54.548 1.00 30.89 47 THR F N 1
ATOM 10765 C CA . THR F 1 47 ? 6.124 59.058 53.285 1.00 31.56 47 THR F CA 1
ATOM 10766 C C . THR F 1 47 ? 6.728 57.653 53.239 1.00 31.96 47 THR F C 1
ATOM 10767 O O . THR F 1 47 ? 7.759 57.442 53.902 1.00 32.84 47 THR F O 1
ATOM 10771 N N . GLY F 1 48 ? 6.100 56.737 52.499 1.00 32.43 48 GLY F N 1
ATOM 10772 C CA . GLY F 1 48 ? 6.453 55.305 52.489 1.00 33.14 48 GLY F CA 1
ATOM 10773 C C . GLY F 1 48 ? 6.371 54.710 53.886 1.00 34.10 48 GLY F C 1
ATOM 10774 O O . GLY F 1 48 ? 7.205 53.839 54.203 1.00 35.97 48 GLY F O 1
ATOM 10775 N N . ALA F 1 49 ? 5.391 55.154 54.683 1.00 34.25 49 ALA F N 1
ATOM 10776 C CA . ALA F 1 49 ? 5.261 54.873 56.134 1.00 35.24 49 ALA F CA 1
ATOM 10777 C C . ALA F 1 49 ? 4.592 53.513 56.381 1.00 35.92 49 ALA F C 1
ATOM 10778 O O . ALA F 1 49 ? 4.328 53.203 57.560 1.00 36.96 49 ALA F O 1
ATOM 10780 N N . ALA F 1 50 ? 4.314 52.739 55.326 1.00 35.86 50 ALA F N 1
ATOM 10781 C CA . ALA F 1 50 ? 3.880 51.324 55.409 1.00 37.03 50 ALA F CA 1
ATOM 10782 C C . ALA F 1 50 ? 5.118 50.420 55.450 1.00 36.15 50 ALA F C 1
ATOM 10783 O O . ALA F 1 50 ? 5.066 49.385 56.141 1.00 38.49 50 ALA F O 1
ATOM 10785 N N . GLY F 1 51 ? 6.187 50.809 54.743 1.00 35.32 51 GLY F N 1
ATOM 10786 C CA . GLY F 1 51 ? 7.477 50.091 54.702 1.00 35.11 51 GLY F CA 1
ATOM 10787 C C . GLY F 1 51 ? 8.224 50.173 56.025 1.00 34.99 51 GLY F C 1
ATOM 10788 O O . GLY F 1 51 ? 7.824 50.986 56.884 1.00 35.29 51 GLY F O 1
ATOM 10789 N N . GLY F 1 52 ? 9.281 49.367 56.174 1.00 35.13 52 GLY F N 1
ATOM 10790 C CA . GLY F 1 52 ? 10.048 49.192 57.424 1.00 34.98 52 GLY F CA 1
ATOM 10791 C C . GLY F 1 52 ? 10.672 50.487 57.919 1.00 33.41 52 GLY F C 1
ATOM 10792 O O . GLY F 1 52 ? 10.461 50.824 59.101 1.00 32.14 52 GLY F O 1
ATOM 10793 N N . LEU F 1 53 ? 11.421 51.183 57.058 1.00 32.65 53 LEU F N 1
ATOM 10794 C CA . LEU F 1 53 ? 12.138 52.443 57.401 1.00 32.41 53 LEU F CA 1
ATOM 10795 C C . LEU F 1 53 ? 11.121 53.527 57.765 1.00 32.58 53 LEU F C 1
ATOM 10796 O O . LEU F 1 53 ? 11.366 54.253 58.741 1.00 32.40 53 LEU F O 1
ATOM 10801 N N . GLY F 1 54 ? 10.032 53.624 56.999 1.00 32.65 54 GLY F N 1
ATOM 10802 C CA . GLY F 1 54 ? 8.980 54.644 57.172 1.00 33.17 54 GLY F CA 1
ATOM 10803 C C . GLY F 1 54 ? 8.283 54.528 58.517 1.00 33.22 54 GLY F C 1
ATOM 10804 O O . GLY F 1 54 ? 8.278 55.527 59.263 1.00 33.36 54 GLY F O 1
ATOM 10805 N N . ARG F 1 55 ? 7.723 53.354 58.826 1.00 34.21 55 ARG F N 1
ATOM 10806 C CA . ARG F 1 55 ? 6.897 53.127 60.045 1.00 35.56 55 ARG F CA 1
ATOM 10807 C C . ARG F 1 55 ? 7.785 53.200 61.295 1.00 35.66 55 ARG F C 1
ATOM 10808 O O . ARG F 1 55 ? 7.326 53.779 62.300 1.00 36.49 55 ARG F O 1
ATOM 10816 N N . ASN F 1 56 ? 9.008 52.662 61.236 1.00 35.26 56 ASN F N 1
ATOM 10817 C CA . ASN F 1 56 ? 9.964 52.656 62.378 1.00 35.55 56 ASN F CA 1
ATOM 10818 C C . ASN F 1 56 ? 10.457 54.084 62.651 1.00 34.53 56 ASN F C 1
ATOM 10819 O O . ASN F 1 56 ? 10.591 54.440 63.838 1.00 34.23 56 ASN F O 1
ATOM 10824 N N . ALA F 1 57 ? 10.727 54.864 61.599 1.00 33.03 57 ALA F N 1
ATOM 10825 C CA . ALA F 1 57 ? 11.104 56.296 61.688 1.00 33.03 57 ALA F CA 1
ATOM 10826 C C . ALA F 1 57 ? 9.967 57.072 62.359 1.00 33.54 57 ALA F C 1
ATOM 10827 O O . ALA F 1 57 ? 10.229 57.760 63.360 1.00 31.81 57 ALA F O 1
ATOM 10829 N N . ALA F 1 58 ? 8.750 56.941 61.823 1.00 34.81 58 ALA F N 1
ATOM 10830 C CA . ALA F 1 58 ? 7.509 57.562 62.344 1.00 36.81 58 ALA F CA 1
ATOM 10831 C C . ALA F 1 58 ? 7.319 57.190 63.820 1.00 38.72 58 ALA F C 1
ATOM 10832 O O . ALA F 1 58 ? 7.005 58.095 64.621 1.00 40.34 58 ALA F O 1
ATOM 10834 N N . ALA F 1 59 ? 7.511 55.909 64.159 1.00 39.29 59 ALA F N 1
ATOM 10835 C CA . ALA F 1 59 ? 7.357 55.352 65.525 1.00 40.82 59 ALA F CA 1
ATOM 10836 C C . ALA F 1 59 ? 8.356 56.016 66.482 1.00 41.68 59 ALA F C 1
ATOM 10837 O O . ALA F 1 59 ? 7.962 56.327 67.624 1.00 43.37 59 ALA F O 1
ATOM 10839 N N . ALA F 1 60 ? 9.600 56.217 66.032 1.00 41.33 60 ALA F N 1
ATOM 10840 C CA . ALA F 1 60 ? 10.687 56.865 66.804 1.00 41.36 60 ALA F CA 1
ATOM 10841 C C . ALA F 1 60 ? 10.344 58.340 67.044 1.00 41.86 60 ALA F C 1
ATOM 10842 O O . ALA F 1 60 ? 10.579 58.827 68.167 1.00 43.88 60 ALA F O 1
ATOM 10844 N N . LEU F 1 61 ? 9.809 59.019 66.024 1.00 41.30 61 LEU F N 1
ATOM 10845 C CA . LEU F 1 61 ? 9.394 60.446 66.093 1.00 41.21 61 LEU F CA 1
ATOM 10846 C C . LEU F 1 61 ? 8.203 60.595 67.049 1.00 42.33 61 LEU F C 1
ATOM 10847 O O . LEU F 1 61 ? 8.154 61.613 67.764 1.00 44.25 61 LEU F O 1
ATOM 10852 N N . ALA F 1 62 ? 7.295 59.612 67.070 1.00 42.61 62 ALA F N 1
ATOM 10853 C CA . ALA F 1 62 ? 6.105 59.570 67.954 1.00 43.40 62 ALA F CA 1
ATOM 10854 C C . ALA F 1 62 ? 6.543 59.423 69.417 1.00 43.24 62 ALA F C 1
ATOM 10855 O O . ALA F 1 62 ? 5.970 60.121 70.279 1.00 41.93 62 ALA F O 1
ATOM 10857 N N . GLN F 1 63 ? 7.527 58.556 69.681 1.00 42.98 63 GLN F N 1
ATOM 10858 C CA . GLN F 1 63 ? 8.033 58.249 71.047 1.00 44.03 63 GLN F CA 1
ATOM 10859 C C . GLN F 1 63 ? 8.787 59.460 71.608 1.00 43.49 63 GLN F C 1
ATOM 10860 O O . GLN F 1 63 ? 8.727 59.668 72.836 1.00 45.67 63 GLN F O 1
ATOM 10866 N N . ALA F 1 64 ? 9.472 60.220 70.746 1.00 41.91 64 ALA F N 1
ATOM 10867 C CA . ALA F 1 64 ? 10.102 61.522 71.072 1.00 40.29 64 ALA F CA 1
ATOM 10868 C C . ALA F 1 64 ? 9.015 62.557 71.395 1.00 41.65 64 ALA F C 1
ATOM 10869 O O . ALA F 1 64 ? 9.347 63.573 72.034 1.00 42.11 64 ALA F O 1
ATOM 10871 N N . GLY F 1 65 ? 7.777 62.313 70.940 1.00 41.97 65 GLY F N 1
ATOM 10872 C CA . GLY F 1 65 ? 6.562 63.056 71.332 1.00 42.60 65 GLY F CA 1
ATOM 10873 C C . GLY F 1 65 ? 6.055 63.965 70.225 1.00 42.98 65 GLY F C 1
ATOM 10874 O O . GLY F 1 65 ? 5.637 65.092 70.547 1.00 42.46 65 GLY F O 1
ATOM 10875 N N . ALA F 1 66 ? 6.063 63.489 68.973 1.00 44.01 66 ALA F N 1
ATOM 10876 C CA . ALA F 1 66 ? 5.681 64.259 67.765 1.00 44.40 66 ALA F CA 1
ATOM 10877 C C . ALA F 1 66 ? 4.407 63.677 67.142 1.00 45.52 66 ALA F C 1
ATOM 10878 O O . ALA F 1 66 ? 4.273 62.439 67.112 1.00 46.32 66 ALA F O 1
ATOM 10880 N N . ASP F 1 67 ? 3.518 64.547 66.654 1.00 46.68 67 ASP F N 1
ATOM 10881 C CA . ASP F 1 67 ? 2.354 64.163 65.811 1.00 46.83 67 ASP F CA 1
ATOM 10882 C C . ASP F 1 67 ? 2.885 63.771 64.428 1.00 46.08 67 ASP F C 1
ATOM 10883 O O . ASP F 1 67 ? 3.599 64.594 63.820 1.00 44.65 67 ASP F O 1
ATOM 10888 N N . VAL F 1 68 ? 2.564 62.559 63.962 1.00 46.05 68 VAL F N 1
ATOM 10889 C CA . VAL F 1 68 ? 3.097 61.978 62.693 1.00 44.24 68 VAL F CA 1
ATOM 10890 C C . VAL F 1 68 ? 1.923 61.520 61.818 1.00 44.25 68 VAL F C 1
ATOM 10891 O O . VAL F 1 68 ? 1.160 60.640 62.259 1.00 44.38 68 VAL F O 1
ATOM 10895 N N . ALA F 1 69 ? 1.791 62.101 60.622 1.00 43.36 69 ALA F N 1
ATOM 10896 C CA . ALA F 1 69 ? 0.893 61.621 59.548 1.00 43.39 69 ALA F CA 1
ATOM 10897 C C . ALA F 1 69 ? 1.621 60.521 58.769 1.00 43.05 69 ALA F C 1
ATOM 10898 O O . ALA F 1 69 ? 2.695 60.813 58.213 1.00 44.05 69 ALA F O 1
ATOM 10900 N N . LEU F 1 70 ? 1.071 59.303 58.763 1.00 43.70 70 LEU F N 1
ATOM 10901 C CA . LEU F 1 70 ? 1.644 58.125 58.057 1.00 42.27 70 LEU F CA 1
ATOM 10902 C C . LEU F 1 70 ? 1.127 58.126 56.614 1.00 42.08 70 LEU F C 1
ATOM 10903 O O . LEU F 1 70 ? -0.069 57.840 56.412 1.00 40.99 70 LEU F O 1
ATOM 10908 N N . VAL F 1 71 ? 2.001 58.454 55.659 1.00 40.67 71 VAL F N 1
ATOM 10909 C CA . VAL F 1 71 ? 1.653 58.654 54.222 1.00 40.74 71 VAL F CA 1
ATOM 10910 C C . VAL F 1 71 ? 2.197 57.474 53.409 1.00 40.38 71 VAL F C 1
ATOM 10911 O O . VAL F 1 71 ? 3.398 57.169 53.534 1.00 38.72 71 VAL F O 1
ATOM 10915 N N . ASP F 1 72 ? 1.330 56.835 52.619 1.00 41.88 72 ASP F N 1
ATOM 10916 C CA . ASP F 1 72 ? 1.689 55.753 51.663 1.00 41.98 72 ASP F CA 1
ATOM 10917 C C . ASP F 1 72 ? 0.550 55.606 50.643 1.00 43.10 72 ASP F C 1
ATOM 10918 O O . ASP F 1 72 ? -0.381 56.438 50.670 1.00 42.34 72 ASP F O 1
ATOM 10923 N N . LEU F 1 73 ? 0.627 54.593 49.776 1.00 42.43 73 LEU F N 1
ATOM 10924 C CA . LEU F 1 73 ? -0.322 54.366 48.653 1.00 42.92 73 LEU F CA 1
ATOM 10925 C C . LEU F 1 73 ? -1.736 54.157 49.191 1.00 44.87 73 LEU F C 1
ATOM 10926 O O . LEU F 1 73 ? -1.916 53.665 50.304 1.00 45.83 73 LEU F O 1
ATOM 10931 N N . PRO F 1 74 ? -2.778 54.529 48.410 1.00 46.12 74 PRO F N 1
ATOM 10932 C CA . PRO F 1 74 ? -4.168 54.229 48.758 1.00 47.38 74 PRO F CA 1
ATOM 10933 C C . PRO F 1 74 ? -4.408 52.773 49.192 1.00 48.64 74 PRO F C 1
ATOM 10934 O O . PRO F 1 74 ? -5.237 52.555 50.059 1.00 49.53 74 PRO F O 1
ATOM 10938 N N . SER F 1 75 ? -3.677 51.829 48.587 1.00 47.83 75 SER F N 1
ATOM 10939 C CA . SER F 1 75 ? -3.773 50.364 48.831 1.00 48.71 75 SER F CA 1
ATOM 10940 C C . SER F 1 75 ? -3.385 50.010 50.274 1.00 50.82 75 SER F C 1
ATOM 10941 O O . SER F 1 75 ? -3.828 48.946 50.749 1.00 54.60 75 SER F O 1
ATOM 10944 N N . GLN F 1 76 ? -2.594 50.858 50.944 1.00 51.54 76 GLN F N 1
ATOM 10945 C CA . GLN F 1 76 ? -2.049 50.603 52.307 1.00 52.57 76 GLN F CA 1
ATOM 10946 C C . GLN F 1 76 ? -2.946 51.230 53.385 1.00 55.69 76 GLN F C 1
ATOM 10947 O O . GLN F 1 76 ? -2.561 51.156 54.568 1.00 55.52 76 GLN F O 1
ATOM 10953 N N . GLU F 1 77 ? -4.099 51.796 53.005 1.00 58.24 77 GLU F N 1
ATOM 10954 C CA . GLU F 1 77 ? -5.007 52.569 53.901 1.00 60.31 77 GLU F CA 1
ATOM 10955 C C . GLU F 1 77 ? -5.263 51.796 55.203 1.00 61.76 77 GLU F C 1
ATOM 10956 O O . GLU F 1 77 ? -5.158 52.414 56.281 1.00 62.46 77 GLU F O 1
ATOM 10962 N N . ASP F 1 78 ? -5.601 50.506 55.103 1.00 62.51 78 ASP F N 1
ATOM 10963 C CA . ASP F 1 78 ? -5.940 49.634 56.262 1.00 63.61 78 ASP F CA 1
ATOM 10964 C C . ASP F 1 78 ? -4.708 49.476 57.159 1.00 62.43 78 ASP F C 1
ATOM 10965 O O . ASP F 1 78 ? -4.834 49.699 58.379 1.00 64.85 78 ASP F O 1
ATOM 10970 N N . LYS F 1 79 ? -3.569 49.106 56.568 1.00 60.40 79 LYS F N 1
ATOM 10971 C CA . LYS F 1 79 ? -2.282 48.882 57.279 1.00 59.32 79 LYS F CA 1
ATOM 10972 C C . LYS F 1 79 ? -1.803 50.196 57.912 1.00 58.30 79 LYS F C 1
ATOM 10973 O O . LYS F 1 79 ? -1.183 50.130 58.993 1.00 58.31 79 LYS F O 1
ATOM 10979 N N . LEU F 1 80 ? -2.076 51.336 57.266 1.00 56.17 80 LEU F N 1
ATOM 10980 C CA . LEU F 1 80 ? -1.711 52.694 57.762 1.00 55.01 80 LEU F CA 1
ATOM 10981 C C . LEU F 1 80 ? -2.533 53.025 59.015 1.00 55.55 80 LEU F C 1
ATOM 10982 O O . LEU F 1 80 ? -1.918 53.383 60.039 1.00 54.40 80 LEU F O 1
ATOM 10987 N N . THR F 1 81 ? -3.864 52.913 58.930 1.00 55.27 81 THR F N 1
ATOM 10988 C CA . THR F 1 81 ? -4.827 53.327 59.991 1.00 55.84 81 THR F CA 1
ATOM 10989 C C . THR F 1 81 ? -4.605 52.507 61.269 1.00 55.95 81 THR F C 1
ATOM 10990 O O . THR F 1 81 ? -4.780 53.085 62.360 1.00 54.46 81 THR F O 1
ATOM 10994 N N . GLU F 1 82 ? -4.241 51.225 61.146 1.00 56.62 82 GLU F N 1
ATOM 10995 C CA . GLU F 1 82 ? -3.992 50.324 62.307 1.00 59.37 82 GLU F CA 1
ATOM 10996 C C . GLU F 1 82 ? -2.608 50.626 62.901 1.00 57.02 82 GLU F C 1
ATOM 10997 O O . GLU F 1 82 ? -2.480 50.550 64.137 1.00 57.20 82 GLU F O 1
ATOM 11003 N N . LEU F 1 83 ? -1.618 50.960 62.063 1.00 56.06 83 LEU F N 1
ATOM 11004 C CA . LEU F 1 83 ? -0.273 51.427 62.508 1.00 54.75 83 LEU F CA 1
ATOM 11005 C C . LEU F 1 83 ? -0.421 52.777 63.219 1.00 53.95 83 LEU F C 1
ATOM 11006 O O . LEU F 1 83 ? 0.180 52.944 64.299 1.00 54.07 83 LEU F O 1
ATOM 11011 N N . ALA F 1 84 ? -1.191 53.695 62.625 1.00 53.23 84 ALA F N 1
ATOM 11012 C CA . ALA F 1 84 ? -1.510 55.037 63.168 1.00 52.38 84 ALA F CA 1
ATOM 11013 C C . ALA F 1 84 ? -2.151 54.898 64.555 1.00 53.33 84 ALA F C 1
ATOM 11014 O O . ALA F 1 84 ? -1.825 55.704 65.445 1.00 50.31 84 ALA F O 1
ATOM 11016 N N . LYS F 1 85 ? -3.019 53.898 64.726 1.00 53.98 85 LYS F N 1
ATOM 11017 C CA . LYS F 1 85 ? -3.757 53.624 65.988 1.00 55.93 85 LYS F CA 1
ATOM 11018 C C . LYS F 1 85 ? -2.806 53.024 67.033 1.00 57.01 85 LYS F C 1
ATOM 11019 O O . LYS F 1 85 ? -2.844 53.480 68.193 1.00 57.71 85 LYS F O 1
ATOM 11025 N N . ASP F 1 86 ? -1.993 52.039 66.632 1.00 57.87 86 ASP F N 1
ATOM 11026 C CA . ASP F 1 86 ? -1.044 51.303 67.513 1.00 58.34 86 ASP F CA 1
ATOM 11027 C C . ASP F 1 86 ? -0.011 52.281 68.088 1.00 58.94 86 ASP F C 1
ATOM 11028 O O . ASP F 1 86 ? 0.245 52.218 69.306 1.00 59.07 86 ASP F O 1
ATOM 11033 N N . MET F 1 87 ? 0.561 53.143 67.242 1.00 57.22 87 MET F N 1
ATOM 11034 C CA . MET F 1 87 ? 1.587 54.150 67.631 1.00 56.58 87 MET F CA 1
ATOM 11035 C C . MET F 1 87 ? 0.958 55.217 68.536 1.00 58.81 87 MET F C 1
ATOM 11036 O O . MET F 1 87 ? 1.673 55.733 69.416 1.00 60.32 87 MET F O 1
ATOM 11041 N N . SER F 1 88 ? -0.322 55.539 68.322 1.00 60.09 88 SER F N 1
ATOM 11042 C CA . SER F 1 88 ? -1.079 56.559 69.095 1.00 60.05 88 SER F CA 1
ATOM 11043 C C . SER F 1 88 ? -1.231 56.106 70.552 1.00 62.10 88 SER F C 1
ATOM 11044 O O . SER F 1 88 ? -0.908 56.904 71.451 1.00 62.15 88 SER F O 1
ATOM 11047 N N . GLU F 1 89 ? -1.700 54.873 70.773 1.00 64.49 89 GLU F N 1
ATOM 11048 C CA . GLU F 1 89 ? -1.977 54.318 72.127 1.00 65.15 89 GLU F CA 1
ATOM 11049 C C . GLU F 1 89 ? -0.656 54.022 72.852 1.00 63.46 89 GLU F C 1
ATOM 11050 O O . GLU F 1 89 ? -0.633 54.147 74.093 1.00 66.07 89 GLU F O 1
ATOM 11056 N N . ARG F 1 90 ? 0.398 53.652 72.113 1.00 60.21 90 ARG F N 1
ATOM 11057 C CA . ARG F 1 90 ? 1.721 53.257 72.675 1.00 57.45 90 ARG F CA 1
ATOM 11058 C C . ARG F 1 90 ? 2.443 54.480 73.254 1.00 54.50 90 ARG F C 1
ATOM 11059 O O . ARG F 1 90 ? 2.968 54.368 74.378 1.00 51.57 90 ARG F O 1
ATOM 11067 N N . PHE F 1 91 ? 2.477 55.592 72.512 1.00 53.84 91 PHE F N 1
ATOM 11068 C CA . PHE F 1 91 ? 3.282 56.803 72.833 1.00 52.90 91 PHE F CA 1
ATOM 11069 C C . PHE F 1 91 ? 2.376 58.015 73.090 1.00 53.91 91 PHE F C 1
ATOM 11070 O O . PHE F 1 91 ? 2.917 59.131 73.217 1.00 51.82 91 PHE F O 1
ATOM 11078 N N . GLY F 1 92 ? 1.057 57.803 73.184 1.00 55.73 92 GLY F N 1
ATOM 11079 C CA . GLY F 1 92 ? 0.062 58.845 73.511 1.00 57.10 92 GLY F CA 1
ATOM 11080 C C . GLY F 1 92 ? 0.250 60.097 72.673 1.00 55.80 92 GLY F C 1
ATOM 11081 O O . GLY F 1 92 ? 0.415 61.179 73.268 1.00 55.83 92 GLY F O 1
ATOM 11082 N N . THR F 1 93 ? 0.235 59.956 71.344 1.00 56.76 93 THR F N 1
ATOM 11083 C CA . THR F 1 93 ? 0.453 61.060 70.369 1.00 57.08 93 THR F CA 1
ATOM 11084 C C . THR F 1 93 ? -0.598 60.997 69.256 1.00 58.09 93 THR F C 1
ATOM 11085 O O . THR F 1 93 ? -1.160 59.906 69.034 1.00 60.10 93 THR F O 1
ATOM 11089 N N . ASN F 1 94 ? -0.837 62.127 68.581 1.00 57.43 94 ASN F N 1
ATOM 11090 C CA . ASN F 1 94 ? -1.757 62.226 67.415 1.00 56.39 94 ASN F CA 1
ATOM 11091 C C . ASN F 1 94 ? -1.025 61.701 66.173 1.00 56.61 94 ASN F C 1
ATOM 11092 O O . ASN F 1 94 ? -0.472 62.524 65.411 1.00 55.78 94 ASN F O 1
ATOM 11097 N N . VAL F 1 95 ? -1.013 60.376 65.999 1.00 54.53 95 VAL F N 1
ATOM 11098 C CA . VAL F 1 95 ? -0.458 59.677 64.802 1.00 53.13 95 VAL F CA 1
ATOM 11099 C C . VAL F 1 95 ? -1.636 59.295 63.898 1.00 52.62 95 VAL F C 1
ATOM 11100 O O . VAL F 1 95 ? -2.351 58.332 64.237 1.00 51.80 95 VAL F O 1
ATOM 11104 N N . ILE F 1 96 ? -1.839 60.044 62.809 1.00 52.14 96 ILE F N 1
ATOM 11105 C CA . ILE F 1 96 ? -2.961 59.856 61.839 1.00 52.15 96 ILE F CA 1
ATOM 11106 C C . ILE F 1 96 ? -2.434 59.110 60.607 1.00 51.66 96 ILE F C 1
ATOM 11107 O O . ILE F 1 96 ? -1.210 58.892 60.520 1.00 50.44 96 ILE F O 1
ATOM 11112 N N . ALA F 1 97 ? -3.338 58.742 59.695 1.00 52.81 97 ALA F N 1
ATOM 11113 C CA . ALA F 1 97 ? -3.043 58.066 58.410 1.00 52.13 97 ALA F CA 1
ATOM 11114 C C . ALA F 1 97 ? -3.638 58.883 57.258 1.00 52.59 97 ALA F C 1
ATOM 11115 O O . ALA F 1 97 ? -4.838 59.219 57.329 1.00 52.97 97 ALA F O 1
ATOM 11117 N N . LEU F 1 98 ? -2.820 59.195 56.248 1.00 51.96 98 LEU F N 1
ATOM 11118 C CA . LEU F 1 98 ? -3.229 59.923 55.016 1.00 50.68 98 LEU F CA 1
ATOM 11119 C C . LEU F 1 98 ? -2.609 59.229 53.800 1.00 49.15 98 LEU F C 1
ATOM 11120 O O . LEU F 1 98 ? -1.372 59.210 53.704 1.00 48.55 98 LEU F O 1
ATOM 11125 N N . THR F 1 99 ? -3.444 58.680 52.915 1.00 48.32 99 THR F N 1
ATOM 11126 C CA . THR F 1 99 ? -3.019 58.043 51.642 1.00 46.62 99 THR F CA 1
ATOM 11127 C C . THR F 1 99 ? -2.749 59.137 50.604 1.00 45.31 99 THR F C 1
ATOM 11128 O O . THR F 1 99 ? -3.524 60.112 50.560 1.00 45.70 99 THR F O 1
ATOM 11132 N N . CYS F 1 100 ? -1.688 58.979 49.810 1.00 43.81 100 CYS F N 1
ATOM 11133 C CA . CYS F 1 100 ? -1.343 59.883 48.681 1.00 44.14 100 CYS F CA 1
ATOM 11134 C C . CYS F 1 100 ? -0.333 59.203 47.751 1.00 43.69 100 CYS F C 1
ATOM 11135 O O . CYS F 1 100 ? 0.821 59.000 48.171 1.00 44.38 100 CYS F O 1
ATOM 11138 N N . ASP F 1 101 ? -0.766 58.862 46.536 1.00 42.01 101 ASP F N 1
ATOM 11139 C CA . ASP F 1 101 ? 0.130 58.501 45.407 1.00 42.15 101 ASP F CA 1
ATOM 11140 C C . ASP F 1 101 ? 0.919 59.761 45.028 1.00 40.12 101 ASP F C 1
ATOM 11141 O O . ASP F 1 101 ? 0.294 60.730 44.559 1.00 39.20 101 ASP F O 1
ATOM 11146 N N . VAL F 1 102 ? 2.238 59.745 45.236 1.00 38.84 102 VAL F N 1
ATOM 11147 C CA . VAL F 1 102 ? 3.129 60.941 45.129 1.00 38.35 102 VAL F CA 1
ATOM 11148 C C . VAL F 1 102 ? 3.369 61.288 43.653 1.00 37.98 102 VAL F C 1
ATOM 11149 O O . VAL F 1 102 ? 3.867 62.402 43.397 1.00 38.59 102 VAL F O 1
ATOM 11153 N N . THR F 1 103 ? 3.042 60.380 42.724 1.00 37.50 103 THR F N 1
ATOM 11154 C CA . THR F 1 103 ? 3.131 60.607 41.254 1.00 36.62 103 THR F CA 1
ATOM 11155 C C . THR F 1 103 ? 1.867 61.324 40.755 1.00 38.20 103 THR F C 1
ATOM 11156 O O . THR F 1 103 ? 1.899 61.837 39.618 1.00 40.08 103 THR F O 1
ATOM 11160 N N . ASP F 1 104 ? 0.804 61.355 41.568 1.00 37.65 104 ASP F N 1
ATOM 11161 C CA . ASP F 1 104 ? -0.478 62.046 41.267 1.00 38.10 104 ASP F CA 1
ATOM 11162 C C . ASP F 1 104 ? -0.490 63.407 41.977 1.00 39.44 104 ASP F C 1
ATOM 11163 O O . ASP F 1 104 ? -0.585 63.423 43.221 1.00 39.10 104 ASP F O 1
ATOM 11168 N N . THR F 1 105 ? -0.425 64.500 41.207 1.00 39.75 105 THR F N 1
ATOM 11169 C CA . THR F 1 105 ? -0.365 65.903 41.709 1.00 41.07 105 THR F CA 1
ATOM 11170 C C . THR F 1 105 ? -1.645 66.231 42.487 1.00 43.33 105 THR F C 1
ATOM 11171 O O . THR F 1 105 ? -1.546 66.949 43.500 1.00 44.90 105 THR F O 1
ATOM 11175 N N . VAL F 1 106 ? -2.791 65.721 42.021 1.00 44.98 106 VAL F N 1
ATOM 11176 C CA . VAL F 1 106 ? -4.148 65.944 42.610 1.00 46.64 106 VAL F CA 1
ATOM 11177 C C . VAL F 1 106 ? -4.161 65.441 44.059 1.00 47.07 106 VAL F C 1
ATOM 11178 O O . VAL F 1 106 ? -4.710 66.155 44.924 1.00 50.19 106 VAL F O 1
ATOM 11182 N N . GLN F 1 107 ? -3.602 64.250 44.302 1.00 45.52 107 GLN F N 1
ATOM 11183 C CA . GLN F 1 107 ? -3.543 63.609 45.644 1.00 44.61 107 GLN F CA 1
ATOM 11184 C C . GLN F 1 107 ? -2.555 64.379 46.530 1.00 43.87 107 GLN F C 1
ATOM 11185 O O . GLN F 1 107 ? -2.857 64.556 47.728 1.00 45.59 107 GLN F O 1
ATOM 11191 N N . VAL F 1 108 ? -1.428 64.819 45.957 1.00 43.68 108 VAL F N 1
ATOM 11192 C CA . VAL F 1 108 ? -0.366 65.609 46.652 1.00 42.71 108 VAL F CA 1
ATOM 11193 C C . VAL F 1 108 ? -0.951 66.963 47.076 1.00 42.97 108 VAL F C 1
ATOM 11194 O O . VAL F 1 108 ? -0.685 67.391 48.219 1.00 41.66 108 VAL F O 1
ATOM 11198 N N . ALA F 1 109 ? -1.703 67.613 46.183 1.00 43.64 109 ALA F N 1
ATOM 11199 C CA . ALA F 1 109 ? -2.384 68.908 46.420 1.00 44.47 109 ALA F CA 1
ATOM 11200 C C . ALA F 1 109 ? -3.408 68.757 47.552 1.00 46.81 109 ALA F C 1
ATOM 11201 O O . ALA F 1 109 ? -3.550 69.710 48.347 1.00 45.34 109 ALA F O 1
ATOM 11203 N N . GLU F 1 110 ? -4.088 67.606 47.620 1.00 48.06 110 GLU F N 1
ATOM 11204 C CA . GLU F 1 110 ? -5.129 67.307 48.642 1.00 50.51 110 GLU F CA 1
ATOM 11205 C C . GLU F 1 110 ? -4.458 66.865 49.950 1.00 48.47 110 GLU F C 1
ATOM 11206 O O . GLU F 1 110 ? -5.017 67.171 51.020 1.00 49.11 110 GLU F O 1
ATOM 11212 N N . LEU F 1 111 ? -3.313 66.177 49.874 1.00 46.35 111 LEU F N 1
ATOM 11213 C CA . LEU F 1 111 ? -2.505 65.776 51.061 1.00 46.65 111 LEU F CA 1
ATOM 11214 C C . LEU F 1 111 ? -2.067 67.035 51.820 1.00 46.38 111 LEU F C 1
ATOM 11215 O O . LEU F 1 111 ? -2.199 67.050 53.060 1.00 47.52 111 LEU F O 1
ATOM 11220 N N . LYS F 1 112 ? -1.561 68.037 51.093 1.00 44.84 112 LYS F N 1
ATOM 11221 C CA . LYS F 1 112 ? -1.167 69.368 51.631 1.00 43.95 112 LYS F CA 1
ATOM 11222 C C . LYS F 1 112 ? -2.322 69.932 52.467 1.00 44.95 112 LYS F C 1
ATOM 11223 O O . LYS F 1 112 ? -2.068 70.366 53.606 1.00 44.21 112 LYS F O 1
ATOM 11229 N N . THR F 1 113 ? -3.541 69.907 51.921 1.00 45.58 113 THR F N 1
ATOM 11230 C CA . THR F 1 113 ? -4.781 70.417 52.567 1.00 47.33 113 THR F CA 1
ATOM 11231 C C . THR F 1 113 ? -5.028 69.663 53.879 1.00 47.56 113 THR F C 1
ATOM 11232 O O . THR F 1 113 ? -5.293 70.335 54.896 1.00 49.88 113 THR F O 1
ATOM 11236 N N . GLN F 1 114 ? -4.937 68.329 53.855 1.00 46.75 114 GLN F N 1
ATOM 11237 C CA . GLN F 1 114 ? -5.313 67.449 54.997 1.00 47.93 114 GLN F CA 1
ATOM 11238 C C . GLN F 1 114 ? -4.230 67.495 56.082 1.00 47.30 114 GLN F C 1
ATOM 11239 O O . GLN F 1 114 ? -4.599 67.445 57.273 1.00 47.47 114 GLN F O 1
ATOM 11245 N N . LEU F 1 115 ? -2.954 67.584 55.692 1.00 45.63 115 LEU F N 1
ATOM 11246 C CA . LEU F 1 115 ? -1.813 67.751 56.632 1.00 44.76 115 LEU F CA 1
ATOM 11247 C C . LEU F 1 115 ? -2.055 68.990 57.503 1.00 46.13 115 LEU F C 1
ATOM 11248 O O . LEU F 1 115 ? -1.931 68.873 58.733 1.00 48.17 115 LEU F O 1
ATOM 11253 N N . VAL F 1 116 ? -2.410 70.121 56.886 1.00 46.97 116 VAL F N 1
ATOM 11254 C CA . VAL F 1 116 ? -2.650 71.422 57.583 1.00 48.58 116 VAL F CA 1
ATOM 11255 C C . VAL F 1 116 ? -3.892 71.291 58.476 1.00 50.27 116 VAL F C 1
ATOM 11256 O O . VAL F 1 116 ? -3.816 71.710 59.648 1.00 50.45 116 VAL F O 1
ATOM 11260 N N . GLU F 1 117 ? -4.984 70.726 57.947 1.00 52.08 117 GLU F N 1
ATOM 11261 C CA . GLU F 1 117 ? -6.317 70.685 58.612 1.00 54.25 117 GLU F CA 1
ATOM 11262 C C . GLU F 1 117 ? -6.326 69.648 59.743 1.00 53.19 117 GLU F C 1
ATOM 11263 O O . GLU F 1 117 ? -6.654 70.029 60.883 1.00 53.15 117 GLU F O 1
ATOM 11269 N N . GLN F 1 118 ? -6.001 68.388 59.436 1.00 52.44 118 GLN F N 1
ATOM 11270 C CA . GLN F 1 118 ? -6.141 67.241 60.376 1.00 54.48 118 GLN F CA 1
ATOM 11271 C C . GLN F 1 118 ? -5.043 67.295 61.447 1.00 54.16 118 GLN F C 1
ATOM 11272 O O . GLN F 1 118 ? -5.349 66.962 62.609 1.00 56.73 118 GLN F O 1
ATOM 11278 N N . LEU F 1 119 ? -3.824 67.706 61.079 1.00 53.95 119 LEU F N 1
ATOM 11279 C CA . LEU F 1 119 ? -2.621 67.650 61.956 1.00 52.48 119 LEU F CA 1
ATOM 11280 C C . LEU F 1 119 ? -2.406 69.007 62.642 1.00 50.88 119 LEU F C 1
ATOM 11281 O O . LEU F 1 119 ? -2.194 69.015 63.872 1.00 49.20 119 LEU F O 1
ATOM 11286 N N . GLY F 1 120 ? -2.451 70.100 61.874 1.00 48.62 120 GLY F N 1
ATOM 11287 C CA . GLY F 1 120 ? -2.273 71.478 62.372 1.00 47.76 120 GLY F CA 1
ATOM 11288 C C . GLY F 1 120 ? -1.217 72.227 61.579 1.00 46.00 120 GLY F C 1
ATOM 11289 O O . GLY F 1 120 ? -1.525 73.326 61.081 1.00 47.26 120 GLY F O 1
ATOM 11290 N N . THR F 1 121 ? -0.014 71.654 61.470 1.00 43.82 121 THR F N 1
ATOM 11291 C CA . THR F 1 121 ? 1.136 72.217 60.711 1.00 42.46 121 THR F CA 1
ATOM 11292 C C . THR F 1 121 ? 2.163 71.113 60.432 1.00 39.92 121 THR F C 1
ATOM 11293 O O . THR F 1 121 ? 1.902 69.951 60.806 1.00 37.91 121 THR F O 1
ATOM 11297 N N . VAL F 1 122 ? 3.282 71.481 59.800 1.00 39.61 122 VAL F N 1
ATOM 11298 C CA . VAL F 1 122 ? 4.418 70.573 59.460 1.00 39.53 122 VAL F CA 1
ATOM 11299 C C . VAL F 1 122 ? 5.719 71.237 59.929 1.00 38.92 122 VAL F C 1
ATOM 11300 O O . VAL F 1 122 ? 6.136 72.228 59.298 1.00 38.71 122 VAL F O 1
ATOM 11304 N N . ASP F 1 123 ? 6.306 70.715 61.013 1.00 38.25 123 ASP F N 1
ATOM 11305 C CA . ASP F 1 123 ? 7.628 71.120 61.566 1.00 37.63 123 ASP F CA 1
ATOM 11306 C C . ASP F 1 123 ? 8.729 70.277 60.913 1.00 35.45 123 ASP F C 1
ATOM 11307 O O . ASP F 1 123 ? 9.851 70.789 60.771 1.00 34.20 123 ASP F O 1
ATOM 11312 N N . PHE F 1 124 ? 8.427 69.026 60.558 1.00 33.46 124 PHE F N 1
ATOM 11313 C CA . PHE F 1 124 ? 9.374 68.084 59.908 1.00 32.31 124 PHE F CA 1
ATOM 11314 C C . PHE F 1 124 ? 8.651 67.272 58.829 1.00 30.78 124 PHE F C 1
ATOM 11315 O O . PHE F 1 124 ? 7.418 67.126 58.898 1.00 31.45 124 PHE F O 1
ATOM 11323 N N . ALA F 1 125 ? 9.414 66.751 57.868 1.00 28.39 125 ALA F N 1
ATOM 11324 C CA . ALA F 1 125 ? 8.938 65.848 56.797 1.00 27.13 125 ALA F CA 1
ATOM 11325 C C . ALA F 1 125 ? 10.031 64.821 56.494 1.00 25.11 125 ALA F C 1
ATOM 11326 O O . ALA F 1 125 ? 11.163 65.238 56.185 1.00 22.80 125 ALA F O 1
ATOM 11328 N N . PHE F 1 126 ? 9.706 63.533 56.616 1.00 25.29 126 PHE F N 1
ATOM 11329 C CA . PHE F 1 126 ? 10.581 62.403 56.215 1.00 25.59 126 PHE F CA 1
ATOM 11330 C C . PHE F 1 126 ? 10.082 61.867 54.870 1.00 26.12 126 PHE F C 1
ATOM 11331 O O . PHE F 1 126 ? 9.130 61.063 54.843 1.00 27.68 126 PHE F O 1
ATOM 11339 N N . LEU F 1 127 ? 10.717 62.320 53.788 1.00 26.43 127 LEU F N 1
ATOM 11340 C CA . LEU F 1 127 ? 10.305 62.057 52.385 1.00 26.19 127 LEU F CA 1
ATOM 11341 C C . LEU F 1 127 ? 11.003 60.774 51.921 1.00 26.49 127 LEU F C 1
ATOM 11342 O O . LEU F 1 127 ? 12.006 60.858 51.185 1.00 26.37 127 LEU F O 1
ATOM 11347 N N . ASN F 1 128 ? 10.466 59.636 52.367 1.00 27.07 128 ASN F N 1
ATOM 11348 C CA . ASN F 1 128 ? 11.114 58.298 52.347 1.00 28.19 128 ASN F CA 1
ATOM 11349 C C . ASN F 1 128 ? 10.590 57.469 51.166 1.00 28.47 128 ASN F C 1
ATOM 11350 O O . ASN F 1 128 ? 11.336 56.591 50.694 1.00 29.03 128 ASN F O 1
ATOM 11355 N N . ALA F 1 129 ? 9.361 57.726 50.707 1.00 29.02 129 ALA F N 1
ATOM 11356 C CA . ALA F 1 129 ? 8.723 57.008 49.577 1.00 29.55 129 ALA F CA 1
ATOM 11357 C C . ALA F 1 129 ? 9.727 56.860 48.428 1.00 29.24 129 ALA F C 1
ATOM 11358 O O . ALA F 1 129 ? 10.304 57.881 48.003 1.00 28.37 129 ALA F O 1
ATOM 11360 N N . GLY F 1 130 ? 9.937 55.625 47.968 1.00 30.36 130 GLY F N 1
ATOM 11361 C CA . GLY F 1 130 ? 10.808 55.286 46.826 1.00 30.25 130 GLY F CA 1
ATOM 11362 C C . GLY F 1 130 ? 10.581 53.854 46.378 1.00 31.25 130 GLY F C 1
ATOM 11363 O O . GLY F 1 130 ? 9.841 53.132 47.076 1.00 31.68 130 GLY F O 1
ATOM 11364 N N . VAL F 1 131 ? 11.187 53.455 45.258 1.00 30.95 131 VAL F N 1
ATOM 11365 C CA . VAL F 1 131 ? 10.974 52.118 44.628 1.00 31.45 131 VAL F CA 1
ATOM 11366 C C . VAL F 1 131 ? 12.195 51.766 43.771 1.00 31.59 131 VAL F C 1
ATOM 11367 O O . VAL F 1 131 ? 12.796 52.688 43.189 1.00 32.44 131 VAL F O 1
ATOM 11371 N N . ASN F 1 132 ? 12.540 50.477 43.712 1.00 32.25 132 ASN F N 1
ATOM 11372 C CA . ASN F 1 132 ? 13.522 49.907 42.751 1.00 33.29 132 ASN F CA 1
ATOM 11373 C C . ASN F 1 132 ? 12.746 49.029 41.763 1.00 32.91 132 ASN F C 1
ATOM 11374 O O . ASN F 1 132 ? 12.105 48.059 42.211 1.00 33.60 132 ASN F O 1
ATOM 11379 N N . VAL F 1 133 ? 12.786 49.381 40.475 1.00 30.61 133 VAL F N 1
ATOM 11380 C CA . VAL F 1 133 ? 12.008 48.721 39.385 1.00 29.69 133 VAL F CA 1
ATOM 11381 C C . VAL F 1 133 ? 12.870 47.613 38.783 1.00 28.05 133 VAL F C 1
ATOM 11382 O O . VAL F 1 133 ? 14.052 47.827 38.525 1.00 27.03 133 VAL F O 1
ATOM 11386 N N . PRO F 1 134 ? 12.324 46.392 38.568 1.00 27.34 134 PRO F N 1
ATOM 11387 C CA . PRO F 1 134 ? 13.066 45.321 37.896 1.00 27.10 134 PRO F CA 1
ATOM 11388 C C . PRO F 1 134 ? 13.539 45.686 36.478 1.00 26.27 134 PRO F C 1
ATOM 11389 O O . PRO F 1 134 ? 12.845 46.419 35.800 1.00 25.05 134 PRO F O 1
ATOM 11393 N N . GLY F 1 135 ? 14.701 45.160 36.075 1.00 26.69 135 GLY F N 1
ATOM 11394 C CA . GLY F 1 135 ? 15.342 45.425 34.771 1.00 26.24 135 GLY F CA 1
ATOM 11395 C C . GLY F 1 135 ? 15.986 46.802 34.714 1.00 25.64 135 GLY F C 1
ATOM 11396 O O . GLY F 1 135 ? 16.058 47.368 33.608 1.00 24.40 135 GLY F O 1
ATOM 11397 N N . ASP F 1 136 ? 16.457 47.315 35.856 1.00 25.86 136 ASP F N 1
ATOM 11398 C CA . ASP F 1 136 ? 17.043 48.676 36.005 1.00 26.15 136 ASP F CA 1
ATOM 11399 C C . ASP F 1 136 ? 18.559 48.585 35.794 1.00 25.50 136 ASP F C 1
ATOM 11400 O O . ASP F 1 136 ? 19.311 49.003 36.691 1.00 25.41 136 ASP F O 1
ATOM 11405 N N . ASP F 1 137 ? 18.983 48.062 34.641 1.00 26.41 137 ASP F N 1
ATOM 11406 C CA . ASP F 1 137 ? 20.410 47.831 34.293 1.00 26.15 137 ASP F CA 1
ATOM 11407 C C . ASP F 1 137 ? 20.791 48.786 33.154 1.00 26.05 137 ASP F C 1
ATOM 11408 O O . ASP F 1 137 ? 20.087 49.804 32.990 1.00 25.09 137 ASP F O 1
ATOM 11413 N N . GLN F 1 138 ? 21.867 48.484 32.417 1.00 26.11 138 GLN F N 1
ATOM 11414 C CA . GLN F 1 138 ? 22.365 49.311 31.283 1.00 26.53 138 GLN F CA 1
ATOM 11415 C C . GLN F 1 138 ? 21.283 49.399 30.198 1.00 26.97 138 GLN F C 1
ATOM 11416 O O . GLN F 1 138 ? 21.221 50.443 29.518 1.00 26.81 138 GLN F O 1
ATOM 11422 N N . ASP F 1 139 ? 20.457 48.352 30.067 1.00 27.47 139 ASP F N 1
ATOM 11423 C CA . ASP F 1 139 ? 19.355 48.244 29.071 1.00 27.35 139 ASP F CA 1
ATOM 11424 C C . ASP F 1 139 ? 18.006 48.545 29.736 1.00 26.82 139 ASP F C 1
ATOM 11425 O O . ASP F 1 139 ? 17.003 47.925 29.334 1.00 27.00 139 ASP F O 1
ATOM 11430 N N . ALA F 1 140 ? 17.975 49.466 30.703 1.00 26.45 140 ALA F N 1
ATOM 11431 C CA . ALA F 1 140 ? 16.732 49.964 31.338 1.00 26.75 140 ALA F CA 1
ATOM 11432 C C . ALA F 1 140 ? 15.869 50.626 30.259 1.00 26.97 140 ALA F C 1
ATOM 11433 O O . ALA F 1 140 ? 16.343 51.596 29.633 1.00 26.92 140 ALA F O 1
ATOM 11435 N N . THR F 1 141 ? 14.660 50.101 30.035 1.00 26.89 141 THR F N 1
ATOM 11436 C CA . THR F 1 141 ? 13.709 50.569 28.992 1.00 27.06 141 THR F CA 1
ATOM 11437 C C . THR F 1 141 ? 13.149 51.938 29.396 1.00 26.12 141 THR F C 1
ATOM 11438 O O . THR F 1 141 ? 13.347 52.341 30.560 1.00 26.74 141 THR F O 1
ATOM 11442 N N . GLU F 1 142 ? 12.485 52.621 28.459 1.00 26.09 142 GLU F N 1
ATOM 11443 C CA . GLU F 1 142 ? 11.819 53.932 28.682 1.00 25.26 142 GLU F CA 1
ATOM 11444 C C . GLU F 1 142 ? 10.838 53.811 29.854 1.00 25.52 142 GLU F C 1
ATOM 11445 O O . GLU F 1 142 ? 10.805 54.733 30.687 1.00 24.92 142 GLU F O 1
ATOM 11451 N N . GLU F 1 143 ? 10.086 52.708 29.915 1.00 25.57 143 GLU F N 1
ATOM 11452 C CA . GLU F 1 143 ? 9.091 52.421 30.984 1.00 26.92 143 GLU F CA 1
ATOM 11453 C C . GLU F 1 143 ? 9.820 52.304 32.330 1.00 24.92 143 GLU F C 1
ATOM 11454 O O . GLU F 1 143 ? 9.395 52.970 33.292 1.00 23.95 143 GLU F O 1
ATOM 11460 N N . VAL F 1 144 ? 10.886 51.500 32.383 1.00 24.70 144 VAL F N 1
ATOM 11461 C CA . VAL F 1 144 ? 11.682 51.230 33.619 1.00 24.30 144 VAL F CA 1
ATOM 11462 C C . VAL F 1 144 ? 12.350 52.531 34.084 1.00 23.77 144 VAL F C 1
ATOM 11463 O O . VAL F 1 144 ? 12.374 52.769 35.309 1.00 22.99 144 VAL F O 1
ATOM 11467 N N . TRP F 1 145 ? 12.885 53.327 33.151 1.00 22.96 145 TRP F N 1
ATOM 11468 C CA . TRP F 1 145 ? 13.575 54.610 33.450 1.00 22.71 145 TRP F CA 1
ATOM 11469 C C . TRP F 1 145 ? 12.567 55.619 34.011 1.00 23.54 145 TRP F C 1
ATOM 11470 O O . TRP F 1 145 ? 12.754 56.052 35.160 1.00 23.29 145 TRP F O 1
ATOM 11481 N N . THR F 1 146 ? 11.533 55.957 33.234 1.00 24.48 146 THR F N 1
ATOM 11482 C CA . THR F 1 146 ? 10.555 57.038 33.540 1.00 25.46 146 THR F CA 1
ATOM 11483 C C . THR F 1 146 ? 9.753 56.680 34.798 1.00 25.39 146 THR F C 1
ATOM 11484 O O . THR F 1 146 ? 9.462 57.601 35.585 1.00 25.54 146 THR F O 1
ATOM 11488 N N . ARG F 1 147 ? 9.421 55.400 34.989 1.00 25.43 147 ARG F N 1
ATOM 11489 C CA . ARG F 1 147 ? 8.676 54.913 36.182 1.00 27.48 147 ARG F CA 1
ATOM 11490 C C . ARG F 1 147 ? 9.467 55.262 37.450 1.00 27.45 147 ARG F C 1
ATOM 11491 O O . ARG F 1 147 ? 8.840 55.745 38.413 1.00 28.04 147 ARG F O 1
ATOM 11499 N N . THR F 1 148 ? 10.787 55.038 37.435 1.00 26.24 148 THR F N 1
ATOM 11500 C CA . THR F 1 148 ? 11.725 55.307 38.561 1.00 25.90 148 THR F CA 1
ATOM 11501 C C . THR F 1 148 ? 11.856 56.821 38.784 1.00 25.14 148 THR F C 1
ATOM 11502 O O . THR F 1 148 ? 11.767 57.254 39.952 1.00 24.46 148 THR F O 1
ATOM 11506 N N . ILE F 1 149 ? 12.069 57.587 37.708 1.00 24.91 149 ILE F N 1
ATOM 11507 C CA . ILE F 1 149 ? 12.232 59.073 37.743 1.00 24.59 149 ILE F CA 1
ATOM 11508 C C . ILE F 1 149 ? 10.940 59.692 38.294 1.00 25.18 149 ILE F C 1
ATOM 11509 O O . ILE F 1 149 ? 11.029 60.563 39.177 1.00 24.40 149 ILE F O 1
ATOM 11514 N N . ASN F 1 150 ? 9.785 59.254 37.788 1.00 25.56 150 ASN F N 1
ATOM 11515 C CA . ASN F 1 150 ? 8.454 59.818 38.137 1.00 26.67 150 ASN F CA 1
ATOM 11516 C C . ASN F 1 150 ? 8.172 59.594 39.627 1.00 26.77 150 ASN F C 1
ATOM 11517 O O . ASN F 1 150 ? 7.632 60.516 40.268 1.00 27.17 150 ASN F O 1
ATOM 11522 N N . ILE F 1 151 ? 8.525 58.422 40.158 1.00 27.08 151 ILE F N 1
ATOM 11523 C CA . ILE F 1 151 ? 8.266 58.057 41.582 1.00 27.78 151 ILE F CA 1
ATOM 11524 C C . ILE F 1 151 ? 9.347 58.697 42.462 1.00 27.06 151 ILE F C 1
ATOM 11525 O O . ILE F 1 151 ? 9.001 59.594 43.253 1.00 27.23 151 ILE F O 1
ATOM 11530 N N . ASN F 1 152 ? 10.605 58.271 42.307 1.00 25.98 152 ASN F N 1
ATOM 11531 C CA . ASN F 1 152 ? 11.730 58.623 43.218 1.00 25.17 152 ASN F CA 1
ATOM 11532 C C . ASN F 1 152 ? 11.991 60.134 43.183 1.00 25.39 152 ASN F C 1
ATOM 11533 O O . ASN F 1 152 ? 11.972 60.748 44.263 1.00 25.89 152 ASN F O 1
ATOM 11538 N N . LEU F 1 153 ? 12.227 60.711 42.001 1.00 24.76 153 LEU F N 1
ATOM 11539 C CA . LEU F 1 153 ? 12.692 62.118 41.853 1.00 23.99 153 LEU F CA 1
ATOM 11540 C C . LEU F 1 153 ? 11.501 63.083 41.897 1.00 23.93 153 LEU F C 1
ATOM 11541 O O . LEU F 1 153 ? 11.499 63.973 42.768 1.00 24.63 153 LEU F O 1
ATOM 11546 N N . ASN F 1 154 ? 10.540 62.929 40.983 1.00 24.19 154 ASN F N 1
ATOM 11547 C CA . ASN F 1 154 ? 9.388 63.859 40.827 1.00 24.60 154 ASN F CA 1
ATOM 11548 C C . ASN F 1 154 ? 8.478 63.732 42.053 1.00 24.44 154 ASN F C 1
ATOM 11549 O O . ASN F 1 154 ? 8.104 64.779 42.615 1.00 24.37 154 ASN F O 1
ATOM 11554 N N . GLY F 1 155 ? 8.153 62.499 42.456 1.00 24.50 155 GLY F N 1
ATOM 11555 C CA . GLY F 1 155 ? 7.327 62.209 43.643 1.00 25.68 155 GLY F CA 1
ATOM 11556 C C . GLY F 1 155 ? 7.882 62.891 44.882 1.00 26.24 155 GLY F C 1
ATOM 11557 O O . GLY F 1 155 ? 7.131 63.648 45.526 1.00 27.66 155 GLY F O 1
ATOM 11558 N N . THR F 1 156 ? 9.162 62.651 45.184 1.00 26.24 156 THR F N 1
ATOM 11559 C CA . THR F 1 156 ? 9.895 63.224 46.344 1.00 26.16 156 THR F CA 1
ATOM 11560 C C . THR F 1 156 ? 9.825 64.754 46.282 1.00 26.45 156 THR F C 1
ATOM 11561 O O . THR F 1 156 ? 9.383 65.361 47.281 1.00 27.35 156 THR F O 1
ATOM 11565 N N . TYR F 1 157 ? 10.248 65.338 45.155 1.00 25.73 157 TYR F N 1
ATOM 11566 C CA . TYR F 1 157 ? 10.234 66.801 44.887 1.00 26.18 157 TYR F CA 1
ATOM 11567 C C . TYR F 1 157 ? 8.892 67.396 45.328 1.00 26.81 157 TYR F C 1
ATOM 11568 O O . TYR F 1 157 ? 8.895 68.336 46.141 1.00 26.78 157 TYR F O 1
ATOM 11577 N N . ARG F 1 158 ? 7.790 66.860 44.795 1.00 27.36 158 ARG F N 1
ATOM 11578 C CA . ARG F 1 158 ? 6.396 67.308 45.074 1.00 28.29 158 ARG F CA 1
ATOM 11579 C C . ARG F 1 158 ? 6.119 67.256 46.578 1.00 28.90 158 ARG F C 1
ATOM 11580 O O . ARG F 1 158 ? 5.645 68.268 47.129 1.00 28.55 158 ARG F O 1
ATOM 11588 N N . THR F 1 159 ? 6.393 66.107 47.200 1.00 30.03 159 THR F N 1
ATOM 11589 C CA . THR F 1 159 ? 6.146 65.836 48.639 1.00 31.75 159 THR F CA 1
ATOM 11590 C C . THR F 1 159 ? 7.044 66.747 49.485 1.00 31.04 159 THR F C 1
ATOM 11591 O O . THR F 1 159 ? 6.563 67.254 50.517 1.00 32.66 159 THR F O 1
ATOM 11595 N N . GLY F 1 160 ? 8.299 66.932 49.064 1.00 30.12 160 GLY F N 1
ATOM 11596 C CA . GLY F 1 160 ? 9.248 67.877 49.681 1.00 29.48 160 GLY F CA 1
ATOM 11597 C C . GLY F 1 160 ? 8.763 69.312 49.563 1.00 29.94 160 GLY F C 1
ATOM 11598 O O . GLY F 1 160 ? 8.933 70.068 50.534 1.00 29.67 160 GLY F O 1
ATOM 11599 N N . ARG F 1 161 ? 8.164 69.670 48.423 1.00 30.06 161 ARG F N 1
ATOM 11600 C CA . ARG F 1 161 ? 7.732 71.059 48.105 1.00 31.38 161 ARG F CA 1
ATOM 11601 C C . ARG F 1 161 ? 6.595 71.479 49.046 1.00 32.37 161 ARG F C 1
ATOM 11602 O O . ARG F 1 161 ? 6.695 72.575 49.635 1.00 32.91 161 ARG F O 1
ATOM 11610 N N . ILE F 1 162 ? 5.562 70.642 49.189 1.00 32.10 162 ILE F N 1
ATOM 11611 C CA . ILE F 1 162 ? 4.361 70.948 50.026 1.00 33.20 162 ILE F CA 1
ATOM 11612 C C . ILE F 1 162 ? 4.791 71.091 51.492 1.00 32.90 162 ILE F C 1
ATOM 11613 O O . ILE F 1 162 ? 4.156 71.882 52.211 1.00 32.39 162 ILE F O 1
ATOM 11618 N N . ALA F 1 163 ? 5.836 70.371 51.910 1.00 32.81 163 ALA F N 1
ATOM 11619 C CA . ALA F 1 163 ? 6.384 70.394 53.287 1.00 32.75 163 ALA F CA 1
ATOM 11620 C C . ALA F 1 163 ? 6.911 71.797 53.615 1.00 32.74 163 ALA F C 1
ATOM 11621 O O . ALA F 1 163 ? 6.441 72.384 54.612 1.00 33.29 163 ALA F O 1
ATOM 11623 N N . HIS F 1 164 ? 7.836 72.320 52.804 1.00 31.84 164 HIS F N 1
ATOM 11624 C CA . HIS F 1 164 ? 8.480 73.645 53.027 1.00 32.08 164 HIS F CA 1
ATOM 11625 C C . HIS F 1 164 ? 7.537 74.773 52.587 1.00 33.01 164 HIS F C 1
ATOM 11626 O O . HIS F 1 164 ? 7.752 75.917 53.034 1.00 34.36 164 HIS F O 1
ATOM 11633 N N . GLU F 1 165 ? 6.528 74.466 51.763 1.00 33.45 165 GLU F N 1
ATOM 11634 C CA . GLU F 1 165 ? 5.427 75.406 51.411 1.00 34.01 165 GLU F CA 1
ATOM 11635 C C . GLU F 1 165 ? 4.616 75.723 52.674 1.00 34.48 165 GLU F C 1
ATOM 11636 O O . GLU F 1 165 ? 4.425 76.920 52.964 1.00 35.93 165 GLU F O 1
ATOM 11642 N N . ILE F 1 166 ? 4.166 74.687 53.390 1.00 33.78 166 ILE F N 1
ATOM 11643 C CA . ILE F 1 166 ? 3.368 74.797 54.649 1.00 34.86 166 ILE F CA 1
ATOM 11644 C C . ILE F 1 166 ? 4.159 75.623 55.671 1.00 35.33 166 ILE F C 1
ATOM 11645 O O . ILE F 1 166 ? 3.563 76.530 56.283 1.00 36.64 166 ILE F O 1
ATOM 11650 N N . MET F 1 167 ? 5.448 75.307 55.840 1.00 34.78 167 MET F N 1
ATOM 11651 C CA . MET F 1 167 ? 6.350 75.913 56.856 1.00 34.12 167 MET F CA 1
ATOM 11652 C C . MET F 1 167 ? 6.393 77.433 56.674 1.00 32.85 167 MET F C 1
ATOM 11653 O O . MET F 1 167 ? 6.146 78.152 57.662 1.00 31.99 167 MET F O 1
ATOM 11658 N N . ARG F 1 168 ? 6.699 77.895 55.459 1.00 32.82 168 ARG F N 1
ATOM 11659 C CA . ARG F 1 168 ? 6.812 79.339 55.120 1.00 34.65 168 ARG F CA 1
ATOM 11660 C C . ARG F 1 168 ? 5.433 79.999 55.232 1.00 36.02 168 ARG F C 1
ATOM 11661 O O . ARG F 1 168 ? 5.353 81.099 55.814 1.00 37.15 168 ARG F O 1
ATOM 11669 N N . GLU F 1 169 ? 4.393 79.339 54.712 1.00 37.71 169 GLU F N 1
ATOM 11670 C CA . GLU F 1 169 ? 2.982 79.815 54.751 1.00 38.64 169 GLU F CA 1
ATOM 11671 C C . GLU F 1 169 ? 2.522 79.963 56.206 1.00 40.05 169 GLU F C 1
ATOM 11672 O O . GLU F 1 169 ? 1.725 80.884 56.473 1.00 42.06 169 GLU F O 1
ATOM 11678 N N . HIS F 1 170 ? 3.000 79.092 57.102 1.00 38.48 170 HIS F N 1
ATOM 11679 C CA . HIS F 1 170 ? 2.684 79.105 58.557 1.00 39.23 170 HIS F CA 1
ATOM 11680 C C . HIS F 1 170 ? 3.675 80.003 59.308 1.00 38.05 170 HIS F C 1
ATOM 11681 O O . HIS F 1 170 ? 3.414 80.296 60.491 1.00 38.77 170 HIS F O 1
ATOM 11688 N N . GLY F 1 171 ? 4.766 80.410 58.648 1.00 37.18 171 GLY F N 1
ATOM 11689 C CA . GLY F 1 171 ? 5.723 81.416 59.148 1.00 36.08 171 GLY F CA 1
ATOM 11690 C C . GLY F 1 171 ? 6.582 80.877 60.278 1.00 35.39 171 GLY F C 1
ATOM 11691 O O . GLY F 1 171 ? 6.638 81.528 61.335 1.00 35.01 171 GLY F O 1
ATOM 11692 N N . HIS F 1 172 ? 7.234 79.732 60.059 1.00 34.79 172 HIS F N 1
ATOM 11693 C CA . HIS F 1 172 ? 8.166 79.084 61.022 1.00 34.86 172 HIS F CA 1
ATOM 11694 C C . HIS F 1 172 ? 9.126 78.149 60.277 1.00 33.81 172 HIS F C 1
ATOM 11695 O O . HIS F 1 172 ? 8.901 77.894 59.074 1.00 34.17 172 HIS F O 1
ATOM 11702 N N . GLY F 1 173 ? 10.155 77.666 60.979 1.00 32.34 173 GLY F N 1
ATOM 11703 C CA . GLY F 1 173 ? 11.209 76.789 60.433 1.00 31.11 173 GLY F CA 1
ATOM 11704 C C . GLY F 1 173 ? 10.787 75.330 60.425 1.00 30.00 173 GLY F C 1
ATOM 11705 O O . GLY F 1 173 ? 9.592 75.059 60.658 1.00 31.30 173 GLY F O 1
ATOM 11706 N N . GLY F 1 174 ? 11.732 74.420 60.170 1.00 27.57 174 GLY F N 1
ATOM 11707 C CA . GLY F 1 174 ? 11.478 72.968 60.133 1.00 26.00 174 GLY F CA 1
ATOM 11708 C C . GLY F 1 174 ? 12.676 72.176 59.643 1.00 24.65 174 GLY F C 1
ATOM 11709 O O . GLY F 1 174 ? 13.718 72.793 59.360 1.00 23.99 174 GLY F O 1
ATOM 11710 N N . SER F 1 175 ? 12.526 70.852 59.542 1.00 24.83 175 SER F N 1
ATOM 11711 C CA . SER F 1 175 ? 13.600 69.889 59.178 1.00 25.19 175 SER F CA 1
ATOM 11712 C C . SER F 1 175 ? 13.099 68.920 58.101 1.00 24.78 175 SER F C 1
ATOM 11713 O O . SER F 1 175 ? 12.195 68.115 58.402 1.00 24.81 175 SER F O 1
ATOM 11716 N N . LEU F 1 176 ? 13.675 68.998 56.897 1.00 24.62 176 LEU F N 1
ATOM 11717 C CA . LEU F 1 176 ? 13.404 68.064 55.773 1.00 24.43 176 LEU F CA 1
ATOM 11718 C C . LEU F 1 176 ? 14.451 66.949 55.801 1.00 23.90 176 LEU F C 1
ATOM 11719 O O . LEU F 1 176 ? 15.652 67.277 55.795 1.00 23.23 176 LEU F O 1
ATOM 11724 N N . ILE F 1 177 ? 14.006 65.690 55.843 1.00 24.50 177 ILE F N 1
ATOM 11725 C CA . ILE F 1 177 ? 14.882 64.485 55.735 1.00 24.34 177 ILE F CA 1
ATOM 11726 C C . ILE F 1 177 ? 14.452 63.694 54.495 1.00 24.31 177 ILE F C 1
ATOM 11727 O O . ILE F 1 177 ? 13.338 63.142 54.497 1.00 24.52 177 ILE F O 1
ATOM 11732 N N . PHE F 1 178 ? 15.310 63.659 53.476 1.00 24.13 178 PHE F N 1
ATOM 11733 C CA . PHE F 1 178 ? 15.112 62.893 52.221 1.00 24.25 178 PHE F CA 1
ATOM 11734 C C . PHE F 1 178 ? 15.898 61.584 52.322 1.00 24.38 178 PHE F C 1
ATOM 11735 O O . PHE F 1 178 ? 17.098 61.642 52.631 1.00 24.30 178 PHE F O 1
ATOM 11743 N N . THR F 1 179 ? 15.248 60.445 52.077 1.00 25.25 179 THR F N 1
ATOM 11744 C CA . THR F 1 179 ? 15.916 59.120 51.986 1.00 25.55 179 THR F CA 1
ATOM 11745 C C . THR F 1 179 ? 16.601 59.015 50.619 1.00 26.65 179 THR F C 1
ATOM 11746 O O . THR F 1 179 ? 15.884 58.944 49.602 1.00 25.87 179 THR F O 1
ATOM 11750 N N . ALA F 1 180 ? 17.936 59.042 50.604 1.00 27.06 180 ALA F N 1
ATOM 11751 C CA . ALA F 1 180 ? 18.781 58.785 49.415 1.00 27.93 180 ALA F CA 1
ATOM 11752 C C . ALA F 1 180 ? 19.162 57.299 49.411 1.00 29.39 180 ALA F C 1
ATOM 11753 O O . ALA F 1 180 ? 18.306 56.477 49.794 1.00 29.68 180 ALA F O 1
ATOM 11755 N N . ALA F 1 181 ? 20.383 56.970 48.978 1.00 30.96 181 ALA F N 1
ATOM 11756 C CA . ALA F 1 181 ? 20.973 55.612 49.030 1.00 33.83 181 ALA F CA 1
ATOM 11757 C C . ALA F 1 181 ? 22.451 55.687 48.636 1.00 36.53 181 ALA F C 1
ATOM 11758 O O . ALA F 1 181 ? 22.876 56.741 48.113 1.00 38.64 181 ALA F O 1
ATOM 11760 N N . LEU F 1 182 ? 23.194 54.602 48.873 1.00 38.98 182 LEU F N 1
ATOM 11761 C CA . LEU F 1 182 ? 24.608 54.449 48.435 1.00 40.36 182 LEU F CA 1
ATOM 11762 C C . LEU F 1 182 ? 24.658 54.225 46.921 1.00 40.05 182 LEU F C 1
ATOM 11763 O O . LEU F 1 182 ? 25.724 54.486 46.332 1.00 40.81 182 LEU F O 1
ATOM 11768 N N . SER F 1 183 ? 23.553 53.757 46.327 1.00 39.58 183 SER F N 1
ATOM 11769 C CA . SER F 1 183 ? 23.326 53.692 44.858 1.00 37.73 183 SER F CA 1
ATOM 11770 C C . SER F 1 183 ? 23.483 55.094 44.253 1.00 38.04 183 SER F C 1
ATOM 11771 O O . SER F 1 183 ? 23.906 55.186 43.084 1.00 36.66 183 SER F O 1
ATOM 11774 N N . GLY F 1 184 ? 23.147 56.132 45.031 1.00 37.67 184 GLY F N 1
ATOM 11775 C CA . GLY F 1 184 ? 23.327 57.557 44.686 1.00 35.96 184 GLY F CA 1
ATOM 11776 C C . GLY F 1 184 ? 24.783 57.996 44.743 1.00 35.21 184 GLY F C 1
ATOM 11777 O O . GLY F 1 184 ? 25.094 59.045 44.154 1.00 33.85 184 GLY F O 1
ATOM 11778 N N . HIS F 1 185 ? 25.640 57.240 45.441 1.00 35.43 185 HIS F N 1
ATOM 11779 C CA . HIS F 1 185 ? 27.102 57.490 45.575 1.00 35.81 185 HIS F CA 1
ATOM 11780 C C . HIS F 1 185 ? 27.903 56.525 44.695 1.00 35.58 185 HIS F C 1
ATOM 11781 O O . HIS F 1 185 ? 28.848 56.986 44.023 1.00 35.64 185 HIS F O 1
ATOM 11788 N N . ASN F 1 186 ? 27.548 55.237 44.739 1.00 36.47 186 ASN F N 1
ATOM 11789 C CA . ASN F 1 186 ? 28.316 54.103 44.161 1.00 38.26 186 ASN F CA 1
ATOM 11790 C C . ASN F 1 186 ? 27.355 53.132 43.471 1.00 39.23 186 ASN F C 1
ATOM 11791 O O . ASN F 1 186 ? 26.241 52.941 43.987 1.00 38.81 186 ASN F O 1
ATOM 11796 N N . ALA F 1 187 ? 27.779 52.528 42.359 1.00 41.66 187 ALA F N 1
ATOM 11797 C CA . ALA F 1 187 ? 27.112 51.348 41.765 1.00 43.56 187 ALA F CA 1
ATOM 11798 C C . ALA F 1 187 ? 27.319 50.167 42.720 1.00 45.13 187 ALA F C 1
ATOM 11799 O O . ALA F 1 187 ? 28.489 49.781 42.932 1.00 46.07 187 ALA F O 1
ATOM 11801 N N . ASN F 1 188 ? 26.232 49.651 43.304 1.00 45.38 188 ASN F N 1
ATOM 11802 C CA . ASN F 1 188 ? 26.266 48.572 44.328 1.00 46.65 188 ASN F CA 1
ATOM 11803 C C . ASN F 1 188 ? 27.021 47.370 43.750 1.00 49.74 188 ASN F C 1
ATOM 11804 O O . ASN F 1 188 ? 26.614 46.871 42.684 1.00 49.64 188 ASN F O 1
ATOM 11809 N N . TYR F 1 189 ? 28.086 46.941 44.432 1.00 53.31 189 TYR F N 1
ATOM 11810 C CA . TYR F 1 189 ? 29.016 45.869 43.991 1.00 56.90 189 TYR F CA 1
ATOM 11811 C C . TYR F 1 189 ? 28.405 44.495 44.298 1.00 60.94 189 TYR F C 1
ATOM 11812 O O . TYR F 1 189 ? 27.914 44.298 45.429 1.00 63.14 189 TYR F O 1
ATOM 11821 N N . MET F 1 190 ? 28.444 43.580 43.320 1.00 64.66 190 MET F N 1
ATOM 11822 C CA . MET F 1 190 ? 28.034 42.155 43.470 1.00 67.43 190 MET F CA 1
ATOM 11823 C C . MET F 1 190 ? 28.953 41.265 42.623 1.00 68.55 190 MET F C 1
ATOM 11824 O O . MET F 1 190 ? 28.580 40.948 41.475 1.00 66.61 190 MET F O 1
ATOM 11829 N N . MET F 1 191 ? 30.112 40.900 43.181 1.00 71.95 191 MET F N 1
ATOM 11830 C CA . MET F 1 191 ? 31.046 39.868 42.650 1.00 72.73 191 MET F CA 1
ATOM 11831 C C . MET F 1 191 ? 31.403 40.170 41.187 1.00 69.81 191 MET F C 1
ATOM 11832 O O . MET F 1 191 ? 31.091 39.334 40.313 1.00 66.95 191 MET F O 1
ATOM 11837 N N . GLY F 1 192 ? 32.028 41.326 40.940 1.00 66.88 192 GLY F N 1
ATOM 11838 C CA . GLY F 1 192 ? 32.553 41.736 39.621 1.00 63.92 192 GLY F CA 1
ATOM 11839 C C . GLY F 1 192 ? 31.628 42.706 38.904 1.00 60.57 192 GLY F C 1
ATOM 11840 O O . GLY F 1 192 ? 32.144 43.681 38.317 1.00 59.01 192 GLY F O 1
ATOM 11841 N N . SER F 1 193 ? 30.315 42.446 38.947 1.00 56.46 193 SER F N 1
ATOM 11842 C CA . SER F 1 193 ? 29.258 43.202 38.224 1.00 53.03 193 SER F CA 1
ATOM 11843 C C . SER F 1 193 ? 28.456 44.061 39.199 1.00 49.36 193 SER F C 1
ATOM 11844 O O . SER F 1 193 ? 28.379 43.750 40.386 1.00 50.03 193 SER F O 1
ATOM 11847 N N . PRO F 1 194 ? 27.833 45.167 38.725 1.00 45.12 194 PRO F N 1
ATOM 11848 C CA . PRO F 1 194 ? 26.968 45.993 39.568 1.00 40.88 194 PRO F CA 1
ATOM 11849 C C . PRO F 1 194 ? 25.527 45.463 39.632 1.00 37.88 194 PRO F C 1
ATOM 11850 O O . PRO F 1 194 ? 25.134 44.738 38.739 1.00 36.74 194 PRO F O 1
ATOM 11854 N N . THR F 1 195 ? 24.778 45.844 40.672 1.00 35.41 195 THR F N 1
ATOM 11855 C CA . THR F 1 195 ? 23.332 45.529 40.833 1.00 35.71 195 THR F CA 1
ATOM 11856 C C . THR F 1 195 ? 22.527 46.392 39.863 1.00 33.47 195 THR F C 1
ATOM 11857 O O . THR F 1 195 ? 22.990 47.452 39.449 1.00 33.99 195 THR F O 1
ATOM 11861 N N . PRO F 1 196 ? 21.306 45.968 39.464 1.00 31.91 196 PRO F N 1
ATOM 11862 C CA . PRO F 1 196 ? 20.429 46.813 38.651 1.00 29.85 196 PRO F CA 1
ATOM 11863 C C . PRO F 1 196 ? 19.884 48.021 39.434 1.00 27.60 196 PRO F C 1
ATOM 11864 O O . PRO F 1 196 ? 18.794 47.936 39.978 1.00 26.74 196 PRO F O 1
ATOM 11868 N N . VAL F 1 197 ? 20.656 49.114 39.464 1.00 25.87 197 VAL F N 1
ATOM 11869 C CA . VAL F 1 197 ? 20.318 50.386 40.177 1.00 24.97 197 VAL F CA 1
ATOM 11870 C C . VAL F 1 197 ? 20.711 51.585 39.298 1.00 23.66 197 VAL F C 1
ATOM 11871 O O . VAL F 1 197 ? 21.128 52.619 39.858 1.00 23.58 197 VAL F O 1
ATOM 11875 N N . ASN F 1 198 ? 20.554 51.460 37.975 1.00 22.54 198 ASN F N 1
ATOM 11876 C CA . ASN F 1 198 ? 20.950 52.485 36.969 1.00 22.17 198 ASN F CA 1
ATOM 11877 C C . ASN F 1 198 ? 20.129 53.763 37.189 1.00 21.25 198 ASN F C 1
ATOM 11878 O O . ASN F 1 198 ? 20.722 54.789 37.569 1.00 20.13 198 ASN F O 1
ATOM 11883 N N . ALA F 1 199 ? 18.818 53.701 36.937 1.00 20.94 199 ALA F N 1
ATOM 11884 C CA . ALA F 1 199 ? 17.861 54.814 37.132 1.00 20.56 199 ALA F CA 1
ATOM 11885 C C . ALA F 1 199 ? 17.709 55.101 38.628 1.00 20.38 199 ALA F C 1
ATOM 11886 O O . ALA F 1 199 ? 17.629 56.284 38.992 1.00 19.91 199 ALA F O 1
ATOM 11888 N N . TYR F 1 200 ? 17.666 54.053 39.454 1.00 20.62 200 TYR F N 1
ATOM 11889 C CA . TYR F 1 200 ? 17.464 54.142 40.924 1.00 21.31 200 TYR F CA 1
ATOM 11890 C C . TYR F 1 200 ? 18.528 55.055 41.538 1.00 20.82 200 TYR F C 1
ATOM 11891 O O . TYR F 1 200 ? 18.159 56.009 42.243 1.00 20.84 200 TYR F O 1
ATOM 11900 N N . GLY F 1 201 ? 19.803 54.752 41.279 1.00 20.29 201 GLY F N 1
ATOM 11901 C CA . GLY F 1 201 ? 20.959 55.536 41.752 1.00 20.50 201 GLY F CA 1
ATOM 11902 C C . GLY F 1 201 ? 20.879 56.981 41.294 1.00 20.36 201 GLY F C 1
ATOM 11903 O O . GLY F 1 201 ? 21.088 57.878 42.131 1.00 20.70 201 GLY F O 1
ATOM 11904 N N . ALA F 1 202 ? 20.574 57.197 40.011 1.00 20.31 202 ALA F N 1
ATOM 11905 C CA . ALA F 1 202 ? 20.440 58.531 39.381 1.00 20.28 202 ALA F CA 1
ATOM 11906 C C . ALA F 1 202 ? 19.470 59.399 40.194 1.00 19.84 202 ALA F C 1
ATOM 11907 O O . ALA F 1 202 ? 19.829 60.552 40.493 1.00 20.22 202 ALA F O 1
ATOM 11909 N N . THR F 1 203 ? 18.301 58.862 40.555 1.00 19.24 203 THR F N 1
ATOM 11910 C CA . THR F 1 203 ? 17.234 59.595 41.290 1.00 19.63 203 THR F CA 1
ATOM 11911 C C . THR F 1 203 ? 17.735 59.961 42.692 1.00 19.31 203 THR F C 1
ATOM 11912 O O . THR F 1 203 ? 17.521 61.111 43.109 1.00 19.39 203 THR F O 1
ATOM 11916 N N . LYS F 1 204 ? 18.391 59.022 43.379 1.00 19.17 204 LYS F N 1
ATOM 11917 C CA . LYS F 1 204 ? 18.879 59.202 44.772 1.00 19.13 204 LYS F CA 1
ATOM 11918 C C . LYS F 1 204 ? 19.994 60.253 44.793 1.00 18.58 204 LYS F C 1
ATOM 11919 O O . LYS F 1 204 ? 20.016 61.057 45.740 1.00 18.54 204 LYS F O 1
ATOM 11925 N N . ALA F 1 205 ? 20.866 60.256 43.780 1.00 18.40 205 ALA F N 1
ATOM 11926 C CA . ALA F 1 205 ? 21.922 61.276 43.565 1.00 18.17 205 ALA F CA 1
ATOM 11927 C C . ALA F 1 205 ? 21.278 62.639 43.277 1.00 18.14 205 ALA F C 1
ATOM 11928 O O . ALA F 1 205 ? 21.824 63.665 43.734 1.00 17.23 205 ALA F O 1
ATOM 11930 N N . ALA F 1 206 ? 20.165 62.646 42.536 1.00 18.46 206 ALA F N 1
ATOM 11931 C CA . ALA F 1 206 ? 19.374 63.855 42.204 1.00 18.72 206 ALA F CA 1
ATOM 11932 C C . ALA F 1 206 ? 18.696 64.384 43.471 1.00 18.84 206 ALA F C 1
ATOM 11933 O O . ALA F 1 206 ? 18.758 65.604 43.706 1.00 18.55 206 ALA F O 1
ATOM 11935 N N . ILE F 1 207 ? 18.077 63.489 44.247 1.00 19.49 207 ILE F N 1
ATOM 11936 C CA . ILE F 1 207 ? 17.424 63.802 45.554 1.00 20.50 207 ILE F CA 1
ATOM 11937 C C . ILE F 1 207 ? 18.452 64.482 46.465 1.00 20.80 207 ILE F C 1
ATOM 11938 O O . ILE F 1 207 ? 18.084 65.472 47.123 1.00 22.10 207 ILE F O 1
ATOM 11943 N N . MET F 1 208 ? 19.688 63.974 46.488 1.00 21.61 208 MET F N 1
ATOM 11944 C CA . MET F 1 208 ? 20.793 64.497 47.338 1.00 22.50 208 MET F CA 1
ATOM 11945 C C . MET F 1 208 ? 21.069 65.967 46.999 1.00 21.80 208 MET F C 1
ATOM 11946 O O . MET F 1 208 ? 21.026 66.797 47.925 1.00 22.81 208 MET F O 1
ATOM 11951 N N . GLU F 1 209 ? 21.334 66.277 45.726 1.00 20.92 209 GLU F N 1
ATOM 11952 C CA . GLU F 1 209 ? 21.698 67.645 45.264 1.00 20.36 209 GLU F CA 1
ATOM 11953 C C . GLU F 1 209 ? 20.465 68.559 45.309 1.00 19.59 209 GLU F C 1
ATOM 11954 O O . GLU F 1 209 ? 20.651 69.791 45.388 1.00 19.17 209 GLU F O 1
ATOM 11960 N N . HIS F 1 210 ? 19.256 67.988 45.264 1.00 19.21 210 HIS F N 1
ATOM 11961 C CA . HIS F 1 210 ? 17.973 68.719 45.459 1.00 19.25 210 HIS F CA 1
ATOM 11962 C C . HIS F 1 210 ? 17.893 69.208 46.911 1.00 18.64 210 HIS F C 1
ATOM 11963 O O . HIS F 1 210 ? 17.638 70.410 47.117 1.00 17.93 210 HIS F O 1
ATOM 11970 N N . SER F 1 211 ? 18.115 68.307 47.874 1.00 18.56 211 SER F N 1
ATOM 11971 C CA . SER F 1 211 ? 18.135 68.598 49.333 1.00 18.42 211 SER F CA 1
ATOM 11972 C C . SER F 1 211 ? 19.169 69.692 49.622 1.00 18.10 211 SER F C 1
ATOM 11973 O O . SER F 1 211 ? 18.846 70.626 50.377 1.00 18.04 211 SER F O 1
ATOM 11976 N N . ARG F 1 212 ? 20.357 69.577 49.020 1.00 18.36 212 ARG F N 1
ATOM 11977 C CA . ARG F 1 212 ? 21.480 70.542 49.164 1.00 18.73 212 ARG F CA 1
ATOM 11978 C C . ARG F 1 212 ? 21.024 71.934 48.711 1.00 19.31 212 ARG F C 1
ATOM 11979 O O . ARG F 1 212 ? 21.364 72.912 49.405 1.00 18.80 212 ARG F O 1
ATOM 11987 N N . TYR F 1 213 ? 20.275 72.030 47.607 1.00 19.89 213 TYR F N 1
ATOM 11988 C CA . TYR F 1 213 ? 19.790 73.331 47.077 1.00 20.89 213 TYR F CA 1
ATOM 11989 C C . TYR F 1 213 ? 18.790 73.949 48.060 1.00 21.33 213 TYR F C 1
ATOM 11990 O O . TYR F 1 213 ? 18.923 75.153 48.357 1.00 23.04 213 TYR F O 1
ATOM 11999 N N . LEU F 1 214 ? 17.811 73.164 48.524 1.00 20.62 214 LEU F N 1
ATOM 12000 C CA . LEU F 1 214 ? 16.734 73.638 49.436 1.00 20.69 214 LEU F CA 1
ATOM 12001 C C . LEU F 1 214 ? 17.363 74.160 50.734 1.00 20.72 214 LEU F C 1
ATOM 12002 O O . LEU F 1 214 ? 16.893 75.200 51.232 1.00 21.40 214 LEU F O 1
ATOM 12007 N N . ALA F 1 215 ? 18.396 73.477 51.241 1.00 20.61 215 ALA F N 1
ATOM 12008 C CA . ALA F 1 215 ? 19.170 73.868 52.445 1.00 20.29 215 ALA F CA 1
ATOM 12009 C C . ALA F 1 215 ? 19.713 75.293 52.275 1.00 20.05 215 ALA F C 1
ATOM 12010 O O . ALA F 1 215 ? 19.551 76.103 53.206 1.00 19.34 215 ALA F O 1
ATOM 12012 N N . ALA F 1 216 ? 20.319 75.585 51.120 1.00 20.87 216 ALA F N 1
ATOM 12013 C CA . ALA F 1 216 ? 20.885 76.908 50.761 1.00 21.71 216 ALA F CA 1
ATOM 12014 C C . ALA F 1 216 ? 19.764 77.943 50.605 1.00 21.73 216 ALA F C 1
ATOM 12015 O O . ALA F 1 216 ? 19.931 79.078 51.090 1.00 21.36 216 ALA F O 1
ATOM 12017 N N . ALA F 1 217 ? 18.666 77.559 49.948 1.00 22.25 217 ALA F N 1
ATOM 12018 C CA . ALA F 1 217 ? 17.560 78.457 49.540 1.00 23.17 217 ALA F CA 1
ATOM 12019 C C . ALA F 1 217 ? 16.644 78.773 50.729 1.00 23.30 217 ALA F C 1
ATOM 12020 O O . ALA F 1 217 ? 16.151 79.913 50.792 1.00 22.91 217 ALA F O 1
ATOM 12022 N N . LEU F 1 218 ? 16.424 77.810 51.632 1.00 23.80 218 LEU F N 1
ATOM 12023 C CA . LEU F 1 218 ? 15.409 77.911 52.717 1.00 25.16 218 LEU F CA 1
ATOM 12024 C C . LEU F 1 218 ? 16.062 78.068 54.099 1.00 25.63 218 LEU F C 1
ATOM 12025 O O . LEU F 1 218 ? 15.327 77.921 55.099 1.00 25.01 218 LEU F O 1
ATOM 12030 N N . ALA F 1 219 ? 17.364 78.378 54.169 1.00 26.28 219 ALA F N 1
ATOM 12031 C CA . ALA F 1 219 ? 18.090 78.646 55.435 1.00 26.52 219 ALA F CA 1
ATOM 12032 C C . ALA F 1 219 ? 17.510 79.904 56.094 1.00 27.43 219 ALA F C 1
ATOM 12033 O O . ALA F 1 219 ? 17.261 79.873 57.312 1.00 27.72 219 ALA F O 1
ATOM 12035 N N . LYS F 1 220 ? 17.284 80.953 55.296 1.00 29.03 220 LYS F N 1
ATOM 12036 C CA . LYS F 1 220 ? 16.674 82.249 55.706 1.00 30.30 220 LYS F CA 1
ATOM 12037 C C . LYS F 1 220 ? 15.281 82.035 56.317 1.00 30.50 220 LYS F C 1
ATOM 12038 O O . LYS F 1 220 ? 14.813 82.946 57.024 1.00 31.92 220 LYS F O 1
ATOM 12044 N N . ASP F 1 221 ? 14.631 80.903 56.025 1.00 30.61 221 ASP F N 1
ATOM 12045 C CA . ASP F 1 221 ? 13.245 80.584 56.462 1.00 30.93 221 ASP F CA 1
ATOM 12046 C C . ASP F 1 221 ? 13.280 79.664 57.692 1.00 28.78 221 ASP F C 1
ATOM 12047 O O . ASP F 1 221 ? 12.188 79.268 58.157 1.00 30.40 221 ASP F O 1
ATOM 12052 N N . GLY F 1 222 ? 14.475 79.338 58.198 1.00 26.51 222 GLY F N 1
ATOM 12053 C CA . GLY F 1 222 ? 14.677 78.487 59.387 1.00 25.20 222 GLY F CA 1
ATOM 12054 C C . GLY F 1 222 ? 14.424 77.017 59.093 1.00 23.96 222 GLY F C 1
ATOM 12055 O O . GLY F 1 222 ? 14.160 76.263 60.047 1.00 23.36 222 GLY F O 1
ATOM 12056 N N . ILE F 1 223 ? 14.519 76.616 57.822 1.00 23.58 223 ILE F N 1
ATOM 12057 C CA . ILE F 1 223 ? 14.273 75.220 57.353 1.00 23.30 223 ILE F CA 1
ATOM 12058 C C . ILE F 1 223 ? 15.626 74.572 57.041 1.00 21.94 223 ILE F C 1
ATOM 12059 O O . ILE F 1 223 ? 16.387 75.150 56.243 1.00 21.37 223 ILE F O 1
ATOM 12064 N N . ARG F 1 224 ? 15.915 73.431 57.675 1.00 21.40 224 ARG F N 1
ATOM 12065 C CA . ARG F 1 224 ? 17.100 72.580 57.389 1.00 20.75 224 ARG F CA 1
ATOM 12066 C C . ARG F 1 224 ? 16.668 71.450 56.451 1.00 20.76 224 ARG F C 1
ATOM 12067 O O . ARG F 1 224 ? 15.507 71.006 56.560 1.00 22.34 224 ARG F O 1
ATOM 12075 N N . SER F 1 225 ? 17.563 71.025 55.556 1.00 19.52 225 SER F N 1
ATOM 12076 C CA . SER F 1 225 ? 17.335 69.943 54.564 1.00 19.01 225 SER F CA 1
ATOM 12077 C C . SER F 1 225 ? 18.567 69.040 54.506 1.00 18.00 225 SER F C 1
ATOM 12078 O O . SER F 1 225 ? 19.646 69.535 54.130 1.00 17.61 225 SER F O 1
ATOM 12081 N N . ASN F 1 226 ? 18.402 67.767 54.866 1.00 17.93 226 ASN F N 1
ATOM 12082 C CA . ASN F 1 226 ? 19.497 66.763 54.898 1.00 18.18 226 ASN F CA 1
ATOM 12083 C C . ASN F 1 226 ? 18.996 65.459 54.274 1.00 17.99 226 ASN F C 1
ATOM 12084 O O . ASN F 1 226 ? 17.768 65.286 54.159 1.00 17.35 226 ASN F O 1
ATOM 12089 N N . THR F 1 227 ? 19.929 64.587 53.891 1.00 18.47 227 THR F N 1
ATOM 12090 C CA . THR F 1 227 ? 19.651 63.242 53.332 1.00 19.05 227 THR F CA 1
ATOM 12091 C C . THR F 1 227 ? 20.234 62.166 54.250 1.00 19.24 227 THR F C 1
ATOM 12092 O O . THR F 1 227 ? 21.250 62.432 54.920 1.00 18.92 227 THR F O 1
ATOM 12096 N N . ILE F 1 228 ? 19.589 61.000 54.266 1.00 19.80 228 ILE F N 1
ATOM 12097 C CA . ILE F 1 228 ? 20.103 59.744 54.877 1.00 20.86 228 ILE F CA 1
ATOM 12098 C C . ILE F 1 228 ? 20.351 58.759 53.733 1.00 21.53 228 ILE F C 1
ATOM 12099 O O . ILE F 1 228 ? 19.412 58.519 52.954 1.00 21.53 228 ILE F O 1
ATOM 12104 N N . SER F 1 229 ? 21.578 58.246 53.624 1.00 22.25 229 SER F N 1
ATOM 12105 C CA . SER F 1 229 ? 22.011 57.280 52.582 1.00 22.77 229 SER F CA 1
ATOM 12106 C C . SER F 1 229 ? 22.220 55.913 53.222 1.00 23.94 229 SER F C 1
ATOM 12107 O O . SER F 1 229 ? 23.357 55.507 53.462 1.00 24.12 229 SER F O 1
ATOM 12110 N N . PRO F 1 230 ? 21.136 55.161 53.526 1.00 24.70 230 PRO F N 1
ATOM 12111 C CA . PRO F 1 230 ? 21.275 53.844 54.141 1.00 25.24 230 PRO F CA 1
ATOM 12112 C C . PRO F 1 230 ? 21.982 52.868 53.190 1.00 25.99 230 PRO F C 1
ATOM 12113 O O . PRO F 1 230 ? 21.808 52.989 51.990 1.00 25.60 230 PRO F O 1
ATOM 12117 N N . GLY F 1 231 ? 22.780 51.956 53.749 1.00 27.23 231 GLY F N 1
ATOM 12118 C CA . GLY F 1 231 ? 23.358 50.813 53.019 1.00 28.40 231 GLY F CA 1
ATOM 12119 C C . GLY F 1 231 ? 22.352 49.682 52.936 1.00 30.65 231 GLY F C 1
ATOM 12120 O O . GLY F 1 231 ? 21.154 49.973 52.768 1.00 31.46 231 GLY F O 1
ATOM 12121 N N . TYR F 1 232 ? 22.812 48.436 53.062 1.00 31.61 232 TYR F N 1
ATOM 12122 C CA . TYR F 1 232 ? 21.944 47.233 53.120 1.00 32.66 232 TYR F CA 1
ATOM 12123 C C . TYR F 1 232 ? 21.226 47.220 54.475 1.00 32.46 232 TYR F C 1
ATOM 12124 O O . TYR F 1 232 ? 21.885 46.954 55.498 1.00 32.10 232 TYR F O 1
ATOM 12133 N N . VAL F 1 233 ? 19.926 47.538 54.471 1.00 32.00 233 VAL F N 1
ATOM 12134 C CA . VAL F 1 233 ? 19.040 47.541 55.673 1.00 33.31 233 VAL F CA 1
ATOM 12135 C C . VAL F 1 233 ? 17.978 46.450 55.497 1.00 35.28 233 VAL F C 1
ATOM 12136 O O . VAL F 1 233 ? 17.337 46.416 54.429 1.00 35.84 233 VAL F O 1
ATOM 12140 N N . TRP F 1 234 ? 17.804 45.602 56.514 1.00 37.72 234 TRP F N 1
ATOM 12141 C CA . TRP F 1 234 ? 16.799 44.507 56.542 1.00 40.91 234 TRP F CA 1
ATOM 12142 C C . TRP F 1 234 ? 15.467 45.065 57.062 1.00 42.21 234 TRP F C 1
ATOM 12143 O O . TRP F 1 234 ? 15.152 44.854 58.250 1.00 43.89 234 TRP F O 1
ATOM 12154 N N . SER F 1 235 ? 14.727 45.762 56.194 1.00 43.43 235 SER F N 1
ATOM 12155 C CA . SER F 1 235 ? 13.455 46.464 56.516 1.00 44.12 235 SER F CA 1
ATOM 12156 C C . SER F 1 235 ? 12.252 45.549 56.264 1.00 45.54 235 SER F C 1
ATOM 12157 O O . SER F 1 235 ? 11.144 45.914 56.702 1.00 45.06 235 SER F O 1
ATOM 12160 N N . GLY F 1 236 ? 12.469 44.415 55.588 1.00 49.46 236 GLY F N 1
ATOM 12161 C CA . GLY F 1 236 ? 11.414 43.484 55.144 1.00 52.56 236 GLY F CA 1
ATOM 12162 C C . GLY F 1 236 ? 11.180 43.552 53.642 1.00 54.39 236 GLY F C 1
ATOM 12163 O O . GLY F 1 236 ? 10.339 42.776 53.149 1.00 54.52 236 GLY F O 1
ATOM 12164 N N . ILE F 1 237 ? 11.899 44.442 52.943 1.00 58.57 237 ILE F N 1
ATOM 12165 C CA . ILE F 1 237 ? 11.739 44.725 51.482 1.00 62.54 237 ILE F CA 1
ATOM 12166 C C . ILE F 1 237 ? 11.899 43.425 50.680 1.00 66.93 237 ILE F C 1
ATOM 12167 O O . ILE F 1 237 ? 11.093 43.218 49.751 1.00 71.43 237 ILE F O 1
ATOM 12172 N N . PHE F 1 238 ? 12.892 42.592 51.016 1.00 70.13 238 PHE F N 1
ATOM 12173 C CA . PHE F 1 238 ? 13.196 41.313 50.318 1.00 74.00 238 PHE F CA 1
ATOM 12174 C C . PHE F 1 238 ? 13.386 40.194 51.352 1.00 71.48 238 PHE F C 1
ATOM 12175 O O . PHE F 1 238 ? 14.509 39.664 51.486 1.00 70.20 238 PHE F O 1
ATOM 12183 N N . ASN F 1 239 ? 12.304 39.852 52.060 1.00 72.47 239 ASN F N 1
ATOM 12184 C CA . ASN F 1 239 ? 12.212 38.668 52.955 1.00 70.97 239 ASN F CA 1
ATOM 12185 C C . ASN F 1 239 ? 11.837 37.446 52.108 1.00 73.86 239 ASN F C 1
ATOM 12186 O O . ASN F 1 239 ? 10.908 37.564 51.283 1.00 71.74 239 ASN F O 1
ATOM 12191 N N . GLY F 1 240 ? 12.547 36.329 52.301 1.00 75.17 240 GLY F N 1
ATOM 12192 C CA . GLY F 1 240 ? 12.377 35.081 51.529 1.00 75.66 240 GLY F CA 1
ATOM 12193 C C . GLY F 1 240 ? 12.714 35.265 50.057 1.00 74.77 240 GLY F C 1
ATOM 12194 O O . GLY F 1 240 ? 12.252 34.439 49.246 1.00 73.06 240 GLY F O 1
ATOM 12195 N N . ARG F 1 241 ? 13.487 36.306 49.724 1.00 75.48 241 ARG F N 1
ATOM 12196 C CA . ARG F 1 241 ? 13.925 36.640 48.340 1.00 77.23 241 ARG F CA 1
ATOM 12197 C C . ARG F 1 241 ? 15.458 36.681 48.269 1.00 77.11 241 ARG F C 1
ATOM 12198 O O . ARG F 1 241 ? 15.984 37.075 47.208 1.00 79.69 241 ARG F O 1
ATOM 12206 N N . ILE F 1 242 ? 16.139 36.290 49.353 1.00 77.02 242 ILE F N 1
ATOM 12207 C CA . ILE F 1 242 ? 17.628 36.242 49.464 1.00 72.95 242 ILE F CA 1
ATOM 12208 C C . ILE F 1 242 ? 18.003 35.060 50.367 1.00 71.82 242 ILE F C 1
ATOM 12209 O O . ILE F 1 242 ? 17.693 35.119 51.573 1.00 71.27 242 ILE F O 1
ATOM 12214 N N . ASP F 1 243 ? 18.629 34.026 49.795 1.00 71.30 243 ASP F N 1
ATOM 12215 C CA . ASP F 1 243 ? 19.214 32.879 50.544 1.00 72.33 243 ASP F CA 1
ATOM 12216 C C . ASP F 1 243 ? 20.478 33.369 51.260 1.00 73.19 243 ASP F C 1
ATOM 12217 O O . ASP F 1 243 ? 21.051 34.383 50.808 1.00 71.60 243 ASP F O 1
ATOM 12222 N N . MET F 1 244 ? 20.896 32.681 52.329 1.00 73.97 244 MET F N 1
ATOM 12223 C CA . MET F 1 244 ? 22.068 33.074 53.162 1.00 77.04 244 MET F CA 1
ATOM 12224 C C . MET F 1 244 ? 23.335 33.124 52.306 1.00 78.44 244 MET F C 1
ATOM 12225 O O . MET F 1 244 ? 24.182 33.986 52.529 1.00 82.29 244 MET F O 1
ATOM 12230 N N . PRO F 1 245 ? 23.532 32.207 51.326 1.00 81.80 245 PRO F N 1
ATOM 12231 C CA . PRO F 1 245 ? 24.564 32.387 50.301 1.00 80.22 245 PRO F CA 1
ATOM 12232 C C . PRO F 1 245 ? 24.597 33.797 49.687 1.00 77.89 245 PRO F C 1
ATOM 12233 O O . PRO F 1 245 ? 25.677 34.340 49.543 1.00 78.25 245 PRO F O 1
ATOM 12237 N N . GLY F 1 246 ? 23.426 34.342 49.338 1.00 75.38 246 GLY F N 1
ATOM 12238 C CA . GLY F 1 246 ? 23.263 35.718 48.828 1.00 73.78 246 GLY F CA 1
ATOM 12239 C C . GLY F 1 246 ? 23.559 36.750 49.904 1.00 71.38 246 GLY F C 1
ATOM 12240 O O . GLY F 1 246 ? 24.292 37.712 49.608 1.00 71.54 246 GLY F O 1
ATOM 12241 N N . HIS F 1 247 ? 23.011 36.551 51.108 1.00 70.46 247 HIS F N 1
ATOM 12242 C CA . HIS F 1 247 ? 23.205 37.412 52.308 1.00 67.25 247 HIS F CA 1
ATOM 12243 C C . HIS F 1 247 ? 24.703 37.606 52.573 1.00 67.78 247 HIS F C 1
ATOM 12244 O O . HIS F 1 247 ? 25.153 38.766 52.565 1.00 67.37 247 HIS F O 1
ATOM 12251 N N . ASP F 1 248 ? 25.438 36.509 52.790 1.00 67.67 248 ASP F N 1
ATOM 12252 C CA . ASP F 1 248 ? 26.890 36.513 53.125 1.00 67.37 248 ASP F CA 1
ATOM 12253 C C . ASP F 1 248 ? 27.701 37.069 51.945 1.00 64.44 248 ASP F C 1
ATOM 12254 O O . ASP F 1 248 ? 28.760 37.673 52.200 1.00 64.77 248 ASP F O 1
ATOM 12259 N N . ALA F 1 249 ? 27.227 36.877 50.709 1.00 64.54 249 ALA F N 1
ATOM 12260 C CA . ALA F 1 249 ? 27.864 37.384 49.469 1.00 63.68 249 ALA F CA 1
ATOM 12261 C C . ALA F 1 249 ? 27.719 38.909 49.393 1.00 61.32 249 ALA F C 1
ATOM 12262 O O . ALA F 1 249 ? 28.704 39.574 49.019 1.00 62.79 249 ALA F O 1
ATOM 12264 N N . MET F 1 250 ? 26.534 39.432 49.729 1.00 57.58 250 MET F N 1
ATOM 12265 C CA . MET F 1 250 ? 26.198 40.884 49.690 1.00 54.48 250 MET F CA 1
ATOM 12266 C C . MET F 1 250 ? 27.033 41.658 50.719 1.00 50.15 250 MET F C 1
ATOM 12267 O O . MET F 1 250 ? 27.371 42.822 50.432 1.00 49.23 250 MET F O 1
ATOM 12272 N N . LEU F 1 251 ? 27.338 41.046 51.870 1.00 48.59 251 LEU F N 1
ATOM 12273 C CA . LEU F 1 251 ? 28.021 41.703 53.020 1.00 46.62 251 LEU F CA 1
ATOM 12274 C C . LEU F 1 251 ? 29.543 41.516 52.931 1.00 46.61 251 LEU F C 1
ATOM 12275 O O . LEU F 1 251 ? 30.234 41.884 53.903 1.00 45.32 251 LEU F O 1
ATOM 12280 N N . GLU F 1 252 ? 30.044 40.972 51.814 1.00 48.16 252 GLU F N 1
ATOM 12281 C CA . GLU F 1 252 ? 31.486 40.967 51.442 1.00 48.50 252 GLU F CA 1
ATOM 12282 C C . GLU F 1 252 ? 32.101 42.334 51.764 1.00 45.35 252 GLU F C 1
ATOM 12283 O O . GLU F 1 252 ? 33.111 42.381 52.499 1.00 45.99 252 GLU F O 1
ATOM 12289 N N . VAL F 1 253 ? 31.477 43.397 51.245 1.00 42.12 253 VAL F N 1
ATOM 12290 C CA . VAL F 1 253 ? 32.034 44.781 51.174 1.00 39.31 253 VAL F CA 1
ATOM 12291 C C . VAL F 1 253 ? 31.399 45.658 52.263 1.00 35.84 253 VAL F C 1
ATOM 12292 O O . VAL F 1 253 ? 31.449 46.893 52.118 1.00 35.20 253 VAL F O 1
ATOM 12296 N N . VAL F 1 254 ? 30.832 45.048 53.310 1.00 34.76 254 VAL F N 1
ATOM 12297 C CA . VAL F 1 254 ? 30.329 45.751 54.529 1.00 33.12 254 VAL F CA 1
ATOM 12298 C C . VAL F 1 254 ? 31.177 45.290 55.713 1.00 33.20 254 VAL F C 1
ATOM 12299 O O . VAL F 1 254 ? 30.990 44.185 56.215 1.00 34.28 254 VAL F O 1
ATOM 12303 N N . PRO F 1 255 ? 32.146 46.114 56.178 1.00 32.25 255 PRO F N 1
ATOM 12304 C CA . PRO F 1 255 ? 33.015 45.746 57.297 1.00 32.29 255 PRO F CA 1
ATOM 12305 C C . PRO F 1 255 ? 32.292 45.155 58.518 1.00 32.42 255 PRO F C 1
ATOM 12306 O O . PRO F 1 255 ? 32.827 44.240 59.113 1.00 32.81 255 PRO F O 1
ATOM 12310 N N . MET F 1 256 ? 31.115 45.688 58.862 1.00 31.92 256 MET F N 1
ATOM 12311 C CA . MET F 1 256 ? 30.319 45.258 60.046 1.00 32.42 256 MET F CA 1
ATOM 12312 C C . MET F 1 256 ? 29.700 43.875 59.796 1.00 33.37 256 MET F C 1
ATOM 12313 O O . MET F 1 256 ? 29.271 43.245 60.780 1.00 33.86 256 MET F O 1
ATOM 12318 N N . HIS F 1 257 ? 29.660 43.422 58.538 1.00 34.95 257 HIS F N 1
ATOM 12319 C CA . HIS F 1 257 ? 29.231 42.056 58.125 1.00 37.03 257 HIS F CA 1
ATOM 12320 C C . HIS F 1 257 ? 27.846 41.744 58.701 1.00 36.02 257 HIS F C 1
ATOM 12321 O O . HIS F 1 257 ? 27.663 40.639 59.243 1.00 36.00 257 HIS F O 1
ATOM 12328 N N . ARG F 1 258 ? 26.918 42.696 58.595 1.00 35.20 258 ARG F N 1
ATOM 12329 C CA . ARG F 1 258 ? 25.490 42.520 58.967 1.00 35.10 258 ARG F CA 1
ATOM 12330 C C . ARG F 1 258 ? 24.662 43.601 58.268 1.00 35.38 258 ARG F C 1
ATOM 12331 O O . ARG F 1 258 ? 25.200 44.705 58.042 1.00 35.02 258 ARG F O 1
ATOM 12339 N N . PHE F 1 259 ? 23.413 43.281 57.922 1.00 36.18 259 PHE F N 1
ATOM 12340 C CA . PHE F 1 259 ? 22.400 44.258 57.447 1.00 35.75 259 PHE F CA 1
ATOM 12341 C C . PHE F 1 259 ? 22.095 45.232 58.587 1.00 34.19 259 PHE F C 1
ATOM 12342 O O . PHE F 1 259 ? 22.182 44.833 59.764 1.00 34.03 259 PHE F O 1
ATOM 12350 N N . GLY F 1 260 ? 21.763 46.477 58.242 1.00 32.99 260 GLY F N 1
ATOM 12351 C CA . GLY F 1 260 ? 21.173 47.444 59.183 1.00 32.52 260 GLY F CA 1
ATOM 12352 C C . GLY F 1 260 ? 19.763 47.021 59.552 1.00 32.43 260 GLY F C 1
ATOM 12353 O O . GLY F 1 260 ? 19.199 46.163 58.841 1.00 32.29 260 GLY F O 1
ATOM 12354 N N . THR F 1 261 ? 19.217 47.583 60.631 1.00 31.91 261 THR F N 1
ATOM 12355 C CA . THR F 1 261 ? 17.817 47.370 61.081 1.00 32.49 261 THR F CA 1
ATOM 12356 C C . THR F 1 261 ? 17.091 48.717 61.047 1.00 31.42 261 THR F C 1
ATOM 12357 O O . THR F 1 261 ? 17.774 49.755 61.037 1.00 31.48 261 THR F O 1
ATOM 12361 N N . ASN F 1 262 ? 15.758 48.687 61.016 1.00 31.98 262 ASN F N 1
ATOM 12362 C CA . ASN F 1 262 ? 14.892 49.879 60.817 1.00 32.68 262 ASN F CA 1
ATOM 12363 C C . ASN F 1 262 ? 15.132 50.885 61.949 1.00 32.09 262 ASN F C 1
ATOM 12364 O O . ASN F 1 262 ? 15.073 52.099 61.677 1.00 32.15 262 ASN F O 1
ATOM 12369 N N . ASP F 1 263 ? 15.391 50.390 63.164 1.00 31.91 263 ASP F N 1
ATOM 12370 C CA . ASP F 1 263 ? 15.630 51.207 64.387 1.00 32.02 263 ASP F CA 1
ATOM 12371 C C . ASP F 1 263 ? 16.908 52.045 64.231 1.00 30.30 263 ASP F C 1
ATOM 12372 O O . ASP F 1 263 ? 16.930 53.183 64.743 1.00 29.97 263 ASP F O 1
ATOM 12377 N N . GLU F 1 264 ? 17.933 51.506 63.561 1.00 29.52 264 GLU F N 1
ATOM 12378 C CA . GLU F 1 264 ? 19.261 52.161 63.391 1.00 29.35 264 GLU F CA 1
ATOM 12379 C C . GLU F 1 264 ? 19.156 53.304 62.374 1.00 28.73 264 GLU F C 1
ATOM 12380 O O . GLU F 1 264 ? 20.057 54.165 62.358 1.00 28.51 264 GLU F O 1
ATOM 12386 N N . ILE F 1 265 ? 18.108 53.293 61.544 1.00 28.47 265 ILE F N 1
ATOM 12387 C CA . ILE F 1 265 ? 17.744 54.410 60.625 1.00 27.73 265 ILE F CA 1
ATOM 12388 C C . ILE F 1 265 ? 16.826 55.380 61.378 1.00 26.99 265 ILE F C 1
ATOM 12389 O O . ILE F 1 265 ? 16.971 56.600 61.177 1.00 26.10 265 ILE F O 1
ATOM 12394 N N . ALA F 1 266 ? 15.923 54.852 62.212 1.00 27.20 266 ALA F N 1
ATOM 12395 C CA . ALA F 1 266 ? 14.938 55.626 63.006 1.00 27.96 266 ALA F CA 1
ATOM 12396 C C . ALA F 1 266 ? 15.663 56.643 63.898 1.00 27.35 266 ALA F C 1
ATOM 12397 O O . ALA F 1 266 ? 15.217 57.805 63.952 1.00 28.41 266 ALA F O 1
ATOM 12399 N N . SER F 1 267 ? 16.744 56.224 64.563 1.00 27.17 267 SER F N 1
ATOM 12400 C CA . SER F 1 267 ? 17.564 57.074 65.468 1.00 26.99 267 SER F CA 1
ATOM 12401 C C . SER F 1 267 ? 18.234 58.207 64.674 1.00 26.01 267 SER F C 1
ATOM 12402 O O . SER F 1 267 ? 18.334 59.326 65.217 1.00 26.00 267 SER F O 1
ATOM 12405 N N . THR F 1 268 ? 18.664 57.935 63.437 1.00 24.95 268 THR F N 1
ATOM 12406 C CA . THR F 1 268 ? 19.305 58.926 62.528 1.00 24.29 268 THR F CA 1
ATOM 12407 C C . THR F 1 268 ? 18.267 59.971 62.102 1.00 24.16 268 THR F C 1
ATOM 12408 O O . THR F 1 268 ? 18.607 61.168 62.109 1.00 23.99 268 THR F O 1
ATOM 12412 N N . VAL F 1 269 ? 17.057 59.530 61.740 1.00 24.14 269 VAL F N 1
ATOM 12413 C CA . VAL F 1 269 ? 15.916 60.418 61.357 1.00 24.40 269 VAL F CA 1
ATOM 12414 C C . VAL F 1 269 ? 15.595 61.332 62.545 1.00 24.23 269 VAL F C 1
ATOM 12415 O O . VAL F 1 269 ? 15.444 62.548 62.329 1.00 23.74 269 VAL F O 1
ATOM 12419 N N . LEU F 1 270 ? 15.501 60.762 63.749 1.00 24.29 270 LEU F N 1
ATOM 12420 C CA . LEU F 1 270 ? 15.233 61.513 65.005 1.00 24.87 270 LEU F CA 1
ATOM 12421 C C . LEU F 1 270 ? 16.276 62.626 65.162 1.00 24.47 270 LEU F C 1
ATOM 12422 O O . LEU F 1 270 ? 15.869 63.785 65.379 1.00 24.88 270 LEU F O 1
ATOM 12427 N N . PHE F 1 271 ? 17.564 62.286 65.037 1.00 23.57 271 PHE F N 1
ATOM 12428 C CA . PHE F 1 271 ? 18.713 63.222 65.167 1.00 23.30 271 PHE F CA 1
ATOM 12429 C C . PHE F 1 271 ? 18.540 64.401 64.199 1.00 22.71 271 PHE F C 1
ATOM 12430 O O . PHE F 1 271 ? 18.678 65.558 64.638 1.00 21.92 271 PHE F O 1
ATOM 12438 N N . LEU F 1 272 ? 18.245 64.115 62.926 1.00 22.97 272 LEU F N 1
ATOM 12439 C CA . LEU F 1 272 ? 18.111 65.140 61.853 1.00 23.18 272 LEU F CA 1
ATOM 12440 C C . LEU F 1 272 ? 16.826 65.952 62.059 1.00 23.27 272 LEU F C 1
ATOM 12441 O O . LEU F 1 272 ? 16.862 67.171 61.815 1.00 23.31 272 LEU F O 1
ATOM 12446 N N . ALA F 1 273 ? 15.741 65.307 62.498 1.00 23.46 273 ALA F N 1
ATOM 12447 C CA . ALA F 1 273 ? 14.426 65.944 62.752 1.00 24.04 273 ALA F CA 1
ATOM 12448 C C . ALA F 1 273 ? 14.511 66.864 63.979 1.00 25.29 273 ALA F C 1
ATOM 12449 O O . ALA F 1 273 ? 13.888 67.945 63.945 1.00 25.95 273 ALA F O 1
ATOM 12451 N N . SER F 1 274 ? 15.260 66.455 65.010 1.00 25.47 274 SER F N 1
ATOM 12452 C CA . SER F 1 274 ? 15.348 67.131 66.333 1.00 25.73 274 SER F CA 1
ATOM 12453 C C . SER F 1 274 ? 16.404 68.246 66.308 1.00 25.18 274 SER F C 1
ATOM 12454 O O . SER F 1 274 ? 17.102 68.386 65.287 1.00 25.68 274 SER F O 1
ATOM 12457 N N . ASP F 1 275 ? 16.512 69.002 67.405 1.00 25.44 275 ASP F N 1
ATOM 12458 C CA . ASP F 1 275 ? 17.438 70.158 67.565 1.00 25.37 275 ASP F CA 1
ATOM 12459 C C . ASP F 1 275 ? 18.875 69.674 67.783 1.00 23.60 275 ASP F C 1
ATOM 12460 O O . ASP F 1 275 ? 19.784 70.524 67.742 1.00 22.50 275 ASP F O 1
ATOM 12465 N N . ALA F 1 276 ? 19.075 68.374 68.019 1.00 22.80 276 ALA F N 1
ATOM 12466 C CA . ALA F 1 276 ? 20.407 67.742 68.170 1.00 22.87 276 ALA F CA 1
ATOM 12467 C C . ALA F 1 276 ? 21.279 68.056 66.946 1.00 22.64 276 ALA F C 1
ATOM 12468 O O . ALA F 1 276 ? 22.515 68.080 67.097 1.00 22.01 276 ALA F O 1
ATOM 12470 N N . SER F 1 277 ? 20.658 68.291 65.783 1.00 22.88 277 SER F N 1
ATOM 12471 C CA . SER F 1 277 ? 21.333 68.580 64.489 1.00 22.15 277 SER F CA 1
ATOM 12472 C C . SER F 1 277 ? 21.007 70.003 64.014 1.00 21.87 277 SER F C 1
ATOM 12473 O O . SER F 1 277 ? 20.996 70.223 62.787 1.00 22.23 277 SER F O 1
ATOM 12476 N N . SER F 1 278 ? 20.801 70.939 64.947 1.00 21.51 278 SER F N 1
ATOM 12477 C CA . SER F 1 278 ? 20.301 72.318 64.692 1.00 21.28 278 SER F CA 1
ATOM 12478 C C . SER F 1 278 ? 21.265 73.123 63.806 1.00 21.04 278 SER F C 1
ATOM 12479 O O . SER F 1 278 ? 20.803 74.118 63.217 1.00 21.95 278 SER F O 1
ATOM 12482 N N . TYR F 1 279 ? 22.545 72.736 63.716 1.00 20.31 279 TYR F N 1
ATOM 12483 C CA . TYR F 1 279 ? 23.552 73.386 62.832 1.00 19.85 279 TYR F CA 1
ATOM 12484 C C . TYR F 1 279 ? 23.990 72.421 61.720 1.00 19.88 279 TYR F C 1
ATOM 12485 O O . TYR F 1 279 ? 25.095 72.602 61.158 1.00 20.23 279 TYR F O 1
ATOM 12494 N N . VAL F 1 280 ? 23.142 71.439 61.399 1.00 20.30 280 VAL F N 1
ATOM 12495 C CA . VAL F 1 280 ? 23.354 70.472 60.282 1.00 19.98 280 VAL F CA 1
ATOM 12496 C C . VAL F 1 280 ? 22.296 70.750 59.209 1.00 19.61 280 VAL F C 1
ATOM 12497 O O . VAL F 1 280 ? 21.096 70.606 59.510 1.00 19.40 280 VAL F O 1
ATOM 12501 N N . THR F 1 281 ? 22.730 71.148 58.012 1.00 19.07 281 THR F N 1
ATOM 12502 C CA . THR F 1 281 ? 21.858 71.365 56.827 1.00 18.59 281 THR F CA 1
ATOM 12503 C C . THR F 1 281 ? 22.683 71.188 55.547 1.00 18.13 281 THR F C 1
ATOM 12504 O O . THR F 1 281 ? 23.879 71.522 55.565 1.00 17.44 281 THR F O 1
ATOM 12508 N N . GLY F 1 282 ? 22.057 70.669 54.488 1.00 18.00 282 GLY F N 1
ATOM 12509 C CA . GLY F 1 282 ? 22.656 70.539 53.147 1.00 18.11 282 GLY F CA 1
ATOM 12510 C C . GLY F 1 282 ? 23.770 69.506 53.105 1.00 17.94 282 GLY F C 1
ATOM 12511 O O . GLY F 1 282 ? 24.653 69.634 52.236 1.00 17.57 282 GLY F O 1
ATOM 12512 N N . THR F 1 283 ? 23.727 68.510 53.996 1.00 18.32 283 THR F N 1
ATOM 12513 C CA . THR F 1 283 ? 24.710 67.395 54.051 1.00 18.79 283 THR F CA 1
ATOM 12514 C C . THR F 1 283 ? 23.975 66.050 54.063 1.00 18.78 283 THR F C 1
ATOM 12515 O O . THR F 1 283 ? 22.730 66.042 54.115 1.00 18.83 283 THR F O 1
ATOM 12519 N N . ASP F 1 284 ? 24.744 64.961 54.008 1.00 18.57 284 ASP F N 1
ATOM 12520 C CA . ASP F 1 284 ? 24.249 63.563 53.973 1.00 19.20 284 ASP F CA 1
ATOM 12521 C C . ASP F 1 284 ? 24.828 62.805 55.170 1.00 19.26 284 ASP F C 1
ATOM 12522 O O . ASP F 1 284 ? 25.997 63.050 55.513 1.00 18.96 284 ASP F O 1
ATOM 12527 N N . ILE F 1 285 ? 24.038 61.914 55.769 1.00 19.96 285 ILE F N 1
ATOM 12528 C CA . ILE F 1 285 ? 24.506 60.954 56.811 1.00 20.10 285 ILE F CA 1
ATOM 12529 C C . ILE F 1 285 ? 24.338 59.540 56.247 1.00 21.12 285 ILE F C 1
ATOM 12530 O O . ILE F 1 285 ? 23.183 59.093 56.089 1.00 20.84 285 ILE F O 1
ATOM 12535 N N . ARG F 1 286 ? 25.457 58.885 55.925 1.00 21.81 286 ARG F N 1
ATOM 12536 C CA . ARG F 1 286 ? 25.495 57.479 55.448 1.00 23.52 286 ARG F CA 1
ATOM 12537 C C . ARG F 1 286 ? 25.343 56.553 56.659 1.00 23.95 286 ARG F C 1
ATOM 12538 O O . ARG F 1 286 ? 26.061 56.760 57.655 1.00 24.23 286 ARG F O 1
ATOM 12546 N N . VAL F 1 287 ? 24.426 55.587 56.569 1.00 24.81 287 VAL F N 1
ATOM 12547 C CA . VAL F 1 287 ? 24.164 54.556 57.615 1.00 24.73 287 VAL F CA 1
ATOM 12548 C C . VAL F 1 287 ? 24.285 53.184 56.941 1.00 24.90 287 VAL F C 1
ATOM 12549 O O . VAL F 1 287 ? 23.240 52.578 56.641 1.00 24.79 287 VAL F O 1
ATOM 12553 N N . ASP F 1 288 ? 25.523 52.735 56.701 1.00 24.80 288 ASP F N 1
ATOM 12554 C CA . ASP F 1 288 ? 25.843 51.616 55.772 1.00 25.75 288 ASP F CA 1
ATOM 12555 C C . ASP F 1 288 ? 26.813 50.601 56.395 1.00 25.91 288 ASP F C 1
ATOM 12556 O O . ASP F 1 288 ? 27.282 49.716 55.648 1.00 26.38 288 ASP F O 1
ATOM 12561 N N . GLY F 1 289 ? 27.109 50.714 57.694 1.00 25.31 289 GLY F N 1
ATOM 12562 C CA . GLY F 1 289 ? 28.040 49.820 58.412 1.00 25.89 289 GLY F CA 1
ATOM 12563 C C . GLY F 1 289 ? 29.433 49.793 57.794 1.00 25.62 289 GLY F C 1
ATOM 12564 O O . GLY F 1 289 ? 30.094 48.739 57.885 1.00 25.61 289 GLY F O 1
ATOM 12565 N N . GLY F 1 290 ? 29.868 50.908 57.196 1.00 25.57 290 GLY F N 1
ATOM 12566 C CA . GLY F 1 290 ? 31.233 51.098 56.666 1.00 25.67 290 GLY F CA 1
ATOM 12567 C C . GLY F 1 290 ? 31.367 50.723 55.198 1.00 26.22 290 GLY F C 1
ATOM 12568 O O . GLY F 1 290 ? 32.517 50.662 54.724 1.00 26.37 290 GLY F O 1
ATOM 12569 N N . TYR F 1 291 ? 30.254 50.487 54.493 1.00 27.27 291 TYR F N 1
ATOM 12570 C CA . TYR F 1 291 ? 30.242 50.119 53.051 1.00 28.54 291 TYR F CA 1
ATOM 12571 C C . TYR F 1 291 ? 31.058 51.143 52.251 1.00 28.40 291 TYR F C 1
ATOM 12572 O O . TYR F 1 291 ? 31.883 50.724 51.415 1.00 27.85 291 TYR F O 1
ATOM 12581 N N . SER F 1 292 ? 30.839 52.437 52.514 1.00 27.89 292 SER F N 1
ATOM 12582 C CA . SER F 1 292 ? 31.391 53.582 51.739 1.00 28.16 292 SER F CA 1
ATOM 12583 C C . SER F 1 292 ? 32.921 53.624 51.817 1.00 28.29 292 SER F C 1
ATOM 12584 O O . SER F 1 292 ? 33.523 54.334 50.991 1.00 27.99 292 SER F O 1
ATOM 12587 N N . VAL F 1 293 ? 33.520 52.928 52.788 1.00 29.46 293 VAL F N 1
ATOM 12588 C CA . VAL F 1 293 ? 35.001 52.856 52.967 1.00 30.34 293 VAL F CA 1
ATOM 12589 C C . VAL F 1 293 ? 35.595 52.084 51.784 1.00 31.33 293 VAL F C 1
ATOM 12590 O O . VAL F 1 293 ? 36.673 52.483 51.312 1.00 31.33 293 VAL F O 1
ATOM 12594 N N . PHE F 1 294 ? 34.918 51.018 51.343 1.00 33.50 294 PHE F N 1
ATOM 12595 C CA . PHE F 1 294 ? 35.281 50.210 50.148 1.00 35.82 294 PHE F CA 1
ATOM 12596 C C . PHE F 1 294 ? 34.606 50.810 48.909 1.00 36.65 294 PHE F C 1
ATOM 12597 O O . PHE F 1 294 ? 35.277 51.199 47.954 1.00 38.66 294 PHE F O 1
ATOM 12605 N N . LYS G 1 11 ? 68.883 131.666 119.716 1.00 60.92 11 LYS G N 1
ATOM 12606 C CA . LYS G 1 11 ? 68.692 130.212 120.032 1.00 60.01 11 LYS G CA 1
ATOM 12607 C C . LYS G 1 11 ? 67.209 129.837 119.884 1.00 56.37 11 LYS G C 1
ATOM 12608 O O . LYS G 1 11 ? 66.763 128.900 120.577 1.00 53.80 11 LYS G O 1
ATOM 12614 N N . THR G 1 12 ? 66.473 130.527 119.006 1.00 54.18 12 THR G N 1
ATOM 12615 C CA . THR G 1 12 ? 65.021 130.300 118.776 1.00 53.03 12 THR G CA 1
ATOM 12616 C C . THR G 1 12 ? 64.854 129.032 117.929 1.00 50.24 12 THR G C 1
ATOM 12617 O O . THR G 1 12 ? 64.026 128.184 118.310 1.00 49.46 12 THR G O 1
ATOM 12621 N N . VAL G 1 13 ? 65.634 128.898 116.848 1.00 48.23 13 VAL G N 1
ATOM 12622 C CA . VAL G 1 13 ? 65.529 127.776 115.865 1.00 46.18 13 VAL G CA 1
ATOM 12623 C C . VAL G 1 13 ? 65.894 126.455 116.555 1.00 42.73 13 VAL G C 1
ATOM 12624 O O . VAL G 1 13 ? 65.239 125.444 116.248 1.00 42.29 13 VAL G O 1
ATOM 12628 N N . GLU G 1 14 ? 66.889 126.460 117.449 1.00 40.66 14 GLU G N 1
ATOM 12629 C CA . GLU G 1 14 ? 67.312 125.248 118.203 1.00 39.38 14 GLU G CA 1
ATOM 12630 C C . GLU G 1 14 ? 66.223 124.889 119.224 1.00 38.63 14 GLU G C 1
ATOM 12631 O O . GLU G 1 14 ? 65.979 123.684 119.411 1.00 38.51 14 GLU G O 1
ATOM 12637 N N . GLN G 1 15 ? 65.582 125.890 119.838 1.00 38.60 15 GLN G N 1
ATOM 12638 C CA . GLN G 1 15 ? 64.426 125.705 120.759 1.00 38.92 15 GLN G CA 1
ATOM 12639 C C . GLN G 1 15 ? 63.220 125.165 119.977 1.00 38.28 15 GLN G C 1
ATOM 12640 O O . GLN G 1 15 ? 62.511 124.293 120.521 1.00 38.04 15 GLN G O 1
ATOM 12646 N N . ILE G 1 16 ? 62.994 125.668 118.758 1.00 36.95 16 ILE G N 1
ATOM 12647 C CA . ILE G 1 16 ? 61.913 125.198 117.837 1.00 36.01 16 ILE G CA 1
ATOM 12648 C C . ILE G 1 16 ? 62.147 123.715 117.517 1.00 33.61 16 ILE G C 1
ATOM 12649 O O . ILE G 1 16 ? 61.165 122.948 117.544 1.00 32.57 16 ILE G O 1
ATOM 12654 N N . PHE G 1 17 ? 63.394 123.333 117.221 1.00 31.47 17 PHE G N 1
ATOM 12655 C CA . PHE G 1 17 ? 63.800 121.936 116.910 1.00 30.82 17 PHE G CA 1
ATOM 12656 C C . PHE G 1 17 ? 63.623 121.052 118.152 1.00 31.04 17 PHE G C 1
ATOM 12657 O O . PHE G 1 17 ? 63.199 119.888 117.998 1.00 28.64 17 PHE G O 1
ATOM 12665 N N . ASP G 1 18 ? 63.944 121.582 119.337 1.00 31.93 18 ASP G N 1
ATOM 12666 C CA . ASP G 1 18 ? 63.929 120.833 120.624 1.00 33.48 18 ASP G CA 1
ATOM 12667 C C . ASP G 1 18 ? 62.497 120.389 120.947 1.00 33.84 18 ASP G C 1
ATOM 12668 O O . ASP G 1 18 ? 62.330 119.254 121.437 1.00 34.35 18 ASP G O 1
ATOM 12673 N N . GLU G 1 19 ? 61.508 121.244 120.671 1.00 34.45 19 GLU G N 1
ATOM 12674 C CA . GLU G 1 19 ? 60.073 120.991 120.977 1.00 34.34 19 GLU G CA 1
ATOM 12675 C C . GLU G 1 19 ? 59.415 120.242 119.808 1.00 31.63 19 GLU G C 1
ATOM 12676 O O . GLU G 1 19 ? 58.483 119.466 120.071 1.00 31.58 19 GLU G O 1
ATOM 12682 N N . ARG G 1 20 ? 59.883 120.448 118.572 1.00 29.99 20 ARG G N 1
ATOM 12683 C CA . ARG G 1 20 ? 59.435 119.669 117.383 1.00 28.94 20 ARG G CA 1
ATOM 12684 C C . ARG G 1 20 ? 59.855 118.201 117.531 1.00 26.76 20 ARG G C 1
ATOM 12685 O O . ARG G 1 20 ? 59.066 117.326 117.137 1.00 26.52 20 ARG G O 1
ATOM 12693 N N . TYR G 1 21 ? 61.051 117.950 118.072 1.00 25.12 21 TYR G N 1
ATOM 12694 C CA . TYR G 1 21 ? 61.711 116.619 118.099 1.00 24.07 21 TYR G CA 1
ATOM 12695 C C . TYR G 1 21 ? 62.127 116.264 119.526 1.00 24.98 21 TYR G C 1
ATOM 12696 O O . TYR G 1 21 ? 63.288 116.433 119.896 1.00 25.90 21 TYR G O 1
ATOM 12705 N N . PRO G 1 22 ? 61.198 115.756 120.371 1.00 25.08 22 PRO G N 1
ATOM 12706 C CA . PRO G 1 22 ? 61.559 115.225 121.686 1.00 25.13 22 PRO G CA 1
ATOM 12707 C C . PRO G 1 22 ? 62.501 114.019 121.537 1.00 24.84 22 PRO G C 1
ATOM 12708 O O . PRO G 1 22 ? 62.248 113.190 120.677 1.00 25.82 22 PRO G O 1
ATOM 12712 N N . LEU G 1 23 ? 63.549 113.956 122.366 1.00 23.88 23 LEU G N 1
ATOM 12713 C CA . LEU G 1 23 ? 64.653 112.964 122.254 1.00 23.37 23 LEU G CA 1
ATOM 12714 C C . LEU G 1 23 ? 64.364 111.730 123.117 1.00 23.30 23 LEU G C 1
ATOM 12715 O O . LEU G 1 23 ? 64.796 110.630 122.719 1.00 22.45 23 LEU G O 1
ATOM 12720 N N . ASP G 1 24 ? 63.681 111.903 124.253 1.00 24.20 24 ASP G N 1
ATOM 12721 C CA . ASP G 1 24 ? 63.536 110.856 125.301 1.00 24.80 24 ASP G CA 1
ATOM 12722 C C . ASP G 1 24 ? 62.144 110.950 125.937 1.00 25.38 24 ASP G C 1
ATOM 12723 O O . ASP G 1 24 ? 62.039 111.468 127.065 1.00 26.22 24 ASP G O 1
ATOM 12728 N N . LYS G 1 25 ? 61.123 110.447 125.238 1.00 25.31 25 LYS G N 1
ATOM 12729 C CA . LYS G 1 25 ? 59.706 110.444 125.695 1.00 25.96 25 LYS G CA 1
ATOM 12730 C C . LYS G 1 25 ? 59.521 109.433 126.835 1.00 26.47 25 LYS G C 1
ATOM 12731 O O . LYS G 1 25 ? 58.580 109.614 127.635 1.00 26.23 25 LYS G O 1
ATOM 12737 N N . TRP G 1 26 ? 60.380 108.408 126.898 1.00 26.68 26 TRP G N 1
ATOM 12738 C CA . TRP G 1 26 ? 60.353 107.327 127.924 1.00 27.63 26 TRP G CA 1
ATOM 12739 C C . TRP G 1 26 ? 60.547 107.900 129.335 1.00 28.89 26 TRP G C 1
ATOM 12740 O O . TRP G 1 26 ? 60.188 107.199 130.304 1.00 28.91 26 TRP G O 1
ATOM 12751 N N . LYS G 1 27 ? 61.103 109.111 129.450 1.00 29.93 27 LYS G N 1
ATOM 12752 C CA . LYS G 1 27 ? 61.346 109.800 130.747 1.00 31.62 27 LYS G CA 1
ATOM 12753 C C . LYS G 1 27 ? 60.023 110.305 131.339 1.00 34.17 27 LYS G C 1
ATOM 12754 O O . LYS G 1 27 ? 59.984 110.515 132.564 1.00 36.11 27 LYS G O 1
ATOM 12760 N N . ASP G 1 28 ? 58.988 110.499 130.515 1.00 35.50 28 ASP G N 1
ATOM 12761 C CA . ASP G 1 28 ? 57.601 110.773 130.984 1.00 36.46 28 ASP G CA 1
ATOM 12762 C C . ASP G 1 28 ? 57.006 109.457 131.498 1.00 36.72 28 ASP G C 1
ATOM 12763 O O . ASP G 1 28 ? 56.967 108.486 130.719 1.00 36.71 28 ASP G O 1
ATOM 12768 N N . SER G 1 29 ? 56.577 109.427 132.763 1.00 36.96 29 SER G N 1
ATOM 12769 C CA . SER G 1 29 ? 55.964 108.243 133.423 1.00 37.98 29 SER G CA 1
ATOM 12770 C C . SER G 1 29 ? 54.592 107.950 132.802 1.00 38.14 29 SER G C 1
ATOM 12771 O O . SER G 1 29 ? 54.202 106.767 132.770 1.00 40.33 29 SER G O 1
ATOM 12774 N N . ASN G 1 30 ? 53.896 108.985 132.317 1.00 36.64 30 ASN G N 1
ATOM 12775 C CA . ASN G 1 30 ? 52.574 108.863 131.644 1.00 36.29 30 ASN G CA 1
ATOM 12776 C C . ASN G 1 30 ? 52.744 108.152 130.296 1.00 33.48 30 ASN G C 1
ATOM 12777 O O . ASN G 1 30 ? 51.809 107.436 129.892 1.00 34.73 30 ASN G O 1
ATOM 12782 N N . TYR G 1 31 ? 53.890 108.348 129.634 1.00 31.07 31 TYR G N 1
ATOM 12783 C CA . TYR G 1 31 ? 54.195 107.824 128.275 1.00 28.62 31 TYR G CA 1
ATOM 12784 C C . TYR G 1 31 ? 54.510 106.326 128.350 1.00 27.74 31 TYR G C 1
ATOM 12785 O O . TYR G 1 31 ? 55.139 105.891 129.334 1.00 27.77 31 TYR G O 1
ATOM 12794 N N . SER G 1 32 ? 54.084 105.573 127.329 1.00 27.20 32 SER G N 1
ATOM 12795 C CA . SER G 1 32 ? 54.419 104.140 127.103 1.00 26.93 32 SER G CA 1
ATOM 12796 C C . SER G 1 32 ? 54.535 103.857 125.601 1.00 25.20 32 SER G C 1
ATOM 12797 O O . SER G 1 32 ? 53.654 104.303 124.844 1.00 26.05 32 SER G O 1
ATOM 12800 N N . ILE G 1 33 ? 55.576 103.123 125.199 1.00 24.18 33 ILE G N 1
ATOM 12801 C CA . ILE G 1 33 ? 55.833 102.704 123.787 1.00 23.39 33 ILE G CA 1
ATOM 12802 C C . ILE G 1 33 ? 54.698 101.777 123.329 1.00 23.57 33 ILE G C 1
ATOM 12803 O O . ILE G 1 33 ? 54.372 101.790 122.128 1.00 22.63 33 ILE G O 1
ATOM 12808 N N . LEU G 1 34 ? 54.112 101.020 124.261 1.00 24.68 34 LEU G N 1
ATOM 12809 C CA . LEU G 1 34 ? 53.047 100.015 123.997 1.00 25.87 34 LEU G CA 1
ATOM 12810 C C . LEU G 1 34 ? 51.737 100.717 123.612 1.00 27.10 34 LEU G C 1
ATOM 12811 O O . LEU G 1 34 ? 50.899 100.066 122.959 1.00 28.05 34 LEU G O 1
ATOM 12816 N N . ASP G 1 35 ? 51.566 101.989 123.994 1.00 27.97 35 ASP G N 1
ATOM 12817 C CA . ASP G 1 35 ? 50.371 102.810 123.651 1.00 28.96 35 ASP G CA 1
ATOM 12818 C C . ASP G 1 35 ? 50.302 103.039 122.135 1.00 28.63 35 ASP G C 1
ATOM 12819 O O . ASP G 1 35 ? 49.175 103.182 121.622 1.00 31.08 35 ASP G O 1
ATOM 12824 N N . LYS G 1 36 ? 51.451 103.080 121.452 1.00 27.43 36 LYS G N 1
ATOM 12825 C CA . LYS G 1 36 ? 51.555 103.389 119.998 1.00 27.15 36 LYS G CA 1
ATOM 12826 C C . LYS G 1 36 ? 50.829 102.332 119.156 1.00 26.98 36 LYS G C 1
ATOM 12827 O O . LYS G 1 36 ? 50.371 102.687 118.056 1.00 27.23 36 LYS G O 1
ATOM 12833 N N . PHE G 1 37 ? 50.745 101.088 119.642 1.00 27.35 37 PHE G N 1
ATOM 12834 C CA . PHE G 1 37 ? 50.170 99.925 118.913 1.00 27.65 37 PHE G CA 1
ATOM 12835 C C . PHE G 1 37 ? 48.645 99.887 119.071 1.00 28.85 37 PHE G C 1
ATOM 12836 O O . PHE G 1 37 ? 47.990 99.115 118.338 1.00 29.02 37 PHE G O 1
ATOM 12844 N N . SER G 1 38 ? 48.094 100.695 119.983 1.00 29.66 38 SER G N 1
ATOM 12845 C CA . SER G 1 38 ? 46.633 100.819 120.228 1.00 30.37 38 SER G CA 1
ATOM 12846 C C . SER G 1 38 ? 45.944 101.375 118.977 1.00 31.68 38 SER G C 1
ATOM 12847 O O . SER G 1 38 ? 46.614 102.074 118.185 1.00 31.85 38 SER G O 1
ATOM 12850 N N . MET G 1 39 ? 44.657 101.058 118.809 1.00 32.51 39 MET G N 1
ATOM 12851 C CA . MET G 1 39 ? 43.798 101.568 117.708 1.00 33.09 39 MET G CA 1
ATOM 12852 C C . MET G 1 39 ? 42.473 102.078 118.291 1.00 35.34 39 MET G C 1
ATOM 12853 O O . MET G 1 39 ? 41.447 101.998 117.589 1.00 36.38 39 MET G O 1
ATOM 12858 N N . ARG G 1 40 ? 42.495 102.590 119.527 1.00 37.04 40 ARG G N 1
ATOM 12859 C CA . ARG G 1 40 ? 41.305 103.169 120.210 1.00 39.37 40 ARG G CA 1
ATOM 12860 C C . ARG G 1 40 ? 40.962 104.509 119.549 1.00 38.08 40 ARG G C 1
ATOM 12861 O O . ARG G 1 40 ? 41.850 105.376 119.479 1.00 38.49 40 ARG G O 1
ATOM 12869 N N . GLY G 1 41 ? 39.721 104.652 119.071 1.00 38.05 41 GLY G N 1
ATOM 12870 C CA . GLY G 1 41 ? 39.236 105.841 118.343 1.00 38.42 41 GLY G CA 1
ATOM 12871 C C . GLY G 1 41 ? 39.456 105.721 116.844 1.00 37.98 41 GLY G C 1
ATOM 12872 O O . GLY G 1 41 ? 38.895 106.550 116.099 1.00 38.57 41 GLY G O 1
ATOM 12873 N N . ARG G 1 42 ? 40.239 104.727 116.411 1.00 37.75 42 ARG G N 1
ATOM 12874 C CA . ARG G 1 42 ? 40.549 104.468 114.981 1.00 37.90 42 ARG G CA 1
ATOM 12875 C C . ARG G 1 42 ? 39.386 103.682 114.370 1.00 38.02 42 ARG G C 1
ATOM 12876 O O . ARG G 1 42 ? 38.906 102.730 115.018 1.00 39.08 42 ARG G O 1
ATOM 12884 N N . LYS G 1 43 ? 38.944 104.086 113.177 1.00 36.96 43 LYS G N 1
ATOM 12885 C CA . LYS G 1 43 ? 37.859 103.424 112.408 1.00 35.95 43 LYS G CA 1
ATOM 12886 C C . LYS G 1 43 ? 38.349 103.224 110.973 1.00 33.44 43 LYS G C 1
ATOM 12887 O O . LYS G 1 43 ? 38.909 104.179 110.408 1.00 33.20 43 LYS G O 1
ATOM 12893 N N . GLY G 1 44 ? 38.168 102.021 110.424 1.00 31.80 44 GLY G N 1
ATOM 12894 C CA . GLY G 1 44 ? 38.642 101.658 109.076 1.00 30.78 44 GLY G CA 1
ATOM 12895 C C . GLY G 1 44 ? 37.921 100.438 108.541 1.00 30.66 44 GLY G C 1
ATOM 12896 O O . GLY G 1 44 ? 36.920 100.028 109.162 1.00 32.08 44 GLY G O 1
ATOM 12897 N N . PHE G 1 45 ? 38.411 99.878 107.432 1.00 29.32 45 PHE G N 1
ATOM 12898 C CA . PHE G 1 45 ? 37.801 98.711 106.743 1.00 27.84 45 PHE G CA 1
ATOM 12899 C C . PHE G 1 45 ? 38.885 97.825 106.118 1.00 26.25 45 PHE G C 1
ATOM 12900 O O . PHE G 1 45 ? 39.992 98.311 105.803 1.00 23.99 45 PHE G O 1
ATOM 12908 N N . VAL G 1 46 ? 38.542 96.547 105.949 1.00 26.17 46 VAL G N 1
ATOM 12909 C CA . VAL G 1 46 ? 39.410 95.483 105.369 1.00 25.51 46 VAL G CA 1
ATOM 12910 C C . VAL G 1 46 ? 38.648 94.846 104.207 1.00 25.43 46 VAL G C 1
ATOM 12911 O O . VAL G 1 46 ? 37.504 94.412 104.431 1.00 25.48 46 VAL G O 1
ATOM 12915 N N . THR G 1 47 ? 39.261 94.798 103.022 1.00 24.93 47 THR G N 1
ATOM 12916 C CA . THR G 1 47 ? 38.715 94.121 101.815 1.00 25.32 47 THR G CA 1
ATOM 12917 C C . THR G 1 47 ? 39.189 92.666 101.841 1.00 25.25 47 THR G C 1
ATOM 12918 O O . THR G 1 47 ? 40.234 92.405 102.469 1.00 24.79 47 THR G O 1
ATOM 12922 N N . GLY G 1 48 ? 38.446 91.760 101.200 1.00 25.59 48 GLY G N 1
ATOM 12923 C CA . GLY G 1 48 ? 38.700 90.308 101.255 1.00 25.76 48 GLY G CA 1
ATOM 12924 C C . GLY G 1 48 ? 38.676 89.799 102.688 1.00 26.26 48 GLY G C 1
ATOM 12925 O O . GLY G 1 48 ? 39.516 88.940 103.028 1.00 24.98 48 GLY G O 1
ATOM 12926 N N . ALA G 1 49 ? 37.735 90.305 103.494 1.00 26.91 49 ALA G N 1
ATOM 12927 C CA . ALA G 1 49 ? 37.650 90.098 104.960 1.00 27.70 49 ALA G CA 1
ATOM 12928 C C . ALA G 1 49 ? 37.051 88.726 105.295 1.00 28.76 49 ALA G C 1
ATOM 12929 O O . ALA G 1 49 ? 37.027 88.388 106.492 1.00 29.84 49 ALA G O 1
ATOM 12931 N N . ALA G 1 50 ? 36.573 87.976 104.295 1.00 28.44 50 ALA G N 1
ATOM 12932 C CA . ALA G 1 50 ? 36.095 86.580 104.443 1.00 29.05 50 ALA G CA 1
ATOM 12933 C C . ALA G 1 50 ? 37.297 85.628 104.487 1.00 28.71 50 ALA G C 1
ATOM 12934 O O . ALA G 1 50 ? 37.215 84.611 105.206 1.00 28.72 50 ALA G O 1
ATOM 12936 N N . GLY G 1 51 ? 38.366 85.954 103.749 1.00 28.10 51 GLY G N 1
ATOM 12937 C CA . GLY G 1 51 ? 39.607 85.157 103.666 1.00 27.86 51 GLY G CA 1
ATOM 12938 C C . GLY G 1 51 ? 40.393 85.166 104.969 1.00 27.52 51 GLY G C 1
ATOM 12939 O O . GLY G 1 51 ? 40.032 85.939 105.881 1.00 26.33 51 GLY G O 1
ATOM 12940 N N . GLY G 1 52 ? 41.446 84.344 105.042 1.00 28.22 52 GLY G N 1
ATOM 12941 C CA . GLY G 1 52 ? 42.285 84.147 106.241 1.00 28.12 52 GLY G CA 1
ATOM 12942 C C . GLY G 1 52 ? 42.963 85.431 106.690 1.00 27.71 52 GLY G C 1
ATOM 12943 O O . GLY G 1 52 ? 42.772 85.812 107.863 1.00 28.00 52 GLY G O 1
ATOM 12944 N N . LEU G 1 53 ? 43.735 86.068 105.802 1.00 27.02 53 LEU G N 1
ATOM 12945 C CA . LEU G 1 53 ? 44.496 87.315 106.099 1.00 26.46 53 LEU G CA 1
ATOM 12946 C C . LEU G 1 53 ? 43.525 88.423 106.515 1.00 26.80 53 LEU G C 1
ATOM 12947 O O . LEU G 1 53 ? 43.811 89.106 107.517 1.00 27.54 53 LEU G O 1
ATOM 12952 N N . GLY G 1 54 ? 42.433 88.591 105.763 1.00 26.87 54 GLY G N 1
ATOM 12953 C CA . GLY G 1 54 ? 41.435 89.659 105.968 1.00 27.28 54 GLY G CA 1
ATOM 12954 C C . GLY G 1 54 ? 40.845 89.636 107.368 1.00 28.05 54 GLY G C 1
ATOM 12955 O O . GLY G 1 54 ? 40.992 90.645 108.083 1.00 28.86 54 GLY G O 1
ATOM 12956 N N . ARG G 1 55 ? 40.214 88.519 107.749 1.00 29.03 55 ARG G N 1
ATOM 12957 C CA . ARG G 1 55 ? 39.441 88.371 109.016 1.00 29.56 55 ARG G CA 1
ATOM 12958 C C . ARG G 1 55 ? 40.380 88.452 110.228 1.00 29.46 55 ARG G C 1
ATOM 12959 O O . ARG G 1 55 ? 39.958 89.032 111.250 1.00 30.38 55 ARG G O 1
ATOM 12967 N N . ASN G 1 56 ? 41.596 87.900 110.124 1.00 28.73 56 ASN G N 1
ATOM 12968 C CA . ASN G 1 56 ? 42.613 87.907 111.213 1.00 28.20 56 ASN G CA 1
ATOM 12969 C C . ASN G 1 56 ? 43.139 89.334 111.419 1.00 27.32 56 ASN G C 1
ATOM 12970 O O . ASN G 1 56 ? 43.240 89.756 112.588 1.00 27.34 56 ASN G O 1
ATOM 12975 N N . ALA G 1 57 ? 43.471 90.038 110.330 1.00 25.64 57 ALA G N 1
ATOM 12976 C CA . ALA G 1 57 ? 43.901 91.458 110.336 1.00 24.97 57 ALA G CA 1
ATOM 12977 C C . ALA G 1 57 ? 42.796 92.320 110.959 1.00 25.86 57 ALA G C 1
ATOM 12978 O O . ALA G 1 57 ? 43.114 93.169 111.812 1.00 24.80 57 ALA G O 1
ATOM 12980 N N . ALA G 1 58 ? 41.544 92.100 110.549 1.00 27.01 58 ALA G N 1
ATOM 12981 C CA . ALA G 1 58 ? 40.345 92.790 111.078 1.00 28.62 58 ALA G CA 1
ATOM 12982 C C . ALA G 1 58 ? 40.221 92.517 112.582 1.00 29.07 58 ALA G C 1
ATOM 12983 O O . ALA G 1 58 ? 39.992 93.479 113.337 1.00 30.38 58 ALA G O 1
ATOM 12985 N N . ALA G 1 59 ? 40.380 91.255 112.993 1.00 29.95 59 ALA G N 1
ATOM 12986 C CA . ALA G 1 59 ? 40.288 90.800 114.402 1.00 30.64 59 ALA G CA 1
ATOM 12987 C C . ALA G 1 59 ? 41.395 91.456 115.235 1.00 30.20 59 ALA G C 1
ATOM 12988 O O . ALA G 1 59 ? 41.102 91.894 116.365 1.00 30.58 59 ALA G O 1
ATOM 12990 N N . ALA G 1 60 ? 42.617 91.516 114.696 1.00 29.99 60 ALA G N 1
ATOM 12991 C CA . ALA G 1 60 ? 43.792 92.163 115.329 1.00 29.67 60 ALA G CA 1
ATOM 12992 C C . ALA G 1 60 ? 43.474 93.639 115.598 1.00 29.18 60 ALA G C 1
ATOM 12993 O O . ALA G 1 60 ? 43.662 94.089 116.748 1.00 28.64 60 ALA G O 1
ATOM 12995 N N . LEU G 1 61 ? 42.996 94.350 114.573 1.00 29.05 61 LEU G N 1
ATOM 12996 C CA . LEU G 1 61 ? 42.643 95.795 114.634 1.00 29.77 61 LEU G CA 1
ATOM 12997 C C . LEU G 1 61 ? 41.466 96.001 115.599 1.00 30.84 61 LEU G C 1
ATOM 12998 O O . LEU G 1 61 ? 41.471 97.020 116.318 1.00 31.28 61 LEU G O 1
ATOM 13003 N N . ALA G 1 62 ? 40.514 95.059 115.625 1.00 31.25 62 ALA G N 1
ATOM 13004 C CA . ALA G 1 62 ? 39.326 95.066 116.513 1.00 32.17 62 ALA G CA 1
ATOM 13005 C C . ALA G 1 62 ? 39.767 94.928 117.976 1.00 33.13 62 ALA G C 1
ATOM 13006 O O . ALA G 1 62 ? 39.329 95.750 118.806 1.00 32.99 62 ALA G O 1
ATOM 13008 N N . GLN G 1 63 ? 40.612 93.936 118.274 1.00 33.68 63 GLN G N 1
ATOM 13009 C CA . GLN G 1 63 ? 41.142 93.670 119.641 1.00 34.96 63 GLN G CA 1
ATOM 13010 C C . GLN G 1 63 ? 42.024 94.840 120.094 1.00 35.38 63 GLN G C 1
ATOM 13011 O O . GLN G 1 63 ? 42.067 95.097 121.313 1.00 36.58 63 GLN G O 1
ATOM 13017 N N . ALA G 1 64 ? 42.694 95.515 119.151 1.00 34.98 64 ALA G N 1
ATOM 13018 C CA . ALA G 1 64 ? 43.530 96.718 119.391 1.00 34.36 64 ALA G CA 1
ATOM 13019 C C . ALA G 1 64 ? 42.641 97.944 119.649 1.00 34.35 64 ALA G C 1
ATOM 13020 O O . ALA G 1 64 ? 43.197 99.005 120.004 1.00 32.60 64 ALA G O 1
ATOM 13022 N N . GLY G 1 65 ? 41.322 97.811 119.448 1.00 34.63 65 GLY G N 1
ATOM 13023 C CA . GLY G 1 65 ? 40.293 98.765 119.911 1.00 35.04 65 GLY G CA 1
ATOM 13024 C C . GLY G 1 65 ? 39.700 99.603 118.788 1.00 34.34 65 GLY G C 1
ATOM 13025 O O . GLY G 1 65 ? 39.135 100.666 119.098 1.00 34.70 65 GLY G O 1
ATOM 13026 N N . ALA G 1 66 ? 39.800 99.147 117.535 1.00 34.21 66 ALA G N 1
ATOM 13027 C CA . ALA G 1 66 ? 39.286 99.860 116.341 1.00 34.11 66 ALA G CA 1
ATOM 13028 C C . ALA G 1 66 ? 37.880 99.358 115.993 1.00 34.85 66 ALA G C 1
ATOM 13029 O O . ALA G 1 66 ? 37.575 98.180 116.274 1.00 35.18 66 ALA G O 1
ATOM 13031 N N . ASP G 1 67 ? 37.058 100.236 115.413 1.00 35.32 67 ASP G N 1
ATOM 13032 C CA . ASP G 1 67 ? 35.824 99.868 114.672 1.00 35.85 67 ASP G CA 1
ATOM 13033 C C . ASP G 1 67 ? 36.252 99.439 113.265 1.00 34.51 67 ASP G C 1
ATOM 13034 O O . ASP G 1 67 ? 37.098 100.138 112.675 1.00 35.13 67 ASP G O 1
ATOM 13039 N N . VAL G 1 68 ? 35.713 98.324 112.765 1.00 33.30 68 VAL G N 1
ATOM 13040 C CA . VAL G 1 68 ? 36.142 97.694 111.480 1.00 31.64 68 VAL G CA 1
ATOM 13041 C C . VAL G 1 68 ? 34.900 97.323 110.660 1.00 31.07 68 VAL G C 1
ATOM 13042 O O . VAL G 1 68 ? 33.970 96.719 111.222 1.00 29.64 68 VAL G O 1
ATOM 13046 N N . ALA G 1 69 ? 34.894 97.691 109.377 1.00 30.97 69 ALA G N 1
ATOM 13047 C CA . ALA G 1 69 ? 33.957 97.182 108.352 1.00 31.26 69 ALA G CA 1
ATOM 13048 C C . ALA G 1 69 ? 34.643 96.037 107.601 1.00 30.69 69 ALA G C 1
ATOM 13049 O O . ALA G 1 69 ? 35.722 96.272 107.024 1.00 29.76 69 ALA G O 1
ATOM 13051 N N . LEU G 1 70 ? 34.053 94.841 107.645 1.00 32.27 70 LEU G N 1
ATOM 13052 C CA . LEU G 1 70 ? 34.509 93.657 106.872 1.00 32.34 70 LEU G CA 1
ATOM 13053 C C . LEU G 1 70 ? 33.907 93.752 105.469 1.00 33.21 70 LEU G C 1
ATOM 13054 O O . LEU G 1 70 ? 32.666 93.815 105.368 1.00 33.65 70 LEU G O 1
ATOM 13059 N N . VAL G 1 71 ? 34.756 93.781 104.439 1.00 32.80 71 VAL G N 1
ATOM 13060 C CA . VAL G 1 71 ? 34.346 93.996 103.020 1.00 32.40 71 VAL G CA 1
ATOM 13061 C C . VAL G 1 71 ? 34.774 92.778 102.194 1.00 32.52 71 VAL G C 1
ATOM 13062 O O . VAL G 1 71 ? 35.952 92.377 102.290 1.00 32.00 71 VAL G O 1
ATOM 13066 N N . ASP G 1 72 ? 33.839 92.208 101.428 1.00 32.88 72 ASP G N 1
ATOM 13067 C CA . ASP G 1 72 ? 34.088 91.051 100.526 1.00 32.46 72 ASP G CA 1
ATOM 13068 C C . ASP G 1 72 ? 32.918 90.920 99.541 1.00 32.57 72 ASP G C 1
ATOM 13069 O O . ASP G 1 72 ? 32.024 91.789 99.556 1.00 31.50 72 ASP G O 1
ATOM 13074 N N . LEU G 1 73 ? 32.942 89.874 98.710 1.00 32.70 73 LEU G N 1
ATOM 13075 C CA . LEU G 1 73 ? 31.924 89.596 97.662 1.00 34.31 73 LEU G CA 1
ATOM 13076 C C . LEU G 1 73 ? 30.546 89.438 98.303 1.00 36.66 73 LEU G C 1
ATOM 13077 O O . LEU G 1 73 ? 30.435 89.026 99.457 1.00 37.32 73 LEU G O 1
ATOM 13082 N N . PRO G 1 74 ? 29.456 89.767 97.571 1.00 39.35 74 PRO G N 1
ATOM 13083 C CA . PRO G 1 74 ? 28.096 89.466 98.023 1.00 40.23 74 PRO G CA 1
ATOM 13084 C C . PRO G 1 74 ? 27.901 88.001 98.450 1.00 41.28 74 PRO G C 1
ATOM 13085 O O . PRO G 1 74 ? 27.122 87.760 99.352 1.00 43.87 74 PRO G O 1
ATOM 13089 N N . SER G 1 75 ? 28.619 87.075 97.804 1.00 41.58 75 SER G N 1
ATOM 13090 C CA . SER G 1 75 ? 28.524 85.603 98.007 1.00 42.32 75 SER G CA 1
ATOM 13091 C C . SER G 1 75 ? 29.007 85.199 99.408 1.00 43.66 75 SER G C 1
ATOM 13092 O O . SER G 1 75 ? 28.683 84.070 99.827 1.00 43.69 75 SER G O 1
ATOM 13095 N N . GLN G 1 76 ? 29.754 86.071 100.096 1.00 43.82 76 GLN G N 1
ATOM 13096 C CA . GLN G 1 76 ? 30.367 85.798 101.426 1.00 45.24 76 GLN G CA 1
ATOM 13097 C C . GLN G 1 76 ? 29.606 86.539 102.537 1.00 44.64 76 GLN G C 1
ATOM 13098 O O . GLN G 1 76 ? 30.167 86.654 103.644 1.00 45.00 76 GLN G O 1
ATOM 13104 N N . GLU G 1 77 ? 28.377 87.001 102.272 1.00 45.33 77 GLU G N 1
ATOM 13105 C CA . GLU G 1 77 ? 27.589 87.865 103.197 1.00 46.10 77 GLU G CA 1
ATOM 13106 C C . GLU G 1 77 ? 27.326 87.127 104.516 1.00 45.31 77 GLU G C 1
ATOM 13107 O O . GLU G 1 77 ? 27.447 87.771 105.577 1.00 44.84 77 GLU G O 1
ATOM 13113 N N . ASP G 1 78 ? 26.960 85.841 104.445 1.00 44.03 78 ASP G N 1
ATOM 13114 C CA . ASP G 1 78 ? 26.705 84.966 105.623 1.00 44.86 78 ASP G CA 1
ATOM 13115 C C . ASP G 1 78 ? 27.953 84.930 106.513 1.00 43.88 78 ASP G C 1
ATOM 13116 O O . ASP G 1 78 ? 27.829 85.190 107.727 1.00 45.81 78 ASP G O 1
ATOM 13121 N N . LYS G 1 79 ? 29.107 84.617 105.916 1.00 42.11 79 LYS G N 1
ATOM 13122 C CA . LYS G 1 79 ? 30.419 84.479 106.603 1.00 40.25 79 LYS G CA 1
ATOM 13123 C C . LYS G 1 79 ? 30.844 85.831 107.193 1.00 38.79 79 LYS G C 1
ATOM 13124 O O . LYS G 1 79 ? 31.438 85.829 108.291 1.00 35.19 79 LYS G O 1
ATOM 13130 N N . LEU G 1 80 ? 30.556 86.936 106.494 1.00 38.07 80 LEU G N 1
ATOM 13131 C CA . LEU G 1 80 ? 30.934 88.314 106.915 1.00 38.23 80 LEU G CA 1
ATOM 13132 C C . LEU G 1 80 ? 30.137 88.705 108.165 1.00 37.95 80 LEU G C 1
ATOM 13133 O O . LEU G 1 80 ? 30.774 89.060 109.174 1.00 36.88 80 LEU G O 1
ATOM 13138 N N . THR G 1 81 ? 28.801 88.642 108.098 1.00 38.91 81 THR G N 1
ATOM 13139 C CA . THR G 1 81 ? 27.880 88.982 109.221 1.00 39.02 81 THR G CA 1
ATOM 13140 C C . THR G 1 81 ? 28.217 88.106 110.435 1.00 39.10 81 THR G C 1
ATOM 13141 O O . THR G 1 81 ? 28.170 88.629 111.563 1.00 38.44 81 THR G O 1
ATOM 13145 N N . GLU G 1 82 ? 28.552 86.832 110.198 1.00 40.59 82 GLU G N 1
ATOM 13146 C CA . GLU G 1 82 ? 28.985 85.852 111.233 1.00 42.42 82 GLU G CA 1
ATOM 13147 C C . GLU G 1 82 ? 30.272 86.354 111.903 1.00 41.90 82 GLU G C 1
ATOM 13148 O O . GLU G 1 82 ? 30.296 86.439 113.149 1.00 43.19 82 GLU G O 1
ATOM 13154 N N . LEU G 1 83 ? 31.296 86.666 111.102 1.00 40.59 83 LEU G N 1
ATOM 13155 C CA . LEU G 1 83 ? 32.621 87.164 111.569 1.00 39.31 83 LEU G CA 1
ATOM 13156 C C . LEU G 1 83 ? 32.447 88.507 112.290 1.00 38.72 83 LEU G C 1
ATOM 13157 O O . LEU G 1 83 ? 33.015 88.661 113.391 1.00 36.73 83 LEU G O 1
ATOM 13162 N N . ALA G 1 84 ? 31.692 89.431 111.684 1.00 38.85 84 ALA G N 1
ATOM 13163 C CA . ALA G 1 84 ? 31.443 90.806 112.181 1.00 38.40 84 ALA G CA 1
ATOM 13164 C C . ALA G 1 84 ? 30.723 90.752 113.533 1.00 39.04 84 ALA G C 1
ATOM 13165 O O . ALA G 1 84 ? 30.999 91.617 114.385 1.00 38.34 84 ALA G O 1
ATOM 13167 N N . LYS G 1 85 ? 29.833 89.774 113.716 1.00 40.18 85 LYS G N 1
ATOM 13168 C CA . LYS G 1 85 ? 29.093 89.553 114.986 1.00 41.93 85 LYS G CA 1
ATOM 13169 C C . LYS G 1 85 ? 30.043 88.946 116.026 1.00 42.07 85 LYS G C 1
ATOM 13170 O O . LYS G 1 85 ? 30.041 89.430 117.175 1.00 42.86 85 LYS G O 1
ATOM 13176 N N . ASP G 1 86 ? 30.807 87.920 115.635 1.00 41.29 86 ASP G N 1
ATOM 13177 C CA . ASP G 1 86 ? 31.759 87.186 116.514 1.00 41.19 86 ASP G CA 1
ATOM 13178 C C . ASP G 1 86 ? 32.750 88.183 117.128 1.00 41.31 86 ASP G C 1
ATOM 13179 O O . ASP G 1 86 ? 32.877 88.200 118.368 1.00 42.04 86 ASP G O 1
ATOM 13184 N N . MET G 1 87 ? 33.407 88.989 116.287 1.00 40.53 87 MET G N 1
ATOM 13185 C CA . MET G 1 87 ? 34.482 89.938 116.687 1.00 39.75 87 MET G CA 1
ATOM 13186 C C . MET G 1 87 ? 33.902 91.095 117.510 1.00 40.33 87 MET G C 1
ATOM 13187 O O . MET G 1 87 ? 34.610 91.577 118.411 1.00 41.20 87 MET G O 1
ATOM 13192 N N . SER G 1 88 ? 32.669 91.521 117.217 1.00 41.14 88 SER G N 1
ATOM 13193 C CA . SER G 1 88 ? 31.946 92.600 117.945 1.00 43.21 88 SER G CA 1
ATOM 13194 C C . SER G 1 88 ? 31.711 92.193 119.407 1.00 44.67 88 SER G C 1
ATOM 13195 O O . SER G 1 88 ? 31.625 93.099 120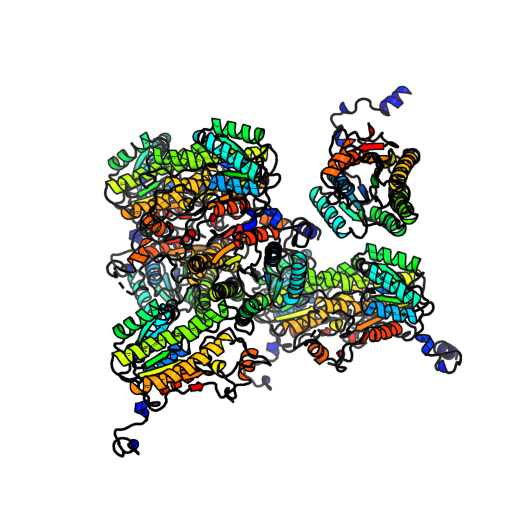.261 1.00 43.79 88 SER G O 1
ATOM 13198 N N . GLU G 1 89 ? 31.602 90.888 119.678 1.00 47.26 89 GLU G N 1
ATOM 13199 C CA . GLU G 1 89 ? 31.385 90.321 121.038 1.00 48.80 89 GLU G CA 1
ATOM 13200 C C . GLU G 1 89 ? 32.736 90.100 121.729 1.00 48.53 89 GLU G C 1
ATOM 13201 O O . GLU G 1 89 ? 32.888 90.572 122.871 1.00 50.16 89 GLU G O 1
ATOM 13207 N N . ARG G 1 90 ? 33.668 89.406 121.064 1.00 47.16 90 ARG G N 1
ATOM 13208 C CA . ARG G 1 90 ? 35.006 89.036 121.611 1.00 45.83 90 ARG G CA 1
ATOM 13209 C C . ARG G 1 90 ? 35.755 90.294 122.060 1.00 43.99 90 ARG G C 1
ATOM 13210 O O . ARG G 1 90 ? 36.387 90.254 123.134 1.00 42.47 90 ARG G O 1
ATOM 13218 N N . PHE G 1 91 ? 35.686 91.358 121.256 1.00 43.18 91 PHE G N 1
ATOM 13219 C CA . PHE G 1 91 ? 36.304 92.684 121.519 1.00 42.54 91 PHE G CA 1
ATOM 13220 C C . PHE G 1 91 ? 35.198 93.742 121.442 1.00 45.32 91 PHE G C 1
ATOM 13221 O O . PHE G 1 91 ? 34.434 93.734 120.459 1.00 49.95 91 PHE G O 1
ATOM 13229 N N . GLY G 1 92 ? 35.101 94.608 122.455 1.00 46.38 92 GLY G N 1
ATOM 13230 C CA . GLY G 1 92 ? 34.009 95.591 122.600 1.00 47.31 92 GLY G CA 1
ATOM 13231 C C . GLY G 1 92 ? 34.129 96.725 121.597 1.00 46.07 92 GLY G C 1
ATOM 13232 O O . GLY G 1 92 ? 34.383 97.866 122.027 1.00 47.72 92 GLY G O 1
ATOM 13233 N N . THR G 1 93 ? 33.945 96.422 120.308 1.00 44.23 93 THR G N 1
ATOM 13234 C CA . THR G 1 93 ? 34.072 97.377 119.174 1.00 43.50 93 THR G CA 1
ATOM 13235 C C . THR G 1 93 ? 32.921 97.160 118.187 1.00 42.90 93 THR G C 1
ATOM 13236 O O . THR G 1 93 ? 32.243 96.116 118.279 1.00 43.59 93 THR G O 1
ATOM 13240 N N . ASN G 1 94 ? 32.724 98.117 117.277 1.00 41.94 94 ASN G N 1
ATOM 13241 C CA . ASN G 1 94 ? 31.677 98.079 116.224 1.00 41.46 94 ASN G CA 1
ATOM 13242 C C . ASN G 1 94 ? 32.282 97.481 114.947 1.00 40.46 94 ASN G C 1
ATOM 13243 O O . ASN G 1 94 ? 32.729 98.260 114.077 1.00 38.91 94 ASN G O 1
ATOM 13248 N N . VAL G 1 95 ? 32.308 96.147 114.855 1.00 40.30 95 VAL G N 1
ATOM 13249 C CA . VAL G 1 95 ? 32.733 95.391 113.639 1.00 38.68 95 VAL G CA 1
ATOM 13250 C C . VAL G 1 95 ? 31.472 95.058 112.837 1.00 39.52 95 VAL G C 1
ATOM 13251 O O . VAL G 1 95 ? 30.657 94.254 113.329 1.00 41.52 95 VAL G O 1
ATOM 13255 N N . ILE G 1 96 ? 31.319 95.671 111.659 1.00 39.18 96 ILE G N 1
ATOM 13256 C CA . ILE G 1 96 ? 30.119 95.540 110.778 1.00 40.22 96 ILE G CA 1
ATOM 13257 C C . ILE G 1 96 ? 30.529 94.813 109.492 1.00 40.05 96 ILE G C 1
ATOM 13258 O O . ILE G 1 96 ? 31.744 94.695 109.236 1.00 40.61 96 ILE G O 1
ATOM 13263 N N . ALA G 1 97 ? 29.542 94.346 108.722 1.00 41.51 97 ALA G N 1
ATOM 13264 C CA . ALA G 1 97 ? 29.716 93.587 107.463 1.00 40.59 97 ALA G CA 1
ATOM 13265 C C . ALA G 1 97 ? 29.092 94.372 106.307 1.00 40.99 97 ALA G C 1
ATOM 13266 O O . ALA G 1 97 ? 27.866 94.600 106.341 1.00 40.92 97 ALA G O 1
ATOM 13268 N N . LEU G 1 98 ? 29.915 94.775 105.334 1.00 39.94 98 LEU G N 1
ATOM 13269 C CA . LEU G 1 98 ? 29.487 95.450 104.081 1.00 39.56 98 LEU G CA 1
ATOM 13270 C C . LEU G 1 98 ? 30.003 94.643 102.887 1.00 39.48 98 LEU G C 1
ATOM 13271 O O . LEU G 1 98 ? 31.229 94.473 102.786 1.00 39.16 98 LEU G O 1
ATOM 13276 N N . THR G 1 99 ? 29.098 94.164 102.030 1.00 38.89 99 THR G N 1
ATOM 13277 C CA . THR G 1 99 ? 29.423 93.440 100.774 1.00 37.71 99 THR G CA 1
ATOM 13278 C C . THR G 1 99 ? 29.718 94.465 99.674 1.00 37.50 99 THR G C 1
ATOM 13279 O O . THR G 1 99 ? 28.994 95.478 99.600 1.00 39.20 99 THR G O 1
ATOM 13283 N N . CYS G 1 100 ? 30.747 94.211 98.862 1.00 35.98 100 CYS G N 1
ATOM 13284 C CA . CYS G 1 100 ? 31.104 95.023 97.669 1.00 36.01 100 CYS G CA 1
ATOM 13285 C C . CYS G 1 100 ? 32.036 94.226 96.751 1.00 35.79 100 CYS G C 1
ATOM 13286 O O . CYS G 1 100 ? 33.036 93.676 97.254 1.00 37.38 100 CYS G O 1
ATOM 13289 N N . ASP G 1 101 ? 31.705 94.168 95.459 1.00 34.56 101 ASP G N 1
ATOM 13290 C CA . ASP G 1 101 ? 32.597 93.663 94.383 1.00 33.43 101 ASP G CA 1
ATOM 13291 C C . ASP G 1 101 ? 33.459 94.836 93.900 1.00 33.71 101 ASP G C 1
ATOM 13292 O O . ASP G 1 101 ? 32.886 95.825 93.398 1.00 34.72 101 ASP G O 1
ATOM 13297 N N . VAL G 1 102 ? 34.782 94.714 94.035 1.00 31.94 102 VAL G N 1
ATOM 13298 C CA . VAL G 1 102 ? 35.766 95.817 93.812 1.00 31.76 102 VAL G CA 1
ATOM 13299 C C . VAL G 1 102 ? 35.881 96.118 92.310 1.00 30.68 102 VAL G C 1
ATOM 13300 O O . VAL G 1 102 ? 36.381 97.207 91.977 1.00 29.83 102 VAL G O 1
ATOM 13304 N N . THR G 1 103 ? 35.437 95.201 91.441 1.00 30.76 103 THR G N 1
ATOM 13305 C CA . THR G 1 103 ? 35.412 95.378 89.961 1.00 30.08 103 THR G CA 1
ATOM 13306 C C . THR G 1 103 ? 34.197 96.218 89.543 1.00 30.49 103 THR G C 1
ATOM 13307 O O . THR G 1 103 ? 34.223 96.753 88.419 1.00 32.87 103 THR G O 1
ATOM 13311 N N . ASP G 1 104 ? 33.175 96.315 90.402 1.00 30.69 104 ASP G N 1
ATOM 13312 C CA . ASP G 1 104 ? 31.915 97.065 90.144 1.00 30.64 104 ASP G CA 1
ATOM 13313 C C . ASP G 1 104 ? 32.044 98.476 90.731 1.00 29.56 104 ASP G C 1
ATOM 13314 O O . ASP G 1 104 ? 32.034 98.599 91.972 1.00 30.26 104 ASP G O 1
ATOM 13319 N N . THR G 1 105 ? 32.139 99.495 89.870 1.00 28.60 105 THR G N 1
ATOM 13320 C CA . THR G 1 105 ? 32.353 100.920 90.248 1.00 29.28 105 THR G CA 1
ATOM 13321 C C . THR G 1 105 ? 31.150 101.455 91.035 1.00 29.98 105 THR G C 1
ATOM 13322 O O . THR G 1 105 ? 31.371 102.312 91.910 1.00 30.13 105 THR G O 1
ATOM 13326 N N . VAL G 1 106 ? 29.936 100.981 90.729 1.00 30.56 106 VAL G N 1
ATOM 13327 C CA . VAL G 1 106 ? 28.669 101.409 91.398 1.00 31.30 106 VAL G CA 1
ATOM 13328 C C . VAL G 1 106 ? 28.683 100.917 92.852 1.00 32.68 106 VAL G C 1
ATOM 13329 O O . VAL G 1 106 ? 28.362 101.727 93.743 1.00 35.20 106 VAL G O 1
ATOM 13333 N N . GLN G 1 107 ? 29.041 99.647 93.079 1.00 32.40 107 GLN G N 1
ATOM 13334 C CA . GLN G 1 107 ? 29.107 99.019 94.430 1.00 32.38 107 GLN G CA 1
ATOM 13335 C C . GLN G 1 107 ? 30.180 99.715 95.280 1.00 31.21 107 GLN G C 1
ATOM 13336 O O . GLN G 1 107 ? 29.939 99.906 96.490 1.00 31.15 107 GLN G O 1
ATOM 13342 N N . VAL G 1 108 ? 31.319 100.071 94.674 1.00 30.20 108 VAL G N 1
ATOM 13343 C CA . VAL G 1 108 ? 32.458 100.760 95.354 1.00 29.20 108 VAL G CA 1
ATOM 13344 C C . VAL G 1 108 ? 32.024 102.179 95.745 1.00 30.43 108 VAL G C 1
ATOM 13345 O O . VAL G 1 108 ? 32.376 102.613 96.861 1.00 30.07 108 VAL G O 1
ATOM 13349 N N . ALA G 1 109 ? 31.300 102.876 94.862 1.00 30.88 109 ALA G N 1
ATOM 13350 C CA . ALA G 1 109 ? 30.715 104.214 95.118 1.00 31.69 109 ALA G CA 1
ATOM 13351 C C . ALA G 1 109 ? 29.743 104.132 96.304 1.00 32.21 109 ALA G C 1
ATOM 13352 O O . ALA G 1 109 ? 29.735 105.066 97.132 1.00 31.39 109 ALA G O 1
ATOM 13354 N N . GLU G 1 110 ? 28.963 103.048 96.376 1.00 33.03 110 GLU G N 1
ATOM 13355 C CA . GLU G 1 110 ? 27.968 102.791 97.453 1.00 34.48 110 GLU G CA 1
ATOM 13356 C C . GLU G 1 110 ? 28.698 102.401 98.743 1.00 34.34 110 GLU G C 1
ATOM 13357 O O . GLU G 1 110 ? 28.245 102.827 99.824 1.00 34.64 110 GLU G O 1
ATOM 13363 N N . LEU G 1 111 ? 29.779 101.622 98.637 1.00 33.64 111 LEU G N 1
ATOM 13364 C CA . LEU G 1 111 ? 30.624 101.224 99.796 1.00 33.83 111 LEU G CA 1
ATOM 13365 C C . LEU G 1 111 ? 31.117 102.485 100.516 1.00 33.54 111 LEU G C 1
ATOM 13366 O O . LEU G 1 111 ? 30.995 102.540 101.756 1.00 33.75 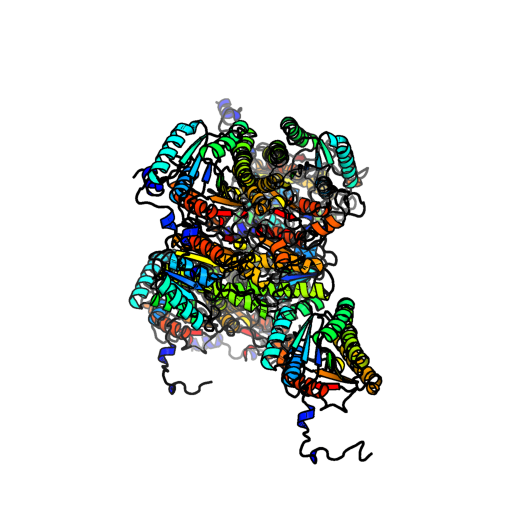111 LEU G O 1
ATOM 13371 N N . LYS G 1 112 ? 31.649 103.452 99.760 1.00 32.42 112 LYS G N 1
ATOM 13372 C CA . LYS G 1 112 ? 32.154 104.748 100.287 1.00 31.56 112 LYS G CA 1
ATOM 13373 C C . LYS G 1 112 ? 31.060 105.409 101.133 1.00 32.92 112 LYS G C 1
ATOM 13374 O O . LYS G 1 112 ? 31.364 105.831 102.266 1.00 31.89 112 LYS G O 1
ATOM 13380 N N . THR G 1 113 ? 29.839 105.488 100.595 1.00 33.59 113 THR G N 1
ATOM 13381 C CA . THR G 1 113 ? 28.662 106.128 101.244 1.00 35.07 113 THR G CA 1
ATOM 13382 C C . THR G 1 113 ? 28.383 105.445 102.588 1.00 36.13 113 THR G C 1
ATOM 13383 O O . THR G 1 113 ? 28.191 106.172 103.584 1.00 37.62 113 THR G O 1
ATOM 13387 N N . GLN G 1 114 ? 28.377 104.109 102.612 1.00 36.72 114 GLN G N 1
ATOM 13388 C CA . GLN G 1 114 ? 28.017 103.296 103.806 1.00 37.98 114 GLN G CA 1
ATOM 13389 C C . GLN G 1 114 ? 29.132 103.377 104.857 1.00 37.81 114 GLN G C 1
ATOM 13390 O O . GLN G 1 114 ? 28.795 103.481 106.053 1.00 40.70 114 GLN G O 1
ATOM 13396 N N . LEU G 1 115 ? 30.401 103.339 104.440 1.00 35.96 115 LEU G N 1
ATOM 13397 C CA . LEU G 1 115 ? 31.562 103.504 105.357 1.00 35.24 115 LEU G CA 1
ATOM 13398 C C . LEU G 1 115 ? 31.374 104.789 106.174 1.00 36.84 115 LEU G C 1
ATOM 13399 O O . LEU G 1 115 ? 31.400 104.702 107.415 1.00 37.97 115 LEU G O 1
ATOM 13404 N N . VAL G 1 116 ? 31.153 105.923 105.500 1.00 37.01 116 VAL G N 1
ATOM 13405 C CA . VAL G 1 116 ? 31.010 107.272 106.129 1.00 38.95 116 VAL G CA 1
ATOM 13406 C C . VAL G 1 116 ? 29.828 107.257 107.109 1.00 42.03 116 VAL G C 1
ATOM 13407 O O . VAL G 1 116 ? 29.984 107.802 108.217 1.00 44.72 116 VAL G O 1
ATOM 13411 N N . GLU G 1 117 ? 28.697 106.658 106.721 1.00 43.56 117 GLU G N 1
ATOM 13412 C CA . GLU G 1 117 ? 27.411 106.745 107.468 1.00 46.85 117 GLU G CA 1
ATOM 13413 C C . GLU G 1 117 ? 27.368 105.726 108.615 1.00 45.70 117 GLU G C 1
ATOM 13414 O O . GLU G 1 117 ? 26.785 106.066 109.663 1.00 48.09 117 GLU G O 1
ATOM 13420 N N . GLN G 1 118 ? 27.938 104.529 108.430 1.00 44.36 118 GLN G N 1
ATOM 13421 C CA . GLN G 1 118 ? 27.814 103.397 109.391 1.00 44.69 118 GLN G CA 1
ATOM 13422 C C . GLN G 1 118 ? 28.978 103.414 110.393 1.00 43.94 118 GLN G C 1
ATOM 13423 O O . GLN G 1 118 ? 28.717 103.146 111.582 1.00 44.00 118 GLN G O 1
ATOM 13429 N N . LEU G 1 119 ? 30.205 103.708 109.943 1.00 43.86 119 LEU G N 1
ATOM 13430 C CA . LEU G 1 119 ? 31.412 103.819 110.814 1.00 42.94 119 LEU G CA 1
ATOM 13431 C C . LEU G 1 119 ? 31.520 105.245 111.368 1.00 42.00 119 LEU G C 1
ATOM 13432 O O . LEU G 1 119 ? 31.765 105.387 112.584 1.00 42.24 119 LEU G O 1
ATOM 13437 N N . GLY G 1 120 ? 31.365 106.247 110.496 1.00 40.86 120 GLY G N 1
ATOM 13438 C CA . GLY G 1 120 ? 31.584 107.675 110.799 1.00 39.99 120 GLY G CA 1
ATOM 13439 C C . GLY G 1 120 ? 32.627 108.269 109.870 1.00 38.90 120 GLY G C 1
ATOM 13440 O O . GLY G 1 120 ? 32.318 109.267 109.187 1.00 38.47 120 GLY G O 1
ATOM 13441 N N . THR G 1 121 ? 33.818 107.664 109.836 1.00 37.08 121 THR G N 1
ATOM 13442 C CA . THR G 1 121 ? 34.956 108.057 108.962 1.00 35.61 121 THR G CA 1
ATOM 13443 C C . THR G 1 121 ? 35.821 106.823 108.676 1.00 34.25 121 THR G C 1
ATOM 13444 O O . THR G 1 121 ? 35.413 105.710 109.067 1.00 33.24 121 THR G O 1
ATOM 13448 N N . VAL G 1 122 ? 36.961 107.028 108.009 1.00 33.91 122 VAL G N 1
ATOM 13449 C CA . VAL G 1 122 ? 37.981 105.983 107.696 1.00 32.86 122 VAL G CA 1
ATOM 13450 C C . VAL G 1 122 ? 39.364 106.543 108.047 1.00 32.45 122 VAL G C 1
ATOM 13451 O O . VAL G 1 122 ? 39.795 107.500 107.376 1.00 32.47 122 VAL G O 1
ATOM 13455 N N . ASP G 1 123 ? 40.010 105.969 109.069 1.00 32.45 123 ASP G N 1
ATOM 13456 C CA . ASP G 1 123 ? 41.373 106.331 109.551 1.00 31.56 123 ASP G CA 1
ATOM 13457 C C . ASP G 1 123 ? 42.405 105.370 108.950 1.00 28.96 123 ASP G C 1
ATOM 13458 O O . ASP G 1 123 ? 43.566 105.780 108.795 1.00 28.29 123 ASP G O 1
ATOM 13463 N N . PHE G 1 124 ? 42.006 104.130 108.654 1.00 26.77 124 PHE G N 1
ATOM 13464 C CA . PHE G 1 124 ? 42.871 103.108 108.011 1.00 25.20 124 PHE G CA 1
ATOM 13465 C C . PHE G 1 124 ? 42.063 102.321 106.974 1.00 24.29 124 PHE G C 1
ATOM 13466 O O . PHE G 1 124 ? 40.821 102.301 107.045 1.00 24.19 124 PHE G O 1
ATOM 13474 N N . ALA G 1 125 ? 42.770 101.690 106.037 1.00 22.85 125 ALA G N 1
ATOM 13475 C CA . ALA G 1 125 ? 42.209 100.805 104.994 1.00 22.17 125 ALA G CA 1
ATOM 13476 C C . ALA G 1 125 ? 43.230 99.710 104.674 1.00 21.42 125 ALA G C 1
ATOM 13477 O O . ALA G 1 125 ? 44.399 100.053 104.408 1.00 21.53 125 ALA G O 1
ATOM 13479 N N . PHE G 1 126 ? 42.805 98.447 104.729 1.00 20.83 126 PHE G N 1
ATOM 13480 C CA . PHE G 1 126 ? 43.620 97.264 104.355 1.00 20.01 126 PHE G CA 1
ATOM 13481 C C . PHE G 1 126 ? 43.063 96.690 103.048 1.00 19.80 126 PHE G C 1
ATOM 13482 O O . PHE G 1 126 ? 42.120 95.873 103.098 1.00 20.18 126 PHE G O 1
ATOM 13490 N N . LEU G 1 127 ? 43.625 97.131 101.917 1.00 19.58 127 LEU G N 1
ATOM 13491 C CA . LEU G 1 127 ? 43.204 96.727 100.549 1.00 19.15 127 LEU G CA 1
ATOM 13492 C C . LEU G 1 127 ? 43.795 95.344 100.270 1.00 18.87 127 LEU G C 1
ATOM 13493 O O . LEU G 1 127 ? 44.901 95.266 99.704 1.00 18.26 127 LEU G O 1
ATOM 13498 N N . ASN G 1 128 ? 43.078 94.300 100.689 1.00 19.37 128 ASN G N 1
ATOM 13499 C CA . ASN G 1 128 ? 43.593 92.912 100.811 1.00 20.01 128 ASN G CA 1
ATOM 13500 C C . ASN G 1 128 ? 42.990 92.026 99.715 1.00 20.13 128 ASN G C 1
ATOM 13501 O O . ASN G 1 128 ? 43.684 91.086 99.291 1.00 20.27 128 ASN G O 1
ATOM 13506 N N . ALA G 1 129 ? 41.759 92.313 99.275 1.00 20.59 129 ALA G N 1
ATOM 13507 C CA . ALA G 1 129 ? 41.044 91.562 98.215 1.00 21.17 129 ALA G CA 1
ATOM 13508 C C . ALA G 1 129 ? 41.995 91.292 97.045 1.00 21.34 129 ALA G C 1
ATOM 13509 O O . ALA G 1 129 ? 42.713 92.224 96.636 1.00 20.59 129 ALA G O 1
ATOM 13511 N N . GLY G 1 130 ? 41.993 90.058 96.539 1.00 22.57 130 GLY G N 1
ATOM 13512 C CA . GLY G 1 130 ? 42.834 89.614 95.410 1.00 23.04 130 GLY G CA 1
ATOM 13513 C C . GLY G 1 130 ? 42.566 88.163 95.058 1.00 23.66 130 GLY G C 1
ATOM 13514 O O . GLY G 1 130 ? 42.039 87.434 95.923 1.00 23.18 130 GLY G O 1
ATOM 13515 N N . VAL G 1 131 ? 42.911 87.760 93.832 1.00 24.28 131 VAL G N 1
ATOM 13516 C CA . VAL G 1 131 ? 42.672 86.386 93.298 1.00 25.13 131 VAL G CA 1
ATOM 13517 C C . VAL G 1 131 ? 43.916 85.913 92.543 1.00 25.51 131 VAL G C 1
ATOM 13518 O O . VAL G 1 131 ? 44.671 86.767 92.041 1.00 24.41 131 VAL G O 1
ATOM 13522 N N . ASN G 1 132 ? 44.108 84.592 92.490 1.00 27.13 132 ASN G N 1
ATOM 13523 C CA . ASN G 1 132 ? 45.087 83.902 91.611 1.00 28.53 132 ASN G CA 1
ATOM 13524 C C . ASN G 1 132 ? 44.288 83.019 90.646 1.00 29.01 132 ASN G C 1
ATOM 13525 O O . ASN G 1 132 ? 43.832 81.936 91.066 1.00 30.37 132 ASN G O 1
ATOM 13530 N N . VAL G 1 133 ? 44.100 83.492 89.411 1.00 27.90 133 VAL G N 1
ATOM 13531 C CA . VAL G 1 133 ? 43.254 82.835 88.371 1.00 27.91 133 VAL G CA 1
ATOM 13532 C C . VAL G 1 133 ? 44.039 81.659 87.795 1.00 28.41 133 VAL G C 1
ATOM 13533 O O . VAL G 1 133 ? 45.216 81.803 87.468 1.00 29.69 133 VAL G O 1
ATOM 13537 N N . PRO G 1 134 ? 43.431 80.456 87.669 1.00 27.99 134 PRO G N 1
ATOM 13538 C CA . PRO G 1 134 ? 44.139 79.300 87.121 1.00 28.24 134 PRO G CA 1
ATOM 13539 C C . PRO G 1 134 ? 44.498 79.510 85.642 1.00 27.64 134 PRO G C 1
ATOM 13540 O O . PRO G 1 134 ? 43.768 80.196 84.950 1.00 26.78 134 PRO G O 1
ATOM 13544 N N . GLY G 1 135 ? 45.619 78.927 85.207 1.00 27.69 135 GLY G N 1
ATOM 13545 C CA . GLY G 1 135 ? 46.169 79.077 83.846 1.00 27.14 135 GLY G CA 1
ATOM 13546 C C . GLY G 1 135 ? 46.898 80.399 83.679 1.00 26.39 135 GLY G C 1
ATOM 13547 O O . GLY G 1 135 ? 46.995 80.874 82.535 1.00 26.53 135 GLY G O 1
ATOM 13548 N N . ASP G 1 136 ? 47.400 80.967 84.781 1.00 26.45 136 ASP G N 1
ATOM 13549 C CA . ASP G 1 136 ? 48.116 82.271 84.815 1.00 25.73 136 ASP G CA 1
ATOM 13550 C C . ASP G 1 136 ? 49.610 82.009 84.593 1.00 24.56 136 ASP G C 1
ATOM 13551 O O . ASP G 1 136 ? 50.399 82.248 85.524 1.00 24.13 136 ASP G O 1
ATOM 13556 N N . ASP G 1 137 ? 49.976 81.537 83.398 1.00 23.72 137 ASP G N 1
ATOM 13557 C CA . ASP G 1 137 ? 51.374 81.186 83.028 1.00 23.67 137 ASP G CA 1
ATOM 13558 C C . ASP G 1 137 ? 51.795 82.032 81.816 1.00 22.83 137 ASP G C 1
ATOM 13559 O O . ASP G 1 137 ? 51.178 83.091 81.601 1.00 21.19 137 ASP G O 1
ATOM 13564 N N . GLN G 1 138 ? 52.816 81.593 81.071 1.00 23.58 138 GLN G N 1
ATOM 13565 C CA . GLN G 1 138 ? 53.365 82.317 79.890 1.00 24.32 138 GLN G CA 1
ATOM 13566 C C . GLN G 1 138 ? 52.299 82.410 78.788 1.00 24.60 138 GLN G C 1
ATOM 13567 O O . GLN G 1 138 ? 52.373 83.364 77.986 1.00 25.05 138 GLN G O 1
ATOM 13573 N N . ASP G 1 139 ? 51.352 81.464 78.753 1.00 24.84 139 ASP G N 1
ATOM 13574 C CA . ASP G 1 139 ? 50.246 81.396 77.758 1.00 25.14 139 ASP G CA 1
ATOM 13575 C C . ASP G 1 139 ? 48.934 81.878 78.391 1.00 24.63 139 ASP G C 1
ATOM 13576 O O . ASP G 1 139 ? 47.866 81.447 77.918 1.00 24.49 139 ASP G O 1
ATOM 13581 N N . ALA G 1 140 ? 49.007 82.741 79.411 1.00 24.57 140 ALA G N 1
ATOM 13582 C CA . ALA G 1 140 ? 47.836 83.370 80.068 1.00 24.12 140 ALA G CA 1
ATOM 13583 C C . ALA G 1 140 ? 46.978 84.046 78.995 1.00 23.88 140 ALA G C 1
ATOM 13584 O O . ALA G 1 140 ? 47.509 84.928 78.291 1.00 23.28 140 ALA G O 1
ATOM 13586 N N . THR G 1 141 ? 45.714 83.629 78.864 1.00 23.56 141 THR G N 1
ATOM 13587 C CA . THR G 1 141 ? 44.761 84.115 77.829 1.00 23.66 141 THR G CA 1
ATOM 13588 C C . THR G 1 141 ? 44.278 85.525 78.181 1.00 23.70 141 THR G C 1
ATOM 13589 O O . THR G 1 141 ? 44.509 85.969 79.326 1.00 23.39 141 THR G O 1
ATOM 13593 N N . GLU G 1 142 ? 43.629 86.185 77.219 1.00 23.43 142 GLU G N 1
ATOM 13594 C CA . GLU G 1 142 ? 42.976 87.510 77.386 1.00 23.16 142 GLU G CA 1
ATOM 13595 C C . GLU G 1 142 ? 42.072 87.474 78.622 1.00 23.76 142 GLU G C 1
ATOM 13596 O O . GLU G 1 142 ? 42.150 88.416 79.427 1.00 22.89 142 GLU G O 1
ATOM 13602 N N . GLU G 1 143 ? 41.267 86.416 78.766 1.00 24.70 143 GLU G N 1
ATOM 13603 C CA . GLU G 1 143 ? 40.297 86.234 79.880 1.00 26.06 143 GLU G CA 1
ATOM 13604 C C . GLU G 1 143 ? 41.057 86.209 81.214 1.00 24.45 143 GLU G C 1
ATOM 13605 O O . GLU G 1 143 ? 40.708 86.999 82.112 1.00 22.84 143 GLU G O 1
ATOM 13611 N N . VAL G 1 144 ? 42.069 85.344 81.320 1.00 24.84 144 VAL G N 1
ATOM 13612 C CA . VAL G 1 144 ? 42.866 85.109 82.562 1.00 24.74 144 VAL G CA 1
ATOM 13613 C C . VAL G 1 144 ? 43.579 86.410 82.950 1.00 23.93 144 VAL G C 1
ATOM 13614 O O . VAL G 1 144 ? 43.514 86.789 84.141 1.00 23.73 144 VAL G O 1
ATOM 13618 N N . TRP G 1 145 ? 44.232 87.064 81.984 1.00 22.88 145 TRP G N 1
ATOM 13619 C CA . TRP G 1 145 ? 45.016 88.311 82.199 1.00 22.00 145 TRP G CA 1
ATOM 13620 C C . TRP G 1 145 ? 44.092 89.433 82.686 1.00 21.75 145 TRP G C 1
ATOM 13621 O O . TRP G 1 145 ? 44.365 89.990 83.758 1.00 21.62 145 TRP G O 1
ATOM 13632 N N . THR G 1 146 ? 43.037 89.741 81.930 1.00 21.78 146 THR G N 1
ATOM 13633 C CA . THR G 1 146 ? 42.140 90.903 82.174 1.00 21.87 146 THR G CA 1
ATOM 13634 C C . THR G 1 146 ? 41.385 90.707 83.494 1.00 21.43 146 THR G C 1
ATOM 13635 O O . THR G 1 146 ? 41.197 91.707 84.206 1.00 21.49 146 THR G O 1
ATOM 13639 N N . ARG G 1 147 ? 40.989 89.471 83.811 1.00 21.01 147 ARG G N 1
ATOM 13640 C CA . ARG G 1 147 ? 40.284 89.126 85.076 1.00 21.81 147 ARG G CA 1
ATOM 13641 C C . ARG G 1 147 ? 41.201 89.430 86.270 1.00 20.68 147 ARG G C 1
ATOM 13642 O O . ARG G 1 147 ? 40.706 89.983 87.275 1.00 21.09 147 ARG G O 1
ATOM 13650 N N . THR G 1 148 ? 42.484 89.071 86.165 1.00 19.41 148 THR G N 1
ATOM 13651 C CA . THR G 1 148 ? 43.519 89.304 87.208 1.00 18.78 148 THR G CA 1
ATOM 13652 C C . THR G 1 148 ? 43.726 90.812 87.390 1.00 17.94 148 THR G C 1
ATOM 13653 O O . THR G 1 148 ? 43.720 91.263 88.551 1.00 17.70 148 THR G O 1
ATOM 13657 N N . ILE G 1 149 ? 43.891 91.558 86.291 1.00 17.15 149 ILE G N 1
ATOM 13658 C CA . ILE G 1 149 ? 44.115 93.036 86.317 1.00 17.20 149 ILE G CA 1
ATOM 13659 C C . ILE G 1 149 ? 42.857 93.718 86.870 1.00 17.73 149 ILE G C 1
ATOM 13660 O O . ILE G 1 149 ? 43.004 94.588 87.743 1.00 17.27 149 ILE G O 1
ATOM 13665 N N . ASN G 1 150 ? 41.670 93.327 86.397 1.00 18.36 150 ASN G N 1
ATOM 13666 C CA . ASN G 1 150 ? 40.375 93.948 86.789 1.00 19.40 150 ASN G CA 1
ATOM 13667 C C . ASN G 1 150 ? 40.191 93.861 88.309 1.00 20.27 150 ASN G C 1
ATOM 13668 O O . ASN G 1 150 ? 39.785 94.874 88.912 1.00 20.69 150 ASN G O 1
ATOM 13673 N N . ILE G 1 151 ? 40.479 92.702 88.906 1.00 20.90 151 ILE G N 1
ATOM 13674 C CA . ILE G 1 151 ? 40.308 92.465 90.370 1.00 22.05 151 ILE G CA 1
ATOM 13675 C C . ILE G 1 151 ? 41.522 93.043 91.105 1.00 20.94 151 ILE G C 1
ATOM 13676 O O . ILE G 1 151 ? 41.346 94.038 91.825 1.00 21.46 151 ILE G O 1
ATOM 13681 N N . ASN G 1 152 ? 42.706 92.456 90.905 1.00 20.68 152 ASN G N 1
ATOM 13682 C CA . ASN G 1 152 ? 43.930 92.740 91.704 1.00 19.99 152 ASN G CA 1
ATOM 13683 C C . ASN G 1 152 ? 44.329 94.215 91.573 1.00 19.31 152 ASN G C 1
ATOM 13684 O O . ASN G 1 152 ? 44.528 94.848 92.623 1.00 19.33 152 ASN G O 1
ATOM 13689 N N . LEU G 1 153 ? 44.457 94.744 90.352 1.00 18.64 153 LEU G N 1
ATOM 13690 C CA . LEU G 1 153 ? 45.005 96.111 90.122 1.00 18.33 153 LEU G CA 1
ATOM 13691 C C . LEU G 1 153 ? 43.883 97.155 90.187 1.00 18.40 153 LEU G C 1
ATOM 13692 O O . LEU G 1 153 ? 43.951 98.030 91.074 1.00 18.57 153 LEU G O 1
ATOM 13697 N N . ASN G 1 154 ? 42.902 97.076 89.284 1.00 18.76 154 ASN G N 1
ATOM 13698 C CA . ASN G 1 154 ? 41.815 98.085 89.149 1.00 19.61 154 ASN G CA 1
ATOM 13699 C C . ASN G 1 154 ? 40.946 98.074 90.414 1.00 19.55 154 ASN G C 1
ATOM 13700 O O . ASN G 1 154 ? 40.635 99.166 90.923 1.00 19.45 154 ASN G O 1
ATOM 13705 N N . GLY G 1 155 ? 40.575 96.887 90.901 1.00 19.94 155 GLY G N 1
ATOM 13706 C CA . GLY G 1 155 ? 39.778 96.710 92.131 1.00 20.42 155 GLY G CA 1
ATOM 13707 C C . GLY G 1 155 ? 40.442 97.359 93.333 1.00 20.55 155 GLY G C 1
ATOM 13708 O O . GLY G 1 155 ? 39.750 98.093 94.059 1.00 21.59 155 GLY G O 1
ATOM 13709 N N . THR G 1 156 ? 41.741 97.111 93.529 1.00 20.11 156 THR G N 1
ATOM 13710 C CA . THR G 1 156 ? 42.548 97.634 94.665 1.00 19.74 156 THR G CA 1
ATOM 13711 C C . THR G 1 156 ? 42.665 99.160 94.560 1.00 19.58 156 THR G C 1
ATOM 13712 O O . THR G 1 156 ? 42.593 99.827 95.610 1.00 19.95 156 THR G O 1
ATOM 13716 N N . TYR G 1 157 ? 42.855 99.682 93.346 1.00 19.06 157 TYR G N 1
ATOM 13717 C CA . TYR G 1 157 ? 42.990 101.134 93.055 1.00 18.93 157 TYR G CA 1
ATOM 13718 C C . TYR G 1 157 ? 41.742 101.879 93.545 1.00 19.13 157 TYR G C 1
ATOM 13719 O O . TYR G 1 157 ? 41.894 102.876 94.266 1.00 18.68 157 TYR G O 1
ATOM 13728 N N . ARG G 1 158 ? 40.552 101.407 93.156 1.00 20.42 158 ARG G N 1
ATOM 13729 C CA . ARG G 1 158 ? 39.241 102.040 93.473 1.00 20.90 158 ARG G CA 1
ATOM 13730 C C . ARG G 1 158 ? 39.038 102.078 94.986 1.00 20.75 158 ARG G C 1
ATOM 13731 O O . ARG G 1 158 ? 38.579 103.116 95.497 1.00 18.96 158 ARG G O 1
ATOM 13739 N N . THR G 1 159 ? 39.341 100.963 95.653 1.00 21.67 159 THR G N 1
ATOM 13740 C CA . THR G 1 159 ? 39.110 100.760 97.106 1.00 22.92 159 THR G CA 1
ATOM 13741 C C . THR G 1 159 ? 40.077 101.645 97.897 1.00 22.72 159 THR G C 1
ATOM 13742 O O . THR G 1 159 ? 39.635 102.251 98.889 1.00 24.55 159 THR G O 1
ATOM 13746 N N . GLY G 1 160 ? 41.340 101.714 97.467 1.00 22.67 160 GLY G N 1
ATOM 13747 C CA . GLY G 1 160 ? 42.344 102.644 98.014 1.00 22.63 160 GLY G CA 1
ATOM 13748 C C . GLY G 1 160 ? 41.922 104.092 97.822 1.00 22.81 160 GLY G C 1
ATOM 13749 O O . GLY G 1 160 ? 42.113 104.894 98.757 1.00 22.59 160 GLY G O 1
ATOM 13750 N N . ARG G 1 161 ? 41.347 104.414 96.659 1.00 22.23 161 ARG G N 1
ATOM 13751 C CA . ARG G 1 161 ? 40.994 105.805 96.266 1.00 22.38 161 ARG G CA 1
ATOM 13752 C C . ARG G 1 161 ? 39.896 106.342 97.193 1.00 22.86 161 ARG G C 1
ATOM 13753 O O . ARG G 1 161 ? 40.040 107.485 97.662 1.00 22.68 161 ARG G O 1
ATOM 13761 N N . ILE G 1 162 ? 38.847 105.554 97.453 1.00 23.17 162 ILE G N 1
ATOM 13762 C CA . ILE G 1 162 ? 37.701 105.973 98.318 1.00 24.12 162 ILE G CA 1
ATOM 13763 C C . ILE G 1 162 ? 38.192 106.121 99.764 1.00 24.31 162 ILE G C 1
ATOM 13764 O O . ILE G 1 162 ? 37.635 106.968 100.488 1.00 25.03 162 ILE G O 1
ATOM 13769 N N . ALA G 1 163 ? 39.209 105.346 100.157 1.00 24.86 163 ALA G N 1
ATOM 13770 C CA . ALA G 1 163 ? 39.840 105.403 101.497 1.00 25.01 163 ALA G CA 1
ATOM 13771 C C . ALA G 1 163 ? 40.456 106.790 101.719 1.00 24.79 163 ALA G C 1
ATOM 13772 O O . ALA G 1 163 ? 40.084 107.441 102.714 1.00 25.17 163 ALA G O 1
ATOM 13774 N N . HIS G 1 164 ? 41.340 107.237 100.817 1.00 23.72 164 HIS G N 1
ATOM 13775 C CA . HIS G 1 164 ? 42.067 108.533 100.931 1.00 23.73 164 HIS G CA 1
ATOM 13776 C C . HIS G 1 164 ? 41.189 109.695 100.445 1.00 24.58 164 HIS G C 1
ATOM 13777 O O . HIS G 1 164 ? 41.578 110.854 100.682 1.00 24.87 164 HIS G O 1
ATOM 13784 N N . GLU G 1 165 ? 40.058 109.404 99.795 1.00 25.16 165 GLU G N 1
ATOM 13785 C CA . GLU G 1 165 ? 38.996 110.405 99.502 1.00 26.04 165 GLU G CA 1
ATOM 13786 C C . GLU G 1 165 ? 38.322 110.789 100.825 1.00 26.86 165 GLU G C 1
ATOM 13787 O O . GLU G 1 165 ? 38.355 111.984 101.180 1.00 26.47 165 GLU G O 1
ATOM 13793 N N . ILE G 1 166 ? 37.766 109.797 101.530 1.00 27.71 166 ILE G N 1
ATOM 13794 C CA . ILE G 1 166 ? 37.057 109.960 102.836 1.00 28.55 166 ILE G CA 1
ATOM 13795 C C . ILE G 1 166 ? 37.959 110.733 103.807 1.00 29.31 166 ILE G C 1
ATOM 13796 O O . ILE G 1 166 ? 37.449 111.668 104.459 1.00 30.36 166 ILE G O 1
ATOM 13801 N N . MET G 1 167 ? 39.237 110.345 103.896 1.00 29.37 167 MET G N 1
ATOM 13802 C CA . MET G 1 167 ? 40.245 110.916 104.834 1.00 29.15 167 MET G CA 1
ATOM 13803 C C . MET G 1 167 ? 40.379 112.425 104.601 1.00 29.09 167 MET G C 1
ATOM 13804 O O . MET G 1 167 ? 40.207 113.189 105.572 1.00 29.43 167 MET G O 1
ATOM 13809 N N . ARG G 1 168 ? 40.680 112.825 103.362 1.00 28.27 168 ARG G N 1
ATOM 13810 C CA . ARG G 1 168 ? 40.900 114.242 102.963 1.00 28.58 168 ARG G CA 1
ATOM 13811 C C . ARG G 1 168 ? 39.578 115.018 103.036 1.00 30.74 168 ARG G C 1
ATOM 13812 O O . ARG G 1 168 ? 39.622 116.220 103.367 1.00 31.24 168 ARG G O 1
ATOM 13820 N N . GLU G 1 169 ? 38.451 114.358 102.745 1.00 32.34 169 GLU G N 1
ATOM 13821 C CA . GLU G 1 169 ? 37.091 114.967 102.763 1.00 33.91 169 GLU G CA 1
ATOM 13822 C C . GLU G 1 169 ? 36.692 115.319 104.203 1.00 35.32 169 GLU G C 1
ATOM 13823 O O . GLU G 1 169 ? 35.934 116.293 104.379 1.00 36.17 169 GLU G O 1
ATOM 13829 N N . HIS G 1 170 ? 37.180 114.559 105.187 1.00 35.08 170 HIS G N 1
ATOM 13830 C CA . HIS G 1 170 ? 36.919 114.777 106.635 1.00 36.19 170 HIS G CA 1
ATOM 13831 C C . HIS G 1 170 ? 38.070 115.569 107.275 1.00 35.83 170 HIS G C 1
ATOM 13832 O O . HIS G 1 170 ? 37.981 115.851 108.487 1.00 36.55 170 HIS G O 1
ATOM 13839 N N . GLY G 1 171 ? 39.097 115.917 106.491 1.00 34.77 171 GLY G N 1
ATOM 13840 C CA . GLY G 1 171 ? 40.216 116.786 106.905 1.00 33.65 171 GLY G CA 1
ATOM 13841 C C . GLY G 1 171 ? 41.055 116.152 108.000 1.00 33.58 171 GLY G C 1
ATOM 13842 O O . GLY G 1 171 ? 41.139 116.738 109.093 1.00 34.46 171 GLY G O 1
ATOM 13843 N N . HIS G 1 172 ? 41.654 114.991 107.722 1.00 32.05 172 HIS G N 1
ATOM 13844 C CA . HIS G 1 172 ? 42.546 114.256 108.658 1.00 30.88 172 HIS G CA 1
ATOM 13845 C C . HIS G 1 172 ? 43.375 113.210 107.902 1.00 28.60 172 HIS G C 1
ATOM 13846 O O . HIS G 1 172 ? 43.017 112.870 106.754 1.00 26.07 172 HIS G O 1
ATOM 13853 N N . GLY G 1 173 ? 44.435 112.717 108.547 1.00 27.18 173 GLY G N 1
ATOM 13854 C CA . GLY G 1 173 ? 45.356 111.704 108.000 1.00 25.11 173 GLY G CA 1
ATOM 13855 C C . GLY G 1 173 ? 44.816 110.297 108.174 1.00 24.14 173 GLY G C 1
ATOM 13856 O O . GLY G 1 173 ? 43.619 110.144 108.495 1.00 23.61 173 GLY G O 1
ATOM 13857 N N . GLY G 1 174 ? 45.676 109.299 107.971 1.00 22.33 174 GLY G N 1
ATOM 13858 C CA . GLY G 1 174 ? 45.310 107.874 108.045 1.00 22.21 174 GLY G CA 1
ATOM 13859 C C . GLY G 1 174 ? 46.406 106.984 107.494 1.00 21.62 174 GLY G C 1
ATOM 13860 O O . GLY G 1 174 ? 47.471 107.517 107.121 1.00 21.66 174 GLY G O 1
ATOM 13861 N N . SER G 1 175 ? 46.157 105.674 107.440 1.00 21.72 175 SER G N 1
ATOM 13862 C CA . SER G 1 175 ? 47.147 104.647 107.029 1.00 21.53 175 SER G CA 1
ATOM 13863 C C . SER G 1 175 ? 46.527 103.695 106.002 1.00 20.84 175 SER G C 1
ATOM 13864 O O . SER G 1 175 ? 45.623 102.928 106.380 1.00 21.49 175 SER G O 1
ATOM 13867 N N . LEU G 1 176 ? 47.004 103.755 104.753 1.00 19.83 176 LEU G N 1
ATOM 13868 C CA . LEU G 1 176 ? 46.655 102.801 103.667 1.00 19.49 176 LEU G CA 1
ATOM 13869 C C . LEU G 1 176 ? 47.632 101.624 103.710 1.00 18.68 176 LEU G C 1
ATOM 13870 O O . LEU G 1 176 ? 48.850 101.874 103.723 1.00 18.84 176 LEU G O 1
ATOM 13875 N N . ILE G 1 177 ? 47.108 100.395 103.729 1.00 18.55 177 ILE G N 1
ATOM 13876 C CA . ILE G 1 177 ? 47.906 99.133 103.708 1.00 17.99 177 ILE G CA 1
ATOM 13877 C C . ILE G 1 177 ? 47.407 98.272 102.542 1.00 17.93 177 ILE G C 1
ATOM 13878 O O . ILE G 1 177 ? 46.262 97.799 102.605 1.00 18.14 177 ILE G O 1
ATOM 13883 N N . PHE G 1 178 ? 48.248 98.089 101.523 1.00 17.72 178 PHE G N 1
ATOM 13884 C CA . PHE G 1 178 ? 47.961 97.296 100.301 1.00 17.80 178 PHE G CA 1
ATOM 13885 C C . PHE G 1 178 ? 48.659 95.938 100.404 1.00 17.68 178 PHE G C 1
ATOM 13886 O O . PHE G 1 178 ? 49.882 95.911 100.623 1.00 17.09 178 PHE G O 1
ATOM 13894 N N . THR G 1 179 ? 47.912 94.843 100.249 1.00 17.88 179 THR G N 1
ATOM 13895 C CA . THR G 1 179 ? 48.478 93.471 100.191 1.00 18.65 179 THR G CA 1
ATOM 13896 C C . THR G 1 179 ? 49.089 93.265 98.803 1.00 19.12 179 THR G C 1
ATOM 13897 O O . THR G 1 179 ? 48.325 93.038 97.841 1.00 18.98 179 THR G O 1
ATOM 13901 N N . ALA G 1 180 ? 50.414 93.382 98.702 1.00 19.48 180 ALA G N 1
ATOM 13902 C CA . ALA G 1 180 ? 51.199 93.030 97.498 1.00 19.94 180 ALA G CA 1
ATOM 13903 C C . ALA G 1 180 ? 51.428 91.515 97.524 1.00 20.72 180 ALA G C 1
ATOM 13904 O O . ALA G 1 180 ? 50.493 90.787 97.918 1.00 20.00 180 ALA G O 1
ATOM 13906 N N . ALA G 1 181 ? 52.614 91.052 97.129 1.00 22.06 181 ALA G N 1
ATOM 13907 C CA . ALA G 1 181 ? 53.020 89.633 97.224 1.00 24.06 181 ALA G CA 1
ATOM 13908 C C . ALA G 1 181 ? 54.513 89.496 96.934 1.00 25.75 181 ALA G C 1
ATOM 13909 O O . ALA G 1 181 ? 55.116 90.437 96.372 1.00 25.95 181 ALA G O 1
ATOM 13911 N N . LEU G 1 182 ? 55.063 88.343 97.312 1.00 28.51 182 LEU G N 1
ATOM 13912 C CA . LEU G 1 182 ? 56.412 87.863 96.922 1.00 30.61 182 LEU G CA 1
ATOM 13913 C C . LEU G 1 182 ? 56.503 87.798 95.391 1.00 31.22 182 LEU G C 1
ATOM 13914 O O . LEU G 1 182 ? 57.579 88.132 94.848 1.00 30.81 182 LEU G O 1
ATOM 13919 N N . SER G 1 183 ? 55.408 87.390 94.736 1.00 30.29 183 SER G N 1
ATOM 13920 C CA . SER G 1 183 ? 55.249 87.310 93.258 1.00 29.18 183 SER G CA 1
ATOM 13921 C C . SER G 1 183 ? 55.544 88.671 92.611 1.00 28.21 183 SER G C 1
ATOM 13922 O O . SER G 1 183 ? 56.048 88.677 91.472 1.00 28.11 183 SER G O 1
ATOM 13925 N N . GLY G 1 184 ? 55.235 89.771 93.311 1.00 27.19 184 GLY G N 1
ATOM 13926 C CA . GLY G 1 184 ? 55.500 91.155 92.869 1.00 26.29 184 GLY G CA 1
ATOM 13927 C C . GLY G 1 184 ? 56.987 91.461 92.744 1.00 25.67 184 GLY G C 1
ATOM 13928 O O . GLY G 1 184 ? 57.337 92.364 91.962 1.00 25.00 184 GLY G O 1
ATOM 13929 N N . HIS G 1 185 ? 57.836 90.753 93.496 1.00 25.67 185 HIS G N 1
ATOM 13930 C CA . HIS G 1 185 ? 59.315 90.910 93.488 1.00 26.50 185 HIS G CA 1
ATOM 13931 C C . HIS G 1 185 ? 59.965 89.812 92.642 1.00 26.62 185 HIS G C 1
ATOM 13932 O O . HIS G 1 185 ? 60.875 90.138 91.854 1.00 25.72 185 HIS G O 1
ATOM 13939 N N . ASN G 1 186 ? 59.522 88.563 92.825 1.00 28.25 186 ASN G N 1
ATOM 13940 C CA . ASN G 1 186 ? 60.178 87.341 92.290 1.00 30.41 186 ASN G CA 1
ATOM 13941 C C . ASN G 1 186 ? 59.115 86.356 91.790 1.00 31.64 186 ASN G C 1
ATOM 13942 O O . ASN G 1 186 ? 58.068 86.238 92.450 1.00 32.24 186 ASN G O 1
ATOM 13947 N N . ALA G 1 187 ? 59.385 85.668 90.676 1.00 32.98 187 ALA G N 1
ATOM 13948 C CA . ALA G 1 187 ? 58.593 84.511 90.196 1.00 33.27 187 ALA G CA 1
ATOM 13949 C C . ALA G 1 187 ? 58.796 83.346 91.173 1.00 34.68 187 ALA G C 1
ATOM 13950 O O . ALA G 1 187 ? 59.952 82.904 91.330 1.00 33.19 187 ALA G O 1
ATOM 13952 N N . ASN G 1 188 ? 57.713 82.891 91.814 1.00 34.91 188 ASN G N 1
ATOM 13953 C CA . ASN G 1 188 ? 57.727 81.863 92.890 1.00 35.50 188 ASN G CA 1
ATOM 13954 C C . ASN G 1 188 ? 58.380 80.582 92.360 1.00 37.66 188 ASN G C 1
ATOM 13955 O O . ASN G 1 188 ? 57.915 80.072 91.324 1.00 39.02 188 ASN G O 1
ATOM 13960 N N . TYR G 1 189 ? 59.413 80.090 93.050 1.00 39.45 189 TYR G N 1
ATOM 13961 C CA . TYR G 1 189 ? 60.218 78.908 92.647 1.00 41.64 189 TYR G CA 1
ATOM 13962 C C . TYR G 1 189 ? 59.567 77.622 93.170 1.00 43.93 189 TYR G C 1
ATOM 13963 O O . TYR G 1 189 ? 59.220 77.571 94.369 1.00 43.53 189 TYR G O 1
ATOM 13972 N N . MET G 1 190 ? 59.423 76.618 92.297 1.00 47.43 190 MET G N 1
ATOM 13973 C CA . MET G 1 190 ? 59.001 75.240 92.669 1.00 50.37 190 MET G CA 1
ATOM 13974 C C . MET G 1 190 ? 59.592 74.235 91.671 1.00 50.81 190 MET G C 1
ATOM 13975 O O . MET G 1 190 ? 59.241 74.310 90.477 1.00 47.18 190 MET G O 1
ATOM 13980 N N . MET G 1 191 ? 60.466 73.346 92.157 1.00 52.75 191 MET G N 1
ATOM 13981 C CA . MET G 1 191 ? 61.032 72.187 91.412 1.00 55.32 191 MET G CA 1
ATOM 13982 C C . MET G 1 191 ? 61.631 72.653 90.076 1.00 53.13 191 MET G C 1
ATOM 13983 O O . MET G 1 191 ? 61.340 72.020 89.039 1.00 54.09 191 MET G O 1
ATOM 13988 N N . GLY G 1 192 ? 62.429 73.725 90.105 1.00 50.12 192 GLY G N 1
ATOM 13989 C CA . GLY G 1 192 ? 63.258 74.186 88.972 1.00 47.93 192 GLY G CA 1
ATOM 13990 C C . GLY G 1 192 ? 62.466 74.945 87.917 1.00 46.06 192 GLY G C 1
ATOM 13991 O O . GLY G 1 192 ? 62.953 75.016 86.771 1.00 48.72 192 GLY G O 1
ATOM 13992 N N . SER G 1 193 ? 61.306 75.507 88.280 1.00 43.57 193 SER G N 1
ATOM 13993 C CA . SER G 1 193 ? 60.410 76.278 87.373 1.00 41.05 193 SER G CA 1
ATOM 13994 C C . SER G 1 193 ? 59.580 77.281 88.172 1.00 37.32 193 SER G C 1
ATOM 13995 O O . SER G 1 193 ? 59.361 77.097 89.368 1.00 39.30 193 SER G O 1
ATOM 13998 N N . PRO G 1 194 ? 59.087 78.369 87.536 1.00 33.88 194 PRO G N 1
ATOM 13999 C CA . PRO G 1 194 ? 58.205 79.323 88.208 1.00 30.42 194 PRO G CA 1
ATOM 14000 C C . PRO G 1 194 ? 56.753 78.824 88.262 1.00 29.08 194 PRO G C 1
ATOM 14001 O O . PRO G 1 194 ? 56.336 78.149 87.334 1.00 29.20 194 PRO G O 1
ATOM 14005 N N . THR G 1 195 ? 56.023 79.173 89.327 1.00 26.02 195 THR G N 1
ATOM 14006 C CA . THR G 1 195 ? 54.579 78.856 89.506 1.00 26.01 195 THR G CA 1
ATOM 14007 C C . THR G 1 195 ? 53.759 79.800 88.628 1.00 24.94 195 THR G C 1
ATOM 14008 O O . THR G 1 195 ? 54.256 80.849 88.228 1.00 24.09 195 THR G O 1
ATOM 14012 N N . PRO G 1 196 ? 52.493 79.461 88.286 1.00 25.27 196 PRO G N 1
ATOM 14013 C CA . PRO G 1 196 ? 51.658 80.326 87.450 1.00 24.85 196 PRO G CA 1
ATOM 14014 C C . PRO G 1 196 ? 51.253 81.633 88.154 1.00 24.22 196 PRO G C 1
ATOM 14015 O O . PRO G 1 196 ? 50.190 81.677 88.758 1.00 24.80 196 PRO G O 1
ATOM 14019 N N . VAL G 1 197 ? 52.097 82.666 88.045 1.00 22.90 197 VAL G N 1
ATOM 14020 C CA . VAL G 1 197 ? 51.873 84.013 88.655 1.00 21.99 197 VAL G CA 1
ATOM 14021 C C . VAL G 1 197 ? 52.310 85.096 87.658 1.00 20.95 197 VAL G C 1
ATOM 14022 O O . VAL G 1 197 ? 52.891 86.112 88.096 1.00 20.57 197 VAL G O 1
ATOM 14026 N N . ASN G 1 198 ? 52.012 84.897 86.370 1.00 20.75 198 ASN G N 1
ATOM 14027 C CA . ASN G 1 198 ? 52.360 85.837 85.270 1.00 20.07 198 ASN G CA 1
ATOM 14028 C C . ASN G 1 198 ? 51.636 87.170 85.509 1.00 19.48 198 ASN G C 1
ATOM 14029 O O . ASN G 1 198 ? 52.314 88.157 85.875 1.00 18.56 198 ASN G O 1
ATOM 14034 N N . ALA G 1 199 ? 50.312 87.186 85.325 1.00 18.90 199 ALA G N 1
ATOM 14035 C CA . ALA G 1 199 ? 49.435 88.367 85.511 1.00 18.44 199 ALA G CA 1
ATOM 14036 C C . ALA G 1 199 ? 49.407 88.759 86.993 1.00 17.98 199 ALA G C 1
ATOM 14037 O O . ALA G 1 199 ? 49.509 89.964 87.285 1.00 16.96 199 ALA G O 1
ATOM 14039 N N . TYR G 1 200 ? 49.268 87.773 87.885 1.00 17.89 200 TYR G N 1
ATOM 14040 C CA . TYR G 1 200 ? 49.169 87.963 89.357 1.00 17.84 200 TYR G CA 1
ATOM 14041 C C . TYR G 1 200 ? 50.370 88.780 89.855 1.00 17.40 200 TYR G C 1
ATOM 14042 O O . TYR G 1 200 ? 50.158 89.765 90.585 1.00 17.44 200 TYR G O 1
ATOM 14051 N N . GLY G 1 201 ? 51.585 88.379 89.465 1.00 16.99 201 GLY G N 1
ATOM 14052 C CA . GLY G 1 201 ? 52.844 89.060 89.822 1.00 16.41 201 GLY G CA 1
ATOM 14053 C C . GLY G 1 201 ? 52.868 90.499 89.333 1.00 16.10 201 GLY G C 1
ATOM 14054 O O . GLY G 1 201 ? 53.311 91.378 90.099 1.00 16.49 201 GLY G O 1
ATOM 14055 N N . ALA G 1 202 ? 52.408 90.735 88.102 1.00 15.45 202 ALA G N 1
ATOM 14056 C CA . ALA G 1 202 ? 52.359 92.069 87.459 1.00 15.12 202 ALA G CA 1
ATOM 14057 C C . ALA G 1 202 ? 51.498 93.025 88.299 1.00 14.70 202 ALA G C 1
ATOM 14058 O O . ALA G 1 202 ? 51.948 94.162 88.545 1.00 14.47 202 ALA G O 1
ATOM 14060 N N . THR G 1 203 ? 50.319 92.577 88.738 1.00 14.54 203 THR G N 1
ATOM 14061 C CA . THR G 1 203 ? 49.329 93.399 89.486 1.00 14.86 203 THR G CA 1
ATOM 14062 C C . THR G 1 203 ? 49.900 93.767 90.861 1.00 14.62 203 THR G C 1
ATOM 14063 O O . THR G 1 203 ? 49.644 94.899 91.320 1.00 14.16 203 THR G O 1
ATOM 14067 N N . LYS G 1 204 ? 50.649 92.852 91.485 1.00 14.83 204 LYS G N 1
ATOM 14068 C CA . LYS G 1 204 ? 51.237 93.043 92.838 1.00 15.01 204 LYS G CA 1
ATOM 14069 C C . LYS G 1 204 ? 52.435 93.995 92.751 1.00 14.56 204 LYS G C 1
ATOM 14070 O O . LYS G 1 204 ? 52.578 94.836 93.659 1.00 14.67 204 LYS G O 1
ATOM 14076 N N . ALA G 1 205 ? 53.253 93.873 91.702 1.00 14.24 205 ALA G N 1
ATOM 14077 C CA . ALA G 1 205 ? 54.347 94.819 91.377 1.00 13.98 205 ALA G CA 1
ATOM 14078 C C . ALA G 1 205 ? 53.757 96.216 91.137 1.00 13.66 205 ALA G C 1
ATOM 14079 O O . ALA G 1 205 ? 54.371 97.200 91.578 1.00 13.22 205 ALA G O 1
ATOM 14081 N N . ALA G 1 206 ? 52.596 96.286 90.478 1.00 13.57 206 ALA G N 1
ATOM 14082 C CA . ALA G 1 206 ? 51.873 97.536 90.141 1.00 13.49 206 ALA G CA 1
ATOM 14083 C C . ALA G 1 206 ? 51.319 98.182 91.414 1.00 13.65 206 ALA G C 1
ATOM 14084 O O . ALA G 1 206 ? 51.426 99.413 91.542 1.00 13.21 206 ALA G O 1
ATOM 14086 N N . ILE G 1 207 ? 50.732 97.376 92.303 1.00 14.28 207 ILE G N 1
ATOM 14087 C CA . ILE G 1 207 ? 50.134 97.830 93.595 1.00 14.91 207 ILE G CA 1
ATOM 14088 C C . ILE G 1 207 ? 51.215 98.526 94.429 1.00 15.11 207 ILE G C 1
ATOM 14089 O O . ILE G 1 207 ? 50.905 99.566 95.043 1.00 15.81 207 ILE G O 1
ATOM 14094 N N . MET G 1 208 ? 52.432 97.972 94.447 1.00 15.50 208 MET G N 1
ATOM 14095 C CA . MET G 1 208 ? 53.567 98.487 95.258 1.00 15.87 208 MET G CA 1
ATOM 14096 C C . MET G 1 208 ? 53.956 99.890 94.783 1.00 15.34 208 MET G C 1
ATOM 14097 O O . MET G 1 208 ? 54.048 100.787 95.638 1.00 15.15 208 MET G O 1
ATOM 14102 N N . GLU G 1 209 ? 54.151 100.082 93.477 1.00 14.86 209 GLU G N 1
ATOM 14103 C CA . GLU G 1 209 ? 54.558 101.396 92.912 1.00 15.10 209 GLU G CA 1
ATOM 14104 C C . GLU G 1 209 ? 53.372 102.372 92.958 1.00 14.89 209 GLU G C 1
ATOM 14105 O O . GLU G 1 209 ? 53.619 103.594 92.972 1.00 14.67 209 GLU G O 1
ATOM 14111 N N . HIS G 1 210 ? 52.137 101.859 92.985 1.00 14.71 210 HIS G N 1
ATOM 14112 C CA . HIS G 1 210 ? 50.900 102.658 93.196 1.00 14.94 210 HIS G CA 1
ATOM 14113 C C . HIS G 1 210 ? 50.909 103.216 94.624 1.00 14.55 210 HIS G C 1
ATOM 14114 O O . HIS G 1 210 ? 50.780 104.445 94.778 1.00 14.34 210 HIS G O 1
ATOM 14121 N N . SER G 1 211 ? 51.064 102.334 95.617 1.00 14.42 211 SER G N 1
ATOM 14122 C CA . SER G 1 211 ? 51.183 102.667 97.062 1.00 14.04 211 SER G CA 1
ATOM 14123 C C . SER G 1 211 ? 52.297 103.704 97.255 1.00 13.83 211 SER G C 1
ATOM 14124 O O . SER G 1 211 ? 52.068 104.683 97.991 1.00 13.56 211 SER G O 1
ATOM 14127 N N . ARG G 1 212 ? 53.442 103.496 96.595 1.00 13.60 212 ARG G N 1
ATOM 14128 C CA . ARG G 1 212 ? 54.633 104.387 96.662 1.00 13.64 212 ARG G CA 1
ATOM 14129 C C . ARG G 1 212 ? 54.266 105.786 96.154 1.00 13.79 212 ARG G C 1
ATOM 14130 O O . ARG G 1 212 ? 54.697 106.763 96.792 1.00 13.66 212 ARG G O 1
ATOM 14138 N N . TYR G 1 213 ? 53.499 105.892 95.065 1.00 14.28 213 TYR G N 1
ATOM 14139 C CA . TYR G 1 213 ? 53.088 107.203 94.498 1.00 14.76 213 TYR G CA 1
ATOM 14140 C C . TYR G 1 213 ? 52.182 107.935 95.494 1.00 14.88 213 TYR G C 1
ATOM 14141 O O . TYR G 1 213 ? 52.373 109.155 95.677 1.00 15.10 213 TYR G O 1
ATOM 14150 N N . LEU G 1 214 ? 51.215 107.227 96.088 1.00 14.70 214 LEU G N 1
ATOM 14151 C CA . LEU G 1 214 ? 50.231 107.810 97.040 1.00 15.21 214 LEU G CA 1
ATOM 14152 C C . LEU G 1 214 ? 50.970 108.310 98.286 1.00 15.38 214 LEU G C 1
ATOM 14153 O O . LEU G 1 214 ? 50.613 109.400 98.781 1.00 15.70 214 LEU G O 1
ATOM 14158 N N . ALA G 1 215 ? 51.970 107.552 98.753 1.00 15.36 215 ALA G N 1
ATOM 14159 C CA . ALA G 1 215 ? 52.840 107.902 99.901 1.00 15.51 215 ALA G CA 1
ATOM 14160 C C . ALA G 1 215 ? 53.452 109.290 99.680 1.00 15.64 215 ALA G C 1
ATOM 14161 O O . ALA G 1 215 ? 53.414 110.109 100.619 1.00 15.53 215 ALA G O 1
ATOM 14163 N N . ALA G 1 216 ? 53.985 109.544 98.481 1.00 16.16 216 ALA G N 1
ATOM 14164 C CA . ALA G 1 216 ? 54.593 110.837 98.086 1.00 17.02 216 ALA G CA 1
ATOM 14165 C C . ALA G 1 216 ? 53.505 111.911 97.965 1.00 17.60 216 ALA G C 1
ATOM 14166 O O . ALA G 1 216 ? 53.719 113.028 98.478 1.00 17.77 216 ALA G O 1
ATOM 14168 N N . ALA G 1 217 ? 52.386 111.574 97.317 1.00 18.03 217 ALA G N 1
ATOM 14169 C CA . ALA G 1 217 ? 51.299 112.508 96.937 1.00 18.53 217 ALA G CA 1
ATOM 14170 C C . ALA G 1 217 ? 50.514 112.972 98.171 1.00 19.07 217 ALA G C 1
ATOM 14171 O O . ALA G 1 217 ? 50.133 114.157 98.201 1.00 18.73 217 ALA G O 1
ATOM 14173 N N . LEU G 1 218 ? 50.282 112.080 99.141 1.00 19.56 218 LEU G N 1
ATOM 14174 C CA . LEU G 1 218 ? 49.304 112.285 100.246 1.00 20.70 218 LEU G CA 1
ATOM 14175 C C . LEU G 1 218 ? 50.007 112.497 101.597 1.00 21.51 218 LEU G C 1
ATOM 14176 O O . LEU G 1 218 ? 49.297 112.501 102.623 1.00 21.88 218 LEU G O 1
ATOM 14181 N N . ALA G 1 219 ? 51.330 112.691 101.608 1.00 22.16 219 ALA G N 1
ATOM 14182 C CA . ALA G 1 219 ? 52.112 113.032 102.822 1.00 22.31 219 ALA G CA 1
ATOM 14183 C C . ALA G 1 219 ? 51.586 114.343 103.422 1.00 23.07 219 ALA G C 1
ATOM 14184 O O . ALA G 1 219 ? 51.452 114.404 104.655 1.00 22.94 219 ALA G O 1
ATOM 14186 N N . LYS G 1 220 ? 51.276 115.335 102.578 1.00 24.42 220 LYS G N 1
ATOM 14187 C CA . LYS G 1 220 ? 50.703 116.652 102.984 1.00 26.10 220 LYS G CA 1
ATOM 14188 C C . LYS G 1 220 ? 49.450 116.441 103.840 1.00 25.37 220 LYS G C 1
ATOM 14189 O O . LYS G 1 220 ? 49.268 117.188 104.812 1.00 27.47 220 LYS G O 1
ATOM 14195 N N . ASP G 1 221 ? 48.612 115.470 103.465 1.00 24.56 221 ASP G N 1
ATOM 14196 C CA . ASP G 1 221 ? 47.254 115.254 104.030 1.00 24.01 221 ASP G CA 1
ATOM 14197 C C . ASP G 1 221 ? 47.336 114.366 105.277 1.00 22.65 221 ASP G C 1
ATOM 14198 O O . ASP G 1 221 ? 46.266 114.026 105.823 1.00 22.95 221 ASP G O 1
ATOM 14203 N N . GLY G 1 222 ? 48.552 114.010 105.708 1.00 21.72 222 GLY G N 1
ATOM 14204 C CA . GLY G 1 222 ? 48.807 113.192 106.908 1.00 21.08 222 GLY G CA 1
ATOM 14205 C C . GLY G 1 222 ? 48.512 111.723 106.665 1.00 20.25 222 GLY G C 1
ATOM 14206 O O . GLY G 1 222 ? 48.350 110.989 107.653 1.00 21.03 222 GLY G O 1
ATOM 14207 N N . ILE G 1 223 ? 48.464 111.301 105.398 1.00 19.82 223 ILE G N 1
ATOM 14208 C CA . ILE G 1 223 ? 48.106 109.911 104.988 1.00 19.52 223 ILE G CA 1
ATOM 14209 C C . ILE G 1 223 ? 49.390 109.150 104.647 1.00 18.57 223 ILE G C 1
ATOM 14210 O O . ILE G 1 223 ? 50.185 109.660 103.832 1.00 18.75 223 ILE G O 1
ATOM 14215 N N . ARG G 1 224 ? 49.566 107.975 105.257 1.00 17.63 224 ARG G N 1
ATOM 14216 C CA . ARG G 1 224 ? 50.703 107.051 105.013 1.00 16.74 224 ARG G CA 1
ATOM 14217 C C . ARG G 1 224 ? 50.207 105.897 104.136 1.00 16.20 224 ARG G C 1
ATOM 14218 O O . ARG G 1 224 ? 49.037 105.495 104.295 1.00 16.95 224 ARG G O 1
ATOM 14226 N N . SER G 1 225 ? 51.056 105.408 103.229 1.00 15.15 225 SER G N 1
ATOM 14227 C CA . SER G 1 225 ? 50.752 104.295 102.295 1.00 14.75 225 SER G CA 1
ATOM 14228 C C . SER G 1 225 ? 51.924 103.312 102.270 1.00 13.97 225 SER G C 1
ATOM 14229 O O . SER G 1 225 ? 53.052 103.736 101.951 1.00 13.33 225 SER G O 1
ATOM 14232 N N . ASN G 1 226 ? 51.653 102.048 102.594 1.00 13.86 226 ASN G N 1
ATOM 14233 C CA . ASN G 1 226 ? 52.667 100.966 102.629 1.00 13.83 226 ASN G CA 1
ATOM 14234 C C . ASN G 1 226 ? 52.053 99.692 102.050 1.00 14.00 226 ASN G C 1
ATOM 14235 O O . ASN G 1 226 ? 50.811 99.582 102.021 1.00 14.17 226 ASN G O 1
ATOM 14240 N N . THR G 1 227 ? 52.911 98.783 101.590 1.00 14.09 227 THR G N 1
ATOM 14241 C CA . THR G 1 227 ? 52.535 97.418 101.157 1.00 14.24 227 THR G CA 1
ATOM 14242 C C . THR G 1 227 ? 53.082 96.409 102.165 1.00 14.28 227 THR G C 1
ATOM 14243 O O . THR G 1 227 ? 54.134 96.676 102.781 1.00 13.80 227 THR G O 1
ATOM 14247 N N . ILE G 1 228 ? 52.350 95.313 102.340 1.00 14.63 228 ILE G N 1
ATOM 14248 C CA . ILE G 1 228 ? 52.840 94.054 102.960 1.00 15.29 228 ILE G CA 1
ATOM 14249 C C . ILE G 1 228 ? 52.972 93.038 101.826 1.00 15.60 228 ILE G C 1
ATOM 14250 O O . ILE G 1 228 ? 52.034 92.949 101.012 1.00 15.84 228 ILE G O 1
ATOM 14255 N N . SER G 1 229 ? 54.108 92.346 101.751 1.00 15.53 229 SER G N 1
ATOM 14256 C CA . SER G 1 229 ? 54.380 91.277 100.760 1.00 15.93 229 SER G CA 1
ATOM 14257 C C . SER G 1 229 ? 54.465 89.938 101.485 1.00 16.83 229 SER G C 1
ATOM 14258 O O . SER G 1 229 ? 55.547 89.516 101.886 1.00 17.07 229 SER G O 1
ATOM 14261 N N . PRO G 1 230 ? 53.324 89.242 101.697 1.00 17.76 230 PRO G N 1
ATOM 14262 C CA . PRO G 1 230 ? 53.343 87.914 102.301 1.00 18.55 230 PRO G CA 1
ATOM 14263 C C . PRO G 1 230 ? 54.053 86.912 101.380 1.00 19.45 230 PRO G C 1
ATOM 14264 O O . PRO G 1 230 ? 53.873 86.988 100.177 1.00 19.30 230 PRO G O 1
ATOM 14268 N N . GLY G 1 231 ? 54.858 86.027 101.965 1.00 20.88 231 GLY G N 1
ATOM 14269 C CA . GLY G 1 231 ? 55.332 84.796 101.310 1.00 22.38 231 GLY G CA 1
ATOM 14270 C C . GLY G 1 231 ? 54.246 83.740 101.366 1.00 24.40 231 GLY G C 1
ATOM 14271 O O . GLY G 1 231 ? 53.061 84.112 101.278 1.00 25.66 231 GLY G O 1
ATOM 14272 N N . TYR G 1 232 ? 54.622 82.475 101.541 1.00 25.52 232 TYR G N 1
ATOM 14273 C CA . TYR G 1 232 ? 53.674 81.339 101.665 1.00 26.68 232 TYR G CA 1
ATOM 14274 C C . TYR G 1 232 ? 53.002 81.415 103.038 1.00 26.41 232 TYR G C 1
ATOM 14275 O O . TYR G 1 232 ? 53.668 81.121 104.047 1.00 26.78 232 TYR G O 1
ATOM 14284 N N . VAL G 1 233 ? 51.733 81.831 103.066 1.00 26.01 233 VAL G N 1
ATOM 14285 C CA . VAL G 1 233 ? 50.893 81.918 104.297 1.00 27.43 233 VAL G CA 1
ATOM 14286 C C . VAL G 1 233 ? 49.770 80.881 104.190 1.00 29.12 233 VAL G C 1
ATOM 14287 O O . VAL G 1 233 ? 48.945 80.997 103.264 1.00 28.44 233 VAL G O 1
ATOM 14291 N N . TRP G 1 234 ? 49.740 79.914 105.109 1.00 31.09 234 TRP G N 1
ATOM 14292 C CA . TRP G 1 234 ? 48.674 78.882 105.198 1.00 33.44 234 TRP G CA 1
ATOM 14293 C C . TRP G 1 234 ? 47.407 79.535 105.764 1.00 34.73 234 TRP G C 1
ATOM 14294 O O . TRP G 1 234 ? 47.113 79.340 106.959 1.00 35.26 234 TRP G O 1
ATOM 14305 N N . SER G 1 235 ? 46.704 80.301 104.927 1.00 35.69 235 SER G N 1
ATOM 14306 C CA . SER G 1 235 ? 45.487 81.075 105.289 1.00 36.05 235 SER G CA 1
ATOM 14307 C C . SER G 1 235 ? 44.246 80.179 105.202 1.00 37.20 235 SER G C 1
ATOM 14308 O O . SER G 1 235 ? 43.231 80.526 105.836 1.00 37.14 235 SER G O 1
ATOM 14311 N N . GLY G 1 236 ? 44.340 79.078 104.446 1.00 39.67 236 GLY G N 1
ATOM 14312 C CA . GLY G 1 236 ? 43.245 78.118 104.200 1.00 42.01 236 GLY G CA 1
ATOM 14313 C C . GLY G 1 236 ? 42.811 78.132 102.743 1.00 43.92 236 GLY G C 1
ATOM 14314 O O . GLY G 1 236 ? 41.609 78.346 102.486 1.00 45.36 236 GLY G O 1
ATOM 14315 N N . ILE G 1 237 ? 43.757 77.915 101.822 1.00 44.89 237 ILE G N 1
ATOM 14316 C CA . ILE G 1 237 ? 43.540 77.947 100.343 1.00 45.51 237 ILE G CA 1
ATOM 14317 C C . ILE G 1 237 ? 44.343 76.810 99.699 1.00 47.25 237 ILE G C 1
ATOM 14318 O O . ILE G 1 237 ? 44.240 75.681 100.216 1.00 46.96 237 ILE G O 1
ATOM 14323 N N . PRO G 1 245 ? 53.928 66.613 100.564 1.00 73.96 245 PRO G N 1
ATOM 14324 C CA . PRO G 1 245 ? 54.075 66.211 99.154 1.00 73.98 245 PRO G CA 1
ATOM 14325 C C . PRO G 1 245 ? 54.706 67.346 98.328 1.00 72.09 245 PRO G C 1
ATOM 14326 O O . PRO G 1 245 ? 55.913 67.332 98.170 1.00 72.84 245 PRO G O 1
ATOM 14330 N N . GLY G 1 246 ? 53.897 68.295 97.841 1.00 70.71 246 GLY G N 1
ATOM 14331 C CA . GLY G 1 246 ? 54.359 69.530 97.178 1.00 68.79 246 GLY G CA 1
ATOM 14332 C C . GLY G 1 246 ? 54.515 70.670 98.173 1.00 67.19 246 GLY G C 1
ATOM 14333 O O . GLY G 1 246 ? 54.918 71.773 97.750 1.00 68.00 246 GLY G O 1
ATOM 14334 N N . HIS G 1 247 ? 54.197 70.411 99.448 1.00 64.32 247 HIS G N 1
ATOM 14335 C CA . HIS G 1 247 ? 54.324 71.355 100.593 1.00 59.79 247 HIS G CA 1
ATOM 14336 C C . HIS G 1 247 ? 55.806 71.669 100.841 1.00 57.49 247 HIS G C 1
ATOM 14337 O O . HIS G 1 247 ? 56.141 72.864 100.950 1.00 56.53 247 HIS G O 1
ATOM 14344 N N . ASP G 1 248 ? 56.651 70.634 100.917 1.00 56.17 248 ASP G N 1
ATOM 14345 C CA . ASP G 1 248 ? 58.110 70.751 101.192 1.00 54.88 248 ASP G CA 1
ATOM 14346 C C . ASP G 1 248 ? 58.844 71.237 99.935 1.00 51.10 248 ASP G C 1
ATOM 14347 O O . ASP G 1 248 ? 59.945 71.800 100.086 1.00 48.90 248 ASP G O 1
ATOM 14352 N N . ALA G 1 249 ? 58.267 71.018 98.748 1.00 51.18 249 ALA G N 1
ATOM 14353 C CA . ALA G 1 249 ? 58.791 71.489 97.442 1.00 51.11 249 ALA G CA 1
ATOM 14354 C C . ALA G 1 249 ? 58.789 73.023 97.407 1.00 49.66 249 ALA G C 1
ATOM 14355 O O . ALA G 1 249 ? 59.768 73.604 96.897 1.00 47.98 249 ALA G O 1
ATOM 14357 N N . MET G 1 250 ? 57.722 73.643 97.924 1.00 49.32 250 MET G N 1
ATOM 14358 C CA . MET G 1 250 ? 57.551 75.119 98.019 1.00 47.34 250 MET G CA 1
ATOM 14359 C C . MET G 1 250 ? 58.497 75.687 99.084 1.00 45.27 250 MET G C 1
ATOM 14360 O O . MET G 1 250 ? 59.124 76.731 98.813 1.00 47.43 250 MET G O 1
ATOM 14365 N N . LEU G 1 251 ? 58.592 75.023 100.243 1.00 41.63 251 LEU G N 1
ATOM 14366 C CA . LEU G 1 251 ? 59.389 75.471 101.420 1.00 39.98 251 LEU G CA 1
ATOM 14367 C C . LEU G 1 251 ? 60.872 75.121 101.236 1.00 39.31 251 LEU G C 1
ATOM 14368 O O . LEU G 1 251 ? 61.658 75.394 102.164 1.00 38.56 251 LEU G O 1
ATOM 14373 N N . GLU G 1 252 ? 61.233 74.528 100.094 1.00 40.38 252 GLU G N 1
ATOM 14374 C CA . GLU G 1 252 ? 62.635 74.228 99.694 1.00 40.27 252 GLU G CA 1
ATOM 14375 C C . GLU G 1 252 ? 63.480 75.500 99.851 1.00 37.49 252 GLU G C 1
ATOM 14376 O O . GLU G 1 252 ? 64.572 75.412 100.446 1.00 37.68 252 GLU G O 1
ATOM 14382 N N . VAL G 1 253 ? 62.959 76.640 99.376 1.00 34.44 253 VAL G N 1
ATOM 14383 C CA . VAL G 1 253 ? 63.681 77.947 99.276 1.00 31.74 253 VAL G CA 1
ATOM 14384 C C . VAL G 1 253 ? 63.158 78.921 100.344 1.00 29.76 253 VAL G C 1
ATOM 14385 O O . VAL G 1 253 ? 63.250 80.143 100.116 1.00 29.07 253 VAL G O 1
ATOM 14389 N N . VAL G 1 254 ? 62.648 78.409 101.470 1.00 28.64 254 VAL G N 1
ATOM 14390 C CA . VAL G 1 254 ? 62.175 79.227 102.629 1.00 27.41 254 VAL G CA 1
ATOM 14391 C C . VAL G 1 254 ? 62.979 78.818 103.862 1.00 26.82 254 VAL G C 1
ATOM 14392 O O . VAL G 1 254 ? 62.729 77.763 104.440 1.00 27.70 254 VAL G O 1
ATOM 14396 N N . PRO G 1 255 ? 63.969 79.635 104.295 1.00 25.61 255 PRO G N 1
ATOM 14397 C CA . PRO G 1 255 ? 64.860 79.277 105.401 1.00 25.46 255 PRO G CA 1
ATOM 14398 C C . PRO G 1 255 ? 64.170 78.749 106.670 1.00 25.78 255 PRO G C 1
ATOM 14399 O O . PRO G 1 255 ? 64.720 77.860 107.295 1.00 26.92 255 PRO G O 1
ATOM 14403 N N . MET G 1 256 ? 63.011 79.311 107.029 1.00 24.77 256 MET G N 1
ATOM 14404 C CA . MET G 1 256 ? 62.214 78.901 108.219 1.00 25.36 256 MET G CA 1
ATOM 14405 C C . MET G 1 256 ? 61.563 77.533 107.972 1.00 26.49 256 MET G C 1
ATOM 14406 O O . MET G 1 256 ? 61.110 76.919 108.956 1.00 27.91 256 MET G O 1
ATOM 14411 N N . HIS G 1 257 ? 61.499 77.092 106.710 1.00 27.69 257 HIS G N 1
ATOM 14412 C CA . HIS G 1 257 ? 61.005 75.755 106.282 1.00 29.14 257 HIS G CA 1
ATOM 14413 C C . HIS G 1 257 ? 59.611 75.506 106.871 1.00 28.98 257 HIS G C 1
ATOM 14414 O O . HIS G 1 257 ? 59.364 74.388 107.362 1.00 30.21 257 HIS G O 1
ATOM 14421 N N . ARG G 1 258 ? 58.744 76.521 106.825 1.00 27.44 258 ARG G N 1
ATOM 14422 C CA . ARG G 1 258 ? 57.328 76.446 107.275 1.00 27.44 258 ARG G CA 1
ATOM 14423 C C . ARG G 1 258 ? 56.546 77.614 106.664 1.00 27.44 258 ARG G C 1
ATOM 14424 O O . ARG G 1 258 ? 57.161 78.669 106.391 1.00 26.70 258 ARG G O 1
ATOM 14432 N N . PHE G 1 259 ? 55.241 77.421 106.461 1.00 28.45 259 PHE G N 1
ATOM 14433 C CA . PHE G 1 259 ? 54.284 78.473 106.039 1.00 28.00 259 PHE G CA 1
ATOM 14434 C C . PHE G 1 259 ? 54.122 79.487 107.172 1.00 26.04 259 PHE G C 1
ATOM 14435 O O . PHE G 1 259 ? 54.323 79.123 108.346 1.00 25.04 259 PHE G O 1
ATOM 14443 N N . GLY G 1 260 ? 53.766 80.722 106.817 1.00 25.07 260 GLY G N 1
ATOM 14444 C CA . GLY G 1 260 ? 53.283 81.739 107.766 1.00 25.41 260 GLY G CA 1
ATOM 14445 C C . GLY G 1 260 ? 51.852 81.444 108.177 1.00 25.81 260 GLY G C 1
ATOM 14446 O O . GLY G 1 260 ? 51.160 80.720 107.430 1.00 24.75 260 GLY G O 1
ATOM 14447 N N . THR G 1 261 ? 51.429 81.966 109.331 1.00 26.54 261 THR G N 1
ATOM 14448 C CA . THR G 1 261 ? 50.032 81.898 109.833 1.00 26.65 261 THR G CA 1
ATOM 14449 C C . THR G 1 261 ? 49.400 83.288 109.700 1.00 25.67 261 THR G C 1
ATOM 14450 O O . THR G 1 261 ? 50.157 84.274 109.650 1.00 23.67 261 THR G O 1
ATOM 14454 N N . ASN G 1 262 ? 48.066 83.348 109.630 1.00 26.81 262 ASN G N 1
ATOM 14455 C CA . ASN G 1 262 ? 47.279 84.590 109.390 1.00 26.63 262 ASN G CA 1
ATOM 14456 C C . ASN G 1 262 ? 47.646 85.657 110.429 1.00 27.17 262 ASN G C 1
ATOM 14457 O O . ASN G 1 262 ? 47.689 86.848 110.060 1.00 26.78 262 ASN G O 1
ATOM 14462 N N . ASP G 1 263 ? 47.888 85.242 111.677 1.00 27.76 263 ASP G N 1
ATOM 14463 C CA . ASP G 1 263 ? 48.182 86.138 112.828 1.00 27.94 263 ASP G CA 1
ATOM 14464 C C . ASP G 1 263 ? 49.535 86.834 112.626 1.00 26.36 263 ASP G C 1
ATOM 14465 O O . ASP G 1 263 ? 49.668 87.992 113.075 1.00 26.94 263 ASP G O 1
ATOM 14470 N N . GLU G 1 264 ? 50.498 86.156 111.992 1.00 24.74 264 GLU G N 1
ATOM 14471 C CA . GLU G 1 264 ? 51.866 86.686 111.734 1.00 23.70 264 GLU G CA 1
ATOM 14472 C C . GLU G 1 264 ? 51.789 87.834 110.720 1.00 22.64 264 GLU G C 1
ATOM 14473 O O . GLU G 1 264 ? 52.658 88.727 110.778 1.00 22.75 264 GLU G O 1
ATOM 14479 N N . ILE G 1 265 ? 50.788 87.807 109.833 1.00 21.92 265 ILE G N 1
ATOM 14480 C CA . ILE G 1 265 ? 50.461 88.916 108.888 1.00 21.21 265 ILE G CA 1
ATOM 14481 C C . ILE G 1 265 ? 49.644 89.973 109.642 1.00 20.76 265 ILE G C 1
ATOM 14482 O O . ILE G 1 265 ? 49.901 91.172 109.432 1.00 20.61 265 ILE G O 1
ATOM 14487 N N . ALA G 1 266 ? 48.699 89.541 110.483 1.00 20.39 266 ALA G N 1
ATOM 14488 C CA . ALA G 1 266 ? 47.784 90.415 111.258 1.00 20.76 266 ALA G CA 1
ATOM 14489 C C . ALA G 1 266 ? 48.590 91.400 112.115 1.00 20.06 266 ALA G C 1
ATOM 14490 O O . ALA G 1 266 ? 48.234 92.592 112.141 1.00 20.07 266 ALA G O 1
ATOM 14492 N N . SER G 1 267 ? 49.636 90.917 112.789 1.00 19.94 267 SER G N 1
ATOM 14493 C CA . SER G 1 267 ? 50.526 91.723 113.667 1.00 19.43 267 SER G CA 1
ATOM 14494 C C . SER G 1 267 ? 51.303 92.757 112.837 1.00 18.54 267 SER G C 1
ATOM 14495 O O . SER G 1 267 ? 51.595 93.840 113.376 1.00 18.01 267 SER G O 1
ATOM 14498 N N . THR G 1 268 ? 51.613 92.446 111.574 1.00 17.94 268 THR G N 1
ATOM 14499 C CA . THR G 1 268 ? 52.293 93.365 110.619 1.00 17.40 268 THR G CA 1
ATOM 14500 C C . THR G 1 268 ? 51.310 94.442 110.145 1.00 17.18 268 THR G C 1
ATOM 14501 O O . THR G 1 268 ? 51.749 95.591 109.944 1.00 16.74 268 THR G O 1
ATOM 14505 N N . VAL G 1 269 ? 50.036 94.088 109.963 1.00 17.15 269 VAL G N 1
ATOM 14506 C CA . VAL G 1 269 ? 48.962 95.049 109.574 1.00 17.36 269 VAL G CA 1
ATOM 14507 C C . VAL G 1 269 ? 48.783 96.050 110.721 1.00 17.47 269 VAL G C 1
ATOM 14508 O O . VAL G 1 269 ? 48.765 97.264 110.443 1.00 17.34 269 VAL G O 1
ATOM 14512 N N . LEU G 1 270 ? 48.670 95.555 111.957 1.00 17.23 270 LEU G N 1
ATOM 14513 C CA . LEU G 1 270 ? 48.459 96.395 113.165 1.00 17.31 270 LEU G CA 1
ATOM 14514 C C . LEU G 1 270 ? 49.594 97.417 113.274 1.00 16.94 270 LEU G C 1
ATOM 14515 O O . LEU G 1 270 ? 49.297 98.595 113.545 1.00 17.02 270 LEU G O 1
ATOM 14520 N N . PHE G 1 271 ? 50.838 96.974 113.067 1.00 16.39 271 PHE G N 1
ATOM 14521 C CA . PHE G 1 271 ? 52.058 97.824 113.090 1.00 16.05 271 PHE G CA 1
ATOM 14522 C C . PHE G 1 271 ? 51.893 98.988 112.106 1.00 15.80 271 PHE G C 1
ATOM 14523 O O . PHE G 1 271 ? 52.088 100.148 112.513 1.00 15.25 271 PHE G O 1
ATOM 14531 N N . LEU G 1 272 ? 51.534 98.681 110.856 1.00 15.91 272 LEU G N 1
ATOM 14532 C CA . LEU G 1 272 ? 51.448 99.674 109.750 1.00 16.02 272 LEU G CA 1
ATOM 14533 C C . LEU G 1 272 ? 50.209 100.562 109.922 1.00 16.60 272 LEU G C 1
ATOM 14534 O O . LEU G 1 272 ? 50.270 101.729 109.497 1.00 16.65 272 LEU G O 1
ATOM 14539 N N . ALA G 1 273 ? 49.132 100.045 110.519 1.00 17.12 273 ALA G N 1
ATOM 14540 C CA . ALA G 1 273 ? 47.880 100.799 110.776 1.00 18.21 273 ALA G CA 1
ATOM 14541 C C . ALA G 1 273 ? 48.077 101.761 111.957 1.00 18.96 273 ALA G C 1
ATOM 14542 O O . ALA G 1 273 ? 47.531 102.881 111.898 1.00 20.10 273 ALA G O 1
ATOM 14544 N N . SER G 1 274 ? 48.830 101.342 112.982 1.00 19.21 274 SER G N 1
ATOM 14545 C CA . SER G 1 274 ? 49.015 102.069 114.267 1.00 19.66 274 SER G CA 1
ATOM 14546 C C . SER G 1 274 ? 50.119 103.128 114.143 1.00 19.46 274 SER G C 1
ATOM 14547 O O . SER G 1 274 ? 50.795 103.173 113.097 1.00 19.26 274 SER G O 1
ATOM 14550 N N . ASP G 1 275 ? 50.291 103.937 115.194 1.00 20.22 275 ASP G N 1
ATOM 14551 C CA . ASP G 1 275 ? 51.311 105.017 115.291 1.00 20.23 275 ASP G CA 1
ATOM 14552 C C . ASP G 1 275 ? 52.710 104.411 115.456 1.00 19.30 275 ASP G C 1
ATOM 14553 O O . ASP G 1 275 ? 53.693 105.164 115.313 1.00 18.76 275 ASP G O 1
ATOM 14558 N N . ALA G 1 276 ? 52.798 103.108 115.742 1.00 18.78 276 ALA G N 1
ATOM 14559 C CA . ALA G 1 276 ? 54.061 102.337 115.818 1.00 18.27 276 ALA G CA 1
ATOM 14560 C C . ALA G 1 276 ? 54.905 102.574 114.557 1.00 17.53 276 ALA G C 1
ATOM 14561 O O . ALA G 1 276 ? 56.146 102.520 114.662 1.00 17.85 276 ALA G O 1
ATOM 14563 N N . SER G 1 277 ? 54.258 102.829 113.415 1.00 16.70 277 SER G N 1
ATOM 14564 C CA . SER G 1 277 ? 54.900 103.027 112.088 1.00 16.08 277 SER G CA 1
ATOM 14565 C C . SER G 1 277 ? 54.655 104.453 111.571 1.00 15.75 277 SER G C 1
ATOM 14566 O O . SER G 1 277 ? 54.525 104.618 110.344 1.00 15.36 277 SER G O 1
ATOM 14569 N N . SER G 1 278 ? 54.651 105.450 112.466 1.00 15.61 278 SER G N 1
ATOM 14570 C CA . SER G 1 278 ? 54.252 106.857 112.183 1.00 15.47 278 SER G CA 1
ATOM 14571 C C . SER G 1 278 ? 55.234 107.553 111.226 1.00 15.15 278 SER G C 1
ATOM 14572 O O . SER G 1 278 ? 54.836 108.585 110.647 1.00 15.01 278 SER G O 1
ATOM 14575 N N . TYR G 1 279 ? 56.460 107.039 111.059 1.00 14.23 279 TYR G N 1
ATOM 14576 C CA . TYR G 1 279 ? 57.461 107.588 110.103 1.00 13.99 279 TYR G CA 1
ATOM 14577 C C . TYR G 1 279 ? 57.745 106.576 108.982 1.00 13.82 279 TYR G C 1
ATOM 14578 O O . TYR G 1 279 ? 58.739 106.756 108.244 1.00 13.46 279 TYR G O 1
ATOM 14587 N N . VAL G 1 280 ? 56.888 105.558 108.842 1.00 13.92 280 VAL G N 1
ATOM 14588 C CA . VAL G 1 280 ? 56.988 104.498 107.793 1.00 13.75 280 VAL G CA 1
ATOM 14589 C C . VAL G 1 280 ? 55.930 104.784 106.724 1.00 13.76 280 VAL G C 1
ATOM 14590 O O . VAL G 1 280 ? 54.729 104.663 107.039 1.00 14.04 280 VAL G O 1
ATOM 14594 N N . THR G 1 281 ? 56.362 105.151 105.513 1.00 13.67 281 THR G N 1
ATOM 14595 C CA . THR G 1 281 ? 55.481 105.387 104.339 1.00 13.48 281 THR G CA 1
ATOM 14596 C C . THR G 1 281 ? 56.274 105.180 103.043 1.00 13.19 281 THR G C 1
ATOM 14597 O O . THR G 1 281 ? 57.482 105.479 103.032 1.00 12.50 281 THR G O 1
ATOM 14601 N N . GLY G 1 282 ? 55.601 104.696 101.998 1.00 13.09 282 GLY G N 1
ATOM 14602 C CA . GLY G 1 282 ? 56.168 104.504 100.650 1.00 13.16 282 GLY G CA 1
ATOM 14603 C C . GLY G 1 282 ? 57.167 103.362 100.608 1.00 12.93 282 GLY G C 1
ATOM 14604 O O . GLY G 1 282 ? 58.109 103.441 99.795 1.00 13.36 282 GLY G O 1
ATOM 14605 N N . THR G 1 283 ? 56.972 102.334 101.440 1.00 13.14 283 THR G N 1
ATOM 14606 C CA . THR G 1 283 ? 57.861 101.143 101.518 1.00 13.11 283 THR G CA 1
ATOM 14607 C C . THR G 1 283 ? 57.029 99.863 101.660 1.00 12.93 283 THR G C 1
ATOM 14608 O O . THR G 1 283 ? 55.788 99.958 101.767 1.00 12.52 283 THR G O 1
ATOM 14612 N N . ASP G 1 284 ? 57.716 98.717 101.650 1.00 12.72 284 ASP G N 1
ATOM 14613 C CA . ASP G 1 284 ? 57.131 97.353 101.703 1.00 12.76 284 ASP G CA 1
ATOM 14614 C C . ASP G 1 284 ? 57.709 96.611 102.911 1.00 12.57 284 ASP G C 1
ATOM 14615 O O . ASP G 1 284 ? 58.915 96.771 103.175 1.00 12.50 284 ASP G O 1
ATOM 14620 N N . ILE G 1 285 ? 56.884 95.829 103.609 1.00 12.71 285 ILE G N 1
ATOM 14621 C CA . ILE G 1 285 ? 57.340 94.860 104.650 1.00 13.08 285 ILE G CA 1
ATOM 14622 C C . ILE G 1 285 ? 57.097 93.443 104.120 1.00 13.43 285 ILE G C 1
ATOM 14623 O O . ILE G 1 285 ? 55.924 93.067 103.962 1.00 13.12 285 ILE G O 1
ATOM 14628 N N . ARG G 1 286 ? 58.175 92.705 103.840 1.00 13.92 286 ARG G N 1
ATOM 14629 C CA . ARG G 1 286 ? 58.127 91.294 103.376 1.00 15.10 286 ARG G CA 1
ATOM 14630 C C . ARG G 1 286 ? 57.964 90.379 104.592 1.00 15.19 286 ARG G C 1
ATOM 14631 O O . ARG G 1 286 ? 58.866 90.378 105.451 1.00 15.28 286 ARG G O 1
ATOM 14639 N N . VAL G 1 287 ? 56.849 89.646 104.655 1.00 15.45 287 VAL G N 1
ATOM 14640 C CA . VAL G 1 287 ? 56.536 88.657 105.728 1.00 16.03 287 VAL G CA 1
ATOM 14641 C C . VAL G 1 287 ? 56.528 87.268 105.079 1.00 16.50 287 VAL G C 1
ATOM 14642 O O . VAL G 1 287 ? 55.428 86.728 104.846 1.00 16.38 287 VAL G O 1
ATOM 14646 N N . ASP G 1 288 ? 57.716 86.728 104.782 1.00 16.74 288 ASP G N 1
ATOM 14647 C CA . ASP G 1 288 ? 57.899 85.558 103.878 1.00 17.37 288 ASP G CA 1
ATOM 14648 C C . ASP G 1 288 ? 58.835 84.502 104.488 1.00 17.78 288 ASP G C 1
ATOM 14649 O O . ASP G 1 288 ? 59.213 83.573 103.751 1.00 17.71 288 ASP G O 1
ATOM 14654 N N . GLY G 1 289 ? 59.195 84.627 105.769 1.00 17.84 289 GLY G N 1
ATOM 14655 C CA . GLY G 1 289 ? 60.092 83.687 106.472 1.00 18.48 289 GLY G CA 1
ATOM 14656 C C . GLY G 1 289 ? 61.460 83.557 105.813 1.00 18.50 289 GLY G C 1
ATOM 14657 O O . GLY G 1 289 ? 62.060 82.474 105.925 1.00 18.63 289 GLY G O 1
ATOM 14658 N N . GLY G 1 290 ? 61.943 84.612 105.147 1.00 19.27 290 GLY G N 1
ATOM 14659 C CA . GLY G 1 290 ? 63.314 84.697 104.604 1.00 19.62 290 GLY G CA 1
ATOM 14660 C C . GLY G 1 290 ? 63.440 84.197 103.172 1.00 20.74 290 GLY G C 1
ATOM 14661 O O . GLY G 1 290 ? 64.590 83.980 102.739 1.00 19.97 290 GLY G O 1
ATOM 14662 N N . TYR G 1 291 ? 62.328 84.021 102.449 1.00 21.81 291 TYR G N 1
ATOM 14663 C CA . TYR G 1 291 ? 62.331 83.593 101.023 1.00 23.63 291 TYR G CA 1
ATOM 14664 C C . TYR G 1 291 ? 63.204 84.554 100.206 1.00 23.40 291 TYR G C 1
ATOM 14665 O O . TYR G 1 291 ? 64.084 84.078 99.460 1.00 22.58 291 TYR G O 1
ATOM 14674 N N . SER G 1 292 ? 62.963 85.862 100.361 1.00 23.31 292 SER G N 1
ATOM 14675 C CA . SER G 1 292 ? 63.576 86.973 99.580 1.00 23.70 292 SER G CA 1
ATOM 14676 C C . SER G 1 292 ? 65.108 86.890 99.589 1.00 24.76 292 SER G C 1
ATOM 14677 O O . SER G 1 292 ? 65.727 87.496 98.696 1.00 24.92 292 SER G O 1
ATOM 14680 N N . VAL G 1 293 ? 65.695 86.200 100.572 1.00 26.22 293 VAL G N 1
ATOM 14681 C CA . VAL G 1 293 ? 67.174 86.074 100.734 1.00 28.14 293 VAL G CA 1
ATOM 14682 C C . VAL G 1 293 ? 67.751 85.301 99.541 1.00 29.75 293 VAL G C 1
ATOM 14683 O O . VAL G 1 293 ? 68.856 85.665 99.095 1.00 30.26 293 VAL G O 1
ATOM 14687 N N . PHE G 1 294 ? 67.040 84.276 99.057 1.00 32.82 294 PHE G N 1
ATOM 14688 C CA . PHE G 1 294 ? 67.447 83.425 97.906 1.00 33.98 294 PHE G CA 1
ATOM 14689 C C . PHE G 1 294 ? 66.991 84.079 96.596 1.00 36.28 294 PHE G C 1
ATOM 14690 O O . PHE G 1 294 ? 65.798 84.139 96.292 1.00 37.12 294 PHE G O 1
ATOM 14698 N N . THR H 1 12 ? -17.330 131.709 70.716 1.00 42.34 12 THR H N 1
ATOM 14699 C CA . THR H 1 12 ? -15.874 131.423 70.919 1.00 42.55 12 THR H CA 1
ATOM 14700 C C . THR H 1 12 ? -15.678 130.424 72.069 1.00 42.37 12 THR H C 1
ATOM 14701 O O . THR H 1 12 ? -14.669 129.691 72.028 1.00 45.52 12 THR H O 1
ATOM 14705 N N . VAL H 1 13 ? -16.581 130.400 73.058 1.00 38.82 13 VAL H N 1
ATOM 14706 C CA . VAL H 1 13 ? -16.549 129.422 74.190 1.00 38.61 13 VAL H CA 1
ATOM 14707 C C . VAL H 1 13 ? -16.571 128.000 73.610 1.00 37.02 13 VAL H C 1
ATOM 14708 O O . VAL H 1 13 ? -15.808 127.150 74.108 1.00 37.01 13 VAL H O 1
ATOM 14712 N N . GLU H 1 14 ? -17.397 127.772 72.583 1.00 36.83 14 GLU H N 1
ATOM 14713 C CA . GLU H 1 14 ? -17.549 126.471 71.878 1.00 36.24 14 GLU H CA 1
ATOM 14714 C C . GLU H 1 14 ? -16.284 126.184 71.061 1.00 35.81 14 GLU H C 1
ATOM 14715 O O . GLU H 1 14 ? -15.865 125.012 71.020 1.00 35.37 14 GLU H O 1
ATOM 14721 N N . GLN H 1 15 ? -15.708 127.214 70.435 1.00 36.31 15 GLN H N 1
ATOM 14722 C CA . GLN H 1 15 ? -14.505 127.107 69.565 1.00 37.37 15 GLN H CA 1
ATOM 14723 C C . GLN H 1 15 ? -13.290 126.714 70.414 1.00 35.94 15 GLN H C 1
ATOM 14724 O O . GLN H 1 15 ? -12.410 126.006 69.885 1.00 37.38 15 GLN H O 1
ATOM 14730 N N . ILE H 1 16 ? -13.249 127.152 71.677 1.00 34.88 16 ILE H N 1
ATOM 14731 C CA . ILE H 1 16 ? -12.193 126.773 72.665 1.00 34.68 16 ILE H CA 1
ATOM 14732 C C . ILE H 1 16 ? -12.263 125.258 72.899 1.00 32.99 16 ILE H C 1
ATOM 14733 O O . ILE H 1 16 ? -11.207 124.604 72.811 1.00 34.05 16 ILE H O 1
ATOM 14738 N N . PHE H 1 17 ? -13.460 124.727 73.173 1.00 31.97 17 PHE H N 1
ATOM 14739 C CA . PHE H 1 17 ? -13.711 123.280 73.415 1.00 31.16 17 PHE H CA 1
ATOM 14740 C C . PHE H 1 17 ? -13.402 122.472 72.148 1.00 31.07 17 PHE H C 1
ATOM 14741 O O . PHE H 1 17 ? -12.893 121.344 72.278 1.00 30.68 17 PHE H O 1
ATOM 14749 N N . ASP H 1 18 ? -13.705 123.028 70.970 1.00 31.23 18 ASP H N 1
ATOM 14750 C CA . ASP H 1 18 ? -13.591 122.337 69.656 1.00 32.43 18 ASP H CA 1
ATOM 14751 C C . ASP H 1 18 ? -12.134 121.926 69.400 1.00 33.17 18 ASP H C 1
ATOM 14752 O O . ASP H 1 18 ? -11.922 120.809 68.885 1.00 32.55 18 ASP H O 1
ATOM 14757 N N . GLU H 1 19 ? -11.171 122.786 69.750 1.00 34.62 19 GLU H N 1
ATOM 14758 C CA . GLU H 1 19 ? -9.725 122.580 69.449 1.00 35.34 19 GLU H CA 1
ATOM 14759 C C . GLU H 1 19 ? -9.014 121.935 70.648 1.00 32.30 19 GLU H C 1
ATOM 14760 O O . GLU H 1 19 ? -7.941 121.338 70.429 1.00 32.91 19 GLU H O 1
ATOM 14766 N N . ARG H 1 20 ? -9.583 122.028 71.855 1.00 30.04 20 ARG H N 1
ATOM 14767 C CA . ARG H 1 20 ? -9.126 121.249 73.040 1.00 29.34 20 ARG H CA 1
ATOM 14768 C C . ARG H 1 20 ? -9.392 119.757 72.808 1.00 27.39 20 ARG H C 1
ATOM 14769 O O . ARG H 1 20 ? -8.479 118.952 73.076 1.00 26.52 20 ARG H O 1
ATOM 14777 N N . TYR H 1 21 ? -10.596 119.415 72.332 1.00 25.41 21 TYR H N 1
ATOM 14778 C CA . TYR H 1 21 ? -11.127 118.029 72.237 1.00 24.31 21 TYR H CA 1
ATOM 14779 C C . TYR H 1 21 ? -11.456 117.674 70.787 1.00 24.50 21 TYR H C 1
ATOM 14780 O O . TYR H 1 21 ? -12.595 117.839 70.352 1.00 24.05 21 TYR H O 1
ATOM 14789 N N . PRO H 1 22 ? -10.479 117.177 69.992 1.00 24.77 22 PRO H N 1
ATOM 14790 C CA . PRO H 1 22 ? -10.775 116.590 68.683 1.00 24.72 22 PRO H CA 1
ATOM 14791 C C . PRO H 1 22 ? -11.736 115.394 68.798 1.00 24.17 22 PRO H C 1
ATOM 14792 O O . PRO H 1 22 ? -11.581 114.612 69.722 1.00 24.44 22 PRO H O 1
ATOM 14796 N N . LEU H 1 23 ? -12.691 115.287 67.867 1.00 23.77 23 LEU H N 1
ATOM 14797 C CA . LEU H 1 23 ? -13.799 114.292 67.894 1.00 23.41 23 LEU H CA 1
ATOM 14798 C C . LEU H 1 23 ? -13.478 113.083 67.006 1.00 23.22 23 LEU H C 1
ATOM 14799 O O . LEU H 1 23 ? -14.003 111.991 67.303 1.00 22.56 23 LEU H O 1
ATOM 14804 N N . ASP H 1 24 ? -12.680 113.271 65.949 1.00 23.24 24 ASP H N 1
ATOM 14805 C CA . ASP H 1 24 ? -12.415 112.239 64.911 1.00 23.27 24 ASP H CA 1
ATOM 14806 C C . ASP H 1 24 ? -10.971 112.376 64.413 1.00 24.30 24 ASP H C 1
ATOM 14807 O O . ASP H 1 24 ? -10.770 112.932 63.312 1.00 24.66 24 ASP H O 1
ATOM 14812 N N . LYS H 1 25 ? -10.015 111.869 65.199 1.00 24.28 25 LYS H N 1
ATOM 14813 C CA . LYS H 1 25 ? -8.558 111.879 64.893 1.00 25.34 25 LYS H CA 1
ATOM 14814 C C . LYS H 1 25 ? -8.262 110.942 63.717 1.00 25.99 25 LYS H C 1
ATOM 14815 O O . LYS H 1 25 ? -7.263 111.184 63.012 1.00 26.26 25 LYS H O 1
ATOM 14821 N N . TRP H 1 26 ? -9.091 109.909 63.535 1.00 26.46 26 TRP H N 1
ATOM 14822 C CA . TRP H 1 26 ? -8.964 108.885 62.461 1.00 26.22 26 TRP H CA 1
ATOM 14823 C C . TRP H 1 26 ? -9.087 109.528 61.072 1.00 26.68 26 TRP H C 1
ATOM 14824 O O . TRP H 1 26 ? -8.613 108.907 60.103 1.00 26.78 26 TRP H O 1
ATOM 14835 N N . LYS H 1 27 ? -9.691 110.718 60.975 1.00 27.39 27 LYS H N 1
ATOM 14836 C CA . LYS H 1 27 ? -9.834 111.483 59.704 1.00 28.95 27 LYS H CA 1
ATOM 14837 C C . LYS H 1 27 ? -8.475 112.045 59.265 1.00 30.08 27 LYS H C 1
ATOM 14838 O O . LYS H 1 27 ? -8.376 112.478 58.105 1.00 31.79 27 LYS H O 1
ATOM 14844 N N . ASP H 1 28 ? -7.481 112.062 60.159 1.00 30.61 28 ASP H N 1
ATOM 14845 C CA . ASP H 1 28 ? -6.061 112.357 59.831 1.00 31.22 28 ASP H CA 1
ATOM 14846 C C . ASP H 1 28 ? -5.401 111.057 59.357 1.00 30.36 28 ASP H C 1
ATOM 14847 O O . ASP H 1 28 ? -5.337 110.107 60.159 1.00 29.87 28 ASP H O 1
ATOM 14852 N N . SER H 1 29 ? -4.925 111.024 58.109 1.00 31.13 29 SER H N 1
ATOM 14853 C CA . SER H 1 29 ? -4.292 109.840 57.466 1.00 32.75 29 SER H CA 1
ATOM 14854 C C . SER H 1 29 ? -2.915 109.555 58.086 1.00 33.59 29 SER H C 1
ATOM 14855 O O . SER H 1 29 ? -2.424 108.422 57.911 1.00 35.00 29 SER H O 1
ATOM 14858 N N . ASN H 1 30 ? -2.316 110.541 58.768 1.00 34.21 30 ASN H N 1
ATOM 14859 C CA . ASN H 1 30 ? -1.034 110.398 59.515 1.00 34.35 30 ASN H CA 1
ATOM 14860 C C . ASN H 1 30 ? -1.286 109.729 60.873 1.00 32.96 30 ASN H C 1
ATOM 14861 O O . ASN H 1 30 ? -0.317 109.189 61.447 1.00 32.86 30 ASN H O 1
ATOM 14866 N N . TYR H 1 31 ? -2.524 109.781 61.376 1.00 31.20 31 TYR H N 1
ATOM 14867 C CA . TYR H 1 31 ? -2.926 109.229 62.697 1.00 29.11 31 TYR H CA 1
ATOM 14868 C C . TYR H 1 31 ? -3.174 107.722 62.582 1.00 27.89 31 TYR H C 1
ATOM 14869 O O . TYR H 1 31 ? -3.752 107.280 61.572 1.00 27.34 31 TYR H O 1
ATOM 14878 N N . SER H 1 32 ? -2.760 106.972 63.607 1.00 27.51 32 SER H N 1
ATOM 14879 C CA . SER H 1 32 ? -3.075 105.532 63.799 1.00 26.92 32 SER H CA 1
ATOM 14880 C C . SER H 1 32 ? -3.347 105.260 65.281 1.00 26.49 32 SER H C 1
ATOM 14881 O O . SER H 1 32 ? -2.561 105.740 66.122 1.00 27.43 32 SER H O 1
ATOM 14884 N N . ILE H 1 33 ? -4.422 104.520 65.575 1.00 26.18 33 ILE H N 1
ATOM 14885 C CA . ILE H 1 33 ? -4.832 104.111 66.954 1.00 25.86 33 ILE H CA 1
ATOM 14886 C C . ILE H 1 33 ? -3.759 103.182 67.537 1.00 25.99 33 ILE H C 1
ATOM 14887 O O . ILE H 1 33 ? -3.572 103.201 68.769 1.00 25.87 33 ILE H O 1
ATOM 14892 N N . LEU H 1 34 ? -3.076 102.410 66.685 1.00 26.19 34 LEU H N 1
ATOM 14893 C CA . LEU H 1 34 ? -2.089 101.373 67.094 1.00 26.36 34 LEU H CA 1
ATOM 14894 C C . LEU H 1 34 ? -0.802 102.028 67.619 1.00 25.69 34 LEU H C 1
ATOM 14895 O O . LEU H 1 34 ? -0.092 101.363 68.399 1.00 25.67 34 LEU H O 1
ATOM 14900 N N . ASP H 1 35 ? -0.516 103.274 67.220 1.00 25.31 35 ASP H N 1
ATOM 14901 C CA . ASP H 1 35 ? 0.668 104.050 67.685 1.00 24.96 35 ASP H CA 1
ATOM 14902 C C . ASP H 1 35 ? 0.559 104.331 69.190 1.00 23.74 35 ASP H C 1
ATOM 14903 O O . ASP H 1 35 ? 1.612 104.495 69.826 1.00 23.04 35 ASP H O 1
ATOM 14908 N N . LYS H 1 36 ? -0.663 104.392 69.729 1.00 22.88 36 LYS H N 1
ATOM 14909 C CA . LYS H 1 36 ? -0.942 104.633 71.172 1.00 22.51 36 LYS H CA 1
ATOM 14910 C C . LYS H 1 36 ? -0.291 103.549 72.038 1.00 22.28 36 LYS H C 1
ATOM 14911 O O . LYS H 1 36 ? -0.013 103.841 73.214 1.00 22.64 36 LYS H O 1
ATOM 14917 N N . PHE H 1 37 ? -0.096 102.345 71.487 1.00 22.04 37 PHE H N 1
ATOM 14918 C CA . PHE H 1 37 ? 0.420 101.146 72.200 1.00 22.45 37 PHE H CA 1
ATOM 14919 C C . PHE H 1 37 ? 1.948 101.062 72.076 1.00 23.33 37 PHE H C 1
ATOM 14920 O O . PHE H 1 37 ? 2.545 100.178 72.721 1.00 24.32 37 PHE H O 1
ATOM 14928 N N . SER H 1 38 ? 2.566 101.947 71.287 1.00 23.55 38 SER H N 1
ATOM 14929 C CA . SER H 1 38 ? 4.043 102.064 71.157 1.00 24.41 38 SER H CA 1
ATOM 14930 C C . SER H 1 38 ? 4.625 102.626 72.456 1.00 24.99 38 SER H C 1
ATOM 14931 O O . SER H 1 38 ? 3.965 103.479 73.085 1.00 25.91 38 SER H O 1
ATOM 14934 N N . MET H 1 39 ? 5.817 102.157 72.834 1.00 25.48 39 MET H N 1
ATOM 14935 C CA . MET H 1 39 ? 6.594 102.662 73.995 1.00 25.53 39 MET H CA 1
ATOM 14936 C C . MET H 1 39 ? 7.963 103.151 73.502 1.00 26.75 39 MET H C 1
ATOM 14937 O O . MET H 1 39 ? 8.919 103.142 74.302 1.00 27.55 39 MET H O 1
ATOM 14942 N N . ARG H 1 40 ? 8.041 103.580 72.236 1.00 28.64 40 ARG H N 1
ATOM 14943 C CA . ARG H 1 40 ? 9.277 104.112 71.599 1.00 30.48 40 ARG H CA 1
ATOM 14944 C C . ARG H 1 40 ? 9.711 105.392 72.322 1.00 30.47 40 ARG H C 1
ATOM 14945 O O . ARG H 1 40 ? 8.858 106.283 72.513 1.00 29.47 40 ARG H O 1
ATOM 14953 N N . GLY H 1 41 ? 10.986 105.463 72.722 1.00 31.16 41 GLY H N 1
ATOM 14954 C CA . GLY H 1 41 ? 11.582 106.621 73.417 1.00 32.23 41 GLY H CA 1
ATOM 14955 C C . GLY H 1 41 ? 11.369 106.570 74.922 1.00 32.65 41 GLY H C 1
ATOM 14956 O O . GLY H 1 41 ? 12.177 107.187 75.645 1.00 35.08 41 GLY H O 1
ATOM 14957 N N . ARG H 1 42 ? 10.332 105.862 75.386 1.00 31.64 42 ARG H N 1
ATOM 14958 C CA . ARG H 1 42 ? 9.944 105.785 76.820 1.00 31.44 42 ARG H CA 1
ATOM 14959 C C . ARG H 1 42 ? 10.965 104.934 77.580 1.00 30.74 42 ARG H C 1
ATOM 14960 O O . ARG H 1 42 ? 11.547 104.014 76.975 1.00 31.55 42 ARG H O 1
ATOM 14968 N N . LYS H 1 43 ? 11.181 105.258 78.857 1.00 29.08 43 LYS H N 1
ATOM 14969 C CA . LYS H 1 43 ? 12.144 104.572 79.758 1.00 27.96 43 LYS H CA 1
ATOM 14970 C C . LYS H 1 43 ? 11.466 104.346 81.110 1.00 25.26 43 LYS H C 1
ATOM 14971 O O . LYS H 1 43 ? 10.727 105.241 81.555 1.00 24.23 43 LYS H O 1
ATOM 14977 N N . GLY H 1 44 ? 11.700 103.187 81.724 1.00 24.33 44 GLY H N 1
ATOM 14978 C CA . GLY H 1 44 ? 11.092 102.813 83.014 1.00 23.24 44 GLY H CA 1
ATOM 14979 C C . GLY H 1 44 ? 11.718 101.557 83.582 1.00 22.63 44 GLY H C 1
ATOM 14980 O O . GLY H 1 44 ? 12.697 101.072 82.987 1.00 23.21 44 GLY H O 1
ATOM 14981 N N . PHE H 1 45 ? 11.175 101.050 84.690 1.00 21.72 45 PHE H N 1
ATOM 14982 C CA . PHE H 1 45 ? 11.704 99.862 85.408 1.00 21.40 45 PHE H CA 1
ATOM 14983 C C . PHE H 1 45 ? 10.554 98.968 85.882 1.00 20.51 45 PHE H C 1
ATOM 14984 O O . PHE H 1 45 ? 9.427 99.457 86.093 1.00 19.32 45 PHE H O 1
ATOM 14992 N N . VAL H 1 46 ? 10.863 97.678 86.034 1.00 20.49 46 VAL H N 1
ATOM 14993 C CA . VAL H 1 46 ? 9.944 96.611 86.523 1.00 20.20 46 VAL H CA 1
ATOM 14994 C C . VAL H 1 46 ? 10.588 95.965 87.752 1.00 20.09 46 VAL H C 1
ATOM 14995 O O . VAL H 1 46 ? 11.686 95.403 87.601 1.00 20.46 46 VAL H O 1
ATOM 14999 N N . THR H 1 47 ? 9.943 96.055 88.919 1.00 19.75 47 THR H N 1
ATOM 15000 C CA . THR H 1 47 ? 10.357 95.343 90.158 1.00 20.23 47 THR H CA 1
ATOM 15001 C C . THR H 1 47 ? 9.824 93.907 90.081 1.00 20.37 47 THR H C 1
ATOM 15002 O O . THR H 1 47 ? 8.815 93.695 89.385 1.00 19.82 47 THR H O 1
ATOM 15006 N N . GLY H 1 48 ? 10.490 92.963 90.751 1.00 21.23 48 GLY H N 1
ATOM 15007 C CA . GLY H 1 48 ? 10.182 91.521 90.676 1.00 21.46 48 GLY H CA 1
ATOM 15008 C C . GLY H 1 48 ? 10.426 90.966 89.281 1.00 21.64 48 GLY H C 1
ATOM 15009 O O . GLY H 1 48 ? 9.692 90.042 88.882 1.00 21.95 48 GLY H O 1
ATOM 15010 N N . ALA H 1 49 ? 11.445 91.482 88.582 1.00 22.23 49 ALA H N 1
ATOM 15011 C CA . ALA H 1 49 ? 11.716 91.245 87.141 1.00 22.70 49 ALA H CA 1
ATOM 15012 C C . ALA H 1 49 ? 12.344 89.866 86.899 1.00 23.34 49 ALA H C 1
ATOM 15013 O O . ALA H 1 49 ? 12.566 89.539 85.719 1.00 23.50 49 ALA H O 1
ATOM 15015 N N . ALA H 1 50 ? 12.640 89.101 87.955 1.00 24.02 50 ALA H N 1
ATOM 15016 C CA . ALA H 1 50 ? 13.123 87.701 87.871 1.00 25.08 50 ALA H CA 1
ATOM 15017 C C . ALA H 1 50 ? 11.934 86.754 87.663 1.00 24.95 50 ALA H C 1
ATOM 15018 O O . ALA H 1 50 ? 12.125 85.720 86.997 1.00 26.46 50 ALA H O 1
ATOM 15020 N N . GLY H 1 51 ? 10.762 87.101 88.213 1.00 24.35 51 GLY H N 1
ATOM 15021 C CA . GLY H 1 51 ? 9.522 86.302 88.136 1.00 24.04 51 GLY H CA 1
ATOM 15022 C C . GLY H 1 51 ? 8.854 86.405 86.773 1.00 23.90 51 GLY H C 1
ATOM 15023 O O . GLY H 1 51 ? 9.225 87.306 85.993 1.00 23.96 51 GLY H O 1
ATOM 15024 N N . GLY H 1 52 ? 7.890 85.517 86.504 1.00 23.69 52 GLY H N 1
ATOM 15025 C CA . GLY H 1 52 ? 7.201 85.377 85.206 1.00 23.27 52 GLY H CA 1
ATOM 15026 C C . GLY H 1 52 ? 6.509 86.660 84.779 1.00 22.67 52 GLY H C 1
ATOM 15027 O O . GLY H 1 52 ? 6.764 87.112 83.648 1.00 22.45 52 GLY H O 1
ATOM 15028 N N . LEU H 1 53 ? 5.662 87.222 85.648 1.00 22.22 53 LEU H N 1
ATOM 15029 C CA . LEU H 1 53 ? 4.900 88.475 85.386 1.00 21.96 53 LEU H CA 1
ATOM 15030 C C . LEU H 1 53 ? 5.878 89.610 85.066 1.00 22.24 53 LEU H C 1
ATOM 15031 O O . LEU H 1 53 ? 5.668 90.300 84.051 1.00 23.03 53 LEU H O 1
ATOM 15036 N N . GLY H 1 54 ? 6.907 89.777 85.901 1.00 22.13 54 GLY H N 1
ATOM 15037 C CA . GLY H 1 54 ? 7.897 90.867 85.804 1.00 21.82 54 GLY H CA 1
ATOM 15038 C C . GLY H 1 54 ? 8.658 90.845 84.490 1.00 21.41 54 GLY H C 1
ATOM 15039 O O . GLY H 1 54 ? 8.666 91.884 83.803 1.00 20.47 54 GLY H O 1
ATOM 15040 N N . ARG H 1 55 ? 9.279 89.713 84.147 1.00 21.71 55 ARG H N 1
ATOM 15041 C CA . ARG H 1 55 ? 10.187 89.602 82.971 1.00 22.24 55 ARG H CA 1
ATOM 15042 C C . ARG H 1 55 ? 9.370 89.714 81.677 1.00 22.12 55 ARG H C 1
ATOM 15043 O O . ARG H 1 55 ? 9.854 90.374 80.737 1.00 22.49 55 ARG H O 1
ATOM 15051 N N . ASN H 1 56 ? 8.173 89.122 81.634 1.00 21.67 56 ASN H N 1
ATOM 15052 C CA . ASN H 1 56 ? 7.282 89.154 80.441 1.00 21.56 56 ASN H CA 1
ATOM 15053 C C . ASN H 1 56 ? 6.714 90.569 80.266 1.00 20.88 56 ASN H C 1
ATOM 15054 O O . ASN H 1 56 ? 6.559 90.999 79.103 1.00 20.38 56 ASN H O 1
ATOM 15059 N N . ALA H 1 57 ? 6.420 91.265 81.369 1.00 20.02 57 ALA H N 1
ATOM 15060 C CA . ALA H 1 57 ? 6.015 92.691 81.377 1.00 19.77 57 ALA H CA 1
ATOM 15061 C C . ALA H 1 57 ? 7.151 93.536 80.789 1.00 20.33 57 ALA H C 1
ATOM 15062 O O . ALA H 1 57 ? 6.887 94.323 79.865 1.00 20.10 57 ALA H O 1
ATOM 15064 N N . ALA H 1 58 ? 8.373 93.359 81.302 1.00 20.68 58 ALA H N 1
ATOM 15065 C CA . ALA H 1 58 ? 9.602 94.047 80.837 1.00 21.19 58 ALA H CA 1
ATOM 15066 C C . ALA H 1 58 ? 9.834 93.746 79.350 1.00 21.97 58 ALA H C 1
ATOM 15067 O O . ALA H 1 58 ? 10.125 94.694 78.594 1.00 22.56 58 ALA H O 1
ATOM 15069 N N . ALA H 1 59 ? 9.703 92.473 78.957 1.00 22.29 59 ALA H N 1
ATOM 15070 C CA . ALA H 1 59 ? 9.899 91.978 77.573 1.00 22.51 59 ALA H CA 1
ATOM 15071 C C . ALA H 1 59 ? 8.881 92.632 76.630 1.00 22.24 59 ALA H C 1
ATOM 15072 O O . ALA H 1 59 ? 9.280 93.027 75.517 1.00 22.82 59 ALA H O 1
ATOM 15074 N N . ALA H 1 60 ? 7.619 92.739 77.060 1.00 21.66 60 ALA H N 1
ATOM 15075 C CA . ALA H 1 60 ? 6.522 93.382 76.298 1.00 22.00 60 ALA H CA 1
ATOM 15076 C C . ALA H 1 60 ? 6.852 94.861 76.084 1.00 22.24 60 ALA H C 1
ATOM 15077 O O . ALA H 1 60 ? 6.747 95.331 74.934 1.00 23.13 60 ALA H O 1
ATOM 15079 N N . LEU H 1 61 ? 7.245 95.555 77.155 1.00 21.74 61 LEU H N 1
ATOM 15080 C CA . LEU H 1 61 ? 7.580 97.005 77.139 1.00 21.94 61 LEU H CA 1
ATOM 15081 C C . LEU H 1 61 ? 8.835 97.232 76.284 1.00 22.47 61 LEU H C 1
ATOM 15082 O O . LEU H 1 61 ? 8.884 98.253 75.573 1.00 22.69 61 LEU H O 1
ATOM 15087 N N . ALA H 1 62 ? 9.797 96.305 76.334 1.00 22.61 62 ALA H N 1
ATOM 15088 C CA . ALA H 1 62 ? 11.044 96.334 75.533 1.00 23.71 62 ALA H CA 1
ATOM 15089 C C . ALA H 1 62 ? 10.706 96.167 74.045 1.00 23.92 62 ALA H C 1
ATOM 15090 O O . ALA H 1 62 ? 11.271 96.913 73.220 1.00 23.75 62 ALA H O 1
ATOM 15092 N N . GLN H 1 63 ? 9.806 95.232 73.723 1.00 24.14 63 GLN H N 1
ATOM 15093 C CA . GLN H 1 63 ? 9.357 94.933 72.334 1.00 24.39 63 GLN H CA 1
ATOM 15094 C C . GLN H 1 63 ? 8.542 96.110 71.779 1.00 24.18 63 GLN H C 1
ATOM 15095 O O . GLN H 1 63 ? 8.573 96.311 70.552 1.00 24.18 63 GLN H O 1
ATOM 15101 N N . ALA H 1 64 ? 7.843 96.853 72.646 1.00 24.51 64 ALA H N 1
ATOM 15102 C CA . ALA H 1 64 ? 7.060 98.063 72.294 1.00 24.76 64 ALA H CA 1
ATOM 15103 C C . ALA H 1 64 ? 8.003 99.248 72.038 1.00 24.90 64 ALA H C 1
ATOM 15104 O O . ALA H 1 64 ? 7.518 100.286 71.538 1.00 24.77 64 ALA H O 1
ATOM 15106 N N . GLY H 1 65 ? 9.287 99.108 72.394 1.00 25.05 65 GLY H N 1
ATOM 15107 C CA . GLY H 1 65 ? 10.381 100.014 71.990 1.00 25.37 65 GLY H CA 1
ATOM 15108 C C . GLY H 1 65 ? 10.936 100.844 73.139 1.00 25.46 65 GLY H C 1
ATOM 15109 O O . GLY H 1 65 ? 11.593 101.863 72.849 1.00 25.88 65 GLY H O 1
ATOM 15110 N N . ALA H 1 66 ? 10.723 100.424 74.391 1.00 25.21 66 ALA H N 1
ATOM 15111 C CA . ALA H 1 66 ? 11.153 101.158 75.607 1.00 25.74 66 ALA H CA 1
ATOM 15112 C C . ALA H 1 66 ? 12.488 100.612 76.125 1.00 26.40 66 ALA H C 1
ATOM 15113 O O . ALA H 1 66 ? 12.793 99.429 75.870 1.00 26.37 66 ALA H O 1
ATOM 15115 N N . ASP H 1 67 ? 13.248 101.459 76.827 1.00 27.12 67 ASP H N 1
ATOM 15116 C CA . ASP H 1 67 ? 14.401 101.059 77.677 1.00 27.78 67 ASP H CA 1
ATOM 15117 C C . ASP H 1 67 ? 13.848 100.625 79.039 1.00 27.64 67 ASP H C 1
ATOM 15118 O O . ASP H 1 67 ? 13.015 101.367 79.604 1.00 28.12 67 ASP H O 1
ATOM 15123 N N . VAL H 1 68 ? 14.278 99.461 79.535 1.00 27.22 68 VAL H N 1
ATOM 15124 C CA . VAL H 1 68 ? 13.695 98.807 80.744 1.00 25.42 68 VAL H CA 1
ATOM 15125 C C . VAL H 1 68 ? 14.829 98.400 81.692 1.00 24.79 68 VAL H C 1
ATOM 15126 O O . VAL H 1 68 ? 15.778 97.741 81.234 1.00 24.42 68 VAL H O 1
ATOM 15130 N N . ALA H 1 69 ? 14.725 98.792 82.964 1.00 24.06 69 ALA H N 1
ATOM 15131 C CA . ALA H 1 69 ? 15.580 98.313 84.074 1.00 23.76 69 ALA H CA 1
ATOM 15132 C C . ALA H 1 69 ? 14.878 97.137 84.761 1.00 22.91 69 ALA H C 1
ATOM 15133 O O . ALA H 1 69 ? 13.758 97.336 85.270 1.00 22.47 69 ALA H O 1
ATOM 15135 N N . LEU H 1 70 ? 15.506 95.958 84.748 1.00 22.77 70 LEU H N 1
ATOM 15136 C CA . LEU H 1 70 ? 15.015 94.742 85.451 1.00 22.26 70 LEU H CA 1
ATOM 15137 C C . LEU H 1 70 ? 15.490 94.814 86.906 1.00 21.96 70 LEU H C 1
ATOM 15138 O O . LEU H 1 70 ? 16.719 94.831 87.125 1.00 21.32 70 LEU H O 1
ATOM 15143 N N . VAL H 1 71 ? 14.547 94.882 87.851 1.00 21.62 71 VAL H N 1
ATOM 15144 C CA . VAL H 1 71 ? 14.813 95.107 89.303 1.00 21.94 71 VAL H CA 1
ATOM 15145 C C . VAL H 1 71 ? 14.290 93.905 90.101 1.00 22.44 71 VAL H C 1
ATOM 15146 O O . VAL H 1 71 ? 13.106 93.562 89.948 1.00 22.02 71 VAL H O 1
ATOM 15150 N N . ASP H 1 72 ? 15.157 93.291 90.913 1.00 23.68 72 ASP H N 1
ATOM 15151 C CA . ASP H 1 72 ? 14.817 92.170 91.835 1.00 24.08 72 ASP H CA 1
ATOM 15152 C C . ASP H 1 72 ? 15.912 92.068 92.908 1.00 24.31 72 ASP H C 1
ATOM 15153 O O . ASP H 1 72 ? 16.784 92.956 92.945 1.00 24.79 72 ASP H O 1
ATOM 15158 N N . LEU H 1 73 ? 15.859 91.031 93.749 1.00 24.06 73 LEU H N 1
ATOM 15159 C CA . LEU H 1 73 ? 16.797 90.808 94.882 1.00 24.46 73 LEU H CA 1
ATOM 15160 C C . LEU H 1 73 ? 18.220 90.618 94.362 1.00 25.11 73 LEU H C 1
ATOM 15161 O O . LEU H 1 73 ? 18.418 90.047 93.293 1.00 25.46 73 LEU H O 1
ATOM 15166 N N . PRO H 1 74 ? 19.247 91.072 95.119 1.00 25.54 74 PRO H N 1
ATOM 15167 C CA . PRO H 1 74 ? 20.649 90.785 94.802 1.00 26.52 74 PRO H CA 1
ATOM 15168 C C . PRO H 1 74 ? 20.936 89.336 94.376 1.00 27.78 74 PRO H C 1
ATOM 15169 O O . PRO H 1 74 ? 21.761 89.144 93.504 1.00 29.43 74 PRO H O 1
ATOM 15173 N N . SER H 1 75 ? 20.248 88.364 94.988 1.00 27.64 75 SER H N 1
ATOM 15174 C CA . SER H 1 75 ? 20.406 86.906 94.736 1.00 28.35 75 SER H CA 1
ATOM 15175 C C . SER H 1 75 ? 20.085 86.557 93.275 1.00 29.47 75 SER H C 1
ATOM 15176 O O . SER H 1 75 ? 20.546 85.493 92.821 1.00 30.90 75 SER H O 1
ATOM 15179 N N . GLN H 1 76 ? 19.333 87.414 92.572 1.00 29.67 76 GLN H N 1
ATOM 15180 C CA . GLN H 1 76 ? 18.876 87.197 91.172 1.00 30.04 76 GLN H CA 1
ATOM 15181 C C . GLN H 1 76 ? 19.783 87.937 90.178 1.00 30.67 76 GLN H C 1
ATOM 15182 O O . GLN H 1 76 ? 19.442 87.941 88.980 1.00 30.57 76 GLN H O 1
ATOM 15188 N N . GLU H 1 77 ? 20.896 88.518 90.645 1.00 31.72 77 GLU H N 1
ATOM 15189 C CA . GLU H 1 77 ? 21.781 89.412 89.846 1.00 33.82 77 GLU H CA 1
ATOM 15190 C C . GLU H 1 77 ? 22.154 88.742 88.516 1.00 34.40 77 GLU H C 1
ATOM 15191 O O . GLU H 1 77 ? 22.042 89.417 87.473 1.00 34.53 77 GLU H O 1
ATOM 15197 N N . ASP H 1 78 ? 22.573 87.472 88.552 1.00 34.47 78 ASP H N 1
ATOM 15198 C CA . ASP H 1 78 ? 23.044 86.708 87.362 1.00 34.26 78 ASP H CA 1
ATOM 15199 C C . ASP H 1 78 ? 21.876 86.466 86.397 1.00 32.96 78 ASP H C 1
ATOM 15200 O O . ASP H 1 78 ? 22.073 86.651 85.179 1.00 33.15 78 ASP H O 1
ATOM 15205 N N . LYS H 1 79 ? 20.715 86.060 86.917 1.00 31.73 79 LYS H N 1
ATOM 15206 C CA . LYS H 1 79 ? 19.488 85.824 86.112 1.00 31.38 79 LYS H CA 1
ATOM 15207 C C . LYS H 1 79 ? 19.045 87.147 85.473 1.00 30.10 79 LYS H C 1
ATOM 15208 O O . LYS H 1 79 ? 18.805 87.156 84.249 1.00 29.60 79 LYS H O 1
ATOM 15214 N N . LEU H 1 80 ? 18.953 88.217 86.272 1.00 28.26 80 LEU H N 1
ATOM 15215 C CA . LEU H 1 80 ? 18.587 89.584 85.808 1.00 28.02 80 LEU H CA 1
ATOM 15216 C C . LEU H 1 80 ? 19.558 90.033 84.707 1.00 28.43 80 LEU H C 1
ATOM 15217 O O . LEU H 1 80 ? 19.084 90.599 83.707 1.00 29.08 80 LEU H O 1
ATOM 15222 N N . THR H 1 81 ? 20.861 89.796 84.894 1.00 28.79 81 THR H N 1
ATOM 15223 C CA . THR H 1 81 ? 21.947 90.209 83.962 1.00 29.53 81 THR H CA 1
ATOM 15224 C C . THR H 1 81 ? 21.749 89.534 82.599 1.00 29.95 81 THR H C 1
ATOM 15225 O O . THR H 1 81 ? 21.936 90.220 81.578 1.00 30.32 81 THR H O 1
ATOM 15229 N N . GLU H 1 82 ? 21.388 88.248 82.587 1.00 30.73 82 GLU H N 1
ATOM 15230 C CA . GLU H 1 82 ? 21.242 87.442 81.345 1.00 32.50 82 GLU H CA 1
ATOM 15231 C C . GLU H 1 82 ? 19.932 87.815 80.639 1.00 31.87 82 GLU H C 1
ATOM 15232 O O . GLU H 1 82 ? 19.944 87.900 79.395 1.00 32.31 82 GLU H O 1
ATOM 15238 N N . LEU H 1 83 ? 18.850 88.024 81.398 1.00 30.49 83 LEU H N 1
ATOM 15239 C CA . LEU H 1 83 ? 17.530 88.472 80.868 1.00 29.55 83 LEU H CA 1
ATOM 15240 C C . LEU H 1 83 ? 17.693 89.831 80.176 1.00 30.03 83 LEU H C 1
ATOM 15241 O O . LEU H 1 83 ? 17.160 89.993 79.059 1.00 30.68 83 LEU H O 1
ATOM 15246 N N . ALA H 1 84 ? 18.402 90.766 80.817 1.00 30.07 84 ALA H N 1
ATOM 15247 C CA . ALA H 1 84 ? 18.673 92.130 80.304 1.00 30.09 84 ALA H CA 1
ATOM 15248 C C . ALA H 1 84 ? 19.492 92.048 79.011 1.00 30.55 84 ALA H C 1
ATOM 15249 O O . ALA H 1 84 ? 19.239 92.859 78.102 1.00 29.46 84 ALA H O 1
ATOM 15251 N N . LYS H 1 85 ? 20.436 91.105 78.937 1.00 31.53 85 LYS H N 1
ATOM 15252 C CA . LYS H 1 85 ? 21.290 90.874 77.740 1.00 33.60 85 LYS H CA 1
ATOM 15253 C C . LYS H 1 85 ? 20.439 90.243 76.629 1.00 33.37 85 LYS H C 1
ATOM 15254 O O . LYS H 1 85 ? 20.596 90.656 75.461 1.00 33.47 85 LYS H O 1
ATOM 15260 N N . ASP H 1 86 ? 19.564 89.296 76.986 1.00 32.92 86 ASP H N 1
ATOM 15261 C CA . ASP H 1 86 ? 18.654 88.581 76.049 1.00 32.42 86 ASP H CA 1
ATOM 15262 C C . ASP H 1 86 ? 17.705 89.593 75.394 1.00 31.84 86 ASP H C 1
ATOM 15263 O O . ASP H 1 86 ? 17.635 89.613 74.150 1.00 32.35 86 ASP H O 1
ATOM 15268 N N . MET H 1 87 ? 17.012 90.402 76.201 1.00 30.24 87 MET H N 1
ATOM 15269 C CA . MET H 1 87 ? 15.986 91.376 75.736 1.00 29.84 87 MET H CA 1
ATOM 15270 C C . MET H 1 87 ? 16.651 92.503 74.936 1.00 30.41 87 MET H C 1
ATOM 15271 O O . MET H 1 87 ? 16.043 92.954 73.945 1.00 30.76 87 MET H O 1
ATOM 15276 N N . SER H 1 88 ? 17.839 92.949 75.357 1.00 30.95 88 SER H N 1
ATOM 15277 C CA . SER H 1 88 ? 18.666 93.964 74.650 1.00 31.31 88 SER H CA 1
ATOM 15278 C C . SER H 1 88 ? 18.960 93.481 73.224 1.00 32.72 88 SER H C 1
ATOM 15279 O O . SER H 1 88 ? 18.794 94.282 72.286 1.00 32.95 88 SER H O 1
ATOM 15282 N N . GLU H 1 89 ? 19.364 92.213 73.084 1.00 34.26 89 GLU H N 1
ATOM 15283 C CA . GLU H 1 89 ? 19.701 91.548 71.793 1.00 35.19 89 GLU H CA 1
ATOM 15284 C C . GLU H 1 89 ? 18.443 91.440 70.919 1.00 34.12 89 GLU H C 1
ATOM 15285 O O . GLU H 1 89 ? 18.530 91.778 69.724 1.00 34.79 89 GLU H O 1
ATOM 15291 N N . ARG H 1 90 ? 17.324 90.992 71.497 1.00 32.52 90 ARG H N 1
ATOM 15292 C CA . ARG H 1 90 ? 16.072 90.639 70.769 1.00 31.65 90 ARG H CA 1
ATOM 15293 C C . ARG H 1 90 ? 15.390 91.893 70.207 1.00 31.01 90 ARG H C 1
ATOM 15294 O O . ARG H 1 90 ? 15.067 91.894 69.004 1.00 30.60 90 ARG H O 1
ATOM 15302 N N . PHE H 1 91 ? 15.150 92.899 71.053 1.00 30.59 91 PHE H N 1
ATOM 15303 C CA . PHE H 1 91 ? 14.274 94.064 70.756 1.00 30.45 91 PHE H CA 1
ATOM 15304 C C . PHE H 1 91 ? 15.110 95.313 70.438 1.00 32.23 91 PHE H C 1
ATOM 15305 O O . PHE H 1 91 ? 14.518 96.310 69.982 1.00 33.40 91 PHE H O 1
ATOM 15313 N N . GLY H 1 92 ? 16.428 95.262 70.664 1.00 33.27 92 GLY H N 1
ATOM 15314 C CA . GLY H 1 92 ? 17.383 96.322 70.279 1.00 34.69 92 GLY H CA 1
ATOM 15315 C C . GLY H 1 92 ? 17.198 97.607 71.073 1.00 34.57 92 GLY H C 1
ATOM 15316 O O . GLY H 1 92 ? 17.548 98.677 70.539 1.00 36.57 92 GLY H O 1
ATOM 15317 N N . THR H 1 93 ? 16.671 97.518 72.300 1.00 33.59 93 THR H N 1
ATOM 15318 C CA . THR H 1 93 ? 16.521 98.658 73.245 1.00 32.53 93 THR H CA 1
ATOM 15319 C C . THR H 1 93 ? 17.495 98.461 74.412 1.00 32.31 93 THR H C 1
ATOM 15320 O O . THR H 1 93 ? 18.076 97.359 74.522 1.00 31.65 93 THR H O 1
ATOM 15324 N N . ASN H 1 94 ? 17.672 99.495 75.238 1.00 31.99 94 ASN H N 1
ATOM 15325 C CA . ASN H 1 94 ? 18.577 99.464 76.415 1.00 31.66 94 ASN H CA 1
ATOM 15326 C C . ASN H 1 94 ? 17.845 98.780 77.572 1.00 31.15 94 ASN H C 1
ATOM 15327 O O . ASN H 1 94 ? 17.064 99.461 78.264 1.00 32.09 94 ASN H O 1
ATOM 15332 N N . VAL H 1 95 ? 18.075 97.477 77.753 1.00 30.47 95 VAL H N 1
ATOM 15333 C CA . VAL H 1 95 ? 17.557 96.693 78.912 1.00 30.19 95 VAL H CA 1
ATOM 15334 C C . VAL H 1 95 ? 18.736 96.392 79.844 1.00 30.24 95 VAL H C 1
ATOM 15335 O O . VAL H 1 95 ? 19.733 95.807 79.373 1.00 31.75 95 VAL H O 1
ATOM 15339 N N . ILE H 1 96 ? 18.616 96.794 81.112 1.00 29.77 96 ILE H N 1
ATOM 15340 C CA . ILE H 1 96 ? 19.687 96.707 82.148 1.00 29.02 96 ILE H CA 1
ATOM 15341 C C . ILE H 1 96 ? 19.132 95.956 83.361 1.00 28.60 96 ILE H C 1
ATOM 15342 O O . ILE H 1 96 ? 17.896 95.886 83.501 1.00 28.06 96 ILE H O 1
ATOM 15347 N N . ALA H 1 97 ? 20.028 95.424 84.196 1.00 29.45 97 ALA H N 1
ATOM 15348 C CA . ALA H 1 97 ? 19.719 94.756 85.480 1.00 28.70 97 ALA H CA 1
ATOM 15349 C C . ALA H 1 97 ? 20.189 95.650 86.631 1.00 28.07 97 ALA H C 1
ATOM 15350 O O . ALA H 1 97 ? 21.385 96.000 86.655 1.00 28.07 97 ALA H O 1
ATOM 15352 N N . LEU H 1 98 ? 19.273 96.020 87.530 1.00 26.96 98 LEU H N 1
ATOM 15353 C CA . LEU H 1 98 ? 19.570 96.777 88.774 1.00 26.91 98 LEU H CA 1
ATOM 15354 C C . LEU H 1 98 ? 18.919 96.049 89.953 1.00 26.99 98 LEU H C 1
ATOM 15355 O O . LEU H 1 98 ? 17.689 96.171 90.114 1.00 27.13 98 LEU H O 1
ATOM 15360 N N . THR H 1 99 ? 19.718 95.311 90.729 1.00 26.70 99 THR H N 1
ATOM 15361 C CA . THR H 1 99 ? 19.275 94.583 91.946 1.00 26.32 99 THR H CA 1
ATOM 15362 C C . THR H 1 99 ? 18.915 95.607 93.025 1.00 25.79 99 THR H C 1
ATOM 15363 O O . THR H 1 99 ? 19.586 96.648 93.089 1.00 26.72 99 THR H O 1
ATOM 15367 N N . CYS H 1 100 ? 17.890 95.322 93.828 1.00 25.66 100 CYS H N 1
ATOM 15368 C CA . CYS H 1 100 ? 17.437 96.184 94.949 1.00 25.28 100 CYS H CA 1
ATOM 15369 C C . CYS H 1 100 ? 16.449 95.421 95.836 1.00 24.80 100 CYS H C 1
ATOM 15370 O O . CYS H 1 100 ? 15.391 95.012 95.326 1.00 25.08 100 CYS H O 1
ATOM 15373 N N . ASP H 1 101 ? 16.801 95.241 97.111 1.00 24.83 101 ASP H N 1
ATOM 15374 C CA . ASP H 1 101 ? 15.893 94.749 98.179 1.00 24.41 101 ASP H CA 1
ATOM 15375 C C . ASP H 1 101 ? 14.994 95.916 98.603 1.00 24.77 101 ASP H C 1
ATOM 15376 O O . ASP H 1 101 ? 15.515 96.880 99.192 1.00 23.52 101 ASP H O 1
ATOM 15381 N N . VAL H 1 102 ? 13.691 95.828 98.315 1.00 24.77 102 VAL H N 1
ATOM 15382 C CA . VAL H 1 102 ? 12.716 96.952 98.460 1.00 25.37 102 VAL H CA 1
ATOM 15383 C C . VAL H 1 102 ? 12.447 97.216 99.949 1.00 25.48 102 VAL H C 1
ATOM 15384 O O . VAL H 1 102 ? 11.897 98.292 100.256 1.00 26.11 102 VAL H O 1
ATOM 15388 N N . THR H 1 103 ? 12.826 96.280 100.829 1.00 25.54 103 THR H N 1
ATOM 15389 C CA . THR H 1 103 ? 12.722 96.396 102.310 1.00 25.30 103 THR H CA 1
ATOM 15390 C C . THR H 1 103 ? 13.909 97.191 102.872 1.00 26.07 103 THR H C 1
ATOM 15391 O O . THR H 1 103 ? 13.888 97.482 104.083 1.00 27.72 103 THR H O 1
ATOM 15395 N N . ASP H 1 104 ? 14.904 97.508 102.035 1.00 25.39 104 ASP H N 1
ATOM 15396 C CA . ASP H 1 104 ? 16.150 98.224 102.420 1.00 25.78 104 ASP H CA 1
ATOM 15397 C C . ASP H 1 104 ? 16.118 99.631 101.809 1.00 24.94 104 ASP H C 1
ATOM 15398 O O . ASP H 1 104 ? 16.354 99.745 100.592 1.00 25.75 104 ASP H O 1
ATOM 15403 N N . THR H 1 105 ? 15.858 100.655 102.632 1.00 24.16 105 THR H N 1
ATOM 15404 C CA . THR H 1 105 ? 15.746 102.085 102.224 1.00 24.27 105 THR H CA 1
ATOM 15405 C C . THR H 1 105 ? 17.036 102.548 101.534 1.00 24.69 105 THR H C 1
ATOM 15406 O O . THR H 1 105 ? 16.944 103.437 100.663 1.00 24.89 105 THR H O 1
ATOM 15410 N N . VAL H 1 106 ? 18.183 101.974 101.911 1.00 25.15 106 VAL H N 1
ATOM 15411 C CA . VAL H 1 106 ? 19.531 102.356 101.393 1.00 25.71 106 VAL H CA 1
ATOM 15412 C C . VAL H 1 106 ? 19.661 101.871 99.944 1.00 25.97 106 VAL H C 1
ATOM 15413 O O . VAL H 1 106 ? 20.095 102.671 99.096 1.00 26.73 106 VAL H O 1
ATOM 15417 N N . GLN H 1 107 ? 19.311 100.609 99.676 1.00 26.10 107 GLN H N 1
ATOM 15418 C CA . GLN H 1 107 ? 19.367 99.999 98.317 1.00 26.69 107 GLN H CA 1
ATOM 15419 C C . GLN H 1 107 ? 18.376 100.709 97.384 1.00 26.53 107 GLN H C 1
ATOM 15420 O O . GLN H 1 107 ? 18.716 100.888 96.194 1.00 27.47 107 GLN H O 1
ATOM 15426 N N . VAL H 1 108 ? 17.204 101.099 97.899 1.00 26.13 108 VAL H N 1
ATOM 15427 C CA . VAL H 1 108 ? 16.145 101.818 97.125 1.00 25.22 108 VAL H CA 1
ATOM 15428 C C . VAL H 1 108 ? 16.654 103.225 96.777 1.00 25.16 108 VAL H C 1
ATOM 15429 O O . VAL H 1 108 ? 16.398 103.672 95.646 1.00 24.74 108 VAL H O 1
ATOM 15433 N N . ALA H 1 109 ? 17.342 103.893 97.708 1.00 25.45 109 ALA H N 1
ATOM 15434 C CA . ALA H 1 109 ? 17.992 105.211 97.498 1.00 25.41 109 ALA H CA 1
ATOM 15435 C C . ALA H 1 109 ? 19.064 105.084 96.408 1.00 25.56 109 ALA H C 1
ATOM 15436 O O . ALA H 1 109 ? 19.164 105.991 95.557 1.00 23.90 109 ALA H O 1
ATOM 15438 N N . GLU H 1 110 ? 19.832 103.993 96.440 1.00 26.59 110 GLU H N 1
ATOM 15439 C CA . GLU H 1 110 ? 20.879 103.667 95.435 1.00 28.66 110 GLU H CA 1
ATOM 15440 C C . GLU H 1 110 ? 20.208 103.391 94.085 1.00 28.14 110 GLU H C 1
ATOM 15441 O O . GLU H 1 110 ? 20.717 103.887 93.060 1.00 29.88 110 GLU H O 1
ATOM 15447 N N . LEU H 1 111 ? 19.103 102.637 94.089 1.00 27.28 111 LEU H N 1
ATOM 15448 C CA . LEU H 1 111 ? 18.305 102.312 92.875 1.00 26.51 111 LEU H CA 1
ATOM 15449 C C . LEU H 1 111 ? 17.916 103.611 92.157 1.00 25.77 111 LEU H C 1
ATOM 15450 O O . LEU H 1 111 ? 18.166 103.701 90.941 1.00 25.40 111 LEU H O 1
ATOM 15455 N N . LYS H 1 112 ? 17.345 104.577 92.886 1.00 25.22 112 LYS H N 1
ATOM 15456 C CA . LYS H 1 112 ? 16.881 105.883 92.339 1.00 25.19 112 LYS H CA 1
ATOM 15457 C C . LYS H 1 112 ? 18.037 106.598 91.629 1.00 25.57 112 LYS H C 1
ATOM 15458 O O . LYS H 1 112 ? 17.785 107.240 90.597 1.00 25.77 112 LYS H O 1
ATOM 15464 N N . THR H 1 113 ? 19.253 106.504 92.171 1.00 26.16 113 THR H N 1
ATOM 15465 C CA . THR H 1 113 ? 20.475 107.140 91.611 1.00 26.81 113 THR H CA 1
ATOM 15466 C C . THR H 1 113 ? 20.846 106.457 90.293 1.00 27.67 113 THR H C 1
ATOM 15467 O O . THR H 1 113 ? 21.100 107.180 89.307 1.00 28.36 113 THR H O 1
ATOM 15471 N N . GLN H 1 114 ? 20.870 105.121 90.286 1.00 27.45 114 GLN H N 1
ATOM 15472 C CA . GLN H 1 114 ? 21.311 104.298 89.128 1.00 28.07 114 GLN H CA 1
ATOM 15473 C C . GLN H 1 114 ? 20.250 104.335 88.020 1.00 28.16 114 GLN H C 1
ATOM 15474 O O . GLN H 1 114 ? 20.652 104.336 86.840 1.00 29.70 114 GLN H O 1
ATOM 15480 N N . LEU H 1 115 ? 18.960 104.369 88.377 1.00 27.01 115 LEU H N 1
ATOM 15481 C CA . LEU H 1 115 ? 17.842 104.550 87.410 1.00 26.46 115 LEU H CA 1
ATOM 15482 C C . LEU H 1 115 ? 18.102 105.815 86.584 1.00 27.10 115 LEU H C 1
ATOM 15483 O O . LEU H 1 115 ? 18.037 105.732 85.347 1.00 27.45 115 LEU H O 1
ATOM 15488 N N . VAL H 1 116 ? 18.404 106.933 87.248 1.00 26.99 116 VAL H N 1
ATOM 15489 C CA . VAL H 1 116 ? 18.693 108.246 86.597 1.00 28.24 116 VAL H CA 1
ATOM 15490 C C . VAL H 1 116 ? 19.975 108.118 85.762 1.00 29.58 116 VAL H C 1
ATOM 15491 O O . VAL H 1 116 ? 19.936 108.470 84.570 1.00 30.16 116 VAL H O 1
ATOM 15495 N N . GLU H 1 117 ? 21.058 107.619 86.363 1.00 30.80 117 GLU H N 1
ATOM 15496 C CA . GLU H 1 117 ? 22.425 107.631 85.772 1.00 32.28 117 GLU H CA 1
ATOM 15497 C C . GLU H 1 117 ? 22.517 106.651 84.592 1.00 31.79 117 GLU H C 1
ATOM 15498 O O . GLU H 1 117 ? 23.198 107.002 83.611 1.00 32.58 117 GLU H O 1
ATOM 15504 N N . GLN H 1 118 ? 21.859 105.488 84.665 1.00 31.09 118 GLN H N 1
ATOM 15505 C CA . GLN H 1 118 ? 22.028 104.379 83.681 1.00 31.65 118 GLN H CA 1
ATOM 15506 C C . GLN H 1 118 ? 20.939 104.421 82.596 1.00 31.10 118 GLN H C 1
ATOM 15507 O O . GLN H 1 118 ? 21.289 104.147 81.431 1.00 31.55 118 GLN H O 1
ATOM 15513 N N . LEU H 1 119 ? 19.681 104.725 82.945 1.00 30.65 119 LEU H N 1
ATOM 15514 C CA . LEU H 1 119 ? 18.541 104.784 81.980 1.00 29.95 119 LEU H CA 1
ATOM 15515 C C . LEU H 1 119 ? 18.396 106.203 81.416 1.00 29.62 119 LEU H C 1
ATOM 15516 O O . LEU H 1 119 ? 18.180 106.324 80.197 1.00 29.68 119 LEU H O 1
ATOM 15521 N N . GLY H 1 120 ? 18.480 107.224 82.273 1.00 28.90 120 GLY H N 1
ATOM 15522 C CA . GLY H 1 120 ? 18.329 108.643 81.894 1.00 29.37 120 GLY H CA 1
ATOM 15523 C C . GLY H 1 120 ? 17.168 109.287 82.629 1.00 28.68 120 GLY H C 1
ATOM 15524 O O . GLY H 1 120 ? 17.375 110.349 83.247 1.00 29.57 120 GLY H O 1
ATOM 15525 N N . THR H 1 121 ? 15.987 108.665 82.566 1.00 27.68 121 THR H N 1
ATOM 15526 C CA . THR H 1 121 ? 14.781 109.071 83.334 1.00 26.78 121 THR H CA 1
ATOM 15527 C C . THR H 1 121 ? 13.832 107.875 83.478 1.00 25.35 121 THR H C 1
ATOM 15528 O O . THR H 1 121 ? 14.142 106.795 82.935 1.00 24.19 121 THR H O 1
ATOM 15532 N N . VAL H 1 122 ? 12.721 108.079 84.189 1.00 24.29 122 VAL H N 1
ATOM 15533 C CA . VAL H 1 122 ? 11.655 107.061 84.421 1.00 23.81 122 VAL H CA 1
ATOM 15534 C C . VAL H 1 122 ? 10.315 107.671 83.994 1.00 23.68 122 VAL H C 1
ATOM 15535 O O . VAL H 1 122 ? 9.847 108.602 84.681 1.00 22.98 122 VAL H O 1
ATOM 15539 N N . ASP H 1 123 ? 9.751 107.166 82.888 1.00 23.35 123 ASP H N 1
ATOM 15540 C CA . ASP H 1 123 ? 8.432 107.553 82.320 1.00 22.80 123 ASP H CA 1
ATOM 15541 C C . ASP H 1 123 ? 7.353 106.571 82.789 1.00 21.27 123 ASP H C 1
ATOM 15542 O O . ASP H 1 123 ? 6.166 106.925 82.697 1.00 20.42 123 ASP H O 1
ATOM 15547 N N . PHE H 1 124 ? 7.742 105.371 83.230 1.00 19.92 124 PHE H N 1
ATOM 15548 C CA . PHE H 1 124 ? 6.810 104.315 83.702 1.00 20.04 124 PHE H CA 1
ATOM 15549 C C . PHE H 1 124 ? 7.495 103.430 84.746 1.00 19.40 124 PHE H C 1
ATOM 15550 O O . PHE H 1 124 ? 8.729 103.290 84.720 1.00 20.48 124 PHE H O 1
ATOM 15558 N N . ALA H 1 125 ? 6.696 102.833 85.630 1.00 18.12 125 ALA H N 1
ATOM 15559 C CA . ALA H 1 125 ? 7.152 101.885 86.669 1.00 17.72 125 ALA H CA 1
ATOM 15560 C C . ALA H 1 125 ? 6.099 100.788 86.847 1.00 16.57 125 ALA H C 1
ATOM 15561 O O . ALA H 1 125 ? 4.908 101.126 86.976 1.00 16.05 125 ALA H O 1
ATOM 15563 N N . PHE H 1 126 ? 6.530 99.526 86.835 1.00 16.45 126 PHE H N 1
ATOM 15564 C CA . PHE H 1 126 ? 5.692 98.348 87.167 1.00 16.53 126 PHE H CA 1
ATOM 15565 C C . PHE H 1 126 ? 6.149 97.798 88.525 1.00 16.31 126 PHE H C 1
ATOM 15566 O O . PHE H 1 126 ? 7.099 96.994 88.566 1.00 16.30 126 PHE H O 1
ATOM 15574 N N . LEU H 1 127 ? 5.499 98.246 89.605 1.00 16.28 127 LEU H N 1
ATOM 15575 C CA . LEU H 1 127 ? 5.788 97.814 90.999 1.00 16.57 127 LEU H CA 1
ATOM 15576 C C . LEU H 1 127 ? 5.124 96.449 91.213 1.00 16.83 127 LEU H C 1
ATOM 15577 O O . LEU H 1 127 ? 3.937 96.406 91.599 1.00 17.12 127 LEU H O 1
ATOM 15582 N N . ASN H 1 128 ? 5.875 95.380 90.941 1.00 17.20 128 ASN H N 1
ATOM 15583 C CA . ASN H 1 128 ? 5.354 94.000 90.766 1.00 17.87 128 ASN H CA 1
ATOM 15584 C C . ASN H 1 128 ? 5.938 93.060 91.832 1.00 18.83 128 ASN H C 1
ATOM 15585 O O . ASN H 1 128 ? 5.424 91.932 91.955 1.00 20.01 128 ASN H O 1
ATOM 15590 N N . ALA H 1 129 ? 6.957 93.494 92.585 1.00 19.13 129 ALA H N 1
ATOM 15591 C CA . ALA H 1 129 ? 7.597 92.692 93.653 1.00 19.35 129 ALA H CA 1
ATOM 15592 C C . ALA H 1 129 ? 6.552 92.360 94.724 1.00 19.52 129 ALA H C 1
ATOM 15593 O O . ALA H 1 129 ? 5.799 93.272 95.116 1.00 19.90 129 ALA H O 1
ATOM 15595 N N . GLY H 1 130 ? 6.498 91.098 95.160 1.00 20.16 130 GLY H N 1
ATOM 15596 C CA . GLY H 1 130 ? 5.559 90.620 96.194 1.00 20.48 130 GLY H CA 1
ATOM 15597 C C . GLY H 1 130 ? 5.889 89.213 96.660 1.00 21.19 130 GLY H C 1
ATOM 15598 O O . GLY H 1 130 ? 6.632 88.509 95.944 1.00 21.30 130 GLY H O 1
ATOM 15599 N N . VAL H 1 131 ? 5.369 88.821 97.827 1.00 21.66 131 VAL H N 1
ATOM 15600 C CA . VAL H 1 131 ? 5.562 87.466 98.426 1.00 22.85 131 VAL H CA 1
ATOM 15601 C C . VAL H 1 131 ? 4.241 87.005 99.046 1.00 23.09 131 VAL H C 1
ATOM 15602 O O . VAL H 1 131 ? 3.479 87.864 99.532 1.00 23.23 131 VAL H O 1
ATOM 15606 N N . ASN H 1 132 ? 3.995 85.694 99.009 1.00 23.65 132 ASN H N 1
ATOM 15607 C CA . ASN H 1 132 ? 3.012 84.984 99.867 1.00 24.08 132 ASN H CA 1
ATOM 15608 C C . ASN H 1 132 ? 3.807 84.227 100.934 1.00 24.00 132 ASN H C 1
ATOM 15609 O O . ASN H 1 132 ? 4.486 83.248 100.575 1.00 25.59 132 ASN H O 1
ATOM 15614 N N . VAL H 1 133 ? 3.751 84.691 102.185 1.00 23.00 133 VAL H N 1
ATOM 15615 C CA . VAL H 1 133 ? 4.499 84.102 103.333 1.00 22.89 133 VAL H CA 1
ATOM 15616 C C . VAL H 1 133 ? 3.716 82.890 103.833 1.00 22.80 133 VAL H C 1
ATOM 15617 O O . VAL H 1 133 ? 2.500 82.966 103.992 1.00 22.86 133 VAL H O 1
ATOM 15621 N N . PRO H 1 134 ? 4.373 81.731 104.072 1.00 23.03 134 PRO H N 1
ATOM 15622 C CA . PRO H 1 134 ? 3.700 80.572 104.661 1.00 22.97 134 PRO H CA 1
ATOM 15623 C C . PRO H 1 134 ? 3.130 80.863 106.059 1.00 22.17 134 PRO H C 1
ATOM 15624 O O . PRO H 1 134 ? 3.752 81.598 106.802 1.00 21.38 134 PRO H O 1
ATOM 15628 N N . GLY H 1 135 ? 1.972 80.273 106.375 1.00 22.27 135 GLY H N 1
ATOM 15629 C CA . GLY H 1 135 ? 1.258 80.443 107.657 1.00 21.44 135 GLY H CA 1
ATOM 15630 C C . GLY H 1 135 ? 0.473 81.745 107.712 1.00 20.68 135 GLY H C 1
ATOM 15631 O O . GLY H 1 135 ? 0.214 82.225 108.832 1.00 19.73 135 GLY H O 1
ATOM 15632 N N . ASP H 1 136 ? 0.084 82.289 106.553 1.00 20.69 136 ASP H N 1
ATOM 15633 C CA . ASP H 1 136 ? -0.642 83.584 106.432 1.00 20.36 136 ASP H CA 1
ATOM 15634 C C . ASP H 1 136 ? -2.145 83.320 106.589 1.00 19.89 136 ASP H C 1
ATOM 15635 O O . ASP H 1 136 ? -2.912 83.696 105.685 1.00 18.96 136 ASP H O 1
ATOM 15640 N N . ASP H 1 137 ? -2.542 82.704 107.707 1.00 20.95 137 ASP H N 1
ATOM 15641 C CA . ASP H 1 137 ? -3.948 82.311 107.999 1.00 21.29 137 ASP H CA 1
ATOM 15642 C C . ASP H 1 137 ? -4.458 83.165 109.169 1.00 21.09 137 ASP H C 1
ATOM 15643 O O . ASP H 1 137 ? -3.836 84.210 109.437 1.00 20.75 137 ASP H O 1
ATOM 15648 N N . GLN H 1 138 ? -5.553 82.756 109.821 1.00 21.70 138 GLN H N 1
ATOM 15649 C CA . GLN H 1 138 ? -6.189 83.514 110.937 1.00 22.88 138 GLN H CA 1
ATOM 15650 C C . GLN H 1 138 ? -5.216 83.614 112.122 1.00 23.21 138 GLN H C 1
ATOM 15651 O O . GLN H 1 138 ? -5.387 84.539 112.939 1.00 23.35 138 GLN H O 1
ATOM 15657 N N . ASP H 1 139 ? -4.246 82.696 112.211 1.00 23.72 139 ASP H N 1
ATOM 15658 C CA . ASP H 1 139 ? -3.175 82.685 113.244 1.00 23.61 139 ASP H CA 1
ATOM 15659 C C . ASP H 1 139 ? -1.843 83.077 112.597 1.00 22.80 139 ASP H C 1
ATOM 15660 O O . ASP H 1 139 ? -0.827 82.430 112.906 1.00 22.95 139 ASP H O 1
ATOM 15665 N N . ALA H 1 140 ? -1.853 84.092 111.727 1.00 22.34 140 ALA H N 1
ATOM 15666 C CA . ALA H 1 140 ? -0.634 84.720 111.166 1.00 22.22 140 ALA H CA 1
ATOM 15667 C C . ALA H 1 140 ? 0.145 85.370 112.314 1.00 21.97 140 ALA H C 1
ATOM 15668 O O . ALA H 1 140 ? -0.420 86.263 112.976 1.00 21.63 140 ALA H O 1
ATOM 15670 N N . THR H 1 141 ? 1.382 84.924 112.552 1.00 21.96 141 THR H N 1
ATOM 15671 C CA . THR H 1 141 ? 2.252 85.409 113.658 1.00 22.06 141 THR H CA 1
ATOM 15672 C C . THR H 1 141 ? 2.743 86.825 113.339 1.00 21.26 141 THR H C 1
ATOM 15673 O O . THR H 1 141 ? 2.564 87.271 112.187 1.00 20.74 141 THR H O 1
ATOM 15677 N N . GLU H 1 142 ? 3.339 87.492 114.331 1.00 21.66 142 GLU H N 1
ATOM 15678 C CA . GLU H 1 142 ? 3.974 88.830 114.197 1.00 21.19 142 GLU H CA 1
ATOM 15679 C C . GLU H 1 142 ? 5.014 88.797 113.073 1.00 21.07 142 GLU H C 1
ATOM 15680 O O . GLU H 1 142 ? 5.111 89.793 112.337 1.00 20.11 142 GLU H O 1
ATOM 15686 N N . GLU H 1 143 ? 5.757 87.693 112.953 1.00 21.65 143 GLU H N 1
ATOM 15687 C CA . GLU H 1 143 ? 6.808 87.503 111.917 1.00 23.23 143 GLU H CA 1
ATOM 15688 C C . GLU H 1 143 ? 6.138 87.460 110.538 1.00 22.18 143 GLU H C 1
ATOM 15689 O O . GLU H 1 143 ? 6.520 88.267 109.673 1.00 22.04 143 GLU H O 1
ATOM 15695 N N . VAL H 1 144 ? 5.159 86.567 110.362 1.00 21.94 144 VAL H N 1
ATOM 15696 C CA . VAL H 1 144 ? 4.426 86.346 109.076 1.00 21.90 144 VAL H CA 1
ATOM 15697 C C . VAL H 1 144 ? 3.727 87.646 108.655 1.00 21.30 144 VAL H C 1
ATOM 15698 O O . VAL H 1 144 ? 3.812 87.996 107.463 1.00 21.52 144 VAL H O 1
ATOM 15702 N N . TRP H 1 145 ? 3.052 88.324 109.588 1.00 20.27 145 TRP H N 1
ATOM 15703 C CA . TRP H 1 145 ? 2.300 89.578 109.314 1.00 20.02 145 TRP H CA 1
ATOM 15704 C C . TRP H 1 145 ? 3.268 90.691 108.891 1.00 20.35 145 TRP H C 1
ATOM 15705 O O . TRP H 1 145 ? 3.118 91.185 107.765 1.00 19.88 145 TRP H O 1
ATOM 15716 N N . THR H 1 146 ? 4.219 91.067 109.754 1.00 20.57 146 THR H N 1
ATOM 15717 C CA . THR H 1 146 ? 5.126 92.233 109.547 1.00 21.09 146 THR H CA 1
ATOM 15718 C C . THR H 1 146 ? 5.982 92.015 108.293 1.00 21.19 146 THR H C 1
ATOM 15719 O O . THR H 1 146 ? 6.236 93.002 107.586 1.00 21.94 146 THR H O 1
ATOM 15723 N N . ARG H 1 147 ? 6.399 90.774 108.028 1.00 21.44 147 ARG H N 1
ATOM 15724 C CA . ARG H 1 147 ? 7.241 90.407 106.857 1.00 22.15 147 ARG H CA 1
ATOM 15725 C C . ARG H 1 147 ? 6.462 90.680 105.564 1.00 20.93 147 ARG H C 1
ATOM 15726 O O . ARG H 1 147 ? 7.071 91.195 104.607 1.00 20.18 147 ARG H O 1
ATOM 15734 N N . THR H 1 148 ? 5.166 90.353 105.541 1.00 19.54 148 THR H N 1
ATOM 15735 C CA . THR H 1 148 ? 4.252 90.583 104.388 1.00 19.24 148 THR H CA 1
ATOM 15736 C C . THR H 1 148 ? 4.109 92.094 104.159 1.00 18.63 148 THR H C 1
ATOM 15737 O O . THR H 1 148 ? 4.289 92.527 103.004 1.00 18.38 148 THR H O 1
ATOM 15741 N N . ILE H 1 149 ? 3.824 92.858 105.221 1.00 18.43 149 ILE H N 1
ATOM 15742 C CA . ILE H 1 149 ? 3.630 94.341 105.185 1.00 18.19 149 ILE H CA 1
ATOM 15743 C C . ILE H 1 149 ? 4.943 95.019 104.769 1.00 18.08 149 ILE H C 1
ATOM 15744 O O . ILE H 1 149 ? 4.889 95.939 103.935 1.00 17.91 149 ILE H O 1
ATOM 15749 N N . ASN H 1 150 ? 6.073 94.598 105.339 1.00 18.31 150 ASN H N 1
ATOM 15750 C CA . ASN H 1 150 ? 7.409 95.193 105.063 1.00 19.00 150 ASN H CA 1
ATOM 15751 C C . ASN H 1 150 ? 7.744 95.055 103.573 1.00 19.17 150 ASN H C 1
ATOM 15752 O O . ASN H 1 150 ? 8.317 96.009 103.010 1.00 19.35 150 ASN H O 1
ATOM 15757 N N . ILE H 1 151 ? 7.399 93.921 102.956 1.00 19.58 151 ILE H N 1
ATOM 15758 C CA . ILE H 1 151 ? 7.756 93.613 101.538 1.00 19.52 151 ILE H CA 1
ATOM 15759 C C . ILE H 1 151 ? 6.675 94.177 100.605 1.00 19.02 151 ILE H C 1
ATOM 15760 O O . ILE H 1 151 ? 7.011 95.047 99.776 1.00 19.02 151 ILE H O 1
ATOM 15765 N N . ASN H 1 152 ? 5.435 93.695 100.729 1.00 18.59 152 ASN H N 1
ATOM 15766 C CA . ASN H 1 152 ? 4.333 93.967 99.765 1.00 17.92 152 ASN H CA 1
ATOM 15767 C C . ASN H 1 152 ? 3.933 95.446 99.821 1.00 17.58 152 ASN H C 1
ATOM 15768 O O . ASN H 1 152 ? 3.884 96.070 98.750 1.00 17.74 152 ASN H O 1
ATOM 15773 N N . LEU H 1 153 ? 3.655 95.981 101.012 1.00 16.93 153 LEU H N 1
ATOM 15774 C CA . LEU H 1 153 ? 3.063 97.337 101.180 1.00 16.91 153 LEU H CA 1
ATOM 15775 C C . LEU H 1 153 ? 4.168 98.399 101.221 1.00 17.25 153 LEU H C 1
ATOM 15776 O O . LEU H 1 153 ? 4.169 99.278 100.338 1.00 17.61 153 LEU H O 1
ATOM 15781 N N . ASN H 1 154 ? 5.065 98.322 102.209 1.00 17.52 154 ASN H N 1
ATOM 15782 C CA . ASN H 1 154 ? 6.137 99.326 102.454 1.00 17.68 154 ASN H CA 1
ATOM 15783 C C . ASN H 1 154 ? 7.147 99.293 101.300 1.00 17.41 154 ASN H C 1
ATOM 15784 O O . ASN H 1 154 ? 7.565 100.382 100.856 1.00 16.98 154 ASN H O 1
ATOM 15789 N N . GLY H 1 155 ? 7.519 98.095 100.837 1.00 17.58 155 GLY H N 1
ATOM 15790 C CA . GLY H 1 155 ? 8.456 97.895 99.714 1.00 17.92 155 GLY H CA 1
ATOM 15791 C C . GLY H 1 155 ? 7.924 98.495 98.423 1.00 17.99 155 GLY H C 1
ATOM 15792 O O . GLY H 1 155 ? 8.714 99.129 97.695 1.00 18.11 155 GLY H O 1
ATOM 15793 N N . THR H 1 156 ? 6.630 98.302 98.151 1.00 18.05 156 THR H N 1
ATOM 15794 C CA . THR H 1 156 ? 5.912 98.824 96.956 1.00 17.77 156 THR H CA 1
ATOM 15795 C C . THR H 1 156 ? 5.812 100.351 97.041 1.00 17.90 156 THR H C 1
ATOM 15796 O O . THR H 1 156 ? 5.993 101.012 95.999 1.00 17.38 156 THR H O 1
ATOM 15800 N N . TYR H 1 157 ? 5.520 100.877 98.235 1.00 18.18 157 TYR H N 1
ATOM 15801 C CA . TYR H 1 157 ? 5.401 102.331 98.526 1.00 18.59 157 TYR H CA 1
ATOM 15802 C C . TYR H 1 157 ? 6.709 103.046 98.152 1.00 19.00 157 TYR H C 1
ATOM 15803 O O . TYR H 1 157 ? 6.644 104.081 97.467 1.00 19.24 157 TYR H O 1
ATOM 15812 N N . ARG H 1 158 ? 7.853 102.506 98.582 1.00 19.63 158 ARG H N 1
ATOM 15813 C CA . ARG H 1 158 ? 9.206 103.096 98.373 1.00 20.42 158 ARG H CA 1
ATOM 15814 C C . ARG H 1 158 ? 9.555 103.137 96.884 1.00 20.43 158 ARG H C 1
ATOM 15815 O O . ARG H 1 158 ? 9.988 104.206 96.412 1.00 20.11 158 ARG H O 1
ATOM 15823 N N . THR H 1 159 ? 9.416 102.001 96.195 1.00 20.88 159 THR H N 1
ATOM 15824 C CA . THR H 1 159 ? 9.772 101.824 94.761 1.00 21.29 159 THR H CA 1
ATOM 15825 C C . THR H 1 159 ? 8.862 102.709 93.900 1.00 20.85 159 THR H C 1
ATOM 15826 O O . THR H 1 159 ? 9.371 103.331 92.951 1.00 21.83 159 THR H O 1
ATOM 15830 N N . GLY H 1 160 ? 7.568 102.765 94.228 1.00 20.70 160 GLY H N 1
ATOM 15831 C CA . GLY H 1 160 ? 6.593 103.661 93.581 1.00 20.27 160 GLY H CA 1
ATOM 15832 C C . GLY H 1 160 ? 6.929 105.121 93.833 1.00 20.31 160 GLY H C 1
ATOM 15833 O O . GLY H 1 160 ? 6.762 105.930 92.902 1.00 21.29 160 GLY H O 1
ATOM 15834 N N . ARG H 1 161 ? 7.393 105.451 95.043 1.00 20.20 161 ARG H N 1
ATOM 15835 C CA . ARG H 1 161 ? 7.712 106.844 95.458 1.00 20.31 161 ARG H CA 1
ATOM 15836 C C . ARG H 1 161 ? 8.888 107.372 94.623 1.00 20.08 161 ARG H C 1
ATOM 15837 O O . ARG H 1 161 ? 8.752 108.478 94.059 1.00 19.40 161 ARG H O 1
ATOM 15845 N N . ILE H 1 162 ? 9.989 106.617 94.529 1.00 19.56 162 ILE H N 1
ATOM 15846 C CA . ILE H 1 162 ? 11.209 107.051 93.782 1.00 20.48 162 ILE H CA 1
ATOM 15847 C C . ILE H 1 162 ? 10.873 107.174 92.289 1.00 20.02 162 ILE H C 1
ATOM 15848 O O . ILE H 1 162 ? 11.534 107.984 91.612 1.00 20.89 162 ILE H O 1
ATOM 15853 N N . ALA H 1 163 ? 9.884 106.415 91.801 1.00 19.74 163 ALA H N 1
ATOM 15854 C CA . ALA H 1 163 ? 9.411 106.445 90.397 1.00 19.47 163 ALA H CA 1
ATOM 15855 C C . ALA H 1 163 ? 8.820 107.822 90.074 1.00 19.36 163 ALA H C 1
ATOM 15856 O O . ALA H 1 163 ? 9.268 108.428 89.084 1.00 19.81 163 ALA H O 1
ATOM 15858 N N . HIS H 1 164 ? 7.859 108.298 90.876 1.00 18.79 164 HIS H N 1
ATOM 15859 C CA . HIS H 1 164 ? 7.132 109.577 90.641 1.00 19.17 164 HIS H CA 1
ATOM 15860 C C . HIS H 1 164 ? 7.940 110.762 91.188 1.00 19.54 164 HIS H C 1
ATOM 15861 O O . HIS H 1 164 ? 7.628 111.906 90.805 1.00 20.79 164 HIS H O 1
ATOM 15868 N N . GLU H 1 165 ? 8.934 110.505 92.042 1.00 19.66 165 GLU H N 1
ATOM 15869 C CA . GLU H 1 165 ? 9.945 111.517 92.450 1.00 20.09 165 GLU H CA 1
ATOM 15870 C C . GLU H 1 165 ? 10.783 111.896 91.222 1.00 20.64 165 GLU H C 1
ATOM 15871 O O . GLU H 1 165 ? 10.891 113.105 90.942 1.00 21.65 165 GLU H O 1
ATOM 15877 N N . ILE H 1 166 ? 11.337 110.901 90.516 1.00 19.95 166 ILE H N 1
ATOM 15878 C CA . ILE H 1 166 ? 12.194 111.096 89.306 1.00 20.17 166 ILE H CA 1
ATOM 15879 C C . ILE H 1 166 ? 11.396 111.871 88.249 1.00 20.57 166 ILE H C 1
ATOM 15880 O O . ILE H 1 166 ? 11.965 112.809 87.654 1.00 20.45 166 ILE H O 1
ATOM 15885 N N . MET H 1 167 ? 10.137 111.481 88.027 1.00 20.83 167 MET H N 1
ATOM 15886 C CA . MET H 1 167 ? 9.225 112.092 87.022 1.00 21.30 167 MET H CA 1
ATOM 15887 C C . MET H 1 167 ? 9.107 113.598 87.279 1.00 22.46 167 MET H C 1
ATOM 15888 O O . MET H 1 167 ? 9.352 114.381 86.338 1.00 23.67 167 MET H O 1
ATOM 15893 N N . ARG H 1 168 ? 8.745 113.979 88.507 1.00 22.77 168 ARG H N 1
ATOM 15894 C CA . ARG H 1 168 ? 8.426 115.382 88.885 1.00 23.53 168 ARG H CA 1
ATOM 15895 C C . ARG H 1 168 ? 9.714 116.209 88.950 1.00 24.23 168 ARG H C 1
ATOM 15896 O O . ARG H 1 168 ? 9.672 117.393 88.561 1.00 23.96 168 ARG H O 1
ATOM 15904 N N . GLU H 1 169 ? 10.810 115.602 89.413 1.00 24.51 169 GLU H N 1
ATOM 15905 C CA . GLU H 1 169 ? 12.161 116.225 89.451 1.00 25.50 169 GLU H CA 1
ATOM 15906 C C . GLU H 1 169 ? 12.607 116.557 88.021 1.00 25.72 169 GLU H C 1
ATOM 15907 O O . GLU H 1 169 ? 13.283 117.586 87.844 1.00 26.34 169 GLU H O 1
ATOM 15913 N N . HIS H 1 170 ? 12.236 115.722 87.044 1.00 25.87 170 HIS H N 1
ATOM 15914 C CA . HIS H 1 170 ? 12.566 115.892 85.601 1.00 26.07 170 HIS H CA 1
ATOM 15915 C C . HIS H 1 170 ? 11.461 116.677 84.885 1.00 25.81 170 HIS H C 1
ATOM 15916 O O . HIS H 1 170 ? 11.665 117.026 83.708 1.00 26.01 170 HIS H O 1
ATOM 15923 N N . GLY H 1 171 ? 10.337 116.931 85.563 1.00 25.05 171 GLY H N 1
ATOM 15924 C CA . GLY H 1 171 ? 9.247 117.806 85.086 1.00 25.04 171 GLY H CA 1
ATOM 15925 C C . GLY H 1 171 ? 8.526 117.233 83.876 1.00 24.67 171 GLY H C 1
ATOM 15926 O O . GLY H 1 171 ? 8.336 117.976 82.893 1.00 25.27 171 GLY H O 1
ATOM 15927 N N . HIS H 1 172 ? 8.130 115.959 83.938 1.00 23.66 172 HIS H N 1
ATOM 15928 C CA . HIS H 1 172 ? 7.306 115.282 82.901 1.00 23.32 172 HIS H CA 1
ATOM 15929 C C . HIS H 1 172 ? 6.369 114.269 83.565 1.00 22.64 172 HIS H C 1
ATOM 15930 O O . HIS H 1 172 ? 6.542 113.991 84.766 1.00 23.81 172 HIS H O 1
ATOM 15937 N N . GLY H 1 173 ? 5.407 113.758 82.797 1.00 21.52 173 GLY H N 1
ATOM 15938 C CA . GLY H 1 173 ? 4.384 112.807 83.265 1.00 20.38 173 GLY H CA 1
ATOM 15939 C C . GLY H 1 173 ? 4.917 111.389 83.307 1.00 19.38 173 GLY H C 1
ATOM 15940 O O . GLY H 1 173 ? 6.151 111.209 83.232 1.00 19.18 173 GLY H O 1
ATOM 15941 N N . GLY H 1 174 ? 4.016 110.413 83.417 1.00 18.72 174 GLY H N 1
ATOM 15942 C CA . GLY H 1 174 ? 4.368 108.984 83.440 1.00 18.11 174 GLY H CA 1
ATOM 15943 C C . GLY H 1 174 ? 3.214 108.120 83.909 1.00 17.36 174 GLY H C 1
ATOM 15944 O O . GLY H 1 174 ? 2.143 108.672 84.224 1.00 16.79 174 GLY H O 1
ATOM 15945 N N . SER H 1 175 ? 3.428 106.805 83.946 1.00 17.05 175 SER H N 1
ATOM 15946 C CA . SER H 1 175 ? 2.401 105.793 84.291 1.00 17.46 175 SER H CA 1
ATOM 15947 C C . SER H 1 175 ? 2.942 104.867 85.382 1.00 17.54 175 SER H C 1
ATOM 15948 O O . SER H 1 175 ? 3.955 104.193 85.132 1.00 18.69 175 SER H O 1
ATOM 15951 N N . LEU H 1 176 ? 2.288 104.853 86.545 1.00 17.56 176 LEU H N 1
ATOM 15952 C CA . LEU H 1 176 ? 2.565 103.897 87.646 1.00 17.17 176 LEU H CA 1
ATOM 15953 C C . LEU H 1 176 ? 1.606 102.713 87.512 1.00 16.73 176 LEU H C 1
ATOM 15954 O O . LEU H 1 176 ? 0.386 102.948 87.426 1.00 16.75 176 LEU H O 1
ATOM 15959 N N . ILE H 1 177 ? 2.151 101.497 87.473 1.00 16.53 177 ILE H N 1
ATOM 15960 C CA . ILE H 1 177 ? 1.378 100.223 87.463 1.00 16.71 177 ILE H CA 1
ATOM 15961 C C . ILE H 1 177 ? 1.781 99.420 88.702 1.00 16.56 177 ILE H C 1
ATOM 15962 O O . ILE H 1 177 ? 2.959 99.039 88.803 1.00 16.81 177 ILE H O 1
ATOM 15967 N N . PHE H 1 178 ? 0.834 99.198 89.613 1.00 16.71 178 PHE H N 1
ATOM 15968 C CA . PHE H 1 178 ? 1.020 98.410 90.856 1.00 17.36 178 PHE H CA 1
ATOM 15969 C C . PHE H 1 178 ? 0.326 97.056 90.689 1.00 17.93 178 PHE H C 1
ATOM 15970 O O . PHE H 1 178 ? -0.880 97.037 90.385 1.00 18.09 178 PHE H O 1
ATOM 15978 N N . THR H 1 179 ? 1.063 95.958 90.870 1.00 18.47 179 THR H N 1
ATOM 15979 C CA . THR H 1 179 ? 0.491 94.586 90.902 1.00 18.80 179 THR H CA 1
ATOM 15980 C C . THR H 1 179 ? -0.234 94.393 92.237 1.00 19.82 179 THR H C 1
ATOM 15981 O O . THR H 1 179 ? 0.449 94.313 93.278 1.00 20.24 179 THR H O 1
ATOM 15985 N N . ALA H 1 180 ? -1.566 94.353 92.201 1.00 19.96 180 ALA H N 1
ATOM 15986 C CA . ALA H 1 180 ? -2.436 93.993 93.342 1.00 21.31 180 ALA H CA 1
ATOM 15987 C C . ALA H 1 180 ? -2.707 92.485 93.275 1.00 22.20 180 ALA H C 1
ATOM 15988 O O . ALA H 1 180 ? -1.772 91.736 92.923 1.00 22.06 180 ALA H O 1
ATOM 15990 N N . ALA H 1 181 ? -3.928 92.057 93.609 1.00 23.88 181 ALA H N 1
ATOM 15991 C CA . ALA H 1 181 ? -4.426 90.670 93.450 1.00 26.00 181 ALA H CA 1
ATOM 15992 C C . ALA H 1 181 ? -5.934 90.647 93.711 1.00 28.24 181 ALA H C 1
ATOM 15993 O O . ALA H 1 181 ? -6.487 91.695 94.115 1.00 29.41 181 ALA H O 1
ATOM 15995 N N . LEU H 1 182 ? -6.566 89.493 93.483 1.00 29.96 182 LEU H N 1
ATOM 15996 C CA . LEU H 1 182 ? -7.995 89.250 93.817 1.00 30.59 182 LEU H CA 1
ATOM 15997 C C . LEU H 1 182 ? -8.123 89.020 95.328 1.00 30.98 182 LEU H C 1
ATOM 15998 O O . LEU H 1 182 ? -9.223 89.265 95.867 1.00 30.62 182 LEU H O 1
ATOM 16003 N N . SER H 1 183 ? -7.036 88.586 95.979 1.00 31.29 183 SER H N 1
ATOM 16004 C CA . SER H 1 183 ? -6.896 88.500 97.459 1.00 30.69 183 SER H CA 1
ATOM 16005 C C . SER H 1 183 ? -7.201 89.865 98.093 1.00 30.76 183 SER H C 1
ATOM 16006 O O . SER H 1 183 ? -7.708 89.884 99.233 1.00 30.68 183 SER H O 1
ATOM 16009 N N . GLY H 1 184 ? -6.899 90.955 97.376 1.00 30.82 184 GLY H N 1
ATOM 16010 C CA . GLY H 1 184 ? -7.212 92.343 97.770 1.00 31.71 184 GLY H CA 1
ATOM 16011 C C . GLY H 1 184 ? -8.708 92.623 97.785 1.00 32.28 184 GLY H C 1
ATOM 16012 O O . GLY H 1 184 ? -9.134 93.465 98.600 1.00 34.79 184 GLY H O 1
ATOM 16013 N N . HIS H 1 185 ? -9.479 91.961 96.914 1.00 31.22 185 HIS H N 1
ATOM 16014 C CA . HIS H 1 185 ? -10.956 92.110 96.795 1.00 31.35 185 HIS H CA 1
ATOM 16015 C C . HIS H 1 185 ? -11.672 91.037 97.620 1.00 31.16 185 HIS H C 1
ATOM 16016 O O . HIS H 1 185 ? -12.625 91.389 98.346 1.00 30.73 185 HIS H O 1
ATOM 16023 N N . ASN H 1 186 ? -11.237 89.780 97.482 1.00 31.08 186 ASN H N 1
ATOM 16024 C CA . ASN H 1 186 ? -11.901 88.572 98.039 1.00 32.22 186 ASN H CA 1
ATOM 16025 C C . ASN H 1 186 ? -10.859 87.654 98.682 1.00 33.23 186 ASN H C 1
ATOM 16026 O O . ASN H 1 186 ? -9.738 87.573 98.153 1.00 31.32 186 ASN H O 1
ATOM 16031 N N . ALA H 1 187 ? -11.230 86.974 99.769 1.00 35.23 187 ALA H N 1
ATOM 16032 C CA . ALA H 1 187 ? -10.487 85.817 100.317 1.00 37.75 187 ALA H CA 1
ATOM 16033 C C . ALA H 1 187 ? -10.607 84.663 99.315 1.00 39.72 187 ALA H C 1
ATOM 16034 O O . ALA H 1 187 ? -11.741 84.171 99.118 1.00 40.09 187 ALA H O 1
ATOM 16036 N N . ASN H 1 188 ? -9.491 84.284 98.680 1.00 40.07 188 ASN H N 1
ATOM 16037 C CA . ASN H 1 188 ? -9.443 83.248 97.612 1.00 41.65 188 ASN H CA 1
ATOM 16038 C C . ASN H 1 188 ? -10.117 81.973 98.129 1.00 46.62 188 ASN H C 1
ATOM 16039 O O . ASN H 1 188 ? -9.779 81.531 99.248 1.00 49.33 188 ASN H O 1
ATOM 16044 N N . TYR H 1 189 ? -11.037 81.416 97.337 1.00 49.31 189 TYR H N 1
ATOM 16045 C CA . TYR H 1 189 ? -11.896 80.261 97.705 1.00 52.77 189 TYR H CA 1
ATOM 16046 C C . TYR H 1 189 ? -11.209 78.949 97.300 1.00 54.60 189 TYR H C 1
ATOM 16047 O O . TYR H 1 189 ? -10.714 78.852 96.156 1.00 55.80 189 TYR H O 1
ATOM 16056 N N . MET H 1 190 ? -11.205 77.968 98.212 1.00 55.02 190 MET H N 1
ATOM 16057 C CA . MET H 1 190 ? -10.652 76.602 97.994 1.00 54.41 190 MET H CA 1
ATOM 16058 C C . MET H 1 190 ? -11.487 75.582 98.783 1.00 54.46 190 MET H C 1
ATOM 16059 O O . MET H 1 190 ? -11.099 75.243 99.922 1.00 49.28 190 MET H O 1
ATOM 16064 N N . MET H 1 191 ? -12.603 75.137 98.193 1.00 54.91 191 MET H N 1
ATOM 16065 C CA . MET H 1 191 ? -13.477 74.033 98.681 1.00 54.90 191 MET H CA 1
ATOM 16066 C C . MET H 1 191 ? -13.883 74.259 100.145 1.00 53.14 191 MET H C 1
ATOM 16067 O O . MET H 1 191 ? -13.528 73.416 100.994 1.00 53.00 191 MET H O 1
ATOM 16072 N N . GLY H 1 192 ? -14.596 75.358 100.423 1.00 51.29 192 GLY H N 1
ATOM 16073 C CA . GLY H 1 192 ? -15.255 75.634 101.716 1.00 50.18 192 GLY H CA 1
ATOM 16074 C C . GLY H 1 192 ? -14.481 76.626 102.570 1.00 48.37 192 GLY H C 1
ATOM 16075 O O . GLY H 1 192 ? -15.123 77.521 103.159 1.00 47.42 192 GLY H O 1
ATOM 16076 N N . SER H 1 193 ? -13.154 76.471 102.645 1.00 47.76 193 SER H N 1
ATOM 16077 C CA . SER H 1 193 ? -12.238 77.290 103.482 1.00 45.60 193 SER H CA 1
ATOM 16078 C C . SER H 1 193 ? -11.480 78.291 102.612 1.00 41.63 193 SER H C 1
ATOM 16079 O O . SER H 1 193 ? -11.253 78.046 101.429 1.00 42.15 193 SER H O 1
ATOM 16082 N N . PRO H 1 194 ? -11.065 79.451 103.172 1.00 37.09 194 PRO H N 1
ATOM 16083 C CA . PRO H 1 194 ? -10.232 80.405 102.441 1.00 34.44 194 PRO H CA 1
ATOM 16084 C C . PRO H 1 194 ? -8.773 79.929 102.361 1.00 31.51 194 PRO H C 1
ATOM 16085 O O . PRO H 1 194 ? -8.335 79.236 103.265 1.00 31.03 194 PRO H O 1
ATOM 16089 N N . THR H 1 195 ? -8.063 80.306 101.295 1.00 29.27 195 THR H N 1
ATOM 16090 C CA . THR H 1 195 ? -6.598 80.086 101.151 1.00 27.98 195 THR H CA 1
ATOM 16091 C C . THR H 1 195 ? -5.891 81.018 102.132 1.00 26.42 195 THR H C 1
ATOM 16092 O O . THR H 1 195 ? -6.423 82.073 102.468 1.00 26.16 195 THR H O 1
ATOM 16096 N N . PRO H 1 196 ? -4.688 80.663 102.635 1.00 25.36 196 PRO H N 1
ATOM 16097 C CA . PRO H 1 196 ? -3.977 81.514 103.591 1.00 24.42 196 PRO H CA 1
ATOM 16098 C C . PRO H 1 196 ? -3.396 82.777 102.932 1.00 22.86 196 PRO H C 1
ATOM 16099 O O . PRO H 1 196 ? -2.252 82.751 102.508 1.00 21.88 196 PRO H O 1
ATOM 16103 N N . VAL H 1 197 ? -4.199 83.847 102.870 1.00 22.08 197 VAL H N 1
ATOM 16104 C CA . VAL H 1 197 ? -3.832 85.161 102.257 1.00 21.62 197 VAL H CA 1
ATOM 16105 C C . VAL H 1 197 ? -4.328 86.298 103.164 1.00 20.85 197 VAL H C 1
ATOM 16106 O O . VAL H 1 197 ? -4.758 87.338 102.629 1.00 20.90 197 VAL H O 1
ATOM 16110 N N . ASN H 1 198 ? -4.241 86.117 104.487 1.00 20.30 198 ASN H N 1
ATOM 16111 C CA . ASN H 1 198 ? -4.729 87.085 105.508 1.00 20.19 198 ASN H CA 1
ATOM 16112 C C . ASN H 1 198 ? -3.992 88.423 105.345 1.00 19.71 198 ASN H C 1
ATOM 16113 O O . ASN H 1 198 ? -4.644 89.411 104.945 1.00 19.43 198 ASN H O 1
ATOM 16118 N N . ALA H 1 199 ? -2.692 88.456 105.662 1.00 19.21 199 ALA H N 1
ATOM 16119 C CA . ALA H 1 199 ? -1.816 89.644 105.526 1.00 18.53 199 ALA H CA 1
ATOM 16120 C C . ALA H 1 199 ? -1.677 90.014 104.046 1.00 17.89 199 ALA H C 1
ATOM 16121 O O . ALA H 1 199 ? -1.751 91.213 103.728 1.00 17.47 199 ALA H O 1
ATOM 16123 N N . TYR H 1 200 ? -1.478 89.015 103.181 1.00 17.25 200 TYR H N 1
ATOM 16124 C CA . TYR H 1 200 ? -1.252 89.192 101.723 1.00 16.86 200 TYR H CA 1
ATOM 16125 C C . TYR H 1 200 ? -2.378 90.041 101.118 1.00 15.92 200 TYR H C 1
ATOM 16126 O O . TYR H 1 200 ? -2.083 91.086 100.507 1.00 15.26 200 TYR H O 1
ATOM 16135 N N . GLY H 1 201 ? -3.626 89.595 101.292 1.00 15.30 201 GLY H N 1
ATOM 16136 C CA . GLY H 1 201 ? -4.838 90.291 100.820 1.00 15.12 201 GLY H CA 1
ATOM 16137 C C . GLY H 1 201 ? -4.928 91.712 101.353 1.00 14.87 201 GLY H C 1
ATOM 16138 O O . GLY H 1 201 ? -5.336 92.601 100.585 1.00 14.35 201 GLY H O 1
ATOM 16139 N N . ALA H 1 202 ? -4.560 91.927 102.621 1.00 14.71 202 ALA H N 1
ATOM 16140 C CA . ALA H 1 202 ? -4.591 93.250 103.288 1.00 14.88 202 ALA H CA 1
ATOM 16141 C C . ALA H 1 202 ? -3.618 94.210 102.590 1.00 14.87 202 ALA H C 1
ATOM 16142 O O . ALA H 1 202 ? -4.019 95.357 102.327 1.00 14.90 202 ALA H O 1
ATOM 16144 N N . THR H 1 203 ? -2.399 93.755 102.279 1.00 14.79 203 THR H N 1
ATOM 16145 C CA . THR H 1 203 ? -1.346 94.565 101.605 1.00 14.57 203 THR H CA 1
ATOM 16146 C C . THR H 1 203 ? -1.800 94.941 100.191 1.00 14.53 203 THR H C 1
ATOM 16147 O O . THR H 1 203 ? -1.596 96.104 99.802 1.00 14.37 203 THR H O 1
ATOM 16151 N N . LYS H 1 204 ? -2.383 93.991 99.455 1.00 14.58 204 LYS H N 1
ATOM 16152 C CA . LYS H 1 204 ? -2.810 94.181 98.043 1.00 14.78 204 LYS H CA 1
ATOM 16153 C C . LYS H 1 204 ? -3.983 95.168 97.984 1.00 14.74 204 LYS H C 1
ATOM 16154 O O . LYS H 1 204 ? -4.028 95.973 97.031 1.00 14.76 204 LYS H O 1
ATOM 16160 N N . ALA H 1 205 ? -4.890 95.118 98.962 1.00 14.33 205 ALA H N 1
ATOM 16161 C CA . ALA H 1 205 ? -6.012 96.076 99.111 1.00 14.35 205 ALA H CA 1
ATOM 16162 C C . ALA H 1 205 ? -5.455 97.462 99.462 1.00 14.58 205 ALA H C 1
ATOM 16163 O O . ALA H 1 205 ? -5.990 98.467 98.945 1.00 14.69 205 ALA H O 1
ATOM 16165 N N . ALA H 1 206 ? -4.421 97.512 100.310 1.00 14.43 206 ALA H N 1
ATOM 16166 C CA . ALA H 1 206 ? -3.722 98.752 100.719 1.00 14.36 206 ALA H CA 1
ATOM 16167 C C . ALA H 1 206 ? -3.025 99.362 99.500 1.00 14.44 206 ALA H C 1
ATOM 16168 O O . ALA H 1 206 ? -3.171 100.578 99.293 1.00 14.47 206 ALA H O 1
ATOM 16170 N N . ILE H 1 207 ? -2.307 98.543 98.725 1.00 14.74 207 ILE H N 1
ATOM 16171 C CA . ILE H 1 207 ? -1.634 98.958 97.456 1.00 15.35 207 ILE H CA 1
ATOM 16172 C C . ILE H 1 207 ? -2.669 99.624 96.540 1.00 15.78 207 ILE H C 1
ATOM 16173 O O . ILE H 1 207 ? -2.343 100.668 95.944 1.00 16.28 207 ILE H O 1
ATOM 16178 N N . MET H 1 208 ? -3.863 99.034 96.430 1.00 16.55 208 MET H N 1
ATOM 16179 C CA . MET H 1 208 ? -4.953 99.515 95.540 1.00 16.91 208 MET H CA 1
ATOM 16180 C C . MET H 1 208 ? -5.379 100.932 95.947 1.00 16.28 208 MET H C 1
ATOM 16181 O O . MET H 1 208 ? -5.392 101.815 95.067 1.00 16.11 208 MET H O 1
ATOM 16186 N N . GLU H 1 209 ? -5.708 101.150 97.224 1.00 15.75 209 GLU H N 1
ATOM 16187 C CA . GLU H 1 209 ? -6.163 102.474 97.728 1.00 15.70 209 GLU H CA 1
ATOM 16188 C C . GLU H 1 209 ? -4.981 103.450 97.757 1.00 15.29 209 GLU H C 1
ATOM 16189 O O . GLU H 1 209 ? -5.228 104.667 97.674 1.00 15.77 209 GLU H O 1
ATOM 16195 N N . HIS H 1 210 ? -3.750 102.941 97.869 1.00 14.90 210 HIS H N 1
ATOM 16196 C CA . HIS H 1 210 ? -2.498 103.735 97.741 1.00 14.69 210 HIS H CA 1
ATOM 16197 C C . HIS H 1 210 ? -2.396 104.276 96.310 1.00 14.48 210 HIS H C 1
ATOM 16198 O O . HIS H 1 210 ? -2.193 105.495 96.149 1.00 14.35 210 HIS H O 1
ATOM 16205 N N . SER H 1 211 ? -2.549 103.397 95.316 1.00 14.32 211 SER H N 1
ATOM 16206 C CA . SER H 1 211 ? -2.530 103.743 93.870 1.00 14.19 211 SER H CA 1
ATOM 16207 C C . SER H 1 211 ? -3.607 104.791 93.577 1.00 14.00 211 SER H C 1
ATOM 16208 O O . SER H 1 211 ? -3.306 105.759 92.855 1.00 13.87 211 SER H O 1
ATOM 16211 N N . ARG H 1 212 ? -4.810 104.598 94.127 1.00 13.96 212 ARG H N 1
ATOM 16212 C CA . ARG H 1 212 ? -5.986 105.484 93.914 1.00 14.40 212 ARG H CA 1
ATOM 16213 C C . ARG H 1 212 ? -5.680 106.885 94.457 1.00 14.71 212 ARG H C 1
ATOM 16214 O O . ARG H 1 212 ? -6.060 107.862 93.788 1.00 14.51 212 ARG H O 1
ATOM 16222 N N . TYR H 1 213 ? -4.998 106.993 95.603 1.00 15.21 213 TYR H N 1
ATOM 16223 C CA . TYR H 1 213 ? -4.608 108.302 96.185 1.00 15.34 213 TYR H CA 1
ATOM 16224 C C . TYR H 1 213 ? -3.630 109.020 95.249 1.00 15.02 213 TYR H C 1
ATOM 16225 O O . TYR H 1 213 ? -3.869 110.198 94.930 1.00 15.27 213 TYR H O 1
ATOM 16234 N N . LEU H 1 214 ? -2.549 108.342 94.854 1.00 14.69 214 LEU H N 1
ATOM 16235 C CA . LEU H 1 214 ? -1.486 108.898 93.973 1.00 15.13 214 LEU H CA 1
ATOM 16236 C C . LEU H 1 214 ? -2.110 109.405 92.666 1.00 15.27 214 LEU H C 1
ATOM 16237 O O . LEU H 1 214 ? -1.665 110.460 92.170 1.00 15.70 214 LEU H O 1
ATOM 16242 N N . ALA H 1 215 ? -3.105 108.683 92.138 1.00 15.42 215 ALA H N 1
ATOM 16243 C CA . ALA H 1 215 ? -3.829 109.024 90.892 1.00 15.57 215 ALA H CA 1
ATOM 16244 C C . ALA H 1 215 ? -4.462 110.413 91.031 1.00 16.04 215 ALA H C 1
ATOM 16245 O O . ALA H 1 215 ? -4.334 111.215 90.084 1.00 16.35 215 ALA H O 1
ATOM 16247 N N . ALA H 1 216 ? -5.106 110.689 92.170 1.00 16.12 216 ALA H N 1
ATOM 16248 C CA . ALA H 1 216 ? -5.770 111.980 92.466 1.00 16.55 216 ALA H CA 1
ATOM 16249 C C . ALA H 1 216 ? -4.712 113.069 92.687 1.00 17.03 216 ALA H C 1
ATOM 16250 O O . ALA H 1 216 ? -4.885 114.181 92.150 1.00 17.20 216 ALA H O 1
ATOM 16252 N N . ALA H 1 217 ? -3.651 112.741 93.430 1.00 17.45 217 ALA H N 1
ATOM 16253 C CA . ALA H 1 217 ? -2.615 113.682 93.920 1.00 17.96 217 ALA H CA 1
ATOM 16254 C C . ALA H 1 217 ? -1.634 114.065 92.802 1.00 18.42 217 ALA H C 1
ATOM 16255 O O . ALA H 1 217 ? -1.166 115.221 92.821 1.00 18.53 217 ALA H O 1
ATOM 16257 N N . LEU H 1 218 ? -1.318 113.139 91.886 1.00 18.38 218 LEU H N 1
ATOM 16258 C CA . LEU H 1 218 ? -0.251 113.310 90.860 1.00 18.48 218 LEU H CA 1
ATOM 16259 C C . LEU H 1 218 ? -0.847 113.568 89.467 1.00 18.96 218 LEU H C 1
ATOM 16260 O O . LEU H 1 218 ? -0.054 113.609 88.502 1.00 18.64 218 LEU H O 1
ATOM 16265 N N . ALA H 1 219 ? -2.169 113.742 89.352 1.00 19.58 219 ALA H N 1
ATOM 16266 C CA . ALA H 1 219 ? -2.856 114.051 88.073 1.00 20.13 219 ALA H CA 1
ATOM 16267 C C . ALA H 1 219 ? -2.322 115.379 87.521 1.00 21.00 219 ALA H C 1
ATOM 16268 O O . ALA H 1 219 ? -1.988 115.428 86.322 1.00 20.71 219 ALA H O 1
ATOM 16270 N N . LYS H 1 220 ? -2.216 116.397 88.381 1.00 22.36 220 LYS H N 1
ATOM 16271 C CA . LYS H 1 220 ? -1.710 117.760 88.047 1.00 24.05 220 LYS H CA 1
ATOM 16272 C C . LYS H 1 220 ? -0.267 117.698 87.518 1.00 23.42 220 LYS H C 1
ATOM 16273 O O . LYS H 1 220 ? 0.135 118.641 86.818 1.00 25.40 220 LYS H O 1
ATOM 16279 N N . ASP H 1 221 ? 0.487 116.645 87.852 1.00 22.77 221 ASP H N 1
ATOM 16280 C CA . ASP H 1 221 ? 1.885 116.420 87.392 1.00 22.54 221 ASP H CA 1
ATOM 16281 C C . ASP H 1 221 ? 1.890 115.551 86.128 1.00 21.43 221 ASP H C 1
ATOM 16282 O O . ASP H 1 221 ? 2.993 115.259 85.622 1.00 22.28 221 ASP H O 1
ATOM 16287 N N . GLY H 1 222 ? 0.709 115.156 85.640 1.00 20.10 222 GLY H N 1
ATOM 16288 C CA . GLY H 1 222 ? 0.541 114.351 84.416 1.00 19.41 222 GLY H CA 1
ATOM 16289 C C . GLY H 1 222 ? 1.013 112.923 84.614 1.00 18.44 222 GLY H C 1
ATOM 16290 O O . GLY H 1 222 ? 1.531 112.335 83.649 1.00 17.69 222 GLY H O 1
ATOM 16291 N N . ILE H 1 223 ? 0.837 112.381 85.822 1.00 17.88 223 ILE H N 1
ATOM 16292 C CA . ILE H 1 223 ? 1.269 111.003 86.200 1.00 17.38 223 ILE H CA 1
ATOM 16293 C C . ILE H 1 223 ? 0.014 110.172 86.490 1.00 16.35 223 ILE H C 1
ATOM 16294 O O . ILE H 1 223 ? -0.769 110.575 87.369 1.00 16.26 223 ILE H O 1
ATOM 16299 N N . ARG H 1 224 ? -0.166 109.068 85.759 1.00 16.04 224 ARG H N 1
ATOM 16300 C CA . ARG H 1 224 ? -1.288 108.110 85.943 1.00 15.81 224 ARG H CA 1
ATOM 16301 C C . ARG H 1 224 ? -0.835 106.994 86.892 1.00 15.40 224 ARG H C 1
ATOM 16302 O O . ARG H 1 224 ? 0.368 106.668 86.896 1.00 15.63 224 ARG H O 1
ATOM 16310 N N . SER H 1 225 ? -1.770 106.451 87.675 1.00 15.17 225 SER H N 1
ATOM 16311 C CA . SER H 1 225 ? -1.537 105.365 88.660 1.00 14.90 225 SER H CA 1
ATOM 16312 C C . SER H 1 225 ? -2.725 104.402 88.644 1.00 14.50 225 SER H C 1
ATOM 16313 O O . SER H 1 225 ? -3.848 104.837 88.970 1.00 14.40 225 SER H O 1
ATOM 16316 N N . ASN H 1 226 ? -2.471 103.149 88.267 1.00 14.27 226 ASN H N 1
ATOM 16317 C CA . ASN H 1 226 ? -3.495 102.083 88.127 1.00 14.35 226 ASN H CA 1
ATOM 16318 C C . ASN H 1 226 ? -2.928 100.782 88.701 1.00 14.12 226 ASN H C 1
ATOM 16319 O O . ASN H 1 226 ? -1.691 100.675 88.827 1.00 13.48 226 ASN H O 1
ATOM 16324 N N . THR H 1 227 ? -3.810 99.841 89.044 1.00 14.30 227 THR H N 1
ATOM 16325 C CA . THR H 1 227 ? -3.451 98.484 89.525 1.00 14.30 227 THR H CA 1
ATOM 16326 C C . THR H 1 227 ? -3.942 97.436 88.525 1.00 14.34 227 THR H C 1
ATOM 16327 O O . THR H 1 227 ? -4.995 97.653 87.902 1.00 13.72 227 THR H O 1
ATOM 16331 N N . ILE H 1 228 ? -3.181 96.350 88.388 1.00 14.79 228 ILE H N 1
ATOM 16332 C CA . ILE H 1 228 ? -3.630 95.069 87.776 1.00 15.05 228 ILE H CA 1
ATOM 16333 C C . ILE H 1 228 ? -3.864 94.084 88.922 1.00 15.16 228 ILE H C 1
ATOM 16334 O O . ILE H 1 228 ? -2.966 93.954 89.771 1.00 15.29 228 ILE H O 1
ATOM 16339 N N . SER H 1 229 ? -5.036 93.450 88.955 1.00 15.36 229 SER H N 1
ATOM 16340 C CA . SER H 1 229 ? -5.417 92.406 89.940 1.00 15.89 229 SER H CA 1
ATOM 16341 C C . SER H 1 229 ? -5.473 91.055 89.236 1.00 16.63 229 SER H C 1
ATOM 16342 O O . SER H 1 229 ? -6.538 90.628 88.793 1.00 16.56 229 SER H O 1
ATOM 16345 N N . PRO H 1 230 ? -4.326 90.358 89.071 1.00 17.41 230 PRO H N 1
ATOM 16346 C CA . PRO H 1 230 ? -4.321 89.036 88.450 1.00 18.23 230 PRO H CA 1
ATOM 16347 C C . PRO H 1 230 ? -5.052 88.007 89.324 1.00 19.65 230 PRO H C 1
ATOM 16348 O O . PRO H 1 230 ? -4.951 88.087 90.536 1.00 19.63 230 PRO H O 1
ATOM 16352 N N . GLY H 1 231 ? -5.795 87.098 88.683 1.00 21.18 231 GLY H N 1
ATOM 16353 C CA . GLY H 1 231 ? -6.447 85.951 89.339 1.00 22.55 231 GLY H CA 1
ATOM 16354 C C . GLY H 1 231 ? -5.433 84.854 89.597 1.00 24.44 231 GLY H C 1
ATOM 16355 O O . GLY H 1 231 ? -4.554 85.063 90.451 1.00 26.75 231 GLY H O 1
ATOM 16356 N N . TYR H 1 232 ? -5.539 83.739 88.870 1.00 25.32 232 TYR H N 1
ATOM 16357 C CA . TYR H 1 232 ? -4.553 82.629 88.863 1.00 25.84 232 TYR H CA 1
ATOM 16358 C C . TYR H 1 232 ? -3.794 82.660 87.534 1.00 25.24 232 TYR H C 1
ATOM 16359 O O . TYR H 1 232 ? -4.393 82.347 86.489 1.00 23.80 232 TYR H O 1
ATOM 16368 N N . VAL H 1 233 ? -2.523 83.067 87.583 1.00 25.37 233 VAL H N 1
ATOM 16369 C CA . VAL H 1 233 ? -1.587 83.103 86.422 1.00 26.26 233 VAL H CA 1
ATOM 16370 C C . VAL H 1 233 ? -0.480 82.077 86.672 1.00 27.54 233 VAL H C 1
ATOM 16371 O O . VAL H 1 233 ? 0.072 82.064 87.787 1.00 27.26 233 VAL H O 1
ATOM 16375 N N . TRP H 1 234 ? -0.180 81.252 85.666 1.00 29.48 234 TRP H N 1
ATOM 16376 C CA . TRP H 1 234 ? 0.905 80.238 85.698 1.00 31.79 234 TRP H CA 1
ATOM 16377 C C . TRP H 1 234 ? 2.227 80.910 85.304 1.00 32.95 234 TRP H C 1
ATOM 16378 O O . TRP H 1 234 ? 2.613 80.826 84.120 1.00 32.18 234 TRP H O 1
ATOM 16389 N N . SER H 1 235 ? 2.886 81.554 86.271 1.00 34.67 235 SER H N 1
ATOM 16390 C CA . SER H 1 235 ? 4.086 82.411 86.076 1.00 35.22 235 SER H CA 1
ATOM 16391 C C . SER H 1 235 ? 5.376 81.589 86.183 1.00 37.09 235 SER H C 1
ATOM 16392 O O . SER H 1 235 ? 6.373 81.986 85.546 1.00 37.10 235 SER H O 1
ATOM 16395 N N . GLY H 1 236 ? 5.357 80.494 86.954 1.00 39.94 236 GLY H N 1
ATOM 16396 C CA . GLY H 1 236 ? 6.539 79.655 87.237 1.00 41.65 236 GLY H CA 1
ATOM 16397 C C . GLY H 1 236 ? 6.611 79.221 88.694 1.00 43.31 236 GLY H C 1
ATOM 16398 O O . GLY H 1 236 ? 7.289 78.213 88.973 1.00 42.72 236 GLY H O 1
ATOM 16399 N N . ILE H 1 237 ? 5.946 79.958 89.592 1.00 44.37 237 ILE H N 1
ATOM 16400 C CA . ILE H 1 237 ? 5.952 79.722 91.070 1.00 45.98 237 ILE H CA 1
ATOM 16401 C C . ILE H 1 237 ? 5.207 78.421 91.407 1.00 49.94 237 ILE H C 1
ATOM 16402 O O . ILE H 1 237 ? 5.611 77.762 92.384 1.00 53.38 237 ILE H O 1
ATOM 16407 N N . PHE H 1 238 ? 4.177 78.057 90.633 1.00 54.15 238 PHE H N 1
ATOM 16408 C CA . PHE H 1 238 ? 3.266 76.914 90.920 1.00 55.74 238 PHE H CA 1
ATOM 16409 C C . PHE H 1 238 ? 3.746 75.622 90.240 1.00 56.70 238 PHE H C 1
ATOM 16410 O O . PHE H 1 238 ? 2.996 74.624 90.299 1.00 54.35 238 PHE H O 1
ATOM 16418 N N . ASN H 1 239 ? 4.944 75.619 89.644 1.00 56.59 239 ASN H N 1
ATOM 16419 C CA . ASN H 1 239 ? 5.463 74.499 88.809 1.00 56.41 239 ASN H CA 1
ATOM 16420 C C . ASN H 1 239 ? 5.365 73.173 89.577 1.00 59.15 239 ASN H C 1
ATOM 16421 O O . ASN H 1 239 ? 4.526 72.331 89.189 1.00 60.37 239 ASN H O 1
ATOM 16426 N N . GLY H 1 240 ? 6.184 72.998 90.620 1.00 60.34 240 GLY H N 1
ATOM 16427 C CA . GLY H 1 240 ? 6.267 71.753 91.410 1.00 60.58 240 GLY H CA 1
ATOM 16428 C C . GLY H 1 240 ? 5.535 71.855 92.738 1.00 61.55 240 GLY H C 1
ATOM 16429 O O . GLY H 1 240 ? 5.811 71.019 93.619 1.00 63.45 240 GLY H O 1
ATOM 16430 N N . ARG H 1 241 ? 4.629 72.830 92.880 1.00 61.99 241 ARG H N 1
ATOM 16431 C CA . ARG H 1 241 ? 3.871 73.107 94.131 1.00 63.63 241 ARG H CA 1
ATOM 16432 C C . ARG H 1 241 ? 2.423 72.611 94.006 1.00 65.35 241 ARG H C 1
ATOM 16433 O O . ARG H 1 241 ? 1.731 72.588 95.044 1.00 64.10 241 ARG H O 1
ATOM 16441 N N . ILE H 1 242 ? 1.985 72.231 92.798 1.00 65.79 242 ILE H N 1
ATOM 16442 C CA . ILE H 1 242 ? 0.565 71.881 92.483 1.00 66.02 242 ILE H CA 1
ATOM 16443 C C . ILE H 1 242 ? 0.520 70.550 91.718 1.00 66.51 242 ILE H C 1
ATOM 16444 O O . ILE H 1 242 ? 1.446 70.285 90.924 1.00 69.94 242 ILE H O 1
ATOM 16449 N N . ASP H 1 243 ? -0.533 69.759 91.959 1.00 67.05 243 ASP H N 1
ATOM 16450 C CA . ASP H 1 243 ? -0.885 68.526 91.201 1.00 65.32 243 ASP H CA 1
ATOM 16451 C C . ASP H 1 243 ? -2.205 68.782 90.462 1.00 65.58 243 ASP H C 1
ATOM 16452 O O . ASP H 1 243 ? -2.846 69.812 90.752 1.00 66.47 243 ASP H O 1
ATOM 16457 N N . MET H 1 244 ? -2.597 67.884 89.552 1.00 65.91 244 MET H N 1
ATOM 16458 C CA . MET H 1 244 ? -3.786 68.054 88.669 1.00 65.92 244 MET H CA 1
ATOM 16459 C C . MET H 1 244 ? -5.075 68.058 89.494 1.00 66.23 244 MET H C 1
ATOM 16460 O O . MET H 1 244 ? -5.987 68.824 89.187 1.00 65.97 244 MET H O 1
ATOM 16465 N N . PRO H 1 245 ? -5.222 67.208 90.541 1.00 66.09 245 PRO H N 1
ATOM 16466 C CA . PRO H 1 245 ? -6.357 67.313 91.463 1.00 64.16 245 PRO H CA 1
ATOM 16467 C C . PRO H 1 245 ? -6.552 68.719 92.055 1.00 61.08 245 PRO H C 1
ATOM 16468 O O . PRO H 1 245 ? -7.676 69.187 92.078 1.00 60.37 245 PRO H O 1
ATOM 16472 N N . GLY H 1 246 ? -5.462 69.345 92.517 1.00 58.40 246 GLY H N 1
ATOM 16473 C CA . GLY H 1 246 ? -5.458 70.696 93.114 1.00 56.98 246 GLY H CA 1
ATOM 16474 C C . GLY H 1 246 ? -5.652 71.784 92.070 1.00 55.72 246 GLY H C 1
ATOM 16475 O O . GLY H 1 246 ? -6.270 72.813 92.406 1.00 54.65 246 GLY H O 1
ATOM 16476 N N . HIS H 1 247 ? -5.137 71.567 90.854 1.00 56.24 247 HIS H N 1
ATOM 16477 C CA . HIS H 1 247 ? -5.228 72.494 89.691 1.00 55.87 247 HIS H CA 1
ATOM 16478 C C . HIS H 1 247 ? -6.699 72.750 89.338 1.00 55.86 247 HIS H C 1
ATOM 16479 O O . HIS H 1 247 ? -7.085 73.932 89.246 1.00 56.13 247 HIS H O 1
ATOM 16486 N N . ASP H 1 248 ? -7.479 71.679 89.154 1.00 56.40 248 ASP H N 1
ATOM 16487 C CA . ASP H 1 248 ? -8.910 71.733 88.743 1.00 54.15 248 ASP H CA 1
ATOM 16488 C C . ASP H 1 248 ? -9.753 72.311 89.887 1.00 52.47 248 ASP H C 1
ATOM 16489 O O . ASP H 1 248 ? -10.685 73.087 89.596 1.00 52.07 248 ASP H O 1
ATOM 16494 N N . ALA H 1 249 ? -9.429 71.951 91.134 1.00 51.82 249 ALA H N 1
ATOM 16495 C CA . ALA H 1 249 ? -10.152 72.361 92.363 1.00 49.21 249 ALA H CA 1
ATOM 16496 C C . ALA H 1 249 ? -10.055 73.879 92.564 1.00 45.80 249 ALA H C 1
ATOM 16497 O O . ALA H 1 249 ? -10.974 74.446 93.186 1.00 43.61 249 ALA H O 1
ATOM 16499 N N . MET H 1 250 ? -8.977 74.500 92.072 1.00 43.54 250 MET H N 1
ATOM 16500 C CA . MET H 1 250 ? -8.754 75.972 92.118 1.00 41.35 250 MET H CA 1
ATOM 16501 C C . MET H 1 250 ? -9.552 76.654 90.998 1.00 39.31 250 MET H C 1
ATOM 16502 O O . MET H 1 250 ? -10.168 77.702 91.277 1.00 37.23 250 MET H O 1
ATOM 16507 N N . LEU H 1 251 ? -9.533 76.083 89.787 1.00 38.02 251 LEU H N 1
ATOM 16508 C CA . LEU H 1 251 ? -10.206 76.631 88.575 1.00 37.10 251 LEU H CA 1
ATOM 16509 C C . LEU H 1 251 ? -11.713 76.348 88.626 1.00 37.96 251 LEU H C 1
ATOM 16510 O O . LEU H 1 251 ? -12.443 76.877 87.763 1.00 38.66 251 LEU H O 1
ATOM 16515 N N . GLU H 1 252 ? -12.148 75.529 89.588 1.00 39.16 252 GLU H N 1
ATOM 16516 C CA . GLU H 1 252 ? -13.568 75.322 89.982 1.00 39.36 252 GLU H CA 1
ATOM 16517 C C . GLU H 1 252 ? -14.358 76.630 89.810 1.00 34.84 252 GLU H C 1
ATOM 16518 O O . GLU H 1 252 ? -15.393 76.604 89.115 1.00 34.82 252 GLU H O 1
ATOM 16524 N N . VAL H 1 253 ? -13.869 77.730 90.397 1.00 31.98 253 VAL H N 1
ATOM 16525 C CA . VAL H 1 253 ? -14.576 79.047 90.480 1.00 29.61 253 VAL H CA 1
ATOM 16526 C C . VAL H 1 253 ? -13.972 80.034 89.468 1.00 27.39 253 VAL H C 1
ATOM 16527 O O . VAL H 1 253 ? -14.030 81.252 89.731 1.00 27.03 253 VAL H O 1
ATOM 16531 N N . VAL H 1 254 ? -13.436 79.537 88.348 1.00 26.63 254 VAL H N 1
ATOM 16532 C CA . VAL H 1 254 ? -12.884 80.364 87.232 1.00 25.38 254 VAL H CA 1
ATOM 16533 C C . VAL H 1 254 ? -13.619 79.976 85.952 1.00 25.14 254 VAL H C 1
ATOM 16534 O O . VAL H 1 254 ? -13.336 78.929 85.375 1.00 24.28 254 VAL H O 1
ATOM 16538 N N . PRO H 1 255 ? -14.579 80.803 85.472 1.00 24.93 255 PRO H N 1
ATOM 16539 C CA . PRO H 1 255 ? -15.389 80.465 84.299 1.00 24.55 255 PRO H CA 1
ATOM 16540 C C . PRO H 1 255 ? -14.590 79.922 83.103 1.00 24.75 255 PRO H C 1
ATOM 16541 O O . PRO H 1 255 ? -15.040 78.972 82.499 1.00 24.33 255 PRO H O 1
ATOM 16545 N N . MET H 1 256 ? -13.433 80.523 82.808 1.00 25.07 256 MET H N 1
ATOM 16546 C CA . MET H 1 256 ? -12.565 80.152 81.655 1.00 25.15 256 MET H CA 1
ATOM 16547 C C . MET H 1 256 ? -11.810 78.848 81.955 1.00 25.94 256 MET H C 1
ATOM 16548 O O . MET H 1 256 ? -11.123 78.358 81.041 1.00 26.28 256 MET H O 1
ATOM 16553 N N . HIS H 1 257 ? -11.927 78.325 83.183 1.00 27.25 257 HIS H N 1
ATOM 16554 C CA . HIS H 1 257 ? -11.444 76.984 83.623 1.00 28.07 257 HIS H CA 1
ATOM 16555 C C . HIS H 1 257 ? -10.005 76.744 83.148 1.00 27.03 257 HIS H C 1
ATOM 16556 O O . HIS H 1 257 ? -9.704 75.620 82.702 1.00 27.09 257 HIS H O 1
ATOM 16563 N N . ARG H 1 258 ? -9.154 77.765 83.248 1.00 26.07 258 ARG H N 1
ATOM 16564 C CA . ARG H 1 258 ? -7.694 77.676 82.984 1.00 25.71 258 ARG H CA 1
ATOM 16565 C C . ARG H 1 258 ? -6.985 78.769 83.788 1.00 25.21 258 ARG H C 1
ATOM 16566 O O . ARG H 1 258 ? -7.644 79.769 84.142 1.00 24.44 258 ARG H O 1
ATOM 16574 N N . PHE H 1 259 ? -5.701 78.565 84.083 1.00 25.68 259 PHE H N 1
ATOM 16575 C CA . PHE H 1 259 ? -4.786 79.621 84.586 1.00 25.50 259 PHE H CA 1
ATOM 16576 C C . PHE H 1 259 ? -4.543 80.619 83.451 1.00 24.22 259 PHE H C 1
ATOM 16577 O O . PHE H 1 259 ? -4.595 80.226 82.268 1.00 22.56 259 PHE H O 1
ATOM 16585 N N . GLY H 1 260 ? -4.294 81.878 83.806 1.00 23.88 260 GLY H N 1
ATOM 16586 C CA . GLY H 1 260 ? -3.718 82.876 82.889 1.00 23.70 260 GLY H CA 1
ATOM 16587 C C . GLY H 1 260 ? -2.267 82.540 82.594 1.00 23.47 260 GLY H C 1
ATOM 16588 O O . GLY H 1 260 ? -1.694 81.697 83.315 1.00 22.92 260 GLY H O 1
ATOM 16589 N N . THR H 1 261 ? -1.696 83.158 81.561 1.00 22.73 261 THR H N 1
ATOM 16590 C CA . THR H 1 261 ? -0.259 83.052 81.205 1.00 22.01 261 THR H CA 1
ATOM 16591 C C . THR H 1 261 ? 0.363 84.446 81.324 1.00 21.17 261 THR H C 1
ATOM 16592 O O . THR H 1 261 ? -0.402 85.426 81.386 1.00 19.46 261 THR H O 1
ATOM 16596 N N . ASN H 1 262 ? 1.696 84.511 81.375 1.00 21.47 262 ASN H N 1
ATOM 16597 C CA . ASN H 1 262 ? 2.479 85.748 81.642 1.00 21.78 262 ASN H CA 1
ATOM 16598 C C . ASN H 1 262 ? 2.163 86.804 80.577 1.00 22.03 262 ASN H C 1
ATOM 16599 O O . ASN H 1 262 ? 1.989 87.982 80.949 1.00 22.65 262 ASN H O 1
ATOM 16604 N N . ASP H 1 263 ? 2.086 86.389 79.309 1.00 22.30 263 ASP H N 1
ATOM 16605 C CA . ASP H 1 263 ? 1.835 87.266 78.133 1.00 23.06 263 ASP H CA 1
ATOM 16606 C C . ASP H 1 263 ? 0.510 88.025 78.304 1.00 22.26 263 ASP H C 1
ATOM 16607 O O . ASP H 1 263 ? 0.427 89.179 77.833 1.00 21.38 263 ASP H O 1
ATOM 16612 N N . GLU H 1 264 ? -0.486 87.400 78.939 1.00 22.20 264 GLU H N 1
ATOM 16613 C CA . GLU H 1 264 ? -1.855 87.958 79.113 1.00 22.34 264 GLU H CA 1
ATOM 16614 C C . GLU H 1 264 ? -1.833 89.091 80.147 1.00 21.64 264 GLU H C 1
ATOM 16615 O O . GLU H 1 264 ? -2.699 89.983 80.060 1.00 21.85 264 GLU H O 1
ATOM 16621 N N . ILE H 1 265 ? -0.885 89.056 81.089 1.00 20.78 265 ILE H N 1
ATOM 16622 C CA . ILE H 1 265 ? -0.624 90.164 82.056 1.00 20.55 265 ILE H CA 1
ATOM 16623 C C . ILE H 1 265 ? 0.201 91.242 81.343 1.00 19.69 265 ILE H C 1
ATOM 16624 O O . ILE H 1 265 ? -0.106 92.435 81.531 1.00 19.68 265 ILE H O 1
ATOM 16629 N N . ALA H 1 266 ? 1.191 90.827 80.544 1.00 19.36 266 ALA H N 1
ATOM 16630 C CA . ALA H 1 266 ? 2.142 91.710 79.826 1.00 19.18 266 ALA H CA 1
ATOM 16631 C C . ALA H 1 266 ? 1.383 92.684 78.914 1.00 18.59 266 ALA H C 1
ATOM 16632 O O . ALA H 1 266 ? 1.751 93.873 78.882 1.00 18.41 266 ALA H O 1
ATOM 16634 N N . SER H 1 267 ? 0.364 92.198 78.199 1.00 18.15 267 SER H N 1
ATOM 16635 C CA . SER H 1 267 ? -0.489 93.008 77.288 1.00 17.67 267 SER H CA 1
ATOM 16636 C C . SER H 1 267 ? -1.268 94.058 78.094 1.00 16.93 267 SER H C 1
ATOM 16637 O O . SER H 1 267 ? -1.383 95.203 77.609 1.00 17.19 267 SER H O 1
ATOM 16640 N N . THR H 1 268 ? -1.766 93.694 79.282 1.00 16.46 268 THR H N 1
ATOM 16641 C CA . THR H 1 268 ? -2.516 94.602 80.195 1.00 16.36 268 THR H CA 1
ATOM 16642 C C . THR H 1 268 ? -1.566 95.675 80.744 1.00 16.37 268 THR H C 1
ATOM 16643 O O . THR H 1 268 ? -1.967 96.851 80.770 1.00 16.85 268 THR H O 1
ATOM 16647 N N . VAL H 1 269 ? -0.357 95.282 81.162 1.00 16.21 269 VAL H N 1
ATOM 16648 C CA . VAL H 1 269 ? 0.713 96.209 81.642 1.00 16.26 269 VAL H CA 1
ATOM 16649 C C . VAL H 1 269 ? 1.007 97.229 80.537 1.00 16.18 269 VAL H C 1
ATOM 16650 O O . VAL H 1 269 ? 1.115 98.430 80.854 1.00 15.87 269 VAL H O 1
ATOM 16654 N N . LEU H 1 270 ? 1.146 96.762 79.294 1.00 16.32 270 LEU H N 1
ATOM 16655 C CA . LEU H 1 270 ? 1.476 97.614 78.121 1.00 16.73 270 LEU H CA 1
ATOM 16656 C C . LEU H 1 270 ? 0.331 98.599 77.857 1.00 16.45 270 LEU H C 1
ATOM 16657 O O . LEU H 1 270 ? 0.623 99.758 77.510 1.00 16.66 270 LEU H O 1
ATOM 16662 N N . PHE H 1 271 ? -0.921 98.156 78.006 1.00 15.98 271 PHE H N 1
ATOM 16663 C CA . PHE H 1 271 ? -2.125 99.013 77.858 1.00 15.58 271 PHE H CA 1
ATOM 16664 C C . PHE H 1 271 ? -2.058 100.155 78.880 1.00 15.76 271 PHE H C 1
ATOM 16665 O O . PHE H 1 271 ? -2.281 101.313 78.495 1.00 16.30 271 PHE H O 1
ATOM 16673 N N . LEU H 1 272 ? -1.745 99.834 80.138 1.00 15.83 272 LEU H N 1
ATOM 16674 C CA . LEU H 1 272 ? -1.706 100.809 81.262 1.00 15.69 272 LEU H CA 1
ATOM 16675 C C . LEU H 1 272 ? -0.464 101.703 81.149 1.00 16.03 272 LEU H C 1
ATOM 16676 O O . LEU H 1 272 ? -0.568 102.893 81.504 1.00 15.91 272 LEU H O 1
ATOM 16681 N N . ALA H 1 273 ? 0.658 101.156 80.670 1.00 16.73 273 ALA H N 1
ATOM 16682 C CA . ALA H 1 273 ? 1.949 101.870 80.519 1.00 17.22 273 ALA H CA 1
ATOM 16683 C C . ALA H 1 273 ? 1.865 102.872 79.361 1.00 18.13 273 ALA H C 1
ATOM 16684 O O . ALA H 1 273 ? 2.478 103.944 79.474 1.00 18.64 273 ALA H O 1
ATOM 16686 N N . SER H 1 274 ? 1.127 102.536 78.298 1.00 18.38 274 SER H N 1
ATOM 16687 C CA . SER H 1 274 ? 1.092 103.282 77.012 1.00 19.27 274 SER H CA 1
ATOM 16688 C C . SER H 1 274 ? 0.005 104.368 77.027 1.00 19.72 274 SER H C 1
ATOM 16689 O O . SER H 1 274 ? -0.775 104.431 78.001 1.00 19.91 274 SER H O 1
ATOM 16692 N N . ASP H 1 275 ? -0.034 105.183 75.966 1.00 20.20 275 ASP H N 1
ATOM 16693 C CA . ASP H 1 275 ? -1.019 106.279 75.749 1.00 20.26 275 ASP H CA 1
ATOM 16694 C C . ASP H 1 275 ? -2.403 105.700 75.426 1.00 19.32 275 ASP H C 1
ATOM 16695 O O . ASP H 1 275 ? -3.382 106.473 75.458 1.00 19.23 275 ASP H O 1
ATOM 16700 N N . ALA H 1 276 ? -2.489 104.402 75.116 1.00 18.31 276 ALA H N 1
ATOM 16701 C CA . ALA H 1 276 ? -3.761 103.677 74.892 1.00 18.09 276 ALA H CA 1
ATOM 16702 C C . ALA H 1 276 ? -4.701 103.874 76.091 1.00 17.76 276 ALA H C 1
ATOM 16703 O O . ALA H 1 276 ? -5.927 103.843 75.877 1.00 18.24 276 ALA H O 1
ATOM 16705 N N . SER H 1 277 ? -4.153 104.074 77.297 1.00 16.93 277 SER H N 1
ATOM 16706 C CA . SER H 1 277 ? -4.917 104.236 78.563 1.00 16.42 277 SER H CA 1
ATOM 16707 C C . SER H 1 277 ? -4.715 105.641 79.151 1.00 15.87 277 SER H C 1
ATOM 16708 O O . SER H 1 277 ? -4.745 105.765 80.389 1.00 15.42 277 SER H O 1
ATOM 16711 N N . SER H 1 278 ? -4.582 106.662 78.298 1.00 16.07 278 SER H N 1
ATOM 16712 C CA . SER H 1 278 ? -4.186 108.048 78.672 1.00 15.92 278 SER H CA 1
ATOM 16713 C C . SER H 1 278 ? -5.259 108.740 79.527 1.00 15.65 278 SER H C 1
ATOM 16714 O O . SER H 1 278 ? -4.898 109.712 80.214 1.00 15.98 278 SER H O 1
ATOM 16717 N N . TYR H 1 279 ? -6.518 108.285 79.490 1.00 15.27 279 TYR H N 1
ATOM 16718 C CA . TYR H 1 279 ? -7.624 108.827 80.329 1.00 15.21 279 TYR H CA 1
ATOM 16719 C C . TYR H 1 279 ? -8.049 107.796 81.384 1.00 15.35 279 TYR H C 1
ATOM 16720 O O . TYR H 1 279 ? -9.150 107.948 81.959 1.00 15.74 279 TYR H O 1
ATOM 16729 N N . VAL H 1 280 ? -7.198 106.795 81.643 1.00 15.56 280 VAL H N 1
ATOM 16730 C CA . VAL H 1 280 ? -7.401 105.749 82.690 1.00 15.13 280 VAL H CA 1
ATOM 16731 C C . VAL H 1 280 ? -6.418 106.013 83.835 1.00 14.98 280 VAL H C 1
ATOM 16732 O O . VAL H 1 280 ? -5.201 105.857 83.615 1.00 14.98 280 VAL H O 1
ATOM 16736 N N . THR H 1 281 ? -6.928 106.394 85.008 1.00 14.73 281 THR H N 1
ATOM 16737 C CA . THR H 1 281 ? -6.118 106.622 86.233 1.00 14.84 281 THR H CA 1
ATOM 16738 C C . THR H 1 281 ? -6.988 106.374 87.470 1.00 14.97 281 THR H C 1
ATOM 16739 O O . THR H 1 281 ? -8.212 106.607 87.392 1.00 14.83 281 THR H O 1
ATOM 16743 N N . GLY H 1 282 ? -6.365 105.913 88.558 1.00 14.97 282 GLY H N 1
ATOM 16744 C CA . GLY H 1 282 ? -7.018 105.662 89.856 1.00 15.20 282 GLY H CA 1
ATOM 16745 C C . GLY H 1 282 ? -8.054 104.558 89.764 1.00 15.08 282 GLY H C 1
ATOM 16746 O O . GLY H 1 282 ? -9.051 104.627 90.501 1.00 15.01 282 GLY H O 1
ATOM 16747 N N . THR H 1 283 ? -7.827 103.573 88.891 1.00 15.57 283 THR H N 1
ATOM 16748 C CA . THR H 1 283 ? -8.731 102.412 88.689 1.00 16.32 283 THR H CA 1
ATOM 16749 C C . THR H 1 283 ? -7.915 101.117 88.665 1.00 16.40 283 THR H C 1
ATOM 16750 O O . THR H 1 283 ? -6.672 101.194 88.626 1.00 16.64 283 THR H O 1
ATOM 16754 N N . ASP H 1 284 ? -8.613 99.980 88.700 1.00 16.02 284 ASP H N 1
ATOM 16755 C CA . ASP H 1 284 ? -8.033 98.614 88.719 1.00 15.91 284 ASP H CA 1
ATOM 16756 C C . ASP H 1 284 ? -8.521 97.858 87.481 1.00 16.11 284 ASP H C 1
ATOM 16757 O O . ASP H 1 284 ? -9.677 98.082 87.073 1.00 16.30 284 ASP H O 1
ATOM 16762 N N . ILE H 1 285 ? -7.664 97.011 86.905 1.00 16.12 285 ILE H N 1
ATOM 16763 C CA . ILE H 1 285 ? -8.023 96.049 85.822 1.00 16.33 285 ILE H CA 1
ATOM 16764 C C . ILE H 1 285 ? -7.787 94.634 86.354 1.00 16.71 285 ILE H C 1
ATOM 16765 O O . ILE H 1 285 ? -6.615 94.282 86.595 1.00 15.45 285 ILE H O 1
ATOM 16770 N N . ARG H 1 286 ? -8.867 93.865 86.525 1.00 17.32 286 ARG H N 1
ATOM 16771 C CA . ARG H 1 286 ? -8.819 92.443 86.947 1.00 18.54 286 ARG H CA 1
ATOM 16772 C C . ARG H 1 286 ? -8.534 91.576 85.718 1.00 18.66 286 ARG H C 1
ATOM 16773 O O . ARG H 1 286 ? -9.236 91.742 84.700 1.00 19.32 286 ARG H O 1
ATOM 16781 N N . VAL H 1 287 ? -7.531 90.699 85.817 1.00 19.02 287 VAL H N 1
ATOM 16782 C CA . VAL H 1 287 ? -7.136 89.717 84.766 1.00 19.12 287 VAL H CA 1
ATOM 16783 C C . VAL H 1 287 ? -7.197 88.323 85.402 1.00 19.85 287 VAL H C 1
ATOM 16784 O O . VAL H 1 287 ? -6.131 87.775 85.742 1.00 20.57 287 VAL H O 1
ATOM 16788 N N . ASP H 1 288 ? -8.412 87.792 85.577 1.00 20.18 288 ASP H N 1
ATOM 16789 C CA . ASP H 1 288 ? -8.704 86.627 86.455 1.00 20.73 288 ASP H CA 1
ATOM 16790 C C . ASP H 1 288 ? -9.573 85.584 85.735 1.00 20.92 288 ASP H C 1
ATOM 16791 O O . ASP H 1 288 ? -10.050 84.658 86.415 1.00 20.80 288 ASP H O 1
ATOM 16796 N N . GLY H 1 289 ? -9.782 85.726 84.423 1.00 20.88 289 GLY H N 1
ATOM 16797 C CA . GLY H 1 289 ? -10.615 84.813 83.615 1.00 21.42 289 GLY H CA 1
ATOM 16798 C C . GLY H 1 289 ? -12.046 84.712 84.128 1.00 21.98 289 GLY H C 1
ATOM 16799 O O . GLY H 1 289 ? -12.671 83.654 83.913 1.00 22.49 289 GLY H O 1
ATOM 16800 N N . GLY H 1 290 ? -12.554 85.772 84.768 1.00 22.40 290 GLY H N 1
ATOM 16801 C CA . GLY H 1 290 ? -13.953 85.884 85.223 1.00 22.44 290 GLY H CA 1
ATOM 16802 C C . GLY H 1 290 ? -14.168 85.381 86.642 1.00 23.12 290 GLY H C 1
ATOM 16803 O O . GLY H 1 290 ? -15.345 85.231 87.022 1.00 24.24 290 GLY H O 1
ATOM 16804 N N . TYR H 1 291 ? -13.095 85.127 87.402 1.00 22.99 291 TYR H N 1
ATOM 16805 C CA . TYR H 1 291 ? -13.161 84.659 88.814 1.00 24.04 291 TYR H CA 1
ATOM 16806 C C . TYR H 1 291 ? -14.066 85.601 89.615 1.00 23.17 291 TYR H C 1
ATOM 16807 O O . TYR H 1 291 ? -14.962 85.111 90.322 1.00 22.24 291 TYR H O 1
ATOM 16816 N N . SER H 1 292 ? -13.831 86.911 89.489 1.00 23.44 292 SER H N 1
ATOM 16817 C CA . SER H 1 292 ? -14.462 87.988 90.300 1.00 24.39 292 SER H CA 1
ATOM 16818 C C . SER H 1 292 ? -15.979 88.042 90.074 1.00 25.62 292 SER H C 1
ATOM 16819 O O . SER H 1 292 ? -16.656 88.739 90.856 1.00 25.24 292 SER H O 1
ATOM 16822 N N . VAL H 1 293 ? -16.494 87.364 89.041 1.00 27.48 293 VAL H N 1
ATOM 16823 C CA . VAL H 1 293 ? -17.962 87.240 88.791 1.00 29.01 293 VAL H CA 1
ATOM 16824 C C . VAL H 1 293 ? -18.579 86.412 89.926 1.00 29.69 293 VAL H C 1
ATOM 16825 O O . VAL H 1 293 ? -19.624 86.837 90.452 1.00 30.92 293 VAL H O 1
ATOM 16829 N N . PHE H 1 294 ? -17.956 85.283 90.282 1.00 30.41 294 PHE H N 1
ATOM 16830 C CA . PHE H 1 294 ? -18.408 84.373 91.371 1.00 31.17 294 PHE H CA 1
ATOM 16831 C C . PHE H 1 294 ? -18.051 84.980 92.734 1.00 31.33 294 PHE H C 1
ATOM 16832 O O . PHE H 1 294 ? -17.274 85.931 92.859 1.00 30.09 294 PHE H O 1
#

Sequence (2227 aa):
FDERYPLDKWKDSNYSILDKFSMRGRKGFVTGAAGGLGRNAAAALAQAGADVALVDLPSQEDKLTELAKDMSERFGTNVIALTCDVTDTVQVAEELKTQLVEQLGTVDFAFLNAGVNVPGDDQDATEEVWTRTININLNGTYRTGRIAHEIMREHGHGGSLIFTAALSGHNANYMMGSPTPVNAYGATKAAIMEHSRYLAAALAKDGIRSNTISPGYVWSGIFNGRIDMPGHDAMLEVVPMHRFGTNDEIASTVLFLASDASSYVTGTDIRVDGGYSVFYPLDKWKDSNYSILDKFSMRGRKGFVTGAAGGLGRNAAAALAQAGADVALVDLPSQEDKLTELAKDMSERFGTNVIALTCDVTDTVQVAELKTQLVEQLGTVDFAFLNAGVNVPGDDQDATEEVWTRTININLNGTYRTGRIAHEIMREHGHGGSLIFTAALSGHNANYMMGSPTPVNAYGATKAAIMEHSRYLAAALAKDGIRSNTISPGYVWSGIFNGRIDMPGHDAMLEVVPMHRFGTNDEIASTVLFLASDASSYVTGTDIRVDGGYSVFFDERYPLDKWKDSNYSILDKFSMRGRKGFVTGAAGGLGRNAAAALAQAGADVALVDLPSQEDKLTELAKDMSERFGTNVIALTCDVTDTVQVAELKTQLVEQLGTVDFAFLNAGVNVPGDDQDATEEVWTRTININLNGTYRTGRIAHEIMREHGHGGSLIFTAALSGHNANYMMGSPTPVNAYGATKAAIMEHSRYLAAALAKDGIRSNTISPGYVWSGIFNGRIDMPGHDAMLEVVPMHRFGTNDEIASTVLFLASDASSYVTGTDIRVDGGYSVYPLDKWKDSNYSILDKFSMRGRKGFVTGAAGGLGRNAAAALAQAGADVALVDLPSQEDKLTELAKDMSERFGTNVIALTCDVTDTVQVAELKTQLVEQLGTVDFAFLNAGVNVPGDDQDATEEVWTRTININLNGTYRTGRIAHEIMREHGHGGSLIFTAALSGHNANYMMGSPTPVNAYGATKAAIMEHSRYLAAALAKDGIRSNTISPGYVWSGIFNGRIDMPGHDAMLEVVPMHRFGTNDEIASTVLFLASDASSYVTGTDIRVDGGYSVFKTVEQIFDERYPLDKWKDSNYSILDKFSMRGRKGFVTGAAGGLGRNAAAALAQAGADVALVDLPSQEDKLTELAKDMSERFGTNVIALTCDVTDTVQVAELKTQLVEQLGTVDFAFLNAGVNVPGDDQDATEEVWTRTININLNGTYRTGRIAHEIMREHGHGGSLIFTAALSGHNANYMMGSPTPVNAYGATKAAIMEHSRYLAAALAKDGIRSNTISPGYVWSGIFNMPGHDAMLEVVPMHRFGTNDEIASTVLFLASDASSYVTGTDIRVDGGYSVFKTVEQIFDERYPLDKWKDSNYSILDKFSMRGRRKGFVTGAAGGLGRNAAAALAQAGADVALVDLPSQEDKLTELAKDMSERFGTNVIALTCDVTDTVQVAELKTQLVEQLGTVDFAFLNAGVNVPGDDQDATEEVWTRTININLNGTYRTGRIAHEIMREHGHGGSLIFTAALSGHNANYMMGSPTPVNAYGATKAAIMEHSRYLAAALAKDGIRSNTISPGYVWSGIFNGRIDMPGHDAMLEVVPMHRFGTNDEIASTVLFLASDASSYVTGTDIRVDGGYSVFKTVEQIFDERYPLDKWKDSNYSILDKFSMRGRKGFVTGAAGGLGRNAAAALAQAGADVALVDLPSQEDKLTELAKDMSERFGTNVIALTCDVTDTVQVAELKTQLVEQLGTVDFAFLNAGVNVPGDDQDATEEVWTRTININLNGTYRTGRIAHEIMREHGHGGSLIFTAALSGHNANYMMGSPTPVNAYGATKAAIMEHSRYLAAALAKDGIRSNTISPGYVWSGIPGHDAMLEVVPMHRFGTNDEIASTVLFLASDASSYVTGTDIRVDGGYSVFTVEQIFDERYPLDKWKDSNYSILDKFSMRGRKGFVTGAAGGLGRNAAAALAQAGADVALVDLPSQEDKLTELAKDMSERFGTNVIALTCDVTDTVQVAELKTQLVEQLGTVDFAFLNAGVNVPGDDQDATEEVWTRTININLNGTYRTGRIAHEIMREHGHGGSLIFTAALSGHNANYMMGSPTPVNAYGATKAAIMEHSRYLAAALAKDGIRSNTISPGYVWSGIFNGRIDMPGHDAMLEVVPMHRFGTNDEIASTVLFLASDASSYVTGTDIRVDGGYSVF

Foldseek 3Di:
DCVVDPDCPVVPVPDDLVLLLAQAVAEAEEEVCLWQLNVLLQLLNLLSHYAYEYEYAPVCQVVQQVSQVVSCVVRVHHRYYQYAQLLDLVSLVVSLVCSCVRGVFHQEYELEWADQQPPLAPPQDPCNQVVRCSGLASSSLSNQVSRVVRLVVVQAEHEYEYEAAPLLVDFQDFPHDGDRCNNVNVRSVNLLVVQLVCCVVCVVSLYAGEYEHEAAEPTVPCPPVDDPVRLQRSCVLQVVSHHHYSNLSSSVSSCRGGCVCSVPHSYYHYHHNCSVVD/DDDCCVPDPPDDLVLLLAQAPAEAEFEVCLWQLNVLLQLLNLLSHYAYEYEYAPVCQVVQQVSQVVSCVPRVHRRYYAYAQLLDLVSLVVCLVCSCVRGVFHQEYELEWADDAPPLAPPQDPCNQVVRCSGLASSSCSNQVSRVVRLVVVQHEHFYEYEAAPLLVDQQDFPHDGDRCNSVNVSSVNLLVVQLVCCVVCVVSLYAGEYEHEAFEPGVPCVPVDDPVRLQRRLVLQPQSHHHYSNLSSSVSSCRGGSVCSVPHSYYHYHYNCNVVD/DCVVDPDCPVVPVVDDLVLLLACAPAEAEFEVCLWQLNVLLQLLNLLSHYAYEYEYAPVCQVVQQVSQVVSCVVSVHRYYYQYAQLLDLVRLVVVLVCSCVRRVFHQEYELEFADQAPPLAPPQDPCNQVVRCSGLASSSVSNVVSRVVRLVVVQHEHFYEYEQAVLLVDFQDQPPDGDRCNSVNVRSVNQLVVLLVCQVVCVVSLYAGEYEHEAAEPGVPCVPVDDPSRLQSSLVLQPVSHHHYSNLSSSVSSCRGGSVCSVPHSYYHYHYNRSVD/DDDCCVPPPPDDLVLLLAQAVAEAEFEVCLWQLRVLLQLLNLLSHYAYEYEYAPVCQVVQQVSQVVSCVVRVHRRYYQYAQLLDLVSLVVCLVCSCVPRVFHQEYELEWADQQPPLAPPQDPCNQCVRCSGLASSSCSNVVSRVVRLVVVQAEHFYEYEAAPLLVDFQDFPNDGDRCNNVNVSSVNLLVVLLVCCVVCVVSLYAGEYEYEAAEPGVPCVPVDDPVRLQRSCVLQPVSHHHYSNLSSSVSSCRGGSVCSVPHSYYHYHYNCSVVD/DDPVVVVCVVDPDCCVVVVVDDLVLLLACAPAEAEEEVLLWQLNVLLQLLNLLSHYAYEYEYAPVCQVVQQVSQVVSCVVSVHNRHYQYAQLLDLVSLVVVLVCSCVVGVFHQEYELEWADQFPPLAPCQDPCRQVVRCSGLASSSCSNQVSRLVRLVVVQHEHEYEYEAAPLLVDFQDFPHDGDRCNNVNVSSVNLLVVQLVCQVVCVVSLYAGEYEHEAAEPTVPDVVPPLQRSLVLQPQSDHHYSNLSSSVSSCRRGSVCSVPHSYYHYNRNCSVVD/DVVVVVCCVVDPDCPVPDPVDDLVLQLAQAPAEAEFEPCLFQLRVLLQLLNVLSPYAYEYEYAPVCQVVQQVSQVVSCVVNVHNRHYQYAQLLDLVRLVVVLVCSCVVTNAHQEYHLEFADQAPPLAPPQDPCNQVVRCSGLASSSCSNQCSRVVRLVVVQAEHFYEYEAACLLVDQQDQPHDGDSCNSVNVSSVNSLVVQLVCCVVCVVSNYAGEYEHEAAAPRVPQDVNADVVRLQRSCPLQPQSHHHYSNLSSSVSSCRRGSVCSVDHSYYHYHYNCSVVD/DVVVVVVCVVDPDCPVVPPVDDLVLQLAQAVAEAEFEPLLFQLNLLLQLLNQQSHYAYEYEYAPVCQVSQQVSQVVSCVVHVHRRHYQYAQLLDLVRLVVVLVCSCVVRVFHQEYELEWADQAPPLAPCQDPCRQCVRCSGLASSSLSNQVSRLVRLVVVQAEHFYEYEAAPLLVDQQDFPHDGDRCNNVNVSSVNVLVVLLVCCVVCVVSLYAGEYEHEAAAPRPPVSLQRRLVLQPVSDHHYSNLSSSVSSCRRGSVCSVPHSYYHYRHNCSVVD/DVVVVVCVVDPDCCVVPPVDDLVLLLACAPAEAEFEVCLWQLNVLLQLLSLLSHYEYEYEYAPVCQVVQQVSQVVSCVVNVHRYHYQYAQLLDLVSLVVVLVCSCVPGVFHQEYELEWADQAPPLAPCQDPCNQVVRCSGLASSSVSNQVSRVVRLVVVQAEHFYEYEAACLLVDQQDFPPDGDRCNNVNVRSVNLLVVQLVCCVVCVVSLYAGEYEHEAFEPTPPCPVVDDPVRLQSRLVLQPQSHHHYSNLSSSVSSCRRGSVCSVPHSYYHYHHNCSVVD

InterPro domains:
  IPR002347 Short-chain dehydrogenase/reductase SDR [PF13561] (48-292)
  IPR002347 Short-chain dehydrogenase/reductase SDR [PR00081] (43-60)
  IPR002347 Short-chain dehydrogenase/reductase SDR [PR00081] (120-131)
  IPR002347 Short-chain dehydrogenase/reductase SDR [PR00081] (168-184)
  IPR002347 Short-chain dehydrogenase/reductase SDR [PR00081] (200-219)
  IPR002347 Short-chain dehydrogenase/reductase SDR [PR00081] (221-238)
  IPR002347 Short-chain dehydrogenase/reductase SDR [PR00081] (255-275)
  IPR036291 NAD(P)-binding domain superfamily [SSF51735] (41-293)

Radius of gyration: 42.45 Å; Cα contacts (8 Å, |Δi|>4): 5341; chains: 8; bounding box: 113×126×129 Å

Nearest PDB structures (foldseek):
  6ow4-assembly1_E  TM=1.004E+00  e=1.055E-58  Bifidobacterium adolescentis L2-32
  6ow4-assembly2_H-3  TM=1.002E+00  e=6.163E-56  Bifidobacterium adolescentis L2-32
  6ow4-assembly3_G-2  TM=1.001E+00  e=4.580E-55  Bifidobacterium adolescentis L2-32
  6m9u-assembly1_B  TM=9.621E-01  e=3.312E-41  Bifidobacterium adolescentis L2-32
  6m9u-assembly1_A  TM=9.675E-01  e=1.628E-40  Bifidobacterium adolescentis L2-32

Secondary structure (DSSP, 8-state):
--SSS-S-GGGSTT--GGGGG--TT-EEEETTTTSHHHHHHHHHHHHTT-EEEEEE-GGGHHHHHHHHHHHHHHH-S-EEEEE--TT-HHHHHHHHHHHHHHTS--SEEEE------TT-STT--HHHHHHHIIIIIIHHHHHHHHHHHHHHHTT--EEEEEE--GGGTSPPEETTEEPS-HHHHHHHHHHHHHHHHHHHHSGGGTEEEEEEEE-SB-SSTTTTT--HHHHHHHGGG-TT-S-B-HHHHHHHHHHHHSGGGTT--S-EEEESTTGGG-/--S-TTS-SS--GGGGG--TT-EEEEETTTSHHHHHHHHHHHHTT-EEEEEE-GGGHHHHHHHHHHHHHHH-S-EEEEE--TT-HHHHHHHHHHHHHHHS--SEEEE------TT-STT--HHHHHHHIIIIIIHHHHHHHHHHHHHHHTT--EEEEEE--GGGTS--EETTEE-S-HHHHHHHHHHHHHHHHHHHHSGGGTEEEEEEEESSB-SSTTTTT--HHHHHHHGGG-TT-S-B-HHHHHHHHHHHHSGGGTT--S-EEEESTTGGG-/-TTTS-S-GGGSTT--GGGGG--TT-EEEEETTTSHHHHHHHHHHHHTT-EEEEE--GGGHHHHHHHHHHHHHHH-S-EEE----TT-HHHHHHHHHHHHHHHS--SEEEE------TT-STT--HHHHHHHHIIIIIHHHHHHHHHHHHHHHTT--EEEEEE--HHHHS--BSSSSB-S-HHHHHHHHHHHHHHHHHHHHHGGGTEEEEEEEES-B-SSTTTTT--HHHHHHHGGG-TT-S-B-HHHHHHHHHHHHSGGGTT--S-EEEESSSTT-/--S-GGGSTT--GGGGG--TT-EEEESSTTSHHHHHHHHHHHHTT-EEEEEE-GGGHHHHHHHHHHHHHHH-S--EEEE--TT-HHHHHHHHHHHHHHHS--SEEEE------TT-STT--HHHHHHHHIIIIIHHHHHHHHHHHHHHHTT--EEEEEE--GGGTSPPEETTEE-S-HHHHHHHHHHHHHHHHHHHHSGGGTEEEEEEEE-SB-SSTTTTT--HHHHHHHGGG-TT-S-B-HHHHHHHHHHHHSGGGTT--S-EEEESTTGGG-/--HHHHHHHHS-S-GGGSTT--GGGGG--TT-EEEEETTTSHHHHHHHHHHHHTT-EEEEE--GGGHHHHHHHHHHHHHHH-S-EEE----TT-HHHHHHHHHHIIIIIS--SEEEE------TT-STT--HHHHHHHHIIIIIIHHHHHHHHHHHHHHTT--EEEEEE--GGGTSPPEETTEE-S-HHHHHHHHHHHHHHHHHHHHHGGGTEEEEEEEE-SB-SSS---TTHHHHGGG-TT-S-B-HHHHHHHHHHHHSGGGTT--S-EEEESTTGGG-/-HHHHHHHHHS-S-GGG-TT--GGGGG--TTEEEEEESTTSHHHHHHHHHHHHTTEEEEEEE-GGGHHHHHHHHHHHHHHHTS--EEEE--TT-HHHHHHHHHHIIIII---SEEEE------TT-STT--HHHHHHHIIIIIIIHHHHHHHHHHHHHHHT--EEEEEE--GGGTS--EETTEE-S-HHHHHHHHHHHHHHHHHHHHSGGGTEEEEEEEE-SB-SSTTTTSS-HHHHHHHGGG-TT-S-B-HHHHHHHHHHHHSGGGTT--S-EEEESTTGGG-/-HHHHHHHHHS-S-GGGSSS--GGGGG--TT-EEEEESTTSHHHHHHHHHHHHTT-EEEEEE-GGGHHHHHHHHHHHHHHSSS-EEEEE--TT-HHHHHHHHHHHHHHTS--SEEEE------TT-STT--HHHHHHHIIIIIIIHHHHHHHHHHHHHHTT--EEEEEE--GGGTSPPEETTEE-S-HHHHHHHHHHHHHHHHHHHHSTTTTEEEEEEEE-SB-S----HHHHGGG-TT-S-B-HHHHHHHHHHHHSGGGTT--S-EEEESTTGGG-/-HHHHHHHHS-S-GGGSTT--GGGGG--TT-EEEEETTTSHHHHHHHHHHHHTT-EEEEE--GGGHHHHHHHHHHHHHHH-S-EEE----TT-HHHHHHHHHHIIIIIS--SEEEE------TT-STT--HHHHHHHIIIIIIHHHHHHHHHHHHHHHTT--EEEEEE--STTTS--EETTEEPS-HHHHHHHHHHHHHHHHHHHHSGGGTEEEEEEEE-SB-SSTTTTT--HHHHHHHHTT-TT-S-B-HHHHHHHHHHHHSGGGTT--S-EEEESTTGGG-

Organism: NCBI:txid411481

Solvent-accessible surface area: 84586 Å² total; per-residue (Å²): 73,77,158,148,6,53,56,39,65,9,106,80,96,138,43,23,4,68,76,25,2,26,0,174,73,44,57,0,0,0,3,13,0,4,35,6,24,0,23,7,0,0,0,3,0,1,40,7,24,0,30,0,0,0,1,22,85,65,102,59,96,126,86,0,73,126,18,5,125,40,0,23,137,96,39,69,24,64,8,30,30,17,50,3,38,13,56,52,62,98,47,1,58,100,4,42,64,62,0,48,117,81,14,40,19,0,20,0,0,0,2,17,22,40,55,81,19,115,42,0,41,35,69,0,70,39,124,22,0,39,140,0,0,58,19,0,2,6,0,6,3,12,2,0,37,2,0,2,35,0,0,63,116,72,69,61,26,15,1,0,0,0,11,1,7,2,6,6,38,11,1,11,4,52,136,17,65,20,34,69,12,1,0,33,1,0,0,5,9,0,2,21,9,5,1,40,6,1,0,2,2,0,13,128,56,47,2,23,0,0,2,0,0,12,17,17,9,0,13,29,110,46,58,67,176,30,76,40,96,17,4,80,18,22,3,44,5,0,6,37,91,74,0,0,10,0,6,8,1,1,0,0,0,0,0,0,1,0,80,0,0,25,1,0,1,0,13,28,0,59,0,1,0,0,2,4,0,10,97,73,53,32,67,9,106,71,119,140,45,31,3,70,99,26,2,38,0,209,64,46,60,0,0,0,2,13,0,6,37,5,24,0,23,7,0,0,0,3,0,0,44,9,21,0,28,0,0,0,1,21,82,61,44,47,100,72,79,0,72,117,16,6,138,36,0,32,122,98,36,67,25,73,7,24,32,17,50,3,36,15,58,52,38,19,42,2,25,87,4,25,50,66,0,9,81,83,9,28,22,0,21,0,0,1,2,17,24,40,55,78,6,28,4,0,18,30,62,0,47,35,81,0,0,36,82,0,0,65,21,1,1,8,0,6,3,16,1,0,34,2,0,1,33,0,0,57,26,8,68,57,26,13,0,0,0,0,11,1,6,2,5,6,35,12,0,12,1,56,120,14,60,24,29,48,10,2,0,38,1,0,0,6,8,0,1,22,7,4,1,37,6,1,0,8,7,0,11,151,42,46,3,24,0,0,2,0,0,15,17,15,9,0,11,24,113,45,31,12,127,25,54,40,93,14,3,75,9,14,4,38,4,0,7,37,98,78,0,0,10,1,8,8,1,1,0,0,0,0,0,0,1,0,83,0,0,23,0,0,0,0,13,28,0,60,0,1,0,0,4,5,0,9,195,127,168,182,134,75,153,58,99,176,138,74,115,136,67,39,100,134,98,54,79,47,0,183,64,45,57,0,0,0,1,13,0,7,36,6,25,0,66,46,0,0,24,21,0,0,133,20,10,0,28,0,0,0,1,21,88,65,48,48,96,83,68,0,75,104,34,5,128,64,12,32,121,178,50,64,18,66,6,30,28,16,51,3,38,14,56,47,79,100,49,3,61,99,4,48,71,67,0,52,117,83,11,42,22,0,20,0,0,0,2,17,23,46,48,73,3,24,10,0,31,152,108,23,58,133,82,1,96,58,81,0,35,64,28,0,50,50,0,5,97,34,1,0,70,3,0,16,40,0,0,106,116,75,68,59,27,13,2,0,0,0,10,1,7,1,13,15,62,68,64,9,80,57,138,72,66,93,37,59,18,64,0,38,8,44,1,6,40,35,2,21,104,45,1,128,145,15,4,82,31,12,60,168,46,48,2,30,0,0,3,1,0,14,15,24,12,94,16,35,99,49,67,33,126,49,66,127,95,10,48,78,18,13,4,94,49,3,80,123,116,105,14,17,61,20,90,57,0,6,67,21,0,36,67,0,1,0,84,24,0,67,218,42,60,14,62,40,45,114,36,13,23,25,22,47,162,246,104,161,64,85,184,146,80,109,165,74,46,106,138,99,54,76,36,0,203,72,48,59,0,0,0,2,13,0,6,36,7,24,0,68,44,0,0,26,21,0,0,129,20,23,0,31,0,0,0,0,22,83,61,100,59,93,126,81,0,75,115,28,5,139,58,12,30,123,172,55,72,23,69,7,29,30,20,46,4,38,13,56,49,36,30,53,2,27,95,4,22,31,40,0,7,72,84,11,23,22,0,19,0,0,1,3,17,24,41,56,80,17,117,45,0,43,40,65,0,71,37,124,21,0,36,143,0,0,66,18,0,2,6,0,7,3,14,2,0,36,2,0,3,37,0,0,50,29,7,70,59,27,14,1,0,0,0,12,1,8,2,7,5,34,47,23,11,100,72,146,58,30,16,26,66,12,1,0,34,1,0,0,6,7,0,2,23,6,5,1,83,6,0,5,45,7,0,58,165,47,46,2,32,0,0,2,0,0,12,18,23,12,88,14,40,124,42,89,86,186,44,92,131,96,20,46,76,24,53,4,121,26,4,58,123,118,104,12,20,58,21,90,57,1,6,67,19,0,33,66,0,0,0,87,26,0,67,216,42,60,15,60,44,46,106,36,14,25,23,11,42,120,156,209,70,69,41,84,56,0,74,140,118,5,52,46,28,66,9,112,77,108,138,41,28,4,72,83,24,2,28,0,184,70,48,59,0,0,0,2,10,0,7,36,6,24,0,21,6,0,0,0,3,0,0,39,4,18,0,28,0,0,0,1,21,82,68,94,60,96,113,88,0,58,113,22,4,133,30,0,32,159,85,40,69,23,68,7,29,29,18,46,2,38,16,58,49,68,95,49,2,55,98,5,44,75,56,0,54,127,83,14,36,20,0,19,1,0,0,2,17,23,42,48,80,14,56,21,0,19,26,53,0,71,32,101,24,0,36,130,0,0,65,28,0,1,8,0,7,2,15,1,0,38,2,0,2,36,0,0,63,120,79,70,59,25,14,0,0,1,0,11,1,8,2,5,5,29,14,1,12,2,53,129,15,63,20,25,64,11,1,0,34,1,0,0,6,8,0,1,34,7,4,1,40,6,1,0,8,6,0,15,153,40,47,2,26,0,0,3,0,1,14,16,18,12,8,14,36,146,75,162,174,121,35,22,71,23,39,8,50,5,0,5,42,94,72,2,0,10,0,4,8,1,1,0,0,0,0,0,0,0,0,81,0,0,28,1,0,2,0,15,22,0,61,0,1,0,0,3,6,0,9,196,94,36,32,111,64,0,62,36,103,5,54,44,32,67,8,98,71,106,142,45,25,5,57,93,24,3,36,1,174,81,77,63,0,0,0,2,14,0,6,36,4,27,0,27,6,0,0,0,3,0,0,36,3,11,0,26,0,0,0,0,21,89,64,93,52,98,115,92,0,69,112,18,5,149,31,0,30,131,94,39,71,22,65,7,29,26,17,49,2,34,16,53,53,64,111,56,1,61,91,5,41,56,40,0,46,125,93,10,32,24,0,35,1,0,0,3,19,24,41,50,65,14,115,46,0,44,37,64,0,71,40,130,22,0,35,123,0,0,64,33,0,1,7,0,8,2,13,2,0,34,2,0,2,34,0,0,66,122,71,64,60,25,16,4,0,0,0,9,1,8,8,4,7,30,14,1,23,5,63,125,11,44,19,25,71,8,1,0,38,1,0,0,5,8,0,2,31,8,4,2,38,5,1,0,9,8,1,15,167,43,48,2,26,0,0,3,1,0,13,20,28,18,52,15,28,128,108,71,79,190,47,93,124,96,19,20,87,25,28,4,43,6,0,4,42,96,68,9,0,10,0,4,10,0,1,0,0,0,0,0,0,2,0,56,0,0,29,0,0,1,0,13,20,0,65,0,0,0,0,8,5,0,12,179,90,94,87,97,62,95,81,132,154,137,73,167,64,100,173,148,74,113,134,63,42,101,136,93,57,78,48,0,206,63,45,63,0,0,0,2,12,0,4,37,7,24,0,68,45,0,0,25,23,0,0,130,21,20,0,29,0,0,0,0,20,84,57,96,64,96,123,83,0,69,120,32,6,139,62,8,37,127,179,37,86,25,66,6,30,28,19,56,3,38,13,50,47,64,44,36,2,57,38,6,46,64,21,0,45,127,80,9,40,30,0,22,0,0,0,2,18,23,38,54,82,15,63,16,0,17,26,55,0,68,35,96,23,0,38,133,0,0,65,23,0,1,8,0,7,3,16,1,0,36,3,0,2,34,0,0,67,111,78,65,57,25,13,0,0,0,0,11,2,7,4,4,6,40,38,23,16,84,75,138,55,59,30,30,57,9,1,0,38,0,0,0,5,7,0,2,21,8,4,1,82,6,1,5,43,9,1,64,148,54,48,3,34,0,0,2,1,1,15,15,35,17,162,14,61,203,162,33,71,98,8,49,7,98,27,2,59,120,118,109,31,18,64,18,84,60,1,5,68,19,0,35,64,0,0,0,81,26,1,67,217,41,58,15,64,39,48,103,38,14,24,23,8,45,119,147,126,101,104,111,79,91,78,143,160,137,81,162,64,106,175,152,77,116,136,64,45,100,135,94,55,78,48,0,163,65,48,59,0,0,0,2,13,0,8,33,4,25,0,63,45,0,0,24,19,0,1,123,18,5,0,30,0,0,0,1,22,84,58,95,57,69,124,94,0,58,114,34,5,79,50,12,36,79,167,46,66,16,66,8,27,31,17,45,2,38,13,57,46,87,58,48,1,59,34,5,45,64,20,0,51,123,76,9,36,25,0,22,1,0,1,2,16,25,39,47,88,15,118,44,0,54,149,103,24,75,133,128,21,98,59,130,0,35,66,22,0,48,51,0,6,95,34,1,0,76,3,0,14,40,0,0,104,114,78,66,57,26,15,2,0,1,0,12,1,7,3,14,17,57,71,71,16,82,58,127,69,66,94,34,77,21,70,0,29,6,46,1,5,40,34,1,28,105,45,2,123,146,15,4,82,32,9,59,177,43,47,2,32,0,0,3,1,0,15,19,28,12,95,12,36,123,55,98,81,201,56,92,133,100,16,48,80,20,19,4,85,25,3,56,105,119,99,16,17,60,20,90,57,1,5,66,20,0,34,64,0,0,0,82,24,1,68,218,42,60,14,60,36,45,104,35,14,27,24,12,43,121,143

CATH classification: 3.40.50.720

B-factor: mean 26.74, std 11.29, range [3.81, 140.33]